Protein 8FRF (pdb70)

Radius of gyration: 37.67 Å; Cα contacts (8 Å, |Δi|>4): 2745; chains: 8; bounding box: 108×100×89 Å

Sequence (1648 aa):
TTPVLELLEQIQQGSEEQQKEALARLQELLEAGADPNMANSEGTTPVLLLLEIIQQGSEEQQKLALALLQELLEAGADPNMANSEGTTPVLLLLEIIQQGSEEQQKLAAALLKELLDAGADPNMANSEGTTPVLLLLEIIQQGSREQQALAMSLLLLLLLAGADPNMANSEGTTPKELLKEIQQQGSDEQRLLAEVLLQLLEAATTPVLELLEQIQQGSEEQQKEALARLQELLEAGADPNMANSEGTTPVLLLLEIIQQGSEEQQKLALALLQELLEAGADPNMANSEGTTPVLLLLEIIQQGSEEQQKLAAALLKELLDAGADPNMANSEGTTPVLLLLEIIQQGSREQQALAMSLLLLLLLAGADPNMANSEGTTPKELLKEIQQQGSDEQRLLAEVLLQLLEAATTPVLELLEQIQQGSEEQQKEALARLQELLEAGADPNMANSEGTTPVLLLLEIIQQGSEEQQKLALALLQELLEAGADPNMANSEGTTPVLLLLEIIQQGSEEQQKLAAALLKELLDAGADPNMANSEGTTPVLLLLEIIQQGSREQQALAMSLLLLLLLAGADPNMANSEGTTPKELLKEIQQQGSDEQRLLAEVLLQLLEAAGGTPVLELLEQIQQGSEEQQKEALARLQELLEAGADPNMANSEGTTPVLLLLEIIQQGSEEQQKLALALLQELLEAGADPNMANSEGTTPVLLLLEIIQQGSEEQQKLAAALLKELLDAGADPNMANSEGTTPVLLLLEIIQQGSREQQALAMSLLLLLLLAGADPNMANSEGTTPKELLKEIQQQGSDEQRLLAEVLLQLLEAAGTTPVLELLEQIQQGSEEQQKEALARLQELLEAGADPNMANSEGTTPVLLLLEIIQQGSEEQQKLALALLQELLEAGADPNMANSEGTTPVLLLLEIIQQGSEEQQKLAAALLKELLDAGADPNMANSEGTTPVLLLLEIIQQGSREQQALAMSLLLLLLLAGADPNMANSEGTTPKELLKEIQQQGSDEQRLLAEVLLQLLEAAGGSTTPVLELLEQIQQGSEEQQKEALARLQELLEAGADPNMANSEGTTPVLLLLEIIQQGSEEQQKLALALLQELLEAGADPNMANSEGTTPVLLLLEIIQQGSEEQQKLAAALLKELLDAGADPNMANSEGTTPVLLLLEIIQQGSREQQALAMSLLLLLLLAGADPNMANSEGTTPKELLKEIQQQGSDEQRLLAEVLLQLLEAAGTPVLELLEQIQQGSEEQQKEALARLQELLEAGADPNMANSEGTTPVLLLLEIIQQGSEEQQKLALALLQELLEAGADPNMANSEGTTPVLLLLEIIQQGSEEQQKLAAALLKELLDAGADPNMANSEGTTPVLLLLEIIQQGSREQQALAMSLLLLLLLAGADPNMANSEGTTPKELLKEIQQQGSDEQRLLAEVLLQLLEAAGGSTPVLELLEQIQQGSEEQQKEALARLQELLEAGADPNMANSEGTTPVLLLLEIIQQGSEEQQKLALALLQELLEAGADPNMANSEGTTPVLLLLEIIQQGSEEQQKLAAALLKELLDAGADPNMANSEGTTPVLLLLEIIQQGSREQQALAMSLLLLLLLAGADPNMANSEGTTPKELLKEIQQQGSDEQRLLAEVLLQLLEAAGGSWGSHHH

Structure (mmCIF, N/CA/C/O backbone):
data_8FRF
#
_entry.id   8FRF
#
_cell.length_a   111.961
_cell.length_b   117.644
_cell.length_c   142.056
_cell.angle_alpha   90.000
_cell.angle_beta   90.000
_cell.angle_gamma   90.000
#
_symmetry.space_group_name_H-M   'P 21 21 21'
#
loop_
_entity.id
_entity.type
_entity.pdbx_description
1 polymer RBL7_C2_3
2 non-polymer 'MALONATE ION'
3 water water
#
loop_
_atom_site.group_PDB
_atom_site.id
_atom_site.type_symbol
_atom_site.label_atom_id
_atom_site.label_alt_id
_atom_site.label_comp_id
_atom_site.label_asym_id
_atom_site.label_entity_id
_atom_site.label_seq_id
_atom_site.pdbx_PDB_ins_code
_atom_site.Cartn_x
_atom_site.Cartn_y
_atom_site.Cartn_z
_atom_site.occupancy
_atom_site.B_iso_or_equiv
_atom_site.auth_seq_id
_atom_site.auth_comp_id
_atom_site.auth_asym_id
_atom_site.auth_atom_id
_atom_site.pdbx_PDB_model_num
ATOM 1 N N . THR A 1 2 ? -20.55772 4.87338 -55.11303 1.000 93.42221 2 THR A N 1
ATOM 2 C CA . THR A 1 2 ? -20.62552 3.44284 -55.39441 1.000 113.94371 2 THR A CA 1
ATOM 3 C C . THR A 1 2 ? -21.19028 2.64823 -54.21233 1.000 103.43821 2 THR A C 1
ATOM 4 O O . THR A 1 2 ? -22.19465 3.03294 -53.60993 1.000 106.67112 2 THR A O 1
ATOM 8 N N . THR A 1 3 ? -20.54017 1.52862 -53.91199 1.000 88.11689 3 THR A N 1
ATOM 9 C CA . THR A 1 3 ? -20.89855 0.72573 -52.75281 1.000 89.56651 3 THR A CA 1
ATOM 10 C C . THR A 1 3 ? -20.81527 1.57624 -51.48656 1.000 95.08957 3 THR A C 1
ATOM 11 O O . THR A 1 3 ? -19.89837 2.39669 -51.35313 1.000 92.08680 3 THR A O 1
ATOM 15 N N . PRO A 1 4 ? -21.77272 1.43883 -50.55900 1.000 97.81280 4 PRO A N 1
ATOM 16 C CA . PRO A 1 4 ? -21.72226 2.24108 -49.32145 1.000 96.82861 4 PRO A CA 1
ATOM 17 C C . PRO A 1 4 ? -20.38039 2.19828 -48.60041 1.000 87.39335 4 PRO A C 1
ATOM 18 O O . PRO A 1 4 ? -19.93642 3.23305 -48.08830 1.000 90.05092 4 PRO A O 1
ATOM 22 N N . VAL A 1 5 ? -19.72492 1.03675 -48.52803 1.000 87.45016 5 VAL A N 1
ATOM 23 C CA . VAL A 1 5 ? -18.40791 0.97972 -47.89528 1.000 74.56828 5 VAL A CA 1
ATOM 24 C C . VAL A 1 5 ? -17.41144 1.81844 -48.68547 1.000 78.37185 5 VAL A C 1
ATOM 25 O O . VAL A 1 5 ? -16.63913 2.60010 -48.11594 1.000 66.58910 5 VAL A O 1
ATOM 29 N N . LEU A 1 6 ? -17.42210 1.67216 -50.01513 1.000 82.24852 6 LEU A N 1
ATOM 30 C CA . LEU A 1 6 ? -16.52102 2.45257 -50.85838 1.000 76.16613 6 LEU A CA 1
ATOM 31 C C . LEU A 1 6 ? -16.84372 3.93443 -50.77911 1.000 76.57711 6 LEU A C 1
ATOM 32 O O . LEU A 1 6 ? -15.93809 4.77453 -50.74685 1.000 77.25634 6 LEU A O 1
ATOM 37 N N . GLU A 1 7 ? -18.13145 4.27389 -50.73534 1.000 78.31975 7 GLU A N 1
ATOM 38 C CA . GLU A 1 7 ? -18.51243 5.67672 -50.65956 1.000 80.04162 7 GLU A CA 1
ATOM 39 C C . GLU A 1 7 ? -18.03067 6.30675 -49.35850 1.000 79.46877 7 GLU A C 1
ATOM 40 O O . GLU A 1 7 ? -17.50753 7.42583 -49.36601 1.000 79.90707 7 GLU A O 1
ATOM 46 N N . LEU A 1 8 ? -18.16422 5.58965 -48.23864 1.000 75.92760 8 LEU A N 1
ATOM 47 C CA . LEU A 1 8 ? -17.66699 6.09769 -46.96206 1.000 75.42303 8 LEU A CA 1
ATOM 48 C C . LEU A 1 8 ? -16.16319 6.34502 -47.01137 1.000 81.27295 8 LEU A C 1
ATOM 49 O O . LEU A 1 8 ? -15.68269 7.40567 -46.59255 1.000 72.46797 8 LEU A O 1
ATOM 54 N N . LEU A 1 9 ? -15.40461 5.36983 -47.52528 1.000 75.88769 9 LEU A N 1
ATOM 55 C CA . LEU A 1 9 ? -13.95368 5.51324 -47.61885 1.000 69.01054 9 LEU A CA 1
ATOM 56 C C . LEU A 1 9 ? -13.56550 6.67266 -48.52596 1.000 75.09273 9 LEU A C 1
ATOM 57 O O . LEU A 1 9 ? -12.58271 7.37650 -48.26394 1.000 79.66228 9 LEU A O 1
ATOM 62 N N . GLU A 1 10 ? -14.31934 6.87804 -49.60630 1.000 79.08981 10 GLU A N 1
ATOM 63 C CA . GLU A 1 10 ? -14.05549 8.00274 -50.49622 1.000 78.63844 10 GLU A CA 1
ATOM 64 C C . GLU A 1 10 ? -14.28653 9.33508 -49.79583 1.000 83.34890 10 GLU A C 1
ATOM 65 O O . GLU A 1 10 ? -13.60869 10.32561 -50.09569 1.000 91.36220 10 GLU A O 1
ATOM 71 N N . GLN A 1 11 ? -15.23786 9.38029 -48.86108 1.000 81.30193 11 GLN A N 1
ATOM 72 C CA . GLN A 1 11 ? -15.51841 10.61637 -48.14166 1.000 74.09131 11 GLN A CA 1
ATOM 73 C C . GLN A 1 11 ? -14.44971 10.94947 -47.10556 1.000 80.64597 11 GLN A C 1
ATOM 74 O O . GLN A 1 11 ? -14.35471 12.10584 -46.68129 1.000 92.22934 11 GLN A O 1
ATOM 80 N N . ILE A 1 12 ? -13.64092 9.97119 -46.69932 1.000 77.18492 12 ILE A N 1
ATOM 81 C CA . ILE A 1 12 ? -12.59420 10.21486 -45.71329 1.000 77.72017 12 ILE A CA 1
ATOM 82 C C . ILE A 1 12 ? -11.39226 10.89901 -46.35241 1.000 86.68814 12 ILE A C 1
ATOM 83 O O . ILE A 1 12 ? -10.86942 11.89100 -45.82817 1.000 84.13544 12 ILE A O 1
ATOM 88 N N . GLN A 1 13 ? -10.93299 10.37625 -47.49221 1.000 74.46501 13 GLN A N 1
ATOM 89 C CA . GLN A 1 13 ? -9.75434 10.94259 -48.13837 1.000 82.98960 13 GLN A CA 1
ATOM 90 C C . GLN A 1 13 ? -10.02221 12.33480 -48.69806 1.000 86.54247 13 GLN A C 1
ATOM 91 O O . GLN A 1 13 ? -9.19710 13.24106 -48.53360 1.000 91.65321 13 GLN A O 1
ATOM 97 N N . GLN A 1 14 ? -11.16723 12.53434 -49.34915 1.000 78.37546 14 GLN A N 1
ATOM 98 C CA . GLN A 1 14 ? -11.50050 13.82185 -49.94144 1.000 86.05172 14 GLN A CA 1
ATOM 99 C C . GLN A 1 14 ? -12.40022 14.66291 -49.04497 1.000 100.86197 14 GLN A C 1
ATOM 100 O O . GLN A 1 14 ? -13.16569 15.49612 -49.53975 1.000 118.77035 14 GLN A O 1
ATOM 106 N N . GLY A 1 15 ? -12.30496 14.48327 -47.72867 1.000 99.26981 15 GLY A N 1
ATOM 107 C CA . GLY A 1 15 ? -13.12700 15.21869 -46.79238 1.000 97.75111 15 GLY A CA 1
ATOM 108 C C . GLY A 1 15 ? -12.27754 15.90757 -45.74136 1.000 100.46935 15 GLY A C 1
ATOM 109 O O . GLY A 1 15 ? -11.04697 15.84302 -45.76375 1.000 106.94984 15 GLY A O 1
ATOM 110 N N . SER A 1 16 ? -12.96945 16.56193 -44.81620 1.000 97.94290 16 SER A N 1
ATOM 111 C CA . SER A 1 16 ? -12.31981 17.26458 -43.72394 1.000 96.97059 16 SER A CA 1
ATOM 112 C C . SER A 1 16 ? -11.97423 16.28336 -42.60531 1.000 98.42473 16 SER A C 1
ATOM 113 O O . SER A 1 16 ? -12.28393 15.09041 -42.66850 1.000 111.05459 16 SER A O 1
ATOM 116 N N . GLU A 1 17 ? -11.30747 16.78930 -41.56626 1.000 89.87610 17 GLU A N 1
ATOM 117 C CA . GLU A 1 17 ? -10.95419 15.94290 -40.43142 1.000 95.62052 17 GLU A CA 1
ATOM 118 C C . GLU A 1 17 ? -12.15138 15.57642 -39.56325 1.000 97.73376 17 GLU A C 1
ATOM 119 O O . GLU A 1 17 ? -12.08653 14.56888 -38.85169 1.000 106.00496 17 GLU A O 1
ATOM 125 N N . GLU A 1 18 ? -13.23345 16.36016 -39.58614 1.000 103.15620 18 GLU A N 1
ATOM 126 C CA . GLU A 1 18 ? -14.36946 16.02999 -38.72877 1.000 109.31506 18 GLU A CA 1
ATOM 127 C C . GLU A 1 18 ? -15.02435 14.72026 -39.16165 1.000 112.76651 18 GLU A C 1
ATOM 128 O O . GLU A 1 18 ? -15.46896 13.93236 -38.31757 1.000 115.07014 18 GLU A O 1
ATOM 134 N N . GLN A 1 19 ? -15.08869 14.46972 -40.47186 1.000 105.34326 19 GLN A N 1
ATOM 135 C CA . GLN A 1 19 ? -15.59944 13.19659 -40.97570 1.000 104.64686 19 GLN A CA 1
ATOM 136 C C . GLN A 1 19 ? -14.76656 12.00741 -40.50999 1.000 106.88074 19 GLN A C 1
ATOM 137 O O . GLN A 1 19 ? -15.29967 10.90552 -40.33547 1.000 109.06930 19 GLN A O 1
ATOM 143 N N . GLN A 1 20 ? -13.46222 12.20726 -40.31673 1.000 102.65972 20 GLN A N 1
ATOM 144 C CA . GLN A 1 20 ? -12.56254 11.10267 -39.99617 1.000 104.78393 20 GLN A CA 1
ATOM 145 C C . GLN A 1 20 ? -12.76604 10.52989 -38.59730 1.000 107.36720 20 GLN A C 1
ATOM 146 O O . GLN A 1 20 ? -12.58362 9.32263 -38.40226 1.000 114.97376 20 GLN A O 1
ATOM 152 N N . LYS A 1 21 ? -13.13507 11.35656 -37.61588 1.000 124.03932 21 LYS A N 1
ATOM 153 C CA . LYS A 1 21 ? -13.20552 10.86496 -36.24110 1.000 131.40489 21 LYS A CA 1
ATOM 154 C C . LYS A 1 21 ? -14.28672 9.80676 -36.05819 1.000 125.37942 21 LYS A C 1
ATOM 155 O O . LYS A 1 21 ? -14.04372 8.76062 -35.44537 1.000 129.31119 21 LYS A O 1
ATOM 161 N N . GLU A 1 22 ? -15.48063 10.05005 -36.58611 1.000 110.04845 22 GLU A N 1
ATOM 162 C CA . GLU A 1 22 ? -16.59094 9.12164 -36.42621 1.000 107.49301 22 GLU A CA 1
ATOM 163 C C . GLU A 1 22 ? -16.64679 8.06050 -37.51818 1.000 100.52148 22 GLU A C 1
ATOM 164 O O . GLU A 1 22 ? -17.61627 7.29812 -37.57573 1.000 88.17604 22 GLU A O 1
ATOM 170 N N . ALA A 1 23 ? -15.62764 7.98540 -38.37400 1.000 104.73624 23 ALA A N 1
ATOM 171 C CA . ALA A 1 23 ? -15.68795 7.08378 -39.51894 1.000 98.92532 23 ALA A CA 1
ATOM 172 C C . ALA A 1 23 ? -15.59657 5.62278 -39.09777 1.000 86.77049 23 ALA A C 1
ATOM 173 O O . ALA A 1 23 ? -16.28317 4.76987 -39.67171 1.000 88.40285 23 ALA A O 1
ATOM 175 N N . LEU A 1 24 ? -14.74789 5.30470 -38.11608 1.000 79.66984 24 LEU A N 1
ATOM 176 C CA . LEU A 1 24 ? -14.64688 3.91630 -37.67421 1.000 81.92542 24 LEU A CA 1
ATOM 177 C C . LEU A 1 24 ? -15.98344 3.40988 -37.14768 1.000 83.96128 24 LEU A C 1
ATOM 178 O O . LEU A 1 24 ? -16.38075 2.27278 -37.42969 1.000 77.98062 24 LEU A O 1
ATOM 183 N N . ALA A 1 25 ? -16.69255 4.24434 -36.38519 1.000 81.20641 25 ALA A N 1
ATOM 184 C CA . ALA A 1 25 ? -18.01604 3.86906 -35.90108 1.000 81.56589 25 ALA A CA 1
ATOM 185 C C . ALA A 1 25 ? -18.98968 3.68908 -37.05731 1.000 80.50013 25 ALA A C 1
ATOM 186 O O . ALA A 1 25 ? -19.77961 2.73764 -37.07131 1.000 79.70611 25 ALA A O 1
ATOM 188 N N . ARG A 1 26 ? -18.95592 4.61235 -38.02232 1.000 85.66151 26 ARG A N 1
ATOM 189 C CA . ARG A 1 26 ? -19.83068 4.53431 -39.18765 1.000 83.39156 26 ARG A CA 1
ATOM 190 C C . ARG A 1 26 ? -19.60194 3.24171 -39.96328 1.000 80.61754 26 ARG A C 1
ATOM 191 O O . ARG A 1 26 ? -20.55900 2.60527 -40.41739 1.000 86.95684 26 ARG A O 1
ATOM 199 N N . LEU A 1 27 ? -18.33747 2.84422 -40.13827 1.000 82.54094 27 LEU A N 1
ATOM 200 C CA . LEU A 1 27 ? -18.04605 1.59145 -40.83038 1.000 81.32418 27 LEU A CA 1
ATOM 201 C C . LEU A 1 27 ? -18.52334 0.38864 -40.02818 1.000 82.77050 27 LEU A C 1
ATOM 202 O O . LEU A 1 27 ? -19.04945 -0.57322 -40.59968 1.000 83.40394 27 LEU A O 1
ATOM 207 N N . GLN A 1 28 ? -18.35093 0.42604 -38.70340 1.000 80.68812 28 GLN A N 1
ATOM 208 C CA . GLN A 1 28 ? -18.80700 -0.67741 -37.86244 1.000 80.18075 28 GLN A CA 1
ATOM 209 C C . GLN A 1 28 ? -20.30551 -0.89929 -38.00200 1.000 95.66078 28 GLN A C 1
ATOM 210 O O . GLN A 1 28 ? -20.77132 -2.04465 -38.05356 1.000 92.60455 28 GLN A O 1
ATOM 216 N N . GLU A 1 29 ? -21.07788 0.18664 -38.05620 1.000 105.00166 29 GLU A N 1
ATOM 217 C CA . GLU A 1 29 ? -22.52047 0.05788 -38.22001 1.000 108.62537 29 GLU A CA 1
ATOM 218 C C . GLU A 1 29 ? -22.89179 -0.31853 -39.64986 1.000 107.97575 29 GLU A C 1
ATOM 219 O O . GLU A 1 29 ? -23.92181 -0.96586 -39.87180 1.000 114.15694 29 GLU A O 1
ATOM 225 N N . LEU A 1 30 ? -22.07460 0.07809 -40.62832 1.000 91.79701 30 LEU A N 1
ATOM 226 C CA . LEU A 1 30 ? -22.36080 -0.27404 -42.01487 1.000 92.79757 30 LEU A CA 1
ATOM 227 C C . LEU A 1 30 ? -22.05643 -1.74229 -42.28776 1.000 86.19570 30 LEU A C 1
ATOM 228 O O . LEU A 1 30 ? -22.82393 -2.42408 -42.97742 1.000 84.23709 30 LEU A O 1
ATOM 233 N N . LEU A 1 31 ? -20.94136 -2.24588 -41.75678 1.000 85.19935 31 LEU A N 1
ATOM 234 C CA . LEU A 1 31 ? -20.60891 -3.65500 -41.93396 1.000 83.13953 31 LEU A CA 1
ATOM 235 C C . LEU A 1 31 ? -21.61174 -4.54503 -41.21699 1.000 99.68201 31 LEU A C 1
ATOM 236 O O . LEU A 1 31 ? -22.04194 -5.57036 -41.76070 1.000 102.51878 31 LEU A O 1
ATOM 241 N N . GLU A 1 32 ? -21.99481 -4.15836 -39.99407 1.000 113.91662 32 GLU A N 1
ATOM 242 C CA . GLU A 1 32 ? -22.96178 -4.92467 -39.21392 1.000 111.87341 32 GLU A CA 1
ATOM 243 C C . GLU A 1 32 ? -24.30881 -5.00561 -39.91546 1.000 100.90543 32 GLU A C 1
ATOM 244 O O . GLU A 1 32 ? -25.05489 -5.96927 -39.71213 1.000 127.10847 32 GLU A O 1
ATOM 250 N N . ALA A 1 33 ? -24.63449 -4.01083 -40.74230 1.000 101.24224 33 ALA A N 1
ATOM 251 C CA . ALA A 1 33 ? -25.87517 -3.98457 -41.50528 1.000 92.91460 33 ALA A CA 1
ATOM 252 C C . ALA A 1 33 ? -25.83121 -4.89786 -42.71820 1.000 101.75665 33 ALA A C 1
ATOM 253 O O . ALA A 1 3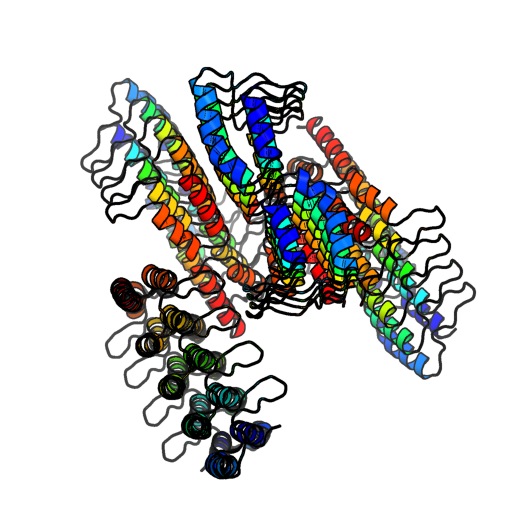3 ? -26.75944 -4.86940 -43.53479 1.000 114.24531 33 ALA A O 1
ATOM 255 N N . GLY A 1 34 ? -24.76919 -5.68639 -42.85835 1.000 90.82782 34 GLY A N 1
ATOM 256 C CA . GLY A 1 34 ? -24.66813 -6.63793 -43.94129 1.000 87.57890 34 GLY A CA 1
ATOM 257 C C . GLY A 1 34 ? -24.00630 -6.10514 -45.18620 1.000 88.85294 34 GLY A C 1
ATOM 258 O O . GLY A 1 34 ? -24.30516 -6.58606 -46.28634 1.000 87.82875 34 GLY A O 1
ATOM 259 N N . ALA A 1 35 ? -23.11050 -5.12996 -45.05338 1.000 86.16672 35 ALA A N 1
ATOM 260 C CA . ALA A 1 35 ? -22.41918 -4.58344 -46.21058 1.000 81.60591 35 ALA A CA 1
ATOM 261 C C . ALA A 1 35 ? -21.26338 -5.49034 -46.60919 1.000 79.69436 35 ALA A C 1
ATOM 262 O O . ALA A 1 35 ? -20.50316 -5.96459 -45.75901 1.000 65.76692 35 ALA A O 1
ATOM 264 N N . ASP A 1 36 ? -21.13671 -5.72810 -47.90684 1.000 75.64457 36 ASP A N 1
ATOM 265 C CA . ASP A 1 36 ? -20.07663 -6.59087 -48.41630 1.000 79.32178 36 ASP A CA 1
ATOM 266 C C . ASP A 1 36 ? -18.75135 -5.84060 -48.36872 1.000 84.89690 36 ASP A C 1
ATOM 267 O O . ASP A 1 36 ? -18.60785 -4.80680 -49.03554 1.000 88.20727 36 ASP A O 1
ATOM 272 N N . PRO A 1 37 ? -17.76301 -6.30949 -47.60340 1.000 69.89405 37 PRO A N 1
ATOM 273 C CA . PRO A 1 37 ? -16.46706 -5.62832 -47.55149 1.000 67.47188 37 PRO A CA 1
ATOM 274 C C . PRO A 1 37 ? -15.54404 -5.92791 -48.72309 1.000 70.09682 37 PRO A C 1
ATOM 275 O O . PRO A 1 37 ? -14.36871 -5.55550 -48.66793 1.000 68.36145 37 PRO A O 1
ATOM 279 N N . ASN A 1 38 ? -16.04097 -6.56410 -49.78604 1.000 65.06645 38 ASN A N 1
ATOM 280 C CA . ASN A 1 38 ? -15.22260 -6.92189 -50.93390 1.000 61.99129 38 ASN A CA 1
ATOM 281 C C . ASN A 1 38 ? -15.70475 -6.29214 -52.22719 1.000 72.82034 38 ASN A C 1
ATOM 282 O O . ASN A 1 38 ? -15.01685 -6.41638 -53.24740 1.000 69.19742 38 ASN A O 1
ATOM 287 N N . MET A 1 39 ? -16.84729 -5.60755 -52.20698 1.000 72.23155 39 MET A N 1
ATOM 288 C CA . MET A 1 39 ? -17.44058 -5.00203 -53.38981 1.000 71.82225 39 MET A CA 1
ATOM 289 C C . MET A 1 39 ? -16.49072 -3.98786 -54.01355 1.000 80.50682 39 MET A C 1
ATOM 290 O O . MET A 1 39 ? -16.18959 -2.95662 -53.40308 1.000 81.21582 39 MET A O 1
ATOM 295 N N . ALA A 1 40 ? -15.99941 -4.28042 -55.21335 1.000 74.62028 40 ALA A N 1
ATOM 296 C CA . ALA A 1 40 ? -15.13875 -3.36607 -55.94859 1.000 75.32603 40 ALA A CA 1
ATOM 297 C C . ALA A 1 40 ? -15.96162 -2.43397 -56.83526 1.000 76.88980 40 ALA A C 1
ATOM 298 O O . ALA A 1 40 ? -17.13772 -2.67726 -57.11543 1.000 80.01006 40 ALA A O 1
ATOM 300 N N . ASN A 1 41 ? -15.32985 -1.34151 -57.25935 1.000 82.36701 41 ASN A N 1
ATOM 301 C CA . ASN A 1 41 ? -15.97162 -0.39048 -58.15291 1.000 84.10447 41 ASN A CA 1
ATOM 302 C C . ASN A 1 41 ? -15.61942 -0.73026 -59.60252 1.000 85.88914 41 ASN A C 1
ATOM 303 O O . ASN A 1 41 ? -15.10709 -1.81090 -59.90661 1.000 73.07388 41 ASN A O 1
ATOM 308 N N . SER A 1 42 ? -15.89376 0.20778 -60.51372 1.000 102.99857 42 SER A N 1
ATOM 309 C CA . SER A 1 42 ? -15.68528 -0.03453 -61.93859 1.000 103.54413 42 SER A CA 1
ATOM 310 C C . SER A 1 42 ? -14.22275 -0.31720 -62.27490 1.000 111.43348 42 SER A C 1
ATOM 311 O O . SER A 1 42 ? -13.94186 -1.11880 -63.17278 1.000 122.27483 42 SER A O 1
ATOM 314 N N . GLU A 1 43 ? -13.28028 0.31551 -61.57622 1.000 94.62461 43 GLU A N 1
ATOM 315 C CA . GLU A 1 43 ? -11.86331 0.13875 -61.87266 1.000 98.14886 43 GLU A CA 1
ATOM 316 C C . GLU A 1 43 ? -11.25122 -1.03446 -61.11173 1.000 100.12461 43 GLU A C 1
ATOM 317 O O . GLU A 1 43 ? -10.04160 -1.26697 -61.21242 1.000 108.16482 43 GLU A O 1
ATOM 323 N N . GLY A 1 44 ? -12.05885 -1.79315 -60.37590 1.000 89.53753 44 GLY A N 1
ATOM 324 C CA . GLY A 1 44 ? -11.54742 -2.93961 -59.65514 1.000 88.54320 44 GLY A CA 1
ATOM 325 C C . GLY A 1 44 ? -10.93332 -2.63864 -58.30828 1.000 85.75896 44 GLY A C 1
ATOM 326 O O . GLY A 1 44 ? -10.28014 -3.51733 -57.73360 1.000 69.39410 44 GLY A O 1
ATOM 327 N N . THR A 1 45 ? -11.10896 -1.42713 -57.78801 1.000 91.96596 45 THR A N 1
ATOM 328 C CA . THR A 1 45 ? -10.54039 -1.06536 -56.49628 1.000 96.70491 45 THR A CA 1
ATOM 329 C C . THR A 1 45 ? -11.43806 -1.58861 -55.37952 1.000 81.55845 45 THR A C 1
ATOM 330 O O . THR A 1 45 ? -12.59392 -1.17003 -55.25291 1.000 77.71862 45 THR A O 1
ATOM 334 N N . THR A 1 46 ? -10.90827 -2.49770 -54.57208 1.000 79.36726 46 THR A N 1
ATOM 335 C CA . THR A 1 46 ? -11.65217 -3.03273 -53.44803 1.000 64.91868 46 THR A CA 1
ATOM 336 C C . THR A 1 46 ? -11.57940 -2.06374 -52.27398 1.000 66.67503 46 THR A C 1
ATOM 337 O O . THR A 1 46 ? -10.74923 -1.15105 -52.26403 1.000 58.93696 46 THR A O 1
ATOM 341 N N . PRO A 1 47 ? -12.46608 -2.21315 -51.28602 1.000 76.43040 47 PRO A N 1
ATOM 342 C CA . PRO A 1 47 ? -12.36518 -1.36513 -50.08547 1.000 82.64955 47 PRO A CA 1
ATOM 343 C C . PRO A 1 47 ? -11.00151 -1.42023 -49.41358 1.000 84.58248 47 PRO A C 1
ATOM 344 O O . PRO A 1 47 ? -10.53830 -0.40115 -48.88500 1.000 86.81003 47 PRO A O 1
ATOM 348 N N . VAL A 1 48 ? -10.34221 -2.58081 -49.41774 1.000 72.64989 48 VAL A N 1
ATOM 349 C CA . VAL A 1 48 ? -8.99903 -2.67697 -48.85452 1.000 58.65037 48 VAL A CA 1
ATOM 350 C C . VAL A 1 48 ? -8.00380 -1.90667 -49.71473 1.000 57.20427 48 VAL A C 1
ATOM 351 O O . VAL A 1 48 ? -7.17466 -1.14711 -49.20168 1.000 56.75180 48 VAL A O 1
ATOM 355 N N . LEU A 1 49 ? -8.07426 -2.08503 -51.03696 1.000 61.33831 49 LEU A N 1
ATOM 356 C CA . LEU A 1 49 ? -7.13794 -1.40141 -51.92649 1.000 60.17227 49 LEU A CA 1
ATOM 357 C C . LEU A 1 49 ? -7.33327 0.10906 -51.89126 1.000 64.86424 49 LEU A C 1
ATOM 358 O O . LEU A 1 49 ? -6.36141 0.86517 -51.99971 1.000 65.96546 49 LEU A O 1
ATOM 363 N N . LEU A 1 50 ? -8.58255 0.56909 -51.77245 1.000 74.64797 50 LEU A N 1
ATOM 364 C CA . LEU A 1 50 ? -8.82981 2.00118 -51.62182 1.000 68.42265 50 LEU A CA 1
ATOM 365 C C . LEU A 1 50 ? -8.28987 2.51429 -50.29440 1.000 61.63459 50 LEU A C 1
ATOM 366 O O . LEU A 1 50 ? -7.77647 3.63682 -50.21717 1.000 57.79811 50 LEU A O 1
ATOM 371 N N . LEU A 1 51 ? -8.41203 1.70704 -49.23832 1.000 65.66686 51 LEU A N 1
ATOM 372 C CA . LEU A 1 51 ? -7.90453 2.09416 -47.92682 1.000 58.92501 51 LEU A CA 1
ATOM 373 C C . LEU A 1 51 ? -6.38391 2.22162 -47.93532 1.000 53.13194 51 LEU A C 1
ATOM 374 O O . LEU A 1 51 ? -5.82798 3.12355 -47.29940 1.000 54.71635 51 LEU A O 1
ATOM 379 N N . LEU A 1 52 ? -5.69340 1.30661 -48.62210 1.000 58.20687 52 LEU A N 1
ATOM 380 C CA . LEU A 1 52 ? -4.24659 1.42633 -48.77958 1.000 49.10996 52 LEU A CA 1
ATOM 381 C C . LEU A 1 52 ? -3.87999 2.65706 -49.60042 1.000 47.87505 52 LEU A C 1
ATOM 382 O O . LEU A 1 52 ? -2.85807 3.30233 -49.34267 1.000 49.26308 52 LEU A O 1
ATOM 387 N N . GLU A 1 53 ? -4.70139 2.99358 -50.59564 1.000 51.24097 53 GLU A N 1
ATOM 388 C CA . GLU A 1 53 ? -4.47746 4.21007 -51.36886 1.000 58.97160 53 GLU A CA 1
ATOM 389 C C . GLU A 1 53 ? -4.59423 5.44874 -50.48814 1.000 66.19442 53 GLU A C 1
ATOM 390 O O . GLU A 1 53 ? -3.87140 6.43386 -50.68432 1.000 64.14031 53 GLU A O 1
ATOM 396 N N . ILE A 1 54 ? -5.50411 5.41605 -49.51227 1.000 65.53274 54 ILE A N 1
ATOM 397 C CA . ILE A 1 54 ? -5.63670 6.52360 -48.57245 1.000 57.02560 54 ILE A CA 1
ATOM 398 C C . ILE A 1 54 ? -4.38829 6.64452 -47.70305 1.000 58.69917 54 ILE A C 1
ATOM 399 O O . ILE A 1 54 ? -3.91880 7.75407 -47.42482 1.000 64.15366 54 ILE A O 1
ATOM 404 N N . ILE A 1 55 ? -3.83036 5.51389 -47.25822 1.000 45.25893 55 ILE A N 1
ATOM 405 C CA . ILE A 1 55 ? -2.60903 5.55883 -46.45546 1.000 57.22807 55 ILE A CA 1
ATOM 406 C C . ILE A 1 55 ? -1.46077 6.17913 -47.24004 1.000 58.02087 55 ILE A C 1
ATOM 407 O O . ILE A 1 55 ? -0.70560 7.00680 -46.71713 1.000 57.65433 55 ILE A O 1
ATOM 412 N N . GLN A 1 56 ? -1.31177 5.79374 -48.50438 1.000 58.24116 56 GLN A N 1
ATOM 413 C CA . GLN A 1 56 ? -0.17935 6.26567 -49.29314 1.000 62.14695 56 GLN A CA 1
ATOM 414 C C . GLN A 1 56 ? -0.26140 7.76313 -49.57176 1.000 61.42109 56 GLN A C 1
ATOM 415 O O . GLN A 1 56 ? 0.76104 8.45890 -49.54819 1.000 65.37894 56 GLN A O 1
ATOM 421 N N . GLN A 1 57 ? -1.46412 8.28303 -49.81759 1.000 62.16765 57 GLN A N 1
ATOM 422 C CA . GLN A 1 57 ? -1.63519 9.66523 -50.24254 1.000 62.98570 57 GLN A CA 1
ATOM 423 C C . GLN A 1 57 ? -2.28190 10.55295 -49.18809 1.000 58.82906 57 GLN A C 1
ATOM 424 O O . GLN A 1 57 ? -2.43817 11.75637 -49.42348 1.000 65.83041 57 GLN A O 1
ATOM 430 N N . GLY A 1 58 ? -2.62459 10.01199 -48.02374 1.000 54.57569 58 GLY A N 1
ATOM 431 C CA . GLY A 1 58 ? -3.35413 10.75453 -47.02229 1.000 66.29194 58 GLY A CA 1
ATOM 432 C C . GLY A 1 58 ? -2.45115 11.35414 -45.95876 1.000 66.13064 58 GLY A C 1
ATOM 433 O O . GLY A 1 58 ? -1.27409 11.02600 -45.83628 1.000 62.96795 58 GLY A O 1
ATOM 434 N N . SER A 1 59 ? -3.04170 12.24815 -45.17252 1.000 64.84446 59 SER A N 1
ATOM 435 C CA . SER A 1 59 ? -2.32119 12.85343 -44.06919 1.000 58.32492 59 SER A CA 1
ATOM 436 C C . SER A 1 59 ? -2.04986 11.80561 -42.99419 1.000 62.74871 59 SER A C 1
ATOM 437 O O . SER A 1 59 ? -2.55036 10.67856 -43.04746 1.000 69.23688 59 SER A O 1
ATOM 440 N N . GLU A 1 60 ? -1.22045 12.17847 -42.01645 1.000 58.69759 60 GLU A N 1
ATOM 441 C CA . GLU A 1 60 ? -0.94007 11.25923 -40.91935 1.000 50.89348 60 GLU A CA 1
ATOM 442 C C . GLU A 1 60 ? -2.19977 10.93591 -40.12746 1.000 65.83833 60 GLU A C 1
ATOM 443 O O . GLU A 1 60 ? -2.33772 9.81927 -39.61589 1.000 76.69699 60 GLU A O 1
ATOM 449 N N . GLU A 1 61 ? -3.13479 11.88632 -40.03224 1.000 65.34813 61 GLU A N 1
ATOM 450 C CA . GLU A 1 61 ? -4.40283 11.61475 -39.36232 1.000 66.79961 61 GLU A CA 1
ATOM 451 C C . GLU A 1 61 ? -5.17203 10.52549 -40.09545 1.000 69.42223 61 GLU A C 1
ATOM 452 O O . GLU A 1 61 ? -5.64128 9.55721 -39.48581 1.000 66.35950 61 GLU A O 1
ATOM 458 N N . GLN A 1 62 ? -5.29877 10.66536 -41.41615 1.000 67.92444 62 GLN A N 1
ATOM 459 C CA . GLN A 1 62 ? -5.97551 9.64956 -42.21159 1.000 64.52401 62 GLN A CA 1
ATOM 460 C C . GLN A 1 62 ? -5.25986 8.31082 -42.13405 1.000 70.87440 62 GLN A C 1
ATOM 461 O O . GLN A 1 62 ? -5.89677 7.25939 -42.25939 1.000 86.20762 62 GLN A O 1
ATOM 467 N N . GLN A 1 63 ? -3.94189 8.32501 -41.93570 1.000 68.86172 63 GLN A N 1
ATOM 468 C CA . GLN A 1 63 ? -3.18473 7.07940 -41.94148 1.000 69.66383 63 GLN A CA 1
ATOM 469 C C . GLN A 1 63 ? -3.53247 6.20823 -40.74002 1.000 74.82784 63 GLN A C 1
ATOM 470 O O . GLN A 1 63 ? -3.96466 5.06070 -40.89932 1.000 84.88452 63 GLN A O 1
ATOM 476 N N . LYS A 1 64 ? -3.34806 6.73281 -39.52337 1.000 66.02342 64 LYS A N 1
ATOM 477 C CA . LYS A 1 64 ? -3.61543 5.92634 -38.33513 1.000 71.47430 64 LYS A CA 1
ATOM 478 C C . LYS A 1 64 ? -5.08729 5.55438 -38.20203 1.000 79.95549 64 LYS A C 1
ATOM 479 O O . LYS A 1 64 ? -5.40431 4.54595 -37.55995 1.000 85.44277 64 LYS A O 1
ATOM 485 N N . LEU A 1 65 ? -5.99202 6.34146 -38.78655 1.000 81.40636 65 LEU A N 1
ATOM 486 C CA . LEU A 1 65 ? -7.39904 5.95555 -38.79755 1.000 80.10694 65 LEU A CA 1
ATOM 487 C C . LEU A 1 65 ? -7.62147 4.72018 -39.66387 1.000 82.58296 65 LEU A C 1
ATOM 488 O O . LEU A 1 65 ? -8.39609 3.82747 -39.29721 1.000 79.82476 65 LEU A O 1
ATOM 493 N N . ALA A 1 66 ? -6.94275 4.65056 -40.81481 1.000 103.45310 66 ALA A N 1
ATOM 494 C CA . ALA A 1 66 ? -7.16238 3.57120 -41.77352 1.000 94.96020 66 ALA A CA 1
ATOM 495 C C . ALA A 1 66 ? -6.62343 2.22616 -41.29610 1.000 95.66871 66 ALA A C 1
ATOM 496 O O . ALA A 1 66 ? -7.08477 1.18875 -41.78355 1.000 86.63858 66 ALA A O 1
ATOM 498 N N . LEU A 1 67 ? -5.65112 2.21248 -40.37656 1.000 74.85966 67 LEU A N 1
ATOM 499 C CA . LEU A 1 67 ? -5.17353 0.94133 -39.83772 1.000 74.43427 67 LEU A CA 1
ATOM 500 C C . LEU A 1 67 ? -6.27707 0.25090 -39.04002 1.000 84.02216 67 LEU A C 1
ATOM 501 O O . LEU A 1 67 ? -6.45207 -0.97124 -39.12995 1.000 76.77757 67 LEU A O 1
ATOM 506 N N . ALA A 1 68 ? -7.03475 1.01960 -38.25586 1.000 80.46731 68 ALA A N 1
ATOM 507 C CA . ALA A 1 68 ? -8.17990 0.45108 -37.55490 1.000 74.66322 68 ALA A CA 1
ATOM 508 C C . ALA A 1 68 ? -9.27398 0.06140 -38.53870 1.000 75.71433 68 ALA A C 1
ATOM 509 O O . ALA A 1 68 ? -9.98132 -0.93210 -38.33288 1.000 69.15362 68 ALA A O 1
ATOM 511 N N . LEU A 1 69 ? -9.44281 0.85601 -39.59935 1.000 79.33967 69 LEU A N 1
ATOM 512 C CA . LEU A 1 69 ? -10.43714 0.55344 -40.62138 1.000 70.43160 69 LEU A CA 1
ATOM 513 C C . LEU A 1 69 ? -10.10463 -0.73787 -41.36265 1.000 71.44660 69 LEU A C 1
ATOM 514 O O . LEU A 1 69 ? -11.01178 -1.45384 -41.80222 1.000 59.01216 69 LEU A O 1
ATOM 519 N N . LEU A 1 70 ? -8.81556 -1.05319 -41.51288 1.000 70.20697 70 LEU A N 1
ATOM 520 C CA . LEU A 1 70 ? -8.43652 -2.30185 -42.16571 1.000 67.67041 70 LEU A CA 1
ATOM 521 C C . LEU A 1 70 ? -8.79847 -3.50030 -41.30273 1.000 72.39940 70 LEU A C 1
ATOM 522 O O . LEU A 1 70 ? -9.25114 -4.53016 -41.81790 1.000 72.76913 70 LEU A O 1
ATOM 527 N N . GLN A 1 71 ? -8.56924 -3.39291 -39.99057 1.000 77.03350 71 GLN A N 1
ATOM 528 C CA . GLN A 1 71 ? -8.95425 -4.45782 -39.06979 1.000 75.09219 71 GLN A CA 1
ATOM 529 C C . GLN A 1 71 ? -10.45325 -4.71700 -39.11922 1.000 76.60985 71 GLN A C 1
ATOM 530 O O . GLN A 1 71 ? -10.89629 -5.86945 -39.05042 1.000 75.68321 71 GLN A O 1
ATOM 536 N N . GLU A 1 72 ? -11.25133 -3.65526 -39.23008 1.000 63.80151 72 GLU A N 1
ATOM 537 C CA . GLU A 1 72 ? -12.69403 -3.82834 -39.33842 1.000 65.70479 72 GLU A CA 1
ATOM 538 C C . GLU A 1 72 ? -13.06511 -4.55083 -40.62727 1.000 66.30287 72 GLU A C 1
ATOM 539 O O . GLU A 1 72 ? -13.85498 -5.50057 -40.61116 1.000 72.03621 72 GLU A O 1
ATOM 545 N N . LEU A 1 73 ? -12.47709 -4.13310 -41.75331 1.000 67.51928 73 LEU A N 1
ATOM 546 C CA . LEU A 1 73 ? -12.80021 -4.75502 -43.03472 1.000 48.80477 73 LEU A CA 1
ATOM 547 C C . LEU A 1 73 ? -12.37105 -6.21463 -43.07223 1.000 56.27022 73 LEU A C 1
ATOM 548 O O . LEU A 1 73 ? -13.10830 -7.07046 -43.57385 1.000 63.93193 73 LEU A O 1
ATOM 553 N N . LEU A 1 74 ? -11.18517 -6.52355 -42.54453 1.000 58.10035 74 LEU A N 1
ATOM 554 C CA . LEU A 1 74 ? -10.73243 -7.91016 -42.55218 1.000 57.05169 74 LEU A CA 1
ATOM 555 C C . LEU A 1 74 ? -11.59182 -8.77480 -41.64287 1.000 61.74422 74 LEU A C 1
ATOM 556 O O . LEU A 1 74 ? -11.90324 -9.92012 -41.98682 1.000 70.80744 74 LEU A O 1
ATOM 561 N N . GLU A 1 75 ? -11.99411 -8.24424 -40.48492 1.000 62.81970 75 GLU A N 1
ATOM 562 C CA . GLU A 1 75 ? -12.88492 -8.99578 -39.60489 1.000 72.21473 75 GLU A CA 1
ATOM 563 C C . GLU A 1 75 ? -14.23021 -9.25338 -40.27367 1.000 65.43841 75 GLU A C 1
ATOM 564 O O . GLU A 1 75 ? -14.83352 -10.31552 -40.08305 1.000 67.65169 75 GLU A O 1
ATOM 570 N N . ALA A 1 76 ? -14.71588 -8.29213 -41.06377 1.000 73.12909 76 ALA A N 1
ATOM 571 C CA . ALA A 1 76 ? -15.95717 -8.46951 -41.80941 1.000 67.89345 76 ALA A CA 1
ATOM 572 C C . ALA A 1 76 ? -15.82047 -9.48637 -42.93085 1.000 73.34751 76 ALA A C 1
ATOM 573 O O . ALA A 1 76 ? -16.82466 -9.81500 -43.57396 1.000 78.24908 76 ALA A O 1
ATOM 575 N N . GLY A 1 77 ? -14.61244 -9.96810 -43.19078 1.000 67.93551 77 GLY A N 1
ATOM 576 C CA . GLY A 1 77 ? -14.37974 -10.96134 -44.20632 1.000 64.16103 77 GLY A CA 1
ATOM 577 C C . GLY A 1 77 ? -13.83373 -10.43767 -45.50981 1.000 62.58558 77 GLY A C 1
ATOM 578 O O . GLY A 1 77 ? -14.13352 -11.01567 -46.56032 1.000 76.35805 77 GLY A O 1
ATOM 579 N N . ALA A 1 78 ? -13.04421 -9.37005 -45.48209 1.000 65.50735 78 ALA A N 1
ATOM 580 C CA . ALA A 1 78 ? -12.44004 -8.86736 -46.70528 1.000 57.60786 78 ALA A CA 1
ATOM 581 C C . ALA A 1 78 ? -11.31003 -9.79075 -47.14133 1.000 59.93462 78 ALA A C 1
ATOM 582 O O . ALA A 1 78 ? -10.51189 -10.25765 -46.32204 1.000 54.43143 78 ALA A O 1
ATOM 584 N N . ASP A 1 79 ? -11.24557 -10.04780 -48.43658 1.000 55.37840 79 ASP A N 1
ATOM 585 C CA . ASP A 1 79 ? -10.23682 -10.93360 -48.99729 1.000 52.58728 79 ASP A CA 1
ATOM 586 C C . ASP A 1 79 ? -8.87441 -10.25421 -48.99196 1.000 49.95550 79 ASP A C 1
ATOM 587 O O . ASP A 1 79 ? -8.69760 -9.24571 -49.68789 1.000 51.20507 79 ASP A O 1
ATOM 592 N N . PRO A 1 80 ? -7.89703 -10.74329 -48.22784 1.000 51.90668 80 PRO A N 1
ATOM 593 C CA . PRO A 1 80 ? -6.57260 -10.10941 -48.22688 1.000 50.05911 80 PRO A CA 1
ATOM 594 C C . PRO A 1 80 ? -5.73570 -10.40160 -49.46404 1.000 47.39853 80 PRO A C 1
ATOM 595 O O . PRO A 1 80 ? -4.61886 -9.87873 -49.56726 1.000 49.21448 80 PRO A O 1
ATOM 599 N N . ASN A 1 81 ? -6.24231 -11.19283 -50.41142 1.000 43.54051 81 ASN A N 1
ATOM 600 C CA . ASN A 1 81 ? -5.50226 -11.53620 -51.61735 1.000 46.88289 81 ASN A CA 1
ATOM 601 C C . ASN A 1 81 ? -6.10131 -10.92860 -52.87569 1.000 55.24203 81 ASN A C 1
ATOM 602 O O . ASN A 1 81 ? -5.57569 -11.15869 -53.96959 1.000 63.69993 81 ASN A O 1
ATOM 607 N N . MET A 1 82 ? -7.17228 -10.15366 -52.75621 1.000 60.01506 82 MET A N 1
ATOM 608 C CA . MET A 1 82 ? -7.83819 -9.58564 -53.92245 1.000 64.61190 82 MET A CA 1
ATOM 609 C C . MET A 1 82 ? -7.01226 -8.41478 -54.44753 1.000 67.42707 82 MET A C 1
ATOM 610 O O . MET A 1 82 ? -6.86085 -7.39330 -53.76534 1.000 52.99026 82 MET A O 1
ATOM 615 N N . ALA A 1 83 ? -6.45979 -8.57546 -55.64914 1.000 71.55821 83 ALA A N 1
ATOM 616 C CA . ALA A 1 83 ? -5.63413 -7.56634 -56.29573 1.000 58.95461 83 ALA A CA 1
ATOM 617 C C . ALA A 1 83 ? -6.48196 -6.64711 -57.17012 1.000 65.00943 83 ALA A C 1
ATOM 618 O O . ALA A 1 83 ? -7.62773 -6.95087 -57.51280 1.000 68.43013 83 ALA A O 1
ATOM 620 N N . ASN A 1 84 ? -5.89773 -5.50550 -57.52840 1.000 68.80406 84 ASN A N 1
ATOM 621 C CA . ASN A 1 84 ? -6.54441 -4.56293 -58.42907 1.000 65.38424 84 ASN A CA 1
ATOM 622 C C . ASN A 1 84 ? -6.48700 -5.08124 -59.86573 1.000 70.99408 84 ASN A C 1
ATOM 623 O O . ASN A 1 84 ? -6.04309 -6.20145 -60.13899 1.000 69.23545 84 ASN A O 1
ATOM 628 N N . SER A 1 85 ? -6.96510 -4.25977 -60.80175 1.000 70.96627 85 SER A N 1
ATOM 629 C CA . SER A 1 85 ? -6.95164 -4.67041 -62.19988 1.000 68.39514 85 SER A CA 1
ATOM 630 C C . SER A 1 85 ? -5.53228 -4.92794 -62.68883 1.000 75.35481 85 SER A C 1
ATOM 631 O O . SER A 1 85 ? -5.31288 -5.83116 -63.50493 1.000 79.69884 85 SER A O 1
ATOM 634 N N . GLU A 1 86 ? -4.55467 -4.16276 -62.18952 1.000 64.83434 86 GLU A N 1
ATOM 635 C CA . GLU A 1 86 ? -3.17092 -4.36020 -62.60681 1.000 71.05692 86 GLU A CA 1
ATOM 636 C C . GLU A 1 86 ? -2.56838 -5.63370 -62.03892 1.000 64.98333 86 GLU A C 1
ATOM 637 O O . GLU A 1 86 ? -1.50790 -6.06072 -62.50632 1.000 88.69012 86 GLU A O 1
ATOM 643 N N . GLY A 1 87 ? -3.18441 -6.22230 -61.02411 1.000 54.59414 87 GLY A N 1
ATOM 644 C CA . GLY A 1 87 ? -2.65731 -7.42086 -60.41481 1.000 64.81929 87 GLY A CA 1
ATOM 645 C C . GLY A 1 87 ? -1.80687 -7.19133 -59.19269 1.000 59.12366 87 GLY A C 1
ATOM 646 O O . GLY A 1 87 ? -1.03127 -8.08123 -58.82383 1.000 62.54805 87 GLY A O 1
ATOM 647 N N . THR A 1 88 ? -1.91969 -6.03105 -58.56189 1.000 62.66227 88 THR A N 1
ATOM 648 C CA . THR A 1 88 ? -1.13994 -5.70944 -57.37948 1.000 54.90559 88 THR A CA 1
ATOM 649 C C . THR A 1 88 ? -1.94217 -6.11930 -56.15261 1.000 55.58111 88 THR A C 1
ATOM 650 O O . THR A 1 88 ? -3.04358 -5.60663 -55.92533 1.000 57.78703 88 THR A O 1
ATOM 654 N N . THR A 1 89 ? -1.40234 -7.05367 -55.38162 1.000 51.13321 89 THR A N 1
ATOM 655 C CA . THR A 1 89 ? -2.07293 -7.53346 -54.18934 1.000 41.51599 89 THR A CA 1
ATOM 656 C C . THR A 1 89 ? -1.86723 -6.55705 -53.03411 1.000 44.83589 89 THR A C 1
ATOM 657 O O . THR A 1 89 ? -0.92052 -5.76582 -53.03832 1.000 47.42924 89 THR A O 1
ATOM 661 N N . PRO A 1 90 ? -2.74740 -6.59077 -52.02856 1.000 49.27645 90 PRO A N 1
ATOM 662 C CA . PRO A 1 90 ? -2.57855 -5.68532 -50.87763 1.000 51.77254 90 PRO A CA 1
ATOM 663 C C . PRO A 1 90 ? -1.21263 -5.76413 -50.20729 1.000 49.13365 90 PRO A C 1
ATOM 664 O O . PRO A 1 90 ? -0.70704 -4.73248 -49.74854 1.000 47.45694 90 PRO A O 1
ATOM 668 N N . VAL A 1 91 ? -0.60560 -6.94874 -50.10858 1.000 40.77212 91 VAL A N 1
ATOM 669 C CA . VAL A 1 91 ? 0.72666 -7.01738 -49.51426 1.000 43.32366 91 VAL A CA 1
ATOM 670 C C . VAL A 1 91 ? 1.75535 -6.35720 -50.42585 1.000 43.34841 91 VAL A C 1
ATOM 671 O O . VAL A 1 91 ? 2.66032 -5.66017 -49.95473 1.000 44.03778 91 VAL A O 1
ATOM 675 N N . LEU A 1 92 ? 1.63968 -6.56121 -51.74151 1.000 44.99397 92 LEU A N 1
ATOM 676 C CA . LEU A 1 92 ? 2.59221 -5.94441 -52.66003 1.000 45.59227 92 LEU A CA 1
ATOM 677 C C . LEU A 1 92 ? 2.39716 -4.43696 -52.75172 1.000 47.07409 92 LEU A C 1
ATOM 678 O O . LEU A 1 92 ? 3.36641 -3.70017 -52.96150 1.000 44.38934 92 LEU A O 1
ATOM 683 N N . LEU A 1 93 ? 1.16014 -3.96083 -52.61831 1.000 51.22524 93 LEU A N 1
ATOM 684 C CA . LEU A 1 93 ? 0.93540 -2.52074 -52.56955 1.000 55.92017 93 LEU A CA 1
ATOM 685 C C . LEU A 1 93 ? 1.47127 -1.92381 -51.27118 1.000 58.28848 93 LEU A C 1
ATOM 686 O O . LEU A 1 93 ? 2.02799 -0.81943 -51.27300 1.000 58.76196 93 LEU A O 1
ATOM 691 N N . LEU A 1 94 ? 1.31914 -2.64522 -50.15616 1.000 67.89415 94 LEU A N 1
ATOM 692 C CA . LEU A 1 94 ? 1.86393 -2.19038 -48.87935 1.000 66.36805 94 LEU A CA 1
ATOM 693 C C . LEU A 1 94 ? 3.37414 -2.01061 -48.94884 1.000 62.15543 94 LEU A C 1
ATOM 694 O O . LEU A 1 94 ? 3.91415 -0.99990 -48.48502 1.000 68.91162 94 LEU A O 1
ATOM 699 N N . LEU A 1 95 ? 4.07639 -2.99654 -49.50875 1.000 41.49560 95 LEU A N 1
ATOM 700 C CA . LEU A 1 95 ? 5.52607 -2.89773 -49.60423 1.000 45.73335 95 LEU A CA 1
ATOM 701 C C . LEU A 1 95 ? 5.94419 -1.73440 -50.49273 1.000 56.22395 95 LEU A C 1
ATOM 702 O O . LEU A 1 95 ? 6.95742 -1.07701 -50.22312 1.000 54.46016 95 LEU A O 1
ATOM 707 N N . GLU A 1 96 ? 5.17067 -1.45652 -51.54506 1.000 50.92128 96 GLU A N 1
ATOM 708 C CA . GLU A 1 96 ? 5.45605 -0.29986 -52.38365 1.000 53.94274 96 GLU A CA 1
ATOM 709 C C . GLU A 1 96 ? 5.26489 0.99003 -51.59954 1.000 58.85905 96 GLU A C 1
ATOM 710 O O . GLU A 1 96 ? 5.99021 1.96891 -51.81493 1.000 56.69431 96 GLU A O 1
ATOM 716 N N . ILE A 1 97 ? 4.28583 1.00991 -50.69097 1.000 54.40536 97 ILE A N 1
ATOM 717 C CA . ILE A 1 97 ? 4.11490 2.15668 -49.80330 1.000 55.95258 97 ILE A CA 1
ATOM 718 C C . ILE A 1 97 ? 5.33423 2.30929 -48.90290 1.000 49.06634 97 ILE A C 1
ATOM 719 O O . ILE A 1 97 ? 5.82591 3.42107 -48.68227 1.000 57.99757 97 ILE A O 1
ATOM 724 N N . ILE A 1 98 ? 5.84271 1.19495 -48.37208 1.000 51.18626 98 ILE A N 1
ATOM 725 C CA . ILE A 1 98 ? 7.05886 1.23233 -47.56037 1.000 49.34750 98 ILE A CA 1
ATOM 726 C C . ILE A 1 98 ? 8.24284 1.71371 -48.38862 1.000 49.69524 98 ILE A C 1
ATOM 727 O O . ILE A 1 98 ? 9.04453 2.54263 -47.93711 1.000 40.16098 98 ILE A O 1
ATOM 732 N N . GLN A 1 99 ? 8.36647 1.20397 -49.61519 1.000 54.47073 99 GLN A N 1
ATOM 733 C CA . GLN A 1 99 ? 9.51756 1.52207 -50.45076 1.000 51.30435 99 GLN A CA 1
ATOM 734 C C . GLN A 1 99 ? 9.65101 3.01843 -50.70250 1.000 43.95576 99 GLN A C 1
ATOM 735 O O . GLN A 1 99 ? 10.76995 3.53548 -50.78683 1.000 43.87977 99 GLN A O 1
ATOM 741 N N . GLN A 1 100 ? 8.53303 3.72850 -50.82422 1.000 46.20993 100 GLN A N 1
ATOM 742 C CA . GLN A 1 100 ? 8.55302 5.13713 -51.18258 1.000 48.59383 100 GLN A CA 1
ATOM 743 C C . GLN A 1 100 ? 7.98157 6.04261 -50.10519 1.000 55.52901 100 GLN A C 1
ATOM 744 O O . GLN A 1 100 ? 7.90466 7.25870 -50.31616 1.000 63.09660 100 GLN A O 1
ATOM 750 N N . GLY A 1 101 ? 7.61588 5.50320 -48.94897 1.000 55.16044 101 GLY A N 1
ATOM 751 C CA . GLY A 1 101 ? 6.87968 6.25504 -47.96106 1.000 49.45713 101 GLY A CA 1
ATOM 752 C C . GLY A 1 101 ? 7.76830 6.84818 -46.89002 1.000 41.71174 101 GLY A C 1
ATOM 753 O O . GLY A 1 101 ? 8.95778 6.56790 -46.79849 1.000 52.25166 101 GLY A O 1
ATOM 754 N N . SER A 1 102 ? 7.15235 7.68657 -46.06589 1.000 45.45051 102 SER A N 1
ATOM 755 C CA . SER A 1 102 ? 7.85887 8.28710 -44.95203 1.000 47.15653 102 SER A CA 1
ATOM 756 C C . SER A 1 102 ? 8.13400 7.23689 -43.88761 1.000 41.11769 102 SER A C 1
ATOM 757 O O . SER A 1 102 ? 7.66513 6.09955 -43.95990 1.000 43.70514 102 SER A O 1
ATOM 760 N N . GLU A 1 103 ? 8.92399 7.62787 -42.88955 1.000 42.30583 103 GLU A N 1
ATOM 761 C CA . GLU A 1 103 ? 9.15239 6.72566 -41.77197 1.000 44.85411 103 GLU A CA 1
ATOM 762 C C . GLU A 1 103 ? 7.85463 6.45610 -41.02568 1.000 50.26481 103 GLU A C 1
ATOM 763 O O . GLU A 1 103 ? 7.65042 5.34885 -40.51931 1.000 45.65704 103 GLU A O 1
ATOM 769 N N . GLU A 1 104 ? 6.95494 7.44300 -40.97812 1.000 55.11453 104 GLU A N 1
ATOM 770 C CA . GLU A 1 104 ? 5.64754 7.23153 -40.36550 1.000 50.33734 104 GLU A CA 1
ATOM 771 C C . GLU A 1 104 ? 4.80991 6.23914 -41.16387 1.000 50.94692 104 GLU A C 1
ATOM 772 O O . GLU A 1 104 ? 4.18006 5.34362 -40.58656 1.000 56.59345 104 GLU A O 1
ATOM 778 N N . GLN A 1 105 ? 4.78796 6.38058 -42.49054 1.000 38.56295 105 GLN A N 1
ATOM 779 C CA . GLN A 1 105 ? 4.05506 5.42942 -43.31876 1.000 42.21193 105 GLN A CA 1
ATOM 780 C C . GLN A 1 105 ? 4.65888 4.03386 -43.23046 1.000 47.50531 105 GLN A C 1
ATOM 781 O O . GLN A 1 105 ? 3.93499 3.03139 -43.27313 1.000 45.94464 105 GLN A O 1
ATOM 787 N N . GLN A 1 106 ? 5.98654 3.95078 -43.11542 1.000 50.18407 106 GLN A N 1
ATOM 788 C CA . GLN A 1 106 ? 6.64898 2.65624 -42.99794 1.000 40.62011 106 GLN A CA 1
ATOM 789 C C . GLN A 1 106 ? 6.20234 1.93949 -41.73388 1.000 51.32174 106 GLN A C 1
ATOM 790 O O . GLN A 1 106 ? 5.85488 0.75197 -41.76853 1.000 40.19460 106 GLN A O 1
ATOM 796 N N . LYS A 1 107 ? 6.20074 2.65995 -40.60266 1.000 43.90431 107 LYS A N 1
ATOM 797 C CA . LYS A 1 107 ? 5.81174 2.05631 -39.33570 1.000 37.43869 107 LYS A CA 1
ATOM 798 C C . LYS A 1 107 ? 4.37589 1.57265 -39.40402 1.000 61.05060 107 LYS A C 1
ATOM 799 O O . LYS A 1 107 ? 4.04703 0.48664 -38.90854 1.000 58.46493 107 LYS A O 1
ATOM 805 N N . LEU A 1 108 ? 3.51537 2.35663 -40.05306 1.000 60.01907 108 LEU A N 1
ATOM 806 C CA . LEU A 1 108 ? 2.11126 1.99371 -40.17473 1.000 57.46052 108 LEU A CA 1
ATOM 807 C C . LEU A 1 108 ? 1.94471 0.75524 -41.04576 1.000 63.08656 108 LEU A C 1
ATOM 808 O O . LEU A 1 108 ? 1.28995 -0.21383 -40.64394 1.000 74.55477 108 LEU A O 1
ATOM 813 N N . ALA A 1 109 ? 2.56843 0.75624 -42.22937 1.000 65.10748 109 ALA A N 1
ATOM 814 C CA . ALA A 1 109 ? 2.38025 -0.33524 -43.17961 1.000 63.08122 109 ALA A CA 1
ATOM 815 C C . ALA A 1 109 ? 2.89500 -1.66865 -42.64903 1.000 70.63544 109 ALA A C 1
ATOM 816 O O . ALA A 1 109 ? 2.39754 -2.72724 -43.05183 1.000 80.57290 109 ALA A O 1
ATOM 818 N N . ALA A 1 110 ? 3.87422 -1.64660 -41.74432 1.000 59.74497 110 ALA A N 1
ATOM 819 C CA . ALA A 1 110 ? 4.33003 -2.89028 -41.13143 1.000 53.57848 110 ALA A CA 1
ATOM 820 C C . ALA A 1 110 ? 3.22110 -3.54466 -40.31506 1.000 63.71133 110 ALA A C 1
ATOM 821 O O . ALA A 1 110 ? 3.09368 -4.77484 -40.30212 1.000 70.94454 110 ALA A O 1
ATOM 823 N N . ALA A 1 111 ? 2.41050 -2.73933 -39.62027 1.000 65.65171 111 ALA A N 1
ATOM 824 C CA . ALA A 1 111 ? 1.31584 -3.30101 -38.83529 1.000 55.49284 111 ALA A CA 1
ATOM 825 C C . ALA A 1 111 ? 0.21074 -3.84657 -39.73087 1.000 62.24200 111 ALA A C 1
ATOM 826 O O . ALA A 1 111 ? -0.40990 -4.86500 -39.40250 1.000 59.49609 111 ALA A O 1
ATOM 828 N N . LEU A 1 112 ? -0.05967 -3.18251 -40.86089 1.000 58.73991 112 LEU A N 1
ATOM 829 C CA . LEU A 1 112 ? -1.07028 -3.69853 -41.78024 1.000 56.21401 112 LEU A CA 1
ATOM 830 C C . LEU A 1 112 ? -0.63313 -5.01024 -42.41796 1.000 57.20079 112 LEU A C 1
ATOM 831 O O . LEU A 1 112 ? -1.47718 -5.87143 -42.68945 1.000 55.96892 112 LEU A O 1
ATOM 836 N N . LEU A 1 113 ? 0.66830 -5.18265 -42.67119 1.000 54.43045 113 LEU A N 1
ATOM 837 C CA . LEU A 1 113 ? 1.13386 -6.43886 -43.24945 1.000 52.29320 113 LEU A CA 1
ATOM 838 C C . LEU A 1 113 ? 0.88387 -7.60061 -42.29575 1.000 50.68899 113 LEU A C 1
ATOM 839 O O . LEU A 1 113 ? 0.45629 -8.68164 -42.71909 1.000 43.02519 113 LEU A O 1
ATOM 844 N N . LYS A 1 114 ? 1.14123 -7.39489 -41.00129 1.000 55.03406 114 LYS A N 1
ATOM 845 C CA . LYS A 1 114 ? 0.83619 -8.42797 -40.01840 1.000 54.22928 114 LYS A CA 1
ATOM 846 C C . LYS A 1 114 ? -0.65928 -8.71176 -39.96451 1.000 45.34350 114 LYS A C 1
ATOM 847 O O . LYS A 1 114 ? -1.07443 -9.87239 -39.87621 1.000 48.37858 114 LYS A O 1
ATOM 853 N N . GLU A 1 115 ? -1.48505 -7.66378 -40.02167 1.000 45.59556 115 GLU A N 1
ATOM 854 C CA . GLU A 1 115 ? -2.93168 -7.86394 -40.04469 1.000 48.49103 115 GLU A CA 1
ATOM 855 C C . GLU A 1 115 ? -3.35636 -8.65939 -41.26971 1.000 54.82619 115 GLU A C 1
ATOM 856 O O . GLU A 1 115 ? -4.21247 -9.54585 -41.17627 1.000 63.20373 115 GLU A O 1
ATOM 862 N N . LEU A 1 116 ? -2.77709 -8.34658 -42.43060 1.000 50.78294 116 LEU A N 1
ATOM 863 C CA . LEU A 1 116 ? -3.10478 -9.07927 -43.64712 1.000 44.45754 116 LEU A CA 1
ATOM 864 C C . LEU A 1 116 ? -2.63994 -10.52932 -43.56694 1.000 54.95087 116 LEU A C 1
ATOM 865 O O . LEU A 1 116 ? -3.36445 -11.43931 -43.98632 1.000 61.72477 116 LEU A O 1
ATOM 870 N N . LEU A 1 117 ? -1.43593 -10.76821 -43.03612 1.000 44.78236 117 LEU A N 1
ATOM 871 C CA . LEU A 1 117 ? -0.94629 -12.14007 -42.92421 1.000 48.77637 117 LEU A CA 1
ATOM 872 C C . LEU A 1 117 ? -1.80235 -12.96384 -41.97086 1.000 63.21526 117 LEU A C 1
ATOM 873 O O . LEU A 1 117 ? -2.11337 -14.12709 -42.25604 1.000 70.40082 117 LEU A O 1
ATOM 878 N N . ASP A 1 118 ? -2.20748 -12.37583 -40.84004 1.000 66.70914 118 ASP A N 1
ATOM 879 C CA . ASP A 1 118 ? -3.09793 -13.08466 -39.92486 1.000 63.04596 118 ASP A CA 1
ATOM 880 C C . ASP A 1 118 ? -4.42711 -13.38198 -40.59611 1.000 60.84339 118 ASP A C 1
ATOM 881 O O . ASP A 1 118 ? -5.02066 -14.44308 -40.37814 1.000 74.51901 118 ASP A O 1
ATOM 886 N N . ALA A 1 119 ? -4.90577 -12.45168 -41.42295 1.000 64.02803 119 ALA A N 1
ATOM 887 C CA . ALA A 1 119 ? -6.14039 -12.66394 -42.16010 1.000 53.18410 119 ALA A CA 1
ATOM 888 C C . ALA A 1 119 ? -6.01937 -13.80808 -43.15121 1.000 60.36384 119 ALA A C 1
ATOM 889 O O . ALA A 1 119 ? -7.04144 -14.37211 -43.55495 1.000 80.83931 119 ALA A O 1
ATOM 891 N N . GLY A 1 120 ? -4.80174 -14.15686 -43.55901 1.000 57.64890 120 GLY A N 1
ATOM 892 C CA . GLY A 1 120 ? -4.60857 -15.27538 -44.45938 1.000 70.20051 120 GLY A CA 1
ATOM 893 C C . GLY A 1 120 ? -4.04543 -14.86315 -45.80306 1.000 60.37607 120 GLY A C 1
ATOM 894 O O . GLY A 1 120 ? -4.29959 -15.51702 -46.81904 1.000 61.01777 120 GLY A O 1
ATOM 895 N N . ALA A 1 121 ? -3.26525 -13.78726 -45.81818 1.000 58.27385 121 ALA A N 1
ATOM 896 C CA . ALA A 1 121 ? -2.67725 -13.31272 -47.05999 1.000 47.13051 121 ALA A CA 1
ATOM 897 C C . ALA A 1 121 ? -1.61458 -14.28742 -47.54518 1.000 52.41982 121 ALA A C 1
ATOM 898 O O . ALA A 1 121 ? -0.85628 -14.84808 -46.75183 1.000 55.26890 121 ALA A O 1
ATOM 900 N N . ASP A 1 122 ? -1.57703 -14.50376 -48.85665 1.000 61.32825 122 ASP A N 1
ATOM 901 C CA . ASP A 1 122 ? -0.61037 -15.41086 -49.46298 1.000 57.76891 122 ASP A CA 1
ATOM 902 C C . ASP A 1 122 ? 0.76772 -14.76057 -49.53235 1.000 57.75708 122 ASP A C 1
ATOM 903 O O . ASP A 1 122 ? 0.96045 -13.80192 -50.29123 1.000 70.41241 122 ASP A O 1
ATOM 908 N N . PRO A 1 123 ? 1.75718 -15.26607 -48.78546 1.000 51.69475 123 PRO A N 1
ATOM 909 C CA . PRO A 1 123 ? 3.07973 -14.61958 -48.77998 1.000 51.30637 123 PRO A CA 1
ATOM 910 C C . PRO A 1 123 ? 3.87536 -14.82229 -50.05707 1.000 50.24000 123 PRO A C 1
ATOM 911 O O . PRO A 1 123 ? 4.94824 -14.21874 -50.19572 1.000 47.38034 123 PRO A O 1
ATOM 915 N N . ASN A 1 124 ? 3.40073 -15.64542 -50.98719 1.000 48.44806 124 ASN A N 1
ATOM 916 C CA . ASN A 1 124 ? 4.11997 -15.89285 -52.22597 1.000 55.80451 124 ASN A CA 1
ATOM 917 C C . ASN A 1 124 ? 3.38989 -15.36142 -53.44588 1.000 61.46786 124 ASN A C 1
ATOM 918 O O . ASN A 1 124 ? 3.87554 -15.54120 -54.56884 1.000 67.85604 124 ASN A O 1
ATOM 923 N N . MET A 1 125 ? 2.24586 -14.71033 -53.25795 1.000 50.25835 125 MET A N 1
ATOM 924 C CA . MET A 1 125 ? 1.47370 -14.19962 -54.38233 1.000 62.82690 125 MET A CA 1
ATOM 925 C C . MET A 1 125 ? 2.20144 -13.01258 -55.00612 1.000 57.38269 125 MET A C 1
ATOM 926 O O . MET A 1 125 ? 2.44051 -12.00018 -54.33913 1.000 57.19115 125 MET A O 1
ATOM 931 N N . ALA A 1 126 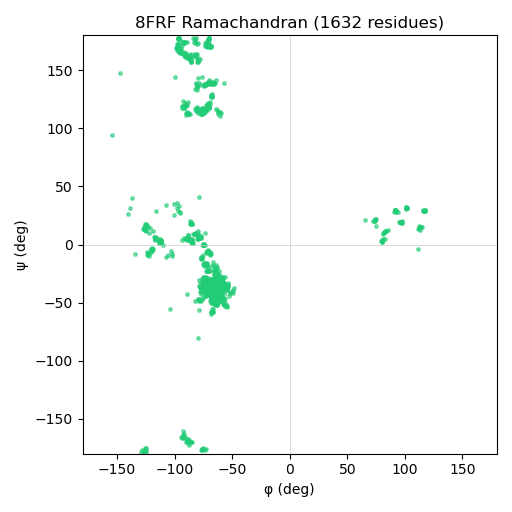? 2.54815 -13.13497 -56.28244 1.000 60.92544 126 ALA A N 1
ATOM 932 C CA . ALA A 1 126 ? 3.30076 -12.11520 -56.99631 1.000 56.89432 126 ALA A CA 1
ATOM 933 C C . ALA A 1 126 ? 2.37304 -11.22755 -57.81577 1.000 64.76499 126 ALA A C 1
ATOM 934 O O . ALA A 1 126 ? 1.18298 -11.50463 -57.98701 1.000 65.76278 126 ALA A O 1
ATOM 936 N N . ASN A 1 127 ? 2.94208 -10.14153 -58.32595 1.000 69.79775 127 ASN A N 1
ATOM 937 C CA . ASN A 1 127 ? 2.20883 -9.21891 -59.17446 1.000 66.00466 127 ASN A CA 1
ATOM 938 C C . ASN A 1 127 ? 2.30778 -9.69359 -60.62298 1.000 66.32599 127 ASN A C 1
ATOM 939 O O . ASN A 1 127 ? 2.83975 -10.76976 -60.90587 1.000 59.44494 127 ASN A O 1
ATOM 944 N N . SER A 1 128 ? 1.81955 -8.87580 -61.56126 1.000 77.31701 128 SER A N 1
ATOM 945 C CA . SER A 1 128 ? 1.82804 -9.26482 -62.96996 1.000 73.94307 128 SER A CA 1
ATOM 946 C C . SER A 1 128 ? 3.24461 -9.46898 -63.49047 1.000 74.03376 128 SER A C 1
ATOM 947 O O . SER A 1 128 ? 3.46343 -10.27625 -64.40232 1.000 67.67380 128 SER A O 1
ATOM 950 N N . GLU A 1 129 ? 4.21376 -8.76086 -62.91796 1.000 68.22780 129 GLU A N 1
ATOM 951 C CA . GLU A 1 129 ? 5.60689 -8.84941 -63.32771 1.000 72.62082 129 GLU A CA 1
ATOM 952 C C . GLU A 1 129 ? 6.33966 -10.01443 -62.67630 1.000 71.64997 129 GLU A C 1
ATOM 953 O O . GLU A 1 129 ? 7.53647 -10.19464 -62.93015 1.000 68.97920 129 GLU A O 1
ATOM 959 N N . GLY A 1 130 ? 5.65268 -10.80876 -61.85714 1.000 65.01716 130 GLY A N 1
ATOM 960 C CA . GLY A 1 130 ? 6.25762 -11.92206 -61.15843 1.000 68.16556 130 GLY A CA 1
ATOM 961 C C . GLY A 1 130 ? 7.03631 -11.54687 -59.91903 1.000 67.96453 130 GLY A C 1
ATOM 962 O O . GLY A 1 130 ? 7.60509 -12.43411 -59.26729 1.000 62.81697 130 GLY A O 1
ATOM 963 N N . THR A 1 131 ? 7.06857 -10.26941 -59.56295 1.000 63.60820 131 THR A N 1
ATOM 964 C CA . THR A 1 131 ? 7.78359 -9.83616 -58.37385 1.000 58.95918 131 THR A CA 1
ATOM 965 C C . THR A 1 131 ? 7.03277 -10.30553 -57.13296 1.000 61.61360 131 THR A C 1
ATOM 966 O O . THR A 1 131 ? 5.86342 -9.95765 -56.93487 1.000 61.47569 131 THR A O 1
ATOM 970 N N . THR A 1 132 ? 7.69674 -11.11590 -56.31567 1.000 63.58728 132 THR A N 1
ATOM 971 C CA . THR A 1 132 ? 7.15430 -11.67807 -55.09000 1.000 50.28741 132 THR A CA 1
ATOM 972 C C . THR A 1 132 ? 7.36155 -10.73092 -53.91431 1.000 42.50465 132 THR A C 1
ATOM 973 O O . THR A 1 132 ? 8.21285 -9.83840 -53.96347 1.000 39.17174 132 THR A O 1
ATOM 977 N N . PRO A 1 133 ? 6.59271 -10.90104 -52.83046 1.000 46.87978 133 PRO A N 1
ATOM 978 C CA . PRO A 1 133 ? 6.82262 -10.05650 -51.64530 1.000 49.97175 133 PRO A CA 1
ATOM 979 C C . PRO A 1 133 ? 8.24451 -10.13056 -51.11777 1.000 47.72091 133 PRO A C 1
ATOM 980 O O . PRO A 1 133 ? 8.78607 -9.11371 -50.66562 1.000 44.25341 133 PRO A O 1
ATOM 984 N N . VAL A 1 134 ? 8.87572 -11.30330 -51.17813 1.000 41.90188 134 VAL A N 1
ATOM 985 C CA . VAL A 1 134 ? 10.25911 -11.41354 -50.72947 1.000 43.23140 134 VAL A CA 1
ATOM 986 C C . VAL A 1 134 ? 11.18644 -10.62975 -51.65069 1.000 45.52270 134 VAL A C 1
ATOM 987 O O . VAL A 1 134 ? 12.06173 -9.88781 -51.18869 1.000 44.82551 134 VAL A O 1
ATOM 991 N N . LEU A 1 135 ? 11.00276 -10.76899 -52.96709 1.000 51.45396 135 LEU A N 1
ATOM 992 C CA . LEU A 1 135 ? 11.88692 -10.07791 -53.90204 1.000 49.23792 135 LEU A CA 1
ATOM 993 C C . LEU A 1 135 ? 11.78000 -8.56697 -53.76675 1.000 48.33962 135 LEU A C 1
ATOM 994 O O . LEU A 1 135 ? 12.78134 -7.85567 -53.90436 1.000 54.56181 135 LEU A O 1
ATOM 999 N N . LEU A 1 136 ? 10.58008 -8.05581 -53.48742 1.000 52.21982 136 LEU A N 1
ATOM 1000 C CA . LEU A 1 136 ? 10.42578 -6.61358 -53.33548 1.000 46.04143 136 LEU A CA 1
ATOM 1001 C C . LEU A 1 136 ? 11.05560 -6.12842 -52.03741 1.000 44.82508 136 LEU A C 1
ATOM 1002 O O . LEU A 1 136 ? 11.64899 -5.04441 -51.99736 1.000 46.90650 136 LEU A O 1
ATOM 1007 N N . LEU A 1 137 ? 10.95228 -6.92215 -50.96942 1.000 42.75216 137 LEU A N 1
ATOM 1008 C CA . LEU A 1 137 ? 11.59948 -6.54749 -49.71690 1.000 48.63161 137 LEU A CA 1
ATOM 1009 C C . LEU A 1 137 ? 13.11472 -6.50761 -49.85753 1.000 51.64896 137 LEU A C 1
ATOM 1010 O O . LEU A 1 137 ? 13.77579 -5.69011 -49.20343 1.000 49.92200 137 LEU A O 1
ATOM 1015 N N . LEU A 1 138 ? 13.68561 -7.38688 -50.68764 1.000 43.83262 138 LEU A N 1
ATOM 1016 C CA . LEU A 1 138 ? 15.12209 -7.32416 -50.93401 1.000 46.81022 138 LEU A CA 1
ATOM 1017 C C . LEU A 1 138 ? 15.50211 -6.08260 -51.73344 1.000 57.14145 138 LEU A C 1
ATOM 1018 O O . LEU A 1 138 ? 16.60425 -5.54575 -51.55535 1.000 51.39116 138 LEU A O 1
ATOM 1023 N N . GLU A 1 139 ? 14.60642 -5.60772 -52.60591 1.000 51.09224 139 GLU A N 1
ATOM 1024 C CA . GLU A 1 139 ? 14.83997 -4.33555 -53.27993 1.000 48.92250 139 GLU A CA 1
ATOM 1025 C C . GLU A 1 139 ? 14.83195 -3.18363 -52.28723 1.000 50.71937 139 GLU A C 1
ATOM 1026 O O . GLU A 1 139 ? 15.63330 -2.24968 -52.40526 1.000 61.48988 139 GLU A O 1
ATOM 1032 N N . ILE A 1 140 ? 13.91982 -3.22380 -51.31366 1.000 45.82590 140 ILE A N 1
ATOM 1033 C CA . ILE A 1 140 ? 13.87749 -2.18310 -50.29145 1.000 49.83069 140 ILE A CA 1
ATOM 1034 C C . ILE A 1 140 ? 15.15971 -2.20087 -49.46698 1.000 52.90668 140 ILE A C 1
ATOM 1035 O O . ILE A 1 140 ? 15.69026 -1.14922 -49.09086 1.000 50.87666 140 ILE A O 1
ATOM 1040 N N . ILE A 1 141 ? 15.68472 -3.39534 -49.18524 1.000 50.89881 141 ILE A N 1
ATOM 1041 C CA . ILE A 1 141 ? 16.94456 -3.50304 -48.45708 1.000 47.15761 141 ILE A CA 1
ATOM 1042 C C . ILE A 1 141 ? 18.09668 -2.96653 -49.29793 1.000 48.87801 141 ILE A C 1
ATOM 1043 O O . ILE A 1 141 ? 19.00643 -2.30197 -48.78518 1.000 40.92824 141 ILE A O 1
ATOM 1048 N N . GLN A 1 142 ? 18.06551 -3.22946 -50.60428 1.000 50.34795 142 GLN A N 1
ATOM 1049 C CA . GLN A 1 142 ? 19.19756 -2.89641 -51.46186 1.000 54.10272 142 GLN A CA 1
ATOM 1050 C C . GLN A 1 142 ? 19.34048 -1.39484 -51.66510 1.000 48.50632 142 GLN A C 1
ATOM 1051 O O . GLN A 1 142 ? 20.46124 -0.87429 -51.69662 1.000 42.39037 142 GLN A O 1
ATOM 1057 N N . GLN A 1 143 ? 18.22321 -0.67918 -51.79750 1.000 53.06271 143 GLN A N 1
ATOM 1058 C CA . GLN A 1 143 ? 18.26404 0.71806 -52.20401 1.000 50.47430 143 GLN A CA 1
ATOM 1059 C C . GLN A 1 143 ? 17.55932 1.64596 -51.22434 1.000 49.44730 143 GLN A C 1
ATOM 1060 O O . GLN A 1 143 ? 17.36058 2.82239 -51.54224 1.000 59.80410 143 GLN A O 1
ATOM 1066 N N . GLY A 1 144 ? 17.20394 1.16572 -50.03452 1.000 46.78837 144 GLY A N 1
ATOM 1067 C CA . GLY A 1 144 ? 16.48320 1.96179 -49.06898 1.000 42.62775 144 GLY A CA 1
ATOM 1068 C C . GLY A 1 144 ? 17.37412 2.59515 -48.01071 1.000 46.36745 144 GLY A C 1
ATOM 1069 O O . GLY A 1 144 ? 18.58906 2.40853 -47.96584 1.000 44.16167 144 GLY A O 1
ATOM 1070 N N . SER A 1 145 ? 16.72122 3.36658 -47.14303 1.000 44.39832 145 SER A N 1
ATOM 1071 C CA . SER A 1 145 ? 17.38404 4.00360 -46.01860 1.000 42.40704 145 SER A CA 1
ATOM 1072 C C . SER A 1 145 ? 17.74316 2.96626 -44.96384 1.000 43.22754 145 SER A C 1
ATOM 1073 O O . SER A 1 145 ? 17.34601 1.79848 -45.03720 1.000 40.96780 145 SER A O 1
ATOM 1076 N N . ARG A 1 146 ? 18.50735 3.41154 -43.96084 1.000 50.07323 146 ARG A N 1
ATOM 1077 C CA . ARG A 1 146 ? 18.86532 2.51652 -42.86708 1.000 41.50642 146 ARG A CA 1
ATOM 1078 C C . ARG A 1 146 ? 17.63142 2.07206 -42.09943 1.000 46.93374 146 ARG A C 1
ATOM 1079 O O . ARG A 1 146 ? 17.56072 0.92205 -41.64968 1.000 46.93994 146 ARG A O 1
ATOM 1087 N N . GLU A 1 147 ? 16.63426 2.95155 -41.97202 1.000 44.51195 147 GLU A N 1
ATOM 1088 C CA . GLU A 1 147 ? 15.38810 2.54305 -41.33892 1.000 40.13473 147 GLU A CA 1
ATOM 1089 C C . GLU A 1 147 ? 14.63710 1.55281 -42.21499 1.000 41.36954 147 GLU A C 1
ATOM 1090 O O . GLU A 1 147 ? 14.11484 0.54953 -41.71549 1.000 41.56786 147 GLU A O 1
ATOM 1096 N N . GLN A 1 148 ? 14.59623 1.80368 -43.52795 1.000 41.82125 148 GLN A N 1
ATOM 1097 C CA . GLN A 1 148 ? 13.92944 0.87456 -44.43219 1.000 35.28965 148 GLN A CA 1
ATOM 1098 C C . GLN A 1 148 ? 14.66024 -0.45873 -44.49072 1.000 43.32189 148 GLN A C 1
ATOM 1099 O O . GLN A 1 148 ? 14.02098 -1.51487 -44.57086 1.000 40.34996 148 GLN A O 1
ATOM 1105 N N . GLN A 1 149 ? 15.99754 -0.42937 -44.43231 1.000 41.49988 149 GLN A N 1
ATOM 1106 C CA . GLN A 1 149 ? 16.77633 -1.66481 -44.38969 1.000 39.72249 149 GLN A CA 1
ATOM 1107 C C . GLN A 1 149 ? 16.33190 -2.55862 -43.24165 1.000 44.47085 149 GLN A C 1
ATOM 1108 O O . GLN A 1 149 ? 15.95714 -3.71928 -43.44728 1.000 35.13680 149 GLN A O 1
ATOM 1114 N N . ALA A 1 150 ? 16.31712 -2.01282 -42.02704 1.000 43.98897 150 ALA A N 1
ATOM 1115 C CA . ALA A 1 150 ? 15.99227 -2.82665 -40.86642 1.000 40.38107 150 ALA A CA 1
ATOM 1116 C C . ALA A 1 150 ? 14.54995 -3.31700 -40.91757 1.000 42.59835 150 ALA A C 1
ATOM 1117 O O . ALA A 1 150 ? 14.27892 -4.49599 -40.65790 1.000 44.34067 150 ALA A O 1
ATOM 1119 N N . LEU A 1 151 ? 13.61733 -2.43599 -41.28077 1.000 39.02938 151 LEU A N 1
ATOM 1120 C CA . LEU A 1 151 ? 12.20771 -2.81301 -41.32443 1.000 37.94770 151 LEU A CA 1
ATOM 1121 C C . LEU A 1 151 ? 11.94381 -3.85893 -42.40377 1.000 43.67507 151 LEU A C 1
ATOM 1122 O O . LEU A 1 151 ? 11.28287 -4.87278 -42.14660 1.000 37.22068 151 LEU A O 1
ATOM 1127 N N . ALA A 1 152 ? 12.43146 -3.62147 -43.62765 1.000 38.39229 152 ALA A N 1
ATOM 1128 C CA . ALA A 1 152 ? 12.25032 -4.61143 -44.68475 1.000 33.90036 152 ALA A CA 1
ATOM 1129 C C . ALA A 1 152 ? 12.86874 -5.94746 -44.30593 1.000 42.90413 152 ALA A C 1
ATOM 1130 O O . ALA A 1 152 ? 12.36748 -7.00140 -44.71473 1.000 44.84381 152 ALA A O 1
ATOM 1132 N N . MET A 1 153 ? 13.94646 -5.92393 -43.51824 1.000 45.63559 153 MET A N 1
ATOM 1133 C CA . MET A 1 153 ? 14.56398 -7.16354 -43.06141 1.000 44.31249 153 MET A CA 1
ATOM 1134 C C . MET A 1 153 ? 13.63291 -7.94394 -42.14269 1.000 49.73435 153 MET A C 1
ATOM 1135 O O . MET A 1 153 ? 13.42205 -9.14746 -42.33665 1.000 48.67800 153 MET A O 1
ATOM 1140 N N . SER A 1 154 ? 13.05824 -7.27681 -41.13695 1.000 41.40904 154 SER A N 1
ATOM 1141 C CA . SER A 1 154 ? 12.17888 -7.99021 -40.21575 1.000 46.13425 154 SER A CA 1
ATOM 1142 C C . SER A 1 154 ? 10.89897 -8.43138 -40.91586 1.000 45.07750 154 SER A C 1
ATOM 1143 O O . SER A 1 154 ? 10.36486 -9.50565 -40.61816 1.000 45.36422 154 SER A O 1
ATOM 1146 N N . LEU A 1 155 ? 10.38692 -7.61681 -41.84423 1.000 38.19712 155 LEU A N 1
ATOM 1147 C CA . LEU A 1 155 ? 9.21812 -8.03616 -42.61095 1.000 37.79539 155 LEU A CA 1
ATOM 1148 C C . LEU A 1 155 ? 9.53834 -9.24048 -43.48166 1.000 44.74539 155 LEU A C 1
ATOM 1149 O O . LEU A 1 155 ? 8.66646 -10.08176 -43.72873 1.000 45.83575 155 LEU A O 1
ATOM 1154 N N . LEU A 1 156 ? 10.77982 -9.34109 -43.95506 1.000 42.84451 156 LEU A N 1
ATOM 1155 C CA . LEU A 1 156 ? 11.17060 -10.51268 -44.72377 1.000 38.80793 156 LEU A CA 1
ATOM 1156 C C . LEU A 1 156 ? 11.14910 -11.75750 -43.84784 1.000 40.76674 156 LEU A C 1
ATOM 1157 O O . LEU A 1 156 ? 10.63086 -12.80463 -44.25432 1.000 43.90556 156 LEU A O 1
ATOM 1162 N N . LEU A 1 157 ? 11.68018 -11.65090 -42.62876 1.000 41.67440 157 LEU A N 1
ATOM 1163 C CA . LEU A 1 157 ? 11.62153 -12.77230 -41.69950 1.000 49.13667 157 LEU A CA 1
ATOM 1164 C C . LEU A 1 157 ? 10.18491 -13.07041 -41.28774 1.000 50.74007 157 LEU A C 1
ATOM 1165 O O . LEU A 1 157 ? 9.80301 -14.23785 -41.14295 1.000 49.10134 157 LEU A O 1
ATOM 1170 N N . LEU A 1 158 ? 9.37212 -12.02609 -41.10763 1.000 55.20098 158 LEU A N 1
ATOM 1171 C CA . LEU A 1 158 ? 7.96596 -12.23023 -40.78405 1.000 45.67165 158 LEU A CA 1
ATOM 1172 C C . LEU A 1 158 ? 7.26081 -12.97387 -41.90804 1.000 52.00516 158 LEU A C 1
ATOM 1173 O O . LEU A 1 158 ? 6.37589 -13.80074 -41.65675 1.000 60.09525 158 LEU A O 1
ATOM 1178 N N . LEU A 1 159 ? 7.64762 -12.69531 -43.15884 1.000 50.37098 159 LEU A N 1
ATOM 1179 C CA . LEU A 1 159 ? 7.06110 -13.39942 -44.29501 1.000 42.80875 159 LEU A CA 1
ATOM 1180 C C . LEU A 1 159 ? 7.57130 -14.82898 -44.38397 1.000 42.96965 159 LEU A C 1
ATOM 1181 O O . LEU A 1 159 ? 6.80180 -15.74699 -44.68847 1.000 54.63516 159 LEU A O 1
ATOM 1186 N N . LEU A 1 160 ? 8.86354 -15.03942 -44.12306 1.000 43.18648 160 LEU A N 1
ATOM 1187 C CA . LEU A 1 160 ? 9.39630 -16.39815 -44.11571 1.000 42.19713 160 LEU A CA 1
ATOM 1188 C C . LEU A 1 160 ? 8.72206 -17.24320 -43.04676 1.000 42.72083 160 LEU A C 1
ATOM 1189 O O . LEU A 1 160 ? 8.41392 -18.41770 -43.27735 1.000 49.92950 160 LEU A O 1
ATOM 1194 N N . LEU A 1 161 ? 8.48226 -16.66139 -41.86976 1.000 42.53001 161 LEU A N 1
ATOM 1195 C CA . LEU A 1 161 ? 7.74409 -17.37195 -40.83392 1.000 43.08609 161 LEU A CA 1
ATOM 1196 C C . LEU A 1 161 ? 6.33461 -17.71407 -41.29599 1.000 53.98780 161 LEU A C 1
ATOM 1197 O O . LEU A 1 161 ? 5.78722 -18.75286 -40.90773 1.000 59.70464 161 LEU A O 1
ATOM 1202 N N . ALA A 1 162 ? 5.74061 -16.86666 -42.13591 1.000 50.37788 162 ALA A N 1
ATOM 1203 C CA . ALA A 1 162 ? 4.40867 -17.11533 -42.66819 1.000 48.84321 162 ALA A CA 1
ATOM 1204 C C . ALA A 1 162 ? 4.39704 -18.16145 -43.77286 1.000 45.91906 162 ALA A C 1
ATOM 1205 O O . ALA A 1 162 ? 3.31571 -18.61821 -44.15969 1.000 61.48243 162 ALA A O 1
ATOM 1207 N N . GLY A 1 163 ? 5.56164 -18.55677 -44.27681 1.000 48.91712 163 GLY A N 1
ATOM 1208 C CA . GLY A 1 163 ? 5.66199 -19.57228 -45.30355 1.000 47.85313 163 GLY A CA 1
ATOM 1209 C C . GLY A 1 163 ? 6.18911 -19.10809 -46.64477 1.000 48.16241 163 GLY A C 1
ATOM 1210 O O . GLY A 1 163 ? 6.07498 -19.85423 -47.62420 1.000 47.52363 163 GLY A O 1
ATOM 1211 N N . ALA A 1 164 ? 6.79373 -17.92699 -46.71862 1.000 55.42237 164 ALA A N 1
ATOM 1212 C CA . ALA A 1 164 ? 7.30650 -17.43596 -47.98849 1.000 54.93983 164 ALA A CA 1
ATOM 1213 C C . ALA A 1 164 ? 8.44079 -18.32468 -48.48453 1.000 58.24963 164 ALA A C 1
ATOM 1214 O O . ALA A 1 164 ? 9.28658 -18.77915 -47.70683 1.000 55.25562 164 ALA A O 1
ATOM 1216 N N . ASP A 1 165 ? 8.44057 -18.58173 -49.79075 1.000 50.88031 165 ASP A N 1
ATOM 1217 C CA . ASP A 1 165 ? 9.46970 -19.39797 -50.41881 1.000 54.15149 165 ASP A CA 1
ATOM 1218 C C . ASP A 1 165 ? 10.62062 -18.51755 -50.88568 1.000 64.02760 165 ASP A C 1
ATOM 1219 O O . ASP A 1 165 ? 10.39889 -17.60772 -51.69886 1.000 60.08756 165 ASP A O 1
ATOM 1224 N N . PRO A 1 166 ? 11.84970 -18.73941 -50.40329 1.000 61.72445 166 PRO A N 1
ATOM 1225 C CA . PRO A 1 166 ? 12.96130 -17.85231 -50.77062 1.000 64.24719 166 PRO A CA 1
ATOM 1226 C C . PRO A 1 166 ? 13.64839 -18.24781 -52.07048 1.000 61.98378 166 PRO A C 1
ATOM 1227 O O . PRO A 1 166 ? 14.77151 -17.81125 -52.34163 1.000 65.67238 166 PRO A O 1
ATOM 1231 N N . ASN A 1 167 ? 12.99068 -19.06665 -52.88726 1.000 58.04121 167 ASN A N 1
ATOM 1232 C CA . ASN A 1 167 ? 13.55673 -19.48270 -54.16037 1.000 61.08762 167 ASN A CA 1
ATOM 1233 C C . ASN A 1 167 ? 12.70444 -19.07739 -55.35024 1.000 73.02609 167 ASN A C 1
ATOM 1234 O O . ASN A 1 167 ? 13.11223 -19.31845 -56.49364 1.000 72.41982 167 ASN A O 1
ATOM 1239 N N . MET A 1 168 ? 11.53081 -18.49242 -55.12051 1.000 68.04421 168 MET A N 1
ATOM 1240 C CA . MET A 1 168 ? 10.69020 -18.05033 -56.22309 1.000 69.58397 168 MET A CA 1
ATOM 1241 C C . MET A 1 168 ? 11.34608 -16.87667 -56.93714 1.000 78.26687 168 MET A C 1
ATOM 1242 O O . MET A 1 168 ? 11.69960 -15.87248 -56.30848 1.000 66.01030 168 MET A O 1
ATOM 1247 N N . ALA A 1 169 ? 11.50233 -17.00227 -58.25043 1.000 71.60538 169 ALA A N 1
ATOM 1248 C CA . ALA A 1 169 ? 12.05575 -15.94235 -59.07682 1.000 57.26943 169 ALA A CA 1
ATOM 1249 C C . ALA A 1 169 ? 10.93537 -15.13202 -59.71314 1.000 57.46290 169 ALA A C 1
ATOM 1250 O O . ALA A 1 169 ? 9.76420 -15.51381 -59.68699 1.000 67.33793 169 ALA A O 1
ATOM 1252 N N . ASN A 1 170 ? 11.30594 -13.98167 -60.26314 1.000 61.36966 170 ASN A N 1
ATOM 1253 C CA . ASN A 1 170 ? 10.35963 -13.14462 -60.98154 1.000 69.39657 170 ASN A CA 1
ATOM 1254 C C . ASN A 1 170 ? 10.29304 -13.59685 -62.43998 1.000 75.47639 170 ASN A C 1
ATOM 1255 O O . ASN A 1 170 ? 10.82288 -14.64735 -62.81202 1.000 76.40174 170 ASN A O 1
ATOM 1260 N N . SER A 1 171 ? 9.63472 -12.79719 -63.28385 1.000 80.04872 171 SER A N 1
ATOM 1261 C CA . SER A 1 171 ? 9.49236 -13.14720 -64.69534 1.000 74.66307 171 SER A CA 1
ATOM 1262 C C . SER A 1 171 ? 10.83080 -13.16309 -65.42924 1.000 77.24936 171 SER A C 1
ATOM 1263 O O . SER A 1 171 ? 11.01687 -13.95685 -66.36006 1.000 86.28916 171 SER A O 1
ATOM 1266 N N . GLU A 1 172 ? 11.76790 -12.30070 -65.03519 1.000 74.55489 172 GLU A N 1
ATOM 1267 C CA . GLU A 1 172 ? 13.09819 -12.26234 -65.63099 1.000 70.28544 172 GLU A CA 1
ATOM 1268 C C . GLU A 1 172 ? 14.00969 -13.35968 -65.10084 1.000 84.61838 172 GLU A C 1
ATOM 1269 O O . GLU A 1 172 ? 15.19550 -13.38564 -65.45506 1.000 79.74856 172 GLU A O 1
ATOM 1275 N N . GLY A 1 173 ? 13.48265 -14.26518 -64.27722 1.000 82.06632 173 GLY A N 1
ATOM 1276 C CA . GLY A 1 173 ? 14.28814 -15.32820 -63.71158 1.000 81.62069 173 GLY A CA 1
ATOM 1277 C C . GLY A 1 173 ? 15.23150 -14.89463 -62.61214 1.000 67.66356 173 GLY A C 1
ATOM 1278 O O . GLY A 1 173 ? 16.20664 -15.59649 -62.33657 1.000 67.75398 173 GLY A O 1
ATOM 1279 N N . THR A 1 174 ? 14.96971 -13.75939 -61.96761 1.000 71.02335 174 THR A N 1
ATOM 1280 C CA . THR A 1 174 ? 15.84255 -13.24329 -60.91690 1.000 78.01007 174 THR A CA 1
ATOM 1281 C C . THR A 1 174 ? 15.42639 -13.82915 -59.57063 1.000 70.13286 174 THR A C 1
ATOM 1282 O O . THR A 1 174 ? 14.34398 -13.52746 -59.05538 1.000 62.31238 174 THR A O 1
ATOM 1286 N N . THR A 1 175 ? 16.29479 -14.65452 -58.99791 1.000 65.61532 175 THR A N 1
ATOM 1287 C CA . THR A 1 175 ? 16.02238 -15.29868 -57.72665 1.000 59.91319 175 THR A CA 1
ATOM 1288 C C . THR A 1 175 ? 16.40998 -14.39285 -56.56583 1.000 55.13722 175 THR A C 1
ATOM 1289 O O . THR A 1 175 ? 17.23057 -13.48267 -56.71794 1.000 55.95091 175 THR A O 1
ATOM 1293 N N . PRO A 1 176 ? 15.81190 -14.60455 -55.38899 1.000 57.64622 176 PRO A N 1
ATOM 1294 C CA . PRO A 1 176 ? 16.20982 -13.81172 -54.21161 1.000 54.40146 176 PRO A CA 1
ATOM 1295 C C . PRO A 1 176 ? 17.66740 -13.98444 -53.83307 1.000 53.71797 176 PRO A C 1
ATOM 1296 O O . PRO A 1 176 ? 18.29524 -13.02226 -53.37210 1.000 49.29412 176 PRO A O 1
ATOM 1300 N N . LYS A 1 177 ? 18.22323 -15.18809 -54.00388 1.000 56.02085 177 LYS A N 1
ATOM 1301 C CA . LYS A 1 177 ? 19.64193 -15.38607 -53.73212 1.000 46.80899 177 LYS A CA 1
ATOM 1302 C C . LYS A 1 177 ? 20.49581 -14.58910 -54.70967 1.000 53.08790 177 LYS A C 1
ATOM 1303 O O . LYS A 1 177 ? 21.52345 -14.01986 -54.32286 1.000 51.14935 177 LYS A O 1
ATOM 1309 N N . GLU A 1 178 ? 20.04505 -14.48069 -55.96310 1.000 61.19973 178 GLU A N 1
ATOM 1310 C CA . GLU A 1 178 ? 20.76021 -13.68269 -56.95487 1.000 64.92908 178 GLU A CA 1
ATOM 1311 C C . GLU A 1 178 ? 20.79993 -12.21342 -56.55460 1.000 66.78019 178 GLU A C 1
ATOM 1312 O O . GLU A 1 178 ? 21.82684 -11.54151 -56.71647 1.000 63.45610 178 GLU A O 1
ATOM 1318 N N . LEU A 1 179 ? 19.70107 -11.70569 -55.99613 1.000 60.33832 179 LEU A N 1
ATOM 1319 C CA . LEU A 1 179 ? 19.67894 -10.31297 -55.57757 1.000 57.27271 179 LEU A CA 1
ATOM 1320 C C . LEU A 1 179 ? 20.49451 -10.10593 -54.30476 1.000 59.17727 179 LEU A C 1
ATOM 1321 O O . LEU A 1 179 ? 21.12940 -9.05638 -54.14241 1.000 54.62462 179 LEU A O 1
ATOM 1326 N N . LEU A 1 180 ? 20.52490 -11.10515 -53.41587 1.000 60.40244 180 LEU A N 1
ATOM 1327 C CA . LEU A 1 180 ? 21.29236 -10.98334 -52.17837 1.000 54.18458 180 LEU A CA 1
ATOM 1328 C C . LEU A 1 180 ? 22.78644 -10.88742 -52.45163 1.000 51.38140 180 LEU A C 1
ATOM 1329 O O . LEU A 1 180 ? 23.50207 -10.15308 -51.76220 1.000 46.70097 180 LEU A O 1
ATOM 1334 N N . LYS A 1 181 ? 23.27634 -11.62337 -53.45078 1.000 54.61608 181 LYS A N 1
ATOM 1335 C CA . LYS A 1 181 ? 24.68218 -11.51099 -53.81940 1.000 59.28420 181 LYS A CA 1
ATOM 1336 C C . LYS A 1 181 ? 24.99908 -10.10935 -54.31827 1.000 54.32977 181 LYS A C 1
ATOM 1337 O O . LYS A 1 181 ? 26.07012 -9.56221 -54.03449 1.000 47.72062 181 LYS A O 1
ATOM 1343 N N . GLU A 1 182 ? 24.06666 -9.50753 -55.05217 1.000 63.51446 182 GLU A N 1
ATOM 1344 C CA . GLU A 1 182 ? 24.26779 -8.14995 -55.53525 1.000 54.90917 182 GLU A CA 1
ATOM 1345 C C . GLU A 1 182 ? 24.31363 -7.16528 -54.37528 1.000 48.13492 182 GLU A C 1
ATOM 1346 O O . GLU A 1 182 ? 25.11437 -6.22403 -54.38437 1.000 59.32155 182 GLU A O 1
ATOM 1352 N N . ILE A 1 183 ? 23.45880 -7.36472 -53.36878 1.000 58.39024 183 ILE A N 1
ATOM 1353 C CA . ILE A 1 183 ? 23.49076 -6.51473 -52.18017 1.000 47.37036 183 ILE A CA 1
ATOM 1354 C C . ILE A 1 183 ? 24.82557 -6.65801 -51.46300 1.000 47.62709 183 ILE A C 1
ATOM 1355 O O . ILE A 1 183 ? 25.37687 -5.68251 -50.93987 1.000 56.80258 183 ILE A O 1
ATOM 1360 N N . GLN A 1 184 ? 25.37607 -7.87274 -51.44276 1.000 55.02184 184 GLN A N 1
ATOM 1361 C CA . GLN A 1 184 ? 26.64039 -8.10097 -50.75244 1.000 50.54334 184 GLN A CA 1
ATOM 1362 C C . GLN A 1 184 ? 27.82132 -7.47290 -51.47422 1.000 49.39537 184 GLN A C 1
ATOM 1363 O O . GLN A 1 184 ? 28.76601 -7.01851 -50.82172 1.000 50.03877 184 GLN A O 1
ATOM 1369 N N . GLN A 1 185 ? 27.79214 -7.43091 -52.80629 1.000 54.01051 185 GLN A N 1
ATOM 1370 C CA . GLN A 1 185 ? 28.96889 -6.98654 -53.54665 1.000 51.50514 185 GLN A CA 1
ATOM 1371 C C . GLN A 1 185 ? 29.12322 -5.47331 -53.53867 1.000 47.37668 185 GLN A C 1
ATOM 1372 O O . GLN A 1 185 ? 30.25076 -4.96822 -53.50803 1.000 58.15107 185 GLN A O 1
ATOM 1378 N N . GLN A 1 186 ? 28.01782 -4.73175 -53.59542 1.000 48.97180 186 GLN A N 1
ATOM 1379 C CA . GLN A 1 186 ? 28.08607 -3.27894 -53.69665 1.000 58.49680 186 GLN A CA 1
ATOM 1380 C C . GLN A 1 186 ? 27.30662 -2.56137 -52.59612 1.000 45.37812 186 GLN A C 1
ATOM 1381 O O . GLN A 1 186 ? 27.06971 -1.35450 -52.70279 1.000 61.27186 186 GLN A O 1
ATOM 1387 N N . GLY A 1 187 ? 26.94771 -3.25857 -51.51135 1.000 42.80032 187 GLY A N 1
ATOM 1388 C CA . GLY A 1 187 ? 26.18044 -2.64232 -50.44521 1.000 50.48110 187 GLY A CA 1
ATOM 1389 C C . GLY A 1 187 ? 27.04045 -2.04050 -49.33985 1.000 50.55186 187 GLY A C 1
ATOM 1390 O O . GLY A 1 187 ? 28.26210 -2.18491 -49.32147 1.000 63.77175 187 GLY A O 1
ATOM 1391 N N . SER A 1 188 ? 26.37156 -1.35435 -48.41141 1.000 35.73196 188 SER A N 1
ATOM 1392 C CA . SER A 1 188 ? 27.04409 -0.78003 -47.25295 1.000 42.29539 188 SER A CA 1
ATOM 1393 C C . SER A 1 188 ? 27.48756 -1.88614 -46.29349 1.000 50.18007 188 SER A C 1
ATOM 1394 O O . SER A 1 188 ? 27.20554 -3.07214 -46.48993 1.000 46.09655 188 SER A O 1
ATOM 1397 N N . ASP A 1 189 ? 28.18778 -1.49034 -45.22487 1.000 55.12341 189 ASP A N 1
ATOM 1398 C CA . ASP A 1 189 ? 28.60636 -2.47575 -44.23087 1.000 53.55707 189 ASP A CA 1
ATOM 1399 C C . ASP A 1 189 ? 27.40246 -3.14494 -43.58368 1.000 44.95896 189 ASP A C 1
ATOM 1400 O O . ASP A 1 189 ? 27.40967 -4.36115 -43.35362 1.000 43.62994 189 ASP A O 1
ATOM 1405 N N . GLU A 1 190 ? 26.33822 -2.37748 -43.33184 1.000 35.23239 190 GLU A N 1
ATOM 1406 C CA . GLU A 1 190 ? 25.13815 -2.95216 -42.73302 1.000 36.12405 190 GLU A CA 1
ATOM 1407 C C . GLU A 1 190 ? 24.32797 -3.75366 -43.74199 1.000 47.23239 190 GLU A C 1
ATOM 1408 O O . GLU A 1 190 ? 23.79436 -4.81567 -43.40069 1.000 46.43358 190 GLU A O 1
ATOM 1414 N N . GLN A 1 191 ? 24.22465 -3.26441 -44.98217 1.000 48.77066 191 GLN A N 1
ATOM 1415 C CA . GLN A 1 191 ? 23.54109 -4.02606 -46.02166 1.000 37.84773 191 GLN A CA 1
ATOM 1416 C C . GLN A 1 191 ? 24.24439 -5.34826 -46.29013 1.000 48.86558 191 GLN A C 1
ATOM 1417 O O . GLN A 1 191 ? 23.58643 -6.38169 -46.46705 1.000 48.01017 191 GLN A O 1
ATOM 1423 N N . ARG A 1 192 ? 25.58214 -5.34058 -46.31737 1.000 45.01573 192 ARG A N 1
ATOM 1424 C CA . ARG A 1 192 ? 26.31176 -6.58236 -46.55651 1.000 45.70015 192 ARG A CA 1
ATOM 1425 C C . ARG A 1 192 ? 26.06773 -7.58385 -45.43994 1.000 46.92723 192 ARG A C 1
ATOM 1426 O O . ARG A 1 192 ? 25.96312 -8.78855 -45.69206 1.000 51.19434 192 ARG A O 1
ATOM 1434 N N . LEU A 1 193 ? 25.96762 -7.10514 -44.19903 1.000 48.18409 193 LEU A N 1
ATOM 1435 C CA . LEU A 1 193 ? 25.67216 -7.99921 -43.08475 1.000 45.09789 193 LEU A CA 1
ATOM 1436 C C . LEU A 1 193 ? 24.30592 -8.65447 -43.24684 1.000 47.73313 193 LEU A C 1
ATOM 1437 O O . LEU A 1 193 ? 24.16807 -9.87231 -43.08197 1.000 50.21829 193 LEU A O 1
ATOM 1442 N N . LEU A 1 194 ? 23.27928 -7.85881 -43.56507 1.000 44.58134 194 LEU A N 1
ATOM 1443 C CA . LEU A 1 194 ? 21.94643 -8.41794 -43.77624 1.000 41.56639 194 LEU A CA 1
ATOM 1444 C C . LEU A 1 194 ? 21.95282 -9.43412 -44.91176 1.000 46.04848 194 LEU A C 1
ATOM 1445 O O . LEU A 1 194 ? 21.30227 -10.48196 -44.82636 1.000 45.03571 194 LEU A O 1
ATOM 1450 N N . ALA A 1 195 ? 22.69794 -9.14529 -45.97910 1.000 46.04733 195 ALA A N 1
ATOM 1451 C CA . ALA A 1 195 ? 22.77159 -10.06660 -47.10478 1.000 39.83772 195 ALA A CA 1
ATOM 1452 C C . ALA A 1 195 ? 23.47189 -11.36014 -46.71315 1.000 48.41645 195 ALA A C 1
ATOM 1453 O O . ALA A 1 195 ? 23.00255 -12.45345 -47.04995 1.000 49.25164 195 ALA A O 1
ATOM 1455 N N . GLU A 1 196 ? 24.59045 -11.25266 -45.99025 1.000 56.91384 196 GLU A N 1
ATOM 1456 C CA . GLU A 1 196 ? 25.32369 -12.43776 -45.55316 1.000 55.58287 196 GLU A CA 1
ATOM 1457 C C . GLU A 1 196 ? 24.49025 -13.29158 -44.60469 1.000 48.95032 196 GLU A C 1
ATOM 1458 O O . GLU A 1 196 ? 24.55694 -14.52590 -44.64505 1.000 43.79550 196 GLU A O 1
ATOM 1464 N N . VAL A 1 197 ? 23.68081 -12.65313 -43.75901 1.000 52.90523 197 VAL A N 1
ATOM 1465 C CA . VAL A 1 197 ? 22.79701 -13.40431 -42.87382 1.000 49.73965 197 VAL A CA 1
ATOM 1466 C C . VAL A 1 197 ? 21.78893 -14.19803 -43.69310 1.000 44.75366 197 VAL A C 1
ATOM 1467 O O . VAL A 1 197 ? 21.65090 -15.41707 -43.53449 1.000 39.93948 197 VAL A O 1
ATOM 1471 N N . LEU A 1 198 ? 21.09709 -13.52159 -44.61118 1.000 39.84611 198 LEU A N 1
ATOM 1472 C CA . LEU A 1 198 ? 20.08880 -14.19869 -45.41432 1.000 45.40207 198 LEU A CA 1
ATOM 1473 C C . LEU A 1 198 ? 20.71821 -15.25476 -46.30948 1.000 44.70940 198 LEU A C 1
ATOM 1474 O O . LEU A 1 198 ? 20.11059 -16.30405 -46.55668 1.000 37.70985 198 LEU A O 1
ATOM 1479 N N . LEU A 1 199 ? 21.93590 -15.00378 -46.79266 1.000 42.75958 199 LEU A N 1
ATOM 1480 C CA . LEU A 1 199 ? 22.62190 -16.00651 -47.59767 1.000 46.07170 199 LEU A CA 1
ATOM 1481 C C . LEU A 1 199 ? 22.95481 -17.25032 -46.77633 1.000 43.67470 199 LEU A C 1
ATOM 1482 O O . LEU A 1 199 ? 22.78622 -18.37500 -47.25761 1.000 46.98845 199 LEU A O 1
ATOM 1487 N N . GLN A 1 200 ? 23.40308 -17.07764 -45.52867 1.000 46.29317 200 GLN A N 1
ATOM 1488 C CA . GLN A 1 200 ? 23.68007 -18.24078 -44.68712 1.000 44.10196 200 GLN A CA 1
ATOM 1489 C C . GLN A 1 200 ? 22.40371 -18.98794 -44.33280 1.000 44.73727 200 GLN A C 1
ATOM 1490 O O . GLN A 1 200 ? 22.39418 -20.22295 -44.29709 1.000 51.86714 200 GLN A O 1
ATOM 1496 N N . LEU A 1 201 ? 21.32210 -18.25882 -44.05057 1.000 44.47419 201 LEU A N 1
ATOM 1497 C CA . LEU A 1 201 ? 20.06584 -18.91713 -43.71479 1.000 50.54311 201 LEU A CA 1
ATOM 1498 C C . LEU A 1 201 ? 19.56443 -19.77140 -44.87055 1.000 61.69184 201 LEU A C 1
ATOM 1499 O O . LEU A 1 201 ? 19.14041 -20.91603 -44.66593 1.000 64.20769 201 LEU A O 1
ATOM 1504 N N . LEU A 1 202 ? 19.62090 -19.23966 -46.09591 1.000 61.04448 202 LEU A N 1
ATOM 1505 C CA . LEU A 1 202 ? 19.14995 -19.99924 -47.25069 1.000 59.55074 202 LEU A CA 1
ATOM 1506 C C . LEU A 1 202 ? 19.98483 -21.25217 -47.48037 1.000 62.90019 202 LEU A C 1
ATOM 1507 O O . LEU A 1 202 ? 19.43820 -22.32955 -47.74802 1.000 74.29405 202 LEU A O 1
ATOM 1512 N N . GLU A 1 203 ? 21.31097 -21.13290 -47.38982 1.000 64.51796 203 GLU A N 1
ATOM 1513 C CA . GLU A 1 203 ? 22.17179 -22.27238 -47.68459 1.000 76.67603 203 GLU A CA 1
ATOM 1514 C C . GLU A 1 203 ? 22.01904 -23.39180 -46.66287 1.000 84.39664 203 GLU A C 1
ATOM 1515 O O . GLU A 1 203 ? 22.38665 -24.53630 -46.95285 1.000 111.78418 203 GLU A O 1
ATOM 1521 N N . ALA A 1 204 ? 21.46351 -23.10173 -45.48895 1.000 69.91887 204 ALA A N 1
ATOM 1522 C CA . ALA A 1 204 ? 21.34982 -24.10254 -44.44030 1.000 81.07654 204 ALA A CA 1
ATOM 1523 C C . ALA A 1 204 ? 19.94389 -24.67259 -44.31858 1.000 93.94767 204 ALA A C 1
ATOM 1524 O O . ALA A 1 204 ? 19.75039 -25.64023 -43.57483 1.000 104.98167 204 ALA A O 1
ATOM 1526 N N . ALA A 1 205 ? 18.97204 -24.10601 -45.03017 1.000 90.02989 205 ALA A N 1
ATOM 1527 C CA . ALA A 1 205 ? 17.61911 -24.65121 -45.09545 1.000 88.20606 205 ALA A CA 1
ATOM 1528 C C . ALA A 1 205 ? 16.83341 -23.96796 -46.20721 1.000 97.46459 205 ALA A C 1
ATOM 1529 O O . ALA A 1 205 ? 16.34888 -22.84859 -46.03409 1.000 107.10398 205 ALA A O 1
ATOM 1531 N N . THR B 1 2 ? -5.65682 33.52513 -32.83989 1.000 79.75960 2 THR B N 1
ATOM 1532 C CA . THR B 1 2 ? -4.71658 33.53593 -33.95372 1.000 69.52467 2 THR B CA 1
ATOM 1533 C C . THR B 1 2 ? -4.94780 34.73007 -34.86508 1.000 68.00434 2 THR B C 1
ATOM 1534 O O . THR B 1 2 ? -5.83647 35.54776 -34.63199 1.000 77.55259 2 THR B O 1
ATOM 1538 N N . THR B 1 3 ? -4.13178 34.81709 -35.90453 1.000 63.25060 3 THR B N 1
ATOM 1539 C CA . THR B 1 3 ? -4.06400 35.72356 -37.03848 1.000 62.94155 3 THR B CA 1
ATOM 1540 C C . THR B 1 3 ? -4.69289 35.07461 -38.26533 1.000 64.13582 3 THR B C 1
ATOM 1541 O O . THR B 1 3 ? -4.62482 33.84493 -38.42314 1.000 47.56461 3 THR B O 1
ATOM 1545 N N . PRO B 1 4 ? -5.36921 35.88111 -39.08952 1.000 59.65601 4 PRO B N 1
ATOM 1546 C CA . PRO B 1 4 ? -6.01297 35.33269 -40.29410 1.000 56.12451 4 PRO B CA 1
ATOM 1547 C C . PRO B 1 4 ? -5.09037 34.44232 -41.10673 1.000 49.44660 4 PRO B C 1
ATOM 1548 O O . PRO B 1 4 ? -5.54370 33.43917 -41.67165 1.000 42.80589 4 PRO B O 1
ATOM 1552 N N . VAL B 1 5 ? -3.80656 34.79310 -41.20098 1.000 51.03844 5 VAL B N 1
ATOM 1553 C CA . VAL B 1 5 ? -2.86487 33.93014 -41.90731 1.000 52.09188 5 VAL B CA 1
ATOM 1554 C C . VAL B 1 5 ? -2.76552 32.58396 -41.20069 1.000 51.00158 5 VAL B C 1
ATOM 1555 O O . VAL B 1 5 ? -2.83147 31.52313 -41.83301 1.000 50.35193 5 VAL B O 1
ATOM 1559 N N . LEU B 1 6 ? -2.62250 32.60723 -39.87325 1.000 49.94362 6 LEU B N 1
ATOM 1560 C CA . LEU B 1 6 ? -2.53944 31.35913 -39.12071 1.000 53.30160 6 LEU B CA 1
ATOM 1561 C C . LEU B 1 6 ? -3.85862 30.59444 -39.17351 1.000 55.04441 6 LEU B C 1
ATOM 1562 O O . LEU B 1 6 ? -3.86535 29.36288 -39.28853 1.000 51.86143 6 LEU B O 1
ATOM 1567 N N . GLU B 1 7 ? -4.98492 31.30877 -39.10367 1.000 47.49802 7 GLU B N 1
ATOM 1568 C CA . GLU B 1 7 ? -6.28374 30.65093 -39.19378 1.000 48.03632 7 GLU B CA 1
ATOM 1569 C C . GLU B 1 7 ? -6.46362 29.96395 -40.53993 1.000 53.38075 7 GLU B C 1
ATOM 1570 O O . GLU B 1 7 ? -6.95672 28.83089 -40.60612 1.000 51.71250 7 GLU B O 1
ATOM 1576 N N . LEU B 1 8 ? -6.05680 30.63115 -41.62274 1.000 56.04435 8 LEU B N 1
ATOM 1577 C CA . LEU B 1 8 ? -6.14776 30.03460 -42.95146 1.000 52.22276 8 LEU B CA 1
ATOM 1578 C C . LEU B 1 8 ? -5.31415 28.76494 -43.05453 1.000 49.55052 8 LEU B C 1
ATOM 1579 O O . LEU B 1 8 ? -5.78903 27.73917 -43.55483 1.000 59.24176 8 LEU B O 1
ATOM 1584 N N . LEU B 1 9 ? -4.06432 28.81378 -42.58734 1.000 51.22462 9 LEU B N 1
ATOM 1585 C CA . LEU B 1 9 ? -3.21481 27.63045 -42.66396 1.000 49.53460 9 LEU B CA 1
ATOM 1586 C C . LEU B 1 9 ? -3.80219 26.48116 -41.85943 1.000 49.34799 9 LEU B C 1
ATOM 1587 O O . LEU B 1 9 ? -3.74103 25.32378 -42.28804 1.000 65.96185 9 LEU B O 1
ATOM 1592 N N . GLU B 1 10 ? -4.39049 26.77788 -40.69775 1.000 49.84421 10 GLU B N 1
ATOM 1593 C CA . GLU B 1 10 ? -5.05087 25.72424 -39.93262 1.000 59.59354 10 GLU B CA 1
ATOM 1594 C C . GLU B 1 10 ? -6.27739 25.17974 -40.65695 1.000 57.93358 10 GLU B C 1
ATOM 1595 O O . GLU B 1 10 ? -6.58912 23.99047 -40.52866 1.000 70.38241 10 GLU B O 1
ATOM 1601 N N . GLN B 1 11 ? -6.97335 26.01538 -41.43255 1.000 57.47182 11 GLN B N 1
ATOM 1602 C CA . GLN B 1 11 ? -8.11063 25.51704 -42.19817 1.000 61.06763 11 GLN B CA 1
ATOM 1603 C C . GLN B 1 11 ? -7.68351 24.62186 -43.35219 1.000 70.34018 11 GLN B C 1
ATOM 1604 O O . GLN B 1 11 ? -8.48003 23.79213 -43.80448 1.000 78.89509 11 GLN B O 1
ATOM 1610 N N . ILE B 1 12 ? -6.43450 24.73478 -43.79883 1.000 60.93437 12 ILE B N 1
ATOM 1611 C CA . ILE B 1 12 ? -5.92489 23.85505 -44.84221 1.000 57.92573 12 ILE B CA 1
ATOM 1612 C C . ILE B 1 12 ? -5.59719 22.50138 -44.24803 1.000 79.23505 12 ILE B C 1
ATOM 1613 O O . ILE B 1 12 ? -5.90160 21.45245 -44.82732 1.000 90.28621 12 ILE B O 1
ATOM 1618 N N . GLN B 1 13 ? -4.97231 22.52282 -43.07681 1.000 73.11231 13 GLN B N 1
ATOM 1619 C CA . GLN B 1 13 ? -4.59357 21.30489 -42.38353 1.000 73.37683 13 GLN B CA 1
ATOM 1620 C C . GLN B 1 13 ? -5.81658 20.49581 -41.97458 1.000 83.14953 13 GLN B C 1
ATOM 1621 O O . GLN B 1 13 ? -5.83909 19.26873 -42.12676 1.000 102.79260 13 GLN B O 1
ATOM 1627 N N . GLN B 1 14 ? -6.84752 21.17052 -41.46589 1.000 84.19626 14 GLN B N 1
ATOM 1628 C CA . GLN B 1 14 ? -8.05075 20.54067 -40.93947 1.000 92.34564 14 GLN B CA 1
ATOM 1629 C C . GLN B 1 14 ? -9.23306 20.55264 -41.90874 1.000 100.52548 14 GLN B C 1
ATOM 1630 O O . GLN B 1 14 ? -10.38019 20.44487 -41.45991 1.000 96.47578 14 GLN B O 1
ATOM 1636 N N . GLY B 1 15 ? -9.00104 20.62458 -43.22030 1.000 113.35625 15 GLY B N 1
ATOM 1637 C CA . GLY B 1 15 ? -10.08705 20.76544 -44.16824 1.000 112.92662 15 GLY B CA 1
ATOM 1638 C C . GLY B 1 15 ? -10.08379 19.71500 -45.26294 1.000 118.91210 15 GLY B C 1
ATOM 1639 O O . GLY B 1 15 ? -9.21797 18.83950 -45.32188 1.000 133.20000 15 GLY B O 1
ATOM 1640 N N . SER B 1 16 ? -11.06863 19.85252 -46.14608 1.000 97.67622 16 SER B N 1
ATOM 1641 C CA . SER B 1 16 ? -11.26953 18.96258 -47.27438 1.000 98.55340 16 SER B CA 1
ATOM 1642 C C . SER B 1 16 ? -10.36506 19.35990 -48.43638 1.000 95.14391 16 SER B C 1
ATOM 1643 O O . SER B 1 16 ? -9.64409 20.35814 -48.38713 1.000 100.80818 16 SER B O 1
ATOM 1646 N N . GLU B 1 17 ? -10.40806 18.55131 -49.49805 1.000 94.91321 17 GLU B N 1
ATOM 1647 C CA . GLU B 1 17 ? -9.61207 18.84658 -50.68425 1.000 89.21315 17 GLU B CA 1
ATOM 1648 C C . GLU B 1 17 ? -10.18622 20.01649 -51.47241 1.000 96.11778 17 GLU B C 1
ATOM 1649 O O . GLU B 1 17 ? -9.43620 20.73842 -52.14053 1.000 99.94251 17 GLU B O 1
ATOM 1655 N N . GLU B 1 18 ? -11.50856 20.20084 -51.43185 1.000 98.16065 18 GLU B N 1
ATOM 1656 C CA . GLU B 1 18 ? -12.12982 21.30118 -52.16176 1.000 85.41755 18 GLU B CA 1
ATOM 1657 C C . GLU B 1 18 ? -11.85379 22.64398 -51.49248 1.000 95.88718 18 GLU B C 1
ATOM 1658 O O . GLU B 1 18 ? -11.69321 23.66039 -52.17683 1.000 116.16113 18 GLU B O 1
ATOM 1664 N N . GLN B 1 19 ? -11.81762 22.67414 -50.15621 1.000 87.56629 19 GLN B N 1
ATOM 1665 C CA . GLN B 1 19 ? -11.44375 23.89460 -49.44237 1.000 85.56561 19 GLN B CA 1
ATOM 1666 C C . GLN B 1 19 ? -10.02272 24.34290 -49.76219 1.000 87.07234 19 GLN B C 1
ATOM 1667 O O . GLN B 1 19 ? -9.74092 25.54565 -49.78281 1.000 94.29769 19 GLN B O 1
ATOM 1673 N N . GLN B 1 20 ? -9.11809 23.39318 -50.00560 1.000 89.82277 20 GLN B N 1
ATOM 1674 C CA . GLN B 1 20 ? -7.71022 23.71564 -50.22152 1.000 90.60561 20 GLN B CA 1
ATOM 1675 C C . GLN B 1 20 ? -7.44810 24.41323 -51.55392 1.000 98.81393 20 GLN B C 1
ATOM 1676 O O . GLN B 1 20 ? -6.50413 25.20669 -51.65037 1.000 105.80696 20 GLN B O 1
ATOM 1682 N N . LYS B 1 21 ? -8.24475 24.13550 -52.58982 1.000 111.10562 21 LYS B N 1
ATOM 1683 C CA . LYS B 1 21 ? -7.96317 24.73094 -53.89403 1.000 122.55802 21 LYS B CA 1
ATOM 1684 C C . LYS B 1 21 ? -8.07411 26.25235 -53.85152 1.000 122.57134 21 LYS B C 1
ATOM 1685 O O . LYS B 1 21 ? -7.23911 26.95638 -54.43201 1.000 133.51960 21 LYS B O 1
ATOM 1691 N N . GLU B 1 22 ? -9.07605 26.78104 -53.15441 1.000 92.49529 22 GLU B N 1
ATOM 1692 C CA . GLU B 1 22 ? -9.26799 28.22229 -53.07615 1.000 94.93322 22 GLU B CA 1
ATOM 1693 C C . GLU B 1 22 ? -8.46248 28.87102 -51.95441 1.000 77.05758 22 GLU B C 1
ATOM 1694 O O . GLU B 1 22 ? -8.61834 30.07219 -51.71245 1.000 65.39050 22 GLU B O 1
ATOM 1700 N N . ALA B 1 23 ? -7.61876 28.10725 -51.25845 1.000 82.21720 23 ALA B N 1
ATOM 1701 C CA . ALA B 1 23 ? -6.87751 28.64286 -50.12044 1.000 71.25756 23 ALA B CA 1
ATOM 1702 C C . ALA B 1 23 ? -5.72961 29.55040 -50.55294 1.000 69.38865 23 ALA B C 1
ATOM 1703 O O . ALA B 1 23 ? -5.46980 30.56845 -49.90175 1.000 64.99885 23 ALA B O 1
ATOM 1705 N N . LEU B 1 24 ? -5.01703 29.18825 -51.62845 1.000 79.04755 24 LEU B N 1
ATOM 1706 C CA . LEU B 1 24 ? -3.88619 29.99913 -52.08279 1.000 69.80174 24 LEU B CA 1
ATOM 1707 C C . LEU B 1 24 ? -4.32388 31.40695 -52.47113 1.000 55.69789 24 LEU B C 1
ATOM 1708 O O . LEU B 1 24 ? -3.64970 32.39094 -52.14324 1.000 51.42861 24 LEU B O 1
ATOM 1713 N N . ALA B 1 25 ? -5.45091 31.52268 -53.16975 1.000 61.49471 25 ALA B N 1
ATOM 1714 C CA . ALA B 1 25 ? -5.97843 32.83933 -53.50396 1.000 59.41972 25 ALA B CA 1
ATOM 1715 C C . ALA B 1 25 ? -6.34555 33.60961 -52.24101 1.000 66.71899 25 ALA B C 1
ATOM 1716 O O . ALA B 1 25 ? -6.09647 34.81762 -52.14190 1.000 55.56628 25 ALA B O 1
ATOM 1718 N N . ARG B 1 26 ? -6.96010 32.92052 -51.27374 1.000 77.59052 26 ARG B N 1
ATOM 1719 C CA . ARG B 1 26 ? -7.36825 33.54607 -50.01876 1.000 56.77386 26 ARG B CA 1
ATOM 1720 C C . ARG B 1 26 ? -6.17406 34.14550 -49.28474 1.000 49.55599 26 ARG B C 1
ATOM 1721 O O . ARG B 1 26 ? -6.27394 35.23754 -48.71598 1.000 56.83117 26 ARG B O 1
ATOM 1729 N N . LEU B 1 27 ? -5.03807 33.44079 -49.27493 1.000 55.56861 27 LEU B N 1
ATOM 1730 C CA . LEU B 1 27 ? -3.83502 33.99091 -48.65591 1.000 48.92929 27 LEU B CA 1
ATOM 1731 C C . LEU B 1 27 ? -3.34493 35.22722 -49.39539 1.000 59.60165 27 LEU B C 1
ATOM 1732 O O . LEU B 1 27 ? -2.91599 36.20189 -48.76776 1.000 53.86082 27 LEU B O 1
ATOM 1737 N N . GLN B 1 28 ? -3.39967 35.20357 -50.72860 1.000 65.91677 28 GLN B N 1
ATOM 1738 C CA . GLN B 1 28 ? -2.97901 36.35629 -51.51740 1.000 66.62588 28 GLN B CA 1
ATOM 1739 C C . GLN B 1 28 ? -3.78946 37.59344 -51.16843 1.000 67.18980 28 GLN B C 1
ATOM 1740 O O . GLN B 1 28 ? -3.25031 38.70621 -51.11825 1.000 72.05171 28 GLN B O 1
ATOM 1746 N N . GLU B 1 29 ? -5.08465 37.41476 -50.91354 1.000 64.28385 29 GLU B N 1
ATOM 1747 C CA . GLU B 1 29 ? -5.92455 38.54177 -50.53929 1.000 64.99411 29 GLU B CA 1
ATOM 1748 C C . GLU B 1 29 ? -5.56578 39.04276 -49.14720 1.000 74.04211 29 GLU B C 1
ATOM 1749 O O . GLU B 1 29 ? -5.67715 40.24217 -48.86815 1.000 80.71071 29 GLU B O 1
ATOM 1755 N N . LEU B 1 30 ? -5.11124 38.14195 -48.27217 1.000 66.16870 30 LEU B N 1
ATOM 1756 C CA . LEU B 1 30 ? -4.74165 38.54463 -46.92526 1.000 53.44267 30 LEU B CA 1
ATOM 1757 C C . LEU B 1 30 ? -3.40308 39.26072 -46.92969 1.000 62.35486 30 LEU B C 1
ATOM 1758 O O . LEU B 1 30 ? -3.26313 40.34420 -46.35226 1.000 70.57661 30 LEU B O 1
ATOM 1763 N N . LEU B 1 31 ? -2.42238 38.69461 -47.63592 1.000 60.30514 31 LEU B N 1
ATOM 1764 C CA . LEU B 1 31 ? -1.08619 39.27751 -47.65469 1.000 60.72674 31 LEU B CA 1
ATOM 1765 C C . LEU B 1 31 ? -1.06452 40.62016 -48.37660 1.000 75.92738 31 LEU B C 1
ATOM 1766 O O . LEU B 1 31 ? -0.43167 41.56811 -47.89543 1.000 76.97354 31 LEU B O 1
ATOM 1771 N N . GLU B 1 32 ? -1.75561 40.73039 -49.52249 1.000 78.71096 32 GLU B N 1
ATOM 1772 C CA . GLU B 1 32 ? -1.80469 42.01405 -50.22136 1.000 84.91139 32 GLU B CA 1
ATOM 1773 C C . GLU B 1 32 ? -2.44109 43.08532 -49.35222 1.000 80.46613 32 GLU B C 1
ATOM 1774 O O . GLU B 1 32 ? -2.07503 44.26327 -49.43853 1.000 82.97101 32 GLU B O 1
ATOM 1780 N N . ALA B 1 33 ? -3.38635 42.69617 -48.50862 1.000 75.01643 33 ALA B N 1
ATOM 1781 C CA . ALA B 1 33 ? -4.06820 43.63457 -47.63704 1.000 69.07376 33 ALA B CA 1
ATOM 1782 C C . ALA B 1 33 ? -3.26063 43.99002 -46.40247 1.000 78.53530 33 ALA B C 1
ATOM 1783 O O . ALA B 1 33 ? -3.76574 44.71951 -45.54255 1.000 88.51022 33 ALA B O 1
ATOM 1785 N N . GLY B 1 34 ? -2.02418 43.50956 -46.30036 1.000 80.30653 34 GLY B N 1
ATOM 1786 C CA . GLY B 1 34 ? -1.18223 43.84926 -45.17531 1.000 71.71333 34 GLY B CA 1
ATOM 1787 C C . GLY B 1 34 ? -1.24624 42.90351 -43.99985 1.000 72.50960 34 GLY B C 1
ATOM 1788 O O . GLY B 1 34 ? -1.05221 43.33934 -42.86273 1.000 92.49924 34 GLY B O 1
ATOM 1789 N N . ALA B 1 35 ? -1.51022 41.62209 -44.22483 1.000 68.58884 35 ALA B N 1
ATOM 1790 C CA . ALA B 1 35 ? -1.54283 40.67348 -43.12280 1.000 59.60415 35 ALA B CA 1
ATOM 1791 C C . ALA B 1 35 ? -0.11726 40.30766 -42.73337 1.000 72.50311 35 ALA B C 1
ATOM 1792 O O . ALA B 1 35 ? 0.73715 40.08483 -43.59580 1.000 73.58660 35 ALA B O 1
ATOM 1794 N N . ASP B 1 36 ? 0.13598 40.24454 -41.43104 1.000 82.76894 36 ASP B N 1
ATOM 1795 C CA . ASP B 1 36 ? 1.48527 39.96703 -40.94229 1.000 79.36202 36 ASP B CA 1
ATOM 1796 C C . ASP B 1 36 ? 1.85034 38.50660 -41.17015 1.000 68.25585 36 ASP B C 1
ATOM 1797 O O . ASP B 1 36 ? 1.19498 37.61673 -40.61076 1.000 58.14337 36 ASP B O 1
ATOM 1802 N N . PRO B 1 37 ? 2.86462 38.21301 -41.98821 1.000 66.72915 37 PRO B N 1
ATOM 1803 C CA . PRO B 1 37 ? 3.28309 36.82585 -42.20809 1.000 61.94217 37 PRO B CA 1
ATOM 1804 C C . PRO B 1 37 ? 4.23764 36.27549 -41.16137 1.000 59.72764 37 PRO B C 1
ATOM 1805 O O . PRO B 1 37 ? 4.76669 35.17808 -41.35672 1.000 66.64736 37 PRO B O 1
ATOM 1809 N N . ASN B 1 38 ? 4.48127 36.97808 -40.05828 1.000 56.09098 38 ASN B N 1
ATOM 1810 C CA . ASN B 1 38 ? 5.44673 36.49534 -39.08696 1.000 62.75137 38 ASN B CA 1
ATOM 1811 C C . ASN B 1 38 ? 4.88696 36.30605 -37.68652 1.000 70.03099 38 ASN B C 1
ATOM 1812 O O . ASN B 1 38 ? 5.58168 35.72972 -36.84194 1.000 80.69735 38 ASN B O 1
ATOM 1817 N N . MET B 1 39 ? 3.66797 36.76271 -37.41195 1.000 62.16411 39 MET B N 1
ATOM 1818 C CA . MET B 1 39 ? 3.08046 36.58526 -36.08874 1.000 72.56785 39 MET B CA 1
ATOM 1819 C C . MET B 1 39 ? 2.88165 35.10082 -35.78718 1.000 73.51871 39 MET B C 1
ATOM 1820 O O . MET B 1 39 ? 2.11085 34.41934 -36.47047 1.000 84.02107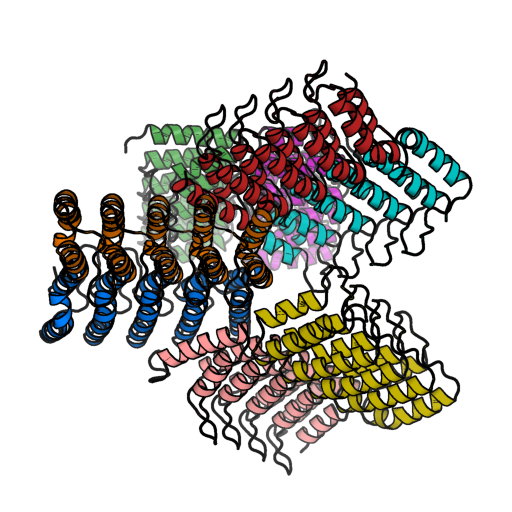 39 MET B O 1
ATOM 1825 N N . ALA B 1 40 ? 3.57755 34.60031 -34.76907 1.000 65.80485 40 ALA B N 1
ATOM 1826 C CA . ALA B 1 40 ? 3.45966 33.20889 -34.35282 1.000 72.04084 40 ALA B CA 1
ATOM 1827 C C . ALA B 1 40 ? 2.29943 33.02526 -33.37809 1.000 64.30097 40 ALA B C 1
ATOM 1828 O O . ALA B 1 40 ? 1.77007 33.98600 -32.81463 1.000 55.36206 40 ALA B O 1
ATOM 1830 N N . ASN B 1 41 ? 1.89313 31.76733 -33.20274 1.000 71.34962 41 ASN B N 1
ATOM 1831 C CA . ASN B 1 41 ? 0.78755 31.42879 -32.31585 1.000 77.04494 41 ASN B CA 1
ATOM 1832 C C . ASN B 1 41 ? 1.32329 31.11778 -30.91561 1.000 81.82266 41 ASN B C 1
ATOM 1833 O O . ASN B 1 41 ? 2.46430 31.44923 -30.58207 1.000 74.83523 41 ASN B O 1
ATOM 1838 N N . SER B 1 42 ? 0.49647 30.46220 -30.09248 1.000 107.56641 42 SER B N 1
ATOM 1839 C CA . SER B 1 42 ? 0.81884 30.22652 -28.68525 1.000 126.43032 42 SER B CA 1
ATOM 1840 C C . SER B 1 42 ? 2.10674 29.43336 -28.49391 1.000 122.56829 42 SER B C 1
ATOM 1841 O O . SER B 1 42 ? 2.83294 29.66544 -27.52177 1.000 148.49835 42 SER B O 1
ATOM 1844 N N . GLU B 1 43 ? 2.39946 28.48733 -29.38099 1.000 86.81031 43 GLU B N 1
ATOM 1845 C CA . GLU B 1 43 ? 3.59450 27.66041 -29.26196 1.000 94.00361 43 GLU B CA 1
ATOM 1846 C C . GLU B 1 43 ? 4.80306 28.27496 -29.95074 1.000 83.21657 43 GLU B C 1
ATOM 1847 O O . GLU B 1 43 ? 5.86437 27.64297 -29.99933 1.000 90.46329 43 GLU B O 1
ATOM 1853 N N . GLY B 1 44 ? 4.67582 29.48904 -30.47144 1.000 74.44330 44 GLY B N 1
ATOM 1854 C CA . GLY B 1 44 ? 5.78292 30.10901 -31.16028 1.000 81.01932 44 GLY B CA 1
ATOM 1855 C C . GLY B 1 44 ? 5.91789 29.67603 -32.59810 1.000 69.55889 44 GLY B C 1
ATOM 1856 O O . GLY B 1 44 ? 6.93434 29.98107 -33.23238 1.000 67.81743 44 GLY B O 1
ATOM 1857 N N . THR B 1 45 ? 4.91934 28.97657 -33.12926 1.000 63.73262 45 THR B N 1
ATOM 1858 C CA . THR B 1 45 ? 4.94927 28.49233 -34.50029 1.000 58.51525 45 THR B CA 1
ATOM 1859 C C . THR B 1 45 ? 4.55052 29.61397 -35.44810 1.000 61.61936 45 THR B C 1
ATOM 1860 O O . THR B 1 45 ? 3.42665 30.12314 -35.38070 1.000 54.30154 45 THR B O 1
ATOM 1864 N N . THR B 1 46 ? 5.47303 29.99123 -36.32571 1.000 59.02357 46 THR B N 1
ATOM 1865 C CA . THR B 1 46 ? 5.25316 31.02893 -37.31403 1.000 57.30708 46 THR B CA 1
ATOM 1866 C C . THR B 1 46 ? 4.48568 30.46786 -38.51065 1.000 54.11510 46 THR B C 1
ATOM 1867 O O . THR B 1 46 ? 4.38642 29.25007 -38.67644 1.000 56.39226 46 THR B O 1
ATOM 1871 N N . PRO B 1 47 ? 3.90680 31.33411 -39.35072 1.000 62.11374 47 PRO B N 1
ATOM 1872 C CA . PRO B 1 47 ? 3.23271 30.82600 -40.55766 1.000 67.40311 47 PRO B CA 1
ATOM 1873 C C . PRO B 1 47 ? 4.11169 29.92648 -41.41003 1.000 60.70771 47 PRO B C 1
ATOM 1874 O O . PRO B 1 47 ? 3.61492 28.95069 -41.98807 1.000 61.48375 47 PRO B O 1
ATOM 1878 N N . VAL B 1 48 ? 5.41170 30.20767 -41.48226 1.000 46.36577 48 VAL B N 1
ATOM 1879 C CA . VAL B 1 48 ? 6.31520 29.34343 -42.23176 1.000 49.98579 48 VAL B CA 1
ATOM 1880 C C . VAL B 1 48 ? 6.43542 27.98188 -41.55474 1.000 51.57091 48 VAL B C 1
ATOM 1881 O O . VAL B 1 48 ? 6.35045 26.93477 -42.20881 1.000 44.41348 48 VAL B O 1
ATOM 1885 N N . LEU B 1 49 ? 6.62794 27.97656 -40.23204 1.000 49.36485 49 LEU B N 1
ATOM 1886 C CA . LEU B 1 49 ? 6.80262 26.71836 -39.51069 1.000 55.58751 49 LEU B CA 1
ATOM 1887 C C . LEU B 1 49 ? 5.53484 25.87334 -39.52875 1.000 51.53664 49 LEU B C 1
ATOM 1888 O O . LEU B 1 49 ? 5.60603 24.64218 -39.63923 1.000 40.95269 49 LEU B O 1
ATOM 1893 N N . LEU B 1 50 ? 4.36693 26.51168 -39.42054 1.000 49.32184 50 LEU B N 1
ATOM 1894 C CA . LEU B 1 50 ? 3.11919 25.76333 -39.51640 1.000 48.76086 50 LEU B CA 1
ATOM 1895 C C . LEU B 1 50 ? 2.95919 25.17241 -40.90625 1.000 59.04844 50 LEU B C 1
ATOM 1896 O O . LEU B 1 50 ? 2.44951 24.05436 -41.06383 1.000 55.05356 50 LEU B O 1
ATOM 1901 N N . LEU B 1 51 ? 3.39441 25.91542 -41.92395 1.000 56.14486 51 LEU B N 1
ATOM 1902 C CA . LEU B 1 51 ? 3.32861 25.41917 -43.28939 1.000 44.83264 51 LEU B CA 1
ATOM 1903 C C . LEU B 1 51 ? 4.22585 24.20314 -43.47767 1.000 43.61105 51 LEU B C 1
ATOM 1904 O O . LEU B 1 51 ? 3.81968 23.21561 -44.10132 1.000 48.12224 51 LEU B O 1
ATOM 1909 N N . LEU B 1 52 ? 5.43867 24.24067 -42.91676 1.000 45.06407 52 LEU B N 1
ATOM 1910 C CA . LEU B 1 52 ? 6.30827 23.06859 -42.97421 1.000 45.64631 52 LEU B CA 1
ATOM 1911 C C . LEU B 1 52 ? 5.69206 21.90021 -42.22028 1.000 52.12091 52 LEU B C 1
ATOM 1912 O O . LEU B 1 52 ? 5.84801 20.73949 -42.61759 1.000 48.41825 52 LEU B O 1
ATOM 1917 N N . GLU B 1 53 ? 4.98622 22.18869 -41.12662 1.000 52.58793 53 GLU B N 1
ATOM 1918 C CA . GLU B 1 53 ? 4.27727 21.13478 -40.41455 1.000 49.44342 53 GLU B CA 1
ATOM 1919 C C . GLU B 1 53 ? 3.19292 20.51640 -41.29177 1.000 54.09571 53 GLU B C 1
ATOM 1920 O O . GLU B 1 53 ? 2.97917 19.29778 -41.25904 1.000 50.17663 53 GLU B O 1
ATOM 1926 N N . ILE B 1 54 ? 2.52386 21.33395 -42.11296 1.000 53.23295 54 ILE B N 1
ATOM 1927 C CA . ILE B 1 54 ? 1.52163 20.79703 -43.03004 1.000 57.57402 54 ILE B CA 1
ATOM 1928 C C . ILE B 1 54 ? 2.17961 19.89401 -44.06860 1.000 51.86047 54 ILE B C 1
ATOM 1929 O O . ILE B 1 54 ? 1.64088 18.84170 -44.42977 1.000 45.81446 54 ILE B O 1
ATOM 1934 N N . ILE B 1 55 ? 3.34654 20.28889 -44.57216 1.000 46.52110 55 ILE B N 1
ATOM 1935 C CA . ILE B 1 55 ? 4.07233 19.42581 -45.49696 1.000 44.07104 55 ILE B CA 1
ATOM 1936 C C . ILE B 1 55 ? 4.45550 18.12009 -44.81100 1.000 50.19086 55 ILE B C 1
ATOM 1937 O O . ILE B 1 55 ? 4.30334 17.03124 -45.37855 1.000 56.65116 55 ILE B O 1
ATOM 1942 N N . GLN B 1 56 ? 4.93249 18.20693 -43.56823 1.000 48.43732 56 GLN B N 1
ATOM 1943 C CA . GLN B 1 56 ? 5.40048 17.01781 -42.86463 1.000 49.42321 56 GLN B CA 1
ATOM 1944 C C . GLN B 1 56 ? 4.26792 16.04445 -42.56219 1.000 49.00478 56 GLN B C 1
ATOM 1945 O O . GLN B 1 56 ? 4.45026 14.82530 -42.66839 1.000 47.84845 56 GLN B O 1
ATOM 1951 N N . GLN B 1 57 ? 3.10061 16.55419 -42.16888 1.000 45.63437 57 GLN B N 1
ATOM 1952 C CA . GLN B 1 57 ? 1.99995 15.70365 -41.73706 1.000 48.44193 57 GLN B CA 1
ATOM 1953 C C . GLN B 1 57 ? 0.77759 15.72605 -42.64735 1.000 56.82650 57 GLN B C 1
ATOM 1954 O O . GLN B 1 57 ? -0.21489 15.05873 -42.33371 1.000 58.00587 57 GLN B O 1
ATOM 1960 N N . GLY B 1 58 ? 0.81138 16.44620 -43.76331 1.000 52.10063 58 GLY B N 1
ATOM 1961 C CA . GLY B 1 58 ? -0.35775 16.59878 -44.59851 1.000 52.55410 58 GLY B CA 1
ATOM 1962 C C . GLY B 1 58 ? -0.39847 15.59043 -45.73450 1.000 59.20120 58 GLY B C 1
ATOM 1963 O O . GLY B 1 58 ? 0.56573 14.88110 -46.01587 1.000 51.01121 58 GLY B O 1
ATOM 1964 N N . SER B 1 59 ? -1.55777 15.53715 -46.38507 1.000 56.04470 59 SER B N 1
ATOM 1965 C CA . SER B 1 59 ? -1.72415 14.67484 -47.54045 1.000 56.39374 59 SER B CA 1
ATOM 1966 C C . SER B 1 59 ? -0.87784 15.19069 -48.69848 1.000 57.46685 59 SER B C 1
ATOM 1967 O O . SER B 1 59 ? -0.30967 16.28419 -48.64899 1.000 55.72976 59 SER B O 1
ATOM 1970 N N . GLU B 1 60 ? -0.79462 14.38287 -49.75807 1.000 58.01617 60 GLU B N 1
ATOM 1971 C CA . GLU B 1 60 ? -0.03339 14.80329 -50.92796 1.000 54.76330 60 GLU B CA 1
ATOM 1972 C C . GLU B 1 60 ? -0.60998 16.07054 -51.54573 1.000 65.47779 60 GLU B C 1
ATOM 1973 O O . GLU B 1 60 ? 0.14296 16.90975 -52.05379 1.000 64.23126 60 GLU B O 1
ATOM 1979 N N . GLU B 1 61 ? -1.93238 16.24404 -51.48589 1.000 70.53242 61 GLU B N 1
ATOM 1980 C CA . GLU B 1 61 ? -2.53703 17.47625 -51.98018 1.000 67.45486 61 GLU B CA 1
ATOM 1981 C C . GLU B 1 61 ? -2.09915 18.66729 -51.13906 1.000 65.86321 61 GLU B C 1
ATOM 1982 O O . GLU B 1 61 ? -1.64669 19.68715 -51.67159 1.000 65.65425 61 GLU B O 1
ATOM 1988 N N . GLN B 1 62 ? -2.19841 18.53884 -49.81260 1.000 58.05754 62 GLN B N 1
ATOM 1989 C CA . GLN B 1 62 ? -1.78258 19.61742 -48.92410 1.000 57.36504 62 GLN B CA 1
ATOM 1990 C C . GLN B 1 62 ? -0.30979 19.94544 -49.09826 1.000 60.57036 62 GLN B C 1
ATOM 1991 O O . GLN B 1 62 ? 0.10565 21.08466 -48.86123 1.000 65.83920 62 GLN B O 1
ATOM 1997 N N . GLN B 1 63 ? 0.49652 18.95911 -49.48568 1.000 62.00392 63 GLN B N 1
ATOM 1998 C CA . GLN B 1 63 ? 1.92984 19.18400 -49.61833 1.000 69.48399 63 GLN B CA 1
ATOM 1999 C C . GLN B 1 63 ? 2.23534 20.12368 -50.78172 1.000 76.14048 63 GLN B C 1
ATOM 2000 O O . GLN B 1 63 ? 2.79751 21.20801 -50.58388 1.000 80.13459 63 GLN B O 1
ATOM 2006 N N . LYS B 1 64 ? 1.84047 19.74143 -52.00514 1.000 68.75647 64 LYS B N 1
ATOM 2007 C CA . LYS B 1 64 ? 2.14548 20.56392 -53.17633 1.000 66.73168 64 LYS B CA 1
ATOM 2008 C C . LYS B 1 64 ? 1.45569 21.92201 -53.12862 1.000 72.91739 64 LYS B C 1
ATOM 2009 O O . LYS B 1 64 ? 1.93590 22.87383 -53.75512 1.000 67.06179 64 LYS B O 1
ATOM 2015 N N . LEU B 1 65 ? 0.34536 22.03460 -52.40015 1.000 72.38054 65 LEU B N 1
ATOM 2016 C CA . LEU B 1 65 ? -0.26696 23.34052 -52.19656 1.000 65.44675 65 LEU B CA 1
ATOM 2017 C C . LEU B 1 65 ? 0.64065 24.23915 -51.36693 1.000 63.57037 65 LEU B C 1
ATOM 2018 O O . LEU B 1 65 ? 0.78575 25.43092 -51.66420 1.000 65.46541 65 LEU B O 1
ATOM 2023 N N . ALA B 1 66 ? 1.28650 23.67211 -50.34305 1.000 68.80668 66 ALA B N 1
ATOM 2024 C CA . ALA B 1 66 ? 2.08307 24.45473 -49.40360 1.000 65.27674 66 ALA B CA 1
ATOM 2025 C C . ALA B 1 66 ? 3.36087 25.01166 -50.02176 1.000 56.20729 66 ALA B C 1
ATOM 2026 O O . ALA B 1 66 ? 3.91410 25.98047 -49.49253 1.000 59.19062 66 ALA B O 1
ATOM 2028 N N . LEU B 1 67 ? 3.86370 24.41388 -51.10183 1.000 52.77249 67 LEU B N 1
ATOM 2029 C CA . LEU B 1 67 ? 5.02191 24.99517 -51.77258 1.000 55.56551 67 LEU B CA 1
ATOM 2030 C C . LEU B 1 67 ? 4.65711 26.34778 -52.38085 1.000 53.25090 67 LEU B C 1
ATOM 2031 O O . LEU B 1 67 ? 5.45578 27.29418 -52.34660 1.000 47.75743 67 LEU B O 1
ATOM 2036 N N . ALA B 1 68 ? 3.45416 26.45113 -52.95255 1.000 52.12763 68 ALA B N 1
ATOM 2037 C CA . ALA B 1 68 ? 2.97670 27.73393 -53.45960 1.000 56.87550 68 ALA B CA 1
ATOM 2038 C C . ALA B 1 68 ? 2.68326 28.70049 -52.31951 1.000 50.79158 68 ALA B C 1
ATOM 2039 O O . ALA B 1 68 ? 2.89187 29.91262 -52.45244 1.000 54.13835 68 ALA B O 1
ATOM 2041 N N . LEU B 1 69 ? 2.16376 28.18273 -51.20456 1.000 52.68711 69 LEU B N 1
ATOM 2042 C CA . LEU B 1 69 ? 1.87502 29.02108 -50.04706 1.000 43.03719 69 LEU B CA 1
ATOM 2043 C C . LEU B 1 69 ? 3.14455 29.60922 -49.43915 1.000 46.03589 69 LEU B C 1
ATOM 2044 O O . LEU B 1 69 ? 3.12546 30.74341 -48.94868 1.000 47.18958 69 LEU B O 1
ATOM 2049 N N . LEU B 1 70 ? 4.26268 28.87636 -49.49174 1.000 46.73651 70 LEU B N 1
ATOM 2050 C CA . LEU B 1 70 ? 5.51026 29.39988 -48.94169 1.000 44.42850 70 LEU B CA 1
ATOM 2051 C C . LEU B 1 70 ? 6.03272 30.56158 -49.76432 1.000 45.75273 70 LEU B C 1
ATOM 2052 O O . LEU B 1 70 ? 6.47275 31.57316 -49.20486 1.000 46.30258 70 LEU B O 1
ATOM 2057 N N . GLN B 1 71 ? 5.97662 30.44133 -51.09271 1.000 58.64039 71 GLN B N 1
ATOM 2058 C CA . GLN B 1 71 ? 6.40590 31.53926 -51.95143 1.000 66.51388 71 GLN B CA 1
ATOM 2059 C C . GLN B 1 71 ? 5.60233 32.79977 -51.66743 1.000 59.81826 71 GLN B C 1
ATOM 2060 O O . GLN B 1 71 ? 6.15716 33.90442 -51.62707 1.000 61.43697 71 GLN B O 1
ATOM 2066 N N . GLU B 1 72 ? 4.29648 32.64603 -51.43597 1.000 59.95449 72 GLU B N 1
ATOM 2067 C CA . GLU B 1 72 ? 3.45643 33.78796 -51.09783 1.000 54.07202 72 GLU B CA 1
ATOM 2068 C C . GLU B 1 72 ? 3.87519 34.39645 -49.76575 1.000 56.64938 72 GLU B C 1
ATOM 2069 O O . GLU B 1 72 ? 3.98373 35.62182 -49.63713 1.000 57.81472 72 GLU B O 1
ATOM 2075 N N . LEU B 1 73 ? 4.10921 33.54815 -48.75740 1.000 48.37997 73 LEU B N 1
ATOM 2076 C CA . LEU B 1 73 ? 4.51753 34.04061 -47.44484 1.000 48.30524 73 LEU B CA 1
ATOM 2077 C C . LEU B 1 73 ? 5.89307 34.69442 -47.49106 1.000 58.15986 73 LEU B C 1
ATOM 2078 O O . LEU B 1 73 ? 6.11037 35.73782 -46.86208 1.000 52.23663 73 LEU B O 1
ATOM 2083 N N . LEU B 1 74 ? 6.83769 34.09752 -48.22195 1.000 57.29272 74 LEU B N 1
ATOM 2084 C CA . LEU B 1 74 ? 8.17000 34.68757 -48.30225 1.000 56.20118 74 LEU B CA 1
ATOM 2085 C C . LEU B 1 74 ? 8.13576 36.00790 -49.05925 1.000 60.41794 74 LEU B C 1
ATOM 2086 O O . LEU B 1 74 ? 8.80749 36.97005 -48.66869 1.000 61.11609 74 LEU B O 1
ATOM 2091 N N . GLU B 1 75 ? 7.33894 36.07933 -50.12927 1.000 60.23652 75 GLU B N 1
ATOM 2092 C CA . GLU B 1 75 ? 7.18052 37.33538 -50.85670 1.000 68.76503 75 GLU B CA 1
ATOM 2093 C C . GLU B 1 75 ? 6.55775 38.40849 -49.97327 1.000 56.23971 75 GLU B C 1
ATOM 2094 O O . GLU B 1 75 ? 6.88453 39.59442 -50.09778 1.000 58.86446 75 GLU B O 1
ATOM 2100 N N . ALA B 1 76 ? 5.64445 38.01365 -49.08541 1.000 56.42194 76 ALA B N 1
ATOM 2101 C CA . ALA B 1 76 ? 5.03037 38.96052 -48.16638 1.000 56.27706 76 ALA B CA 1
ATOM 2102 C C . ALA B 1 76 ? 5.99919 39.47593 -47.11119 1.000 50.11018 76 ALA B C 1
ATOM 2103 O O . ALA B 1 76 ? 5.65847 40.42177 -46.39108 1.000 50.23664 76 ALA B O 1
ATOM 2105 N N . GLY B 1 77 ? 7.19166 38.90343 -47.01998 1.000 51.63463 77 GLY B N 1
ATOM 2106 C CA . GLY B 1 77 ? 8.17915 39.32022 -46.05421 1.000 57.50541 77 GLY B CA 1
ATOM 2107 C C . GLY B 1 77 ? 8.29087 38.44420 -44.82736 1.000 48.48195 77 GLY B C 1
ATOM 2108 O O . GLY B 1 77 ? 8.63048 38.95353 -43.75356 1.000 53.00296 77 GLY B O 1
ATOM 2109 N N . ALA B 1 78 ? 8.01958 37.14981 -44.94904 1.000 56.43139 78 ALA B N 1
ATOM 2110 C CA . ALA B 1 78 ? 8.17286 36.23565 -43.83155 1.000 53.28185 78 ALA B CA 1
ATOM 2111 C C . ALA B 1 78 ? 9.65072 35.96251 -43.59610 1.000 56.93392 78 ALA B C 1
ATOM 2112 O O . ALA B 1 78 ? 10.42957 35.81911 -44.54319 1.000 54.89881 78 ALA B O 1
ATOM 2114 N N . ASP B 1 79 ? 10.04044 35.93354 -42.32768 1.000 68.75548 79 ASP B N 1
ATOM 2115 C CA . ASP B 1 79 ? 11.42772 35.69055 -41.95395 1.000 69.01470 79 ASP B CA 1
ATOM 2116 C C . ASP B 1 79 ? 11.78839 34.21791 -42.10578 1.000 64.31595 79 ASP B C 1
ATOM 2117 O O . ASP B 1 79 ? 11.25439 33.37400 -41.37614 1.000 63.60652 79 ASP B O 1
ATOM 2122 N N . PRO B 1 80 ? 12.68348 33.86591 -43.03309 1.000 58.18799 80 PRO B N 1
ATOM 2123 C CA . PRO B 1 80 ? 13.08964 32.46451 -43.17592 1.000 57.65945 80 PRO B CA 1
ATOM 2124 C C . PRO B 1 80 ? 14.04015 31.98586 -42.08909 1.000 68.51189 80 PRO B C 1
ATOM 2125 O O . PRO B 1 80 ? 14.43579 30.81369 -42.10776 1.000 69.16252 80 PRO B O 1
ATOM 2129 N N . ASN B 1 81 ? 14.41179 32.84547 -41.14200 1.000 55.58424 81 ASN B N 1
ATOM 2130 C CA . ASN B 1 81 ? 15.34026 32.47402 -40.08644 1.000 56.28893 81 ASN B CA 1
ATOM 2131 C C . ASN B 1 81 ? 14.70135 32.43417 -38.70736 1.000 61.03018 81 ASN B C 1
ATOM 2132 O O . ASN B 1 81 ? 15.40487 32.18305 -37.72221 1.000 75.93636 81 ASN B O 1
ATOM 2137 N N . MET B 1 82 ? 13.40128 32.68778 -38.60036 1.000 58.52298 82 MET B N 1
ATOM 2138 C CA . MET B 1 82 ? 12.73018 32.66998 -37.30459 1.000 61.96480 82 MET B CA 1
ATOM 2139 C C . MET B 1 82 ? 12.50698 31.21661 -36.90536 1.000 58.77187 82 MET B C 1
ATOM 2140 O O . MET B 1 82 ? 11.72249 30.50275 -37.53908 1.000 68.44002 82 MET B O 1
ATOM 2145 N N . ALA B 1 83 ? 13.19132 30.77446 -35.86034 1.000 56.37394 83 ALA B N 1
ATOM 2146 C CA . ALA B 1 83 ? 13.07781 29.39508 -35.42041 1.000 59.98154 83 ALA B CA 1
ATOM 2147 C C . ALA B 1 83 ? 11.95343 29.25816 -34.40591 1.000 62.91669 83 ALA B C 1
ATOM 2148 O O . ALA B 1 83 ? 11.47172 30.24049 -33.83610 1.000 65.70768 83 ALA B O 1
ATOM 2150 N N . ASN B 1 84 ? 11.54372 28.01462 -34.17616 1.000 61.82054 84 ASN B N 1
ATOM 2151 C CA . ASN B 1 84 ? 10.51368 27.75339 -33.18734 1.000 69.18613 84 ASN B CA 1
ATOM 2152 C C . ASN B 1 84 ? 11.08661 27.93999 -31.78671 1.000 64.31521 84 ASN B C 1
ATOM 2153 O O . ASN B 1 84 ? 12.24028 28.33376 -31.60039 1.000 63.19678 84 ASN B O 1
ATOM 2158 N N . SER B 1 85 ? 10.26102 27.65248 -30.78369 1.000 74.61642 85 SER B N 1
ATOM 2159 C CA . SER B 1 85 ? 10.69815 27.84132 -29.40707 1.000 76.86610 85 SER B CA 1
ATOM 2160 C C . SER B 1 85 ? 11.92417 26.99675 -29.07741 1.000 78.40689 85 SER B C 1
ATOM 2161 O O . SER B 1 85 ? 12.77790 27.43078 -28.29504 1.000 88.85067 85 SER B O 1
ATOM 2164 N N . GLU B 1 86 ? 12.03171 25.79412 -29.65447 1.000 67.73728 86 GLU B N 1
ATOM 2165 C CA . GLU B 1 86 ? 13.19160 24.94292 -29.39812 1.000 65.58426 86 GLU B CA 1
ATOM 2166 C C . GLU B 1 86 ? 14.45074 25.41307 -30.11606 1.000 61.81656 86 GLU B C 1
ATOM 2167 O O . GLU B 1 86 ? 15.54753 24.96716 -29.76623 1.000 67.04711 86 GLU B O 1
ATOM 2173 N N . GLY B 1 87 ? 14.32902 26.27646 -31.11322 1.000 63.61336 87 GLY B N 1
ATOM 2174 C CA . GLY B 1 87 ? 15.47953 26.73122 -31.86349 1.000 65.61692 87 GLY B CA 1
ATOM 2175 C C . GLY B 1 87 ? 15.73907 26.01890 -33.17077 1.000 69.02821 87 GLY B C 1
ATOM 2176 O O . GLY B 1 87 ? 16.85684 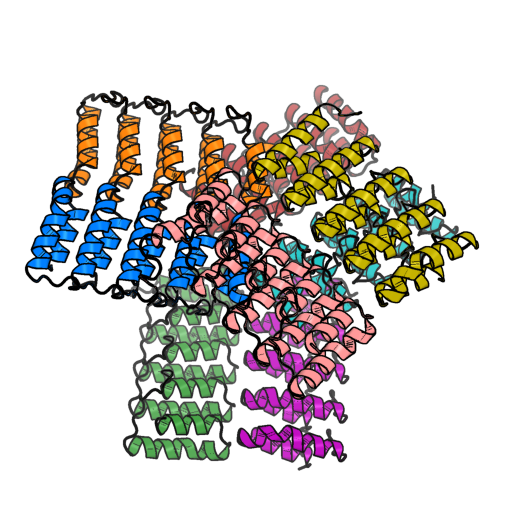26.10979 -33.69273 1.000 72.71908 87 GLY B O 1
ATOM 2177 N N . THR B 1 88 ? 14.74805 25.33008 -33.72200 1.000 69.97186 88 THR B N 1
ATOM 2178 C CA . THR B 1 88 ? 14.89760 24.64287 -34.99502 1.000 65.57368 88 THR B CA 1
ATOM 2179 C C . THR B 1 88 ? 14.46839 25.60475 -36.09359 1.000 65.28085 88 THR B C 1
ATOM 2180 O O . THR B 1 88 ? 13.31642 26.05043 -36.11783 1.000 66.31123 88 THR B O 1
ATOM 2184 N N . THR B 1 89 ? 15.39495 25.92835 -36.98939 1.000 54.89131 89 THR B N 1
ATOM 2185 C CA . THR B 1 89 ? 15.14221 26.88514 -38.05301 1.000 51.06237 89 THR B CA 1
ATOM 2186 C C . THR B 1 89 ? 14.33328 26.24874 -39.17831 1.000 55.66706 89 THR B C 1
ATOM 2187 O O . THR B 1 89 ? 14.27267 25.02155 -39.29788 1.000 58.45846 89 THR B O 1
ATOM 2191 N N . PRO B 1 90 ? 13.67013 27.06526 -40.00247 1.000 51.71510 90 PRO B N 1
ATOM 2192 C CA . PRO B 1 90 ? 12.92450 26.49584 -41.13624 1.000 56.55396 90 PRO B CA 1
ATOM 2193 C C . PRO B 1 90 ? 13.76494 25.60202 -42.03687 1.000 60.46710 90 PRO B C 1
ATOM 2194 O O . PRO B 1 90 ? 13.27939 24.55420 -42.48321 1.000 58.24029 90 PRO B O 1
ATOM 2198 N N . VAL B 1 91 ? 15.02495 25.96272 -42.29044 1.000 55.94904 91 VAL B N 1
ATOM 2199 C CA . VAL B 1 91 ? 15.86032 25.11928 -43.13879 1.000 52.21281 91 VAL B CA 1
ATOM 2200 C C . VAL B 1 91 ? 16.16538 23.79789 -42.44613 1.000 50.85139 91 VAL B C 1
ATOM 2201 O O . VAL B 1 91 ? 16.08629 22.72698 -43.06121 1.000 53.22638 91 VAL B O 1
ATOM 2205 N N . LEU B 1 92 ? 16.47309 23.83993 -41.14985 1.000 48.90496 92 LEU B N 1
ATOM 2206 C CA . LEU B 1 92 ? 16.77348 22.59747 -40.44936 1.000 55.87230 92 LEU B CA 1
ATOM 2207 C C . LEU B 1 92 ? 15.52963 21.73600 -40.29097 1.000 53.55165 92 LEU B C 1
ATOM 2208 O O . LEU B 1 92 ? 15.62320 20.50471 -40.31414 1.000 46.55909 92 LEU B O 1
ATOM 2213 N N . LEU B 1 93 ? 14.35968 22.35959 -40.15201 1.000 54.56931 93 LEU B N 1
ATOM 2214 C CA . LEU B 1 93 ? 13.12448 21.58997 -40.08798 1.000 49.95367 93 LEU B CA 1
ATOM 2215 C C . LEU B 1 93 ? 12.80868 20.94218 -41.43334 1.000 52.80538 93 LEU B C 1
ATOM 2216 O O . LEU B 1 93 ? 12.31094 19.81106 -41.47918 1.000 52.24458 93 LEU B O 1
ATOM 2221 N N . LEU B 1 94 ? 13.08978 21.64141 -42.53805 1.000 57.32201 94 LEU B N 1
ATOM 2222 C CA . LEU B 1 94 ? 12.93781 21.03802 -43.86075 1.000 57.34238 94 LEU B CA 1
ATOM 2223 C C . LEU B 1 94 ? 13.79737 19.79565 -44.00570 1.000 58.95307 94 LEU B C 1
ATOM 2224 O O . LEU B 1 94 ? 13.33044 18.74895 -44.47075 1.000 57.08430 94 LEU B O 1
ATOM 2229 N N . LEU B 1 95 ? 15.06897 19.90290 -43.62217 1.000 54.43458 95 LEU B N 1
ATOM 2230 C CA . LEU B 1 95 ? 15.97934 18.77786 -43.76209 1.000 47.85830 95 LEU B CA 1
ATOM 2231 C C . LEU B 1 95 ? 15.56183 17.60728 -42.88857 1.000 46.32639 95 LEU B C 1
ATOM 2232 O O . LEU B 1 95 ? 15.76702 16.45080 -43.27183 1.000 56.08909 95 LEU B O 1
ATOM 2237 N N . GLU B 1 96 ? 14.97756 17.87577 -41.71939 1.000 42.03577 96 GLU B N 1
ATOM 2238 C CA . GLU B 1 96 ? 14.45300 16.78085 -40.90922 1.000 50.19524 96 GLU B CA 1
ATOM 2239 C C . GLU B 1 96 ? 13.27203 16.10857 -41.59432 1.000 49.60060 96 GLU B C 1
ATOM 2240 O O . GLU B 1 96 ? 13.11643 14.88411 -41.51440 1.000 53.92121 96 GLU B O 1
ATOM 2246 N N . ILE B 1 97 ? 12.43239 16.89352 -42.27531 1.000 48.35720 97 ILE B N 1
ATOM 2247 C CA . ILE B 1 97 ? 11.31750 16.32248 -43.02680 1.000 47.80213 97 ILE B CA 1
ATOM 2248 C C . ILE B 1 97 ? 11.82667 15.44769 -44.16581 1.000 45.79487 97 ILE B C 1
ATOM 2249 O O . ILE B 1 97 ? 11.32137 14.34220 -44.39255 1.000 54.55095 97 ILE B O 1
ATOM 2254 N N . ILE B 1 98 ? 12.85289 15.91039 -44.87779 1.000 45.84275 98 ILE B N 1
ATOM 2255 C CA . ILE B 1 98 ? 13.42690 15.12058 -45.96455 1.000 42.30168 98 ILE B CA 1
ATOM 2256 C C . ILE B 1 98 ? 13.98130 13.80887 -45.42723 1.000 46.89156 98 ILE B C 1
ATOM 2257 O O . ILE B 1 98 ? 13.75504 12.73253 -45.99439 1.000 47.44049 98 ILE B O 1
ATOM 2262 N N . GLN B 1 99 ? 14.70414 13.88766 -44.30802 1.000 49.85981 99 GLN B N 1
ATOM 2263 C CA . GLN B 1 99 ? 15.39485 12.73310 -43.74511 1.000 48.70534 99 GLN B CA 1
ATOM 2264 C C . GLN B 1 99 ? 14.43384 11.59794 -43.42094 1.000 50.56953 99 GLN B C 1
ATOM 2265 O O . GLN B 1 99 ? 14.79314 10.42134 -43.55501 1.000 47.94105 99 GLN B O 1
ATOM 2271 N N . GLN B 1 100 ? 13.20651 11.92587 -43.02085 1.000 52.61792 100 GLN B N 1
ATOM 2272 C CA . GLN B 1 100 ? 12.22843 10.92875 -42.60641 1.000 55.86191 100 GLN B CA 1
ATOM 2273 C C . GLN B 1 100 ? 11.01996 10.88207 -43.52931 1.000 51.14968 100 GLN B C 1
ATOM 2274 O O . GLN B 1 100 ? 10.06480 10.15066 -43.24205 1.000 59.84481 100 GLN B O 1
ATOM 2280 N N . GLY B 1 101 ? 11.03496 11.62796 -44.63480 1.000 54.35561 101 GLY B N 1
ATOM 2281 C CA . GLY B 1 101 ? 9.85602 11.79440 -45.45256 1.000 65.28758 101 GLY B CA 1
ATOM 2282 C C . GLY B 1 101 ? 9.79160 10.85002 -46.64348 1.000 61.49191 101 GLY B C 1
ATOM 2283 O O . GLY B 1 101 ? 10.75741 10.18541 -47.01569 1.000 58.02180 101 GLY B O 1
ATOM 2284 N N . SER B 1 102 ? 8.61651 10.84277 -47.26629 1.000 53.54858 102 SER B N 1
ATOM 2285 C CA . SER B 1 102 ? 8.36027 10.02005 -48.43251 1.000 52.23436 102 SER B CA 1
ATOM 2286 C C . SER B 1 102 ? 9.09911 10.56649 -49.64769 1.000 54.06457 102 SER B C 1
ATOM 2287 O O . SER B 1 102 ? 9.66041 11.66372 -49.62763 1.000 53.45703 102 SER B O 1
ATOM 2290 N N . GLU B 1 103 ? 9.09565 9.77369 -50.72297 1.000 52.85363 103 GLU B N 1
ATOM 2291 C CA . GLU B 1 103 ? 9.70271 10.22643 -51.96950 1.000 50.25572 103 GLU B CA 1
ATOM 2292 C C . GLU B 1 103 ? 8.96315 11.42732 -52.54448 1.000 58.84231 103 GLU B C 1
ATOM 2293 O O . GLU B 1 103 ? 9.58487 12.28804 -53.17921 1.000 53.82490 103 GLU B O 1
ATOM 2299 N N . GLU B 1 104 ? 7.64310 11.50604 -52.33122 1.000 57.98334 104 GLU B N 1
ATOM 2300 C CA . GLU B 1 104 ? 6.88994 12.68037 -52.76338 1.000 57.88127 104 GLU B CA 1
ATOM 2301 C C . GLU B 1 104 ? 7.31869 13.91919 -51.98891 1.000 59.10082 104 GLU B C 1
ATOM 2302 O O . GLU B 1 104 ? 7.53886 14.98599 -52.57608 1.000 50.92766 104 GLU B O 1
ATOM 2308 N N . GLN B 1 105 ? 7.45703 13.78570 -50.66825 1.000 54.24391 105 GLN B N 1
ATOM 2309 C CA . GLN B 1 105 ? 7.91732 14.89203 -49.83855 1.000 53.03440 105 GLN B CA 1
ATOM 2310 C C . GLN B 1 105 ? 9.33685 15.30814 -50.19566 1.000 62.67265 105 GLN B C 1
ATOM 2311 O O . GLN B 1 105 ? 9.68253 16.49123 -50.09728 1.000 62.61825 105 GLN B O 1
ATOM 2317 N N . GLN B 1 106 ? 10.17085 14.34543 -50.59234 1.000 68.01472 106 GLN B N 1
ATOM 2318 C CA . GLN B 1 106 ? 11.54841 14.63598 -50.97177 1.000 57.72140 106 GLN B CA 1
ATOM 2319 C C . GLN B 1 106 ? 11.60795 15.54016 -52.19810 1.000 57.24585 106 GLN B C 1
ATOM 2320 O O . GLN B 1 106 ? 12.35502 16.52492 -52.21574 1.000 74.61098 106 GLN B O 1
ATOM 2326 N N . LYS B 1 107 ? 10.81767 15.23515 -53.23333 1.000 52.70885 107 LYS B N 1
ATOM 2327 C CA . LYS B 1 107 ? 10.86685 16.06500 -54.43594 1.000 65.68880 107 LYS B CA 1
ATOM 2328 C C . LYS B 1 107 ? 10.44386 17.49240 -54.13979 1.000 72.38156 107 LYS B C 1
ATOM 2329 O O . LYS B 1 107 ? 11.03924 18.44500 -54.65166 1.000 84.67322 107 LYS B O 1
ATOM 2335 N N . LEU B 1 108 ? 9.41059 17.65865 -53.32088 1.000 73.07859 108 LEU B N 1
ATOM 2336 C CA . LEU B 1 108 ? 8.89081 18.99001 -53.04355 1.000 79.17252 108 LEU B CA 1
ATOM 2337 C C . LEU B 1 108 ? 9.87394 19.80314 -52.20136 1.000 78.01827 108 LEU B C 1
ATOM 2338 O O . LEU B 1 108 ? 10.17093 20.96044 -52.52205 1.000 65.76310 108 LEU B O 1
ATOM 2343 N N . ALA B 1 109 ? 10.38844 19.21030 -51.11425 1.000 116.17904 109 ALA B N 1
ATOM 2344 C CA . ALA B 1 109 ? 11.26519 19.92281 -50.18149 1.000 117.73741 109 ALA B CA 1
ATOM 2345 C C . ALA B 1 109 ? 12.55889 20.41186 -50.83004 1.000 102.87088 109 ALA B C 1
ATOM 2346 O O . ALA B 1 109 ? 13.19927 21.32752 -50.29929 1.000 105.50124 109 ALA B O 1
ATOM 2348 N N . ALA B 1 110 ? 12.98102 19.80454 -51.93956 1.000 65.66302 110 ALA B N 1
ATOM 2349 C CA . ALA B 1 110 ? 14.12222 20.34374 -52.67015 1.000 69.31945 110 ALA B CA 1
ATOM 2350 C C . ALA B 1 110 ? 13.82337 21.75104 -53.16761 1.000 69.18478 110 ALA B C 1
ATOM 2351 O O . ALA B 1 110 ? 14.68978 22.63342 -53.13089 1.000 60.81016 110 ALA B O 1
ATOM 2353 N N . ALA B 1 111 ? 12.59223 21.98031 -53.62949 1.000 78.27971 111 ALA B N 1
ATOM 2354 C CA . ALA B 1 111 ? 12.19780 23.31145 -54.07521 1.000 61.51472 111 ALA B CA 1
ATOM 2355 C C . ALA B 1 111 ? 12.02142 24.28079 -52.91067 1.000 54.81841 111 ALA B C 1
ATOM 2356 O O . ALA B 1 111 ? 12.33480 25.46836 -53.04889 1.000 53.99082 111 ALA B O 1
ATOM 2358 N N . LEU B 1 112 ? 11.52397 23.80450 -51.76291 1.000 66.61187 112 LEU B N 1
ATOM 2359 C CA . LEU B 1 112 ? 11.32975 24.69529 -50.62074 1.000 51.64650 112 LEU B CA 1
ATOM 2360 C C . LEU B 1 112 ? 12.65322 25.20490 -50.07735 1.000 48.41188 112 LEU B C 1
ATOM 2361 O O . LEU B 1 112 ? 12.73593 26.34146 -49.59971 1.000 50.95181 112 LEU B O 1
ATOM 2366 N N . LEU B 1 113 ? 13.68980 24.36820 -50.09988 1.000 48.24327 113 LEU B N 1
ATOM 2367 C CA . LEU B 1 113 ? 14.98689 24.83130 -49.63045 1.000 47.04352 113 LEU B CA 1
ATOM 2368 C C . LEU B 1 113 ? 15.50876 25.95534 -50.50952 1.000 57.89954 113 LEU B C 1
ATOM 2369 O O . LEU B 1 113 ? 16.04701 26.94729 -50.00142 1.000 56.93494 113 LEU B O 1
ATOM 2374 N N . LYS B 1 114 ? 15.33901 25.82694 -51.82999 1.000 55.91482 114 LYS B N 1
ATOM 2375 C CA . LYS B 1 114 ? 15.75832 26.89150 -52.73618 1.000 58.21923 114 LYS B CA 1
ATOM 2376 C C . LYS B 1 114 ? 14.98252 28.17542 -52.47393 1.000 55.87466 114 LYS B C 1
ATOM 2377 O O . LYS B 1 114 ? 15.55741 29.26987 -52.48048 1.000 52.44369 114 LYS B O 1
ATOM 2383 N N . GLU B 1 115 ? 13.67384 28.05904 -52.23604 1.000 61.37066 115 GLU B N 1
ATOM 2384 C CA . GLU B 1 115 ? 12.86628 29.23246 -51.91821 1.000 57.42377 115 GLU B CA 1
ATOM 2385 C C . GLU B 1 115 ? 13.32132 29.88915 -50.61753 1.000 52.77545 115 GLU B C 1
ATOM 2386 O O . GLU B 1 115 ? 13.40364 31.11964 -50.53625 1.000 47.26807 115 GLU B O 1
ATOM 2392 N N . LEU B 1 116 ? 13.61438 29.08481 -49.58730 1.000 43.50056 116 LEU B N 1
ATOM 2393 C CA . LEU B 1 116 ? 14.04518 29.63605 -48.30347 1.000 44.94565 116 LEU B CA 1
ATOM 2394 C C . LEU B 1 116 ? 15.40741 30.31211 -48.39950 1.000 55.73056 116 LEU B C 1
ATOM 2395 O O . LEU B 1 116 ? 15.60133 31.40689 -47.85669 1.000 48.99623 116 LEU B O 1
ATOM 2400 N N . LEU B 1 117 ? 16.36305 29.68514 -49.08787 1.000 58.06969 117 LEU B N 1
ATOM 2401 C CA . LEU B 1 117 ? 17.67416 30.30710 -49.23514 1.000 54.08237 117 LEU B CA 1
ATOM 2402 C C . LEU B 1 117 ? 17.57492 31.60624 -50.02154 1.000 58.79378 117 LEU B C 1
ATOM 2403 O O . LEU B 1 117 ? 18.21355 32.60471 -49.66719 1.000 63.32312 117 LEU B O 1
ATOM 2408 N N . ASP B 1 118 ? 16.75301 31.62010 -51.07494 1.000 52.98077 118 ASP B N 1
ATOM 2409 C CA . ASP B 1 118 ? 16.54423 32.84693 -51.83682 1.000 55.40569 118 ASP B CA 1
ATOM 2410 C C . ASP B 1 118 ? 15.90619 33.92989 -50.97412 1.000 56.10792 118 ASP B C 1
ATOM 2411 O O . ASP B 1 118 ? 16.23640 35.11449 -51.10671 1.000 67.51968 118 ASP B O 1
ATOM 2416 N N . ALA B 1 119 ? 14.98357 33.54509 -50.08710 1.000 62.97893 119 ALA B N 1
ATOM 2417 C CA . ALA B 1 119 ? 14.37747 34.51211 -49.17961 1.000 50.03633 119 ALA B CA 1
ATOM 2418 C C . ALA B 1 119 ? 15.39614 35.08695 -48.21292 1.000 52.11044 119 ALA B C 1
ATOM 2419 O O . ALA B 1 119 ? 15.16376 36.16371 -47.65253 1.000 52.67276 119 ALA B O 1
ATOM 2421 N N . GLY B 1 120 ? 16.51138 34.39126 -48.00619 1.000 53.86295 120 GLY B N 1
ATOM 2422 C CA . GLY B 1 120 ? 17.57465 34.89059 -47.16111 1.000 66.60196 120 GLY B CA 1
ATOM 2423 C C . GLY B 1 120 ? 17.83404 34.02995 -45.94477 1.000 60.26734 120 GLY B C 1
ATOM 2424 O O . GLY B 1 120 ? 18.27858 34.52833 -44.90629 1.000 64.95864 120 GLY B O 1
ATOM 2425 N N . ALA B 1 121 ? 17.56279 32.73446 -46.05956 1.000 62.04004 121 ALA B N 1
ATOM 2426 C CA . ALA B 1 121 ? 17.82597 31.82848 -44.95350 1.000 53.48121 121 ALA B CA 1
ATOM 2427 C C . ALA B 1 121 ? 19.32817 31.64624 -44.78859 1.000 55.52489 121 ALA B C 1
ATOM 2428 O O . ALA B 1 121 ? 20.06687 31.51212 -45.76948 1.000 49.22715 121 ALA B O 1
ATOM 2430 N N . ASP B 1 122 ? 19.77627 31.62700 -43.53859 1.000 54.46684 122 ASP B N 1
ATOM 2431 C CA . ASP B 1 122 ? 21.19543 31.50295 -43.23678 1.000 50.43395 122 ASP B CA 1
ATOM 2432 C C . ASP B 1 122 ? 21.63396 30.06119 -43.44898 1.000 54.93766 122 ASP B C 1
ATOM 2433 O O . ASP B 1 122 ? 21.21298 29.16778 -42.70248 1.000 60.74468 122 ASP B O 1
ATOM 2438 N N . PRO B 1 123 ? 22.48842 29.79577 -44.44357 1.000 54.80310 123 PRO B N 1
ATOM 2439 C CA . PRO B 1 123 ? 22.88511 28.40601 -44.72356 1.000 55.86744 123 PRO B CA 1
ATOM 2440 C C . PRO B 1 123 ? 23.80939 27.80510 -43.67468 1.000 49.94433 123 PRO B C 1
ATOM 2441 O O . PRO B 1 123 ? 24.10911 26.60565 -43.75245 1.000 51.56355 123 PRO B O 1
ATOM 2445 N N . ASN B 1 124 ? 24.26636 28.59024 -42.70378 1.000 41.60684 124 ASN B N 1
ATOM 2446 C CA . ASN B 1 124 ? 25.14772 28.10553 -41.65370 1.000 52.68877 124 ASN B CA 1
ATOM 2447 C C . ASN B 1 124 ? 24.48641 28.11699 -40.28635 1.000 54.48585 124 ASN B C 1
ATOM 2448 O O . ASN B 1 124 ? 25.15098 27.81606 -39.28771 1.000 48.88472 124 ASN B O 1
ATOM 2453 N N . MET B 1 125 ? 23.20297 28.46150 -40.21751 1.000 41.77500 125 MET B N 1
ATOM 2454 C CA . MET B 1 125 ? 22.49837 28.52181 -38.94644 1.000 54.37398 125 MET B CA 1
ATOM 2455 C C . MET B 1 125 ? 22.31979 27.11611 -38.38876 1.000 55.43828 125 MET B C 1
ATOM 2456 O O . MET B 1 125 ? 21.73114 26.24703 -39.04255 1.000 48.45299 125 MET B O 1
ATOM 2461 N N . ALA B 1 126 ? 22.85535 26.89489 -37.19234 1.000 52.71734 126 ALA B N 1
ATOM 2462 C CA . ALA B 1 126 ? 22.82587 25.60584 -36.52355 1.000 50.92441 126 ALA B CA 1
ATOM 2463 C C . ALA B 1 126 ? 21.71016 25.55235 -35.48866 1.000 59.49910 126 ALA B C 1
ATOM 2464 O O . ALA B 1 126 ? 21.07079 26.55627 -35.16597 1.000 63.41964 126 ALA B O 1
ATOM 2466 N N . ASN B 1 127 ? 21.46725 24.34212 -34.99018 1.000 66.11119 127 ASN B N 1
ATOM 2467 C CA . ASN B 1 127 ? 20.49515 24.09052 -33.93826 1.000 60.72015 127 ASN B CA 1
ATOM 2468 C C . ASN B 1 127 ? 21.18985 24.21339 -32.58139 1.000 65.45644 127 ASN B C 1
ATOM 2469 O O . ASN B 1 127 ? 22.32195 24.69257 -32.48310 1.000 73.46996 127 ASN B O 1
ATOM 2474 N N . SER B 1 128 ? 20.51585 23.76954 -31.51567 1.000 74.13234 128 SER B N 1
ATOM 2475 C CA . SER B 1 128 ? 21.09803 23.84643 -30.17769 1.000 71.83491 128 SER B CA 1
ATOM 2476 C C . SER B 1 128 ? 22.38189 23.03257 -30.07278 1.000 69.24660 128 SER B C 1
ATOM 2477 O O . SER B 1 128 ? 23.29480 23.39893 -29.32160 1.000 68.22322 128 SER B O 1
ATOM 2480 N N . GLU B 1 129 ? 22.47324 21.93890 -30.82174 1.000 62.22745 129 GLU B N 1
ATOM 2481 C CA . GLU B 1 129 ? 23.63369 21.06252 -30.80383 1.000 65.05801 129 GLU B CA 1
ATOM 2482 C C . GLU B 1 129 ? 24.73569 21.48314 -31.75848 1.000 69.67773 129 GLU B C 1
ATOM 2483 O O . GLU B 1 129 ? 25.73692 20.76628 -31.87028 1.000 65.94014 129 GLU B O 1
ATOM 2489 N N . GLY B 1 130 ? 24.57691 22.60124 -32.45885 1.000 71.86959 130 GLY B N 1
ATOM 2490 C CA . GLY B 1 130 ? 25.57930 23.00458 -33.42022 1.000 78.92917 130 GLY B CA 1
ATOM 2491 C C . GLY B 1 130 ? 25.49315 22.30368 -34.75512 1.000 71.46812 130 GLY B C 1
ATOM 2492 O O . GLY B 1 130 ? 26.36471 22.51877 -35.60630 1.000 70.66713 130 GLY B O 1
ATOM 2493 N N . THR B 1 131 ? 24.47638 21.46843 -34.96300 1.000 60.42937 131 THR B N 1
ATOM 2494 C CA . THR B 1 131 ? 24.31871 20.76043 -36.22696 1.000 61.31749 131 THR B CA 1
ATOM 2495 C C . THR B 1 131 ? 23.92955 21.73561 -37.33181 1.000 56.90004 131 THR B C 1
ATOM 2496 O O . THR B 1 131 ? 22.85718 22.34711 -37.28823 1.000 52.60003 131 THR B O 1
ATOM 2500 N N . THR B 1 132 ? 24.78260 21.85573 -38.32429 1.000 60.10597 132 THR B N 1
ATOM 2501 C CA . THR B 1 132 ? 24.57817 22.75836 -39.44077 1.000 54.33644 132 THR B CA 1
ATOM 2502 C C . THR B 1 132 ? 23.76786 22.08234 -40.53661 1.000 51.10354 132 THR B C 1
ATOM 2503 O O . THR B 1 132 ? 23.62515 20.85494 -40.55338 1.000 49.76757 132 THR B O 1
ATOM 2507 N N . PRO B 1 133 ? 23.18203 22.86655 -41.44890 1.000 54.78256 133 PRO B N 1
ATOM 2508 C CA . PRO B 1 133 ? 22.48384 22.24824 -42.58876 1.000 53.19678 133 PRO B CA 1
ATOM 2509 C C . PRO B 1 133 ? 23.36820 21.32443 -43.40947 1.000 52.64991 133 PRO B C 1
ATOM 2510 O O . PRO B 1 133 ? 22.89367 20.28285 -43.88105 1.000 55.41291 133 PRO B O 1
ATOM 2514 N N . VAL B 1 134 ? 24.64941 21.66253 -43.57765 1.000 54.63597 134 VAL B N 1
ATOM 2515 C CA . VAL B 1 134 ? 25.55467 20.78331 -44.31481 1.000 56.19810 134 VAL B CA 1
ATOM 2516 C C . VAL B 1 134 ? 25.77518 19.48376 -43.55045 1.000 47.81852 134 VAL B C 1
ATOM 2517 O O . VAL B 1 134 ? 25.72611 18.38909 -44.12522 1.000 40.96927 134 VAL B O 1
ATOM 2521 N N . LEU B 1 135 ? 26.02506 19.58472 -42.24303 1.000 53.20335 135 LEU B N 1
ATOM 2522 C CA . LEU B 1 135 ? 26.25030 18.38546 -41.44436 1.000 51.30978 135 LEU B CA 1
ATOM 2523 C C . LEU B 1 135 ? 25.01316 17.50140 -41.40938 1.000 48.96493 135 LEU B C 1
ATOM 2524 O O . LEU B 1 135 ? 25.13042 16.27137 -41.34075 1.000 38.28398 135 LEU B O 1
ATOM 2529 N N . LEU B 1 136 ? 23.82291 18.10575 -41.43710 1.000 49.82537 136 LEU B N 1
ATOM 2530 C CA . LEU B 1 136 ? 22.60212 17.30959 -41.43557 1.000 51.07723 136 LEU B CA 1
ATOM 2531 C C . LEU B 1 136 ? 22.38602 16.62654 -42.78182 1.000 43.51450 136 LEU B C 1
ATOM 2532 O O . LEU B 1 136 ? 21.96281 15.46500 -42.83166 1.000 41.26493 136 LEU B O 1
ATOM 2537 N N . LEU B 1 137 ? 22.70370 17.31270 -43.88446 1.000 45.70295 137 LEU B N 1
ATOM 2538 C CA . LEU B 1 137 ? 22.60744 16.66354 -45.18903 1.000 45.33330 137 LEU B CA 1
ATOM 2539 C C . LEU B 1 137 ? 23.57062 15.49662 -45.29537 1.000 42.17993 137 LEU B C 1
ATOM 2540 O O . LEU B 1 137 ? 23.26422 14.50043 -45.95787 1.000 48.74318 137 LEU B O 1
ATOM 2545 N N . LEU B 1 138 ? 24.73499 15.59753 -44.65115 1.000 47.47701 138 LEU B N 1
ATOM 2546 C CA . LEU B 1 138 ? 25.67653 14.48599 -44.67082 1.000 47.93691 138 LEU B CA 1
ATOM 2547 C C . LEU B 1 138 ? 25.13982 13.28816 -43.89933 1.000 43.91442 138 LEU B C 1
ATOM 2548 O O . LEU B 1 138 ? 25.45534 12.14223 -44.24245 1.000 42.20212 138 LEU B O 1
ATOM 2553 N N . GLU B 1 139 ? 24.33033 13.52856 -42.86398 1.000 39.75992 139 GLU B N 1
ATOM 2554 C CA . GLU B 1 139 ? 23.63774 12.42590 -42.21076 1.000 40.02097 139 GLU B CA 1
ATOM 2555 C C . GLU B 1 139 ? 22.63220 11.78515 -43.15657 1.000 50.02058 139 GLU B C 1
ATOM 2556 O O . GLU B 1 139 ? 22.48718 10.55631 -43.18237 1.000 58.74582 139 GLU B O 1
ATOM 2562 N N . ILE B 1 140 ? 21.92806 12.60587 -43.94036 1.000 37.39721 140 ILE B N 1
ATOM 2563 C CA . ILE B 1 140 ? 20.96767 12.07635 -44.90125 1.000 39.92251 140 ILE B CA 1
ATOM 2564 C C . ILE B 1 140 ? 21.67419 11.21699 -45.94561 1.000 46.43268 140 ILE B C 1
ATOM 2565 O O . ILE B 1 140 ? 21.17112 10.16243 -46.34977 1.000 59.41994 140 ILE B O 1
ATOM 2570 N N . ILE B 1 141 ? 22.86365 11.63232 -46.37520 1.000 48.70197 141 ILE B N 1
ATOM 2571 C CA . ILE B 1 141 ? 23.62770 10.81947 -47.31442 1.000 46.53822 141 ILE B CA 1
ATOM 2572 C C . ILE B 1 141 ? 24.07337 9.52677 -46.64355 1.000 45.63675 141 ILE B C 1
ATOM 2573 O O . ILE B 1 141 ? 24.04209 8.44706 -47.24816 1.000 44.22465 141 ILE B O 1
ATOM 2578 N N . GLN B 1 142 ? 24.44929 9.61085 -45.36766 1.000 42.35365 142 GLN B N 1
ATOM 2579 C CA . GLN B 1 142 ? 25.05501 8.47091 -44.69141 1.000 48.81154 142 GLN B CA 1
ATOM 2580 C C . GLN B 1 142 ? 24.04746 7.35798 -44.44417 1.000 47.06114 142 GLN B C 1
ATOM 2581 O O . GLN B 1 142 ? 24.38502 6.17321 -44.55715 1.000 39.27269 142 GLN B O 1
ATOM 2587 N N . GLN B 1 143 ? 22.80935 7.71424 -44.10256 1.000 44.80429 143 GLN B N 1
ATOM 2588 C CA . GLN B 1 143 ? 21.83484 6.73024 -43.65468 1.000 49.44323 143 GLN B CA 1
ATOM 2589 C C . GLN B 1 143 ? 20.51783 6.77291 -44.42046 1.000 50.36260 143 GLN B C 1
ATOM 2590 O O . GLN B 1 143 ? 19.54376 6.14298 -43.98748 1.000 51.18823 143 GLN B O 1
ATOM 2596 N N . GLY B 1 144 ? 20.45858 7.47427 -45.55106 1.000 54.60584 144 GLY B N 1
ATOM 2597 C CA . GLY B 1 144 ? 19.23841 7.59211 -46.31451 1.000 50.17047 144 GLY B CA 1
ATOM 2598 C C . GLY B 1 144 ? 19.14853 6.58461 -47.45253 1.000 51.79385 144 GLY B C 1
ATOM 2599 O O . GLY B 1 144 ? 20.05959 5.80426 -47.72262 1.000 55.41087 144 GLY B O 1
ATOM 2600 N N . SER B 1 145 ? 18.00573 6.63065 -48.13265 1.000 50.14042 145 SER B N 1
ATOM 2601 C CA . SER B 1 145 ? 17.75560 5.77907 -49.28107 1.000 38.69200 145 SER B CA 1
ATOM 2602 C C . SER B 1 145 ? 18.60803 6.23147 -50.45622 1.000 43.88918 145 SER B C 1
ATOM 2603 O O . SER B 1 145 ? 19.25544 7.28143 -50.41645 1.000 46.59253 145 SER B O 1
ATOM 2606 N N . ARG B 1 146 ? 18.59703 5.42818 -51.52684 1.000 57.52902 146 ARG B N 1
ATOM 2607 C CA . ARG B 1 146 ? 19.37133 5.79572 -52.70762 1.000 49.36290 146 ARG B CA 1
ATOM 2608 C C . ARG B 1 146 ? 18.84454 7.09109 -53.31290 1.000 46.98729 146 ARG B C 1
ATOM 2609 O O . ARG B 1 146 ? 19.63016 7.92236 -53.77992 1.000 43.50401 146 ARG B O 1
ATOM 2617 N N . GLU B 1 147 ? 17.52825 7.31454 -53.24017 1.000 44.06713 147 GLU B N 1
ATOM 2618 C CA . GLU B 1 147 ? 16.96305 8.57169 -53.71620 1.000 42.44766 147 GLU B CA 1
ATOM 2619 C C . GLU B 1 147 ? 17.39620 9.73849 -52.83948 1.000 44.22377 147 GLU B C 1
ATOM 2620 O O . GLU B 1 147 ? 17.76546 10.80342 -53.35220 1.000 36.41330 147 GLU B O 1
ATOM 2626 N N . GLN B 1 148 ? 17.39491 9.54152 -51.51731 1.000 44.28017 148 GLN B N 1
ATOM 2627 C CA . GLN B 1 148 ? 17.80794 10.59919 -50.60186 1.000 42.50959 148 GLN B CA 1
ATOM 2628 C C . GLN B 1 148 ? 19.27942 10.94607 -50.77459 1.000 46.01945 148 GLN B C 1
ATOM 2629 O O . GLN B 1 148 ? 19.66440 12.10846 -50.60425 1.000 41.01418 148 GLN B O 1
ATOM 2635 N N . GLN B 1 149 ? 20.11176 9.94984 -51.08251 1.000 42.92577 149 GLN B N 1
ATOM 2636 C CA . GLN B 1 149 ? 21.51134 10.20330 -51.41124 1.000 42.71543 149 GLN B CA 1
ATOM 2637 C C . GLN B 1 149 ? 21.64067 11.17447 -52.57897 1.000 43.13478 149 GLN B C 1
ATOM 2638 O O . GLN B 1 149 ? 22.35445 12.17994 -52.49164 1.000 40.74626 149 GLN B O 1
ATOM 2644 N N . ALA B 1 150 ? 20.95917 10.88760 -53.68818 1.000 39.70377 150 ALA B N 1
ATOM 2645 C CA . ALA B 1 150 ? 21.06502 11.76914 -54.84329 1.000 46.91343 150 ALA B CA 1
ATOM 2646 C C . ALA B 1 150 ? 20.47380 13.13880 -54.53622 1.000 44.04182 150 ALA B C 1
ATOM 2647 O O . ALA B 1 150 ? 21.06582 14.16741 -54.87945 1.000 50.85488 150 ALA B O 1
ATOM 2649 N N . LEU B 1 151 ? 19.32558 13.17350 -53.85981 1.000 45.04568 151 LEU B N 1
ATOM 2650 C CA . LEU B 1 151 ? 18.68936 14.44940 -53.54578 1.000 49.84719 151 LEU B CA 1
ATOM 2651 C C . LEU B 1 151 ? 19.55534 15.28345 -52.60730 1.000 51.89353 151 LEU B C 1
ATOM 2652 O O . LEU B 1 151 ? 19.84589 16.45288 -52.88775 1.000 46.20114 151 LEU B O 1
ATOM 2657 N N . ALA B 1 152 ? 19.99033 14.68957 -51.49000 1.000 44.99396 152 ALA B N 1
ATOM 2658 C CA . ALA B 1 152 ? 20.84605 15.40718 -50.55249 1.000 38.10103 152 ALA B CA 1
ATOM 2659 C C . ALA B 1 152 ? 22.11288 15.89376 -51.23084 1.000 44.37669 152 ALA B C 1
ATOM 2660 O O . ALA B 1 152 ? 22.70115 16.89844 -50.81541 1.000 54.73642 152 ALA B O 1
ATOM 2662 N N . MET B 1 153 ? 22.54638 15.19339 -52.27462 1.000 57.42611 153 MET B N 1
ATOM 2663 C CA . MET B 1 153 ? 23.73142 15.61352 -53.00716 1.000 52.45658 153 MET B CA 1
ATOM 2664 C C . MET B 1 153 ? 23.50151 16.96985 -53.66667 1.000 44.15996 153 MET B C 1
ATOM 2665 O O . MET B 1 153 ? 24.32133 17.88201 -53.53682 1.000 62.95149 153 MET B O 1
ATOM 2670 N N . SER B 1 154 ? 22.37569 17.12552 -54.36636 1.000 55.11787 154 SER B N 1
ATOM 2671 C CA . SER B 1 154 ? 22.06440 18.39783 -55.01674 1.000 58.49350 154 SER B CA 1
ATOM 2672 C C . SER B 1 154 ? 21.73175 19.48807 -54.00005 1.000 56.89730 154 SER B C 1
ATOM 2673 O O . SER B 1 154 ? 22.06607 20.65958 -54.20986 1.000 62.92136 154 SER B O 1
ATOM 2676 N N . LEU B 1 155 ? 21.05727 19.12770 -52.90224 1.000 56.37803 155 LEU B N 1
ATOM 2677 C CA . LEU B 1 155 ? 20.72686 20.10761 -51.86613 1.000 58.69074 155 LEU B CA 1
ATOM 2678 C C . LEU B 1 155 ? 21.97262 20.67471 -51.19068 1.000 59.09831 155 LEU B C 1
ATOM 2679 O O . LEU B 1 155 ? 21.96440 21.82567 -50.73427 1.000 49.04957 155 LEU B O 1
ATOM 2684 N N . LEU B 1 156 ? 23.03837 19.87978 -51.08909 1.000 56.71259 156 LEU B N 1
ATOM 2685 C CA . LEU B 1 156 ? 24.28402 20.38869 -50.52786 1.000 53.04819 156 LEU B CA 1
ATOM 2686 C C . LEU B 1 156 ? 24.90270 21.44762 -51.43108 1.000 60.35028 156 LEU B C 1
ATOM 2687 O O . LEU B 1 156 ? 25.38551 22.48082 -50.95304 1.000 55.58793 156 LEU B O 1
ATOM 2692 N N . LEU B 1 157 ? 24.88783 21.20632 -52.74227 1.000 79.96780 157 LEU B N 1
ATOM 2693 C CA . LEU B 1 157 ? 25.41764 22.17430 -53.69755 1.000 84.72979 157 LEU B CA 1
ATOM 2694 C C . LEU B 1 157 ? 24.59523 23.45297 -53.70207 1.000 70.50708 157 LEU B C 1
ATOM 2695 O O . LEU B 1 157 ? 25.13808 24.55295 -53.85698 1.000 71.24258 157 LEU B O 1
ATOM 2700 N N . LEU B 1 158 ? 23.27987 23.32415 -53.54290 1.000 66.92512 158 LEU B N 1
ATOM 2701 C CA . LEU B 1 158 ? 22.42428 24.49771 -53.42780 1.000 64.23402 158 LEU B CA 1
ATOM 2702 C C . LEU B 1 158 ? 22.77639 25.30888 -52.18380 1.000 62.90835 158 LEU B C 1
ATOM 2703 O O . LEU B 1 158 ? 22.71874 26.54394 -52.20286 1.000 61.22614 158 LEU B O 1
ATOM 2708 N N . LEU B 1 159 ? 23.15595 24.62828 -51.09353 1.000 69.46763 159 LEU B N 1
ATOM 2709 C CA . LEU B 1 159 ? 23.57971 25.32795 -49.88166 1.000 61.31993 159 LEU B CA 1
ATOM 2710 C C . LEU B 1 159 ? 24.94016 25.98320 -50.07175 1.000 54.01393 159 LEU B C 1
ATOM 2711 O O . LEU B 1 159 ? 25.17509 27.09375 -49.58028 1.000 47.11578 159 LEU B O 1
ATOM 2716 N N . LEU B 1 160 ? 25.85480 25.30103 -50.76559 1.000 55.39499 160 LEU B N 1
ATOM 2717 C CA . LEU B 1 160 ? 27.15115 25.89961 -51.06275 1.000 59.15527 160 LEU B CA 1
ATOM 2718 C C . LEU B 1 160 ? 26.98731 27.15100 -51.91819 1.000 66.01776 160 LEU B C 1
ATOM 2719 O O . LEU B 1 160 ? 27.67346 28.15733 -51.69974 1.000 60.64989 160 LEU B O 1
ATOM 2724 N N . LEU B 1 161 ? 26.07698 27.11011 -52.89574 1.000 58.88839 161 LEU B N 1
ATOM 2725 C CA . LEU B 1 161 ? 25.75717 28.31864 -53.64659 1.000 59.53419 161 LEU B CA 1
ATOM 2726 C C . LEU B 1 161 ? 25.18785 29.39976 -52.73922 1.000 46.77518 161 LEU B C 1
ATOM 2727 O O . LEU B 1 161 ? 25.38896 30.59143 -52.99502 1.000 59.48879 161 LEU B O 1
ATOM 2732 N N . ALA B 1 162 ? 24.47623 29.00921 -51.68074 1.000 52.58017 162 ALA B N 1
ATOM 2733 C CA . ALA B 1 162 ? 23.90970 29.97307 -50.74469 1.000 64.24552 162 ALA B CA 1
ATOM 2734 C C . ALA B 1 162 ? 24.93867 30.56079 -49.78783 1.000 57.13974 162 ALA B C 1
ATOM 2735 O O . ALA B 1 162 ? 24.63742 31.55221 -49.11153 1.000 52.63826 162 ALA B O 1
ATOM 2737 N N . GLY B 1 163 ? 26.13171 29.98258 -49.71211 1.000 49.97035 163 GLY B N 1
ATOM 2738 C CA . GLY B 1 163 ? 27.18609 30.50077 -48.87114 1.000 53.08298 163 GLY B CA 1
ATOM 2739 C C . GLY B 1 163 ? 27.53391 29.63748 -47.68238 1.000 56.18687 163 GLY B C 1
ATOM 2740 O O . GLY B 1 163 ? 28.24877 30.10732 -46.78665 1.000 51.50338 163 GLY B O 1
ATOM 2741 N N . ALA B 1 164 ? 27.07407 28.39051 -47.65180 1.000 55.96393 164 ALA B N 1
ATOM 2742 C CA . ALA B 1 164 ? 27.34593 27.52608 -46.51620 1.000 49.18762 164 ALA B CA 1
ATOM 2743 C C . ALA B 1 164 ? 28.83482 27.22762 -46.42485 1.000 49.29686 164 ALA B C 1
ATOM 2744 O O . ALA B 1 164 ? 29.50398 26.99396 -47.43432 1.000 49.99239 164 ALA B O 1
ATOM 2746 N N . ASP B 1 165 ? 29.35375 27.24973 -45.20277 1.000 63.24994 165 ASP B N 1
ATOM 2747 C CA . ASP B 1 165 ? 30.75711 26.95373 -44.96796 1.000 63.60270 165 ASP B CA 1
ATOM 2748 C C . ASP B 1 165 ? 30.92459 25.46465 -44.71265 1.000 63.90582 165 ASP B C 1
ATOM 2749 O O . ASP B 1 165 ? 30.34710 24.94610 -43.74753 1.000 67.46575 165 ASP B O 1
ATOM 2754 N N . PRO B 1 166 ? 31.70044 24.74973 -45.52566 1.000 65.52259 166 PRO B N 1
ATOM 2755 C CA . PRO B 1 166 ? 31.79433 23.29221 -45.37152 1.000 69.40586 166 PRO B CA 1
ATOM 2756 C C . PRO B 1 166 ? 32.83590 22.86686 -44.34749 1.000 66.40728 166 PRO B C 1
ATOM 2757 O O . PRO B 1 166 ? 33.28083 21.71428 -44.34202 1.000 68.22119 166 PRO B O 1
ATOM 2761 N N . ASN B 1 167 ? 33.22792 23.78954 -43.47157 1.000 62.68506 167 ASN B N 1
ATOM 2762 C CA . ASN B 1 167 ? 34.20833 23.50543 -42.43634 1.000 67.43730 167 ASN B CA 1
ATOM 2763 C C . ASN B 1 167 ? 33.66447 23.68894 -41.02554 1.000 66.32186 167 ASN B C 1
ATOM 2764 O O . ASN B 1 167 ? 34.39163 23.42165 -40.06052 1.000 70.17897 167 ASN B O 1
ATOM 2769 N N . MET B 1 168 ? 32.42205 24.14460 -40.87411 1.000 53.98194 168 MET B N 1
ATOM 2770 C CA . MET B 1 168 ? 31.83991 24.32767 -39.54962 1.000 70.01232 168 MET B CA 1
ATOM 2771 C C . MET B 1 168 ? 31.60949 22.98693 -38.86178 1.000 67.13284 168 MET B C 1
ATOM 2772 O O . MET B 1 168 ? 30.96253 22.09424 -39.41960 1.000 57.61732 168 MET B O 1
ATOM 2777 N N . ALA B 1 169 ? 32.11402 22.85757 -37.63780 1.000 57.48462 169 ALA B N 1
ATOM 2778 C CA . ALA B 1 169 ? 31.89080 21.65878 -36.84781 1.000 60.58589 169 ALA B CA 1
ATOM 2779 C C . ALA B 1 169 ? 30.69935 21.85673 -35.91872 1.000 68.60661 169 ALA B C 1
ATOM 2780 O O . ALA B 1 169 ? 30.23823 22.97710 -35.69140 1.000 77.43579 169 ALA B O 1
ATOM 2782 N N . ASN B 1 170 ? 30.19618 20.74809 -35.38393 1.000 66.79047 170 ASN B N 1
ATOM 2783 C CA . ASN B 1 170 ? 29.10012 20.80761 -34.43006 1.000 71.34143 170 ASN B CA 1
ATOM 2784 C C . ASN B 1 170 ? 29.66145 20.98857 -33.01971 1.000 71.93783 170 ASN B C 1
ATOM 2785 O O . ASN B 1 170 ? 30.85020 21.25865 -32.82929 1.000 70.51223 170 ASN B O 1
ATOM 2790 N N . SER B 1 171 ? 28.79629 20.84879 -32.01209 1.000 66.08899 171 SER B N 1
ATOM 2791 C CA . SER B 1 171 ? 29.23411 20.99945 -30.62979 1.000 66.91881 171 SER B CA 1
ATOM 2792 C C . SER B 1 171 ? 30.23273 19.91751 -30.23585 1.000 80.79664 171 SER B C 1
ATOM 2793 O O . SER B 1 171 ? 31.11727 20.16140 -29.40588 1.000 85.67230 171 SER B O 1
ATOM 2796 N N . GLU B 1 172 ? 30.10488 18.71957 -30.80880 1.000 87.67302 172 GLU B N 1
ATOM 2797 C CA . GLU B 1 172 ? 31.04079 17.62769 -30.56665 1.000 66.95083 172 GLU B CA 1
ATOM 2798 C C . GLU B 1 172 ? 32.32555 17.76910 -31.37148 1.000 60.11404 172 GLU B C 1
ATOM 2799 O O . GLU B 1 172 ? 33.16074 16.86065 -31.34539 1.000 56.15415 172 GLU B O 1
ATOM 2805 N N . GLY B 1 173 ? 32.50192 18.87803 -32.08426 1.000 69.03130 173 GLY B N 1
ATOM 2806 C CA . GLY B 1 173 ? 33.69869 19.06674 -32.87680 1.000 73.87167 173 GLY B CA 1
ATOM 2807 C C . GLY B 1 173 ? 33.76348 18.22933 -34.13339 1.000 70.26983 173 GLY B C 1
ATOM 2808 O O . GLY B 1 173 ? 34.85556 18.01484 -34.66485 1.000 69.60140 173 GLY B O 1
ATOM 2809 N N . THR B 1 174 ? 32.62554 17.73738 -34.62152 1.000 73.96428 174 THR B N 1
ATOM 2810 C CA . THR B 1 174 ? 32.58314 16.90818 -35.82318 1.000 65.86212 174 THR B CA 1
ATOM 2811 C C . THR B 1 174 ? 32.41928 17.80382 -37.04776 1.000 64.10269 174 THR B C 1
ATOM 2812 O O . THR B 1 174 ? 31.38789 18.46300 -37.20528 1.000 76.19269 174 THR B O 1
ATOM 2816 N N . THR B 1 175 ? 33.45490 17.84385 -37.91573 1.000 65.00149 175 THR B N 1
ATOM 2817 C CA . THR B 1 175 ? 33.43565 18.64717 -39.13201 1.000 62.54581 175 THR B CA 1
ATOM 2818 C C . THR B 1 175 ? 32.79427 17.87075 -40.27520 1.000 55.71657 175 THR B C 1
ATOM 2819 O O . THR B 1 175 ? 32.68362 16.64186 -40.21745 1.000 57.14505 175 THR B O 1
ATOM 2823 N N . PRO B 1 176 ? 32.33806 18.56466 -41.32785 1.000 51.07935 176 PRO B N 1
ATOM 2824 C CA . PRO B 1 176 ? 31.78240 17.84116 -42.48503 1.000 54.24992 176 PRO B CA 1
ATOM 2825 C C . PRO B 1 176 ? 32.76715 16.87984 -43.12473 1.000 56.58664 176 PRO B C 1
ATOM 2826 O O . PRO B 1 176 ? 32.36860 15.79681 -43.57211 1.000 57.50656 176 PRO B O 1
ATOM 2830 N N . LYS B 1 177 ? 34.05063 17.23985 -43.17353 1.000 51.36484 177 LYS B N 1
ATOM 2831 C CA . LYS B 1 177 ? 35.04258 16.31623 -43.70864 1.000 45.62912 177 LYS B CA 1
ATOM 2832 C C . LYS B 1 177 ? 35.19300 15.09117 -42.81304 1.000 58.46474 177 LYS B C 1
ATOM 2833 O O . LYS B 1 177 ? 35.35445 13.97067 -43.31064 1.000 58.08543 177 LYS B O 1
ATOM 2839 N N . GLU B 1 178 ? 35.09298 15.28042 -41.49208 1.000 63.59307 178 GLU B N 1
ATOM 2840 C CA . GLU B 1 178 ? 35.17761 14.15811 -40.56100 1.000 52.59815 178 GLU B CA 1
ATOM 2841 C C . GLU B 1 178 ? 34.01872 13.19107 -40.76845 1.000 52.88523 178 GLU B C 1
ATOM 2842 O O . GLU B 1 178 ? 34.19719 11.96914 -40.70114 1.000 52.09516 178 GLU B O 1
ATOM 2848 N N . LEU B 1 179 ? 32.82555 13.72024 -41.04987 1.000 57.23171 179 LEU B N 1
ATOM 2849 C CA . LEU B 1 179 ? 31.67738 12.85584 -41.29134 1.000 46.22147 179 LEU B CA 1
ATOM 2850 C C . LEU B 1 179 ? 31.76324 12.18559 -42.65652 1.000 50.06183 179 LEU B C 1
ATOM 2851 O O . LEU B 1 179 ? 31.29595 11.05219 -42.81779 1.000 55.54582 179 LEU B O 1
ATOM 2856 N N . LEU B 1 180 ? 32.36200 12.85937 -43.64281 1.000 54.30996 180 LEU B N 1
ATOM 2857 C CA . LEU B 1 180 ? 32.50430 12.26805 -44.97075 1.000 49.34041 180 LEU B CA 1
ATOM 2858 C C . LEU B 1 180 ? 33.42268 11.05280 -44.94721 1.000 49.21187 180 LEU B C 1
ATOM 2859 O O . LEU B 1 180 ? 33.19561 10.08227 -45.67802 1.000 44.02873 180 LEU B O 1
ATOM 2864 N N . LYS B 1 181 ? 34.46487 11.08632 -44.11554 1.000 47.45651 181 LYS B N 1
ATOM 2865 C CA . LYS B 1 181 ? 35.34530 9.93014 -43.99821 1.000 49.12342 181 LYS B CA 1
ATOM 2866 C C . LYS B 1 181 ? 34.60074 8.71752 -43.45932 1.000 49.15372 181 LYS B C 1
ATOM 2867 O O . LYS B 1 181 ? 34.86930 7.58533 -43.87241 1.000 61.50093 181 LYS B O 1
ATOM 2873 N N . GLU B 1 182 ? 33.66839 8.92788 -42.53069 1.000 51.64380 182 GLU B N 1
ATOM 2874 C CA . GLU B 1 182 ? 32.89143 7.80382 -42.01869 1.000 60.48226 182 GLU B CA 1
ATOM 2875 C C . GLU B 1 182 ? 31.98685 7.22293 -43.10183 1.000 53.04608 182 GLU B C 1
ATOM 2876 O O . GLU B 1 182 ? 31.82163 6.00054 -43.18574 1.000 52.96527 182 GLU B O 1
ATOM 2882 N N . ILE B 1 183 ? 31.39085 8.08309 -43.93693 1.000 50.87130 183 ILE B N 1
ATOM 2883 C CA . ILE B 1 183 ? 30.56333 7.60461 -45.04496 1.000 54.15225 183 ILE B CA 1
ATOM 2884 C C . ILE B 1 183 ? 31.40189 6.76220 -45.99692 1.000 55.16950 183 ILE B C 1
ATOM 2885 O O . ILE B 1 183 ? 30.94420 5.74492 -46.53264 1.000 54.66150 183 ILE B O 1
ATOM 2890 N N . GLN B 1 184 ? 32.64960 7.17015 -46.20866 1.000 53.81642 184 GLN B N 1
ATOM 2891 C CA . GLN B 1 184 ? 33.55124 6.43651 -47.08350 1.000 47.17721 184 GLN B CA 1
ATOM 2892 C C . GLN B 1 184 ? 33.98384 5.11677 -46.45833 1.000 53.08909 184 GLN B C 1
ATOM 2893 O O . GLN B 1 184 ? 34.23392 4.14471 -47.17961 1.000 56.01312 184 GLN B O 1
ATOM 2899 N N . GLN B 1 185 ? 34.08319 5.05839 -45.12753 1.000 53.28455 185 GLN B N 1
ATOM 2900 C CA . GLN B 1 185 ? 34.60070 3.85263 -44.48986 1.000 53.36998 185 GLN B CA 1
ATOM 2901 C C . GLN B 1 185 ? 33.56581 2.73671 -44.44611 1.000 69.66958 185 GLN B C 1
ATOM 2902 O O . GLN B 1 185 ? 33.91741 1.56340 -44.61877 1.000 87.73085 185 GLN B O 1
ATOM 2908 N N . GLN B 1 186 ? 32.29425 3.06820 -44.19680 1.000 58.66049 186 GLN B N 1
ATOM 2909 C CA . GLN B 1 186 ? 31.25943 2.05028 -44.03860 1.000 59.75753 186 GLN B CA 1
ATOM 2910 C C . GLN B 1 186 ? 30.07418 2.25570 -44.97385 1.000 44.79367 186 GLN B C 1
ATOM 2911 O O . GLN B 1 186 ? 29.01544 1.66077 -44.75825 1.000 69.91713 186 GLN B O 1
ATOM 2917 N N . GLY B 1 187 ? 30.22418 3.04833 -46.01859 1.000 49.51340 187 GLY B N 1
ATOM 2918 C CA . GLY B 1 187 ? 29.11907 3.26628 -46.92657 1.000 52.71679 187 GLY B CA 1
ATOM 2919 C C . GLY B 1 187 ? 29.09921 2.24596 -48.04164 1.000 42.25165 187 GLY B C 1
ATOM 2920 O O . GLY B 1 187 ? 29.99171 1.40938 -48.15113 1.000 50.67265 187 GLY B O 1
ATOM 2921 N N . SER B 1 188 ? 28.04041 2.30631 -48.84654 1.000 41.88298 188 SER B N 1
ATOM 2922 C CA . SER B 1 188 ? 27.91397 1.44586 -50.01645 1.000 47.04189 188 SER B CA 1
ATOM 2923 C C . SER B 1 188 ? 28.90093 1.87009 -51.10370 1.000 51.31007 188 SER B C 1
ATOM 2924 O O . SER B 1 188 ? 29.63210 2.85626 -50.97455 1.000 56.54069 188 SER B O 1
ATOM 2927 N N . ASP B 1 189 ? 28.91624 1.11065 -52.20322 1.000 57.49338 189 ASP B N 1
ATOM 2928 C CA . ASP B 1 189 ? 29.75786 1.49049 -53.33390 1.000 56.69968 189 ASP B CA 1
ATOM 2929 C C . ASP B 1 189 ? 29.34404 2.85054 -53.87626 1.000 55.00770 189 ASP B C 1
ATOM 2930 O O . ASP B 1 189 ? 30.19291 3.64789 -54.29059 1.000 56.37175 189 ASP B O 1
ATOM 2935 N N . GLU B 1 190 ? 28.04123 3.14142 -53.86163 1.000 72.35124 190 GLU B N 1
ATOM 2936 C CA . GLU B 1 190 ? 27.56445 4.43465 -54.33649 1.000 64.76582 190 GLU B CA 1
ATOM 2937 C C . GLU B 1 190 ? 27.82290 5.54258 -53.31883 1.000 56.66311 190 GLU B C 1
ATOM 2938 O O . GLU B 1 190 ? 28.20746 6.65467 -53.69782 1.000 58.12962 190 GLU B O 1
ATOM 2944 N N . GLN B 1 191 ? 27.63193 5.25562 -52.02726 1.000 49.42449 191 GLN B N 1
ATOM 2945 C CA . GLN B 1 191 ? 27.91717 6.24410 -50.99078 1.000 38.40371 191 GLN B CA 1
ATOM 2946 C C . GLN B 1 191 ? 29.38986 6.62240 -50.95936 1.000 47.52883 191 GLN B C 1
ATOM 2947 O O . GLN B 1 191 ? 29.73092 7.79443 -50.75986 1.000 49.78877 191 GLN B O 1
ATOM 2953 N N . ARG B 1 192 ? 30.28109 5.64350 -51.12751 1.000 41.09199 192 ARG B N 1
ATOM 2954 C CA . ARG B 1 192 ? 31.70318 5.95633 -51.09668 1.000 40.07901 192 ARG B CA 1
ATOM 2955 C C . ARG B 1 192 ? 32.07071 6.89673 -52.22955 1.000 48.33828 192 ARG B C 1
ATOM 2956 O O . ARG B 1 192 ? 32.84311 7.84153 -52.03824 1.000 53.29678 192 ARG B O 1
ATOM 2964 N N . LEU B 1 193 ? 31.48140 6.68650 -53.40322 1.000 56.82884 193 LEU B N 1
ATOM 2965 C CA . LEU B 1 193 ? 31.73775 7.57321 -54.52759 1.000 49.37828 193 LEU B CA 1
ATOM 2966 C C . LEU B 1 193 ? 31.25806 8.98763 -54.22166 1.000 49.26526 193 LEU B C 1
ATOM 2967 O O . LEU B 1 193 ? 31.98344 9.96229 -54.44626 1.000 57.20450 193 LEU B O 1
ATOM 2972 N N . LEU B 1 194 ? 30.03408 9.11708 -53.69849 1.000 52.83652 194 LEU B N 1
ATOM 2973 C CA . LEU B 1 194 ? 29.51675 10.43149 -53.32122 1.000 50.71722 194 LEU B CA 1
ATOM 2974 C C . LEU B 1 194 ? 30.39295 11.08909 -52.25873 1.000 50.26815 194 LEU B C 1
ATOM 2975 O O . LEU B 1 194 ? 30.59252 12.30931 -52.27658 1.000 52.31317 194 LEU B O 1
ATOM 2980 N N . ALA B 1 195 ? 30.91336 10.29941 -51.31595 1.000 48.71190 195 ALA B N 1
ATOM 2981 C CA . ALA B 1 195 ? 31.79287 10.85345 -50.29117 1.000 48.66342 195 ALA B CA 1
ATOM 2982 C C . ALA B 1 195 ? 33.10151 11.34251 -50.89890 1.000 55.36237 195 ALA B C 1
ATOM 2983 O O . ALA B 1 195 ? 33.57297 12.44073 -50.58190 1.000 66.35700 195 ALA B O 1
ATOM 2985 N N . GLU B 1 196 ? 33.70241 10.53787 -51.77917 1.000 65.46509 196 GLU B N 1
ATOM 2986 C CA . GLU B 1 196 ? 34.94038 10.94501 -52.43677 1.000 73.08760 196 GLU B CA 1
ATOM 2987 C C . GLU B 1 196 ? 34.72385 12.16721 -53.31677 1.000 74.26973 196 GLU B C 1
ATOM 2988 O O . GLU B 1 196 ? 35.62244 13.00727 -53.44706 1.000 71.09612 196 GLU B O 1
ATOM 2994 N N . VAL B 1 197 ? 33.54329 12.28398 -53.92744 1.000 61.40172 197 VAL B N 1
ATOM 2995 C CA . VAL B 1 197 ? 33.22794 13.47994 -54.70155 1.000 62.63466 197 VAL B CA 1
ATOM 2996 C C . VAL B 1 197 ? 33.21759 14.69612 -53.78867 1.000 66.78687 197 VAL B C 1
ATOM 2997 O O . VAL B 1 197 ? 33.86566 15.71256 -54.06564 1.000 77.35677 197 VAL B O 1
ATOM 3001 N N . LEU B 1 198 ? 32.48073 14.60098 -52.67828 1.000 68.11716 198 LEU B N 1
ATOM 3002 C CA . LEU B 1 198 ? 32.37069 15.71333 -51.74108 1.000 65.48865 198 LEU B CA 1
ATOM 3003 C C . LEU B 1 198 ? 33.69684 16.01603 -51.05269 1.000 60.76976 198 LEU B C 1
ATOM 3004 O O . LEU B 1 198 ? 33.98530 17.18108 -50.75632 1.000 69.72088 198 LEU B O 1
ATOM 3009 N N . LEU B 1 199 ? 34.51016 14.99447 -50.78110 1.000 53.42760 199 LEU B N 1
ATOM 3010 C CA . LEU B 1 199 ? 35.81854 15.25167 -50.19088 1.000 64.08949 199 LEU B CA 1
ATOM 3011 C C . LEU B 1 199 ? 36.70561 16.03972 -51.14407 1.000 70.90134 199 LEU B C 1
ATOM 3012 O O . LEU B 1 199 ? 37.42448 16.95338 -50.72236 1.000 69.36019 199 LEU B O 1
ATOM 3017 N N . GLN B 1 200 ? 36.66229 15.70425 -52.43575 1.000 73.31697 200 GLN B N 1
ATOM 3018 C CA . GLN B 1 200 ? 37.45231 16.43275 -53.42527 1.000 86.29560 200 GLN B CA 1
ATOM 3019 C C . GLN B 1 200 ? 36.94071 17.85478 -53.61798 1.000 87.71572 200 GLN B C 1
ATOM 3020 O O . GLN B 1 200 ? 37.73559 18.78492 -53.79822 1.000 93.64775 200 GLN B O 1
ATOM 3026 N N . LEU B 1 201 ? 35.61933 18.04129 -53.60109 1.000 80.36545 201 LEU B N 1
ATOM 3027 C CA . LEU B 1 201 ? 35.06200 19.38432 -53.71680 1.000 70.06938 201 LEU B CA 1
ATOM 3028 C C . LEU B 1 201 ? 35.52878 20.25964 -52.56212 1.000 76.47659 201 LEU B C 1
ATOM 3029 O O . LEU B 1 201 ? 35.93063 21.41211 -52.76243 1.000 86.51674 201 LEU B O 1
ATOM 3034 N N . LEU B 1 202 ? 35.49102 19.71861 -51.34447 1.000 78.64516 202 LEU B N 1
ATOM 3035 C CA . LEU B 1 202 ? 35.97050 20.45170 -50.17939 1.000 79.51996 202 LEU B CA 1
ATOM 3036 C C . LEU B 1 202 ? 37.46887 20.71574 -50.27858 1.000 89.35304 202 LEU B C 1
ATOM 3037 O O . LEU B 1 202 ? 37.94223 21.79940 -49.91857 1.000 102.93401 202 LEU B O 1
ATOM 3042 N N . GLU B 1 203 ? 38.23184 19.72667 -50.75508 1.000 90.96261 203 GLU B N 1
ATOM 3043 C CA . GLU B 1 203 ? 39.68618 19.83544 -50.80931 1.000 94.37144 203 GLU B CA 1
ATOM 3044 C C . GLU B 1 203 ? 40.17410 20.92588 -51.75586 1.000 106.35420 203 GLU B C 1
ATOM 3045 O O . GLU B 1 203 ? 41.30029 21.41040 -51.59240 1.000 121.06256 203 GLU B O 1
ATOM 3051 N N . ALA B 1 204 ? 39.36398 21.34102 -52.72900 1.000 122.44471 204 ALA B N 1
ATOM 3052 C CA . ALA B 1 204 ? 39.81995 22.32328 -53.70187 1.000 141.02813 204 ALA B CA 1
ATOM 3053 C C . ALA B 1 204 ? 39.20415 23.70278 -53.52229 1.000 128.38952 204 ALA B C 1
ATOM 3054 O O . ALA B 1 204 ? 39.69107 24.65902 -54.13539 1.000 136.80953 204 ALA B O 1
ATOM 3056 N N . ALA B 1 205 ? 38.18034 23.84027 -52.68693 1.000 124.01627 205 ALA B N 1
ATOM 3057 C CA . ALA B 1 205 ? 37.59617 25.14398 -52.39006 1.000 136.96096 205 ALA B CA 1
ATOM 3058 C C . ALA B 1 205 ? 36.71123 25.06115 -51.15293 1.000 167.12982 205 ALA B C 1
ATOM 3059 O O . ALA B 1 205 ? 35.57609 24.58837 -51.22669 1.000 171.23805 205 ALA B O 1
ATOM 3061 N N . THR C 1 2 ? -1.41155 -34.27567 -71.84533 1.000 96.47320 2 THR C N 1
ATOM 3062 C CA . THR C 1 2 ? -1.86251 -35.65050 -72.02445 1.000 122.65772 2 THR C CA 1
ATOM 3063 C C . THR C 1 2 ? -2.82521 -35.75336 -73.20258 1.000 112.67687 2 THR C C 1
ATOM 3064 O O . THR C 1 2 ? -3.25538 -36.84481 -73.57689 1.000 118.87895 2 THR C O 1
ATOM 3068 N N . THR C 1 3 ? -3.15782 -34.60441 -73.77608 1.000 104.26823 3 THR C N 1
ATOM 3069 C CA . THR C 1 3 ? -4.09008 -34.56626 -74.89147 1.000 105.79470 3 THR C CA 1
ATOM 3070 C C . THR C 1 3 ? -3.50208 -35.30628 -76.09014 1.000 114.80018 3 THR C C 1
ATOM 3071 O O . THR C 1 3 ? -2.28813 -35.23834 -76.32367 1.000 116.39494 3 THR C O 1
ATOM 3075 N N . PRO C 1 4 ? -4.32203 -36.05480 -76.84001 1.000 114.13948 4 PRO C N 1
ATOM 3076 C CA . PRO C 1 4 ? -3.79763 -36.79456 -78.00277 1.000 119.77836 4 PRO C CA 1
ATOM 3077 C C . PRO C 1 4 ? -2.94621 -35.93971 -78.92495 1.000 120.76355 4 PRO C C 1
ATOM 3078 O O . PRO C 1 4 ? -1.93189 -36.41688 -79.44938 1.000 122.04513 4 PRO C O 1
ATOM 3082 N N . VAL C 1 5 ? -3.34340 -34.68669 -79.14994 1.000 127.33139 5 VAL C N 1
ATOM 3083 C CA . VAL C 1 5 ? -2.52987 -33.78973 -79.96276 1.000 124.98020 5 VAL C CA 1
ATOM 3084 C C . VAL C 1 5 ? -1.19003 -33.53349 -79.28376 1.000 122.56858 5 VAL C C 1
ATOM 3085 O O . VAL C 1 5 ? -0.13379 -33.58052 -79.92624 1.000 131.26388 5 VAL C O 1
ATOM 3089 N N . LEU C 1 6 ? -1.20943 -33.26945 -77.97210 1.000 109.03433 6 LEU C N 1
ATOM 3090 C CA . LEU C 1 6 ? 0.03471 -33.00243 -77.25498 1.000 110.68083 6 LEU C CA 1
ATOM 3091 C C . LEU C 1 6 ? 0.94490 -34.21705 -77.24665 1.000 110.29119 6 LEU C C 1
ATOM 3092 O O . LEU C 1 6 ? 2.16872 -34.08369 -77.35916 1.000 109.31661 6 LEU C O 1
ATOM 3097 N N . GLU C 1 7 ? 0.37967 -35.40900 -77.08253 1.000 124.47288 7 GLU C N 1
ATOM 3098 C CA . GLU C 1 7 ? 1.23779 -36.58249 -77.09761 1.000 116.65720 7 GLU C CA 1
ATOM 3099 C C . GLU C 1 7 ? 1.85436 -36.78948 -78.47390 1.000 113.68648 7 GLU C C 1
ATOM 3100 O O . GLU C 1 7 ? 3.04120 -37.11363 -78.58236 1.000 127.04403 7 GLU C O 1
ATOM 3106 N N . LEU C 1 8 ? 1.07001 -36.57603 -79.53255 1.000 99.94998 8 LEU C N 1
ATOM 3107 C CA . LEU C 1 8 ? 1.58749 -36.67708 -80.89389 1.000 101.97680 8 LEU C CA 1
ATOM 3108 C C . LEU C 1 8 ? 2.74511 -35.70837 -81.12164 1.000 103.68451 8 LEU C C 1
ATOM 3109 O O . LEU C 1 8 ? 3.78043 -36.07954 -81.68864 1.000 103.26922 8 LEU C O 1
ATOM 3114 N N . LEU C 1 9 ? 2.57913 -34.45185 -80.69888 1.000 102.47025 9 LEU C N 1
ATOM 3115 C CA . LEU C 1 9 ? 3.65092 -33.47239 -80.84997 1.000 94.62415 9 LEU C CA 1
ATOM 3116 C C . LEU C 1 9 ? 4.88499 -33.88210 -80.05717 1.000 90.62897 9 LEU C C 1
ATOM 3117 O O . LEU C 1 9 ? 6.01869 -33.69116 -80.51282 1.000 84.94666 9 LEU C O 1
ATOM 3122 N N . GLU C 1 10 ? 4.68269 -34.44678 -78.86598 1.000 87.35618 10 GLU C N 1
ATOM 3123 C CA . GLU C 1 10 ? 5.80246 -34.95309 -78.08206 1.000 88.44580 10 GLU C CA 1
ATOM 3124 C C . GLU C 1 10 ? 6.47684 -36.12509 -78.78444 1.000 98.87739 10 GLU C C 1
ATOM 3125 O O . GLU C 1 10 ? 7.68819 -36.32777 -78.63223 1.000 108.22384 10 GLU C O 1
ATOM 3131 N N . GLN C 1 11 ? 5.70597 -36.90805 -79.54603 1.000 111.29239 11 GLN C N 1
ATOM 3132 C CA . GLN C 1 11 ? 6.26404 -37.98275 -80.35992 1.000 104.12860 11 GLN C CA 1
ATOM 3133 C C . GLN C 1 11 ? 7.02183 -37.45303 -81.56846 1.000 98.43171 11 GLN C C 1
ATOM 3134 O O . GLN C 1 11 ? 7.81978 -38.18589 -82.16256 1.000 112.22586 11 GLN C O 1
ATOM 3140 N N . ILE C 1 12 ? 6.77951 -36.20348 -81.95368 1.000 93.79521 12 ILE C N 1
ATOM 3141 C CA . ILE C 1 12 ? 7.47530 -35.62904 -83.09751 1.000 95.08114 12 ILE C CA 1
ATOM 3142 C C . ILE C 1 12 ? 8.88464 -35.20305 -82.71515 1.000 96.75562 12 ILE C C 1
ATOM 3143 O O . ILE C 1 12 ? 9.85973 -35.53861 -83.39685 1.000 96.65043 12 ILE C O 1
ATOM 3148 N N . GLN C 1 13 ? 9.01799 -34.47315 -81.60940 1.000 87.64304 13 GLN C N 1
ATOM 3149 C CA . GLN C 1 13 ? 10.33978 -34.02910 -81.18335 1.000 98.52834 13 GLN C CA 1
ATOM 3150 C C . GLN C 1 13 ? 11.20934 -35.20642 -80.74982 1.000 102.73414 13 GLN C C 1
ATOM 3151 O O . GLN C 1 13 ? 12.40249 -35.25338 -81.07122 1.000 109.87704 13 GLN C O 1
ATOM 3157 N N . GLN C 1 14 ? 10.63157 -36.16575 -80.02614 1.000 91.86484 14 GLN C N 1
ATOM 3158 C CA . GLN C 1 14 ? 11.34008 -37.34413 -79.54235 1.000 110.11839 14 GLN C CA 1
ATOM 3159 C C . GLN C 1 14 ? 11.13533 -38.56928 -80.43470 1.000 116.44365 14 GLN C C 1
ATOM 3160 O O . GLN C 1 14 ? 11.16957 -39.70199 -79.94016 1.000 117.05788 14 GLN C O 1
ATOM 3166 N N . GLY C 1 15 ? 10.94883 -38.37627 -81.74239 1.000 114.93637 15 GLY C N 1
ATOM 3167 C CA . GLY C 1 15 ? 10.69102 -39.46688 -82.65616 1.000 110.52298 15 GLY C CA 1
ATOM 3168 C C . GLY C 1 15 ? 11.67420 -39.52068 -83.81447 1.000 121.22648 15 GLY C C 1
ATOM 3169 O O . GLY C 1 15 ? 12.60615 -38.71785 -83.91355 1.000 123.76048 15 GLY C O 1
ATOM 3170 N N . SER C 1 16 ? 11.44010 -40.49383 -84.69871 1.000 139.53316 16 SER C N 1
ATOM 3171 C CA . SER C 1 16 ? 12.32194 -40.70959 -85.83780 1.000 139.63494 16 SER C CA 1
ATOM 3172 C C . SER C 1 16 ? 11.97919 -39.77934 -86.99331 1.000 133.47188 16 SER C C 1
ATOM 3173 O O . SER C 1 16 ? 10.98809 -39.04877 -86.97591 1.000 152.10504 16 SER C O 1
ATOM 3176 N N . GLU C 1 17 ? 12.81850 -39.82626 -88.02486 1.000 109.29607 17 GLU C N 1
ATOM 3177 C CA . GLU C 1 17 ? 12.57077 -38.97342 -89.17498 1.000 107.88686 17 GLU C CA 1
ATOM 3178 C C . GLU C 1 17 ? 11.40297 -39.48979 -90.00214 1.000 108.06984 17 GLU C C 1
ATOM 3179 O O . GLU C 1 17 ? 10.63217 -38.69461 -90.54861 1.000 112.56711 17 GLU C O 1
ATOM 3185 N N . GLU C 1 18 ? 11.24474 -40.81047 -90.08852 1.000 131.16166 18 GLU C N 1
ATOM 3186 C CA . GLU C 1 18 ? 10.12868 -41.38817 -90.82996 1.000 138.46464 18 GLU C CA 1
ATOM 3187 C C . GLU C 1 18 ? 8.81581 -41.27268 -90.06065 1.000 135.82050 18 GLU C C 1
ATOM 3188 O O . GLU C 1 18 ? 7.75815 -41.06843 -90.66688 1.000 131.76163 18 GLU C O 1
ATOM 3194 N N . GLN C 1 19 ? 8.85711 -41.41877 -88.73221 1.000 114.11676 19 GLN C N 1
ATOM 3195 C CA . GLN C 1 19 ? 7.67029 -41.14356 -87.92693 1.000 104.05440 19 GLN C CA 1
ATOM 3196 C C . GLN C 1 19 ? 7.22173 -39.69377 -88.07675 1.000 102.12109 19 GLN C C 1
ATOM 3197 O O . GLN C 1 19 ? 6.02342 -39.40429 -87.98757 1.000 96.40803 19 GLN C O 1
ATOM 3203 N N . GLN C 1 20 ? 8.16094 -38.77214 -88.31583 1.000 106.93198 20 GLN C N 1
ATOM 3204 C CA . GLN C 1 20 ? 7.78699 -37.37563 -88.51745 1.000 97.97774 20 GLN C CA 1
ATOM 3205 C C . GLN C 1 20 ? 6.97920 -37.21578 -89.79566 1.000 106.09326 20 GLN C C 1
ATOM 3206 O O . GLN C 1 20 ? 6.10099 -36.34881 -89.87374 1.000 115.32240 20 GLN C O 1
ATOM 3212 N N . LYS C 1 21 ? 7.27052 -38.04018 -90.80405 1.000 109.41622 21 LYS C N 1
ATOM 3213 C CA . LYS C 1 21 ? 6.49948 -38.01487 -92.04003 1.000 113.08118 21 LYS C CA 1
ATOM 3214 C C . LYS C 1 21 ? 5.06184 -38.41975 -91.76218 1.000 115.05326 21 LYS C C 1
ATOM 3215 O O . LYS C 1 21 ? 4.11999 -37.85765 -92.32903 1.000 128.41819 21 LYS C O 1
ATOM 3221 N N . GLU C 1 22 ? 4.87755 -39.37847 -90.86938 1.000 107.68132 22 GLU C N 1
ATOM 3222 C CA . GLU C 1 22 ? 3.56749 -39.90401 -90.52955 1.000 109.25784 22 GLU C CA 1
ATOM 3223 C C . GLU C 1 22 ? 2.83757 -39.08390 -89.46693 1.000 116.33845 22 GLU C C 1
ATOM 3224 O O . GLU C 1 22 ? 1.75966 -39.50310 -89.02840 1.000 119.55111 22 GLU C O 1
ATOM 3230 N N . ALA C 1 23 ? 3.40094 -37.95521 -89.02109 1.000 108.36606 23 ALA C N 1
ATOM 3231 C CA . ALA C 1 23 ? 2.84629 -37.23172 -87.87835 1.000 95.63696 23 ALA C CA 1
ATOM 3232 C C . ALA C 1 23 ? 1.62871 -36.39917 -88.25103 1.000 101.87945 23 ALA C C 1
ATOM 3233 O O . ALA C 1 23 ? 0.56540 -36.53582 -87.64943 1.000 110.31689 23 ALA C O 1
ATOM 3235 N N . LEU C 1 24 ? 1.78474 -35.49499 -89.22935 1.000 95.76710 24 LEU C N 1
ATOM 3236 C CA . LEU C 1 24 ? 0.66062 -34.65496 -89.67278 1.000 112.17067 24 LEU C CA 1
ATOM 3237 C C . LEU C 1 24 ? -0.43827 -35.48449 -90.29270 1.000 117.99282 24 LEU C C 1
ATOM 3238 O O . LEU C 1 24 ? -1.61484 -35.11222 -90.20340 1.000 122.29699 24 LEU C O 1
ATOM 3243 N N . ALA C 1 25 ? -0.07095 -36.57614 -90.96734 1.000 116.86525 25 ALA C N 1
ATOM 3244 C CA . ALA C 1 25 ? -1.07064 -37.52587 -91.42948 1.000 109.25303 25 ALA C CA 1
ATOM 3245 C C . ALA C 1 25 ? -1.90142 -38.00897 -90.24931 1.000 102.24462 25 ALA C C 1
ATOM 3246 O O . ALA C 1 25 ? -3.13446 -38.04026 -90.31345 1.000 117.93820 25 ALA C O 1
ATOM 3248 N N . ARG C 1 26 ? -1.23557 -38.37577 -89.15061 1.000 96.62850 26 ARG C N 1
ATOM 3249 C CA . ARG C 1 26 ? -1.95225 -38.69875 -87.92058 1.000 102.68975 26 ARG C CA 1
ATOM 3250 C C . ARG C 1 26 ? -2.72619 -37.48438 -87.40135 1.000 99.29939 26 ARG C C 1
ATOM 3251 O O . ARG C 1 26 ? -3.88467 -37.60658 -86.98597 1.000 117.96371 26 ARG C O 1
ATOM 3259 N N . LEU C 1 27 ? -2.11256 -36.29466 -87.44599 1.000 100.80038 27 LEU C N 1
ATOM 3260 C CA . LEU C 1 27 ? -2.78077 -35.09718 -86.93203 1.000 111.17232 27 LEU C CA 1
ATOM 3261 C C . LEU C 1 27 ? -3.99957 -34.70759 -87.76295 1.000 107.48001 27 LEU C C 1
ATOM 3262 O O . LEU C 1 27 ? -5.03084 -34.32264 -87.20047 1.000 102.54169 27 LEU C O 1
ATOM 3267 N N . GLN C 1 28 ? -3.90941 -34.78937 -89.09442 1.000 116.69089 28 GLN C N 1
ATOM 3268 C CA . GLN C 1 28 ? -5.08136 -34.49645 -89.91388 1.000 114.34703 28 GLN C CA 1
ATOM 3269 C C . GLN C 1 28 ? -6.21764 -35.44770 -89.56498 1.000 126.06475 28 GLN C C 1
ATOM 3270 O O . GLN C 1 28 ? -7.38610 -35.04860 -89.53778 1.000 147.13047 28 GLN C O 1
ATOM 3276 N N . GLU C 1 29 ? -5.89672 -36.71728 -89.29443 1.000 117.55843 29 GLU C N 1
ATOM 3277 C CA . GLU C 1 29 ? -6.94276 -37.64906 -88.88835 1.000 121.09660 29 GLU C CA 1
ATOM 3278 C C . GLU C 1 29 ? -7.40664 -37.38258 -87.46040 1.000 120.45088 29 GLU C C 1
ATOM 3279 O O . GLU C 1 29 ? -8.57864 -37.61190 -87.14639 1.000 123.61191 29 GLU C O 1
ATOM 3285 N N . LEU C 1 30 ? -6.52123 -36.87992 -86.58947 1.000 122.31157 30 LEU C N 1
ATOM 3286 C CA . LEU C 1 30 ? -6.92011 -36.58693 -85.21301 1.000 107.77125 30 LEU C CA 1
ATOM 3287 C C . LEU C 1 30 ? -7.79387 -35.34605 -85.13563 1.000 113.90009 30 LEU C C 1
ATOM 3288 O O . LEU C 1 30 ? -8.80143 -35.33492 -84.42121 1.000 122.06457 30 LEU C O 1
ATOM 3293 N N . LEU C 1 31 ? -7.42756 -34.29769 -85.87086 1.000 105.31332 31 LEU C N 1
ATOM 3294 C CA . LEU C 1 31 ? -8.23916 -33.09088 -85.86957 1.000 103.83529 31 LEU C CA 1
ATOM 3295 C C . LEU C 1 31 ? -9.59156 -33.35618 -86.51456 1.000 116.70970 31 LEU C C 1
ATOM 3296 O O . LEU C 1 31 ? -10.63245 -32.94681 -85.98516 1.000 120.80248 31 LEU C O 1
ATOM 3301 N N . GLU C 1 32 ? -9.59597 -34.07089 -87.64376 1.000 116.06819 32 GLU C N 1
ATOM 3302 C CA . GLU C 1 32 ? -10.85198 -34.38494 -88.31494 1.000 124.62523 32 GLU C CA 1
ATOM 3303 C C . GLU C 1 32 ? -11.73803 -35.25504 -87.42883 1.000 121.87387 32 GLU C C 1
ATOM 3304 O O . GLU C 1 32 ? -12.96941 -35.15492 -87.48949 1.000 128.51068 32 GLU C O 1
ATOM 3310 N N . ALA C 1 33 ? -11.12640 -36.07479 -86.56663 1.000 133.70401 33 ALA C N 1
ATOM 3311 C CA . ALA C 1 33 ? -11.82563 -36.93911 -85.62053 1.000 138.23574 33 ALA C CA 1
ATOM 3312 C C . ALA C 1 33 ? -12.31556 -36.19674 -84.38386 1.000 146.37564 33 ALA C C 1
ATOM 3313 O O . ALA C 1 33 ? -12.78812 -36.84085 -83.44009 1.000 143.35428 33 ALA C O 1
ATOM 3315 N N . GLY C 1 34 ? -12.19367 -34.87325 -84.35422 1.000 122.03319 34 GLY C N 1
ATOM 3316 C CA . GLY C 1 34 ? -12.69849 -34.10284 -83.24009 1.000 117.57681 34 GLY C CA 1
ATOM 3317 C C . GLY C 1 34 ? -11.71676 -33.84366 -82.12326 1.000 116.13365 34 GLY C C 1
ATOM 3318 O O . GLY C 1 34 ? -12.13601 -33.73069 -80.96483 1.000 113.15934 34 GLY C O 1
ATOM 3319 N N . ALA C 1 35 ? -10.42125 -33.75867 -82.42298 1.000 108.01665 35 ALA C N 1
ATOM 3320 C CA . ALA C 1 35 ? -9.43195 -33.47404 -81.39285 1.000 97.79996 35 ALA C CA 1
ATOM 3321 C C . ALA C 1 35 ? -9.38957 -31.98159 -81.10046 1.000 118.19248 35 ALA C C 1
ATOM 3322 O O . ALA C 1 35 ? -9.41970 -31.15393 -82.01610 1.000 120.25883 35 ALA C O 1
ATOM 3324 N N . ASP C 1 36 ? -9.32759 -31.64471 -79.81516 1.000 133.51771 36 ASP C N 1
ATOM 3325 C CA . ASP C 1 36 ? -9.27619 -30.24854 -79.39321 1.000 143.17378 36 ASP C CA 1
ATOM 3326 C C . ASP C 1 36 ? -7.88397 -29.67976 -79.64381 1.000 141.22350 36 ASP C C 1
ATOM 3327 O O . ASP C 1 36 ? -6.91354 -30.15332 -79.04329 1.000 137.16632 36 ASP C O 1
ATOM 3332 N N . PRO C 1 37 ? -7.73859 -28.67270 -80.51146 1.000 113.51083 37 PRO C N 1
ATOM 3333 C CA . PRO C 1 37 ? -6.42318 -28.07060 -80.75035 1.000 111.68998 37 PRO C CA 1
ATOM 3334 C C . PRO C 1 37 ? -6.00064 -27.02278 -79.73062 1.000 107.47399 37 PRO C C 1
ATOM 3335 O O . PRO C 1 37 ? -5.00380 -26.33346 -79.96733 1.000 98.58066 37 PRO C O 1
ATOM 3339 N N . ASN C 1 38 ? -6.71836 -26.86878 -78.61186 1.000 101.88244 38 ASN C N 1
ATOM 3340 C CA . ASN C 1 38 ? -6.38177 -25.85584 -77.62057 1.000 95.79570 38 ASN C CA 1
ATOM 3341 C C . ASN C 1 38 ? -6.13222 -26.40048 -76.22261 1.000 103.50302 38 ASN C C 1
ATOM 3342 O O . ASN C 1 38 ? -5.70089 -25.63129 -75.35519 1.000 100.78727 38 ASN C O 1
ATOM 3347 N N . MET C 1 39 ? -6.38921 -27.68585 -75.97257 1.000 106.20769 39 MET C N 1
ATOM 3348 C CA . MET C 1 39 ? -6.16312 -28.26325 -74.65180 1.000 104.72093 39 MET C CA 1
ATOM 3349 C C . MET C 1 39 ? -4.69856 -28.18078 -74.24358 1.000 104.12583 39 MET C C 1
ATOM 3350 O O . MET C 1 39 ? -3.83741 -28.81711 -74.85956 1.000 95.86638 39 MET C O 1
ATOM 3355 N N . ALA C 1 40 ? -4.41101 -27.39641 -73.21183 1.000 103.46031 40 ALA C N 1
ATOM 3356 C CA . ALA C 1 40 ? -3.06947 -27.29491 -72.66360 1.000 98.83053 40 ALA C CA 1
ATOM 3357 C C . ALA C 1 40 ? -2.86296 -28.37185 -71.60389 1.000 114.00688 40 ALA C C 1
ATOM 3358 O O . ALA C 1 40 ? -3.81548 -28.96980 -71.09888 1.000 118.23925 40 ALA C O 1
ATOM 3360 N N . ASN C 1 41 ? -1.59845 -28.63262 -71.28692 1.000 122.98334 41 ASN C N 1
ATOM 3361 C CA . ASN C 1 41 ? -1.25878 -29.62953 -70.28365 1.000 132.08896 41 ASN C CA 1
ATOM 3362 C C . ASN C 1 41 ? -1.10620 -28.96670 -68.91334 1.000 131.81679 41 ASN C C 1
ATOM 3363 O O . ASN C 1 41 ? -1.52918 -27.82813 -68.69270 1.000 126.19242 41 ASN C O 1
ATOM 3368 N N . SER C 1 42 ? -0.48907 -29.69333 -67.97585 1.000 135.45932 42 SER C N 1
ATOM 3369 C CA . SER C 1 42 ? -0.34994 -29.21381 -66.60343 1.000 127.65934 42 SER C CA 1
ATOM 3370 C C . SER C 1 42 ? 0.42498 -27.90368 -66.52750 1.000 125.77854 42 SER C C 1
ATOM 3371 O O . SER C 1 42 ? 0.15108 -27.07385 -65.65256 1.000 117.03359 42 SER C O 1
ATOM 3374 N N . GLU C 1 43 ? 1.40201 -27.70870 -67.41302 1.000 129.24019 43 GLU C N 1
ATOM 3375 C CA . GLU C 1 43 ? 2.23888 -26.51489 -67.41680 1.000 129.62142 43 GLU C CA 1
ATOM 3376 C C . GLU C 1 43 ? 1.66784 -25.38553 -68.26118 1.000 121.16590 43 GLU C C 1
ATOM 3377 O O . GLU C 1 43 ? 2.32237 -24.34624 -68.39950 1.000 121.28647 43 GLU C O 1
ATOM 3383 N N . GLY C 1 44 ? 0.47638 -25.55875 -68.82766 1.000 118.65854 44 GLY C N 1
ATOM 3384 C CA . GLY C 1 44 ? -0.13078 -24.52052 -69.63566 1.000 117.69935 44 GLY C CA 1
ATOM 3385 C C . GLY C 1 44 ? 0.34660 -24.45354 -71.07062 1.000 103.41514 44 GLY C C 1
ATOM 3386 O O . GLY C 1 44 ? 0.02360 -23.48496 -71.76916 1.000 92.65532 44 GLY C O 1
ATOM 3387 N N . THR C 1 45 ? 1.09564 -25.45083 -71.53849 1.000 112.30433 45 THR C N 1
ATOM 3388 C CA . THR C 1 45 ? 1.62713 -25.44322 -72.89669 1.000 92.79163 45 THR C CA 1
ATOM 3389 C C . THR C 1 45 ? 0.56119 -25.90271 -73.88308 1.000 90.23577 45 THR C C 1
ATOM 3390 O O . THR C 1 45 ? 0.14118 -27.06554 -73.85901 1.000 80.67583 45 THR C O 1
ATOM 3394 N N . THR C 1 46 ? 0.15109 -25.00282 -74.76777 1.000 80.82360 46 THR C N 1
ATOM 3395 C CA . THR C 1 46 ? -0.82973 -25.33846 -75.78238 1.000 81.17895 46 THR C CA 1
ATOM 3396 C C . THR C 1 46 ? -0.14584 -26.03725 -76.95430 1.000 82.08830 46 THR C C 1
ATOM 3397 O O . THR C 1 46 ? 1.07753 -25.96337 -77.09986 1.000 82.94750 46 THR C O 1
ATOM 3401 N N . PRO C 1 47 ? -0.91169 -26.73477 -77.80258 1.000 83.97279 47 PRO C N 1
ATOM 3402 C CA . PRO C 1 47 ? -0.30155 -27.36533 -78.98741 1.000 79.64776 47 PRO C CA 1
ATOM 3403 C C . PRO C 1 47 ? 0.49560 -26.40640 -79.85216 1.000 71.17689 47 PRO C C 1
ATOM 3404 O O . PRO C 1 47 ? 1.51324 -26.81059 -80.42712 1.000 72.10578 47 PRO C O 1
ATOM 3408 N N . VAL C 1 48 ? 0.06941 -25.14778 -79.96546 1.000 81.95001 48 VAL C N 1
ATOM 3409 C CA . VAL C 1 48 ? 0.85648 -24.16606 -80.70578 1.000 66.47435 48 VAL C CA 1
ATOM 3410 C C . VAL C 1 48 ? 2.15608 -23.86955 -79.96496 1.000 63.82467 48 VAL C C 1
ATOM 3411 O O . VAL C 1 48 ? 3.23610 -23.82685 -80.56564 1.000 68.10353 48 VAL C O 1
ATOM 3415 N N . LEU C 1 49 ? 2.07254 -23.67128 -78.64515 1.000 63.61354 49 LEU C N 1
ATOM 3416 C CA . LEU C 1 49 ? 3.26484 -23.34444 -77.86712 1.000 68.03443 49 LEU C CA 1
ATOM 3417 C C . LEU C 1 49 ? 4.25953 -24.49658 -77.86054 1.000 68.53675 49 LEU C C 1
ATOM 3418 O O . LEU C 1 49 ? 5.47495 -24.27344 -77.90202 1.000 66.19731 49 LEU C O 1
ATOM 3423 N N . LEU C 1 50 ? 3.76541 -25.73424 -77.78610 1.000 74.87847 50 LEU C N 1
ATOM 3424 C CA . LEU C 1 50 ? 4.65601 -26.88544 -77.88031 1.000 77.28814 50 LEU C CA 1
ATOM 3425 C C . LEU C 1 50 ? 5.24828 -27.00285 -79.27999 1.000 73.35935 50 LEU C C 1
ATOM 3426 O O . LEU C 1 50 ? 6.43019 -27.32828 -79.43841 1.000 62.82460 50 LEU C O 1
ATOM 3431 N N . LEU C 1 51 ? 4.44668 -26.71450 -80.30579 1.000 74.57066 51 LEU C N 1
ATOM 3432 C CA . LEU C 1 51 ? 4.94087 -26.78194 -81.67491 1.000 67.52500 51 LEU C CA 1
ATOM 3433 C C . LEU C 1 51 ? 6.03855 -25.75411 -81.91079 1.000 68.75551 51 LEU C C 1
ATOM 3434 O O . LEU C 1 51 ? 7.04924 -26.04841 -82.56161 1.000 62.85520 51 LEU C O 1
ATOM 3439 N N . LEU C 1 52 ? 5.85527 -24.54024 -81.38462 1.000 65.61213 52 LEU C N 1
ATOM 3440 C CA . LEU C 1 52 ? 6.90403 -23.52953 -81.45386 1.000 61.83908 52 LEU C CA 1
ATOM 3441 C C . LEU C 1 52 ? 8.13240 -23.96406 -80.67072 1.000 66.07814 52 LEU C C 1
ATOM 3442 O O . LEU C 1 52 ? 9.26418 -23.63091 -81.04440 1.000 57.43369 52 LEU C O 1
ATOM 3447 N N . GLU C 1 53 ? 7.92309 -24.67554 -79.56288 1.000 61.62135 53 GLU C N 1
ATOM 3448 C CA . GLU C 1 53 ? 9.03741 -25.24594 -78.81821 1.000 60.56551 53 GLU C CA 1
ATOM 3449 C C . GLU C 1 53 ? 9.76280 -26.30872 -79.63612 1.000 59.77387 53 GLU C C 1
ATOM 3450 O O . GLU C 1 53 ? 10.98837 -26.43843 -79.54383 1.000 68.03920 53 GLU C O 1
ATOM 3456 N N . ILE C 1 54 ? 9.02632 -27.08024 -80.44145 1.000 70.50279 54 ILE C N 1
ATOM 3457 C CA . ILE C 1 54 ? 9.66932 -28.07074 -81.30210 1.000 73.50051 54 ILE C CA 1
ATOM 3458 C C . ILE C 1 54 ? 10.52937 -27.38084 -82.35062 1.000 52.92076 54 ILE C C 1
ATOM 3459 O O . ILE C 1 54 ? 11.65957 -27.80169 -82.62048 1.000 49.15125 54 ILE C O 1
ATOM 3464 N N . ILE C 1 55 ? 10.02620 -26.29051 -82.92794 1.000 51.47264 55 ILE C N 1
ATOM 3465 C CA . ILE C 1 55 ? 10.81334 -25.52174 -83.88690 1.000 59.18102 55 ILE C CA 1
ATOM 3466 C C . ILE C 1 55 ? 12.08414 -25.00437 -83.23017 1.000 63.30692 55 ILE C C 1
ATOM 3467 O O . ILE C 1 55 ? 13.17013 -25.03151 -83.82196 1.000 64.04263 55 ILE C O 1
ATOM 3472 N N . GLN C 1 56 ? 11.96541 -24.53930 -81.98766 1.000 65.57362 56 GLN C N 1
ATOM 3473 C CA . GLN C 1 56 ? 13.09265 -23.93153 -81.29386 1.000 57.19815 56 GLN C CA 1
ATOM 3474 C C . GLN C 1 56 ? 14.21025 -24.9374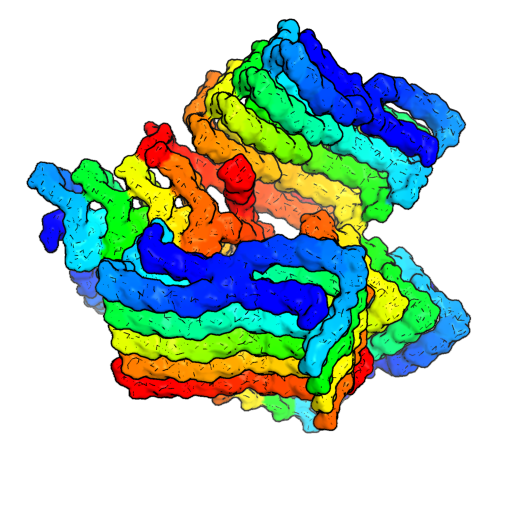8 -81.04081 1.000 56.38292 56 GLN C C 1
ATOM 3475 O O . GLN C 1 56 ? 15.39224 -24.61245 -81.19562 1.000 64.27214 56 GLN C O 1
ATOM 3481 N N . GLN C 1 57 ? 13.86095 -26.17048 -80.68204 1.000 58.70612 57 GLN C N 1
ATOM 3482 C CA . GLN C 1 57 ? 14.84734 -27.17258 -80.30514 1.000 55.87391 57 GLN C CA 1
ATOM 3483 C C . GLN C 1 57 ? 14.97123 -28.31749 -81.29734 1.000 66.61941 57 GLN C C 1
ATOM 3484 O O . GLN C 1 57 ? 15.75715 -29.23985 -81.05479 1.000 64.24969 57 GLN C O 1
ATOM 3490 N N . GLY C 1 58 ? 14.23697 -28.29268 -82.40473 1.000 66.32178 58 GLY C N 1
ATOM 3491 C CA . GLY C 1 58 ? 14.22868 -29.40526 -83.32580 1.000 68.34025 58 GLY C CA 1
ATOM 3492 C C . GLY C 1 58 ? 15.20206 -29.21440 -84.47685 1.000 70.02524 58 GLY C C 1
ATOM 3493 O O . GLY C 1 58 ? 15.71985 -28.12775 -84.72212 1.000 65.28541 58 GLY C O 1
ATOM 3494 N N . SER C 1 59 ? 15.43865 -30.31391 -85.18643 1.000 63.05999 59 SER C N 1
ATOM 3495 C CA . SER C 1 59 ? 16.28104 -30.29984 -86.36905 1.000 59.33042 59 SER C CA 1
ATOM 3496 C C . SER C 1 59 ? 15.58768 -29.54691 -87.50211 1.000 65.48071 59 SER C C 1
ATOM 3497 O O . SER C 1 59 ? 14.42331 -29.15212 -87.40231 1.000 65.08417 59 SER C O 1
ATOM 3500 N N . GLU C 1 60 ? 16.33062 -29.33488 -88.59276 1.000 75.93141 60 GLU C N 1
ATOM 3501 C CA . GLU C 1 60 ? 15.75391 -28.66996 -89.75774 1.000 66.08627 60 GLU C CA 1
ATOM 3502 C C . GLU C 1 60 ? 14.59236 -29.46160 -90.33965 1.000 62.83152 60 GLU C C 1
ATOM 3503 O O . GLU C 1 60 ? 13.66051 -28.87095 -90.89471 1.000 65.91158 60 GLU C O 1
ATOM 3509 N N . GLU C 1 61 ? 14.63014 -30.79145 -90.23315 1.000 65.85362 61 GLU C N 1
ATOM 3510 C CA . GLU C 1 61 ? 13.49758 -31.59747 -90.67747 1.000 72.92587 61 GLU C CA 1
ATOM 3511 C C . GLU C 1 61 ? 12.26363 -31.31900 -89.82558 1.000 75.57884 61 GLU C C 1
ATOM 3512 O O . GLU C 1 61 ? 11.17518 -31.06097 -90.35450 1.000 75.94413 61 GLU C O 1
ATOM 3518 N N . GLN C 1 62 ? 12.42074 -31.35471 -88.49760 1.000 70.06958 62 GLN C N 1
ATOM 3519 C CA . GLN C 1 62 ? 11.30559 -31.06044 -87.60136 1.000 67.54215 62 GLN C CA 1
ATOM 3520 C C . GLN C 1 62 ? 10.79014 -29.64035 -87.77970 1.000 65.77538 62 GLN C C 1
ATOM 3521 O O . GLN C 1 62 ? 9.60374 -29.38196 -87.55244 1.000 74.94245 62 GLN C O 1
ATOM 3527 N N . GLN C 1 63 ? 11.65989 -28.71002 -88.17698 1.000 69.18273 63 GLN C N 1
ATOM 3528 C CA . GLN C 1 63 ? 11.25946 -27.31085 -88.29467 1.000 76.04859 63 GLN C CA 1
ATOM 3529 C C . GLN C 1 63 ? 10.24616 -27.11529 -89.41795 1.000 86.71007 63 GLN C C 1
ATOM 3530 O O . GLN C 1 63 ? 9.13267 -26.62608 -89.18813 1.000 82.99334 63 GLN C O 1
ATOM 3536 N N . LYS C 1 64 ? 10.61502 -27.48319 -90.64794 1.000 71.04140 64 LYS C N 1
ATOM 3537 C CA . LYS C 1 64 ? 9.68547 -27.31482 -91.75738 1.000 71.38248 64 LYS C CA 1
ATOM 3538 C C . LYS C 1 64 ? 8.45339 -28.19504 -91.59684 1.000 80.65783 64 LYS C C 1
ATOM 3539 O O . LYS C 1 64 ? 7.40394 -27.88719 -92.17337 1.000 91.80472 64 LYS C O 1
ATOM 3545 N N . LEU C 1 65 ? 8.55740 -29.28079 -90.82591 1.000 77.32365 65 LEU C N 1
ATOM 3546 C CA . LEU C 1 65 ? 7.38153 -30.09113 -90.52524 1.000 79.42181 65 LEU C CA 1
ATOM 3547 C C . LEU C 1 65 ? 6.37552 -29.31761 -89.68139 1.000 87.36673 65 LEU C C 1
ATOM 3548 O O . LEU C 1 65 ? 5.16616 -29.38897 -89.92854 1.000 89.40444 65 LEU C O 1
ATOM 3553 N N . ALA C 1 66 ? 6.85630 -28.56953 -88.68384 1.000 95.07689 66 ALA C N 1
ATOM 3554 C CA . ALA C 1 66 ? 5.96708 -27.85311 -87.77470 1.000 97.42578 66 ALA C CA 1
ATOM 3555 C C . ALA C 1 66 ? 5.29827 -26.65364 -88.43605 1.000 89.46933 66 ALA C C 1
ATOM 3556 O O . ALA C 1 66 ? 4.25283 -26.20394 -87.95696 1.000 92.60935 66 ALA C O 1
ATOM 3558 N N . LEU C 1 67 ? 5.88298 -26.11555 -89.50907 1.000 83.35764 67 LEU C N 1
ATOM 3559 C CA . LEU C 1 67 ? 5.21666 -25.05459 -90.25767 1.000 82.87869 67 LEU C CA 1
ATOM 3560 C C . LEU C 1 67 ? 3.91124 -25.55487 -90.86162 1.000 93.08398 67 LEU C C 1
ATOM 3561 O O . LEU C 1 67 ? 2.90527 -24.83458 -90.87678 1.000 100.04073 67 LEU C O 1
ATOM 3566 N N . ALA C 1 68 ? 3.91525 -26.78371 -91.38181 1.000 84.93573 68 ALA C N 1
ATOM 3567 C CA . ALA C 1 68 ? 2.68099 -27.39332 -91.86166 1.000 81.43958 68 ALA C CA 1
ATOM 3568 C C . ALA C 1 68 ? 1.75990 -27.75119 -90.70197 1.000 84.74586 68 ALA C C 1
ATOM 3569 O O . ALA C 1 68 ? 0.53521 -27.61377 -90.80599 1.000 92.40221 68 ALA C O 1
ATOM 3571 N N . LEU C 1 69 ? 2.33671 -28.21916 -89.59122 1.000 87.79784 69 LEU C N 1
ATOM 3572 C CA . LEU C 1 69 ? 1.54776 -28.58575 -88.41892 1.000 73.73826 69 LEU C CA 1
ATOM 3573 C C . LEU C 1 69 ? 0.84496 -27.38500 -87.80364 1.000 76.77788 69 LEU C C 1
ATOM 3574 O O . LEU C 1 69 ? -0.24354 -27.52912 -87.23624 1.000 81.75946 69 LEU C O 1
ATOM 3579 N N . LEU C 1 70 ? 1.44799 -26.19835 -87.89332 1.000 74.75927 70 LEU C N 1
ATOM 3580 C CA . LEU C 1 70 ? 0.80792 -25.01337 -87.33479 1.000 81.53543 70 LEU C CA 1
ATOM 3581 C C . LEU C 1 70 ? -0.41479 -24.61389 -88.14631 1.000 85.31389 70 LEU C C 1
ATOM 3582 O O . LEU C 1 70 ? -1.45954 -24.27083 -87.57992 1.000 81.68693 70 LEU C O 1
ATOM 3587 N N . GLN C 1 71 ? -0.29831 -24.64422 -89.47434 1.000 85.24329 71 GLN C N 1
ATOM 3588 C CA . GLN C 1 71 ? -1.44320 -24.34757 -90.32589 1.000 91.32163 71 GLN C CA 1
ATOM 3589 C C . GLN C 1 71 ? -2.57944 -25.32939 -90.07775 1.000 92.94677 71 GLN C C 1
ATOM 3590 O O . GLN C 1 71 ? -3.75478 -24.94543 -90.08862 1.000 101.02137 71 GLN C O 1
ATOM 3596 N N . GLU C 1 72 ? -2.25092 -26.60191 -89.84889 1.000 83.46597 72 GLU C N 1
ATOM 3597 C CA . GLU C 1 72 ? -3.28653 -27.57036 -89.50967 1.000 80.37692 72 GLU C CA 1
ATOM 3598 C C . GLU C 1 72 ? -3.95169 -27.21847 -88.18858 1.000 89.04851 72 GLU C C 1
ATOM 3599 O O . GLU C 1 72 ? -5.17997 -27.27544 -88.06634 1.000 103.90841 72 GLU C O 1
ATOM 3605 N N . LEU C 1 73 ? -3.15197 -26.87399 -87.17645 1.000 83.65204 73 LEU C N 1
ATOM 3606 C CA . LEU C 1 73 ? -3.72474 -26.50662 -85.88615 1.000 84.06584 73 LEU C CA 1
ATOM 3607 C C . LEU C 1 73 ? -4.55203 -25.23332 -85.99484 1.000 84.63156 73 LEU C C 1
ATOM 3608 O O . LEU C 1 73 ? -5.63242 -25.13359 -85.40161 1.000 81.13360 73 LEU C O 1
ATOM 3613 N N . LEU C 1 74 ? -4.06251 -24.24894 -86.75204 1.000 87.22131 74 LEU C N 1
ATOM 3614 C CA . LEU C 1 74 ? -4.79241 -22.99296 -86.89073 1.000 88.12286 74 LEU C CA 1
ATOM 3615 C C . LEU C 1 74 ? -6.08677 -23.18815 -87.67167 1.000 99.95363 74 LEU C C 1
ATOM 3616 O O . LEU C 1 74 ? -7.11843 -22.59718 -87.32984 1.000 91.91849 74 LEU C O 1
ATOM 3621 N N . GLU C 1 75 ? -6.05181 -24.01095 -88.72487 1.000 124.48254 75 GLU C N 1
ATOM 3622 C CA . GLU C 1 75 ? -7.27443 -24.32220 -89.45985 1.000 121.99545 75 GLU C CA 1
ATOM 3623 C C . GLU C 1 75 ? -8.26630 -25.06443 -88.57681 1.000 109.08470 75 GLU C C 1
ATOM 3624 O O . GLU C 1 75 ? -9.48205 -24.87389 -88.69712 1.000 116.71730 75 GLU C O 1
ATOM 3630 N N . ALA C 1 76 ? -7.76553 -25.92345 -87.68782 1.000 104.88950 76 ALA C N 1
ATOM 3631 C CA . ALA C 1 76 ? -8.62600 -26.62020 -86.74215 1.000 106.93010 76 ALA C CA 1
ATOM 3632 C C . ALA C 1 76 ? -9.21108 -25.69153 -85.68714 1.000 108.74684 76 ALA C C 1
ATOM 3633 O O . ALA C 1 76 ? -10.07640 -26.12412 -84.91776 1.000 117.63152 76 ALA C O 1
ATOM 3635 N N . GLY C 1 77 ? -8.77121 -24.44049 -85.63565 1.000 99.16309 77 GLY C N 1
ATOM 3636 C CA . GLY C 1 77 ? -9.28411 -23.48152 -84.68838 1.000 96.61137 77 GLY C CA 1
ATOM 3637 C C . GLY C 1 77 ? -8.41756 -23.22646 -83.47806 1.000 76.90222 77 GLY C C 1
ATOM 3638 O O . GLY C 1 77 ? -8.95660 -22.93180 -82.40649 1.000 81.26617 77 GLY C O 1
ATOM 3639 N N . ALA C 1 78 ? -7.09958 -23.30677 -83.61148 1.000 73.24283 78 ALA C N 1
ATOM 3640 C CA . ALA C 1 78 ? -6.23552 -23.03689 -82.47531 1.000 67.15712 78 ALA C CA 1
ATOM 3641 C C . ALA C 1 78 ? -6.22357 -21.54611 -82.17260 1.000 75.69347 78 ALA C C 1
ATOM 3642 O O . ALA C 1 78 ? -6.18603 -20.71131 -83.08157 1.000 77.18089 78 ALA C O 1
ATOM 3644 N N . ASP C 1 79 ? -6.29431 -21.21528 -80.88188 1.000 71.50734 79 ASP C N 1
ATOM 3645 C CA . ASP C 1 79 ? -6.28621 -19.82872 -80.43468 1.000 69.29371 79 ASP C CA 1
ATOM 3646 C C . ASP C 1 79 ? -4.86921 -19.29217 -80.53876 1.000 70.65747 79 ASP C C 1
ATOM 3647 O O . ASP C 1 79 ? -3.98660 -19.73761 -79.79587 1.000 77.12187 79 ASP C O 1
ATOM 3652 N N . PRO C 1 80 ? -4.61067 -18.33419 -81.43193 1.000 82.41894 80 PRO C N 1
ATOM 3653 C CA . PRO C 1 80 ? -3.25015 -17.80449 -81.57850 1.000 77.50928 80 PRO C CA 1
ATOM 3654 C C . PRO C 1 80 ? -2.81748 -16.86094 -80.46733 1.000 72.59359 80 PRO C C 1
ATOM 3655 O O . PRO C 1 80 ? -1.67365 -16.39179 -80.49543 1.000 71.61701 80 PRO C O 1
ATOM 3659 N N . ASN C 1 81 ? -3.67717 -16.58191 -79.48702 1.000 71.42319 81 ASN C N 1
ATOM 3660 C CA . ASN C 1 81 ? -3.34531 -15.66867 -78.40224 1.000 74.84090 81 ASN C CA 1
ATOM 3661 C C . ASN C 1 81 ? -3.24649 -16.34957 -77.04552 1.000 80.61254 81 ASN C C 1
ATOM 3662 O O . ASN C 1 81 ? -2.99553 -15.66613 -76.04695 1.000 89.30597 81 ASN C O 1
ATOM 3667 N N . MET C 1 82 ? -3.43061 -17.66751 -76.97753 1.000 81.56992 82 MET C N 1
ATOM 3668 C CA . MET C 1 82 ? -3.39481 -18.39058 -75.70824 1.000 83.24748 82 MET C CA 1
ATOM 3669 C C . MET C 1 82 ? -1.94347 -18.54903 -75.26711 1.000 82.36143 82 MET C C 1
ATOM 3670 O O . MET C 1 82 ? -1.16704 -19.26999 -75.90444 1.000 77.34927 82 MET C O 1
ATOM 3675 N N . ALA C 1 83 ? -1.57562 -17.87352 -74.18175 1.000 75.45575 83 ALA C N 1
ATOM 3676 C CA . ALA C 1 83 ? -0.21393 -17.90036 -73.67123 1.000 71.16072 83 ALA C CA 1
ATOM 3677 C C . ALA C 1 83 ? -0.03869 -19.00278 -72.63214 1.000 87.05659 83 ALA C C 1
ATOM 3678 O O . ALA C 1 83 ? -1.00629 -19.55822 -72.10696 1.000 87.05855 83 ALA C O 1
ATOM 3680 N N . ASN C 1 84 ? 1.22317 -19.32579 -72.35231 1.000 86.06217 84 ASN C N 1
ATOM 3681 C CA . ASN C 1 84 ? 1.55425 -20.29814 -71.32262 1.000 85.60770 84 ASN C CA 1
ATOM 3682 C C . ASN C 1 84 ? 1.38531 -19.67695 -69.93573 1.000 103.03863 84 ASN C C 1
ATOM 3683 O O . ASN C 1 84 ? 0.95998 -18.52811 -69.78431 1.000 100.48837 84 ASN C O 1
ATOM 3688 N N . SER C 1 85 ? 1.73352 -20.45176 -68.90465 1.000 120.56452 85 SER C N 1
ATOM 3689 C CA . SER C 1 85 ? 1.58317 -19.97769 -67.53133 1.000 116.60798 85 SER C CA 1
ATOM 3690 C C . SER C 1 85 ? 2.42838 -18.73649 -67.26741 1.000 118.95448 85 SER C C 1
ATOM 3691 O O . SER C 1 85 ? 2.01319 -17.84366 -66.51944 1.000 117.05468 85 SER C O 1
ATOM 3694 N N . GLU C 1 86 ? 3.61103 -18.65174 -67.88222 1.000 95.86429 86 GLU C N 1
ATOM 3695 C CA . GLU C 1 86 ? 4.46515 -17.48874 -67.67112 1.000 102.31905 86 GLU C CA 1
ATOM 3696 C C . GLU C 1 86 ? 3.92827 -16.23966 -68.35335 1.000 108.97045 86 GLU C C 1
ATOM 3697 O O . GLU C 1 86 ? 4.36698 -15.13282 -68.02229 1.000 111.80458 86 GLU C O 1
ATOM 3703 N N . GLY C 1 87 ? 3.00329 -16.38865 -69.29308 1.000 101.25045 87 GLY C N 1
ATOM 3704 C CA . GLY C 1 87 ? 2.46597 -15.26387 -70.02398 1.000 89.07062 87 GLY C CA 1
ATOM 3705 C C . GLY C 1 87 ? 3.09132 -15.00001 -71.37356 1.000 79.91025 87 GLY C C 1
ATOM 3706 O O . GLY C 1 87 ? 2.95351 -13.88339 -71.88712 1.000 74.94559 87 GLY C O 1
ATOM 3707 N N . THR C 1 88 ? 3.76994 -15.98158 -71.96273 1.000 87.38165 88 THR C N 1
ATOM 3708 C CA . THR C 1 88 ? 4.40066 -15.81239 -73.26422 1.000 71.12596 88 THR C CA 1
ATOM 3709 C C . THR C 1 88 ? 3.42599 -16.25368 -74.34668 1.000 68.45356 88 THR C C 1
ATOM 3710 O O . THR C 1 88 ? 3.03818 -17.42634 -74.40250 1.000 59.19508 88 THR C O 1
ATOM 3714 N N . THR C 1 89 ? 3.03850 -15.31285 -75.20088 1.000 67.11367 89 THR C N 1
ATOM 3715 C CA . THR C 1 89 ? 2.12079 -15.57602 -76.29203 1.000 54.97971 89 THR C CA 1
ATOM 3716 C C . THR C 1 89 ? 2.86533 -16.22674 -77.45362 1.000 58.92826 89 THR C C 1
ATOM 3717 O O . THR C 1 89 ? 4.09360 -16.13765 -77.54060 1.000 57.13933 89 THR C O 1
ATOM 3721 N N . PRO C 1 90 ? 2.14543 -16.91750 -78.34746 1.000 64.07142 90 PRO C N 1
ATOM 3722 C CA . PRO C 1 90 ? 2.81261 -17.50937 -79.52244 1.000 57.92821 90 PRO C CA 1
ATOM 3723 C C . PRO C 1 90 ? 3.61528 -16.51108 -80.34843 1.000 57.00562 90 PRO C C 1
ATOM 3724 O O . PRO C 1 90 ? 4.70548 -16.85147 -80.82576 1.000 48.48728 90 PRO C O 1
ATOM 3728 N N . VAL C 1 91 ? 3.12670 -15.28009 -80.51294 1.000 56.60225 91 VAL C N 1
ATOM 3729 C CA . VAL C 1 91 ? 3.90074 -14.29265 -81.25740 1.000 47.06495 91 VAL C CA 1
ATOM 3730 C C . VAL C 1 91 ? 5.17388 -13.94479 -80.49887 1.000 50.03800 91 VAL C C 1
ATOM 3731 O O . VAL C 1 91 ? 6.25314 -13.83372 -81.09281 1.000 51.41681 91 VAL C O 1
ATOM 3735 N N . LEU C 1 92 ? 5.08140 -13.81363 -79.17125 1.000 54.11672 92 LEU C N 1
ATOM 3736 C CA . LEU C 1 92 ? 6.26104 -13.47469 -78.37778 1.000 59.04792 92 LEU C CA 1
ATOM 3737 C C . LEU C 1 92 ? 7.26783 -14.61837 -78.31975 1.000 59.24558 92 LEU C C 1
ATOM 3738 O O . LEU C 1 92 ? 8.47941 -14.36986 -78.30469 1.000 50.99125 92 LEU C O 1
ATOM 3743 N N . LEU C 1 93 ? 6.79704 -15.86887 -78.30526 1.000 60.60174 93 LEU C N 1
ATOM 3744 C CA . LEU C 1 93 ? 7.72014 -16.99915 -78.34216 1.000 56.73167 93 LEU C CA 1
ATOM 3745 C C . LEU C 1 93 ? 8.40570 -17.10765 -79.70019 1.000 54.00479 93 LEU C C 1
ATOM 3746 O O . LEU C 1 93 ? 9.59470 -17.44013 -79.77657 1.000 53.48044 93 LEU C O 1
ATOM 3751 N N . LEU C 1 94 ? 7.67638 -16.82229 -80.78127 1.000 64.04814 94 LEU C N 1
ATOM 3752 C CA . LEU C 1 94 ? 8.28771 -16.80434 -82.10680 1.000 49.37046 94 LEU C CA 1
ATOM 3753 C C . LEU C 1 94 ? 9.42905 -15.80442 -82.16697 1.000 53.34380 94 LEU C C 1
ATOM 3754 O O . LEU C 1 94 ? 10.52205 -16.11641 -82.65383 1.000 54.98574 94 LEU C O 1
ATOM 3759 N N . LEU C 1 95 ? 9.18858 -14.58946 -81.66812 1.000 58.20414 95 LEU C N 1
ATOM 3760 C CA . LEU C 1 95 ? 10.21464 -13.55669 -81.70428 1.000 51.07480 95 LEU C CA 1
ATOM 3761 C C . LEU C 1 95 ? 11.41698 -13.95817 -80.87008 1.000 48.84427 95 LEU C C 1
ATOM 3762 O O . LEU C 1 95 ? 12.55553 -13.63652 -81.22634 1.000 60.60032 95 LEU C O 1
ATOM 3767 N N . GLU C 1 96 ? 11.18478 -14.67024 -79.76698 1.000 44.83002 96 GLU C N 1
ATOM 3768 C CA . GLU C 1 96 ? 12.29239 -15.20397 -78.98581 1.000 42.95492 96 GLU C CA 1
ATOM 3769 C C . GLU C 1 96 ? 13.04255 -16.27433 -79.76513 1.000 48.14605 96 GLU C C 1
ATOM 3770 O O . GLU C 1 96 ? 14.27070 -16.37155 -79.67213 1.000 52.74536 96 GLU C O 1
ATOM 3776 N N . ILE C 1 97 ? 12.32590 -17.07758 -80.55267 1.000 51.58507 97 ILE C N 1
ATOM 3777 C CA . ILE C 1 97 ? 13.00007 -18.05068 -81.40529 1.000 51.89035 97 ILE C CA 1
ATOM 3778 C C . ILE C 1 97 ? 13.89212 -17.33741 -82.41086 1.000 45.85181 97 ILE C C 1
ATOM 3779 O O . ILE C 1 97 ? 15.04870 -17.72004 -82.61896 1.000 53.35144 97 ILE C O 1
ATOM 3784 N N . ILE C 1 98 ? 13.38488 -16.26681 -83.01982 1.000 40.01465 98 ILE C N 1
ATOM 3785 C CA . ILE C 1 98 ? 14.18880 -15.50398 -83.96900 1.000 48.93156 98 ILE C CA 1
ATOM 3786 C C . ILE C 1 98 ? 15.40190 -14.89142 -83.28197 1.000 53.00604 98 ILE C C 1
ATOM 3787 O O . ILE C 1 98 ? 16.52214 -14.94288 -83.80400 1.000 46.99553 98 ILE C O 1
ATOM 3792 N N . GLN C 1 99 ? 15.19813 -14.31231 -82.09714 1.000 51.95331 99 GLN C N 1
ATOM 3793 C CA . GLN C 1 99 ? 16.27293 -13.62057 -81.39377 1.000 46.67157 99 GLN C CA 1
ATOM 3794 C C . GLN C 1 99 ? 17.45667 -14.53185 -81.10945 1.000 44.96015 99 GLN C C 1
ATOM 3795 O O . GLN C 1 99 ? 18.60684 -14.07672 -81.11913 1.000 43.93238 99 GLN C O 1
ATOM 3801 N N . GLN C 1 100 ? 17.20229 -15.81296 -80.85302 1.000 46.87414 100 GLN C N 1
ATOM 3802 C CA . GLN C 1 100 ? 18.25426 -16.74027 -80.46069 1.000 48.96897 100 GLN C CA 1
ATOM 3803 C C . GLN C 1 100 ? 18.45655 -17.85317 -81.47581 1.000 41.93182 100 GLN C C 1
ATOM 3804 O O . GLN C 1 100 ? 19.27779 -18.74601 -81.24271 1.000 47.69380 100 GLN C O 1
ATOM 3810 N N . GLY C 1 101 ? 17.75774 -17.81237 -82.60555 1.000 43.34907 101 GLY C N 1
ATOM 3811 C CA . GLY C 1 101 ? 17.75144 -18.91894 -83.53178 1.000 44.88379 101 GLY C CA 1
ATOM 3812 C C . GLY C 1 101 ? 18.73247 -18.75078 -84.67755 1.000 52.41316 101 GLY C C 1
ATOM 3813 O O . GLY C 1 101 ? 19.34279 -17.70201 -84.87506 1.000 49.65051 101 GLY C O 1
ATOM 3814 N N . SER C 1 102 ? 18.88048 -19.83688 -85.42993 1.000 50.52229 102 SER C N 1
ATOM 3815 C CA . SER C 1 102 ? 19.71003 -19.85493 -86.62164 1.000 49.42154 102 SER C CA 1
ATOM 3816 C C . SER C 1 102 ? 19.02952 -19.09560 -87.76251 1.000 52.44283 102 SER C C 1
ATOM 3817 O O . SER C 1 102 ? 17.86297 -18.69799 -87.67924 1.000 50.08678 102 SER C O 1
ATOM 3820 N N . GLU C 1 103 ? 19.78445 -18.88923 -88.84519 1.000 41.79184 103 GLU C N 1
ATOM 3821 C CA . GLU C 1 103 ? 19.22190 -18.22788 -90.01838 1.000 44.56645 103 GLU C CA 1
ATOM 3822 C C . GLU C 1 103 ? 18.12368 -19.06389 -90.66053 1.000 52.35960 103 GLU C C 1
ATOM 3823 O O . GLU C 1 103 ? 17.16813 -18.50633 -91.21415 1.000 49.80049 103 GLU C O 1
ATOM 3829 N N . GLU C 1 104 ? 18.23792 -20.39423 -90.59119 1.000 46.13327 104 GLU C N 1
ATOM 3830 C CA . GLU C 1 104 ? 17.17070 -21.25736 -91.08689 1.000 46.20360 104 GLU C CA 1
ATOM 3831 C C . GLU C 1 104 ? 15.90683 -21.09283 -90.24723 1.000 49.29908 104 GLU C C 1
ATOM 3832 O O . GLU C 1 104 ? 14.80185 -20.98167 -90.79133 1.000 53.61487 104 GLU C O 1
ATOM 3838 N N . GLN C 1 105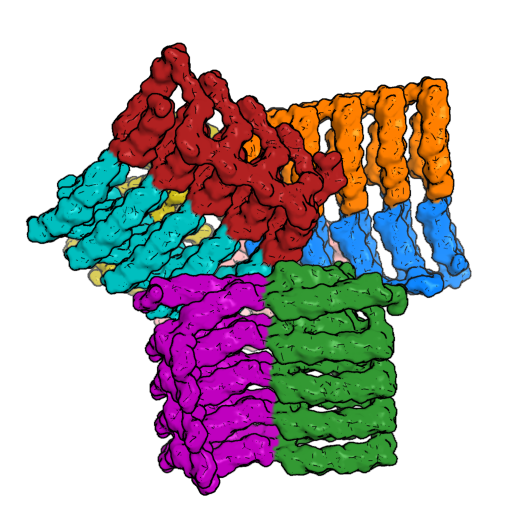 ? 16.05126 -21.06843 -88.91681 1.000 44.33179 105 GLN C N 1
ATOM 3839 C CA . GLN C 1 105 ? 14.90101 -20.82691 -88.05044 1.000 45.69736 105 GLN C CA 1
ATOM 3840 C C . GLN C 1 105 ? 14.32124 -19.43569 -88.26518 1.000 53.87979 105 GLN C C 1
ATOM 3841 O O . GLN C 1 105 ? 13.10335 -19.24620 -88.17154 1.000 51.71044 105 GLN C O 1
ATOM 3847 N N . GLN C 1 106 ? 15.17492 -18.45242 -88.54744 1.000 58.08636 106 GLN C N 1
ATOM 3848 C CA . GLN C 1 106 ? 14.69339 -17.09490 -88.76205 1.000 56.71008 106 GLN C CA 1
ATOM 3849 C C . GLN C 1 106 ? 13.76677 -17.02832 -89.96582 1.000 61.51719 106 GLN C C 1
ATOM 3850 O O . GLN C 1 106 ? 12.68293 -16.43887 -89.89460 1.000 65.86805 106 GLN C O 1
ATOM 3856 N N . LYS C 1 107 ? 14.17294 -17.63390 -91.08349 1.000 50.10300 107 LYS C N 1
ATOM 3857 C CA . LYS C 1 107 ? 13.32882 -17.59411 -92.27065 1.000 51.24923 107 LYS C CA 1
ATOM 3858 C C . LYS C 1 107 ? 12.00553 -18.30212 -92.02383 1.000 56.99010 107 LYS C C 1
ATOM 3859 O O . LYS C 1 107 ? 10.95123 -17.83756 -92.47195 1.000 60.24137 107 LYS C O 1
ATOM 3865 N N . LEU C 1 108 ? 12.03593 -19.41757 -91.29579 1.000 63.59839 108 LEU C N 1
ATOM 3866 C CA . LEU C 1 108 ? 10.81037 -20.16797 -91.05463 1.000 56.28877 108 LEU C CA 1
ATOM 3867 C C . LEU C 1 108 ? 9.86159 -19.39396 -90.14687 1.000 61.68193 108 LEU C C 1
ATOM 3868 O O . LEU C 1 108 ? 8.66488 -19.28296 -90.43870 1.000 66.74418 108 LEU C O 1
ATOM 3873 N N . ALA C 1 109 ? 10.37642 -18.86183 -89.03202 1.000 78.42500 109 ALA C N 1
ATOM 3874 C CA . ALA C 1 109 ? 9.52607 -18.15703 -88.07321 1.000 85.95472 109 ALA C CA 1
ATOM 3875 C C . ALA C 1 109 ? 8.91383 -16.88275 -88.65380 1.000 87.87617 109 ALA C C 1
ATOM 3876 O O . ALA C 1 109 ? 7.85769 -16.44015 -88.18647 1.000 90.08909 109 ALA C O 1
ATOM 3878 N N . ALA C 1 110 ? 9.55425 -16.27265 -89.65371 1.000 58.00763 110 ALA C N 1
ATOM 3879 C CA . ALA C 1 110 ? 8.95333 -15.11570 -90.30763 1.000 49.55021 110 ALA C CA 1
ATOM 3880 C C . ALA C 1 110 ? 7.65006 -15.49215 -90.99711 1.000 58.36008 110 ALA C C 1
ATOM 3881 O O . ALA C 1 110 ? 6.68417 -14.72098 -90.97960 1.000 56.50774 110 ALA C O 1
ATOM 3883 N N . ALA C 1 111 ? 7.60597 -16.67511 -91.61541 1.000 59.27894 111 ALA C N 1
ATOM 3884 C CA . ALA C 1 111 ? 6.37518 -17.13028 -92.25115 1.000 57.42823 111 ALA C CA 1
ATOM 3885 C C . ALA C 1 111 ? 5.32717 -17.49104 -91.20988 1.000 60.87683 111 ALA C C 1
ATOM 3886 O O . ALA C 1 111 ? 4.13163 -17.25216 -91.41227 1.000 58.75561 111 ALA C O 1
ATOM 3888 N N . LEU C 1 112 ? 5.76500 -18.04425 -90.07882 1.000 61.24998 112 LEU C N 1
ATOM 3889 C CA . LEU C 1 112 ? 4.84334 -18.40449 -89.00926 1.000 61.27501 112 LEU C CA 1
ATOM 3890 C C . LEU C 1 112 ? 4.15687 -17.18008 -88.42169 1.000 71.44844 112 LEU C C 1
ATOM 3891 O O . LEU C 1 112 ? 3.00022 -17.26673 -87.99111 1.000 77.33973 112 LEU C O 1
ATOM 3896 N N . LEU C 1 113 ? 4.85414 -16.04038 -88.37544 1.000 61.29902 113 LEU C N 1
ATOM 3897 C CA . LEU C 1 113 ? 4.24416 -14.82323 -87.84881 1.000 58.79219 113 LEU C CA 1
ATOM 3898 C C . LEU C 1 113 ? 3.07810 -14.37084 -88.71511 1.000 61.12575 113 LEU C C 1
ATOM 3899 O O . LEU C 1 113 ? 2.04572 -13.93033 -88.19670 1.000 65.31850 113 LEU C O 1
ATOM 3904 N N . LYS C 1 114 ? 3.22711 -14.46389 -90.03832 1.000 61.30913 114 LYS C N 1
ATOM 3905 C CA . LYS C 1 114 ? 2.12815 -14.11134 -90.92930 1.000 63.39449 114 LYS C CA 1
ATOM 3906 C C . LYS C 1 114 ? 0.92582 -15.02018 -90.70097 1.000 67.38420 114 LYS C C 1
ATOM 3907 O O . LYS C 1 114 ? -0.21968 -14.55557 -90.69346 1.000 76.09408 114 LYS C O 1
ATOM 3913 N N . GLU C 1 115 ? 1.16990 -16.31998 -90.50497 1.000 73.53181 115 GLU C N 1
ATOM 3914 C CA . GLU C 1 115 ? 0.08580 -17.25153 -90.19933 1.000 79.87299 115 GLU C CA 1
ATOM 3915 C C . GLU C 1 115 ? -0.61220 -16.89192 -88.89507 1.000 78.99925 115 GLU C C 1
ATOM 3916 O O . GLU C 1 115 ? -1.84608 -16.91411 -88.81757 1.000 85.82801 115 GLU C O 1
ATOM 3922 N N . LEU C 1 116 ? 0.15749 -16.55984 -87.85759 1.000 58.98882 116 LEU C N 1
ATOM 3923 C CA . LEU C 1 116 ? -0.45236 -16.21194 -86.57993 1.000 65.84637 116 LEU C CA 1
ATOM 3924 C C . LEU C 1 116 ? -1.25353 -14.91921 -86.68538 1.000 75.93660 116 LEU C C 1
ATOM 3925 O O . LEU C 1 116 ? -2.36440 -14.82480 -86.14993 1.000 68.42325 116 LEU C O 1
ATOM 3930 N N . LEU C 1 117 ? -0.71117 -13.91703 -87.38156 1.000 76.04320 117 LEU C N 1
ATOM 3931 C CA . LEU C 1 117 ? -1.42778 -12.65704 -87.54880 1.000 66.30325 117 LEU C CA 1
ATOM 3932 C C . LEU C 1 117 ? -2.70023 -12.84592 -88.36575 1.000 69.83012 117 LEU C C 1
ATOM 3933 O O . LEU C 1 117 ? -3.74174 -12.26009 -88.04621 1.000 73.85689 117 LEU C O 1
ATOM 3938 N N . ASP C 1 118 ? -2.63844 -13.66039 -89.42414 1.000 70.27806 118 ASP C N 1
ATOM 3939 C CA . ASP C 1 118 ? -3.84294 -13.95993 -90.19583 1.000 74.98966 118 ASP C CA 1
ATOM 3940 C C . ASP C 1 118 ? -4.86429 -14.71052 -89.35225 1.000 71.13774 118 ASP C C 1
ATOM 3941 O O . ASP C 1 118 ? -6.07416 -14.49984 -89.49418 1.000 69.77073 118 ASP C O 1
ATOM 3946 N N . ALA C 1 119 ? -4.39715 -15.60651 -88.48075 1.000 70.59065 119 ALA C N 1
ATOM 3947 C CA . ALA C 1 119 ? -5.30321 -16.31130 -87.58457 1.000 61.31274 119 ALA C CA 1
ATOM 3948 C C . ALA C 1 119 ? -5.97248 -15.37252 -86.59241 1.000 63.66537 119 ALA C C 1
ATOM 3949 O O . ALA C 1 119 ? -7.03056 -15.71178 -86.05528 1.000 71.12098 119 ALA C O 1
ATOM 3951 N N . GLY C 1 120 ? -5.38196 -14.20873 -86.33560 1.000 66.30962 120 GLY C N 1
ATOM 3952 C CA . GLY C 1 120 ? -5.98678 -13.22998 -85.45553 1.000 74.48011 120 GLY C CA 1
ATOM 3953 C C . GLY C 1 120 ? -5.17565 -12.94546 -84.20996 1.000 69.38840 120 GLY C C 1
ATOM 3954 O O . GLY C 1 120 ? -5.73195 -12.57862 -83.17077 1.000 73.99250 120 GLY C O 1
ATOM 3955 N N . ALA C 1 121 ? -3.85812 -13.08885 -84.30302 1.000 66.78712 121 ALA C N 1
ATOM 3956 C CA . ALA C 1 121 ? -3.00856 -12.82779 -83.15173 1.000 64.57891 121 ALA C CA 1
ATOM 3957 C C . ALA C 1 121 ? -2.96969 -11.33626 -82.85442 1.000 64.88513 121 ALA C C 1
ATOM 3958 O O . ALA C 1 121 ? -2.89555 -10.50674 -83.76496 1.000 65.19443 121 ALA C O 1
ATOM 3960 N N . ASP C 1 122 ? -3.01757 -10.99899 -81.56742 1.000 70.36357 122 ASP C N 1
ATOM 3961 C CA . ASP C 1 122 ? -2.99543 -9.61097 -81.12310 1.000 62.49665 122 ASP C CA 1
ATOM 3962 C C . ASP C 1 122 ? -1.58286 -9.05312 -81.21497 1.000 64.01218 122 ASP C C 1
ATOM 3963 O O . ASP C 1 122 ? -0.69044 -9.50500 -80.48739 1.000 74.63235 122 ASP C O 1
ATOM 3968 N N . PRO C 1 123 ? -1.33804 -8.06919 -82.08439 1.000 61.52017 123 PRO C N 1
ATOM 3969 C CA . PRO C 1 123 ? 0.02580 -7.54113 -82.22647 1.000 54.91029 123 PRO C CA 1
ATOM 3970 C C . PRO C 1 123 ? 0.48936 -6.69922 -81.05096 1.000 55.22868 123 PRO C C 1
ATOM 3971 O O . PRO C 1 123 ? 1.66611 -6.31664 -81.02556 1.000 67.77982 123 PRO C O 1
ATOM 3975 N N . ASN C 1 124 ? -0.37729 -6.40680 -80.07992 1.000 59.12393 124 ASN C N 1
ATOM 3976 C CA . ASN C 1 124 ? -0.01691 -5.58574 -78.92901 1.000 67.88734 124 ASN C CA 1
ATOM 3977 C C . ASN C 1 124 ? -0.00385 -6.35039 -77.61354 1.000 62.95670 124 ASN C C 1
ATOM 3978 O O . ASN C 1 124 ? 0.20675 -5.73625 -76.56194 1.000 69.32048 124 ASN C O 1
ATOM 3983 N N . MET C 1 125 ? -0.24477 -7.65731 -77.63373 1.000 53.35014 125 MET C N 1
ATOM 3984 C CA . MET C 1 125 ? -0.25697 -8.43665 -76.40316 1.000 57.96602 125 MET C CA 1
ATOM 3985 C C . MET C 1 125 ? 1.16042 -8.57776 -75.86048 1.000 64.13863 125 MET C C 1
ATOM 3986 O O . MET C 1 125 ? 2.05356 -9.08026 -76.55155 1.000 66.50287 125 MET C O 1
ATOM 3991 N N . ALA C 1 126 ? 1.37228 -8.11311 -74.63608 1.000 53.05418 126 ALA C N 1
ATOM 3992 C CA . ALA C 1 126 ? 2.67721 -8.17140 -74.00023 1.000 66.56493 126 ALA C CA 1
ATOM 3993 C C . ALA C 1 126 ? 2.75184 -9.37434 -73.06665 1.000 71.30383 126 ALA C C 1
ATOM 3994 O O . ALA C 1 126 ? 1.75074 -10.02876 -72.76952 1.000 70.41414 126 ALA C O 1
ATOM 3996 N N . ASN C 1 127 ? 3.96660 -9.67416 -72.61863 1.000 79.74418 127 ASN C N 1
ATOM 3997 C CA . ASN C 1 127 ? 4.19071 -10.75881 -71.67663 1.000 76.26443 127 ASN C CA 1
ATOM 3998 C C . ASN C 1 127 ? 4.08028 -10.22566 -70.24904 1.000 98.93390 127 ASN C C 1
ATOM 3999 O O . ASN C 1 127 ? 3.64502 -9.09488 -70.01407 1.000 106.18175 127 ASN C O 1
ATOM 4004 N N . SER C 1 128 ? 4.47565 -11.04960 -69.27539 1.000 102.16609 128 SER C N 1
ATOM 4005 C CA . SER C 1 128 ? 4.39687 -10.64374 -67.87648 1.000 89.81970 128 SER C CA 1
ATOM 4006 C C . SER C 1 128 ? 5.28102 -9.43807 -67.58495 1.000 98.54525 128 SER C C 1
ATOM 4007 O O . SER C 1 128 ? 4.94886 -8.62234 -66.71704 1.000 108.53594 128 SER C O 1
ATOM 4010 N N . GLU C 1 129 ? 6.39640 -9.29744 -68.29979 1.000 79.72732 129 GLU C N 1
ATOM 4011 C CA . GLU C 1 129 ? 7.28503 -8.16300 -68.08825 1.000 91.42952 129 GLU C CA 1
ATOM 4012 C C . GLU C 1 129 ? 6.84690 -6.93040 -68.87531 1.000 98.76439 129 GLU C C 1
ATOM 4013 O O . GLU C 1 129 ? 7.50720 -5.88700 -68.79619 1.000 95.18903 129 GLU C O 1
ATOM 4019 N N . GLY C 1 130 ? 5.73399 -7.01558 -69.60455 1.000 102.34186 130 GLY C N 1
ATOM 4020 C CA . GLY C 1 130 ? 5.23734 -5.91066 -70.39735 1.000 100.13952 130 GLY C CA 1
ATOM 4021 C C . GLY C 1 130 ? 5.91104 -5.71467 -71.73571 1.000 95.49978 130 GLY C C 1
ATOM 4022 O O . GLY C 1 130 ? 5.57930 -4.75106 -72.43903 1.000 97.98827 130 GLY C O 1
ATOM 4023 N N . THR C 1 131 ? 6.83651 -6.59257 -72.11526 1.000 93.33475 131 THR C N 1
ATOM 4024 C CA . THR C 1 131 ? 7.52824 -6.46135 -73.39024 1.000 77.05907 131 THR C CA 1
ATOM 4025 C C . THR C 1 131 ? 6.56310 -6.75533 -74.53224 1.000 68.94025 131 THR C C 1
ATOM 4026 O O . THR C 1 131 ? 6.06702 -7.88012 -74.66288 1.000 57.67176 131 THR C O 1
ATOM 4030 N N . THR C 1 132 ? 6.32178 -5.75172 -75.37571 1.000 66.10473 132 THR C N 1
ATOM 4031 C CA . THR C 1 132 ? 5.40677 -5.88780 -76.49608 1.000 63.50725 132 THR C CA 1
ATOM 4032 C C . THR C 1 132 ? 6.13629 -6.46319 -77.70103 1.000 55.03007 132 THR C C 1
ATOM 4033 O O . THR C 1 132 ? 7.36894 -6.41583 -77.77247 1.000 50.67683 132 THR C O 1
ATOM 4037 N N . PRO C 1 133 ? 5.40187 -7.02316 -78.67086 1.000 58.86060 133 PRO C N 1
ATOM 4038 C CA . PRO C 1 133 ? 6.07497 -7.53772 -79.87685 1.000 56.47412 133 PRO C CA 1
ATOM 4039 C C . PRO C 1 133 ? 6.92125 -6.49637 -80.58811 1.000 50.40706 133 PRO C C 1
ATOM 4040 O O . PRO C 1 133 ? 7.99861 -6.82847 -81.09677 1.000 38.45042 133 PRO C O 1
ATOM 4044 N N . VAL C 1 134 ? 6.48312 -5.23696 -80.61657 1.000 44.12301 134 VAL C N 1
ATOM 4045 C CA . VAL C 1 134 ? 7.30486 -4.19650 -81.22403 1.000 41.36884 134 VAL C CA 1
ATOM 4046 C C . VAL C 1 134 ? 8.56979 -3.98687 -80.40138 1.000 51.42115 134 VAL C C 1
ATOM 4047 O O . VAL C 1 134 ? 9.68108 -3.92396 -80.94208 1.000 48.46696 134 VAL C O 1
ATOM 4051 N N . LEU C 1 135 ? 8.41980 -3.90534 -79.07573 1.000 54.94103 135 LEU C N 1
ATOM 4052 C CA . LEU C 1 135 ? 9.56861 -3.66847 -78.20565 1.000 51.76104 135 LEU C CA 1
ATOM 4053 C C . LEU C 1 135 ? 10.57523 -4.81243 -78.27421 1.000 48.84361 135 LEU C C 1
ATOM 4054 O O . LEU C 1 135 ? 11.78783 -4.58404 -78.18525 1.000 43.24380 135 LEU C O 1
ATOM 4059 N N . LEU C 1 136 ? 10.09406 -6.05192 -78.42231 1.000 50.98813 136 LEU C N 1
ATOM 4060 C CA . LEU C 1 136 ? 11.00342 -7.19412 -78.50494 1.000 52.33538 136 LEU C CA 1
ATOM 4061 C C . LEU C 1 136 ? 11.72918 -7.23558 -79.84778 1.000 48.97038 136 LEU C C 1
ATOM 4062 O O . LEU C 1 136 ? 12.91005 -7.60148 -79.91342 1.000 40.36987 136 LEU C O 1
ATOM 4067 N N . LEU C 1 137 ? 11.04082 -6.86672 -80.92967 1.000 41.93131 137 LEU C N 1
ATOM 4068 C CA . LEU C 1 137 ? 11.69965 -6.79724 -82.22747 1.000 38.10943 137 LEU C CA 1
ATOM 4069 C C . LEU C 1 137 ? 12.78637 -5.73099 -82.23226 1.000 43.28211 137 LEU C C 1
ATOM 4070 O O . LEU C 1 137 ? 13.84675 -5.91503 -82.83999 1.000 48.12101 137 LEU C O 1
ATOM 4075 N N . LEU C 1 138 ? 12.55758 -4.62400 -81.52324 1.000 39.26836 138 LEU C N 1
ATOM 4076 C CA . LEU C 1 138 ? 13.57045 -3.57976 -81.44272 1.000 40.49627 138 LEU C CA 1
ATOM 4077 C C . LEU C 1 138 ? 14.80110 -4.05322 -80.68424 1.000 45.49502 138 LEU C C 1
ATOM 4078 O O . LEU C 1 138 ? 15.91559 -3.60015 -80.96709 1.000 50.00155 138 LEU C O 1
ATOM 4083 N N . GLU C 1 139 ? 14.62287 -4.95808 -79.72161 1.000 53.70488 139 GLU C N 1
ATOM 4084 C CA . GLU C 1 139 ? 15.77568 -5.58081 -79.08693 1.000 49.33276 139 GLU C CA 1
ATOM 4085 C C . GLU C 1 139 ? 16.54442 -6.42381 -80.09550 1.000 50.45218 139 GLU C C 1
ATOM 4086 O O . GLU C 1 139 ? 17.78154 -6.42346 -80.10991 1.000 53.04399 139 GLU C O 1
ATOM 4092 N N . ILE C 1 140 ? 15.82412 -7.13985 -80.95922 1.000 45.77245 140 ILE C N 1
ATOM 4093 C CA . ILE C 1 140 ? 16.48263 -7.93654 -81.98652 1.000 47.79949 140 ILE C CA 1
ATOM 4094 C C . ILE C 1 140 ? 17.25607 -7.02791 -82.93334 1.000 48.33010 140 ILE C C 1
ATOM 4095 O O . ILE C 1 140 ? 18.36501 -7.35668 -83.37193 1.000 44.92041 140 ILE C O 1
ATOM 4100 N N . ILE C 1 141 ? 16.69632 -5.85624 -83.23805 1.000 52.32825 141 ILE C N 1
ATOM 4101 C CA . ILE C 1 141 ? 17.40604 -4.88383 -84.06255 1.000 49.18203 141 ILE C CA 1
ATOM 4102 C C . ILE C 1 141 ? 18.62293 -4.34988 -83.32162 1.000 38.34250 141 ILE C C 1
ATOM 4103 O O . ILE C 1 141 ? 19.70051 -4.18534 -83.90210 1.000 44.74016 141 ILE C O 1
ATOM 4108 N N . GLN C 1 142 ? 18.48315 -4.11289 -82.02177 1.000 43.07432 142 GLN C N 1
ATOM 4109 C CA . GLN C 1 142 ? 19.55437 -3.47727 -81.26705 1.000 47.62077 142 GLN C CA 1
ATOM 4110 C C . GLN C 1 142 ? 20.73986 -4.41665 -81.07603 1.000 48.39682 142 GLN C C 1
ATOM 4111 O O . GLN C 1 142 ? 21.89774 -3.98664 -81.14839 1.000 41.84518 142 GLN C O 1
ATOM 4117 N N . GLN C 1 143 ? 20.47361 -5.70576 -80.84927 1.000 50.03807 143 GLN C N 1
ATOM 4118 C CA . GLN C 1 143 ? 21.51273 -6.64529 -80.44729 1.000 50.78983 143 GLN C CA 1
ATOM 4119 C C . GLN C 1 143 ? 21.61098 -7.87489 -81.33648 1.000 49.48329 143 GLN C C 1
ATOM 4120 O O . GLN C 1 143 ? 22.27958 -8.84239 -80.95427 1.000 48.82240 143 GLN C O 1
ATOM 4126 N N . GLY C 1 144 ? 20.97975 -7.86888 -82.50872 1.000 50.78911 144 GLY C N 1
ATOM 4127 C CA . GLY C 1 144 ? 20.99592 -9.01218 -83.39004 1.000 44.41703 144 GLY C CA 1
ATOM 4128 C C . GLY C 1 144 ? 22.06442 -8.91445 -84.46720 1.000 43.38117 144 GLY C C 1
ATOM 4129 O O . GLY C 1 144 ? 22.82117 -7.95152 -84.56423 1.000 43.73663 144 GLY C O 1
ATOM 4130 N N . SER C 1 145 ? 22.13008 -9.97371 -85.26833 1.000 45.13804 145 SER C N 1
ATOM 4131 C CA . SER C 1 145 ? 23.02656 -10.01790 -86.40857 1.000 45.26042 145 SER C CA 1
ATOM 4132 C C . SER C 1 145 ? 22.50693 -9.10589 -87.51733 1.000 41.83558 145 SER C C 1
ATOM 4133 O O . SER C 1 145 ? 21.39510 -8.57377 -87.45107 1.000 45.69644 145 SER C O 1
ATOM 4136 N N . ARG C 1 146 ? 23.32940 -8.92733 -88.55629 1.000 44.74999 146 ARG C N 1
ATOM 4137 C CA . ARG C 1 146 ? 22.90150 -8.10247 -89.68049 1.000 39.92970 146 ARG C CA 1
ATOM 4138 C C . ARG C 1 146 ? 21.68768 -8.70424 -90.36662 1.000 44.01854 146 ARG C C 1
ATOM 4139 O O . ARG C 1 146 ? 20.82231 -7.96903 -90.85124 1.000 39.80737 146 ARG C O 1
ATOM 4147 N N . GLU C 1 147 ? 21.60103 -10.03612 -90.40509 1.000 47.43692 147 GLU C N 1
ATOM 4148 C CA . GLU C 1 147 ? 20.41408 -10.68562 -90.94687 1.000 37.69894 147 GLU C CA 1
ATOM 4149 C C . GLU C 1 147 ? 19.21617 -10.48838 -90.02391 1.000 42.95926 147 GLU C C 1
ATOM 4150 O O . GLU C 1 147 ? 18.10499 -10.20179 -90.48697 1.000 41.92304 147 GLU C O 1
ATOM 4156 N N . GLN C 1 148 ? 19.43118 -10.60738 -88.71110 1.000 44.59030 148 GLN C N 1
ATOM 4157 C CA . GLN C 1 148 ? 18.34633 -10.38782 -87.76186 1.000 39.22141 148 GLN C CA 1
ATOM 4158 C C . GLN C 1 148 ? 17.87465 -8.93781 -87.79722 1.000 51.15860 148 GLN C C 1
ATOM 4159 O O . GLN C 1 148 ? 16.67518 -8.66608 -87.66115 1.000 47.05358 148 GLN C O 1
ATOM 4165 N N . GLN C 1 149 ? 18.80150 -7.99560 -87.99685 1.000 51.87970 149 GLN C N 1
ATOM 4166 C CA . GLN C 1 149 ? 18.42329 -6.59290 -88.14302 1.000 47.87766 149 GLN C CA 1
ATOM 4167 C C . GLN C 1 149 ? 17.42404 -6.40288 -89.27970 1.000 46.62362 149 GLN C C 1
ATOM 4168 O O . GLN C 1 149 ? 16.35072 -5.82237 -89.08499 1.000 46.50672 149 GLN C O 1
ATOM 4174 N N . ALA C 1 150 ? 17.75628 -6.90309 -90.47442 1.000 45.52456 150 ALA C N 1
ATOM 4175 C CA . ALA C 1 150 ? 16.89183 -6.70131 -91.63245 1.000 36.46559 150 ALA C CA 1
ATOM 4176 C C . ALA C 1 150 ? 15.57168 -7.43792 -91.47535 1.000 47.59923 150 ALA C C 1
ATOM 4177 O O . ALA C 1 150 ? 14.50816 -6.88950 -91.79057 1.000 47.89665 150 ALA C O 1
ATOM 4179 N N . LEU C 1 151 ? 15.61921 -8.68107 -90.99198 1.000 47.69189 151 LEU C N 1
ATOM 4180 C CA . LEU C 1 151 ? 14.39499 -9.45713 -90.82313 1.000 44.90421 151 LEU C CA 1
ATOM 4181 C C . LEU C 1 151 ? 13.49515 -8.84464 -89.75445 1.000 48.32368 151 LEU C C 1
ATOM 4182 O O . LEU C 1 151 ? 12.30039 -8.62594 -89.99089 1.000 45.64160 151 LEU C O 1
ATOM 4187 N N . ALA C 1 152 ? 14.05259 -8.55862 -88.56868 1.000 44.72027 152 ALA C N 1
ATOM 4188 C CA . ALA C 1 152 ? 13.25973 -7.93974 -87.50906 1.000 43.69715 152 ALA C CA 1
ATOM 4189 C C . ALA C 1 152 ? 12.67927 -6.60935 -87.95770 1.000 47.59019 152 ALA C C 1
ATOM 4190 O O . ALA C 1 152 ? 11.59870 -6.21437 -87.50508 1.000 46.67167 152 ALA C O 1
ATOM 4192 N N . MET C 1 153 ? 13.37611 -5.91419 -88.85421 1.000 55.46664 153 MET C N 1
ATOM 4193 C CA . MET C 1 153 ? 12.85299 -4.66950 -89.40115 1.000 57.00697 153 MET C CA 1
ATOM 4194 C C . MET C 1 153 ? 11.58203 -4.90836 -90.20195 1.000 53.25429 153 MET C C 1
ATOM 4195 O O . MET C 1 153 ? 10.57799 -4.21314 -90.01650 1.000 53.55119 153 MET C O 1
ATOM 4200 N N . SER C 1 154 ? 11.60816 -5.88630 -91.10614 1.000 51.28010 154 SER C N 1
ATOM 4201 C CA . SER C 1 154 ? 10.42627 -6.15652 -91.91638 1.000 55.08674 154 SER C CA 1
ATOM 4202 C C . SER C 1 154 ? 9.29562 -6.74674 -91.07650 1.000 48.72035 154 SER C C 1
ATOM 4203 O O . SER C 1 154 ? 8.12274 -6.42208 -91.29677 1.000 46.44782 154 SER C O 1
ATOM 4206 N N . LEU C 1 155 ? 9.62446 -7.59257 -90.09341 1.000 43.23014 155 LEU C N 1
ATOM 4207 C CA . LEU C 1 155 ? 8.58963 -8.13578 -89.21674 1.000 44.19413 155 LEU C CA 1
ATOM 4208 C C . LEU C 1 155 ? 7.92087 -7.03961 -88.39797 1.000 58.37398 155 LEU C C 1
ATOM 4209 O O . LEU C 1 155 ? 6.72817 -7.13702 -88.08344 1.000 52.85371 155 LEU C O 1
ATOM 4214 N N . LEU C 1 156 ? 8.67211 -5.99213 -88.04573 1.000 61.17735 156 LEU C N 1
ATOM 4215 C CA . LEU C 1 156 ? 8.09440 -4.85723 -87.33129 1.000 53.76786 156 LEU C CA 1
ATOM 4216 C C . LEU C 1 156 ? 7.08775 -4.11049 -88.19771 1.000 45.43814 156 LEU C C 1
ATOM 4217 O O . LEU C 1 156 ? 6.01666 -3.72123 -87.72099 1.000 48.27879 156 LEU C O 1
ATOM 4222 N N . LEU C 1 157 ? 7.41772 -3.89410 -89.47123 1.000 59.73946 157 LEU C N 1
ATOM 4223 C CA . LEU C 1 157 ? 6.47033 -3.26122 -90.38011 1.000 59.39714 157 LEU C CA 1
ATOM 4224 C C . LEU C 1 157 ? 5.25578 -4.15072 -90.60250 1.000 60.11431 157 LEU C C 1
ATOM 4225 O O . LEU C 1 157 ? 4.12717 -3.65842 -90.72136 1.000 61.47869 157 LEU C O 1
ATOM 4230 N N . LEU C 1 158 ? 5.46910 -5.46612 -90.64618 1.000 51.86680 158 LEU C N 1
ATOM 4231 C CA . LEU C 1 158 ? 4.35364 -6.39418 -90.77714 1.000 49.91008 158 LEU C CA 1
ATOM 4232 C C . LEU C 1 158 ? 3.41037 -6.28652 -89.58461 1.000 54.82842 158 LEU C C 1
ATOM 4233 O O . LEU C 1 158 ? 2.19133 -6.43637 -89.73116 1.000 58.34732 158 LEU C O 1
ATOM 4238 N N . LEU C 1 159 ? 3.96080 -6.03496 -88.39165 1.000 57.17077 159 LEU C N 1
ATOM 4239 C CA . LEU C 1 159 ? 3.13102 -5.86273 -87.20163 1.000 46.49418 159 LEU C CA 1
ATOM 4240 C C . LEU C 1 159 ? 2.39719 -4.52759 -87.22191 1.000 52.58688 159 LEU C C 1
ATOM 4241 O O . LEU C 1 159 ? 1.24128 -4.44215 -86.78870 1.000 52.83654 159 LEU C O 1
ATOM 4246 N N . LEU C 1 160 ? 3.05916 -3.46580 -87.68953 1.000 49.22120 160 LEU C N 1
ATOM 4247 C CA . LEU C 1 160 ? 2.38199 -2.17792 -87.78534 1.000 51.53491 160 LEU C CA 1
ATOM 4248 C C . LEU C 1 160 ? 1.20802 -2.25158 -88.74953 1.000 53.52317 160 LEU C C 1
ATOM 4249 O O . LEU C 1 160 ? 0.12327 -1.73415 -88.45940 1.000 57.42055 160 LEU C O 1
ATOM 4254 N N . LEU C 1 161 ? 1.40042 -2.91484 -89.89271 1.000 51.34670 161 LEU C N 1
ATOM 4255 C CA . LEU C 1 161 ? 0.29026 -3.15679 -90.80626 1.000 51.94456 161 LEU C CA 1
ATOM 4256 C C . LEU C 1 161 ? -0.78514 -4.00385 -90.14753 1.000 52.80481 161 LEU C C 1
ATOM 4257 O O . LEU C 1 161 ? -1.97126 -3.85749 -90.46293 1.000 66.36725 161 LEU C O 1
ATOM 4262 N N . ALA C 1 162 ? -0.39128 -4.89580 -89.23789 1.000 50.97959 162 ALA C N 1
ATOM 4263 C CA . ALA C 1 162 ? -1.34376 -5.72006 -88.51043 1.000 44.01875 162 ALA C CA 1
ATOM 4264 C C . ALA C 1 162 ? -2.06043 -4.95112 -87.41047 1.000 48.90448 162 ALA C C 1
ATOM 4265 O O . ALA C 1 162 ? -3.03310 -5.46882 -86.85078 1.000 49.82534 162 ALA C O 1
ATOM 4267 N N . GLY C 1 163 ? -1.60219 -3.74348 -87.08651 1.000 55.51543 163 GLY C N 1
ATOM 4268 C CA . GLY C 1 163 ? -2.25149 -2.89928 -86.10556 1.000 54.00082 163 GLY C CA 1
ATOM 4269 C C . GLY C 1 163 ? -1.48380 -2.65700 -84.82305 1.000 54.99970 163 GLY C C 1
ATOM 4270 O O . GLY C 1 163 ? -2.07562 -2.15544 -83.85866 1.000 54.60554 163 GLY C O 1
ATOM 4271 N N . ALA C 1 164 ? -0.19190 -2.97625 -84.77918 1.000 55.16573 164 ALA C N 1
ATOM 4272 C CA . ALA C 1 164 ? 0.57971 -2.77545 -83.56173 1.000 58.88279 164 ALA C CA 1
ATOM 4273 C C . ALA C 1 164 ? 0.71386 -1.28952 -83.25251 1.000 67.85566 164 ALA C C 1
ATOM 4274 O O . ALA C 1 164 ? 0.96666 -0.47239 -84.14077 1.000 68.07593 164 ALA C O 1
ATOM 4276 N N . ASP C 1 165 ? 0.56683 -0.94590 -81.97591 1.000 73.12684 165 ASP C N 1
ATOM 4277 C CA . ASP C 1 165 ? 0.68184 0.43768 -81.54142 1.000 72.75126 165 ASP C CA 1
ATOM 4278 C C . ASP C 1 165 ? 2.13034 0.74039 -81.18944 1.000 79.89107 165 ASP C C 1
ATOM 4279 O O . ASP C 1 165 ? 2.68474 0.09429 -80.28898 1.000 80.86149 165 ASP C O 1
ATOM 4284 N N . PRO C 1 166 ? 2.77011 1.70666 -81.84955 1.000 76.56251 166 PRO C N 1
ATOM 4285 C CA . PRO C 1 166 ? 4.20332 1.93494 -81.62977 1.000 75.74814 166 PRO C CA 1
ATOM 4286 C C . PRO C 1 166 ? 4.49552 2.85207 -80.45386 1.000 82.70307 166 PRO C C 1
ATOM 4287 O O . PRO C 1 166 ? 5.59631 3.40333 -80.35421 1.000 82.93392 166 PRO C O 1
ATOM 4291 N N . ASN C 1 167 ? 3.52346 3.03045 -79.56100 1.000 80.59530 167 ASN C N 1
ATOM 4292 C CA . ASN C 1 167 ? 3.70227 3.88124 -78.39402 1.000 83.65547 167 ASN C CA 1
ATOM 4293 C C . ASN C 1 167 ? 3.52667 3.14643 -77.07293 1.000 84.35320 167 ASN C C 1
ATOM 4294 O O . ASN C 1 167 ? 3.69679 3.76248 -76.01341 1.000 84.04935 167 ASN C O 1
ATOM 4299 N N . MET C 1 168 ? 3.15963 1.86778 -77.09836 1.000 80.55099 168 MET C N 1
ATOM 4300 C CA . MET C 1 168 ? 3.02306 1.10667 -75.86556 1.000 74.96665 168 MET C CA 1
ATOM 4301 C C . MET C 1 168 ? 4.38689 0.88365 -75.22702 1.000 79.43762 168 MET C C 1
ATOM 4302 O O . MET C 1 168 ? 5.31425 0.38780 -75.87657 1.000 75.19992 168 MET C O 1
ATOM 4307 N N . ALA C 1 169 ? 4.50051 1.23752 -73.95007 1.000 66.08454 169 ALA C N 1
ATOM 4308 C CA . ALA C 1 169 ? 5.70888 1.01619 -73.17318 1.000 67.66626 169 ALA C CA 1
ATOM 4309 C C . ALA C 1 169 ? 5.59479 -0.28522 -72.38272 1.000 85.16759 169 ALA C C 1
ATOM 4310 O O . ALA C 1 169 ? 4.51190 -0.85576 -72.22777 1.000 82.60343 169 ALA C O 1
ATOM 4312 N N . ASN C 1 170 ? 6.73461 -0.75147 -71.87115 1.000 86.65904 170 ASN C N 1
ATOM 4313 C CA . ASN C 1 170 ? 6.76244 -1.94969 -71.04468 1.000 90.80919 170 ASN C CA 1
ATOM 4314 C C . ASN C 1 170 ? 6.45669 -1.57424 -69.59404 1.000 97.18041 170 ASN C C 1
ATOM 4315 O O . ASN C 1 170 ? 6.03818 -0.45271 -69.29387 1.000 100.04060 170 ASN C O 1
ATOM 4320 N N . SER C 1 171 ? 6.65441 -2.52083 -68.67358 1.000 96.93226 171 SER C N 1
ATOM 4321 C CA . SER C 1 171 ? 6.39489 -2.23703 -67.26603 1.000 111.36688 171 SER C CA 1
ATOM 4322 C C . SER C 1 171 ? 7.33095 -1.15941 -66.73257 1.000 106.55177 171 SER C C 1
ATOM 4323 O O . SER C 1 171 ? 6.94871 -0.39511 -65.83800 1.000 108.81501 171 SER C O 1
ATOM 4326 N N . GLU C 1 172 ? 8.55752 -1.08724 -67.25696 1.000 95.20081 172 GLU C N 1
ATOM 4327 C CA . GLU C 1 172 ? 9.51040 -0.05444 -66.86578 1.000 102.87340 172 GLU C CA 1
ATOM 4328 C C . GLU C 1 172 ? 9.25727 1.28772 -67.55277 1.000 107.12854 172 GLU C C 1
ATOM 4329 O O . GLU C 1 172 ? 10.04815 2.21951 -67.36172 1.000 111.55995 172 GLU C O 1
ATOM 4335 N N . GLY C 1 173 ? 8.17710 1.41723 -68.32248 1.000 98.65226 173 GLY C N 1
ATOM 4336 C CA . GLY C 1 173 ? 7.88036 2.67423 -68.98394 1.000 92.11137 173 GLY C CA 1
ATOM 4337 C C . GLY C 1 173 ? 8.75026 3.00464 -70.17670 1.000 83.47015 173 GLY C C 1
ATOM 4338 O O . GLY C 1 173 ? 8.85396 4.17770 -70.55022 1.000 71.78817 173 GLY C O 1
ATOM 4339 N N . THR C 1 174 ? 9.38523 2.00505 -70.78471 1.000 80.10508 174 THR C N 1
ATOM 4340 C CA . THR C 1 174 ? 10.25567 2.21074 -71.93881 1.000 80.41618 174 THR C CA 1
ATOM 4341 C C . THR C 1 174 ? 9.42068 2.13623 -73.21514 1.000 72.64696 174 THR C C 1
ATOM 4342 O O . THR C 1 174 ? 8.90067 1.06991 -73.56030 1.000 70.29695 174 THR C O 1
ATOM 4346 N N . THR C 1 175 ? 9.29017 3.27526 -73.92408 1.000 67.92151 175 THR C N 1
ATOM 4347 C CA . THR C 1 175 ? 8.51748 3.30888 -75.15795 1.000 69.55785 175 THR C CA 1
ATOM 4348 C C . THR C 1 175 ? 9.38054 2.89107 -76.34129 1.000 60.48046 175 THR C C 1
ATOM 4349 O O . THR C 1 175 ? 10.61048 2.99125 -76.29247 1.000 59.36944 175 THR C O 1
ATOM 4353 N N . PRO C 1 176 ? 8.76227 2.42318 -77.43260 1.000 52.68815 176 PRO C N 1
ATOM 4354 C CA . PRO C 1 176 ? 9.56332 2.06988 -78.61778 1.000 61.31864 176 PRO C CA 1
ATOM 4355 C C . PRO C 1 176 ? 10.38213 3.23003 -79.15176 1.000 62.53347 176 PRO C C 1
ATOM 4356 O O . PRO C 1 176 ? 11.50511 3.02384 -79.62802 1.000 64.41116 176 PRO C O 1
ATOM 4360 N N . LYS C 1 177 ? 9.85949 4.45366 -79.07606 1.000 55.06319 177 LYS C N 1
ATOM 4361 C CA . LYS C 1 177 ? 10.65529 5.59827 -79.49786 1.000 49.79750 177 LYS C CA 1
ATOM 4362 C C . LYS C 1 177 ? 11.84826 5.79508 -78.57064 1.000 66.21429 177 LYS C C 1
ATOM 4363 O O . LYS C 1 177 ? 12.93826 6.16656 -79.02274 1.000 64.31750 177 LYS C O 1
ATOM 4369 N N . GLU C 1 178 ? 11.66915 5.52020 -77.27289 1.000 67.48046 178 GLU C N 1
ATOM 4370 C CA . GLU C 1 178 ? 12.78594 5.62077 -76.33684 1.000 73.42748 178 GLU C CA 1
ATOM 4371 C C . GLU C 1 178 ? 13.85981 4.58994 -76.65493 1.000 63.79893 178 GLU C C 1
ATOM 4372 O O . GLU C 1 178 ? 15.05889 4.88144 -76.57459 1.000 66.54392 178 GLU C O 1
ATOM 4378 N N . LEU C 1 179 ? 13.44828 3.38684 -77.05073 1.000 59.37831 179 LEU C N 1
ATOM 4379 C CA . LEU C 1 179 ? 14.41864 2.35037 -77.37566 1.000 60.37196 179 LEU C CA 1
ATOM 4380 C C . LEU C 1 179 ? 15.10340 2.62019 -78.70813 1.000 66.54797 179 LEU C C 1
ATOM 4381 O O . LEU C 1 179 ? 16.27604 2.26770 -78.88302 1.000 62.62248 179 LEU C O 1
ATOM 4386 N N . LEU C 1 180 ? 14.39233 3.24140 -79.65367 1.000 67.78462 180 LEU C N 1
ATOM 4387 C CA . LEU C 1 180 ? 14.99114 3.55944 -80.94602 1.000 51.65114 180 LEU C CA 1
ATOM 4388 C C . LEU C 1 180 ? 16.11603 4.56829 -80.78931 1.000 53.25355 180 LEU C C 1
ATOM 4389 O O . LEU C 1 180 ? 17.13721 4.48949 -81.48261 1.000 50.93586 180 LEU C O 1
ATOM 4394 N N . LYS C 1 181 ? 15.95455 5.51233 -79.86163 1.000 62.12858 181 LYS C N 1
ATOM 4395 C CA . LYS C 1 181 ? 17.00966 6.48383 -79.61124 1.000 57.79419 181 LYS C CA 1
ATOM 4396 C C . LYS C 1 181 ? 18.27408 5.80524 -79.10632 1.000 61.07433 181 LYS C C 1
ATOM 4397 O O . LYS C 1 181 ? 19.38263 6.18210 -79.49905 1.000 64.12065 181 LYS C O 1
ATOM 4403 N N . GLU C 1 182 ? 18.13138 4.77997 -78.26154 1.000 62.51956 182 GLU C N 1
ATOM 4404 C CA . GLU C 1 182 ? 19.31151 4.05276 -77.80299 1.000 66.16782 182 GLU C CA 1
ATOM 4405 C C . GLU C 1 182 ? 19.98488 3.32342 -78.95934 1.000 71.00801 182 GLU C C 1
ATOM 4406 O O . GLU C 1 182 ? 21.21836 3.27870 -79.03994 1.000 71.32438 182 GLU C O 1
ATOM 4412 N N . ILE C 1 183 ? 19.18920 2.74317 -79.86086 1.000 62.79789 183 ILE C N 1
ATOM 4413 C CA . ILE C 1 183 ? 19.74853 2.06461 -81.02423 1.000 49.15536 183 ILE C CA 1
ATOM 4414 C C . ILE C 1 183 ? 20.51361 3.04817 -81.89872 1.000 57.30400 183 ILE C C 1
ATOM 4415 O O . ILE C 1 183 ? 21.56341 2.71560 -82.46247 1.000 62.45637 183 ILE C O 1
ATOM 4420 N N . GLN C 1 184 ? 20.00500 4.27402 -82.02824 1.000 56.21536 184 GLN C N 1
ATOM 4421 C CA . GLN C 1 184 ? 20.68891 5.25769 -82.86088 1.000 62.21253 184 GLN C CA 1
ATOM 4422 C C . GLN C 1 184 ? 21.96275 5.78441 -82.20741 1.000 68.67795 184 GLN C C 1
ATOM 4423 O O . GLN C 1 184 ? 22.94834 6.05077 -82.90536 1.000 65.93179 184 GLN C O 1
ATOM 4429 N N . GLN C 1 185 ? 21.98085 5.90647 -80.87759 1.000 66.38070 185 GLN C N 1
ATOM 4430 C CA . GLN C 1 185 ? 23.10256 6.56636 -80.21755 1.000 74.12864 185 GLN C CA 1
ATOM 4431 C C . GLN C 1 185 ? 24.33515 5.67779 -80.16756 1.000 79.99695 185 GLN C C 1
ATOM 4432 O O . GLN C 1 185 ? 25.45929 6.16212 -80.34691 1.000 98.70967 185 GLN C O 1
ATOM 4438 N N . GLN C 1 186 ? 24.14862 4.37913 -79.93567 1.000 71.08672 186 GLN C N 1
ATOM 4439 C CA . GLN C 1 186 ? 25.26997 3.46884 -79.74622 1.000 63.74455 186 GLN C CA 1
ATOM 4440 C C . GLN C 1 186 ? 25.24292 2.29263 -80.71498 1.000 50.30624 186 GLN C C 1
ATOM 4441 O O . GLN C 1 186 ? 25.94576 1.30211 -80.49821 1.000 64.28530 186 GLN C O 1
ATOM 4447 N N . GLY C 1 187 ? 24.46101 2.38933 -81.79327 1.000 61.80384 187 GLY C N 1
ATOM 4448 C CA . GLY C 1 187 ? 24.38743 1.32670 -82.77519 1.000 51.73349 187 GLY C CA 1
ATOM 4449 C C . GLY C 1 187 ? 25.37503 1.51559 -83.91561 1.000 50.93654 187 GLY C C 1
ATOM 4450 O O . GLY C 1 187 ? 26.06450 2.52819 -84.01285 1.000 64.36541 187 GLY C O 1
ATOM 4451 N N . SER C 1 188 ? 25.43507 0.51067 -84.78668 1.000 47.12478 188 SER C N 1
ATOM 4452 C CA . SER C 1 188 ? 26.28364 0.58964 -85.96543 1.000 43.29424 188 SER C CA 1
ATOM 4453 C C . SER C 1 188 ? 25.71611 1.59759 -86.96213 1.000 52.89002 188 SER C C 1
ATOM 4454 O O . SER C 1 188 ? 24.63137 2.15696 -86.77816 1.000 55.76890 188 SER C O 1
ATOM 4457 N N . ASP C 1 189 ? 26.46285 1.81695 -88.04692 1.000 56.37200 189 ASP C N 1
ATOM 4458 C CA . ASP C 1 189 ? 25.98993 2.72738 -89.08534 1.000 48.66456 189 ASP C CA 1
ATOM 4459 C C . ASP C 1 189 ? 24.70042 2.21948 -89.72221 1.000 48.93919 189 ASP C C 1
ATOM 4460 O O . ASP C 1 189 ? 23.81376 3.01599 -90.05465 1.000 50.70965 189 ASP C O 1
ATOM 4465 N N . GLU C 1 190 ? 24.56715 0.89999 -89.87786 1.000 44.97223 190 GLU C N 1
ATOM 4466 C CA . GLU C 1 190 ? 23.34942 0.33373 -90.44616 1.000 35.05705 190 GLU C CA 1
ATOM 4467 C C . GLU C 1 190 ? 22.20667 0.32927 -89.44386 1.000 44.90975 190 GLU C C 1
ATOM 4468 O O . GLU C 1 190 ? 21.05843 0.60830 -89.81201 1.000 46.89482 190 GLU C O 1
ATOM 4474 N N . GLN C 1 191 ? 22.50063 0.01998 -88.17662 1.000 43.22776 191 GLN C N 1
ATOM 4475 C CA . GLN C 1 191 ? 21.46355 0.04670 -87.14829 1.000 42.20705 191 GLN C CA 1
ATOM 4476 C C . GLN C 1 191 ? 20.88552 1.44404 -86.98486 1.000 47.21799 191 GLN C C 1
ATOM 4477 O O . GLN C 1 191 ? 19.66363 1.61403 -86.87710 1.000 40.21055 191 GLN C O 1
ATOM 4483 N N . ARG C 1 192 ? 21.74981 2.46007 -87.00830 1.000 47.04025 192 ARG C N 1
ATOM 4484 C CA . ARG C 1 192 ? 21.28823 3.83150 -86.85426 1.000 36.20357 192 ARG C CA 1
ATOM 4485 C C . ARG C 1 192 ? 20.35463 4.22145 -87.98685 1.000 44.31358 192 ARG C C 1
ATOM 4486 O O . ARG C 1 192 ? 19.34500 4.89655 -87.75975 1.000 51.69249 192 ARG C O 1
ATOM 4494 N N . LEU C 1 193 ? 20.65079 3.76689 -89.20798 1.000 46.54112 193 LEU C N 1
ATOM 4495 C CA . LEU C 1 193 ? 19.77518 4.05975 -90.33648 1.000 42.54417 193 LEU C CA 1
ATOM 4496 C C . LEU C 1 193 ? 18.39013 3.46492 -90.11737 1.000 43.01658 193 LEU C C 1
ATOM 4497 O O . LEU C 1 193 ? 17.37392 4.14746 -90.28815 1.000 44.61263 193 LEU C O 1
ATOM 4502 N N . LEU C 1 194 ? 18.33113 2.19107 -89.72348 1.000 41.70339 194 LEU C N 1
ATOM 4503 C CA . LEU C 1 194 ? 17.04152 1.57426 -89.43381 1.000 41.45644 194 LEU C CA 1
ATOM 4504 C C . LEU C 1 194 ? 16.31440 2.32059 -88.32460 1.000 42.83267 194 LEU C C 1
ATOM 4505 O O . LEU C 1 194 ? 15.09285 2.50498 -88.38872 1.000 50.19493 194 LEU C O 1
ATOM 4510 N N . ALA C 1 195 ? 17.04949 2.77636 -87.30846 1.000 33.48170 195 ALA C N 1
ATOM 4511 C CA . ALA C 1 195 ? 16.41436 3.52608 -86.23121 1.000 36.59156 195 ALA C CA 1
ATOM 4512 C C . ALA C 1 195 ? 15.88389 4.86416 -86.73043 1.000 48.01563 195 ALA C C 1
ATOM 4513 O O . ALA C 1 195 ? 14.76248 5.25716 -86.38898 1.000 47.37208 195 ALA C O 1
ATOM 4515 N N . GLU C 1 196 ? 16.67735 5.57603 -87.53964 1.000 51.94991 196 GLU C N 1
ATOM 4516 C CA . GLU C 1 196 ? 16.23490 6.85183 -88.09734 1.000 49.86004 196 GLU C CA 1
ATOM 4517 C C . GLU C 1 196 ? 15.03021 6.67552 -89.00922 1.000 52.69344 196 GLU C C 1
ATOM 4518 O O . GLU C 1 196 ? 14.16470 7.55594 -89.06964 1.000 55.62794 196 GLU C O 1
ATOM 4524 N N . VAL C 1 197 ? 14.96365 5.55666 -89.73429 1.000 45.19037 197 VAL C N 1
ATOM 4525 C CA . VAL C 1 197 ? 13.78769 5.26610 -90.54910 1.000 42.05774 197 VAL C CA 1
ATOM 4526 C C . VAL C 1 197 ? 12.56396 5.08898 -89.65907 1.000 49.79120 197 VAL C C 1
ATOM 4527 O O . VAL C 1 197 ? 11.51562 5.70864 -89.88006 1.000 56.88051 197 VAL C O 1
ATOM 4531 N N . LEU C 1 198 ? 12.68430 4.24579 -88.62992 1.000 43.33606 198 LEU C N 1
ATOM 4532 C CA . LEU C 1 198 ? 11.55672 4.00525 -87.73480 1.000 47.52784 198 LEU C CA 1
ATOM 4533 C C . LEU C 1 198 ? 11.17960 5.25689 -86.94955 1.000 52.22798 198 LEU C C 1
ATOM 4534 O O . LEU C 1 198 ? 9.99235 5.50651 -86.70782 1.000 55.07647 198 LEU C O 1
ATOM 4539 N N . LEU C 1 199 ? 12.16616 6.06904 -86.56326 1.000 49.48178 199 LEU C N 1
ATOM 4540 C CA . LEU C 1 199 ? 11.85296 7.30310 -85.85119 1.000 43.40575 199 LEU C CA 1
ATOM 4541 C C . LEU C 1 199 ? 11.06063 8.25799 -86.73432 1.000 51.47943 199 LEU C C 1
ATOM 4542 O O . LEU C 1 199 ? 10.11294 8.90000 -86.26805 1.000 44.90831 199 LEU C O 1
ATOM 4547 N N . GLN C 1 200 ? 11.42052 8.35219 -88.01762 1.000 54.30113 200 GLN C N 1
ATOM 4548 C CA . GLN C 1 200 ? 10.65784 9.19366 -88.93481 1.000 53.53500 200 GLN C CA 1
ATOM 4549 C C . GLN C 1 200 ? 9.25891 8.63223 -89.16055 1.000 63.87647 200 GLN C C 1
ATOM 4550 O O . GLN C 1 200 ? 8.28464 9.39095 -89.22465 1.000 68.91003 200 GLN C O 1
ATOM 4556 N N . LEU C 1 201 ? 9.13818 7.30536 -89.28171 1.000 61.69167 201 LEU C N 1
ATOM 4557 C CA . LEU C 1 201 ? 7.82336 6.69765 -89.47311 1.000 57.67150 201 LEU C CA 1
ATOM 4558 C C . LEU C 1 201 ? 6.91387 6.95787 -88.27702 1.000 60.31430 201 LEU C C 1
ATOM 4559 O O . LEU C 1 201 ? 5.73002 7.27207 -88.44774 1.000 69.87443 201 LEU C O 1
ATOM 4564 N N . LEU C 1 202 ? 7.44507 6.81618 -87.05790 1.000 59.71243 202 LEU C N 1
ATOM 4565 C CA . LEU C 1 202 ? 6.65461 7.09537 -85.85985 1.000 64.56881 202 LEU C CA 1
ATOM 4566 C C . LEU C 1 202 ? 6.25182 8.56531 -85.79058 1.000 71.34695 202 LEU C C 1
ATOM 4567 O O . LEU C 1 202 ? 5.11666 8.88904 -85.42026 1.000 60.44591 202 LEU C O 1
ATOM 4572 N N . GLU C 1 203 ? 7.17670 9.47110 -86.12794 1.000 80.80408 203 GLU C N 1
ATOM 4573 C CA . GLU C 1 203 ? 6.89597 10.90174 -86.06017 1.000 63.47816 203 GLU C CA 1
ATOM 4574 C C . GLU C 1 203 ? 5.80628 11.31572 -87.03837 1.000 76.76346 203 GLU C C 1
ATOM 4575 O O . GLU C 1 203 ? 5.16379 12.35283 -86.83651 1.000 83.58009 203 GLU C O 1
ATOM 4581 N N . ALA C 1 204 ? 5.56198 10.51605 -88.07525 1.000 79.16366 204 ALA C N 1
ATOM 4582 C CA . ALA C 1 204 ? 4.58292 10.85519 -89.09492 1.000 75.76901 204 ALA C CA 1
ATOM 4583 C C . ALA C 1 204 ? 3.30384 10.03837 -88.98127 1.000 86.57470 204 ALA C C 1
ATOM 4584 O O . ALA C 1 204 ? 2.32789 10.34685 -89.67113 1.000 96.24498 204 ALA C O 1
ATOM 4586 N N . ALA C 1 205 ? 3.27734 9.02174 -88.12543 1.000 81.25738 205 ALA C N 1
ATOM 4587 C CA . ALA C 1 205 ? 2.05361 8.27558 -87.87743 1.000 93.01780 205 ALA C CA 1
ATOM 4588 C C . ALA C 1 205 ? 1.20281 9.01949 -86.85315 1.000 113.72088 205 ALA C C 1
ATOM 4589 O O . ALA C 1 205 ? 1.71279 9.48449 -85.82783 1.000 100.59213 205 ALA C O 1
ATOM 4591 N N . GLY C 1 206 ? -0.09181 9.14277 -87.13867 1.000 143.35665 206 GLY C N 1
ATOM 4592 C CA . GLY C 1 206 ? -1.00237 9.82668 -86.24082 1.000 144.77207 206 GLY C CA 1
ATOM 4593 C C . GLY C 1 206 ? -1.62213 8.90739 -85.20872 1.000 156.29968 206 GLY C C 1
ATOM 4594 O O . GLY C 1 206 ? -1.72494 9.26217 -84.03060 1.000 166.02521 206 GLY C O 1
ATOM 4595 N N . GLY C 1 207 ? -2.03829 7.72150 -85.64081 1.000 125.70768 207 GLY C N 1
ATOM 4596 C CA . GLY C 1 207 ? -2.63600 6.74776 -84.74673 1.000 118.53227 207 GLY C CA 1
ATOM 4597 C C . GLY C 1 207 ? -2.49024 5.32054 -85.23806 1.000 112.56407 207 GLY C C 1
ATOM 4598 O O . GLY C 1 207 ? -1.61061 4.58430 -84.78934 1.000 110.49561 207 GLY C O 1
ATOM 4599 N N . THR D 1 3 ? 60.24949 36.21588 -77.42857 1.000 101.85573 3 THR D N 1
ATOM 4600 C CA . THR D 1 3 ? 59.95355 36.77242 -76.11626 1.000 112.78987 3 THR D CA 1
ATOM 4601 C C . THR D 1 3 ? 60.66777 35.97612 -75.02482 1.000 125.82255 3 THR D C 1
ATOM 4602 O O . THR D 1 3 ? 60.61297 34.74692 -75.01702 1.000 129.95467 3 THR D O 1
ATOM 4606 N N . PRO D 1 4 ? 61.34174 36.68504 -74.11241 1.000 155.24102 4 PRO D N 1
ATOM 4607 C CA . PRO D 1 4 ? 62.07946 36.00139 -73.03209 1.000 158.46350 4 PRO D CA 1
ATOM 4608 C C . PRO D 1 4 ? 61.24427 35.05586 -72.18381 1.000 152.77587 4 PRO D C 1
ATOM 4609 O O . PRO D 1 4 ? 61.72223 33.97475 -71.81768 1.000 151.49392 4 PRO D O 1
ATOM 4613 N N . VAL D 1 5 ? 60.00983 35.43872 -71.85246 1.000 121.58039 5 VAL D N 1
ATOM 4614 C CA . VAL D 1 5 ? 59.16990 34.59183 -71.01015 1.000 117.79621 5 VAL D CA 1
ATOM 4615 C C . VAL D 1 5 ? 58.90890 33.25613 -71.69297 1.000 119.38536 5 VAL D C 1
ATOM 4616 O O . VAL D 1 5 ? 58.99955 32.19194 -71.06931 1.000 123.51100 5 VAL D O 1
ATOM 4620 N N . LEU D 1 6 ? 58.57184 33.29121 -72.98319 1.000 121.48861 6 LEU D N 1
ATOM 4621 C CA . LEU D 1 6 ? 58.32648 32.04943 -73.71015 1.000 114.88988 6 LEU D CA 1
ATOM 4622 C C . LEU D 1 6 ? 59.60085 31.22555 -73.85323 1.000 105.60117 6 LEU D C 1
ATOM 4623 O O . LEU D 1 6 ? 59.55950 29.99438 -73.76149 1.000 113.19793 6 LEU D O 1
ATOM 4628 N N . GLU D 1 7 ? 60.73998 31.87807 -74.09470 1.000 105.75187 7 GLU D N 1
ATOM 4629 C CA . GLU D 1 7 ? 61.99081 31.13324 -74.21072 1.000 113.46500 7 GLU D CA 1
ATOM 4630 C C . GLU D 1 7 ? 62.38085 30.48339 -72.88715 1.000 121.27396 7 GLU D C 1
ATOM 4631 O O . GLU D 1 7 ? 62.84482 29.33736 -72.86736 1.000 122.78071 7 GLU D O 1
ATOM 4637 N N . LEU D 1 8 ? 62.20682 31.20165 -71.77410 1.000 121.76424 8 LEU D N 1
ATOM 4638 C CA . LEU D 1 8 ? 62.52207 30.64390 -70.46026 1.000 120.14205 8 LEU D CA 1
ATOM 4639 C C . LEU D 1 8 ? 61.69342 29.39480 -70.17578 1.000 125.63266 8 LEU D C 1
ATOM 4640 O O . LEU D 1 8 ? 62.21780 28.38417 -69.69253 1.000 131.13659 8 LEU D O 1
ATOM 4645 N N . LEU D 1 9 ? 60.38640 29.45630 -70.44638 1.000 125.08775 9 LEU D N 1
ATOM 4646 C CA . LEU D 1 9 ? 59.52618 28.29402 -70.23730 1.000 120.42992 9 LEU D CA 1
ATOM 4647 C C . LEU D 1 9 ? 59.92163 27.13097 -71.14368 1.000 127.55592 9 LEU D C 1
ATOM 4648 O O . LEU D 1 9 ? 59.85847 25.96657 -70.73102 1.000 140.09195 9 LEU D O 1
ATOM 4653 N N . GLU D 1 10 ? 60.32908 27.42443 -72.38449 1.000 123.65518 10 GLU D N 1
ATOM 4654 C CA . GLU D 1 10 ? 60.76891 26.36691 -73.29419 1.000 129.84270 10 GLU D CA 1
ATOM 4655 C C . GLU D 1 10 ? 62.03106 25.67545 -72.79935 1.000 143.65290 10 GLU D C 1
ATOM 4656 O O . GLU D 1 10 ? 62.22162 24.47792 -73.04494 1.000 147.64792 10 GLU D O 1
ATOM 4662 N N . GLN D 1 11 ? 62.91153 26.41306 -72.12386 1.000 149.41669 11 GLN D N 1
ATOM 4663 C CA . GLN D 1 11 ? 64.11364 25.81538 -71.56114 1.000 155.43718 11 GLN D CA 1
ATOM 4664 C C . GLN D 1 11 ? 63.81350 24.96794 -70.33220 1.000 154.26983 11 GLN D C 1
ATOM 4665 O O . GLN D 1 11 ? 64.66462 24.17516 -69.91992 1.000 171.77519 11 GLN D O 1
ATOM 4671 N N . ILE D 1 12 ? 62.63512 25.12913 -69.73153 1.000 135.19975 12 ILE D N 1
ATOM 4672 C CA . ILE D 1 12 ? 62.27578 24.34315 -68.55601 1.000 135.15049 12 ILE D CA 1
ATOM 4673 C C . ILE D 1 12 ? 61.82917 22.93787 -68.94510 1.000 140.09992 12 ILE D C 1
ATOM 4674 O O . ILE D 1 12 ? 62.26871 21.94743 -68.34952 1.000 130.47367 12 ILE D O 1
ATOM 4679 N N . GLN D 1 13 ? 60.94714 22.82103 -69.94274 1.000 148.55161 13 GLN D N 1
ATOM 4680 C CA . GLN D 1 13 ? 60.45751 21.49826 -70.32320 1.000 148.93654 13 GLN D CA 1
ATOM 4681 C C . GLN D 1 13 ? 61.56367 20.64253 -70.93107 1.000 155.02152 13 GLN D C 1
ATOM 4682 O O . GLN D 1 13 ? 61.71124 19.46605 -70.58025 1.000 155.69830 13 GLN D O 1
ATOM 4688 N N . GLN D 1 14 ? 62.34986 21.20945 -71.84637 1.000 155.88872 14 GLN D N 1
ATOM 4689 C CA . GLN D 1 14 ? 63.44282 20.49024 -72.48714 1.000 160.61778 14 GLN D CA 1
ATOM 4690 C C . GLN D 1 14 ? 64.80823 20.82881 -71.89555 1.000 150.06980 14 GLN D C 1
ATOM 4691 O O . GLN D 1 14 ? 65.80385 20.86822 -72.62664 1.000 147.28450 14 GLN D O 1
ATOM 4697 N N . GLY D 1 15 ? 64.87451 21.07940 -70.58728 1.000 134.09098 15 GLY D N 1
ATOM 4698 C CA . GLY D 1 15 ? 66.10399 21.44376 -69.91985 1.000 140.31947 15 GLY D CA 1
ATOM 4699 C C . GLY D 1 15 ? 66.42982 20.51955 -68.75721 1.000 137.51887 15 GLY D C 1
ATOM 4700 O O . GLY D 1 15 ? 65.74597 19.52468 -68.50706 1.000 141.66202 15 GLY D O 1
ATOM 4701 N N . SER D 1 16 ? 67.49519 20.87547 -68.04139 1.000 149.42805 16 SER D N 1
ATOM 4702 C CA . SER D 1 16 ? 67.93031 20.06582 -66.91134 1.000 150.68784 16 SER D CA 1
ATOM 4703 C C . SER D 1 16 ? 67.06901 20.36703 -65.67771 1.000 155.40429 16 SER D C 1
ATOM 4704 O O . SER D 1 16 ? 66.24969 21.28772 -65.67748 1.000 155.98456 16 SER D O 1
ATOM 4707 N N . GLU D 1 17 ? 67.26602 19.59571 -64.59471 1.000 144.22600 17 GLU D N 1
ATOM 4708 C CA . GLU D 1 17 ? 66.41158 19.72646 -63.40918 1.000 144.47819 17 GLU D CA 1
ATOM 4709 C C . GLU D 1 17 ? 66.72407 20.94524 -62.53996 1.000 154.13629 17 GLU D C 1
ATOM 4710 O O . GLU D 1 17 ? 65.80773 21.52513 -61.95020 1.000 154.87287 17 GLU D O 1
ATOM 4716 N N . GLU D 1 18 ? 67.99116 21.34555 -62.40650 1.000 155.21129 18 GLU D N 1
ATOM 4717 C CA . GLU D 1 18 ? 68.26772 22.51870 -61.57457 1.000 144.84597 18 GLU D CA 1
ATOM 4718 C C . GLU D 1 18 ? 67.83519 23.79133 -62.27629 1.000 137.05337 18 GLU D C 1
ATOM 4719 O O . GLU D 1 18 ? 67.44167 24.76078 -61.61289 1.000 137.07173 18 GLU D O 1
ATOM 4725 N N . GLN D 1 19 ? 67.93647 23.81374 -63.60992 1.000 137.94320 19 GLN D N 1
ATOM 4726 C CA . GLN D 1 19 ? 67.31179 24.88697 -64.36449 1.000 142.11560 19 GLN D CA 1
ATOM 4727 C C . GLN D 1 19 ? 65.82702 24.91383 -64.05593 1.000 137.36041 19 GLN D C 1
ATOM 4728 O O . GLN D 1 19 ? 65.21021 25.97851 -64.03516 1.000 143.19145 19 GLN D O 1
ATOM 4734 N N . GLN D 1 20 ? 65.23554 23.74054 -63.81913 1.000 143.23396 20 GLN D N 1
ATOM 4735 C CA . GLN D 1 20 ? 63.84848 23.69546 -63.37893 1.000 148.71914 20 GLN D CA 1
ATOM 4736 C C . GLN D 1 20 ? 63.72369 24.16772 -61.93346 1.000 153.05089 20 GLN D C 1
ATOM 4737 O O . GLN D 1 20 ? 62.72712 24.80395 -61.57093 1.000 154.35557 20 GLN D O 1
ATOM 4743 N N . LYS D 1 21 ? 64.72733 23.87472 -61.09807 1.000 151.91290 21 LYS D N 1
ATOM 4744 C CA . LYS D 1 21 ? 64.66428 24.27300 -59.69344 1.000 147.24589 21 LYS D CA 1
ATOM 4745 C C . LYS D 1 21 ? 64.73895 25.78758 -59.53646 1.000 148.88264 21 LYS D C 1
ATOM 4746 O O . LYS D 1 21 ? 63.93052 26.38905 -58.81859 1.000 149.74042 21 LYS D O 1
ATOM 4752 N N . GLU D 1 22 ? 65.69918 26.42078 -60.20901 1.000 151.23332 22 GLU D N 1
ATOM 4753 C CA . GLU D 1 22 ? 65.89977 27.86226 -60.14274 1.000 154.62866 22 GLU D CA 1
ATOM 4754 C C . GLU D 1 22 ? 65.13219 28.63755 -61.21192 1.000 153.81229 22 GLU D C 1
ATOM 4755 O O . GLU D 1 22 ? 65.27647 29.86206 -61.29320 1.000 159.65324 22 GLU D O 1
ATOM 4761 N N . ALA D 1 23 ? 64.30989 27.96442 -62.01934 1.000 148.51006 23 ALA D N 1
ATOM 4762 C CA . ALA D 1 23 ? 63.54553 28.67856 -63.03986 1.000 144.02803 23 ALA D CA 1
ATOM 4763 C C . ALA D 1 23 ? 62.46264 29.51027 -62.38136 1.000 141.24735 23 ALA D C 1
ATOM 4764 O O . ALA D 1 23 ? 62.13680 30.61189 -62.84109 1.000 137.88853 23 ALA D O 1
ATOM 4766 N N . LEU D 1 24 ? 61.89117 28.97105 -61.30533 1.000 136.56640 24 LEU D N 1
ATOM 4767 C CA . LEU D 1 24 ? 60.86661 29.66434 -60.54120 1.000 130.15510 24 LEU D CA 1
ATOM 4768 C C . LEU D 1 24 ? 61.37112 31.01334 -60.04806 1.000 133.97804 24 LEU D C 1
ATOM 4769 O O . LEU D 1 24 ? 60.61651 31.99245 -60.01300 1.000 127.15793 24 LEU D O 1
ATOM 4774 N N . ALA D 1 25 ? 62.64341 31.08170 -59.65154 1.000 139.20904 25 ALA D N 1
ATOM 4775 C CA . ALA D 1 25 ? 63.20736 32.34153 -59.17641 1.000 148.37533 25 ALA D CA 1
ATOM 4776 C C . ALA D 1 25 ? 63.27964 33.40022 -60.27634 1.000 153.05549 25 ALA D C 1
ATOM 4777 O O . ALA D 1 25 ? 62.86458 34.54565 -60.06868 1.000 153.63241 25 ALA D O 1
ATOM 4779 N N . ARG D 1 26 ? 63.82041 33.04891 -61.44927 1.000 145.69691 26 ARG D N 1
ATOM 4780 C CA . ARG D 1 26 ? 63.96311 34.04491 -62.51197 1.000 138.52569 26 ARG D CA 1
ATOM 4781 C C . ARG D 1 26 ? 62.62140 34.58153 -63.00302 1.000 147.45469 26 ARG D C 1
ATOM 4782 O O . ARG D 1 26 ? 62.50473 35.77659 -63.29997 1.000 154.88503 26 ARG D O 1
ATOM 4790 N N . LEU D 1 27 ? 61.59615 33.72979 -63.10358 1.000 142.41554 27 LEU D N 1
ATOM 4791 C CA . LEU D 1 27 ? 60.32405 34.22112 -63.62838 1.000 139.51811 27 LEU D CA 1
ATOM 4792 C C . LEU D 1 27 ? 59.78893 35.35502 -62.76034 1.000 150.41382 27 LEU D C 1
ATOM 4793 O O . LEU D 1 27 ? 59.25176 36.33840 -63.27787 1.000 152.72859 27 LEU D O 1
ATOM 4798 N N . GLN D 1 28 ? 59.94142 35.24871 -61.43823 1.000 172.14240 28 GLN D N 1
ATOM 4799 C CA . GLN D 1 28 ? 59.59441 36.37685 -60.57912 1.000 170.93859 28 GLN D CA 1
ATOM 4800 C C . GLN D 1 28 ? 60.48401 37.58072 -60.86708 1.000 181.73384 28 GLN D C 1
ATOM 4801 O O . GLN D 1 28 ? 60.01314 38.72531 -60.86419 1.000 185.37953 28 GLN D O 1
ATOM 4807 N N . GLU D 1 29 ? 61.77601 37.34023 -61.12794 1.000 168.05089 29 GLU D N 1
ATOM 4808 C CA . GLU D 1 29 ? 62.70703 38.44350 -61.36354 1.000 157.81199 29 GLU D CA 1
ATOM 4809 C C . GLU D 1 29 ? 62.47336 39.12705 -62.71155 1.000 143.69933 29 GLU D C 1
ATOM 4810 O O . GLU D 1 29 ? 62.72062 40.33135 -62.84124 1.000 153.75808 29 GLU D O 1
ATOM 4816 N N . LEU D 1 30 ? 62.00536 38.38767 -63.72043 1.000 143.33548 30 LEU D N 1
ATOM 4817 C CA . LEU D 1 30 ? 61.72070 38.97589 -65.02953 1.000 139.42564 30 LEU D CA 1
ATOM 4818 C C . LEU D 1 30 ? 60.40790 39.75080 -65.06627 1.000 145.76843 30 LEU D C 1
ATOM 4819 O O . LEU D 1 30 ? 60.30956 40.76973 -65.76057 1.000 137.59852 30 LEU D O 1
ATOM 4824 N N . LEU D 1 31 ? 59.38235 39.27023 -64.35715 1.000 142.85749 31 LEU D N 1
ATOM 4825 C CA . LEU D 1 31 ? 58.05518 39.87153 -64.47407 1.000 139.13879 31 LEU D CA 1
ATOM 4826 C C . LEU D 1 31 ? 58.02670 41.32780 -64.01812 1.000 138.06391 31 LEU D C 1
ATOM 4827 O O . LEU D 1 31 ? 57.47458 42.18284 -64.71921 1.000 137.17883 31 LEU D O 1
ATOM 4832 N N . GLU D 1 32 ? 58.61260 41.64411 -62.85826 1.000 126.45446 32 GLU D N 1
ATOM 4833 C CA . GLU D 1 32 ? 58.59670 43.04035 -62.42211 1.000 127.53940 32 GLU D CA 1
ATOM 4834 C C . GLU D 1 32 ? 59.40316 43.94779 -63.34177 1.000 145.95402 32 GLU D C 1
ATOM 4835 O O . GLU D 1 32 ? 59.13226 45.15318 -63.40983 1.000 150.29254 32 GLU D O 1
ATOM 4841 N N . ALA D 1 33 ? 60.39301 43.41195 -64.05135 1.000 148.96926 33 ALA D N 1
ATOM 4842 C CA . ALA D 1 33 ? 61.17315 44.25979 -64.94395 1.000 148.66337 33 ALA D CA 1
ATOM 4843 C C . ALA D 1 33 ? 60.39827 44.65161 -66.19608 1.000 151.12364 33 ALA D C 1
ATOM 4844 O O . ALA D 1 33 ? 60.98597 45.21450 -67.12663 1.000 148.81237 33 ALA D O 1
ATOM 4846 N N . GLY D 1 34 ? 59.09695 44.37109 -66.22430 1.000 153.71639 34 GLY D N 1
ATOM 4847 C CA . GLY D 1 34 ? 58.24352 44.73949 -67.33194 1.000 135.84455 34 GLY D CA 1
ATOM 4848 C C . GLY D 1 34 ? 58.07511 43.66263 -68.36939 1.000 126.38857 34 GLY D C 1
ATOM 4849 O O . GLY D 1 34 ? 57.80938 43.97641 -69.53485 1.000 132.03635 34 GLY D O 1
ATOM 4850 N N . ALA D 1 35 ? 58.19080 42.39624 -67.97968 1.000 128.48588 35 ALA D N 1
ATOM 4851 C CA . ALA D 1 35 ? 58.00988 41.30839 -68.92536 1.000 132.03788 35 ALA D CA 1
ATOM 4852 C C . ALA D 1 35 ? 56.52352 41.04935 -69.11996 1.000 131.39345 35 ALA D C 1
ATOM 4853 O O . ALA D 1 35 ? 55.76671 40.95752 -68.14806 1.000 134.24265 35 ALA D O 1
ATOM 4855 N N . ASP D 1 36 ? 56.11235 40.92395 -70.37412 1.000 120.02080 36 ASP D N 1
ATOM 4856 C CA . ASP D 1 36 ? 54.71184 40.68849 -70.69005 1.000 113.79596 36 ASP D CA 1
ATOM 4857 C C . ASP D 1 36 ? 54.35807 39.22827 -70.43368 1.000 114.52813 36 ASP D C 1
ATOM 4858 O O . ASP D 1 36 ? 54.91504 38.34528 -71.09631 1.000 114.46021 36 ASP D O 1
ATOM 4863 N N . PRO D 1 37 ? 53.45863 38.92821 -69.49811 1.000 118.33471 37 PRO D N 1
ATOM 4864 C CA . PRO D 1 37 ? 53.03420 37.54089 -69.28683 1.000 110.13048 37 PRO D CA 1
ATOM 4865 C C . PRO D 1 37 ? 51.96361 37.06246 -70.25507 1.000 111.02391 37 PRO D C 1
ATOM 4866 O O . PRO D 1 37 ? 51.42441 35.97001 -70.05872 1.000 118.72764 37 PRO D O 1
ATOM 4870 N N . ASN D 1 38 ? 51.64833 37.84850 -71.28908 1.000 115.37515 38 ASN D N 1
ATOM 4871 C CA . ASN D 1 38 ? 50.62171 37.50319 -72.26088 1.000 105.31058 38 ASN D CA 1
ATOM 4872 C C . ASN D 1 38 ? 51.12642 37.45862 -73.69407 1.000 107.40458 38 ASN D C 1
ATOM 4873 O O . ASN D 1 38 ? 50.36931 37.04460 -74.57880 1.000 103.54344 38 ASN D O 1
ATOM 4878 N N . MET D 1 39 ? 52.36436 37.88102 -73.95399 1.000 125.52612 39 MET D N 1
ATOM 4879 C CA . MET D 1 39 ? 52.90953 37.87702 -75.30697 1.000 135.84206 39 MET D CA 1
ATOM 4880 C C . MET D 1 39 ? 52.98160 36.46393 -75.87128 1.000 130.07664 39 MET D C 1
ATOM 4881 O O . MET D 1 39 ? 53.76576 35.63741 -75.39232 1.000 126.94762 39 MET D O 1
ATOM 4886 N N . ALA D 1 40 ? 52.17656 36.18118 -76.89063 1.000 103.00393 40 ALA D N 1
ATOM 4887 C CA . ALA D 1 40 ? 52.21513 34.88660 -77.54795 1.000 95.84184 40 ALA D CA 1
ATOM 4888 C C . ALA D 1 40 ? 53.24345 34.90312 -78.67329 1.000 112.12621 40 ALA D C 1
ATOM 4889 O O . ALA D 1 40 ? 53.65456 35.96060 -79.15769 1.000 110.17654 40 ALA D O 1
ATOM 4891 N N . ASN D 1 41 ? 53.66826 33.70872 -79.07628 1.000 110.44535 41 ASN D N 1
ATOM 4892 C CA . ASN D 1 41 ? 54.64220 33.55532 -80.14813 1.000 108.96798 41 ASN D CA 1
ATOM 4893 C C . ASN D 1 41 ? 53.92402 33.32859 -81.48039 1.000 103.73094 41 ASN D C 1
ATOM 4894 O O . ASN D 1 41 ? 52.71748 33.55722 -81.60190 1.000 96.25234 41 ASN D O 1
ATOM 4899 N N . SER D 1 42 ? 54.67000 32.87174 -82.49047 1.000 112.69945 42 SER D N 1
ATOM 4900 C CA . SER D 1 42 ? 54.11849 32.70694 -83.83105 1.000 117.42440 42 SER D CA 1
ATOM 4901 C C . SER D 1 42 ? 52.95558 31.71802 -83.85666 1.000 115.58421 42 SER D C 1
ATOM 4902 O O . SER D 1 42 ? 52.00947 31.89572 -84.63502 1.000 116.10307 42 SER D O 1
ATOM 4905 N N . GLU D 1 43 ? 52.99461 30.68772 -83.01206 1.000 107.65037 43 GLU D N 1
ATOM 4906 C CA . GLU D 1 43 ? 51.96055 29.66013 -82.98912 1.000 113.43490 43 GLU D CA 1
ATOM 4907 C C . GLU D 1 43 ? 50.79179 30.01160 -82.06415 1.000 120.02015 43 GLU D C 1
ATOM 4908 O O . GLU D 1 43 ? 49.87913 29.19410 -81.89378 1.000 120.74957 43 GLU D O 1
ATOM 4914 N N . GLY D 1 44 ? 50.80121 31.20563 -81.46902 1.000 127.99809 44 GLY D N 1
ATOM 4915 C CA . GLY D 1 44 ? 49.71893 31.67133 -80.61766 1.000 128.11629 44 GLY D CA 1
ATOM 4916 C C . GLY D 1 44 ? 49.74501 31.14950 -79.20094 1.000 119.23117 44 GLY D C 1
ATOM 4917 O O . GLY D 1 44 ? 48.78354 31.36937 -78.45287 1.000 115.66138 44 GLY D O 1
ATOM 4918 N N . THR D 1 45 ? 50.82318 30.48502 -78.80728 1.000 103.00659 45 THR D N 1
ATOM 4919 C CA . THR D 1 45 ? 50.92989 29.88003 -77.49081 1.000 82.19920 45 THR D CA 1
ATOM 4920 C C . THR D 1 45 ? 51.34271 30.92792 -76.46648 1.000 89.41614 45 THR D C 1
ATOM 4921 O O . THR D 1 45 ? 52.43313 31.50051 -76.55994 1.000 90.48722 45 THR D O 1
ATOM 4925 N N . THR D 1 46 ? 50.46664 31.18279 -75.50096 1.000 96.33030 46 THR D N 1
ATOM 4926 C CA . THR D 1 46 ? 50.72713 32.12223 -74.42430 1.000 81.66034 46 THR D CA 1
ATOM 4927 C C . THR D 1 46 ? 51.55529 31.45501 -73.32819 1.000 82.85012 46 THR D C 1
ATOM 4928 O O . THR D 1 46 ? 51.66636 30.22701 -73.28365 1.000 80.65489 46 THR D O 1
ATOM 4932 N N . PRO D 1 47 ? 52.16936 32.24420 -72.44005 1.000 95.38089 47 PRO D N 1
ATOM 4933 C CA . PRO D 1 47 ? 52.89946 31.63968 -71.31271 1.000 93.39788 47 PRO D CA 1
ATOM 4934 C C . PRO D 1 47 ? 52.05969 30.67639 -70.49437 1.000 83.55002 47 PRO D C 1
ATOM 4935 O O . PRO D 1 47 ? 52.58465 29.67250 -69.99386 1.000 79.51579 47 PRO D O 1
ATOM 4939 N N . VAL D 1 48 ? 50.76454 30.94941 -70.34378 1.000 79.53097 48 VAL D N 1
ATOM 4940 C CA . VAL D 1 48 ? 49.89542 30.02458 -69.62622 1.000 73.44726 48 VAL D CA 1
ATOM 4941 C C . VAL D 1 48 ? 49.72800 28.73343 -70.41579 1.000 73.22409 48 VAL D C 1
ATOM 4942 O O . VAL D 1 48 ? 49.85328 27.63141 -69.86897 1.000 71.05639 48 VAL D O 1
ATOM 4946 N N . LEU D 1 49 ? 49.44905 28.85338 -71.71828 1.000 79.57607 49 LEU D N 1
ATOM 4947 C CA . LEU D 1 49 ? 49.20265 27.67542 -72.54634 1.000 71.71714 49 LEU D CA 1
ATOM 4948 C C . LEU D 1 49 ? 50.45803 26.82804 -72.70809 1.000 73.31666 49 LEU D C 1
ATOM 4949 O O . LEU D 1 49 ? 50.37972 25.59433 -72.73556 1.000 74.62223 49 LEU D O 1
ATOM 4954 N N . LEU D 1 50 ? 51.62208 27.46852 -72.83676 1.000 79.48660 50 LEU D N 1
ATOM 4955 C CA . LEU D 1 50 ? 52.86852 26.71213 -72.89679 1.000 85.48980 50 LEU D CA 1
ATOM 4956 C C . LEU D 1 50 ? 53.15332 26.02985 -71.56551 1.000 81.59168 50 LEU D C 1
ATOM 4957 O O . LEU D 1 50 ? 53.65568 24.90032 -71.53249 1.000 77.68099 50 LEU D O 1
ATOM 4962 N N . LEU D 1 51 ? 52.83972 26.70399 -70.45746 1.000 80.98300 51 LEU D N 1
ATOM 4963 C CA . LEU D 1 51 ? 53.03933 26.10143 -69.14672 1.000 72.25150 51 LEU D CA 1
ATOM 4964 C C . LEU D 1 51 ? 52.14698 24.88170 -68.96681 1.000 66.62807 51 LEU D C 1
ATOM 4965 O O . LEU D 1 51 ? 52.58932 23.85346 -68.44317 1.000 76.83602 51 LEU D O 1
ATOM 4970 N N . LEU D 1 52 ? 50.88842 24.97203 -69.40702 1.000 66.57447 52 LEU D N 1
ATOM 4971 C CA . LEU D 1 52 ? 50.00345 23.81239 -69.35325 1.000 68.49835 52 LEU D CA 1
ATOM 4972 C C . LEU D 1 52 ? 50.49632 22.69919 -70.26791 1.000 70.05570 52 LEU D C 1
ATOM 4973 O O . LEU D 1 52 ? 50.37729 21.51516 -69.93357 1.000 73.26746 52 LEU D O 1
ATOM 4978 N N . GLU D 1 53 ? 51.06265 23.06016 -71.42146 1.000 82.58059 53 GLU D N 1
ATOM 4979 C CA . GLU D 1 53 ? 51.64788 22.05769 -72.30455 1.000 90.79642 53 GLU D CA 1
ATOM 4980 C C . GLU D 1 53 ? 52.81744 21.35013 -71.63295 1.000 90.23733 53 GLU D C 1
ATOM 4981 O O . GLU D 1 53 ? 53.03111 20.15352 -71.85743 1.000 97.07237 53 GLU D O 1
ATOM 4987 N N . ILE D 1 54 ? 53.58549 22.07109 -70.81207 1.000 87.81778 54 ILE D N 1
ATOM 4988 C CA . ILE D 1 54 ? 54.66297 21.44160 -70.05649 1.000 74.36395 54 ILE D CA 1
ATOM 4989 C C . ILE D 1 54 ? 54.08863 20.46470 -69.03876 1.000 66.91354 54 ILE D C 1
ATOM 4990 O O . ILE D 1 54 ? 54.62176 19.36882 -68.84096 1.000 71.26124 54 ILE D O 1
ATOM 4995 N N . ILE D 1 55 ? 52.99054 20.84639 -68.38171 1.000 65.03374 55 ILE D N 1
ATOM 4996 C CA . ILE D 1 55 ? 52.33416 19.96946 -67.41374 1.000 68.83187 55 ILE D CA 1
ATOM 4997 C C . ILE D 1 55 ? 51.84971 18.69353 -68.08750 1.000 77.40510 55 ILE D C 1
ATOM 4998 O O . ILE D 1 55 ? 51.96459 17.59252 -67.53399 1.000 78.58576 55 ILE D O 1
ATOM 5003 N N . GLN D 1 56 ? 51.29385 18.82679 -69.29062 1.000 70.94213 56 GLN D N 1
ATOM 5004 C CA . GLN D 1 56 ? 50.74031 17.68225 -70.00304 1.000 68.10028 56 GLN D CA 1
ATOM 5005 C C . GLN D 1 56 ? 51.82395 16.67085 -70.35998 1.000 69.64852 56 GLN D C 1
ATOM 5006 O O . GLN D 1 56 ? 51.59895 15.45781 -70.28152 1.000 75.51412 56 GLN D O 1
ATOM 5012 N N . GLN D 1 57 ? 53.00904 17.14994 -70.74243 1.000 79.73231 57 GLN D N 1
ATOM 5013 C CA . GLN D 1 57 ? 54.09184 16.29901 -71.22219 1.000 85.81134 57 GLN D CA 1
ATOM 5014 C C . GLN D 1 57 ? 55.29115 16.23787 -70.28412 1.000 85.87507 57 GLN D C 1
ATOM 5015 O O . GLN D 1 57 ? 56.29116 15.59939 -70.62851 1.000 89.36732 57 GLN D O 1
ATOM 5021 N N . GLY D 1 58 ? 55.23605 16.88103 -69.12026 1.000 87.23200 58 GLY D N 1
ATOM 5022 C CA . GLY D 1 58 ? 56.38687 16.96835 -68.25063 1.000 88.20601 58 GLY D CA 1
ATOM 5023 C C . GLY D 1 58 ? 56.39809 15.91304 -67.15985 1.000 82.65909 58 GLY D C 1
ATOM 5024 O O . GLY D 1 58 ? 55.40772 15.23726 -66.89233 1.000 65.96579 58 GLY D O 1
ATOM 5025 N N . SER D 1 59 ? 57.56337 15.78810 -66.52912 1.000 83.88567 59 SER D N 1
ATOM 5026 C CA . SER D 1 59 ? 57.73708 14.87844 -65.41097 1.000 86.65124 59 SER D CA 1
ATOM 5027 C C . SER D 1 59 ? 56.98566 15.39320 -64.18593 1.000 85.03567 59 SER D C 1
ATOM 5028 O O . SER D 1 59 ? 56.50597 16.52856 -64.14771 1.000 88.42311 59 SER D O 1
ATOM 5031 N N . GLU D 1 60 ? 56.89968 14.53967 -63.16185 1.000 85.34210 60 GLU D N 1
ATOM 5032 C CA . GLU D 1 60 ? 56.24924 14.95010 -61.92179 1.000 90.47837 60 GLU D CA 1
ATOM 5033 C C . GLU D 1 60 ? 56.96972 16.12738 -61.28421 1.000 107.68801 60 GLU D C 1
ATOM 5034 O O . GLU D 1 60 ? 56.33468 16.96502 -60.63252 1.000 113.45771 60 GLU D O 1
ATOM 5040 N N . GLU D 1 61 ? 58.28997 16.21053 -61.46080 1.000 111.33351 61 GLU D N 1
ATOM 5041 C CA . GLU D 1 61 ? 59.02925 17.36062 -60.95403 1.000 108.76956 61 GLU D CA 1
ATOM 5042 C C . GLU D 1 61 ? 58.60688 18.63559 -61.67337 1.000 103.52330 61 GLU D C 1
ATOM 5043 O O . GLU D 1 61 ? 58.30712 19.65109 -61.03413 1.000 97.83502 61 GLU D O 1
ATOM 5049 N N . GLN D 1 62 ? 58.56819 18.59702 -63.00867 1.000 95.75580 62 GLN D N 1
ATOM 5050 C CA . GLN D 1 62 ? 58.11545 19.75786 -63.76558 1.000 93.62681 62 GLN D CA 1
ATOM 5051 C C . GLN D 1 62 ? 56.67075 20.10642 -63.43912 1.000 102.12728 62 GLN D C 1
ATOM 5052 O O . GLN D 1 62 ? 56.28939 21.28069 -63.48863 1.000 109.39137 62 GLN D O 1
ATOM 5058 N N . GLN D 1 63 ? 55.85958 19.10774 -63.08865 1.000 112.93382 63 GLN D N 1
ATOM 5059 C CA . GLN D 1 63 ? 54.44943 19.35435 -62.80633 1.000 111.80479 63 GLN D CA 1
ATOM 5060 C C . GLN D 1 63 ? 54.29090 20.20534 -61.55530 1.000 110.68392 63 GLN D C 1
ATOM 5061 O O . GLN D 1 63 ? 53.65093 21.26282 -61.58389 1.000 119.54879 63 GLN D O 1
ATOM 5067 N N . LYS D 1 64 ? 54.86495 19.75116 -60.43901 1.000 107.71989 64 LYS D N 1
ATOM 5068 C CA . LYS D 1 64 ? 54.73799 20.49472 -59.19213 1.000 109.51954 64 LYS D CA 1
ATOM 5069 C C . LYS D 1 64 ? 55.39497 21.86487 -59.29679 1.000 112.98896 64 LYS D C 1
ATOM 5070 O O . LYS D 1 64 ? 54.99577 22.80165 -58.59521 1.000 101.62765 64 LYS D O 1
ATOM 5076 N N . LEU D 1 65 ? 56.39668 22.00055 -60.17091 1.000 117.51901 65 LEU D N 1
ATOM 5077 C CA . LEU D 1 65 ? 57.01156 23.30183 -60.41056 1.000 113.05783 65 LEU D CA 1
ATOM 5078 C C . LEU D 1 65 ? 56.06417 24.25025 -61.13514 1.000 113.16619 65 LEU D C 1
ATOM 5079 O O . LEU D 1 65 ? 55.93044 25.41681 -60.74923 1.000 118.87344 65 LEU D O 1
ATOM 5084 N N . ALA D 1 66 ? 55.36821 23.75667 -62.16187 1.000 122.84470 66 ALA D N 1
ATOM 5085 C CA . ALA D 1 66 ? 54.55919 24.62460 -63.01116 1.000 129.83527 66 ALA D CA 1
ATOM 5086 C C . ALA D 1 66 ? 53.31440 25.14993 -62.31158 1.000 126.98584 66 ALA D C 1
ATOM 5087 O O . ALA D 1 66 ? 52.77208 26.17608 -62.73426 1.000 137.43226 66 ALA D O 1
ATOM 5089 N N . LEU D 1 67 ? 52.84481 24.47551 -61.26231 1.000 97.95438 67 LEU D N 1
ATOM 5090 C CA . LEU D 1 67 ? 51.69521 24.98615 -60.52536 1.000 106.11107 67 LEU D CA 1
ATOM 5091 C C . LEU D 1 67 ? 52.03042 26.32442 -59.87356 1.000 119.34043 67 LEU D C 1
ATOM 5092 O O . LEU D 1 67 ? 51.19584 27.23702 -59.84183 1.000 117.48545 67 LEU D O 1
ATOM 5097 N N . ALA D 1 68 ? 53.25340 26.46140 -59.35315 1.000 125.39457 68 ALA D N 1
ATOM 5098 C CA . ALA D 1 68 ? 53.67504 27.73193 -58.76961 1.000 119.71701 68 ALA D CA 1
ATOM 5099 C C . ALA D 1 68 ? 53.86532 28.81448 -59.82884 1.000 118.00669 68 ALA D C 1
ATOM 5100 O O . ALA D 1 68 ? 53.49392 29.97223 -59.60545 1.000 120.38417 68 ALA D O 1
ATOM 5102 N N . LEU D 1 69 ? 54.43427 28.46475 -60.98852 1.000 105.91684 69 LEU D N 1
ATOM 5103 C CA . LEU D 1 69 ? 54.62398 29.46118 -62.04336 1.000 101.52019 69 LEU D CA 1
ATOM 5104 C C . LEU D 1 69 ? 53.30222 29.98853 -62.58110 1.000 98.34452 69 LEU D C 1
ATOM 5105 O O . LEU D 1 69 ? 53.24113 31.12951 -63.05263 1.000 89.70499 69 LEU D O 1
ATOM 5110 N N . LEU D 1 70 ? 52.24071 29.18269 -62.53784 1.000 103.67416 70 LEU D N 1
ATOM 5111 C CA . LEU D 1 70 ? 50.94985 29.67652 -63.00347 1.000 102.39857 70 LEU D CA 1
ATOM 5112 C C . LEU D 1 70 ? 50.42736 30.77136 -62.08525 1.000 95.98656 70 LEU D C 1
ATOM 5113 O O . LEU D 1 70 ? 49.90298 31.78776 -62.55560 1.000 89.43017 70 LEU D O 1
ATOM 5118 N N . GLN D 1 71 ? 50.56221 30.57933 -60.77239 1.000 102.66623 71 GLN D N 1
ATOM 5119 C CA . GLN D 1 71 ? 50.18120 31.62143 -59.82659 1.000 105.20982 71 GLN D CA 1
ATOM 5120 C C . GLN D 1 71 ? 50.98985 32.89266 -60.05666 1.000 97.80152 71 GLN D C 1
ATOM 5121 O O . GLN D 1 71 ? 50.45256 34.00291 -59.97227 1.000 91.11985 71 GLN D O 1
ATOM 5127 N N . GLU D 1 72 ? 52.28435 32.74721 -60.35692 1.000 100.30405 72 GLU D N 1
ATOM 5128 C CA . GLU D 1 72 ? 53.12364 33.90677 -60.64829 1.000 97.71359 72 GLU D CA 1
ATOM 5129 C C . GLU D 1 72 ? 52.68271 34.60732 -61.92642 1.000 95.26056 72 GLU D C 1
ATOM 5130 O O . GLU D 1 72 ? 52.57892 35.83912 -61.96583 1.000 96.60180 72 GLU D O 1
ATOM 5136 N N . LEU D 1 73 ? 52.42980 33.83892 -62.98851 1.000 88.82288 73 LEU D N 1
ATOM 5137 C CA . LEU D 1 73 ? 51.99013 34.44600 -64.23979 1.000 88.20024 73 LEU D CA 1
ATOM 5138 C C . LEU D 1 73 ? 50.63508 35.11490 -64.06915 1.000 91.67654 73 LEU D C 1
ATOM 5139 O O . LEU D 1 73 ? 50.39933 36.20150 -64.61016 1.000 97.67149 73 LEU D O 1
ATOM 5144 N N . LEU D 1 74 ? 49.72961 34.47967 -63.32053 1.000 89.68653 74 LEU D N 1
ATOM 5145 C CA . LEU D 1 74 ? 48.41550 35.07274 -63.09935 1.000 96.86938 74 LEU D CA 1
ATOM 5146 C C . LEU D 1 74 ? 48.51942 36.33599 -62.25652 1.000 102.73173 74 LEU D C 1
ATOM 5147 O O . LEU D 1 74 ? 47.83257 37.32765 -62.52992 1.000 91.64180 74 LEU D O 1
ATOM 5152 N N . GLU D 1 75 ? 49.38078 36.32259 -61.23420 1.000 128.86115 75 GLU D N 1
ATOM 5153 C CA . GLU D 1 75 ? 49.59540 37.52507 -60.43489 1.000 133.64705 75 GLU D CA 1
ATOM 5154 C C . GLU D 1 75 ? 50.20619 38.63846 -61.27629 1.000 135.25183 75 GLU D C 1
ATOM 5155 O O . GLU D 1 75 ? 49.87396 39.81615 -61.09816 1.000 159.48560 75 GLU D O 1
ATOM 5161 N N . ALA D 1 76 ? 51.09602 38.28558 -62.20588 1.000 97.86245 76 ALA D N 1
ATOM 5162 C CA . ALA D 1 76 ? 51.67311 39.27746 -63.10228 1.000 90.85856 76 ALA D CA 1
ATOM 5163 C C . ALA D 1 76 ? 50.66347 39.82247 -64.10050 1.000 103.40067 76 ALA D C 1
ATOM 5164 O O . ALA D 1 76 ? 50.99299 40.75835 -64.83711 1.000 106.78574 76 ALA D O 1
ATOM 5166 N N . GLY D 1 77 ? 49.46258 39.25932 -64.15123 1.000 97.03822 77 GLY D N 1
ATOM 5167 C CA . GLY D 1 77 ? 48.42292 39.72750 -65.03515 1.000 89.56640 77 GLY D CA 1
ATOM 5168 C C . GLY D 1 77 ? 48.20640 38.92123 -66.29386 1.000 93.17467 77 GLY D C 1
ATOM 5169 O O . GLY D 1 77 ? 47.81455 39.49799 -67.31507 1.000 90.48641 77 GLY D O 1
ATOM 5170 N N . ALA D 1 78 ? 48.44074 37.61337 -66.25955 1.000 93.46616 78 ALA D N 1
ATOM 5171 C CA . ALA D 1 78 ? 48.18347 36.77962 -67.42232 1.000 87.10434 78 ALA D CA 1
ATOM 5172 C C . ALA D 1 78 ? 46.68525 36.56596 -67.58454 1.000 85.82196 78 ALA D C 1
ATOM 5173 O O . ALA D 1 78 ? 45.96978 36.31334 -66.61065 1.000 84.89724 78 ALA D O 1
ATOM 5175 N N . ASP D 1 79 ? 46.21409 36.66943 -68.82414 1.000 82.85818 79 ASP D N 1
ATOM 5176 C CA . ASP D 1 79 ? 44.79936 36.50187 -69.12862 1.000 75.94330 79 ASP D CA 1
ATOM 5177 C C . ASP D 1 79 ? 44.42050 35.02750 -69.08014 1.000 80.93960 79 ASP D C 1
ATOM 5178 O O . ASP D 1 79 ? 44.88758 34.24021 -69.91369 1.000 83.12812 79 ASP D O 1
ATOM 5183 N N . PRO D 1 80 ? 43.57588 34.61405 -68.12910 1.000 82.61100 80 PRO D N 1
ATOM 5184 C CA . PRO D 1 80 ? 43.16143 33.20567 -68.07008 1.000 75.59662 80 PRO D CA 1
ATOM 5185 C C . PRO D 1 80 ? 42.16668 32.82484 -69.14875 1.000 78.06851 80 PRO D C 1
ATOM 5186 O O . PRO D 1 80 ? 41.73112 31.66827 -69.18662 1.000 86.11640 80 PRO D O 1
ATOM 5190 N N . ASN D 1 81 ? 41.79145 33.76317 -70.01595 1.000 81.02363 81 ASN D N 1
ATOM 5191 C CA . ASN D 1 81 ? 40.82464 33.52339 -71.07407 1.000 80.42659 81 ASN D CA 1
ATOM 5192 C C . ASN D 1 81 ? 41.42308 33.58872 -72.47412 1.000 79.46898 81 ASN D C 1
ATOM 5193 O O . ASN D 1 81 ? 40.68539 33.42465 -73.45091 1.000 76.94622 81 ASN D O 1
ATOM 5198 N N . MET D 1 82 ? 42.72798 33.82591 -72.60332 1.000 86.10430 82 MET D N 1
ATOM 5199 C CA . MET D 1 82 ? 43.37235 33.93739 -73.91113 1.000 98.32053 82 MET D CA 1
ATOM 5200 C C . MET D 1 82 ? 43.57723 32.54614 -74.50081 1.000 96.34237 82 MET D C 1
ATOM 5201 O O . MET D 1 82 ? 44.34813 31.74466 -73.96150 1.000 84.14458 82 MET D O 1
ATOM 5206 N N . ALA D 1 83 ? 42.88970 32.25603 -75.60510 1.000 97.12294 83 ALA D N 1
ATOM 5207 C CA . ALA D 1 83 ? 42.97749 30.95078 -76.24330 1.000 91.14625 83 ALA D CA 1
ATOM 5208 C C . ALA D 1 83 ? 44.08202 30.92624 -77.29466 1.000 88.19184 83 ALA D C 1
ATOM 5209 O O . ALA D 1 83 ? 44.55375 31.96491 -77.76491 1.000 86.00782 83 ALA D O 1
ATOM 5211 N N . ASN D 1 84 ? 44.49586 29.71168 -77.65461 1.000 88.02812 84 ASN D N 1
ATOM 5212 C CA . ASN D 1 84 ? 45.48389 29.51976 -78.70359 1.000 88.86999 84 ASN D CA 1
ATOM 5213 C C . ASN D 1 84 ? 44.83826 29.70366 -80.07511 1.000 99.76659 84 ASN D C 1
ATOM 5214 O O . ASN D 1 84 ? 43.65601 30.03601 -80.19905 1.000 95.57125 84 ASN D O 1
ATOM 5219 N N . SER D 1 85 ? 45.63591 29.47921 -81.12303 1.000 124.14367 85 SER D N 1
ATOM 5220 C CA . SER D 1 85 ? 45.14961 29.64535 -82.48920 1.000 108.83358 85 SER D CA 1
ATOM 5221 C C . SER D 1 85 ? 43.99031 28.70633 -82.79826 1.000 115.29724 85 SER D C 1
ATOM 5222 O O . SER D 1 85 ? 43.09638 29.06025 -83.57521 1.000 133.39689 85 SER D O 1
ATOM 5225 N N . GLU D 1 86 ? 43.99251 27.50527 -82.21734 1.000 91.38033 86 GLU D N 1
ATOM 5226 C CA . GLU D 1 86 ? 42.90410 26.56338 -82.44798 1.000 105.71296 86 GLU D CA 1
ATOM 5227 C C . GLU D 1 86 ? 41.61631 26.97018 -81.74314 1.000 108.29786 86 GLU D C 1
ATOM 5228 O O . GLU D 1 86 ? 40.54606 26.46571 -82.09861 1.000 111.21299 86 GLU D O 1
ATOM 5234 N N . GLY D 1 87 ? 41.69261 27.86242 -80.76310 1.000 106.99538 87 GLY D N 1
ATOM 5235 C CA . GLY D 1 87 ? 40.53883 28.25097 -79.98070 1.000 94.14686 87 GLY D CA 1
ATOM 5236 C C . GLY D 1 87 ? 40.39490 27.52552 -78.66171 1.000 94.51532 87 GLY D C 1
ATOM 5237 O O . GLY D 1 87 ? 39.29841 27.52741 -78.08864 1.000 86.61942 87 GLY D O 1
ATOM 5238 N N . THR D 1 88 ? 41.46442 26.91533 -78.16308 1.000 99.03640 88 THR D N 1
ATOM 5239 C CA . THR D 1 88 ? 41.43885 26.17545 -76.91052 1.000 90.10507 88 THR D CA 1
ATOM 5240 C C . THR D 1 88 ? 41.85749 27.10071 -75.77299 1.000 83.04113 88 THR D C 1
ATOM 5241 O O . THR D 1 88 ? 42.96942 27.63966 -75.78394 1.000 73.52516 88 THR D O 1
ATOM 5245 N N . THR D 1 89 ? 40.95425 27.30354 -74.81283 1.000 89.14982 89 THR D N 1
ATOM 5246 C CA . THR D 1 89 ? 41.18379 28.15589 -73.65389 1.000 76.43294 89 THR D CA 1
ATOM 5247 C C . THR D 1 89 ? 41.99306 27.42370 -72.58488 1.000 75.00041 89 THR D C 1
ATOM 5248 O O . THR D 1 89 ? 42.07740 26.19289 -72.59540 1.000 79.47644 89 THR D O 1
ATOM 5252 N N . PRO D 1 90 ? 42.63179 28.16535 -71.66513 1.000 90.23718 90 PRO D N 1
ATOM 5253 C CA . PRO D 1 90 ? 43.36837 27.49671 -70.57320 1.000 86.84855 90 PRO D CA 1
ATOM 5254 C C . PRO D 1 90 ? 42.52145 26.52748 -69.76701 1.000 75.50433 90 PRO D C 1
ATOM 5255 O O . PRO D 1 90 ? 43.01187 25.45955 -69.37901 1.000 71.51778 90 PRO D O 1
ATOM 5259 N N . VAL D 1 91 ? 41.25403 26.86494 -69.51622 1.000 72.29278 91 VAL D N 1
ATOM 5260 C CA . VAL D 1 91 ? 40.38276 25.96845 -68.76273 1.000 72.19734 91 VAL D CA 1
ATOM 5261 C C . VAL D 1 91 ? 40.09873 24.69791 -69.55505 1.000 68.03295 91 VAL D C 1
ATOM 5262 O O . VAL D 1 91 ? 40.13519 23.58900 -69.00806 1.000 68.21126 91 VAL D O 1
ATOM 5266 N N . LEU D 1 92 ? 39.83746 24.83161 -70.85756 1.000 74.46487 92 LEU D N 1
ATOM 5267 C CA . LEU D 1 92 ? 39.54093 23.65827 -71.67387 1.000 64.37644 92 LEU D CA 1
ATOM 5268 C C . LEU D 1 92 ? 40.77433 22.79523 -71.89726 1.000 69.03762 92 LEU D C 1
ATOM 5269 O O . LEU D 1 92 ? 40.65470 21.57051 -72.01159 1.000 74.21787 92 LEU D O 1
ATOM 5274 N N . LEU D 1 93 ? 41.95925 23.40755 -71.97436 1.000 80.35546 93 LEU D N 1
ATOM 5275 C CA . LEU D 1 93 ? 43.18668 22.62407 -72.08419 1.000 84.14762 93 LEU D CA 1
ATOM 5276 C C . LEU D 1 93 ? 43.47997 21.87713 -70.78876 1.000 79.57019 93 LEU D C 1
ATOM 5277 O O . LEU D 1 93 ? 43.95067 20.73329 -70.81748 1.000 77.46313 93 LEU D O 1
ATOM 5282 N N . LEU D 1 94 ? 43.20320 22.50718 -69.64517 1.000 68.40267 94 LEU D N 1
ATOM 5283 C CA . LEU D 1 94 ? 43.35712 21.82991 -68.36259 1.000 61.17196 94 LEU D CA 1
ATOM 5284 C C . LEU D 1 94 ? 42.49465 20.57824 -68.30170 1.000 57.93766 94 LEU D C 1
ATOM 5285 O O . LEU D 1 94 ? 42.95284 19.51204 -67.87570 1.000 59.60648 94 LEU D O 1
ATOM 5290 N N . LEU D 1 95 ? 41.23063 20.69630 -68.71559 1.000 58.24554 95 LEU D N 1
ATOM 5291 C CA . LEU D 1 95 ? 40.33454 19.54820 -68.68486 1.000 56.98787 95 LEU D CA 1
ATOM 5292 C C . LEU D 1 95 ? 40.80373 18.45442 -69.62847 1.000 61.61383 95 LEU D C 1
ATOM 5293 O O . LEU D 1 95 ? 40.64689 17.26666 -69.32506 1.000 70.66461 95 LEU D O 1
ATOM 5298 N N . GLU D 1 96 ? 41.39618 18.83050 -70.76405 1.000 58.23880 96 GLU D N 1
ATOM 5299 C CA . GLU D 1 96 ? 41.95328 17.82932 -71.66661 1.000 69.49714 96 GLU D CA 1
ATOM 5300 C C . GLU D 1 96 ? 43.12504 17.10308 -71.01887 1.000 63.42935 96 GLU D C 1
ATOM 5301 O O . GLU D 1 96 ? 43.30477 15.89784 -71.22675 1.000 64.37565 96 GLU D O 1
ATOM 5307 N N . ILE D 1 97 ? 43.92281 17.81546 -70.21934 1.000 58.33081 97 ILE D N 1
ATOM 5308 C CA . ILE D 1 97 ? 44.99289 17.16525 -69.46861 1.000 62.50651 97 ILE D CA 1
ATOM 5309 C C . ILE D 1 97 ? 44.40937 16.14875 -68.49779 1.000 57.13448 97 ILE D C 1
ATOM 5310 O O . ILE D 1 97 ? 44.91836 15.03095 -68.36362 1.000 56.84317 97 ILE D O 1
ATOM 5315 N N . ILE D 1 98 ? 43.32324 16.51746 -67.81803 1.000 64.40477 98 ILE D N 1
ATOM 5316 C CA . ILE D 1 98 ? 42.66152 15.60655 -66.88627 1.000 68.77589 98 ILE D CA 1
ATOM 5317 C C . ILE D 1 98 ? 42.10953 14.38895 -67.61365 1.000 59.80538 98 ILE D C 1
ATOM 5318 O O . ILE D 1 98 ? 42.24242 13.25159 -67.14346 1.000 59.13767 98 ILE D O 1
ATOM 5323 N N . GLN D 1 99 ? 41.45984 14.61086 -68.75706 1.000 55.76076 99 GLN D N 1
ATOM 5324 C CA . GLN D 1 99 ? 40.82113 13.51821 -69.48269 1.000 61.18358 99 GLN D CA 1
ATOM 5325 C C . GLN D 1 99 ? 41.82070 12.44694 -69.90712 1.000 60.82203 99 GLN D C 1
ATOM 5326 O O . GLN D 1 99 ? 41.47968 11.25858 -69.92983 1.000 61.59587 99 GLN D O 1
ATOM 5332 N N . GLN D 1 100 ? 43.05479 12.83793 -70.23362 1.000 55.28301 100 GLN D N 1
ATOM 5333 C CA . GLN D 1 100 ? 44.04873 11.90957 -70.75449 1.000 57.16136 100 GLN D CA 1
ATOM 5334 C C . GLN D 1 100 ? 45.26446 11.74508 -69.85432 1.000 58.97066 100 GLN D C 1
ATOM 5335 O O . GLN D 1 100 ? 46.19488 11.01815 -70.22366 1.000 64.38063 100 GLN D O 1
ATOM 5341 N N . GLY D 1 101 ? 45.28017 12.36948 -68.68144 1.000 64.60250 101 GLY D N 1
ATOM 5342 C CA . GLY D 1 101 ? 46.46609 12.42261 -67.85794 1.000 62.00650 101 GLY D CA 1
ATOM 5343 C C . GLY D 1 101 ? 46.49116 11.37094 -66.76075 1.000 61.80214 101 GLY D C 1
ATOM 5344 O O . GLY D 1 101 ? 45.53300 10.63663 -66.53085 1.000 55.57146 101 GLY D O 1
ATOM 5345 N N . SER D 1 102 ? 47.63708 11.30776 -66.08813 1.000 63.41109 102 SER D N 1
ATOM 5346 C CA . SER D 1 102 ? 47.81179 10.41058 -64.96040 1.000 63.78031 102 SER D CA 1
ATOM 5347 C C . SER D 1 102 ? 47.01932 10.91507 -63.75522 1.000 57.01111 102 SER D C 1
ATOM 5348 O O . SER D 1 102 ? 46.47065 12.02073 -63.75664 1.000 48.10827 102 SER D O 1
ATOM 5351 N N . GLU D 1 103 ? 46.94961 10.07419 -62.71547 1.000 61.51016 103 GLU D N 1
ATOM 5352 C CA . GLU D 1 103 ? 46.27909 10.48366 -61.48336 1.000 62.41357 103 GLU D CA 1
ATOM 5353 C C . GLU D 1 103 ? 47.00188 11.64642 -60.81904 1.000 63.33787 103 GLU D C 1
ATOM 5354 O O . GLU D 1 103 ? 46.35742 12.51441 -60.21821 1.000 61.93817 103 GLU D O 1
ATOM 5360 N N . GLU D 1 104 ? 48.33220 11.69447 -60.93543 1.000 54.89786 104 GLU D N 1
ATOM 5361 C CA . GLU D 1 104 ? 49.07561 12.83623 -60.41584 1.000 56.35402 104 GLU D CA 1
ATOM 5362 C C . GLU D 1 104 ? 48.72481 14.10585 -61.17936 1.000 63.62971 104 GLU D C 1
ATOM 5363 O O . GLU D 1 104 ? 48.52541 15.16683 -60.57577 1.000 66.55931 104 GLU D O 1
ATOM 5369 N N . GLN D 1 105 ? 48.64949 14.01168 -62.51004 1.000 60.03403 105 GLN D N 1
ATOM 5370 C CA . GLN D 1 105 ? 48.26376 15.15305 -63.33082 1.000 51.09326 105 GLN D CA 1
ATOM 5371 C C . GLN D 1 105 ? 46.83126 15.59084 -63.05972 1.000 60.50608 105 GLN D C 1
ATOM 5372 O O . GLN D 1 105 ? 46.53032 16.78883 -63.11865 1.000 68.72719 105 GLN D O 1
ATOM 5378 N N . GLN D 1 106 ? 45.93818 14.64188 -62.76166 1.000 62.64602 106 GLN D N 1
ATOM 5379 C CA . GLN D 1 106 ? 44.53993 14.98155 -62.50589 1.000 64.24882 106 GLN D CA 1
ATOM 5380 C C . GLN D 1 106 ? 44.40305 15.86721 -61.27295 1.000 67.46873 106 GLN D C 1
ATOM 5381 O O . GLN D 1 106 ? 43.71696 16.89559 -61.30343 1.000 67.16240 106 GLN D O 1
ATOM 5387 N N . LYS D 1 107 ? 45.04129 15.47496 -60.16648 1.000 67.89552 107 LYS D N 1
ATOM 5388 C CA . LYS D 1 107 ? 44.93520 16.26398 -58.94214 1.000 69.45723 107 LYS D CA 1
ATOM 5389 C C . LYS D 1 107 ? 45.58070 17.63506 -59.09578 1.000 72.74019 107 LYS D C 1
ATOM 5390 O O . LYS D 1 107 ? 45.10832 18.61601 -58.50995 1.000 71.99027 107 LYS D O 1
ATOM 5396 N N . LEU D 1 108 ? 46.67351 17.72431 -59.85664 1.000 63.92059 108 LEU D N 1
ATOM 5397 C CA . LEU D 1 108 ? 47.32456 19.01870 -60.05513 1.000 75.09396 108 LEU D CA 1
ATOM 5398 C C . LEU D 1 108 ? 46.41821 19.97285 -60.82407 1.000 70.72515 108 LEU D C 1
ATOM 5399 O O . LEU D 1 108 ? 46.26019 21.13969 -60.44597 1.000 72.58615 108 LEU D O 1
ATOM 5404 N N . ALA D 1 109 ? 45.84490 19.50007 -61.93296 1.000 67.70624 109 ALA D N 1
ATOM 5405 C CA . ALA D 1 109 ? 44.99233 20.35180 -62.75458 1.000 72.40966 109 ALA D CA 1
ATOM 5406 C C . ALA D 1 109 ? 43.72340 20.76711 -62.01992 1.000 70.25947 109 ALA D C 1
ATOM 5407 O O . ALA D 1 109 ? 43.14028 21.81261 -62.33213 1.000 72.39220 109 ALA D O 1
ATOM 5409 N N . ALA D 1 110 ? 43.27585 19.96529 -61.05144 1.000 62.30438 110 ALA D N 1
ATOM 5410 C CA . ALA D 1 110 ? 42.12835 20.36134 -60.24305 1.000 71.98746 110 ALA D CA 1
ATOM 5411 C C . ALA D 1 110 ? 42.43203 21.62486 -59.44747 1.000 81.39589 110 ALA D C 1
ATOM 5412 O O . ALA D 1 110 ? 41.57658 22.50920 -59.31419 1.000 73.94745 110 ALA D O 1
ATOM 5414 N N . ALA D 1 111 ? 43.64679 21.72509 -58.90505 1.000 74.44384 111 ALA D N 1
ATOM 5415 C CA . ALA D 1 111 ? 44.03877 22.94613 -58.21366 1.000 68.87996 111 ALA D CA 1
ATOM 5416 C C . ALA D 1 111 ? 44.28513 24.07341 -59.20607 1.000 74.87823 111 ALA D C 1
ATOM 5417 O O . ALA D 1 111 ? 43.96630 25.23616 -58.92985 1.000 79.38469 111 ALA D O 1
ATOM 5419 N N . LEU D 1 112 ? 44.83479 23.74046 -60.37668 1.000 77.19622 112 LEU D N 1
ATOM 5420 C CA . LEU D 1 112 ? 45.09952 24.74775 -61.39651 1.000 73.24760 112 LEU D CA 1
ATOM 5421 C C . LEU D 1 112 ? 43.81060 25.36004 -61.93013 1.000 75.58995 112 LEU D C 1
ATOM 5422 O O . LEU D 1 112 ? 43.78486 26.55080 -62.26323 1.000 69.54173 112 LEU D O 1
ATOM 5427 N N . LEU D 1 113 ? 42.73799 24.56797 -62.02296 1.000 72.72017 113 LEU D N 1
ATOM 5428 C CA . LEU D 1 113 ? 41.46151 25.10771 -62.47928 1.000 65.50365 113 LEU D CA 1
ATOM 5429 C C . LEU D 1 113 ? 40.92076 26.13336 -61.49299 1.000 73.53037 113 LEU D C 1
ATOM 5430 O O . LEU D 1 113 ? 40.40100 27.18057 -61.89712 1.000 72.35229 113 LEU D O 1
ATOM 5435 N N . LYS D 1 114 ? 41.04426 25.84921 -60.19129 1.000 82.15020 114 LYS D N 1
ATOM 5436 C CA . LYS D 1 114 ? 40.62424 26.80256 -59.16734 1.000 82.91221 114 LYS D CA 1
ATOM 5437 C C . LYS D 1 114 ? 41.41594 28.09984 -59.27259 1.000 88.29036 114 LYS D C 1
ATOM 5438 O O . LYS D 1 114 ? 40.85790 29.19220 -59.11258 1.000 89.39456 114 LYS D O 1
ATOM 5444 N N . GLU D 1 115 ? 42.72218 27.99664 -59.53608 1.000 87.44883 115 GLU D N 1
ATOM 5445 C CA . GLU D 1 115 ? 43.53641 29.18894 -59.74794 1.000 86.91036 115 GLU D CA 1
ATOM 5446 C C . GLU D 1 115 ? 43.05286 29.97556 -60.96041 1.000 90.93873 115 GLU D C 1
ATOM 5447 O O . GLU D 1 115 ? 42.96793 31.20914 -60.91732 1.000 88.82307 115 GLU D O 1
ATOM 5453 N N . LEU D 1 116 ? 42.73608 29.27892 -62.05508 1.000 79.41074 116 LEU D N 1
ATOM 5454 C CA . LEU D 1 116 ? 42.24408 29.96636 -63.24259 1.000 76.08514 116 LEU D CA 1
ATOM 5455 C C . LEU D 1 116 ? 40.88452 30.59749 -62.98521 1.000 81.74137 116 LEU D C 1
ATOM 5456 O O . LEU D 1 116 ? 40.62954 31.72839 -63.41358 1.000 90.72671 116 LEU D O 1
ATOM 5461 N N . LEU D 1 117 ? 39.99787 29.88240 -62.29042 1.000 78.16482 117 LEU D N 1
ATOM 5462 C CA . LEU D 1 117 ? 38.68814 30.44295 -61.97401 1.000 85.12731 117 LEU D CA 1
ATOM 5463 C C . LEU D 1 117 ? 38.80963 31.64685 -61.04604 1.000 95.91409 117 LEU D C 1
ATOM 5464 O O . LEU D 1 117 ? 38.09140 32.64049 -61.21182 1.000 110.07214 117 LEU D O 1
ATOM 5469 N N . ASP D 1 118 ? 39.71290 31.58036 -60.06293 1.000 96.77972 118 ASP D N 1
ATOM 5470 C CA . ASP D 1 118 ? 39.93185 32.73287 -59.19231 1.000 102.39790 118 ASP D CA 1
ATOM 5471 C C . ASP D 1 118 ? 40.47742 33.92101 -59.97394 1.000 94.62215 118 ASP D C 1
ATOM 5472 O O . ASP D 1 118 ? 40.10059 35.06977 -59.71599 1.000 96.99451 118 ASP D O 1
ATOM 5477 N N . ALA D 1 119 ? 41.36190 33.66332 -60.93879 1.000 106.25391 119 ALA D N 1
ATOM 5478 C CA . ALA D 1 119 ? 41.90917 34.73372 -61.76253 1.000 95.66937 119 ALA D CA 1
ATOM 5479 C C . ALA D 1 119 ? 40.85206 35.40241 -62.63037 1.000 88.42399 119 ALA D C 1
ATOM 5480 O O . ALA D 1 119 ? 41.06158 36.53597 -63.07528 1.000 102.06625 119 ALA D O 1
ATOM 5482 N N . GLY D 1 120 ? 39.73137 34.73330 -62.88427 1.000 83.00947 120 GLY D N 1
ATOM 5483 C CA . GLY D 1 120 ? 38.67177 35.32652 -63.67239 1.000 84.63588 120 GLY D CA 1
ATOM 5484 C C . GLY D 1 120 ? 38.38813 34.58463 -64.96189 1.000 82.56826 120 GLY D C 1
ATOM 5485 O O . GLY D 1 120 ? 37.98957 35.19020 -65.96088 1.000 83.27169 120 GLY D O 1
ATOM 5486 N N . ALA D 1 121 ? 38.61311 33.27532 -64.96324 1.000 76.97583 121 ALA D N 1
ATOM 5487 C CA . ALA D 1 121 ? 38.31718 32.47899 -66.14314 1.000 76.73881 121 ALA D CA 1
ATOM 5488 C C . ALA D 1 121 ? 36.80960 32.34100 -66.31675 1.000 74.39435 121 ALA D C 1
ATOM 5489 O O . ALA D 1 121 ? 36.06926 32.16020 -65.34709 1.000 80.50865 121 ALA D O 1
ATOM 5491 N N . ASP D 1 122 ? 36.35650 32.43769 -67.55713 1.000 72.31115 122 ASP D N 1
ATOM 5492 C CA . ASP D 1 122 ? 34.93476 32.32190 -67.85520 1.000 74.00558 122 ASP D CA 1
ATOM 5493 C C . ASP D 1 122 ? 34.51359 30.85844 -67.82583 1.000 72.11832 122 ASP D C 1
ATOM 5494 O O . ASP D 1 122 ? 34.99662 30.07107 -68.64676 1.000 76.59563 122 ASP D O 1
ATOM 5499 N N . PRO D 1 123 ? 33.62682 30.45170 -66.91316 1.000 74.73684 123 PRO D N 1
ATOM 5500 C CA . PRO D 1 123 ? 33.23550 29.03506 -66.85108 1.000 76.70219 123 PRO D CA 1
ATOM 5501 C C . PRO D 1 123 ? 32.36713 28.58343 -68.01667 1.000 73.50504 123 PRO D C 1
ATOM 5502 O O . PRO D 1 123 ? 32.08767 27.38156 -68.12592 1.000 78.45572 123 PRO D O 1
ATOM 5506 N N . ASN D 1 124 ? 31.94778 29.49091 -68.89504 1.000 65.62981 124 ASN D N 1
ATOM 5507 C CA . ASN D 1 124 ? 31.08099 29.14718 -70.01189 1.000 71.32286 124 ASN D CA 1
ATOM 5508 C C . ASN D 1 124 ? 31.76127 29.28382 -71.36898 1.000 79.33397 124 ASN D C 1
ATOM 5509 O O . ASN D 1 124 ? 31.11214 29.05774 -72.39827 1.000 67.14455 124 ASN D O 1
ATOM 5514 N N . MET D 1 125 ? 33.05068 29.61671 -71.39896 1.000 72.27187 125 MET D N 1
ATOM 5515 C CA . MET D 1 125 ? 33.76567 29.80669 -72.65551 1.000 65.47625 125 MET D CA 1
ATOM 5516 C C . MET D 1 125 ? 33.94087 28.48423 -73.38564 1.000 66.87333 125 MET D C 1
ATOM 5517 O O . MET D 1 125 ? 34.53982 27.54555 -72.84998 1.000 65.88051 125 MET D O 1
ATOM 5522 N N . ALA D 1 126 ? 33.44293 28.41467 -74.61287 1.000 59.58599 126 ALA D N 1
ATOM 5523 C CA . ALA D 1 126 ? 33.55865 27.20606 -75.41043 1.000 71.99644 126 ALA D CA 1
ATOM 5524 C C . ALA D 1 126 ? 34.75429 27.31794 -76.35010 1.000 71.35353 126 ALA D C 1
ATOM 5525 O O . ALA D 1 126 ? 35.34202 28.38796 -76.53108 1.000 66.08650 126 ALA D O 1
ATOM 5527 N N . ASN D 1 127 ? 35.13000 26.18391 -76.93008 1.000 65.92060 127 ASN D N 1
ATOM 5528 C CA . ASN D 1 127 ? 36.19587 26.15197 -77.91804 1.000 81.81289 127 ASN D CA 1
ATOM 5529 C C . ASN D 1 127 ? 35.58339 26.36266 -79.30496 1.000 93.17800 127 ASN D C 1
ATOM 5530 O O . ASN D 1 127 ? 34.40645 26.71105 -79.43629 1.000 82.61033 127 ASN D O 1
ATOM 5535 N N . SER D 1 128 ? 36.37863 26.16100 -80.36037 1.000 90.46565 128 SER D N 1
ATOM 5536 C CA . SER D 1 128 ? 35.87665 26.37667 -81.71600 1.000 85.38700 128 SER D CA 1
ATOM 5537 C C . SER D 1 128 ? 34.71667 25.44807 -82.04283 1.000 90.28332 128 SER D C 1
ATOM 5538 O O . SER D 1 128 ? 33.85637 25.79150 -82.86164 1.000 90.19768 128 SER D O 1
ATOM 5541 N N . GLU D 1 129 ? 34.68295 24.27081 -81.43023 1.000 98.43461 129 GLU D N 1
ATOM 5542 C CA . GLU D 1 129 ? 33.62804 23.29727 -81.66582 1.000 105.05782 129 GLU D CA 1
ATOM 5543 C C . GLU D 1 129 ? 32.39408 23.52337 -80.79786 1.000 100.22573 129 GLU D C 1
ATOM 5544 O O . GLU D 1 129 ? 31.44783 22.73256 -80.87371 1.000 99.41367 129 GLU D O 1
ATOM 5550 N N . GLY D 1 130 ? 32.37599 24.57953 -79.98680 1.000 90.64432 130 GLY D N 1
ATOM 5551 C CA . GLY D 1 130 ? 31.26114 24.86692 -79.10790 1.000 82.62353 130 GLY D CA 1
ATOM 5552 C C . GLY D 1 130 ? 31.23439 24.07050 -77.82538 1.000 83.80943 130 GLY D C 1
ATOM 5553 O O . GLY D 1 130 ? 30.29615 24.23268 -77.03329 1.000 82.11026 130 GLY D O 1
ATOM 5554 N N . THR D 1 131 ? 32.23430 23.22618 -77.59226 1.000 91.40195 131 THR D N 1
ATOM 5555 C CA . THR D 1 131 ? 32.30479 22.42891 -76.37616 1.000 76.83842 131 THR D CA 1
ATOM 5556 C C . THR D 1 131 ? 32.64060 23.32287 -75.18878 1.000 65.89237 131 THR D C 1
ATOM 5557 O O . THR D 1 131 ? 33.68667 23.97911 -75.17405 1.000 66.80106 131 THR D O 1
ATOM 5561 N N . THR D 1 132 ? 31.74506 23.36008 -74.20495 1.000 72.27011 132 THR D N 1
ATOM 5562 C CA . THR D 1 132 ? 31.86735 24.14527 -72.98620 1.000 64.56285 132 THR D CA 1
ATOM 5563 C C . THR D 1 132 ? 32.63138 23.37123 -71.91866 1.000 58.68451 132 THR D C 1
ATOM 5564 O O . THR D 1 132 ? 32.79021 22.15010 -72.01435 1.000 59.35146 132 THR D O 1
ATOM 5568 N N . PRO D 1 133 ? 33.14834 24.05944 -70.89392 1.000 68.37199 133 PRO D N 1
ATOM 5569 C CA . PRO D 1 133 ? 33.81939 23.33035 -69.80341 1.000 74.07827 133 PRO D CA 1
ATOM 5570 C C . PRO D 1 133 ? 32.93588 22.29142 -69.13485 1.000 68.64238 133 PRO D C 1
ATOM 5571 O O . PRO D 1 133 ? 33.42257 21.21363 -68.76903 1.000 62.84666 133 PRO D O 1
ATOM 5575 N N . VAL D 1 134 ? 31.64273 22.58095 -68.97545 1.000 65.11981 134 VAL D N 1
ATOM 5576 C CA . VAL D 1 134 ? 30.72911 21.60367 -68.39024 1.000 59.54715 134 VAL D CA 1
ATOM 5577 C C . VAL D 1 134 ? 30.55213 20.41370 -69.32518 1.000 61.36521 134 VAL D C 1
ATOM 5578 O O . VAL D 1 134 ? 30.57084 19.25582 -68.89040 1.000 57.45978 134 VAL D O 1
ATOM 5582 N N . LEU D 1 135 ? 30.36124 20.68237 -70.62220 1.000 60.18490 135 LEU D N 1
ATOM 5583 C CA . LEU D 1 135 ? 30.15499 19.59986 -71.57983 1.000 55.89815 135 LEU D CA 1
ATOM 5584 C C . LEU D 1 135 ? 31.37936 18.69992 -71.67784 1.000 63.07299 135 LEU D C 1
ATOM 5585 O O . LEU D 1 135 ? 31.24905 17.48334 -71.85988 1.000 64.58571 135 LEU D O 1
ATOM 5590 N N . LEU D 1 136 ? 32.57916 19.27303 -71.55758 1.000 64.10797 136 LEU D N 1
ATOM 5591 C CA . LEU D 1 136 ? 33.77820 18.44362 -71.61782 1.000 69.19311 136 LEU D CA 1
ATOM 5592 C C . LEU D 1 136 ? 33.92496 17.60403 -70.35372 1.000 60.51961 136 LEU D C 1
ATOM 5593 O O . LEU D 1 136 ? 34.36342 16.44975 -70.41889 1.000 66.40260 136 LEU D O 1
ATOM 5598 N N . LEU D 1 137 ? 33.55697 18.16168 -69.19539 1.000 52.26834 137 LEU D N 1
ATOM 5599 C CA . LEU D 1 137 ? 33.58408 17.37971 -67.96249 1.000 58.18342 137 LEU D CA 1
ATOM 5600 C C . LEU D 1 137 ? 32.60490 16.21623 -68.01316 1.000 52.35335 137 LEU D C 1
ATOM 5601 O O . LEU D 1 137 ? 32.87129 15.15873 -67.43391 1.000 55.01355 137 LEU D O 1
ATOM 5606 N N . LEU D 1 138 ? 31.46631 16.39047 -68.68710 1.000 56.16095 138 LEU D N 1
ATOM 5607 C CA . LEU D 1 138 ? 30.52874 15.28307 -68.82832 1.000 52.77130 138 LEU D CA 1
ATOM 5608 C C . LEU D 1 138 ? 31.08981 14.18522 -69.72132 1.000 56.44608 138 LEU D C 1
ATOM 5609 O O . LEU D 1 138 ? 30.75279 13.01149 -69.53678 1.000 69.46883 138 LEU D O 1
ATOM 5614 N N . GLU D 1 139 ? 31.93606 14.53578 -70.69203 1.000 61.33239 139 GLU D N 1
ATOM 5615 C CA . GLU D 1 139 ? 32.63556 13.50032 -71.44468 1.000 63.12253 139 GLU D CA 1
ATOM 5616 C C . GLU D 1 139 ? 33.59701 12.73053 -70.54672 1.000 70.26894 139 GLU D C 1
ATOM 5617 O O . GLU D 1 139 ? 33.71622 11.50518 -70.66335 1.000 75.20171 139 GLU D O 1
ATOM 5623 N N . ILE D 1 140 ? 34.28557 13.43473 -69.64156 1.000 48.13931 140 ILE D N 1
ATOM 5624 C CA . ILE D 1 140 ? 35.21243 12.78199 -68.72122 1.000 50.27209 140 ILE D CA 1
ATOM 5625 C C . ILE D 1 140 ? 34.46671 11.81180 -67.80828 1.000 69.06673 140 ILE D C 1
ATOM 5626 O O . ILE D 1 140 ? 34.97360 10.73338 -67.47313 1.000 75.74764 140 ILE D O 1
ATOM 5631 N N . ILE D 1 141 ? 33.25506 12.17706 -67.38850 1.000 61.28496 141 ILE D N 1
ATOM 5632 C CA . ILE D 1 141 ? 32.44074 11.26536 -66.59009 1.000 52.97158 141 ILE D CA 1
ATOM 5633 C C . ILE D 1 141 ? 31.99808 10.06571 -67.42569 1.000 46.29380 141 ILE D C 1
ATOM 5634 O O . ILE D 1 141 ? 31.94064 8.93385 -66.93115 1.000 48.81160 141 ILE D O 1
ATOM 5639 N N . GLN D 1 142 ? 31.69471 10.28635 -68.70721 1.000 63.76612 142 GLN D N 1
ATOM 5640 C CA . GLN D 1 142 ? 31.11417 9.22203 -69.52301 1.000 62.98852 142 GLN D CA 1
ATOM 5641 C C . GLN D 1 142 ? 32.12768 8.13035 -69.85100 1.000 63.90659 142 GLN D C 1
ATOM 5642 O O . GLN D 1 142 ? 31.77797 6.94389 -69.86743 1.000 73.55451 142 GLN D O 1
ATOM 5648 N N . GLN D 1 143 ? 33.38276 8.49912 -70.12817 1.000 51.96640 143 GLN D N 1
ATOM 5649 C CA . GLN D 1 143 ? 34.36058 7.51991 -70.59375 1.000 56.93911 143 GLN D CA 1
ATOM 5650 C C . GLN D 1 143 ? 35.63835 7.51324 -69.76400 1.000 59.05639 143 GLN D C 1
ATOM 5651 O O . GLN D 1 143 ? 36.63951 6.93353 -70.19578 1.000 63.97319 143 GLN D O 1
ATOM 5657 N N . GLY D 1 144 ? 35.63650 8.12752 -68.58111 1.000 88.07827 144 GLY D N 1
ATOM 5658 C CA . GLY D 1 144 ? 36.82296 8.19480 -67.75925 1.000 96.29844 144 GLY D CA 1
ATOM 5659 C C . GLY D 1 144 ? 36.89413 7.09049 -66.71145 1.000 86.35543 144 GLY D C 1
ATOM 5660 O O . GLY D 1 144 ? 35.98736 6.27821 -66.54016 1.000 94.19124 144 GLY D O 1
ATOM 5661 N N . SER D 1 145 ? 38.01910 7.07985 -65.99923 1.000 71.31815 145 SER D N 1
ATOM 5662 C CA . SER D 1 145 ? 38.22145 6.12052 -64.92747 1.000 58.83181 145 SER D CA 1
ATOM 5663 C C . SER D 1 145 ? 37.34384 6.48184 -63.73368 1.000 61.56844 145 SER D C 1
ATOM 5664 O O . SER D 1 145 ? 36.73059 7.55315 -63.68055 1.000 60.76328 145 SER D O 1
ATOM 5667 N N . ARG D 1 146 ? 37.29720 5.57273 -62.75341 1.000 60.63783 146 ARG D N 1
ATOM 5668 C CA . ARG D 1 146 ? 36.51686 5.84304 -61.54973 1.000 53.95509 146 ARG D CA 1
ATOM 5669 C C . ARG D 1 146 ? 37.06732 7.04134 -60.79919 1.000 53.22647 146 ARG D C 1
ATOM 5670 O O . ARG D 1 146 ? 36.30153 7.80354 -60.20012 1.000 53.60156 146 ARG D O 1
ATOM 5678 N N . GLU D 1 147 ? 38.38810 7.22933 -60.83313 1.000 61.24633 147 GLU D N 1
ATOM 5679 C CA . GLU D 1 147 ? 38.98485 8.41611 -60.23393 1.000 59.99100 147 GLU D CA 1
ATOM 5680 C C . GLU D 1 147 ? 38.62631 9.66307 -61.02745 1.000 52.11777 147 GLU D C 1
ATOM 5681 O O . GLU D 1 147 ? 38.32142 10.71131 -60.44751 1.000 54.15323 147 GLU D O 1
ATOM 5687 N N . GLN D 1 148 ? 38.64662 9.56534 -62.35599 1.000 57.38983 148 GLN D N 1
ATOM 5688 C CA . GLN D 1 148 ? 38.27790 10.70993 -63.17627 1.000 55.02914 148 GLN D CA 1
ATOM 5689 C C . GLN D 1 148 ? 36.80834 11.05985 -62.99969 1.000 55.58126 148 GLN D C 1
ATOM 5690 O O . GLN D 1 148 ? 36.44515 12.24142 -62.99251 1.000 56.50663 148 GLN D O 1
ATOM 5696 N N . GLN D 1 149 ? 35.95601 10.04362 -62.84008 1.000 57.07143 149 GLN D N 1
ATOM 5697 C CA . GLN D 1 149 ? 34.54280 10.27388 -62.55427 1.000 49.83282 149 GLN D CA 1
ATOM 5698 C C . GLN D 1 149 ? 34.36418 11.14683 -61.31931 1.000 51.90944 149 GLN D C 1
ATOM 5699 O O . GLN D 1 149 ? 33.62476 12.13627 -61.34603 1.000 52.36462 149 GLN D O 1
ATOM 5705 N N . ALA D 1 150 ? 35.01919 10.78608 -60.21661 1.000 50.74241 150 ALA D N 1
ATOM 5706 C CA . ALA D 1 150 ? 34.85253 11.56300 -58.99348 1.000 56.30898 150 ALA D CA 1
ATOM 5707 C C . ALA D 1 150 ? 35.43674 12.96387 -59.13962 1.000 54.80351 150 ALA D C 1
ATOM 5708 O O . ALA D 1 150 ? 34.82279 13.94345 -58.70230 1.000 54.69733 150 ALA D O 1
ATOM 5710 N N . LEU D 1 151 ? 36.62133 13.08167 -59.74597 1.000 53.75367 151 LEU D N 1
ATOM 5711 C CA . LEU D 1 151 ? 37.24524 14.39353 -59.89091 1.000 50.16150 151 LEU D CA 1
ATOM 5712 C C . LEU D 1 151 ? 36.44290 15.28727 -60.82716 1.000 58.10699 151 LEU D C 1
ATOM 5713 O O . LEU D 1 151 ? 36.13735 16.43698 -60.48789 1.000 59.95854 151 LEU D O 1
ATOM 5718 N N . ALA D 1 152 ? 36.10525 14.78260 -62.01951 1.000 55.50074 152 ALA D N 1
ATOM 5719 C CA . ALA D 1 152 ? 35.29472 15.56882 -62.94461 1.000 57.14790 152 ALA D CA 1
ATOM 5720 C C . ALA D 1 152 ? 33.95566 15.94366 -62.32342 1.000 59.84647 152 ALA D C 1
ATOM 5721 O O . ALA D 1 152 ? 33.39998 17.00736 -62.62798 1.000 53.79377 152 ALA D O 1
ATOM 5723 N N . MET D 1 153 ? 33.43607 15.09200 -61.43739 1.000 61.37020 153 MET D N 1
ATOM 5724 C CA . MET D 1 153 ? 32.18934 15.39665 -60.74697 1.000 50.18840 153 MET D CA 1
ATOM 5725 C C . MET D 1 153 ? 32.35096 16.61319 -59.84461 1.000 45.94666 153 MET D C 1
ATOM 5726 O O . MET D 1 153 ? 31.52679 17.53190 -59.87520 1.000 57.05846 153 MET D O 1
ATOM 5731 N N . SER D 1 154 ? 33.40841 16.63495 -59.02765 1.000 52.66726 154 SER D N 1
ATOM 5732 C CA . SER D 1 154 ? 33.63326 17.77289 -58.13834 1.000 63.79527 154 SER D CA 1
ATOM 5733 C C . SER D 1 154 ? 34.04476 19.02098 -58.91658 1.000 61.24581 154 SER D C 1
ATOM 5734 O O . SER D 1 154 ? 33.65078 20.13770 -58.55695 1.000 55.08117 154 SER D O 1
ATOM 5737 N N . LEU D 1 155 ? 34.84188 18.85920 -59.97998 1.000 60.47622 155 LEU D N 1
ATOM 5738 C CA . LEU D 1 155 ? 35.18806 20.01002 -60.81300 1.000 66.08015 155 LEU D CA 1
ATOM 5739 C C . LEU D 1 155 ? 33.96106 20.58887 -61.49824 1.000 62.09520 155 LEU D C 1
ATOM 5740 O O . LEU D 1 155 ? 33.89538 21.79952 -61.74150 1.000 62.10845 155 LEU D O 1
ATOM 5745 N N . LEU D 1 156 ? 32.98382 19.74283 -61.81983 1.000 61.18661 156 LEU D N 1
ATOM 5746 C CA . LEU D 1 156 ? 31.75245 20.24115 -62.41397 1.000 58.50994 156 LEU D CA 1
ATOM 5747 C C . LEU D 1 156 ? 30.99238 21.11600 -61.42389 1.000 61.02994 156 LEU D C 1
ATOM 5748 O O . LEU D 1 156 ? 30.47883 22.17854 -61.79311 1.000 63.88083 156 LEU D O 1
ATOM 5753 N N . LEU D 1 157 ? 30.92314 20.69067 -60.15729 1.000 68.53646 157 LEU D N 1
ATOM 5754 C CA . LEU D 1 157 ? 30.29479 21.51249 -59.12411 1.000 75.33255 157 LEU D CA 1
ATOM 5755 C C . LEU D 1 157 ? 31.09378 22.78465 -58.86553 1.000 64.49966 157 LEU D C 1
ATOM 5756 O O . LEU D 1 157 ? 30.51553 23.83578 -58.56565 1.000 55.35787 157 LEU D O 1
ATOM 5761 N N . LEU D 1 158 ? 32.42488 22.70407 -58.95265 1.000 61.74768 158 LEU D N 1
ATOM 5762 C CA . LEU D 1 158 ? 33.24036 23.90634 -58.82217 1.000 61.14480 158 LEU D CA 1
ATOM 5763 C C . LEU D 1 158 ? 32.91925 24.90987 -59.91950 1.000 78.53755 158 LEU D C 1
ATOM 5764 O O . LEU D 1 158 ? 32.90345 26.12255 -59.67552 1.000 80.60590 158 LEU D O 1
ATOM 5769 N N . LEU D 1 159 ? 32.63810 24.42192 -61.13141 1.000 75.50442 159 LEU D N 1
ATOM 5770 C CA . LEU D 1 159 ? 32.29127 25.32259 -62.22481 1.000 82.47650 159 LEU D CA 1
ATOM 5771 C C . LEU D 1 159 ? 30.90164 25.91137 -62.03062 1.000 79.55791 159 LEU D C 1
ATOM 5772 O O . LEU D 1 159 ? 30.67805 27.09724 -62.30357 1.000 87.77333 159 LEU D O 1
ATOM 5777 N N . LEU D 1 160 ? 29.95566 25.09657 -61.56255 1.000 69.59286 160 LEU D N 1
ATOM 5778 C CA . LEU D 1 160 ? 28.61940 25.60471 -61.28065 1.000 68.40625 160 LEU D CA 1
ATOM 5779 C C . LEU D 1 160 ? 28.66726 26.66558 -60.19105 1.000 79.82661 160 LEU D C 1
ATOM 5780 O O . LEU D 1 160 ? 27.96176 27.67881 -60.26506 1.000 80.83523 160 LEU D O 1
ATOM 5785 N N . LEU D 1 161 ? 29.49254 26.44254 -59.16544 1.000 76.34567 161 LEU D N 1
ATOM 5786 C CA . LEU D 1 161 ? 29.71918 27.46625 -58.15329 1.000 73.29751 161 LEU D CA 1
ATOM 5787 C C . LEU D 1 161 ? 30.35659 28.71099 -58.75492 1.000 79.53742 161 LEU D C 1
ATOM 5788 O O . LEU D 1 161 ? 30.08458 29.82977 -58.30501 1.000 84.70068 161 LEU D O 1
ATOM 5793 N N . ALA D 1 162 ? 31.19774 28.53876 -59.77475 1.000 87.84764 162 ALA D N 1
ATOM 5794 C CA . ALA D 1 162 ? 31.84011 29.66394 -60.43904 1.000 84.70390 162 ALA D CA 1
ATOM 5795 C C . ALA D 1 162 ? 30.91827 30.39844 -61.40118 1.000 77.56851 162 ALA D C 1
ATOM 5796 O O . ALA D 1 162 ? 31.26773 31.49759 -61.84451 1.000 88.07889 162 ALA D O 1
ATOM 5798 N N . GLY D 1 163 ? 29.76125 29.83292 -61.73193 1.000 67.99894 163 GLY D N 1
ATOM 5799 C CA . GLY D 1 163 ? 28.80996 30.49280 -62.59942 1.000 82.13015 163 GLY D CA 1
ATOM 5800 C C . GLY D 1 163 ? 28.57322 29.85797 -63.95416 1.000 82.87087 163 GLY D C 1
ATOM 5801 O O . GLY D 1 163 ? 28.00359 30.51873 -64.83051 1.000 91.42327 163 GLY D O 1
ATOM 5802 N N . ALA D 1 164 ? 28.99496 28.61467 -64.16506 1.000 86.31433 164 ALA D N 1
ATOM 5803 C CA . ALA D 1 164 ? 28.75334 27.96092 -65.44291 1.000 75.57363 164 ALA D CA 1
ATOM 5804 C C . ALA D 1 164 ? 27.25910 27.72491 -65.62853 1.000 77.15179 164 ALA D C 1
ATOM 5805 O O . ALA D 1 164 ? 26.55631 27.32620 -64.69663 1.000 81.56364 164 ALA D O 1
ATOM 5807 N N . ASP D 1 165 ? 26.77660 27.95712 -66.84467 1.000 76.67773 165 ASP D N 1
ATOM 5808 C CA . ASP D 1 165 ? 25.36589 27.76650 -67.15415 1.000 79.77877 165 ASP D CA 1
ATOM 5809 C C . ASP D 1 165 ? 25.13567 26.32932 -67.59641 1.000 83.37680 165 ASP D C 1
ATOM 5810 O O . ASP D 1 165 ? 25.76331 25.88545 -68.56673 1.000 96.40517 165 ASP D O 1
ATOM 5815 N N . PRO D 1 166 ? 24.26114 25.57552 -66.93090 1.000 81.00249 166 PRO D N 1
ATOM 5816 C CA . PRO D 1 166 ? 24.13757 24.14353 -67.23245 1.000 84.42006 166 PRO D CA 1
ATOM 5817 C C . PRO D 1 166 ? 23.20432 23.82373 -68.38839 1.000 93.49807 166 PRO D C 1
ATOM 5818 O O . PRO D 1 166 ? 22.76134 22.67883 -68.52550 1.000 91.00910 166 PRO D O 1
ATOM 5822 N N . ASN D 1 167 ? 22.89533 24.81453 -69.22321 1.000 96.92572 167 ASN D N 1
ATOM 5823 C CA . ASN D 1 167 ? 22.01201 24.61195 -70.36198 1.000 86.34842 167 ASN D CA 1
ATOM 5824 C C . ASN D 1 167 ? 22.65908 24.93240 -71.70233 1.000 95.48801 167 ASN D C 1
ATOM 5825 O O . ASN D 1 167 ? 22.01691 24.73369 -72.74215 1.000 86.22922 167 ASN D O 1
ATOM 5830 N N . MET D 1 168 ? 23.89694 25.42851 -71.71377 1.000 99.98992 168 MET D N 1
ATOM 5831 C CA . MET D 1 168 ? 24.56730 25.74170 -72.96991 1.000 98.80129 168 MET D CA 1
ATOM 5832 C C . MET D 1 168 ? 24.86853 24.47752 -73.75964 1.000 95.60802 168 MET D C 1
ATOM 5833 O O . MET D 1 168 ? 25.50406 23.54741 -73.25386 1.000 85.16814 168 MET D O 1
ATOM 5838 N N . ALA D 1 169 ? 24.44746 24.46818 -75.01639 1.000 97.83767 169 ALA D N 1
ATOM 5839 C CA . ALA D 1 169 ? 24.73074 23.36367 -75.91089 1.000 85.38591 169 ALA D CA 1
ATOM 5840 C C . ALA D 1 169 ? 25.98869 23.66602 -76.71370 1.000 94.60887 169 ALA D C 1
ATOM 5841 O O . ALA D 1 169 ? 26.50484 24.78625 -76.71539 1.000 89.07533 169 ALA D O 1
ATOM 5843 N N . ASN D 1 170 ? 26.50785 22.63835 -77.36988 1.000 98.40667 170 ASN D N 1
ATOM 5844 C CA . ASN D 1 170 ? 27.65100 22.81236 -78.24798 1.000 109.76234 170 ASN D CA 1
ATOM 5845 C C . ASN D 1 170 ? 27.14591 23.23176 -79.62978 1.000 104.80467 170 ASN D C 1
ATOM 5846 O O . ASN D 1 170 ? 25.96654 23.54642 -79.81189 1.000 112.16886 170 ASN D O 1
ATOM 5851 N N . SER D 1 171 ? 28.03527 23.24313 -80.62429 1.000 105.68642 171 SER D N 1
ATOM 5852 C CA . SER D 1 171 ? 27.62788 23.66038 -81.96221 1.000 111.26121 171 SER D CA 1
ATOM 5853 C C . SER D 1 171 ? 26.59361 22.71518 -82.56236 1.000 106.14516 171 SER D C 1
ATOM 5854 O O . SER D 1 171 ? 25.70953 23.15633 -83.30591 1.000 112.44122 171 SER D O 1
ATOM 5857 N N . GLU D 1 172 ? 26.66894 21.42607 -82.23571 1.000 108.20064 172 GLU D N 1
ATOM 5858 C CA . GLU D 1 172 ? 25.71388 20.43383 -82.71648 1.000 108.93474 172 GLU D CA 1
ATOM 5859 C C . GLU D 1 172 ? 24.39840 20.45756 -81.95388 1.000 107.53197 172 GLU D C 1
ATOM 5860 O O . GLU D 1 172 ? 23.54736 19.59254 -82.19216 1.000 112.26787 172 GLU D O 1
ATOM 5866 N N . GLY D 1 173 ? 24.20892 21.42274 -81.05763 1.000 106.72947 173 GLY D N 1
ATOM 5867 C CA . GLY D 1 173 ? 22.98269 21.48187 -80.29139 1.000 103.78629 173 GLY D CA 1
ATOM 5868 C C . GLY D 1 173 ? 22.86455 20.45078 -79.19250 1.000 101.34369 173 GLY D C 1
ATOM 5869 O O . GLY D 1 173 ? 21.74705 20.12469 -78.78654 1.000 89.76234 173 GLY D O 1
ATOM 5870 N N . THR D 1 174 ? 23.97938 19.89740 -78.71876 1.000 108.11237 174 THR D N 1
ATOM 5871 C CA . THR D 1 174 ? 23.95063 18.89635 -77.65694 1.000 96.24218 174 THR D CA 1
ATOM 5872 C C . THR D 1 174 ? 24.03751 19.60147 -76.30267 1.000 81.49368 174 THR D C 1
ATOM 5873 O O . THR D 1 174 ? 25.08162 20.15855 -75.95799 1.000 92.87408 174 THR D O 1
ATOM 5877 N N . THR D 1 175 ? 22.95356 19.56599 -75.51898 1.000 82.85722 175 THR D N 1
ATOM 5878 C CA . THR D 1 175 ? 22.97663 20.21774 -74.21229 1.000 87.81221 175 THR D CA 1
ATOM 5879 C C . THR D 1 175 ? 23.55688 19.27572 -73.16143 1.000 77.34908 175 THR D C 1
ATOM 5880 O O . THR D 1 175 ? 23.59158 18.05748 -73.35934 1.000 79.48531 175 THR D O 1
ATOM 5884 N N . PRO D 1 176 ? 24.02397 19.81781 -72.02784 1.000 74.57960 176 PRO D N 1
ATOM 5885 C CA . PRO D 1 176 ? 24.52123 18.93693 -70.95316 1.000 75.63086 176 PRO D CA 1
ATOM 5886 C C . PRO D 1 176 ? 23.48481 17.94048 -70.45345 1.000 77.04475 176 PRO D C 1
ATOM 5887 O O . PRO D 1 176 ? 23.84231 16.81051 -70.09696 1.000 70.25715 176 PRO D O 1
ATOM 5891 N N . LYS D 1 177 ? 22.20802 18.32723 -70.40131 1.000 79.29428 177 LYS D N 1
ATOM 5892 C CA . LYS D 1 177 ? 21.17450 17.37228 -70.01282 1.000 69.60153 177 LYS D CA 1
ATOM 5893 C C . LYS D 1 177 ? 21.00729 16.28053 -71.06414 1.000 76.67429 177 LYS D C 1
ATOM 5894 O O . LYS D 1 177 ? 20.76046 15.11837 -70.72397 1.000 67.99212 177 LYS D O 1
ATOM 5900 N N . GLU D 1 178 ? 21.16212 16.63178 -72.34200 1.000 84.94387 178 GLU D N 1
ATOM 5901 C CA . GLU D 1 178 ? 21.08639 15.63995 -73.40808 1.000 79.11082 178 GLU D CA 1
ATOM 5902 C C . GLU D 1 178 ? 22.22988 14.63167 -73.28566 1.000 74.68748 178 GLU D C 1
ATOM 5903 O O . GLU D 1 178 ? 22.05997 13.44306 -73.58403 1.000 78.61036 178 GLU D O 1
ATOM 5909 N N . LEU D 1 179 ? 23.41203 15.09276 -72.85861 1.000 69.34177 179 LEU D N 1
ATOM 5910 C CA . LEU D 1 179 ? 24.52669 14.17072 -72.65861 1.000 71.86088 179 LEU D CA 1
ATOM 5911 C C . LEU D 1 179 ? 24.35547 13.33941 -71.39065 1.000 78.42937 179 LEU D C 1
ATOM 5912 O O . LEU D 1 179 ? 24.74234 12.16498 -71.37209 1.000 72.31034 179 LEU D O 1
ATOM 5917 N N . LEU D 1 180 ? 23.74824 13.90768 -70.34157 1.000 78.29507 180 LEU D N 1
ATOM 5918 C CA . LEU D 1 180 ? 23.55988 13.16312 -69.09790 1.000 69.18697 180 LEU D CA 1
ATOM 5919 C C . LEU D 1 180 ? 22.63507 11.97130 -69.28724 1.000 81.53836 180 LEU D C 1
ATOM 5920 O O . LEU D 1 180 ? 22.82055 10.93246 -68.64297 1.000 88.92061 180 LEU D O 1
ATOM 5925 N N . LYS D 1 181 ? 21.63006 12.10287 -70.15227 1.000 96.85317 181 LYS D N 1
ATOM 5926 C CA . LYS D 1 181 ? 20.74264 10.97818 -70.41831 1.000 103.80493 181 LYS D CA 1
ATOM 5927 C C . LYS D 1 181 ? 21.49988 9.81372 -71.04010 1.000 101.80118 181 LYS D C 1
ATOM 5928 O O . LYS D 1 181 ? 21.21599 8.64975 -70.73739 1.000 104.89159 181 LYS D O 1
ATOM 5934 N N . GLU D 1 182 ? 22.47386 10.10407 -71.90544 1.000 88.53132 182 GLU D N 1
ATOM 5935 C CA . GLU D 1 182 ? 23.26382 9.02822 -72.49476 1.000 86.11924 182 GLU D CA 1
ATOM 5936 C C . GLU D 1 182 ? 24.10591 8.32195 -71.44211 1.000 90.23764 182 GLU D C 1
ATOM 5937 O O . GLU D 1 182 ? 24.22601 7.09180 -71.45868 1.000 93.46249 182 GLU D O 1
ATOM 5943 N N . ILE D 1 183 ? 24.68680 9.08294 -70.51266 1.000 77.45084 183 ILE D N 1
ATOM 5944 C CA . ILE D 1 183 ? 25.49471 8.48000 -69.45873 1.000 70.60140 183 ILE D CA 1
ATOM 5945 C C . ILE D 1 183 ? 24.65071 7.53254 -68.62123 1.000 84.19846 183 ILE D C 1
ATOM 5946 O O . ILE D 1 183 ? 25.11358 6.46320 -68.20638 1.000 88.64819 183 ILE D O 1
ATOM 5951 N N . GLN D 1 184 ? 23.39396 7.89875 -68.37459 1.000 87.32996 184 GLN D N 1
ATOM 5952 C CA . GLN D 1 184 ? 22.53157 7.05474 -67.55804 1.000 87.73158 184 GLN D CA 1
ATOM 5953 C C . GLN D 1 184 ? 22.11851 5.78887 -68.29968 1.000 79.77899 184 GLN D C 1
ATOM 5954 O O . GLN D 1 184 ? 21.95311 4.73317 -67.67749 1.000 69.20946 184 GLN D O 1
ATOM 5960 N N . GLN D 1 185 ? 21.97136 5.86605 -69.62373 1.000 98.68003 185 GLN D N 1
ATOM 5961 C CA . GLN D 1 185 ? 21.46984 4.72685 -70.38582 1.000 98.57816 185 GLN D CA 1
ATOM 5962 C C . GLN D 1 185 ? 22.53188 3.65156 -70.57715 1.000 102.83688 185 GLN D C 1
ATOM 5963 O O . GLN D 1 185 ? 22.21284 2.45790 -70.55655 1.000 113.21546 185 GLN D O 1
ATOM 5969 N N . GLN D 1 186 ? 23.79260 4.04450 -70.77531 1.000 91.73390 186 GLN D N 1
ATOM 5970 C CA . GLN D 1 186 ? 24.85403 3.09303 -71.08632 1.000 91.31338 186 GLN D CA 1
ATOM 5971 C C . GLN D 1 186 ? 26.00709 3.15790 -70.09201 1.000 86.06814 186 GLN D C 1
ATOM 5972 O O . GLN D 1 186 ? 27.08556 2.62159 -70.36679 1.000 89.32718 186 GLN D O 1
ATOM 5978 N N . GLY D 1 187 ? 25.80466 3.79184 -68.93837 1.000 81.20377 187 GLY D N 1
ATOM 5979 C CA . GLY D 1 187 ? 26.86417 3.91166 -67.96021 1.000 74.13203 187 GLY D CA 1
ATOM 5980 C C . GLY D 1 187 ? 26.85365 2.80354 -66.92859 1.000 74.39995 187 GLY D C 1
ATOM 5981 O O . GLY D 1 187 ? 25.95629 1.96542 -66.89025 1.000 77.70497 187 GLY D O 1
ATOM 5982 N N . SER D 1 188 ? 27.88817 2.80844 -66.08963 1.000 75.19306 188 SER D N 1
ATOM 5983 C CA . SER D 1 188 ? 27.96978 1.87540 -64.97633 1.000 66.28751 188 SER D CA 1
ATOM 5984 C C . SER D 1 188 ? 26.94656 2.25467 -63.90884 1.000 67.33883 188 SER D C 1
ATOM 5985 O O . SER D 1 188 ? 26.25425 3.27177 -64.00383 1.000 71.59774 188 SER D O 1
ATOM 5988 N N . ASP D 1 189 ? 26.85293 1.42421 -62.86752 1.000 73.19126 189 ASP D N 1
ATOM 5989 C CA . ASP D 1 189 ? 25.95961 1.74516 -61.75702 1.000 71.99300 189 ASP D CA 1
ATOM 5990 C C . ASP D 1 189 ? 26.38239 3.03901 -61.07257 1.000 63.02518 189 ASP D C 1
ATOM 5991 O O . ASP D 1 189 ? 25.53449 3.82475 -60.63196 1.000 53.01106 189 ASP D O 1
ATOM 5996 N N . GLU D 1 190 ? 27.69258 3.28080 -60.98384 1.000 73.30644 190 GLU D N 1
ATOM 5997 C CA . GLU D 1 190 ? 28.18763 4.51794 -60.39336 1.000 58.23065 190 GLU D CA 1
ATOM 5998 C C . GLU D 1 190 ? 28.02295 5.69092 -61.35332 1.000 62.22600 190 GLU D C 1
ATOM 5999 O O . GLU D 1 190 ? 27.67164 6.79739 -60.92627 1.000 62.21972 190 GLU D O 1
ATOM 6005 N N . GLN D 1 191 ? 28.25760 5.46568 -62.65120 1.000 60.91893 191 GLN D N 1
ATOM 6006 C CA . GLN D 1 191 ? 28.03059 6.51719 -63.64032 1.000 57.87596 191 GLN D CA 1
ATOM 6007 C C . GLN D 1 191 ? 26.56378 6.93103 -63.68610 1.000 64.44139 191 GLN D C 1
ATOM 6008 O O . GLN D 1 191 ? 26.25128 8.11514 -63.86149 1.000 60.43502 191 GLN D O 1
ATOM 6014 N N . ARG D 1 192 ? 25.64705 5.96656 -63.56601 1.000 60.50950 192 ARG D N 1
ATOM 6015 C CA . ARG D 1 192 ? 24.22908 6.30898 -63.55071 1.000 58.85052 192 ARG D CA 1
ATOM 6016 C C . ARG D 1 192 ? 23.90012 7.18298 -62.34765 1.000 78.53294 192 ARG D C 1
ATOM 6017 O O . ARG D 1 192 ? 23.12967 8.14554 -62.46064 1.000 76.53406 192 ARG D O 1
ATOM 6025 N N . LEU D 1 193 ? 24.50990 6.88021 -61.19429 1.000 67.89533 193 LEU D N 1
ATOM 6026 C CA . LEU D 1 193 ? 24.28708 7.66622 -59.98412 1.000 57.59208 193 LEU D CA 1
ATOM 6027 C C . LEU D 1 193 ? 24.72574 9.11060 -60.16918 1.000 56.73266 193 LEU D C 1
ATOM 6028 O O . LEU D 1 193 ? 23.97070 10.04327 -59.86739 1.000 46.99609 193 LEU D O 1
ATOM 6033 N N . LEU D 1 194 ? 25.94543 9.31296 -60.67647 1.000 58.81984 194 LEU D N 1
ATOM 6034 C CA . LEU D 1 194 ? 26.42568 10.66574 -60.92969 1.000 45.91944 194 LEU D CA 1
ATOM 6035 C C . LEU D 1 194 ? 25.53088 11.38062 -61.92785 1.000 50.81218 194 LEU D C 1
ATOM 6036 O O . LEU D 1 194 ? 25.26482 12.57961 -61.78575 1.000 59.22836 194 LEU D O 1
ATOM 6041 N N . ALA D 1 195 ? 25.05033 10.65475 -62.94185 1.000 52.90345 195 ALA D N 1
ATOM 6042 C CA . ALA D 1 195 ? 24.16054 11.25238 -63.93116 1.000 63.60523 195 ALA D CA 1
ATOM 6043 C C . ALA D 1 195 ? 22.82443 11.63746 -63.31153 1.000 65.97044 195 ALA D C 1
ATOM 6044 O O . ALA D 1 195 ? 22.30638 12.73092 -63.57069 1.000 60.96143 195 ALA D O 1
ATOM 6046 N N . GLU D 1 196 ? 22.24824 10.74636 -62.49833 1.000 65.35185 196 GLU D N 1
ATOM 6047 C CA . GLU D 1 196 ? 20.98936 11.05534 -61.82739 1.000 71.37498 196 GLU D CA 1
ATOM 6048 C C . GLU D 1 196 ? 21.14812 12.21051 -60.84987 1.000 62.62101 196 GLU D C 1
ATOM 6049 O O . GLU D 1 196 ? 20.21822 13.00614 -60.66963 1.000 64.07142 196 GLU D O 1
ATOM 6055 N N . VAL D 1 197 ? 22.31172 12.30766 -60.20443 1.000 62.81922 197 VAL D N 1
ATOM 6056 C CA . VAL D 1 197 ? 22.59300 13.43173 -59.31629 1.000 58.66077 197 VAL D CA 1
ATOM 6057 C C . VAL D 1 197 ? 22.63313 14.73694 -60.10208 1.000 66.73445 197 VAL D C 1
ATOM 6058 O O . VAL D 1 197 ? 22.00578 15.73288 -59.72128 1.000 76.98838 197 VAL D O 1
ATOM 6062 N N . LEU D 1 198 ? 23.39238 14.75682 -61.20128 1.000 64.37060 198 LEU D N 1
ATOM 6063 C CA . LEU D 1 198 ? 23.51969 15.97567 -61.99452 1.000 71.25510 198 LEU D CA 1
ATOM 6064 C C . LEU D 1 198 ? 22.20018 16.37646 -62.63904 1.000 73.18997 198 LEU D C 1
ATOM 6065 O O . LEU D 1 198 ? 21.92086 17.57271 -62.78332 1.000 62.83501 198 LEU D O 1
ATOM 6070 N N . LEU D 1 199 ? 21.37886 15.40136 -63.02901 1.000 78.07082 199 LEU D N 1
ATOM 6071 C CA . LEU D 1 199 ? 20.07766 15.72917 -63.59863 1.000 72.70745 199 LEU D CA 1
ATOM 6072 C C . LEU D 1 199 ? 19.18598 16.41755 -62.57357 1.000 80.96335 199 LEU D C 1
ATOM 6073 O O . LEU D 1 199 ? 18.47961 17.37605 -62.90450 1.000 86.47590 199 LEU D O 1
ATOM 6078 N N . GLN D 1 200 ? 19.20712 15.95013 -61.32087 1.000 79.34033 200 GLN D N 1
ATOM 6079 C CA . GLN D 1 200 ? 18.42967 16.61982 -60.28151 1.000 74.17242 200 GLN D CA 1
ATOM 6080 C C . GLN D 1 200 ? 19.00040 17.99456 -59.97244 1.000 84.41824 200 GLN D C 1
ATOM 6081 O O . GLN D 1 200 ? 18.24799 18.95454 -59.76712 1.000 103.97180 200 GLN D O 1
ATOM 6087 N N . LEU D 1 201 ? 20.32988 18.10406 -59.92998 1.000 75.35512 201 LEU D N 1
ATOM 6088 C CA . LEU D 1 201 ? 20.96628 19.39008 -59.66899 1.000 79.57781 201 LEU D CA 1
ATOM 6089 C C . LEU D 1 201 ? 20.62716 20.39390 -60.75970 1.000 91.46524 201 LEU D C 1
ATOM 6090 O O . LEU D 1 201 ? 20.24602 21.53633 -60.48092 1.000 106.89968 201 LEU D O 1
ATOM 6095 N N . LEU D 1 202 ? 20.73884 19.96715 -62.01478 1.000 92.36821 202 LEU D N 1
ATOM 6096 C CA . LEU D 1 202 ? 20.41998 20.83730 -63.13849 1.000 84.90054 202 LEU D CA 1
ATOM 6097 C C . LEU D 1 202 ? 18.94039 21.20598 -63.15645 1.000 98.59924 202 LEU D C 1
ATOM 6098 O O . LEU D 1 202 ? 18.58374 22.35092 -63.45450 1.000 111.79176 202 LEU D O 1
ATOM 6103 N N . GLU D 1 203 ? 18.06414 20.24680 -62.84093 1.000 134.42958 203 GLU D N 1
ATOM 6104 C CA . GLU D 1 203 ? 16.62433 20.46274 -62.96002 1.000 156.01649 203 GLU D CA 1
ATOM 6105 C C . GLU D 1 203 ? 16.08674 21.54359 -62.02830 1.000 161.00985 203 GLU D C 1
ATOM 6106 O O . GLU D 1 203 ? 15.01558 22.09607 -62.30377 1.000 176.62654 203 GLU D O 1
ATOM 6112 N N . ALA D 1 204 ? 16.78534 21.86287 -60.93742 1.000 152.65455 204 ALA D N 1
ATOM 6113 C CA . ALA D 1 204 ? 16.27160 22.83972 -59.98480 1.000 164.68361 204 ALA D CA 1
ATOM 6114 C C . ALA D 1 204 ? 17.28394 23.87823 -59.52415 1.000 153.23120 204 ALA D C 1
ATOM 6115 O O . ALA D 1 204 ? 16.88227 24.84053 -58.85928 1.000 139.53159 204 ALA D O 1
ATOM 6117 N N . ALA D 1 205 ? 18.56367 23.74150 -59.87013 1.000 111.91325 205 ALA D N 1
ATOM 6118 C CA . ALA D 1 205 ? 19.57376 24.73148 -59.51707 1.000 112.28471 205 ALA D CA 1
ATOM 6119 C C . ALA D 1 205 ? 20.17867 25.38944 -60.75377 1.000 115.55376 205 ALA D C 1
ATOM 6120 O O . ALA D 1 205 ? 21.33627 25.81766 -60.74050 1.000 75.00988 205 ALA D O 1
ATOM 6122 N N . GLY D 1 206 ? 19.39741 25.47895 -61.82472 1.000 134.06093 206 GLY D N 1
ATOM 6123 C CA . GLY D 1 206 ? 19.81017 26.17067 -63.02898 1.000 121.63566 206 GLY D CA 1
ATOM 6124 C C . GLY D 1 206 ? 18.90492 27.35344 -63.30536 1.000 126.42955 206 GLY D C 1
ATOM 6125 O O . GLY D 1 206 ? 18.12853 27.75697 -62.43851 1.000 114.13150 206 GLY D O 1
ATOM 6126 N N . THR E 1 2 ? 28.30791 -45.74418 -96.29905 1.000 62.88740 2 THR E N 1
ATOM 6127 C CA . THR E 1 2 ? 28.87546 -46.95013 -96.89457 1.000 102.55903 2 THR E CA 1
ATOM 6128 C C . THR E 1 2 ? 29.71223 -47.71975 -95.87339 1.000 103.96430 2 THR E C 1
ATOM 6129 O O . THR E 1 2 ? 29.52974 -48.92331 -95.67504 1.000 106.16359 2 THR E O 1
ATOM 6133 N N . THR E 1 3 ? 30.63045 -47.00512 -95.23498 1.000 91.04831 3 THR E N 1
ATOM 6134 C CA . THR E 1 3 ? 31.50665 -47.51833 -94.19111 1.000 83.07323 3 THR E CA 1
ATOM 6135 C C . THR E 1 3 ? 30.75706 -47.58573 -92.86136 1.000 79.43416 3 THR E C 1
ATOM 6136 O O . THR E 1 3 ? 29.89753 -46.74130 -92.59370 1.000 83.45664 3 THR E O 1
ATOM 6140 N N . PRO E 1 4 ? 31.02374 -48.61120 -92.04455 1.000 73.75719 4 PRO E N 1
ATOM 6141 C CA . PRO E 1 4 ? 30.29340 -48.75656 -90.77129 1.000 70.86367 4 PRO E CA 1
ATOM 6142 C C . PRO E 1 4 ? 30.23938 -47.49374 -89.92578 1.000 73.42759 4 PRO E C 1
ATOM 6143 O O . PRO E 1 4 ? 29.18311 -47.19821 -89.35395 1.000 78.03977 4 PRO E O 1
ATOM 6147 N N . VAL E 1 5 ? 31.33804 -46.74204 -89.81790 1.000 69.37117 5 VAL E N 1
ATOM 6148 C CA . VAL E 1 5 ? 31.28590 -45.48832 -89.06946 1.000 64.63536 5 VAL E CA 1
ATOM 6149 C C . VAL E 1 5 ? 30.34906 -44.49731 -89.75097 1.000 69.29428 5 VAL E C 1
ATOM 6150 O O . VAL E 1 5 ? 29.54343 -43.82830 -89.09232 1.000 71.01989 5 VAL E O 1
ATOM 6154 N N . LEU E 1 6 ? 30.45313 -44.37110 -91.07508 1.000 75.22073 6 LEU E N 1
ATOM 6155 C CA . LEU E 1 6 ? 29.60172 -43.43525 -91.80218 1.000 72.23510 6 LEU E CA 1
ATOM 6156 C C . LEU E 1 6 ? 28.13852 -43.84643 -91.73680 1.000 70.55150 6 LEU E C 1
ATOM 6157 O O . LEU E 1 6 ? 27.25315 -42.99359 -91.60353 1.000 68.78305 6 LEU E O 1
ATOM 6162 N N . GLU E 1 7 ? 27.86605 -45.14918 -91.83232 1.000 76.09834 7 GLU E N 1
ATOM 6163 C CA . GLU E 1 7 ? 26.48844 -45.62365 -91.78141 1.000 79.88347 7 GLU E CA 1
ATOM 6164 C C . GLU E 1 7 ? 25.85640 -45.35975 -90.41835 1.000 76.21653 7 GLU E C 1
ATOM 6165 O O . GLU E 1 7 ? 24.67160 -45.01358 -90.33944 1.000 82.03707 7 GLU E O 1
ATOM 6171 N N . LEU E 1 8 ? 26.61228 -45.54955 -89.33268 1.000 72.95483 8 LEU E N 1
ATOM 6172 C CA . LEU E 1 8 ? 26.07406 -45.24771 -88.00755 1.000 71.99453 8 LEU E CA 1
ATOM 6173 C C . LEU E 1 8 ? 25.70027 -43.76912 -87.88585 1.000 72.52571 8 LEU E C 1
ATOM 6174 O O . LEU E 1 8 ? 24.61095 -43.43353 -87.40671 1.000 82.85912 8 LEU E O 1
ATOM 6179 N N . LEU E 1 9 ? 26.58437 -42.86741 -88.33156 1.000 73.13746 9 LEU E N 1
ATOM 6180 C CA . LEU E 1 9 ? 26.29263 -41.43626 -88.24000 1.000 67.56955 9 LEU E CA 1
ATOM 6181 C C . LEU E 1 9 ? 25.05336 -41.05697 -89.04101 1.000 77.68167 9 LEU E C 1
ATOM 6182 O O . LEU E 1 9 ? 24.26864 -40.20294 -88.61202 1.000 77.20285 9 LEU E O 1
ATOM 6187 N N . GLU E 1 10 ? 24.86144 -41.67409 -90.20898 1.000 83.17431 10 GLU E N 1
ATOM 6188 C CA . GLU E 1 10 ? 23.66486 -41.40033 -90.99610 1.000 76.35696 10 GLU E CA 1
ATOM 6189 C C . GLU E 1 10 ? 22.40669 -41.86250 -90.27746 1.000 79.72182 10 GLU E C 1
ATOM 6190 O O . GLU E 1 10 ? 21.34533 -41.25514 -90.44213 1.000 92.54556 10 GLU E O 1
ATOM 6196 N N . GLN E 1 11 ? 22.49822 -42.93675 -89.49317 1.000 78.89387 11 GLN E N 1
ATOM 6197 C CA . GLN E 1 11 ? 21.35723 -43.37747 -88.70007 1.000 92.02421 11 GLN E CA 1
ATOM 6198 C C . GLN E 1 11 ? 21.09213 -42.48783 -87.49481 1.000 96.73979 11 GLN E C 1
ATOM 6199 O O . GLN E 1 11 ? 19.99735 -42.55876 -86.92751 1.000 111.40095 11 GLN E O 1
ATOM 6205 N N . ILE E 1 12 ? 22.05238 -41.65730 -87.08795 1.000 82.63391 12 ILE E N 1
ATOM 6206 C CA . ILE E 1 12 ? 21.81447 -40.76746 -85.95488 1.000 89.07489 12 ILE E CA 1
ATOM 6207 C C . ILE E 1 12 ? 20.96426 -39.57861 -86.37623 1.000 92.33394 12 ILE E C 1
ATOM 6208 O O . ILE E 1 12 ? 19.97685 -39.23480 -85.71623 1.000 95.81862 12 ILE E O 1
ATOM 6213 N N . GLN E 1 13 ? 21.33676 -38.93094 -87.47899 1.000 80.84115 13 GLN E N 1
ATOM 6214 C CA . GLN E 1 13 ? 20.54813 -37.81124 -87.97755 1.000 86.12486 13 GLN E CA 1
ATOM 6215 C C . GLN E 1 13 ? 19.19288 -38.27996 -88.50046 1.000 94.71653 13 GLN E C 1
ATOM 6216 O O . GLN E 1 13 ? 18.17975 -37.59183 -88.32157 1.000 104.23407 13 GLN E O 1
ATOM 6222 N N . GLN E 1 14 ? 19.15529 -39.44180 -89.16040 1.000 85.36550 14 GLN E N 1
ATOM 6223 C CA . GLN E 1 14 ? 17.93082 -39.97643 -89.74387 1.000 95.81940 14 GLN E CA 1
ATOM 6224 C C . GLN E 1 14 ? 17.21319 -40.96747 -88.83494 1.000 104.47795 14 GLN E C 1
ATOM 6225 O O . GLN E 1 14 ? 16.50974 -41.85503 -89.33583 1.000 118.90499 14 GLN E O 1
ATOM 6231 N N . GLY E 1 15 ? 17.36391 -40.84030 -87.51678 1.000 105.60779 15 GLY E N 1
ATOM 6232 C CA . GLY E 1 15 ? 16.69527 -41.71189 -86.57583 1.000 115.80778 15 GLY E CA 1
ATOM 6233 C C . GLY E 1 15 ? 15.96214 -40.88757 -85.53426 1.000 120.02713 15 GLY E C 1
ATOM 6234 O O . GLY E 1 15 ? 15.96164 -39.65100 -85.57575 1.000 115.84646 15 GLY E O 1
ATOM 6235 N N . SER E 1 16 ? 15.36020 -41.61003 -84.58235 1.000 124.93003 16 SER E N 1
ATOM 6236 C CA . SER E 1 16 ? 14.65781 -41.02983 -83.44698 1.000 117.62503 16 SER E CA 1
ATOM 6237 C C . SER E 1 16 ? 15.64240 -40.63534 -82.36836 1.000 109.27678 16 SER E C 1
ATOM 6238 O O . SER E 1 16 ? 16.85248 -40.83625 -82.47498 1.000 110.94835 16 SER E O 1
ATOM 6241 N N . GLU E 1 17 ? 15.09070 -40.05680 -81.31273 1.000 106.96668 17 GLU E N 1
ATOM 6242 C CA . GLU E 1 17 ? 15.90063 -39.63447 -80.19050 1.000 109.82127 17 GLU E CA 1
ATOM 6243 C C . GLU E 1 17 ? 16.42357 -40.83050 -79.40557 1.000 111.43496 17 GLU E C 1
ATOM 6244 O O . GLU E 1 17 ? 17.49739 -40.73902 -78.80469 1.000 116.72458 17 GLU E O 1
ATOM 6250 N N . GLU E 1 18 ? 15.70032 -41.96326 -79.40346 1.000 118.65645 18 GLU E N 1
ATOM 6251 C CA . GLU E 1 18 ? 16.14856 -43.12038 -78.61523 1.000 118.57749 18 GLU E CA 1
ATOM 6252 C C . GLU E 1 18 ? 17.35027 -43.84389 -79.24086 1.000 118.11749 18 GLU E C 1
ATOM 6253 O O . GLU E 1 18 ? 18.25056 -44.28539 -78.52019 1.000 121.67393 18 GLU E O 1
ATOM 6259 N N . GLN E 1 19 ? 17.40831 -43.98089 -80.56453 1.000 116.25323 19 GLN E N 1
ATOM 6260 C CA . GLN E 1 19 ? 18.61833 -44.55797 -81.15801 1.000 126.04020 19 GLN E CA 1
ATOM 6261 C C . GLN E 1 19 ? 19.85090 -43.71031 -80.88409 1.000 129.04091 19 GLN E C 1
ATOM 6262 O O . GLN E 1 19 ? 20.98394 -44.21039 -80.92073 1.000 128.27914 19 GLN E O 1
ATOM 6268 N N . GLN E 1 20 ? 19.65154 -42.41375 -80.70115 1.000 143.30298 20 GLN E N 1
ATOM 6269 C CA . GLN E 1 20 ? 20.77218 -41.51970 -80.49461 1.000 147.38194 20 GLN E CA 1
ATOM 6270 C C . GLN E 1 20 ? 21.46693 -41.73983 -79.15583 1.000 160.93342 20 GLN E C 1
ATOM 6271 O O . GLN E 1 20 ? 22.68327 -41.55816 -79.08395 1.000 173.48961 20 GLN E O 1
ATOM 6277 N N . LYS E 1 21 ? 20.75255 -42.15551 -78.09776 1.000 125.17966 21 LYS E N 1
ATOM 6278 C CA . LYS E 1 21 ? 21.40559 -42.26684 -76.78606 1.000 120.21516 21 LYS E CA 1
ATOM 6279 C C . LYS E 1 21 ? 22.52011 -43.31473 -76.75539 1.000 120.94137 21 LYS E C 1
ATOM 6280 O O . LYS E 1 21 ? 23.61372 -43.04163 -76.24567 1.000 106.06234 21 LYS E O 1
ATOM 6286 N N . GLU E 1 22 ? 22.28390 -44.51059 -77.29160 1.000 127.37693 22 GLU E N 1
ATOM 6287 C CA . GLU E 1 22 ? 23.32448 -45.53687 -77.28800 1.000 121.45025 22 GLU E CA 1
ATOM 6288 C C . GLU E 1 22 ? 24.23595 -45.47237 -78.50444 1.000 114.62069 22 GLU E C 1
ATOM 6289 O O . GLU E 1 22 ? 25.06937 -46.36818 -78.68497 1.000 104.94157 22 GLU E O 1
ATOM 6295 N N . ALA E 1 23 ? 24.10694 -44.43375 -79.33228 1.000 115.48572 23 ALA E N 1
ATOM 6296 C CA . ALA E 1 23 ? 24.90775 -44.35903 -80.54869 1.000 106.93624 23 ALA E CA 1
ATOM 6297 C C . ALA E 1 23 ? 26.37468 -44.15993 -80.20237 1.000 92.31583 23 ALA E C 1
ATOM 6298 O O . ALA E 1 23 ? 27.25813 -44.70128 -80.87740 1.000 76.02646 23 ALA E O 1
ATOM 6300 N N . LEU E 1 24 ? 26.64709 -43.37158 -79.15900 1.000 90.55242 24 LEU E N 1
ATOM 6301 C CA . LEU E 1 24 ? 28.01590 -43.20142 -78.68845 1.000 84.21550 24 LEU E CA 1
ATOM 6302 C C . LEU E 1 24 ? 28.62112 -44.53223 -78.26256 1.000 88.16493 24 LEU E C 1
ATOM 6303 O O . LEU E 1 24 ? 29.78915 -44.80962 -78.55458 1.000 87.92406 24 LEU E O 1
ATOM 6308 N N . ALA E 1 25 ? 27.83690 -45.37606 -77.58561 1.000 97.82112 25 ALA E N 1
ATOM 6309 C CA . ALA E 1 25 ? 28.34631 -46.67249 -77.14944 1.000 94.20519 25 ALA E CA 1
ATOM 6310 C C . ALA E 1 25 ? 28.71314 -47.55801 -78.33645 1.000 97.83554 25 ALA E C 1
ATOM 6311 O O . ALA E 1 25 ? 29.80176 -48.14452 -78.36841 1.000 112.86890 25 ALA E O 1
ATOM 6313 N N . ARG E 1 26 ? 27.81612 -47.67396 -79.32348 1.000 75.93158 26 ARG E N 1
ATOM 6314 C CA . ARG E 1 26 ? 28.13448 -48.47511 -80.50444 1.000 88.37361 26 ARG E CA 1
ATOM 6315 C C . ARG E 1 26 ? 29.32489 -47.90568 -81.25856 1.000 91.28025 26 ARG E C 1
ATOM 6316 O O . ARG E 1 26 ? 30.17374 -48.65625 -81.75527 1.000 99.00020 26 ARG E O 1
ATOM 6324 N N . LEU E 1 27 ? 29.38984 -46.58069 -81.37453 1.000 81.95152 27 LEU E N 1
ATOM 6325 C CA . LEU E 1 27 ? 30.50620 -45.95483 -82.06874 1.000 72.96562 27 LEU E CA 1
ATOM 6326 C C . LEU E 1 27 ? 31.81616 -46.20168 -81.32740 1.000 77.23407 27 LEU E C 1
ATOM 6327 O O . LEU E 1 27 ? 32.86073 -46.39720 -81.95744 1.000 82.23816 27 LEU E O 1
ATOM 6332 N N . GLN E 1 28 ? 31.78634 -46.18603 -79.99156 1.000 81.50112 28 GLN E N 1
ATOM 6333 C CA . GLN E 1 28 ? 32.99379 -46.48494 -79.22518 1.000 79.40634 28 GLN E CA 1
ATOM 6334 C C . GLN E 1 28 ? 33.49834 -47.89765 -79.49737 1.000 79.11608 28 GLN E C 1
ATOM 6335 O O . GLN E 1 28 ? 34.70236 -48.10136 -79.68714 1.000 86.85649 28 GLN E O 1
ATOM 6341 N N . GLU E 1 29 ? 32.59786 -48.88553 -79.55555 1.000 75.64279 29 GLU E N 1
ATOM 6342 C CA . GLU E 1 29 ? 33.05800 -50.23879 -79.85453 1.000 79.05219 29 GLU E CA 1
ATOM 6343 C C . GLU E 1 29 ? 33.45972 -50.37596 -81.30890 1.000 77.87221 29 GLU E C 1
ATOM 6344 O O . GLU E 1 29 ? 34.31830 -51.20254 -81.63810 1.000 78.97382 29 GLU E O 1
ATOM 6350 N N . LEU E 1 30 ? 32.86369 -49.57539 -82.18929 1.000 80.50109 30 LEU E N 1
ATOM 6351 C CA . LEU E 1 30 ? 33.22199 -49.67580 -83.59342 1.000 71.24889 30 LEU E CA 1
ATOM 6352 C C . LEU E 1 30 ? 34.62013 -49.11317 -83.81501 1.000 70.62741 30 LEU E C 1
ATOM 6353 O O . LEU E 1 30 ? 35.43647 -49.72254 -84.51608 1.000 81.02896 30 LEU E O 1
ATOM 6358 N N . LEU E 1 31 ? 34.92717 -47.97327 -83.18587 1.000 63.71519 31 LEU E N 1
ATOM 6359 C CA . LEU E 1 31 ? 36.27139 -47.40951 -83.27309 1.000 68.41458 31 LEU E CA 1
ATOM 6360 C C . LEU E 1 31 ? 37.28054 -48.28600 -82.54540 1.000 73.03574 31 LEU E C 1
ATOM 6361 O O . LEU E 1 31 ? 38.40215 -48.48366 -83.02731 1.000 84.63943 31 LEU E O 1
ATOM 6366 N N . GLU E 1 32 ? 36.90425 -48.80345 -81.37304 1.000 65.62231 32 GLU E N 1
ATOM 6367 C CA . GLU E 1 32 ? 37.80129 -49.67258 -80.62244 1.000 64.16306 32 GLU E CA 1
ATOM 6368 C C . GLU E 1 32 ? 38.16124 -50.92053 -81.41536 1.000 76.89889 32 GLU E C 1
ATOM 6369 O O . GLU E 1 32 ? 39.24688 -51.48230 -81.23021 1.000 74.43067 32 GLU E O 1
ATOM 6375 N N . ALA E 1 33 ? 37.26251 -51.37762 -82.28676 1.000 80.11687 33 ALA E N 1
ATOM 6376 C CA . ALA E 1 33 ? 37.51581 -52.53404 -83.13489 1.000 75.86791 33 ALA E CA 1
ATOM 6377 C C . ALA E 1 33 ? 38.34836 -52.19900 -84.36901 1.000 82.56918 33 ALA E C 1
ATOM 6378 O O . ALA E 1 33 ? 38.55144 -53.07492 -85.21747 1.000 87.51615 33 ALA E O 1
ATOM 6380 N N . GLY E 1 34 ? 38.83340 -50.96704 -84.49322 1.000 87.93952 34 GLY E N 1
ATOM 6381 C CA . GLY E 1 34 ? 39.68499 -50.61232 -85.60839 1.000 92.62884 34 GLY E CA 1
ATOM 6382 C C . GLY E 1 34 ? 38.98313 -50.05812 -86.82591 1.000 97.85950 34 GLY E C 1
ATOM 6383 O O . GLY E 1 34 ? 39.48385 -50.22441 -87.94404 1.000 117.33987 34 GLY E O 1
ATOM 6384 N N . ALA E 1 35 ? 37.85108 -49.38608 -86.65313 1.000 78.19610 35 ALA E N 1
ATOM 6385 C CA . ALA E 1 35 ? 37.14334 -48.81446 -87.78732 1.000 71.38462 35 ALA E CA 1
ATOM 6386 C C . ALA E 1 35 ? 37.82097 -47.52460 -88.21864 1.000 87.18177 35 ALA E C 1
ATOM 6387 O O . ALA E 1 35 ? 38.23755 -46.71765 -87.38303 1.000 88.33765 35 ALA E O 1
ATOM 6389 N N . ASP E 1 36 ? 37.92629 -47.33389 -89.52631 1.000 85.77451 36 ASP E N 1
ATOM 6390 C CA . ASP E 1 36 ? 38.61208 -46.16266 -90.06169 1.000 80.59787 36 ASP E CA 1
ATOM 6391 C C . ASP E 1 36 ? 37.77975 -44.90794 -89.83777 1.000 71.69976 36 ASP E C 1
ATOM 6392 O O . ASP E 1 36 ? 36.68184 -44.79353 -90.39721 1.000 71.49427 36 ASP E O 1
ATOM 6397 N N . PRO E 1 37 ? 38.25579 -43.94698 -89.04212 1.000 65.60810 37 PRO E N 1
ATOM 6398 C CA . PRO E 1 37 ? 37.51266 -42.69999 -88.83518 1.000 63.22526 37 PRO E CA 1
ATOM 6399 C C . PRO E 1 37 ? 37.71055 -41.65019 -89.91689 1.000 63.12755 37 PRO E C 1
ATOM 6400 O O . PRO E 1 37 ? 37.27186 -40.51291 -89.72489 1.000 73.43904 37 PRO E O 1
ATOM 6404 N N . ASN E 1 38 ? 38.35848 -41.98088 -91.03711 1.000 61.14955 38 ASN E N 1
ATOM 6405 C CA . ASN E 1 38 ? 38.61357 -41.00446 -92.08329 1.000 55.95520 38 ASN E CA 1
ATOM 6406 C C . ASN E 1 38 ? 38.08010 -41.39155 -93.45518 1.000 72.97829 38 ASN E C 1
ATOM 6407 O O . ASN E 1 38 ? 38.11372 -40.55285 -94.36360 1.000 77.27074 38 ASN E O 1
ATOM 6412 N N . MET E 1 39 ? 37.60775 -42.62218 -93.64200 1.000 72.11609 39 MET E N 1
ATOM 6413 C CA . MET E 1 39 ? 37.10956 -43.04610 -94.94565 1.000 72.59011 39 MET E CA 1
ATOM 6414 C C . MET E 1 39 ? 35.89346 -42.22224 -95.34666 1.000 77.55569 39 MET E C 1
ATOM 6415 O O . MET E 1 39 ? 34.84539 -42.29204 -94.69669 1.000 88.59373 39 MET E O 1
ATOM 6420 N N . ALA E 1 40 ? 36.03255 -41.44961 -96.42008 1.000 84.92674 40 ALA E N 1
ATOM 6421 C CA . ALA E 1 40 ? 34.94845 -40.63316 -96.94713 1.000 80.24512 40 ALA E CA 1
ATOM 6422 C C . ALA E 1 40 ? 34.08159 -41.43769 -97.91063 1.000 76.61830 40 ALA E C 1
ATOM 6423 O O . ALA E 1 40 ? 34.46662 -42.50510 -98.39248 1.000 72.26780 40 ALA E O 1
ATOM 6425 N N . ASN E 1 41 ? 32.88966 -40.91200 -98.17882 1.000 79.76491 41 ASN E N 1
ATOM 6426 C CA . ASN E 1 41 ? 31.95114 -41.56266 -99.07826 1.000 76.71593 41 ASN E CA 1
ATOM 6427 C C . ASN E 1 41 ? 32.17364 -41.05701 -100.50282 1.000 90.57091 41 ASN E C 1
ATOM 6428 O O . ASN E 1 41 ? 33.18738 -40.42470 -100.81139 1.000 93.29739 41 ASN E O 1
ATOM 6433 N N . SER E 1 42 ? 31.20969 -41.32950 -101.38688 1.000 109.72355 42 SER E N 1
ATOM 6434 C CA . SER E 1 42 ? 31.36039 -40.97807 -102.79573 1.000 112.17247 42 SER E CA 1
ATOM 6435 C C . SER E 1 42 ? 31.54348 -39.47884 -102.99407 1.000 118.22709 42 SER E C 1
ATOM 6436 O O . SER E 1 42 ? 32.27807 -39.05982 -103.89647 1.000 113.20610 42 SER E O 1
ATOM 6439 N N . GLU E 1 43 ? 30.89101 -38.66121 -102.16859 1.000 101.67357 43 GLU E N 1
ATOM 6440 C CA . GLU E 1 43 ? 30.94789 -37.21022 -102.28207 1.000 101.53734 43 GLU E CA 1
ATOM 6441 C C . GLU E 1 43 ? 32.08120 -36.59474 -101.46928 1.000 90.99392 43 GLU E C 1
ATOM 6442 O O . GLU E 1 43 ? 32.17201 -35.36431 -101.38337 1.000 85.44450 43 GLU E O 1
ATOM 6448 N N . GLY E 1 44 ? 32.93648 -37.41731 -100.86780 1.000 79.63557 44 GLY E N 1
ATOM 6449 C CA . GLY E 1 44 ? 34.07076 -36.91141 -100.12412 1.000 86.34324 44 GLY E CA 1
ATOM 6450 C C . GLY E 1 44 ? 33.79254 -36.50410 -98.69727 1.000 77.87958 44 GLY E C 1
ATOM 6451 O O . GLY E 1 44 ? 34.64816 -35.86044 -98.07797 1.000 77.85021 44 GLY E O 1
ATOM 6452 N N . THR E 1 45 ? 32.62829 -36.84881 -98.15591 1.000 75.24897 45 THR E N 1
ATOM 6453 C CA . THR E 1 45 ? 32.27905 -36.47739 -96.79123 1.000 72.49773 45 THR E CA 1
ATOM 6454 C C . THR E 1 45 ? 32.92792 -37.44280 -95.80555 1.000 71.04603 45 THR E C 1
ATOM 6455 O O . THR E 1 45 ? 32.64075 -38.64484 -95.82465 1.000 65.20661 45 THR E O 1
ATOM 6459 N N . THR E 1 46 ? 33.81447 -36.92148 -94.96065 1.000 63.75373 46 THR E N 1
ATOM 6460 C CA . THR E 1 46 ? 34.44812 -37.72381 -93.92917 1.000 57.55192 46 THR E CA 1
ATOM 6461 C C . THR E 1 46 ? 33.52327 -37.83830 -92.72044 1.000 56.67908 46 THR E C 1
ATOM 6462 O O . THR E 1 46 ? 32.56560 -37.07106 -92.58775 1.000 56.81225 46 THR E O 1
ATOM 6466 N N . PRO E 1 47 ? 33.76978 -38.80741 -91.83129 1.000 59.47178 47 PRO E N 1
ATOM 6467 C CA . PRO E 1 47 ? 32.94251 -38.89577 -90.61620 1.000 58.16959 47 PRO E CA 1
ATOM 6468 C C . PRO E 1 47 ? 32.90254 -37.60851 -89.80520 1.000 56.30705 47 PRO E C 1
ATOM 6469 O O . PRO E 1 47 ? 31.84769 -37.26269 -89.25864 1.000 54.77527 47 PRO E O 1
ATOM 6473 N N . VAL E 1 48 ? 34.00837 -36.86610 -89.74240 1.000 51.61724 48 VAL E N 1
ATOM 6474 C CA . VAL E 1 48 ? 33.99412 -35.59427 -89.02796 1.000 50.03840 48 VAL E CA 1
ATOM 6475 C C . VAL E 1 48 ? 33.10127 -34.59426 -89.74822 1.000 50.00920 48 VAL E C 1
ATOM 6476 O O . VAL E 1 48 ? 32.27528 -33.91628 -89.12729 1.000 54.00322 48 VAL E O 1
ATOM 6480 N N . LEU E 1 49 ? 33.24416 -34.49639 -91.07134 1.000 52.29225 49 LEU E N 1
ATOM 6481 C CA . LEU E 1 49 ? 32.45703 -33.52523 -91.82302 1.000 52.66947 49 LEU E CA 1
ATOM 6482 C C . LEU E 1 49 ? 30.97416 -33.86023 -91.76963 1.000 48.44071 49 LEU E C 1
ATOM 6483 O O . LEU E 1 49 ? 30.13088 -32.95920 -91.68849 1.000 49.98714 49 LEU E O 1
ATOM 6488 N N . LEU E 1 50 ? 30.63346 -35.15015 -91.80922 1.000 48.92110 50 LEU E N 1
ATOM 6489 C CA . LEU E 1 50 ? 29.23302 -35.52894 -91.66316 1.000 55.22871 50 LEU E CA 1
ATOM 6490 C C . LEU E 1 50 ? 28.73071 -35.20217 -90.26468 1.000 58.08376 50 LEU E C 1
ATOM 6491 O O . LEU E 1 50 ? 27.58209 -34.77707 -90.09144 1.000 57.99197 50 LEU E O 1
ATOM 6496 N N . LEU E 1 51 ? 29.58690 -35.37148 -89.25812 1.000 50.88809 51 LEU E N 1
ATOM 6497 C CA . LEU E 1 51 ? 29.19063 -35.04670 -87.89490 1.000 51.33193 51 LEU E CA 1
ATOM 6498 C C . LEU E 1 51 ? 28.88973 -33.56027 -87.74784 1.000 57.68156 51 LEU E C 1
ATOM 6499 O O . LEU E 1 51 ? 27.91144 -33.18099 -87.09056 1.000 57.53393 51 LEU E O 1
ATOM 6504 N N . LEU E 1 52 ? 29.72429 -32.70206 -88.35141 1.000 56.92781 52 LEU E N 1
ATOM 6505 C CA . LEU E 1 52 ? 29.44028 -31.26890 -88.36667 1.000 48.30089 52 LEU E CA 1
ATOM 6506 C C . LEU E 1 52 ? 28.18415 -30.95845 -89.16795 1.000 50.27309 52 LEU E C 1
ATOM 6507 O O . LEU E 1 52 ? 27.45473 -30.01522 -88.83910 1.000 51.16012 52 LEU E O 1
ATOM 6512 N N . GLU E 1 53 ? 27.92780 -31.72046 -90.23080 1.000 53.24864 53 GLU E N 1
ATOM 6513 C CA . GLU E 1 53 ? 26.67933 -31.55692 -90.96388 1.000 53.98782 53 GLU E CA 1
ATOM 6514 C C . GLU E 1 53 ? 25.48918 -31.89030 -90.07767 1.000 51.20290 53 GLU E C 1
ATOM 6515 O O . GLU E 1 53 ? 24.43697 -31.24736 -90.16912 1.000 53.41542 53 GLU E O 1
ATOM 6521 N N . ILE E 1 54 ? 25.64702 -32.88381 -89.19787 1.000 58.53075 54 ILE E N 1
ATOM 6522 C CA . ILE E 1 54 ? 24.59019 -33.22415 -88.24875 1.000 66.23230 54 ILE E CA 1
ATOM 6523 C C . ILE E 1 54 ? 24.38686 -32.09322 -87.24498 1.000 57.13426 54 ILE E C 1
ATOM 6524 O O . ILE E 1 54 ? 23.25037 -31.72778 -86.92333 1.000 54.64335 54 ILE E O 1
ATOM 6529 N N . ILE E 1 55 ? 25.48056 -31.50945 -86.74905 1.000 56.50057 55 ILE E N 1
ATOM 6530 C CA . ILE E 1 55 ? 25.37131 -30.37306 -85.83702 1.000 53.06679 55 ILE E CA 1
ATOM 6531 C C . ILE E 1 55 ? 24.66241 -29.21340 -86.51379 1.000 54.00916 55 ILE E C 1
ATOM 6532 O O . ILE E 1 55 ? 23.82744 -28.53371 -85.90564 1.000 49.03197 55 ILE E O 1
ATOM 6537 N N . GLN E 1 56 ? 24.98608 -28.96906 -87.78280 1.000 61.85036 56 GLN E N 1
ATOM 6538 C CA . GLN E 1 56 ? 24.42076 -27.82695 -88.48707 1.000 58.90116 56 GLN E CA 1
ATOM 6539 C C . GLN E 1 56 ? 22.91577 -27.96851 -88.67934 1.000 58.92254 56 GLN E C 1
ATOM 6540 O O . GLN E 1 56 ? 22.17244 -26.99226 -88.52471 1.000 56.90376 56 GLN E O 1
ATOM 6546 N N . GLN E 1 57 ? 22.44055 -29.17284 -88.98581 1.000 53.98369 57 GLN E N 1
ATOM 6547 C CA . GLN E 1 57 ? 21.03672 -29.36779 -89.31888 1.000 73.02010 57 GLN E CA 1
ATOM 6548 C C . GLN E 1 57 ? 20.25613 -30.16844 -88.28669 1.000 70.93139 57 GLN E C 1
ATOM 6549 O O . GLN E 1 57 ? 19.05740 -30.39853 -88.48755 1.000 57.32876 57 GLN E O 1
ATOM 6555 N N . GLY E 1 58 ? 20.87856 -30.57118 -87.17922 1.000 68.56691 58 GLY E N 1
ATOM 6556 C CA . GLY E 1 58 ? 20.23819 -31.44892 -86.22727 1.000 68.97105 58 GLY E CA 1
ATOM 6557 C C . GLY E 1 58 ? 19.58806 -30.70383 -85.07732 1.000 68.65622 58 GLY E C 1
ATOM 6558 O O . GLY E 1 58 ? 19.82847 -29.52311 -84.84284 1.000 64.60883 58 GLY E O 1
ATOM 6559 N N . SER E 1 59 ? 18.75921 -31.43956 -84.34391 1.000 62.72426 59 SER E N 1
ATOM 6560 C CA . SER E 1 59 ? 18.10526 -30.89206 -83.17245 1.000 63.94667 59 SER E CA 1
ATOM 6561 C C . SER E 1 59 ? 19.13423 -30.63816 -82.07217 1.000 67.18274 59 SER E C 1
ATOM 6562 O O . SER E 1 59 ? 20.29966 -31.02701 -82.17393 1.000 62.58988 59 SER E O 1
ATOM 6565 N N . GLU E 1 60 ? 18.69093 -29.96461 -81.00594 1.000 72.48984 60 GLU E N 1
ATOM 6566 C CA . GLU E 1 60 ? 19.58498 -29.70381 -79.88172 1.000 58.62854 60 GLU E CA 1
ATOM 6567 C C . GLU E 1 60 ? 20.08764 -30.99731 -79.25509 1.000 62.04371 60 GLU E C 1
ATOM 6568 O O . GLU E 1 60 ? 21.22813 -31.05121 -78.78650 1.000 64.27299 60 GLU E O 1
ATOM 6574 N N . GLU E 1 61 ? 19.26443 -32.05087 -79.25382 1.000 74.61259 61 GLU E N 1
ATOM 6575 C CA . GLU E 1 61 ? 19.70897 -33.34541 -78.74276 1.000 71.91671 61 GLU E CA 1
ATOM 6576 C C . GLU E 1 61 ? 20.82399 -33.92396 -79.60671 1.000 73.63271 61 GLU E C 1
ATOM 6577 O O . GLU E 1 61 ? 21.86927 -34.34276 -79.09508 1.000 76.49931 61 GLU E O 1
ATOM 6583 N N . GLN E 1 62 ? 20.62246 -33.94363 -80.92691 1.000 68.71407 62 GLN E N 1
ATOM 6584 C CA . GLN E 1 62 ? 21.65519 -34.44184 -81.82995 1.000 64.38121 62 GLN E CA 1
ATOM 6585 C C . GLN E 1 62 ? 22.93088 -33.61313 -81.74548 1.000 64.40578 62 GLN E C 1
ATOM 6586 O O . GLN E 1 62 ? 24.02509 -34.13429 -81.98708 1.000 70.79501 62 GLN E O 1
ATOM 6592 N N . GLN E 1 63 ? 22.81006 -32.32679 -81.41186 1.000 61.77387 63 GLN E N 1
ATOM 6593 C CA . GLN E 1 63 ? 23.96769 -31.43729 -81.37708 1.000 61.76522 63 GLN E CA 1
ATOM 6594 C C . GLN E 1 63 ? 24.92936 -31.81705 -80.25526 1.000 76.65523 63 GLN E C 1
ATOM 6595 O O . GLN E 1 63 ? 26.11499 -32.07665 -80.49903 1.000 72.92999 63 GLN E O 1
ATOM 6601 N N . LYS E 1 64 ? 24.43825 -31.83917 -79.00886 1.000 68.80479 64 LYS E N 1
ATOM 6602 C CA . LYS E 1 64 ? 25.31149 -32.15451 -77.88146 1.000 67.89903 64 LYS E CA 1
ATOM 6603 C C . LYS E 1 64 ? 25.83317 -33.58283 -77.95620 1.000 74.21814 64 LYS E C 1
ATOM 6604 O O . LYS E 1 64 ? 26.91750 -33.87437 -77.43685 1.000 68.30429 64 LYS E O 1
ATOM 6610 N N . LEU E 1 65 ? 25.09649 -34.47615 -78.62122 1.000 73.21480 65 LEU E N 1
ATOM 6611 C CA . LEU E 1 65 ? 25.59896 -35.82819 -78.84649 1.000 70.85851 65 LEU E CA 1
ATOM 6612 C C . LEU E 1 65 ? 26.81273 -35.81385 -79.76734 1.000 70.15950 65 LEU E C 1
ATOM 6613 O O . LEU E 1 65 ? 27.77400 -36.56159 -79.55212 1.000 67.14547 65 LEU E O 1
ATOM 6618 N N . ALA E 1 66 ? 26.78852 -34.96488 -80.79630 1.000 69.05929 66 ALA E N 1
ATOM 6619 C CA . ALA E 1 66 ? 27.86009 -34.95505 -81.78141 1.000 65.28953 66 ALA E CA 1
ATOM 6620 C C . ALA E 1 66 ? 29.16869 -34.41415 -81.21404 1.000 63.94537 66 ALA E C 1
ATOM 6621 O O . ALA E 1 66 ? 30.23275 -34.69691 -81.77664 1.000 59.64199 66 ALA E O 1
ATOM 6623 N N . LEU E 1 67 ? 29.11761 -33.62833 -80.13318 1.000 58.94315 67 LEU E N 1
ATOM 6624 C CA . LEU E 1 67 ? 30.35184 -33.22104 -79.46291 1.000 65.87895 67 LEU E CA 1
ATOM 6625 C C . LEU E 1 67 ? 31.08609 -34.41831 -78.87594 1.000 63.88329 67 LEU E C 1
ATOM 6626 O O . LEU E 1 67 ? 32.31951 -34.49447 -78.93800 1.000 53.53751 67 LEU E O 1
ATOM 6631 N N . ALA E 1 68 ? 30.34669 -35.35530 -78.28193 1.000 62.73833 68 ALA E N 1
ATOM 6632 C CA . ALA E 1 68 ? 30.97935 -36.56745 -77.78076 1.000 63.04250 68 ALA E CA 1
ATOM 6633 C C . ALA E 1 68 ? 31.46301 -37.43902 -78.92970 1.000 59.17969 68 ALA E C 1
ATOM 6634 O O . ALA E 1 68 ? 32.55245 -38.02151 -78.86221 1.000 60.53921 68 ALA E O 1
ATOM 6636 N N . LEU E 1 69 ? 30.67782 -37.51528 -80.00536 1.000 50.56210 69 LEU E N 1
ATOM 6637 C CA . LEU E 1 69 ? 31.07612 -38.31963 -81.15172 1.000 56.61497 69 LEU E CA 1
ATOM 6638 C C . LEU E 1 69 ? 32.33429 -37.77021 -81.80660 1.000 56.75953 69 LEU E C 1
ATOM 6639 O O . LEU E 1 69 ? 33.14512 -38.54025 -82.33444 1.000 64.77308 69 LEU E O 1
ATOM 6644 N N . LEU E 1 70 ? 32.52316 -36.44909 -81.77186 1.000 44.63897 70 LEU E N 1
ATOM 6645 C CA . LEU E 1 70 ? 33.72516 -35.86633 -82.35653 1.000 53.78778 70 LEU E CA 1
ATOM 6646 C C . LEU E 1 70 ? 34.96296 -36.21173 -81.54467 1.000 55.98814 70 LEU E C 1
ATOM 6647 O O . LEU E 1 70 ? 36.00473 -36.55721 -82.11432 1.000 54.14732 70 LEU E O 1
ATOM 6652 N N . GLN E 1 71 ? 34.86717 -36.12318 -80.21416 1.000 56.14353 71 GLN E N 1
ATOM 6653 C CA . GLN E 1 71 ? 35.98507 -36.51249 -79.36197 1.000 59.62489 71 GLN E CA 1
ATOM 6654 C C . GLN E 1 71 ? 36.35542 -37.97061 -79.59208 1.000 62.06991 71 GLN E C 1
ATOM 6655 O O . GLN E 1 71 ? 37.54028 -38.32415 -79.61952 1.000 60.89294 71 GLN E O 1
ATOM 6661 N N . GLU E 1 72 ? 35.34808 -38.82691 -79.78058 1.000 62.88987 72 GLU E N 1
ATOM 6662 C CA . GLU E 1 72 ? 35.59962 -40.23700 -80.05462 1.000 63.96487 72 GLU E CA 1
ATOM 6663 C C . GLU E 1 72 ? 36.32283 -40.41649 -81.38593 1.000 60.91634 72 GLU E C 1
ATOM 6664 O O . GLU E 1 72 ? 37.30380 -41.16450 -81.47759 1.000 61.66657 72 GLU E O 1
ATOM 6670 N N . LEU E 1 73 ? 35.85478 -39.72805 -82.43161 1.000 51.77398 73 LEU E N 1
ATOM 6671 C CA . LEU E 1 73 ? 36.49861 -39.84223 -83.73530 1.000 46.79540 73 LEU E CA 1
ATOM 6672 C C . LEU E 1 73 ? 37.91512 -39.294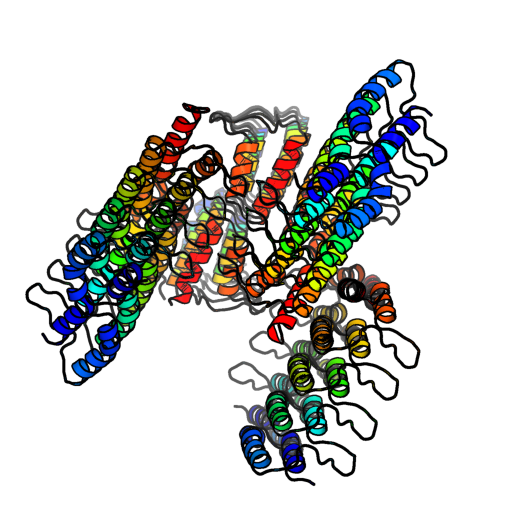33 -83.70007 1.000 60.23461 73 LEU E C 1
ATOM 6673 O O . LEU E 1 73 ? 38.83324 -39.88228 -84.28358 1.000 62.87961 73 LEU E O 1
ATOM 6678 N N . LEU E 1 74 ? 38.11243 -38.16609 -83.01955 1.000 58.24445 74 LEU E N 1
ATOM 6679 C CA . LEU E 1 74 ? 39.43724 -37.56307 -82.97277 1.000 49.35475 74 LEU E CA 1
ATOM 6680 C C . LEU E 1 74 ? 40.40976 -38.43714 -82.19494 1.000 63.62268 74 LEU E C 1
ATOM 6681 O O . LEU E 1 74 ? 41.56935 -38.58860 -82.59532 1.000 67.55495 74 LEU E O 1
ATOM 6686 N N . GLU E 1 75 ? 39.95120 -39.03725 -81.09233 1.000 72.62981 75 GLU E N 1
ATOM 6687 C CA . GLU E 1 75 ? 40.80512 -39.95416 -80.34455 1.000 75.48092 75 GLU E CA 1
ATOM 6688 C C . GLU E 1 75 ? 41.16898 -41.17083 -81.18321 1.000 67.34544 75 GLU E C 1
ATOM 6689 O O . GLU E 1 75 ? 42.30452 -41.65579 -81.12738 1.000 74.20438 75 GLU E O 1
ATOM 6695 N N . ALA E 1 76 ? 40.22609 -41.66052 -81.99038 1.000 55.75092 76 ALA E N 1
ATOM 6696 C CA . ALA E 1 76 ? 40.48847 -42.79081 -82.87116 1.000 56.23259 76 ALA E CA 1
ATOM 6697 C C . ALA E 1 76 ? 41.44524 -42.44622 -84.00291 1.000 73.32288 76 ALA E C 1
ATOM 6698 O O . ALA E 1 76 ? 41.83196 -43.34378 -84.75952 1.000 88.43595 76 ALA E O 1
ATOM 6700 N N . GLY E 1 77 ? 41.81843 -41.18226 -84.14667 1.000 62.17477 77 GLY E N 1
ATOM 6701 C CA . GLY E 1 77 ? 42.74379 -40.76343 -85.16756 1.000 61.16112 77 GLY E CA 1
ATOM 6702 C C . GLY E 1 77 ? 42.12809 -40.11237 -86.38224 1.000 57.05049 77 GLY E C 1
ATOM 6703 O O . GLY E 1 77 ? 42.68569 -40.24050 -87.47711 1.000 57.73559 77 GLY E O 1
ATOM 6704 N N . ALA E 1 78 ? 41.00756 -39.41452 -86.23029 1.000 57.04417 78 ALA E N 1
ATOM 6705 C CA . ALA E 1 78 ? 40.41689 -38.70248 -87.35089 1.000 55.33491 78 ALA E CA 1
ATOM 6706 C C . ALA E 1 78 ? 41.23706 -37.45637 -87.64642 1.000 56.47657 78 ALA E C 1
ATOM 6707 O O . ALA E 1 78 ? 41.66221 -36.74498 -86.73088 1.000 47.27924 78 ALA E O 1
ATOM 6709 N N . ASP E 1 79 ? 41.46179 -37.20230 -88.92663 1.000 52.36578 79 ASP E N 1
ATOM 6710 C CA . ASP E 1 79 ? 42.24833 -36.05421 -89.36506 1.000 48.03341 79 ASP E CA 1
ATOM 6711 C C . ASP E 1 79 ? 41.45941 -34.76267 -89.21469 1.000 46.49459 79 ASP E C 1
ATOM 6712 O O . ASP E 1 79 ? 40.47260 -34.57030 -89.93706 1.000 51.49728 79 ASP E O 1
ATOM 6717 N N . PRO E 1 80 ? 41.86035 -33.84168 -88.33393 1.000 50.93098 80 PRO E N 1
ATOM 6718 C CA . PRO E 1 80 ? 41.10385 -32.59155 -88.19412 1.000 57.81219 80 PRO E CA 1
ATOM 6719 C C . PRO E 1 80 ? 41.30489 -31.62256 -89.34966 1.000 53.89376 80 PRO E C 1
ATOM 6720 O O . PRO E 1 80 ? 40.68302 -30.55430 -89.34954 1.000 67.38216 80 PRO E O 1
ATOM 6724 N N . ASN E 1 81 ? 42.12491 -31.96882 -90.34284 1.000 43.19706 81 ASN E N 1
ATOM 6725 C CA . ASN E 1 81 ? 42.39774 -31.10316 -91.48144 1.000 53.64844 81 ASN E CA 1
ATOM 6726 C C . ASN E 1 81 ? 41.84856 -31.64245 -92.79532 1.000 60.59935 81 ASN E C 1
ATOM 6727 O O . ASN E 1 81 ? 42.08270 -31.02971 -93.84369 1.000 62.64117 81 ASN E O 1
ATOM 6732 N N . MET E 1 82 ? 41.15441 -32.77830 -92.78022 1.000 55.34359 82 MET E N 1
ATOM 6733 C CA . MET E 1 82 ? 40.64506 -33.37374 -94.01140 1.000 61.50486 82 MET E CA 1
ATOM 6734 C C . MET E 1 82 ? 39.40623 -32.60912 -94.45721 1.000 69.68169 82 MET E C 1
ATOM 6735 O O . MET E 1 82 ? 38.37357 -32.63082 -93.77747 1.000 59.99283 82 MET E O 1
ATOM 6740 N N . ALA E 1 83 ? 39.51868 -31.92499 -95.59272 1.000 71.78843 83 ALA E N 1
ATOM 6741 C CA . ALA E 1 83 ? 38.45187 -31.11168 -96.15077 1.000 64.67628 83 ALA E CA 1
ATOM 6742 C C . ALA E 1 83 ? 37.59035 -31.91799 -97.12045 1.000 61.21461 83 ALA E C 1
ATOM 6743 O O . ALA E 1 83 ? 37.95590 -33.00551 -97.56936 1.000 59.80369 83 ALA E O 1
ATOM 6745 N N . ASN E 1 84 ? 36.42476 -31.36093 -97.44176 1.000 66.90589 84 ASN E N 1
ATOM 6746 C CA . ASN E 1 84 ? 35.53440 -31.96785 -98.41729 1.000 65.44063 84 ASN E CA 1
ATOM 6747 C C . ASN E 1 84 ? 36.10185 -31.78159 -99.82349 1.000 72.33277 84 ASN E C 1
ATOM 6748 O O . ASN E 1 84 ? 37.19701 -31.24681 -100.01963 1.000 76.24202 84 ASN E O 1
ATOM 6753 N N . SER E 1 85 ? 35.34136 -32.23770 -100.82084 1.000 90.91680 85 SER E N 1
ATOM 6754 C CA . SER E 1 85 ? 35.78588 -32.10396 -102.20432 1.000 94.64672 85 SER E CA 1
ATOM 6755 C C . SER E 1 85 ? 35.96353 -30.64289 -102.59375 1.000 93.84115 85 SER E C 1
ATOM 6756 O O . SER E 1 85 ? 36.85943 -30.31260 -103.37956 1.000 85.48843 85 SER E O 1
ATOM 6759 N N . GLU E 1 86 ? 35.12071 -29.75782 -102.05678 1.000 92.16514 86 GLU E N 1
ATOM 6760 C CA . GLU E 1 86 ? 35.22255 -28.33496 -102.35559 1.000 82.36046 86 GLU E CA 1
ATOM 6761 C C . GLU E 1 86 ? 36.41106 -27.66725 -101.67489 1.000 64.61837 86 GLU E C 1
ATOM 6762 O O . GLU E 1 86 ? 36.74721 -26.53139 -102.02552 1.000 65.91910 86 GLU E O 1
ATOM 6768 N N . GLY E 1 87 ? 37.01155 -28.30585 -100.67919 1.000 66.94502 87 GLY E N 1
ATOM 6769 C CA . GLY E 1 87 ? 38.13231 -27.72387 -99.97287 1.000 66.99903 87 GLY E CA 1
ATOM 6770 C C . GLY E 1 87 ? 37.80470 -27.00185 -98.68451 1.000 64.66301 87 GLY E C 1
ATOM 6771 O O . GLY E 1 87 ? 38.61175 -26.17595 -98.23879 1.000 62.09810 87 GLY E O 1
ATOM 6772 N N . THR E 1 88 ? 36.64990 -27.26599 -98.08378 1.000 66.23291 88 THR E N 1
ATOM 6773 C CA . THR E 1 88 ? 36.26539 -26.61820 -96.83805 1.000 65.91457 88 THR E CA 1
ATOM 6774 C C . THR E 1 88 ? 36.72277 -27.50098 -95.68526 1.000 51.16786 88 THR E C 1
ATOM 6775 O O . THR E 1 88 ? 36.31199 -28.66183 -95.58752 1.000 47.64242 88 THR E O 1
ATOM 6779 N N . THR E 1 89 ? 37.59213 -26.96115 -94.83825 1.000 48.90192 89 THR E N 1
ATOM 6780 C CA . THR E 1 89 ? 38.13141 -27.70060 -93.71051 1.000 52.63141 89 THR E CA 1
ATOM 6781 C C . THR E 1 89 ? 37.12944 -27.73772 -92.55514 1.000 50.48467 89 THR E C 1
ATOM 6782 O O . THR E 1 89 ? 36.24507 -26.88389 -92.45726 1.000 53.33074 89 THR E O 1
ATOM 6786 N N . PRO E 1 90 ? 37.24863 -28.72337 -91.66044 1.000 49.88875 90 PRO E N 1
ATOM 6787 C CA . PRO E 1 90 ? 36.32679 -28.78383 -90.51027 1.000 51.38364 90 PRO E CA 1
ATOM 6788 C C . PRO E 1 90 ? 36.26748 -27.51323 -89.66748 1.000 52.75831 90 PRO E C 1
ATOM 6789 O O . PRO E 1 90 ? 35.17657 -27.13263 -89.22253 1.000 45.55927 90 PRO E O 1
ATOM 6793 N N . VAL E 1 91 ? 37.39602 -26.83455 -89.44417 1.000 55.47031 91 VAL E N 1
ATOM 6794 C CA . VAL E 1 91 ? 37.35477 -25.59641 -88.66974 1.000 46.77547 91 VAL E CA 1
ATOM 6795 C C . VAL E 1 91 ? 36.60132 -24.51563 -89.43584 1.000 46.84285 91 VAL E C 1
ATOM 6796 O O . VAL E 1 91 ? 35.81740 -23.75474 -88.85390 1.000 37.87471 91 VAL E O 1
ATOM 6800 N N . LEU E 1 92 ? 36.81790 -24.43442 -90.75264 1.000 49.56273 92 LEU E N 1
ATOM 6801 C CA . LEU E 1 92 ? 36.11742 -23.43621 -91.55112 1.000 39.58170 92 LEU E CA 1
ATOM 6802 C C . LEU E 1 92 ? 34.64092 -23.76576 -91.67363 1.000 40.20823 92 LEU E C 1
ATOM 6803 O O . LEU E 1 92 ? 33.80552 -22.85584 -91.72009 1.000 55.77465 92 LEU E O 1
ATOM 6808 N N . LEU E 1 93 ? 34.29779 -25.05208 -91.70566 1.000 44.69207 93 LEU E N 1
ATOM 6809 C CA . LEU E 1 93 ? 32.89069 -25.42910 -91.70333 1.000 45.31147 93 LEU E CA 1
ATOM 6810 C C . LEU E 1 93 ? 32.24452 -25.11022 -90.35800 1.000 49.21410 93 LEU E C 1
ATOM 6811 O O . LEU E 1 93 ? 31.08995 -24.66931 -90.30812 1.000 48.39760 93 LEU E O 1
ATOM 6816 N N . LEU E 1 94 ? 32.98260 -25.30349 -89.25891 1.000 46.97713 94 LEU E N 1
ATOM 6817 C CA . LEU E 1 94 ? 32.47499 -24.92817 -87.94120 1.000 45.47916 94 LEU E CA 1
ATOM 6818 C C . LEU E 1 94 ? 32.13870 -23.44770 -87.87740 1.000 44.83485 94 LEU E C 1
ATOM 6819 O O . LEU E 1 94 ? 31.05269 -23.06609 -87.42738 1.000 48.05756 94 LEU E O 1
ATOM 6824 N N . LEU E 1 95 ? 33.06266 -22.59596 -88.33402 1.000 43.46719 95 LEU E N 1
ATOM 6825 C CA . LEU E 1 95 ? 32.83350 -21.15763 -88.26939 1.000 40.60490 95 LEU E CA 1
ATOM 6826 C C . LEU E 1 95 ? 31.65985 -20.74050 -89.14222 1.000 45.00669 95 LEU E C 1
ATOM 6827 O O . LEU E 1 95 ? 30.90240 -19.83409 -88.77422 1.000 40.01753 95 LEU E O 1
ATOM 6832 N N . GLU E 1 96 ? 31.46632 -21.41156 -90.27700 1.000 45.36825 96 GLU E N 1
ATOM 6833 C CA . GLU E 1 96 ? 30.29292 -21.12748 -91.08970 1.000 47.31335 96 GLU E CA 1
ATOM 6834 C C . GLU E 1 96 ? 29.01873 -21.50704 -90.34809 1.000 47.95952 96 GLU E C 1
ATOM 6835 O O . GLU E 1 96 ? 27.99919 -20.81654 -90.46057 1.000 49.88917 96 GLU E O 1
ATOM 6841 N N . ILE E 1 97 ? 29.05898 -22.60133 -89.58221 1.000 49.15283 97 ILE E N 1
ATOM 6842 C CA . ILE E 1 97 ? 27.91540 -22.96998 -88.75040 1.000 53.46009 97 ILE E CA 1
ATOM 6843 C C . ILE E 1 97 ? 27.67660 -21.91493 -87.67830 1.000 50.78735 97 ILE E C 1
ATOM 6844 O O . ILE E 1 97 ? 26.53563 -21.51168 -87.42473 1.000 50.81635 97 ILE E O 1
ATOM 6849 N N . ILE E 1 98 ? 28.74846 -21.44090 -87.04326 1.000 36.42094 98 ILE E N 1
ATOM 6850 C CA . ILE E 1 98 ? 28.60863 -20.39770 -86.03492 1.000 39.33678 98 ILE E CA 1
ATOM 6851 C C . ILE E 1 98 ? 28.03153 -19.13987 -86.66068 1.000 49.53122 98 ILE E C 1
ATOM 6852 O O . ILE E 1 98 ? 27.12426 -18.50797 -86.10604 1.000 44.97634 98 ILE E O 1
ATOM 6857 N N . GLN E 1 99 ? 28.54067 -18.77181 -87.83776 1.000 52.78890 99 GLN E N 1
ATOM 6858 C CA . GLN E 1 99 ? 28.13552 -17.53944 -88.50328 1.000 37.76402 99 GLN E CA 1
ATOM 6859 C C . GLN E 1 99 ? 26.63696 -17.50241 -88.76800 1.000 49.06792 99 GLN E C 1
ATOM 6860 O O . GLN E 1 99 ? 26.02573 -16.42802 -88.72793 1.000 53.35571 99 GLN E O 1
ATOM 6866 N N . GLN E 1 100 ? 26.02755 -18.65930 -89.03039 1.000 53.56502 100 GLN E N 1
ATOM 6867 C CA . GLN E 1 100 ? 24.61787 -18.73739 -89.39119 1.000 49.63429 100 GLN E CA 1
ATOM 6868 C C . GLN E 1 100 ? 23.78478 -19.51516 -88.38100 1.000 50.13247 100 GLN E C 1
ATOM 6869 O O . GLN E 1 100 ? 22.59326 -19.74640 -88.62541 1.000 45.25067 100 GLN E O 1
ATOM 6875 N N . GLY E 1 101 ? 24.36416 -19.91672 -87.25112 1.000 51.72940 101 GLY E N 1
ATOM 6876 C CA . GLY E 1 101 ? 23.69619 -20.81281 -86.33662 1.000 52.95268 101 GLY E CA 1
ATOM 6877 C C . GLY E 1 101 ? 22.98871 -20.11295 -85.18311 1.000 52.97962 101 GLY E C 1
ATOM 6878 O O . GLY E 1 101 ? 23.13631 -18.91809 -84.93626 1.000 51.71656 101 GLY E O 1
ATOM 6879 N N . SER E 1 102 ? 22.20951 -20.91277 -84.46415 1.000 55.63986 102 SER E N 1
ATOM 6880 C CA . SER E 1 102 ? 21.48704 -20.46852 -83.28948 1.000 42.22961 102 SER E CA 1
ATOM 6881 C C . SER E 1 102 ? 22.45284 -20.23971 -82.12973 1.000 48.29668 102 SER E C 1
ATOM 6882 O O . SER E 1 102 ? 23.63624 -20.57759 -82.19629 1.000 52.42579 102 SER E O 1
ATOM 6885 N N . GLU E 1 103 ? 21.93378 -19.65255 -81.04822 1.000 45.45732 103 GLU E N 1
ATOM 6886 C CA . GLU E 1 103 ? 22.76604 -19.44196 -79.86845 1.000 43.17964 103 GLU E CA 1
ATOM 6887 C C . GLU E 1 103 ? 23.20013 -20.76392 -79.24986 1.000 58.25889 103 GLU E C 1
ATOM 6888 O O . GLU E 1 103 ? 24.33063 -20.88578 -78.76265 1.000 67.43676 103 GLU E O 1
ATOM 6894 N N . GLU E 1 104 ? 22.33171 -21.77876 -79.29236 1.000 58.51998 104 GLU E N 1
ATOM 6895 C CA . GLU E 1 104 ? 22.71446 -23.09067 -78.77728 1.000 56.99441 104 GLU E CA 1
ATOM 6896 C C . GLU E 1 104 ? 23.82535 -23.71397 -79.61712 1.000 61.17376 104 GLU E C 1
ATOM 6897 O O . GLU E 1 104 ? 24.78754 -24.26521 -79.06898 1.000 61.26216 104 GLU E O 1
ATOM 6903 N N . GLN E 1 105 ? 23.71557 -23.63133 -80.94749 1.000 56.28738 105 GLN E N 1
ATOM 6904 C CA . GLN E 1 105 ? 24.78933 -24.11728 -81.80755 1.000 48.19443 105 GLN E CA 1
ATOM 6905 C C . GLN E 1 105 ? 26.07694 -23.33503 -81.60127 1.000 58.63736 105 GLN E C 1
ATOM 6906 O O . GLN E 1 105 ? 27.17008 -23.89794 -81.72453 1.000 65.01858 105 GLN E O 1
ATOM 6912 N N . GLN E 1 106 ? 25.97036 -22.03889 -81.30424 1.000 67.79152 106 GLN E N 1
ATOM 6913 C CA . GLN E 1 106 ? 27.16125 -21.21557 -81.13006 1.000 66.93174 106 GLN E CA 1
ATOM 6914 C C . GLN E 1 106 ? 28.01678 -21.69603 -79.96256 1.000 68.18915 106 GLN E C 1
ATOM 6915 O O . GLN E 1 106 ? 29.22862 -21.89178 -80.11244 1.000 80.19106 106 GLN E O 1
ATOM 6921 N N . LYS E 1 107 ? 27.40703 -21.91486 -78.79452 1.000 55.61156 107 LYS E N 1
ATOM 6922 C CA . LYS E 1 107 ? 28.19694 -22.37387 -77.65563 1.000 60.14054 107 LYS E CA 1
ATOM 6923 C C . LYS E 1 107 ? 28.79373 -23.74859 -77.90755 1.000 75.24478 107 LYS E C 1
ATOM 6924 O O . LYS E 1 107 ? 29.91266 -24.03113 -77.46362 1.000 85.51122 107 LYS E O 1
ATOM 6930 N N . LEU E 1 108 ? 28.06227 -24.61649 -78.60579 1.000 68.45747 108 LEU E N 1
ATOM 6931 C CA . LEU E 1 108 ? 28.55445 -25.96419 -78.85293 1.000 62.29344 108 LEU E CA 1
ATOM 6932 C C . LEU E 1 108 ? 29.80310 -25.93234 -79.72500 1.000 74.08260 108 LEU E C 1
ATOM 6933 O O . LEU E 1 108 ? 30.82782 -26.53394 -79.38427 1.000 76.51093 108 LEU E O 1
ATOM 6938 N N . ALA E 1 109 ? 29.74241 -25.20789 -80.84533 1.000 84.63638 109 ALA E N 1
ATOM 6939 C CA . ALA E 1 109 ? 30.85492 -25.17124 -81.78937 1.000 90.55071 109 ALA E CA 1
ATOM 6940 C C . ALA E 1 109 ? 32.11458 -24.54750 -81.19352 1.000 87.12061 109 ALA E C 1
ATOM 6941 O O . ALA E 1 109 ? 33.21753 -24.81056 -81.68898 1.000 85.24046 109 ALA E O 1
ATOM 6943 N N . ALA E 1 110 ? 31.97963 -23.71506 -80.15909 1.000 61.52650 110 ALA E N 1
ATOM 6944 C CA . ALA E 1 110 ? 33.16225 -23.18714 -79.48643 1.000 67.64763 110 ALA E CA 1
ATOM 6945 C C . ALA E 1 110 ? 33.98158 -24.30564 -78.85184 1.000 70.15248 110 ALA E C 1
ATOM 6946 O O . ALA E 1 110 ? 35.21771 -24.27118 -78.87434 1.000 69.61263 110 ALA E O 1
ATOM 6948 N N . ALA E 1 111 ? 33.31034 -25.29671 -78.25908 1.000 78.78344 111 ALA E N 1
ATOM 6949 C CA . ALA E 1 111 ? 34.02175 -26.44853 -77.71357 1.000 69.41109 111 ALA E CA 1
ATOM 6950 C C . ALA E 1 111 ? 34.54881 -27.35217 -78.82240 1.000 60.49644 111 ALA E C 1
ATOM 6951 O O . ALA E 1 111 ? 35.63340 -27.92952 -78.68803 1.000 48.77531 111 ALA E O 1
ATOM 6953 N N . LEU E 1 112 ? 33.80196 -27.47219 -79.92543 1.000 66.16654 112 LEU E N 1
ATOM 6954 C CA . LEU E 1 112 ? 34.23501 -28.29521 -81.05026 1.000 54.21077 112 LEU E CA 1
ATOM 6955 C C . LEU E 1 112 ? 35.50506 -27.75148 -81.68316 1.000 53.20203 112 LEU E C 1
ATOM 6956 O O . LEU E 1 112 ? 36.33506 -28.52720 -82.17171 1.000 48.49232 112 LEU E O 1
ATOM 6961 N N . LEU E 1 113 ? 35.65681 -26.42508 -81.71397 1.000 50.37977 113 LEU E N 1
ATOM 6962 C CA . LEU E 1 113 ? 36.87433 -25.82831 -82.25036 1.000 51.31043 113 LEU E CA 1
ATOM 6963 C C . LEU E 1 113 ? 38.08228 -26.14229 -81.37588 1.000 52.05744 113 LEU E C 1
ATOM 6964 O O . LEU E 1 113 ? 39.16785 -26.44401 -81.88863 1.000 54.43496 113 LEU E O 1
ATOM 6969 N N . LYS E 1 114 ? 37.91348 -26.07095 -80.05345 1.000 49.44908 114 LYS E N 1
ATOM 6970 C CA . LYS E 1 114 ? 39.00740 -26.40299 -79.14825 1.000 51.34169 114 LYS E CA 1
ATOM 6971 C C . LYS E 1 114 ? 39.43790 -27.85588 -79.32646 1.000 52.97830 114 LYS E C 1
ATOM 6972 O O . LYS E 1 114 ? 40.63595 -28.16298 -79.33623 1.000 45.07061 114 LYS E O 1
ATOM 6978 N N . GLU E 1 115 ? 38.46916 -28.76042 -79.49250 1.000 50.97218 115 GLU E N 1
ATOM 6979 C CA . GLU E 1 115 ? 38.78470 -30.16460 -79.73454 1.000 48.48918 115 GLU E CA 1
ATOM 6980 C C . GLU E 1 115 ? 39.55193 -30.34778 -81.03863 1.000 55.93942 115 GLU E C 1
ATOM 6981 O O . GLU E 1 115 ? 40.52850 -31.10295 -81.09136 1.000 55.46738 115 GLU E O 1
ATOM 6987 N N . LEU E 1 116 ? 39.11838 -29.67096 -82.10562 1.000 59.96171 116 LEU E N 1
ATOM 6988 C CA . LEU E 1 116 ? 39.80515 -29.78409 -83.38819 1.000 45.48078 116 LEU E CA 1
ATOM 6989 C C . LEU E 1 116 ? 41.20342 -29.18509 -83.31932 1.000 52.55088 116 LEU E C 1
ATOM 6990 O O . LEU E 1 116 ? 42.16086 -29.76292 -83.84706 1.000 49.05561 116 LEU E O 1
ATOM 6995 N N . LEU E 1 117 ? 41.34287 -28.02679 -82.67202 1.000 48.02842 117 LEU E N 1
ATOM 6996 C CA . LEU E 1 117 ? 42.66020 -27.41453 -82.55694 1.000 48.11588 117 LEU E CA 1
ATOM 6997 C C . LEU E 1 117 ? 43.59786 -28.28976 -81.73881 1.000 56.19395 117 LEU E C 1
ATOM 6998 O O . LEU E 1 117 ? 44.76894 -28.45979 -82.09820 1.000 56.55671 117 LEU E O 1
ATOM 7003 N N . ASP E 1 118 ? 43.09395 -28.86920 -80.64318 1.000 59.25339 118 ASP E N 1
ATOM 7004 C CA . ASP E 1 118 ? 43.90518 -29.78722 -79.84677 1.000 64.74750 118 ASP E CA 1
ATOM 7005 C C . ASP E 1 118 ? 44.26605 -31.03883 -80.63642 1.000 70.74609 118 ASP E C 1
ATOM 7006 O O . ASP E 1 118 ? 45.37395 -31.56997 -80.49734 1.000 99.37955 118 ASP E O 1
ATOM 7011 N N . ALA E 1 119 ? 43.34464 -31.52961 -81.46861 1.000 69.91843 119 ALA E N 1
ATOM 7012 C CA . ALA E 1 119 ? 43.65716 -32.68278 -82.30276 1.000 61.47837 119 ALA E CA 1
ATOM 7013 C C . ALA E 1 119 ? 44.76300 -32.36692 -83.29732 1.000 59.84245 119 ALA E C 1
ATOM 7014 O O . ALA E 1 119 ? 45.42681 -33.28799 -83.78649 1.000 72.21845 119 ALA E O 1
ATOM 7016 N N . GLY E 1 120 ? 44.98058 -31.08818 -83.59368 1.000 42.96627 120 GLY E N 1
ATOM 7017 C CA . GLY E 1 120 ? 46.05505 -30.67816 -84.47115 1.000 54.58300 120 GLY E CA 1
ATOM 7018 C C . GLY E 1 120 ? 45.58345 -29.99470 -85.73416 1.000 47.09600 120 GLY E C 1
ATOM 7019 O O . GLY E 1 120 ? 46.25801 -30.04872 -86.76479 1.000 42.30092 120 GLY E O 1
ATOM 7020 N N . ALA E 1 121 ? 44.43284 -29.33552 -85.66453 1.000 52.08197 121 ALA E N 1
ATOM 7021 C CA . ALA E 1 121 ? 43.92300 -28.62120 -86.82250 1.000 42.71789 121 ALA E CA 1
ATOM 7022 C C . ALA E 1 121 ? 44.78107 -27.39191 -87.07951 1.000 52.35116 121 ALA E C 1
ATOM 7023 O O . ALA E 1 121 ? 45.21582 -26.71675 -86.14241 1.000 48.32254 121 ALA E O 1
ATOM 7025 N N . ASP E 1 122 ? 45.04331 -27.11423 -88.35929 1.000 48.90604 122 ASP E N 1
ATOM 7026 C CA . ASP E 1 122 ? 45.86400 -25.97061 -88.74330 1.000 45.15618 122 ASP E CA 1
ATOM 7027 C C . ASP E 1 122 ? 45.06067 -24.68147 -88.62465 1.000 52.92598 122 ASP E C 1
ATOM 7028 O O . ASP E 1 122 ? 44.10241 -24.47836 -89.38125 1.000 58.00266 122 ASP E O 1
ATOM 7033 N N . PRO E 1 123 ? 45.42549 -23.77949 -87.70482 1.000 57.33104 123 PRO E N 1
ATOM 7034 C CA . PRO E 1 123 ? 44.63190 -22.55281 -87.52268 1.000 60.89015 123 PRO E CA 1
ATOM 7035 C C . PRO E 1 123 ? 44.78234 -21.55171 -88.65510 1.000 60.07458 123 PRO E C 1
ATOM 7036 O O . PRO E 1 123 ? 44.03195 -20.56420 -88.68750 1.000 49.92384 123 PRO E O 1
ATOM 7040 N N . ASN E 1 124 ? 45.69631 -21.78736 -89.59559 1.000 51.93844 124 ASN E N 1
ATOM 7041 C CA . ASN E 1 124 ? 45.92762 -20.87425 -90.70370 1.000 56.19490 124 ASN E CA 1
ATOM 7042 C C . ASN E 1 124 ? 45.51567 -21.44898 -92.05056 1.000 52.87522 124 ASN E C 1
ATOM 7043 O O . ASN E 1 124 ? 45.73262 -20.79552 -93.07642 1.000 65.68652 124 ASN E O 1
ATOM 7048 N N . MET E 1 125 ? 44.94466 -22.65037 -92.08053 1.000 47.00153 125 MET E N 1
ATOM 7049 C CA . MET E 1 125 ? 44.51458 -23.25130 -93.33567 1.000 41.15874 125 MET E CA 1
ATOM 7050 C C . MET E 1 125 ? 43.28583 -22.50574 -93.84909 1.000 49.08655 125 MET E C 1
ATOM 7051 O O . MET E 1 125 ? 42.26378 -22.42660 -93.15590 1.000 51.24377 125 MET E O 1
ATOM 7056 N N . ALA E 1 126 ? 43.39179 -21.94837 -95.05372 1.000 57.48578 126 ALA E N 1
ATOM 7057 C CA . ALA E 1 126 ? 42.34685 -21.13566 -95.66070 1.000 46.64114 126 ALA E CA 1
ATOM 7058 C C . ALA E 1 126 ? 41.49973 -21.95646 -96.62540 1.000 50.20090 126 ALA E C 1
ATOM 7059 O O . ALA E 1 126 ? 41.82210 -23.09527 -96.96877 1.000 59.49386 126 ALA E O 1
ATOM 7061 N N . ASN E 1 127 ? 40.39422 -21.35852 -97.06119 1.000 54.87121 127 ASN E N 1
ATOM 7062 C CA . ASN E 1 127 ? 39.51610 -22.00267 -98.02403 1.000 57.73587 127 ASN E CA 1
ATOM 7063 C C . ASN E 1 127 ? 40.01090 -21.67937 -99.43187 1.000 61.25403 127 ASN E C 1
ATOM 7064 O O . ASN E 1 127 ? 41.10691 -21.14564 -99.62200 1.000 61.59187 127 ASN E O 1
ATOM 7069 N N . SER E 1 128 ? 39.19437 -21.99063 -100.43875 1.000 59.16196 128 SER E N 1
ATOM 7070 C CA . SER E 1 128 ? 39.61338 -21.75975 -101.81528 1.000 66.49600 128 SER E CA 1
ATOM 7071 C C . SER E 1 128 ? 39.86748 -20.28609 -102.09873 1.000 71.38030 128 SER E C 1
ATOM 7072 O O . SER E 1 128 ? 40.70620 -19.95668 -102.94542 1.000 74.93803 128 SER E O 1
ATOM 7075 N N . GLU E 1 129 ? 39.15306 -19.38560 -101.43074 1.000 65.65315 129 GLU E N 1
ATOM 7076 C CA . GLU E 1 129 ? 39.35406 -17.96664 -101.67788 1.000 64.03999 129 GLU E CA 1
ATOM 7077 C C . GLU E 1 129 ? 40.43208 -17.35017 -100.78927 1.000 70.61000 129 GLU E C 1
ATOM 7078 O O . GLU E 1 129 ? 40.61249 -16.12886 -100.81393 1.000 72.64395 129 GLU E O 1
ATOM 7084 N N . GLY E 1 130 ? 41.13068 -18.14908 -99.98893 1.000 78.04409 130 GLY E N 1
ATOM 7085 C CA . GLY E 1 130 ? 42.13276 -17.59864 -99.09951 1.000 74.27537 130 GLY E CA 1
ATOM 7086 C C . GLY E 1 130 ? 41.61672 -17.05267 -97.78755 1.000 70.13637 130 GLY E C 1
ATOM 7087 O O . GLY E 1 130 ? 42.39963 -16.46567 -97.03144 1.000 65.95431 130 GLY E O 1
ATOM 7088 N N . THR E 1 131 ? 40.32612 -17.20269 -97.49983 1.000 58.59486 131 THR E N 1
ATOM 7089 C CA . THR E 1 131 ? 39.78136 -16.75487 -96.22418 1.000 58.81922 131 THR E CA 1
ATOM 7090 C C . THR E 1 131 ? 40.28606 -17.65693 -95.10501 1.000 54.72736 131 THR E C 1
ATOM 7091 O O . THR E 1 131 ? 40.00992 -18.86241 -95.09460 1.000 47.46316 131 THR E O 1
ATOM 7095 N N . THR E 1 132 ? 41.01515 -17.07461 -94.16699 1.000 43.66681 132 THR E N 1
ATOM 7096 C CA . THR E 1 132 ? 41.56684 -17.79301 -93.03199 1.000 46.02820 132 THR E CA 1
ATOM 7097 C C . THR E 1 132 ? 40.56266 -17.84109 -91.88633 1.000 49.82957 132 THR E C 1
ATOM 7098 O O . THR E 1 132 ? 39.61842 -17.04658 -91.83921 1.000 48.24654 132 THR E O 1
ATOM 7102 N N . PRO E 1 133 ? 40.73435 -18.77116 -90.94045 1.000 53.87824 133 PRO E N 1
ATOM 7103 C CA . PRO E 1 133 ? 39.82688 -18.80206 -89.77857 1.000 53.02426 133 PRO E CA 1
ATOM 7104 C C . PRO E 1 133 ? 39.76951 -17.48769 -89.00979 1.000 46.59811 133 PRO E C 1
ATOM 7105 O O . PRO E 1 133 ? 38.70006 -17.12131 -88.50251 1.000 36.26469 133 PRO E O 1
ATOM 7109 N N . VAL E 1 134 ? 40.88653 -16.76347 -88.91208 1.000 47.11215 134 VAL E N 1
ATOM 7110 C CA . VAL E 1 134 ? 40.87616 -15.46947 -88.23631 1.000 40.70348 134 VAL E CA 1
ATOM 7111 C C . VAL E 1 134 ? 40.03808 -14.46675 -89.02221 1.000 44.85531 134 VAL E C 1
ATOM 7112 O O . VAL E 1 134 ? 39.20756 -13.74487 -88.45433 1.000 44.88711 134 VAL E O 1
ATOM 7116 N N . LEU E 1 135 ? 40.23997 -14.41035 -90.34277 1.000 37.58041 135 LEU E N 1
ATOM 7117 C CA . LEU E 1 135 ? 39.50010 -13.45742 -91.16492 1.000 42.92472 135 LEU E CA 1
ATOM 7118 C C . LEU E 1 135 ? 38.00523 -13.74714 -91.16393 1.000 43.10308 135 LEU E C 1
ATOM 7119 O O . LEU E 1 135 ? 37.19344 -12.81735 -91.23606 1.000 37.80720 135 LEU E O 1
ATOM 7124 N N . LEU E 1 136 ? 37.62419 -15.02541 -91.10792 1.000 42.10140 136 LEU E N 1
ATOM 7125 C CA . LEU E 1 136 ? 36.20874 -15.37244 -91.07165 1.000 43.91789 136 LEU E CA 1
ATOM 7126 C C . LEU E 1 136 ? 35.59421 -15.02708 -89.71874 1.000 43.56292 136 LEU E C 1
ATOM 7127 O O . LEU E 1 136 ? 34.43802 -14.59248 -89.65028 1.000 51.19188 136 LEU E O 1
ATOM 7132 N N . LEU E 1 137 ? 36.34675 -15.20898 -88.62996 1.000 38.52333 137 LEU E N 1
ATOM 7133 C CA . LEU E 1 137 ? 35.84410 -14.77872 -87.32920 1.000 40.99809 137 LEU E CA 1
ATOM 7134 C C . LEU E 1 137 ? 35.66167 -13.26895 -87.28349 1.000 41.77979 137 LEU E C 1
ATOM 7135 O O . LEU E 1 137 ? 34.74339 -12.77459 -86.61895 1.000 44.78879 137 LEU E O 1
ATOM 7140 N N . LEU E 1 138 ? 36.52087 -12.52155 -87.98431 1.000 40.64541 138 LEU E N 1
ATOM 7141 C CA . LEU E 1 138 ? 36.35895 -11.07302 -88.04297 1.000 44.20532 138 LEU E CA 1
ATOM 7142 C C . LEU E 1 138 ? 35.10864 -10.68034 -88.82089 1.000 40.61676 138 LEU E C 1
ATOM 7143 O O . LEU E 1 138 ? 34.52257 -9.62460 -88.55715 1.000 38.71300 138 LEU E O 1
ATOM 7148 N N . GLU E 1 139 ? 34.69940 -11.49732 -89.79331 1.000 42.84800 139 GLU E N 1
ATOM 7149 C CA . GLU E 1 139 ? 33.40708 -11.27735 -90.42991 1.000 39.98872 139 GLU E CA 1
ATOM 7150 C C . GLU E 1 139 ? 32.27070 -11.50840 -89.44610 1.000 38.27490 139 GLU E C 1
ATOM 7151 O O . GLU E 1 139 ? 31.29277 -10.75184 -89.43150 1.000 43.17522 139 GLU E O 1
ATOM 7157 N N . ILE E 1 140 ? 32.38809 -12.53980 -88.60572 1.000 37.40057 140 ILE E N 1
ATOM 7158 C CA . ILE E 1 140 ? 31.34164 -12.81586 -87.62594 1.000 40.97222 140 ILE E CA 1
ATOM 7159 C C . ILE E 1 140 ? 31.20408 -11.65497 -86.64967 1.000 48.20472 140 ILE E C 1
ATOM 7160 O O . ILE E 1 140 ? 30.08863 -11.25063 -86.29609 1.000 49.60994 140 ILE E O 1
ATOM 7165 N N . ILE E 1 141 ? 32.32540 -11.06465 -86.23726 1.000 41.52736 141 ILE E N 1
ATOM 7166 C CA . ILE E 1 141 ? 32.23740 -9.89784 -85.36763 1.000 41.56413 141 ILE E CA 1
ATOM 7167 C C . ILE E 1 141 ? 31.61689 -8.73447 -86.12483 1.000 37.90751 141 ILE E C 1
ATOM 7168 O O . ILE E 1 141 ? 30.81288 -7.97222 -85.57798 1.000 48.55578 141 ILE E O 1
ATOM 7173 N N . GLN E 1 142 ? 31.94502 -8.60679 -87.40665 1.000 43.62586 142 GLN E N 1
ATOM 7174 C CA . GLN E 1 142 ? 31.50364 -7.44594 -88.16417 1.000 41.03123 142 GLN E CA 1
ATOM 7175 C C . GLN E 1 142 ? 30.00064 -7.47059 -88.39357 1.000 39.87704 142 GLN E C 1
ATOM 7176 O O . GLN E 1 142 ? 29.34078 -6.42751 -88.31811 1.000 47.08149 142 GLN E O 1
ATOM 7182 N N . GLN E 1 143 ? 29.43357 -8.64846 -88.66138 1.000 40.24283 143 GLN E N 1
ATOM 7183 C CA . GLN E 1 143 ? 28.03681 -8.71808 -89.06865 1.000 48.43281 143 GLN E CA 1
ATOM 7184 C C . GLN E 1 143 ? 27.18919 -9.65556 -88.22034 1.000 36.78864 143 GLN E C 1
ATOM 7185 O O . GLN E 1 143 ? 26.04124 -9.93021 -88.58843 1.000 37.12466 143 GLN E O 1
ATOM 7191 N N . GLY E 1 144 ? 27.69187 -10.11562 -87.07693 1.000 45.55763 144 GLY E N 1
ATOM 7192 C CA . GLY E 1 144 ? 26.95123 -11.01953 -86.22947 1.000 41.69123 144 GLY E CA 1
ATOM 7193 C C . GLY E 1 144 ? 26.21008 -10.29708 -85.11350 1.000 46.40588 144 GLY E C 1
ATOM 7194 O O . GLY E 1 144 ? 26.29802 -9.08357 -84.93570 1.000 44.46255 144 GLY E O 1
ATOM 7195 N N . SER E 1 145 ? 25.47210 -11.09230 -84.34521 1.000 46.50963 145 SER E N 1
ATOM 7196 C CA . SER E 1 145 ? 24.73910 -10.59865 -83.19449 1.000 37.51014 145 SER E CA 1
ATOM 7197 C C . SER E 1 145 ? 25.70524 -10.22292 -82.07311 1.000 47.85523 145 SER E C 1
ATOM 7198 O O . SER E 1 145 ? 26.91744 -10.44761 -82.15226 1.000 51.32860 145 SER E O 1
ATOM 7201 N N . ARG E 1 146 ? 25.15484 -9.61974 -81.01710 1.000 53.67104 146 ARG E N 1
ATOM 7202 C CA . ARG E 1 146 ? 25.98467 -9.28074 -79.86754 1.000 50.96685 146 ARG E CA 1
ATOM 7203 C C . ARG E 1 146 ? 26.54759 -10.53479 -79.20785 1.000 53.63302 146 ARG E C 1
ATOM 7204 O O . ARG E 1 146 ? 27.65773 -10.50394 -78.66466 1.000 53.10604 146 ARG E O 1
ATOM 7212 N N . GLU E 1 147 ? 25.79687 -11.64267 -79.23537 1.000 54.86533 147 GLU E N 1
ATOM 7213 C CA . GLU E 1 147 ? 26.32442 -12.90144 -78.71819 1.000 44.25603 147 GLU E CA 1
ATOM 7214 C C . GLU E 1 147 ? 27.41937 -13.45475 -79.62007 1.000 34.69367 147 GLU E C 1
ATOM 7215 O O . GLU E 1 147 ? 28.45377 -13.92499 -79.13247 1.000 40.51710 147 GLU E O 1
ATOM 7221 N N . GLN E 1 148 ? 27.22069 -13.39403 -80.93707 1.000 38.38214 148 GLN E N 1
ATOM 7222 C CA . GLN E 1 148 ? 28.25217 -13.87723 -81.84731 1.000 44.52259 148 GLN E CA 1
ATOM 7223 C C . GLN E 1 148 ? 29.50766 -13.02632 -81.76082 1.000 48.54869 148 GLN E C 1
ATOM 7224 O O . GLN E 1 148 ? 30.62058 -13.54727 -81.90589 1.000 44.54137 148 GLN E O 1
ATOM 7230 N N . GLN E 1 149 ? 29.34391 -11.72058 -81.54153 1.000 45.01110 149 GLN E N 1
ATOM 7231 C CA . GLN E 1 149 ? 30.48996 -10.84254 -81.34801 1.000 38.58666 149 GLN E CA 1
ATOM 7232 C C . GLN E 1 149 ? 31.35653 -11.32307 -80.19146 1.000 44.75165 149 GLN E C 1
ATOM 7233 O O . GLN E 1 149 ? 32.57269 -11.48676 -80.33712 1.000 44.87468 149 GLN E O 1
ATOM 7239 N N . ALA E 1 150 ? 30.74015 -11.56126 -79.03090 1.000 43.65572 150 ALA E N 1
ATOM 7240 C CA . ALA E 1 150 ? 31.49791 -11.98932 -77.86088 1.000 34.48495 150 ALA E CA 1
ATOM 7241 C C . ALA E 1 150 ? 32.10412 -13.37126 -78.06540 1.000 43.81298 150 ALA E C 1
ATOM 7242 O O . ALA E 1 150 ? 33.26686 -13.60314 -77.71487 1.000 51.75732 150 ALA E O 1
ATOM 7244 N N . LEU E 1 151 ? 31.33793 -14.30085 -78.63697 1.000 44.59707 151 LEU E N 1
ATOM 7245 C CA . LEU E 1 151 ? 31.84627 -15.65493 -78.83020 1.000 45.31810 151 LEU E CA 1
ATOM 7246 C C . LEU E 1 151 ? 33.00787 -15.67959 -79.81823 1.000 47.89302 151 LEU E C 1
ATOM 7247 O O . LEU E 1 151 ? 34.07436 -16.23278 -79.52239 1.000 43.69734 151 LEU E O 1
ATOM 7252 N N . ALA E 1 152 ? 32.82641 -15.06773 -80.99282 1.000 43.86478 152 ALA E N 1
ATOM 7253 C CA . ALA E 1 152 ? 33.90362 -15.02407 -81.97467 1.000 35.03523 152 ALA E CA 1
ATOM 7254 C C . ALA E 1 152 ? 35.15329 -14.39799 -81.38234 1.000 46.94878 152 ALA E C 1
ATOM 7255 O O . ALA E 1 152 ? 36.27157 -14.72160 -81.80020 1.000 46.83085 152 ALA E O 1
ATOM 7257 N N . MET E 1 153 ? 34.97822 -13.51723 -80.39531 1.000 53.73105 153 MET E N 1
ATOM 7258 C CA . MET E 1 153 ? 36.11237 -12.89189 -79.72892 1.000 49.97941 153 MET E CA 1
ATOM 7259 C C . MET E 1 153 ? 36.95924 -13.93806 -79.01250 1.000 50.35751 153 MET E C 1
ATOM 7260 O O . MET E 1 153 ? 38.18651 -13.96428 -79.15381 1.000 71.34447 153 MET E O 1
ATOM 7265 N N . SER E 1 154 ? 36.31726 -14.81338 -78.23410 1.000 47.45165 154 SER E N 1
ATOM 7266 C CA . SER E 1 154 ? 37.05592 -15.86303 -77.53376 1.000 55.87865 154 SER E CA 1
ATOM 7267 C C . SER E 1 154 ? 37.59608 -16.91623 -78.49686 1.000 51.59774 154 SER E C 1
ATOM 7268 O O . SER E 1 154 ? 38.67228 -17.47518 -78.25621 1.000 51.57586 154 SER E O 1
ATOM 7271 N N . LEU E 1 155 ? 36.85937 -17.21926 -79.57248 1.000 53.56665 155 LEU E N 1
ATOM 7272 C CA . LEU E 1 155 ? 37.35786 -18.16187 -80.57258 1.000 45.64633 155 LEU E CA 1
ATOM 7273 C C . LEU E 1 155 ? 38.60679 -17.64059 -81.27150 1.000 45.69132 155 LEU E C 1
ATOM 7274 O O . LEU E 1 155 ? 39.48210 -18.42620 -81.65122 1.000 48.95026 155 LEU E O 1
ATOM 7279 N N . LEU E 1 156 ? 38.70649 -16.32613 -81.45692 1.000 44.19322 156 LEU E N 1
ATOM 7280 C CA . LEU E 1 156 ? 39.89780 -15.76237 -82.07636 1.000 45.66896 156 LEU E CA 1
ATOM 7281 C C . LEU E 1 156 ? 41.12032 -15.92512 -81.17594 1.000 51.60171 156 LEU E C 1
ATOM 7282 O O . LEU E 1 156 ? 42.20870 -16.27582 -81.65026 1.000 47.68017 156 LEU E O 1
ATOM 7287 N N . LEU E 1 157 ? 40.96028 -15.67604 -79.87346 1.000 53.53662 157 LEU E N 1
ATOM 7288 C CA . LEU E 1 157 ? 42.06214 -15.88179 -78.93662 1.000 63.97186 157 LEU E CA 1
ATOM 7289 C C . LEU E 1 157 ? 42.42955 -17.35467 -78.84198 1.000 55.43919 157 LEU E C 1
ATOM 7290 O O . LEU E 1 157 ? 43.60635 -17.70660 -78.69232 1.000 46.44195 157 LEU E O 1
ATOM 7295 N N . LEU E 1 158 ? 41.42821 -18.22723 -78.91595 1.000 56.42993 158 LEU E N 1
ATOM 7296 C CA . LEU E 1 158 ? 41.69124 -19.65755 -78.95409 1.000 55.70063 158 LEU E CA 1
ATOM 7297 C C . LEU E 1 158 ? 42.48775 -20.03964 -80.19859 1.000 55.88719 158 LEU E C 1
ATOM 7298 O O . LEU E 1 158 ? 43.31679 -20.95448 -80.14759 1.000 57.32839 158 LEU E O 1
ATOM 7303 N N . LEU E 1 159 ? 42.25232 -19.35422 -81.32248 1.000 51.02416 159 LEU E N 1
ATOM 7304 C CA . LEU E 1 159 ? 43.02865 -19.62387 -82.52933 1.000 49.92628 159 LEU E CA 1
ATOM 7305 C C . LEU E 1 159 ? 44.45222 -19.10501 -82.39583 1.000 52.13000 159 LEU E C 1
ATOM 7306 O O . LEU E 1 159 ? 45.40221 -19.76389 -82.83569 1.000 54.66359 159 LEU E O 1
ATOM 7311 N N . LEU E 1 160 ? 44.61855 -17.92256 -81.79733 1.000 51.97337 160 LEU E N 1
ATOM 7312 C CA . LEU E 1 160 ? 45.95914 -17.38693 -81.58286 1.000 58.27742 160 LEU E CA 1
ATOM 7313 C C . LEU E 1 160 ? 46.77662 -18.29753 -80.67794 1.000 61.28203 160 LEU E C 1
ATOM 7314 O O . LEU E 1 160 ? 47.96675 -18.52228 -80.92559 1.000 58.75518 160 LEU E O 1
ATOM 7319 N N . LEU E 1 161 ? 46.15131 -18.83984 -79.62879 1.000 57.82541 161 LEU E N 1
ATOM 7320 C CA . LEU E 1 161 ? 46.83136 -19.82379 -78.79555 1.000 53.78096 161 LEU E CA 1
ATOM 7321 C C . LEU E 1 161 ? 47.22427 -21.05310 -79.60059 1.000 60.46012 161 LEU E C 1
ATOM 7322 O O . LEU E 1 161 ? 48.24375 -21.68865 -79.30528 1.000 60.60165 161 LEU E O 1
ATOM 7327 N N . ALA E 1 162 ? 46.42950 -21.40266 -80.61595 1.000 66.24290 162 ALA E N 1
ATOM 7328 C CA . ALA E 1 162 ? 46.71842 -22.54036 -81.47899 1.000 55.53726 162 ALA E CA 1
ATOM 7329 C C . ALA E 1 162 ? 47.80206 -22.25719 -82.50931 1.000 50.73052 162 ALA E C 1
ATOM 7330 O O . ALA E 1 162 ? 48.28245 -23.20093 -83.14427 1.000 69.05802 162 ALA E O 1
ATOM 7332 N N . GLY E 1 163 ? 48.19555 -21.00659 -82.69721 1.000 44.47392 163 GLY E N 1
ATOM 7333 C CA . GLY E 1 163 ? 49.24510 -20.66636 -83.62694 1.000 56.10550 163 GLY E CA 1
ATOM 7334 C C . GLY E 1 163 ? 48.82469 -19.87175 -84.85392 1.000 65.38504 163 GLY E C 1
ATOM 7335 O O . GLY E 1 163 ? 49.59916 -19.80770 -85.82104 1.000 57.20512 163 GLY E O 1
ATOM 7336 N N . ALA E 1 164 ? 47.63719 -19.27874 -84.85110 1.000 61.33212 164 ALA E N 1
ATOM 7337 C CA . ALA E 1 164 ? 47.18706 -18.51921 -86.00496 1.000 54.63362 164 ALA E CA 1
ATOM 7338 C C . ALA E 1 164 ? 48.05966 -17.28621 -86.21160 1.000 66.07205 164 ALA E C 1
ATOM 7339 O O . ALA E 1 164 ? 48.46212 -16.61925 -85.25398 1.000 65.09165 164 ALA E O 1
ATOM 7341 N N . ASP E 1 165 ? 48.37736 -17.00225 -87.47332 1.000 72.24755 165 ASP E N 1
ATOM 7342 C CA . ASP E 1 165 ? 49.14441 -15.81244 -87.81477 1.000 65.58021 165 ASP E CA 1
ATOM 7343 C C . ASP E 1 165 ? 48.18885 -14.66529 -88.10157 1.000 61.63360 165 ASP E C 1
ATOM 7344 O O . ASP E 1 165 ? 47.39324 -14.76305 -89.04399 1.000 63.74848 165 ASP E O 1
ATOM 7349 N N . PRO E 1 166 ? 48.24859 -13.56321 -87.35458 1.000 60.63971 166 PRO E N 1
ATOM 7350 C CA . PRO E 1 166 ? 47.24429 -12.50567 -87.51928 1.000 61.78949 166 PRO E CA 1
ATOM 7351 C C . PRO E 1 166 ? 47.58749 -11.51561 -88.61996 1.000 71.25943 166 PRO E C 1
ATOM 7352 O O . PRO E 1 166 ? 47.03408 -10.41124 -88.66227 1.000 71.86774 166 PRO E O 1
ATOM 7356 N N . ASN E 1 167 ? 48.49544 -11.89458 -89.51746 1.000 67.65566 167 ASN E N 1
ATOM 7357 C CA . ASN E 1 167 ? 48.88105 -11.03183 -90.62332 1.000 65.09610 167 ASN E CA 1
ATOM 7358 C C . ASN E 1 167 ? 48.60438 -11.63872 -91.98987 1.000 68.87272 167 ASN E C 1
ATOM 7359 O O . ASN E 1 167 ? 48.84123 -10.96779 -93.00167 1.000 63.65581 167 ASN E O 1
ATOM 7364 N N . MET E 1 168 ? 48.13441 -12.88552 -92.05518 1.000 72.13278 168 MET E N 1
ATOM 7365 C CA . MET E 1 168 ? 47.80088 -13.49129 -93.33821 1.000 63.83008 168 MET E CA 1
ATOM 7366 C C . MET E 1 168 ? 46.59007 -12.80031 -93.94412 1.000 60.28156 168 MET E C 1
ATOM 7367 O O . MET E 1 168 ? 45.55297 -12.65373 -93.29042 1.000 57.94447 168 MET E O 1
ATOM 7372 N N . ALA E 1 169 ? 46.72340 -12.37896 -95.19317 1.000 54.17428 169 ALA E N 1
ATOM 7373 C CA . ALA E 1 169 ? 45.62676 -11.78906 -95.94070 1.000 55.62472 169 ALA E CA 1
ATOM 7374 C C . ALA E 1 169 ? 44.94854 -12.86091 -96.78551 1.000 53.99815 169 ALA E C 1
ATOM 7375 O O . ALA E 1 169 ? 45.43984 -13.98310 -96.92354 1.000 62.82175 169 ALA E O 1
ATOM 7377 N N . ASN E 1 170 ? 43.78216 -12.51971 -97.31754 1.000 53.82514 170 ASN E N 1
ATOM 7378 C CA . ASN E 1 170 ? 43.07577 -13.42002 -98.21475 1.000 64.54292 170 ASN E CA 1
ATOM 7379 C C . ASN E 1 170 ? 43.59610 -13.21017 -99.64000 1.000 67.56196 170 ASN E C 1
ATOM 7380 O O . ASN E 1 170 ? 44.60174 -12.52950 -99.85868 1.000 70.96360 170 ASN E O 1
ATOM 7385 N N . SER E 1 171 ? 42.92450 -13.80194 -100.63161 1.000 56.17668 171 SER E N 1
ATOM 7386 C CA . SER E 1 171 ? 43.37778 -13.64695 -102.01133 1.000 61.61782 171 SER E CA 1
ATOM 7387 C C . SER E 1 171 ? 43.28835 -12.19978 -102.48019 1.000 64.87681 171 SER E C 1
ATOM 7388 O O . SER E 1 171 ? 44.10224 -11.76605 -103.30466 1.000 81.19253 171 SER E O 1
ATOM 7391 N N . GLU E 1 172 ? 42.31676 -11.43939 -101.97346 1.000 66.36375 172 GLU E N 1
ATOM 7392 C CA . GLU E 1 172 ? 42.18387 -10.02776 -102.31575 1.000 64.74272 172 GLU E CA 1
ATOM 7393 C C . GLU E 1 172 ? 43.17551 -9.15049 -101.56984 1.000 60.59387 172 GLU E C 1
ATOM 7394 O O . GLU E 1 172 ? 43.11678 -7.92265 -101.69840 1.000 71.59882 172 GLU E O 1
ATOM 7400 N N . GLY E 1 173 ? 44.08849 -9.75092 -100.81268 1.000 66.84962 173 GLY E N 1
ATOM 7401 C CA . GLY E 1 173 ? 45.06104 -8.98440 -100.06585 1.000 65.34934 173 GLY E CA 1
ATOM 7402 C C . GLY E 1 173 ? 44.51667 -8.28343 -98.84564 1.000 52.58283 173 GLY E C 1
ATOM 7403 O O . GLY E 1 173 ? 45.12978 -7.32361 -98.37701 1.000 57.02915 173 GLY E O 1
ATOM 7404 N N . THR E 1 174 ? 43.37719 -8.72443 -98.31714 1.000 63.92267 174 THR E N 1
ATOM 7405 C CA . THR E 1 174 ? 42.78002 -8.09957 -97.13970 1.000 68.41786 174 THR E CA 1
ATOM 7406 C C . THR E 1 174 ? 43.32281 -8.76113 -95.87266 1.000 52.53788 174 THR E C 1
ATOM 7407 O O . THR E 1 174 ? 43.05577 -9.93819 -95.61347 1.000 43.95192 174 THR E O 1
ATOM 7411 N N . THR E 1 175 ? 44.09795 -7.99008 -95.06999 1.000 53.95195 175 THR E N 1
ATOM 7412 C CA . THR E 1 175 ? 44.69456 -8.49363 -93.84008 1.000 60.12590 175 THR E CA 1
ATOM 7413 C C . THR E 1 175 ? 43.72132 -8.36854 -92.67428 1.000 53.15915 175 THR E C 1
ATOM 7414 O O . THR E 1 175 ? 42.77910 -7.56856 -92.71855 1.000 47.28339 175 THR E O 1
ATOM 7418 N N . PRO E 1 176 ? 43.92912 -9.14965 -91.60511 1.000 47.33609 176 PRO E N 1
ATOM 7419 C CA . PRO E 1 176 ? 43.06301 -9.00671 -90.42020 1.000 50.59010 176 PRO E CA 1
ATOM 7420 C C . PRO E 1 176 ? 43.08102 -7.60688 -89.82666 1.000 50.94101 176 PRO E C 1
ATOM 7421 O O . PRO E 1 176 ? 42.04711 -7.13360 -89.33686 1.000 43.16069 176 PRO E O 1
ATOM 7425 N N . LYS E 1 177 ? 44.22881 -6.92502 -89.85733 1.000 52.49923 177 LYS E N 1
ATOM 7426 C CA . LYS E 1 177 ? 44.26844 -5.54735 -89.38049 1.000 44.15477 177 LYS E CA 1
ATOM 7427 C C . LYS E 1 177 ? 43.44997 -4.62519 -90.27473 1.000 45.10689 177 LYS E C 1
ATOM 7428 O O . LYS E 1 177 ? 42.77471 -3.71523 -89.77871 1.000 46.29101 177 LYS E O 1
ATOM 7434 N N . GLU E 1 178 ? 43.45881 -4.87642 -91.58666 1.000 53.93754 178 GLU E N 1
ATOM 7435 C CA . GLU E 1 178 ? 42.66402 -4.06933 -92.50708 1.000 57.06754 178 GLU E CA 1
ATOM 7436 C C . GLU E 1 178 ? 41.17027 -4.22625 -92.22881 1.000 55.14152 178 GLU E C 1
ATOM 7437 O O . GLU E 1 178 ? 40.42289 -3.24219 -92.25094 1.000 58.27095 178 GLU E O 1
ATOM 7443 N N . LEU E 1 179 ? 40.72454 -5.44448 -91.90358 1.000 48.92639 179 LEU E N 1
ATOM 7444 C CA . LEU E 1 179 ? 39.30712 -5.64749 -91.61716 1.000 50.11019 179 LEU E CA 1
ATOM 7445 C C . LEU E 1 179 ? 38.90659 -5.07084 -90.25951 1.000 54.50256 179 LEU E C 1
ATOM 7446 O O . LEU E 1 179 ? 37.79099 -4.55417 -90.11734 1.000 48.61916 179 LEU E O 1
ATOM 7451 N N . LEU E 1 180 ? 39.80348 -5.10514 -89.26887 1.000 45.94033 180 LEU E N 1
ATOM 7452 C CA . LEU E 1 180 ? 39.47337 -4.56085 -87.95411 1.000 41.54103 180 LEU E CA 1
ATOM 7453 C C . LEU E 1 180 ? 39.23324 -3.06060 -88.00839 1.000 51.49436 180 LEU E C 1
ATOM 7454 O O . LEU E 1 180 ? 38.39227 -2.54098 -87.26530 1.000 49.98008 180 LEU E O 1
ATOM 7459 N N . LYS E 1 181 ? 39.97594 -2.35421 -88.86223 1.000 49.84021 181 LYS E N 1
ATOM 7460 C CA . LYS E 1 181 ? 39.74285 -0.92960 -89.06758 1.000 46.64692 181 LYS E CA 1
ATOM 7461 C C . LYS E 1 181 ? 38.35444 -0.68544 -89.64280 1.000 51.13059 181 LYS E C 1
ATOM 7462 O O . LYS E 1 181 ? 37.71587 0.32966 -89.34143 1.000 53.67593 181 LYS E O 1
ATOM 7468 N N . GLU E 1 182 ? 37.89162 -1.58806 -90.51284 1.000 50.55925 182 GLU E N 1
ATOM 7469 C CA . GLU E 1 182 ? 36.55935 -1.45529 -91.09272 1.000 54.25669 182 GLU E CA 1
ATOM 7470 C C . GLU E 1 182 ? 35.47782 -1.63608 -90.03748 1.000 55.59180 182 GLU E C 1
ATOM 7471 O O . GLU E 1 182 ? 34.48713 -0.89612 -90.01977 1.000 53.09212 182 GLU E O 1
ATOM 7477 N N . ILE E 1 183 ? 35.65782 -2.61863 -89.15067 1.000 54.16719 183 ILE E N 1
ATOM 7478 C CA . ILE E 1 183 ? 34.70780 -2.85346 -88.06812 1.000 44.18102 183 ILE E CA 1
ATOM 7479 C C . ILE E 1 183 ? 34.64061 -1.64043 -87.15248 1.000 57.47797 183 ILE E C 1
ATOM 7480 O O . ILE E 1 183 ? 33.57251 -1.28876 -86.63594 1.000 64.84146 183 ILE E O 1
ATOM 7485 N N . GLN E 1 184 ? 35.77827 -0.97654 -86.94281 1.000 56.71623 184 GLN E N 1
ATOM 7486 C CA . GLN E 1 184 ? 35.80337 0.18667 -86.06714 1.000 44.46229 184 GLN E CA 1
ATOM 7487 C C . GLN E 1 184 ? 35.08289 1.37920 -86.68932 1.000 52.26816 184 GLN E C 1
ATOM 7488 O O . GLN E 1 184 ? 34.44634 2.15306 -85.96797 1.000 54.26251 184 GLN E O 1
ATOM 7494 N N . GLN E 1 185 ? 35.14848 1.53555 -88.01861 1.000 58.61913 185 GLN E N 1
ATOM 7495 C CA . GLN E 1 185 ? 34.56023 2.70627 -88.67140 1.000 61.29529 185 GLN E CA 1
ATOM 7496 C C . GLN E 1 185 ? 33.04554 2.60774 -88.81906 1.000 62.94445 185 GLN E C 1
ATOM 7497 O O . GLN E 1 185 ? 32.36673 3.64154 -88.80398 1.000 71.07004 185 GLN E O 1
ATOM 7503 N N . GLN E 1 186 ? 32.49560 1.40735 -89.02033 1.000 66.38245 186 GLN E N 1
ATOM 7504 C CA . GLN E 1 186 ? 31.06158 1.26895 -89.25208 1.000 78.72501 186 GLN E CA 1
ATOM 7505 C C . GLN E 1 186 ? 30.38503 0.36746 -88.22930 1.000 68.65321 186 GLN E C 1
ATOM 7506 O O . GLN E 1 186 ? 29.23057 -0.02625 -88.43569 1.000 76.64656 186 GLN E O 1
ATOM 7512 N N . GLY E 1 187 ? 31.05080 0.04941 -87.12626 1.000 56.19184 187 GLY E N 1
ATOM 7513 C CA . GLY E 1 187 ? 30.46258 -0.82676 -86.13627 1.000 57.80236 187 GLY E CA 1
ATOM 7514 C C . GLY E 1 187 ? 29.74599 -0.08772 -85.02517 1.000 56.80710 187 GLY E C 1
ATOM 7515 O O . GLY E 1 187 ? 29.84019 1.13178 -84.89169 1.000 61.15282 187 GLY E O 1
ATOM 7516 N N . SER E 1 188 ? 29.05425 -0.86595 -84.19483 1.000 53.01587 188 SER E N 1
ATOM 7517 C CA . SER E 1 188 ? 28.38190 -0.33159 -83.02152 1.000 47.86445 188 SER E CA 1
ATOM 7518 C C . SER E 1 188 ? 29.41777 0.10086 -81.99070 1.000 50.14184 188 SER E C 1
ATOM 7519 O O . SER E 1 188 ? 30.62866 -0.04918 -82.18038 1.000 50.97521 188 SER E O 1
ATOM 7522 N N . ASP E 1 189 ? 28.93368 0.65852 -80.88081 1.000 52.97750 189 ASP E N 1
ATOM 7523 C CA . ASP E 1 189 ? 29.84516 1.03795 -79.80829 1.000 46.84539 189 ASP E CA 1
ATOM 7524 C C . ASP E 1 189 ? 30.56812 -0.18277 -79.25351 1.000 52.29461 189 ASP E C 1
ATOM 7525 O O . ASP E 1 189 ? 31.76329 -0.11506 -78.93797 1.000 52.22908 189 ASP E O 1
ATOM 7530 N N . GLU E 1 190 ? 29.87327 -1.32308 -79.16986 1.000 47.64370 190 GLU E N 1
ATOM 7531 C CA . GLU E 1 190 ? 30.51669 -2.53606 -78.67714 1.000 37.08649 190 GLU E CA 1
ATOM 7532 C C . GLU E 1 190 ? 31.43592 -3.14196 -79.72329 1.000 41.35837 190 GLU E C 1
ATOM 7533 O O . GLU E 1 190 ? 32.51934 -3.63185 -79.38892 1.000 52.19601 190 GLU E O 1
ATOM 7539 N N . GLN E 1 191 ? 31.02920 -3.11216 -80.99125 1.000 44.49088 191 GLN E N 1
ATOM 7540 C CA . GLN E 1 191 ? 31.90492 -3.60591 -82.04481 1.000 38.10170 191 GLN E CA 1
ATOM 7541 C C . GLN E 1 191 ? 33.18935 -2.78918 -82.11786 1.000 35.54305 191 GLN E C 1
ATOM 7542 O O . GLN E 1 191 ? 34.27216 -3.34485 -82.33467 1.000 35.87814 191 GLN E O 1
ATOM 7548 N N . ARG E 1 192 ? 33.09469 -1.46856 -81.94324 1.000 36.09866 192 ARG E N 1
ATOM 7549 C CA . ARG E 1 192 ? 34.30195 -0.65064 -81.99072 1.000 46.58317 192 ARG E CA 1
ATOM 7550 C C . ARG E 1 192 ? 35.25247 -1.00779 -80.85516 1.000 49.76027 192 ARG E C 1
ATOM 7551 O O . ARG E 1 192 ? 36.47694 -1.01249 -81.03477 1.000 41.54220 192 ARG E O 1
ATOM 7559 N N . LEU E 1 193 ? 34.70636 -1.30037 -79.67421 1.000 47.11001 193 LEU E N 1
ATOM 7560 C CA . LEU E 1 193 ? 35.54570 -1.67544 -78.54173 1.000 50.77743 193 LEU E CA 1
ATOM 7561 C C . LEU E 1 193 ? 36.27552 -2.99363 -78.79952 1.000 45.25990 193 LEU E C 1
ATOM 7562 O O . LEU E 1 193 ? 37.49205 -3.09598 -78.59007 1.000 42.43945 193 LEU E O 1
ATOM 7567 N N . LEU E 1 194 ? 35.54743 -4.01331 -79.26609 1.000 36.47683 194 LEU E N 1
ATOM 7568 C CA . LEU E 1 194 ? 36.18185 -5.28597 -79.59574 1.000 34.59497 194 LEU E CA 1
ATOM 7569 C C . LEU E 1 194 ? 37.25790 -5.10550 -80.66022 1.000 43.34663 194 LEU E C 1
ATOM 7570 O O . LEU E 1 194 ? 38.32628 -5.72462 -80.58612 1.000 49.98002 194 LEU E O 1
ATOM 7575 N N . ALA E 1 195 ? 37.00149 -4.24659 -81.65081 1.000 44.42647 195 ALA E N 1
ATOM 7576 C CA . ALA E 1 195 ? 38.00033 -3.98792 -82.68339 1.000 41.93992 195 ALA E CA 1
ATOM 7577 C C . ALA E 1 195 ? 39.21956 -3.27380 -82.10994 1.000 47.70908 195 ALA E C 1
ATOM 7578 O O . ALA E 1 195 ? 40.35930 -3.64552 -82.41350 1.000 50.09137 195 ALA E O 1
ATOM 7580 N N . GLU E 1 196 ? 39.00571 -2.25816 -81.26596 1.000 50.95988 196 GLU E N 1
ATOM 7581 C CA . GLU E 1 196 ? 40.14007 -1.56290 -80.66463 1.000 53.84442 196 GLU E CA 1
ATOM 7582 C C . GLU E 1 196 ? 40.96867 -2.49902 -79.79978 1.000 53.40091 196 GLU E C 1
ATOM 7583 O O . GLU E 1 196 ? 42.19905 -2.38032 -79.75803 1.000 51.94131 196 GLU E O 1
ATOM 7589 N N . VAL E 1 197 ? 40.31701 -3.44852 -79.12690 1.000 49.17102 197 VAL E N 1
ATOM 7590 C CA . VAL E 1 197 ? 41.04423 -4.44777 -78.35101 1.000 45.19755 197 VAL E CA 1
ATOM 7591 C C . VAL E 1 197 ? 41.89776 -5.31289 -79.26757 1.000 49.69583 197 VAL E C 1
ATOM 7592 O O . VAL E 1 197 ? 43.10209 -5.49051 -79.04249 1.000 55.67675 197 VAL E O 1
ATOM 7596 N N . LEU E 1 198 ? 41.28394 -5.86353 -80.31858 1.000 47.28241 198 LEU E N 1
ATOM 7597 C CA . LEU E 1 198 ? 42.01812 -6.73155 -81.23253 1.000 47.42251 198 LEU E CA 1
ATOM 7598 C C . LEU E 1 198 ? 43.09880 -5.97033 -81.98862 1.000 49.22957 198 LEU E C 1
ATOM 7599 O O . LEU E 1 198 ? 44.16671 -6.52836 -82.26643 1.000 44.36525 198 LEU E O 1
ATOM 7604 N N . LEU E 1 199 ? 42.85180 -4.70086 -82.31993 1.000 47.32132 199 LEU E N 1
ATOM 7605 C CA . LEU E 1 199 ? 43.88832 -3.91138 -82.97222 1.000 42.03904 199 LEU E CA 1
ATOM 7606 C C . LEU E 1 199 ? 45.08726 -3.73177 -82.05426 1.000 52.96670 199 LEU E C 1
ATOM 7607 O O . LEU E 1 199 ? 46.23645 -3.80590 -82.50399 1.000 61.50174 199 LEU E O 1
ATOM 7612 N N . GLN E 1 200 ? 44.84245 -3.49503 -80.76146 1.000 51.61323 200 GLN E N 1
ATOM 7613 C CA . GLN E 1 200 ? 45.95345 -3.37444 -79.82286 1.000 54.03389 200 GLN E CA 1
ATOM 7614 C C . GLN E 1 200 ? 46.65405 -4.71241 -79.61456 1.000 54.25581 200 GLN E C 1
ATOM 7615 O O . GLN E 1 200 ? 47.88723 -4.76820 -79.54085 1.000 52.23583 200 GLN E O 1
ATOM 7621 N N . LEU E 1 201 ? 45.88949 -5.80236 -79.53154 1.000 51.96225 201 LEU E N 1
ATOM 7622 C CA . LEU E 1 201 ? 46.50073 -7.11581 -79.35953 1.000 49.79434 201 LEU E CA 1
ATOM 7623 C C . LEU E 1 201 ? 47.41251 -7.44694 -80.53348 1.000 66.76522 201 LEU E C 1
ATOM 7624 O O . LEU E 1 201 ? 48.53896 -7.92260 -80.34752 1.000 73.95432 201 LEU E O 1
ATOM 7629 N N . LEU E 1 202 ? 46.94074 -7.18686 -81.75593 1.000 66.22092 202 LEU E N 1
ATOM 7630 C CA . LEU E 1 202 ? 47.75776 -7.42913 -82.94000 1.000 57.20963 202 LEU E CA 1
ATOM 7631 C C . LEU E 1 202 ? 48.99238 -6.53663 -82.94843 1.000 57.25100 202 LEU E C 1
ATOM 7632 O O . LEU E 1 202 ? 50.09089 -6.98878 -83.28982 1.000 72.62294 202 LEU E O 1
ATOM 7637 N N . GLU E 1 203 ? 48.83262 -5.26456 -82.57628 1.000 51.11071 203 GLU E N 1
ATOM 7638 C CA . GLU E 1 203 ? 49.95744 -4.33989 -82.59960 1.000 61.12048 203 GLU E CA 1
ATOM 7639 C C . GLU E 1 203 ? 51.04249 -4.76151 -81.61844 1.000 81.27862 203 GLU E C 1
ATOM 7640 O O . GLU E 1 203 ? 52.20310 -4.36836 -81.77907 1.000 92.14226 203 GLU E O 1
ATOM 7646 N N . ALA E 1 204 ? 50.69279 -5.57244 -80.62025 1.000 83.80275 204 ALA E N 1
ATOM 7647 C CA . ALA E 1 204 ? 51.62380 -6.03059 -79.59839 1.000 98.83725 204 ALA E CA 1
ATOM 7648 C C . ALA E 1 204 ? 51.97535 -7.50390 -79.78692 1.000 98.29708 204 ALA E C 1
ATOM 7649 O O . ALA E 1 204 ? 52.18040 -8.23449 -78.81472 1.000 103.20342 204 ALA E O 1
ATOM 7651 N N . ALA E 1 205 ? 52.03340 -7.95359 -81.04063 1.000 98.34700 205 ALA E N 1
ATOM 7652 C CA . ALA E 1 205 ? 52.45305 -9.31006 -81.36492 1.000 99.20031 205 ALA E CA 1
ATOM 7653 C C . ALA E 1 205 ? 53.35918 -9.32206 -82.59154 1.000 112.13453 205 ALA E C 1
ATOM 7654 O O . ALA E 1 205 ? 53.36065 -10.29150 -83.35885 1.000 108.22301 205 ALA E O 1
ATOM 7656 N N . GLY E 1 206 ? 54.13004 -8.25306 -82.79081 1.000 115.14468 206 GLY E N 1
ATOM 7657 C CA . GLY E 1 206 ? 55.02590 -8.14903 -83.92373 1.000 128.56850 206 GLY E CA 1
ATOM 7658 C C . GLY E 1 206 ? 54.36464 -7.86888 -85.25470 1.000 139.38699 206 GLY E C 1
ATOM 7659 O O . GLY E 1 206 ? 55.00501 -8.05789 -86.29549 1.000 156.44636 206 GLY E O 1
ATOM 7660 N N . GLY E 1 207 ? 53.11032 -7.42216 -85.26134 1.000 128.95635 207 GLY E N 1
ATOM 7661 C CA . GLY E 1 207 ? 52.40623 -7.16149 -86.50228 1.000 137.67708 207 GLY E CA 1
ATOM 7662 C C . GLY E 1 207 ? 52.76532 -5.83688 -87.14464 1.000 150.49344 207 GLY E C 1
ATOM 7663 O O . GLY E 1 207 ? 53.57384 -5.79366 -88.07808 1.000 159.85510 207 GLY E O 1
ATOM 7664 N N . SER E 1 208 ? 52.16481 -4.75428 -86.65176 1.000 143.90559 208 SER E N 1
ATOM 7665 C CA . SER E 1 208 ? 52.40294 -3.39907 -87.15626 1.000 149.23355 208 SER E CA 1
ATOM 7666 C C . SER E 1 208 ? 52.18379 -3.29413 -88.66442 1.000 130.15088 208 SER E C 1
ATOM 7667 O O . SER E 1 208 ? 52.26013 -2.20709 -89.23712 1.000 114.67587 208 SER E O 1
ATOM 7670 N N . THR F 1 2 ? 75.69162 1.44515 -55.22687 1.000 136.03968 2 THR F N 1
ATOM 7671 C CA . THR F 1 2 ? 76.59277 2.33652 -55.94871 1.000 148.17516 2 THR F CA 1
ATOM 7672 C C . THR F 1 2 ? 77.01540 1.72441 -57.27892 1.000 135.92027 2 THR F C 1
ATOM 7673 O O . THR F 1 2 ? 78.07584 2.04946 -57.81295 1.000 134.05315 2 THR F O 1
ATOM 7677 N N . THR F 1 3 ? 76.18373 0.83433 -57.80675 1.000 129.64015 3 THR F N 1
ATOM 7678 C CA . THR F 1 3 ? 76.49304 0.20123 -59.07929 1.000 133.28047 3 THR F CA 1
ATOM 7679 C C . THR F 1 3 ? 76.41748 1.23337 -60.20352 1.000 129.01098 3 THR F C 1
ATOM 7680 O O . THR F 1 3 ? 75.52363 2.08660 -60.20053 1.000 128.24328 3 THR F O 1
ATOM 7684 N N . PRO F 1 4 ? 77.35947 1.20300 -61.15527 1.000 125.73649 4 PRO F N 1
ATOM 7685 C CA . PRO F 1 4 ? 77.35039 2.20121 -62.24202 1.000 123.29072 4 PRO F CA 1
ATOM 7686 C C . PRO F 1 4 ? 76.01906 2.33039 -62.96639 1.000 125.93686 4 PRO F C 1
ATOM 7687 O O . PRO F 1 4 ? 75.59340 3.45157 -63.27234 1.000 126.73782 4 PRO F O 1
ATOM 7691 N N . VAL F 1 5 ? 75.34928 1.21110 -63.25109 1.000 127.15677 5 VAL F N 1
ATOM 7692 C CA . VAL F 1 5 ? 74.04975 1.27086 -63.91400 1.000 112.85814 5 VAL F CA 1
ATOM 7693 C C . VAL F 1 5 ? 73.03436 1.98216 -63.03055 1.000 110.17325 5 VAL F C 1
ATOM 7694 O O . VAL F 1 5 ? 72.27447 2.83808 -63.49856 1.000 115.12923 5 VAL F O 1
ATOM 7698 N N . LEU F 1 6 ? 73.01003 1.65130 -61.73919 1.000 106.68772 6 LEU F N 1
ATOM 7699 C CA . LEU F 1 6 ? 72.03245 2.26430 -60.84932 1.000 112.54076 6 LEU F CA 1
ATOM 7700 C C . LEU F 1 6 ? 72.25479 3.76540 -60.72156 1.000 112.02386 6 LEU F C 1
ATOM 7701 O O . LEU F 1 6 ? 71.28942 4.53526 -60.66174 1.000 111.11621 6 LEU F O 1
ATOM 7706 N N . GLU F 1 7 ? 73.51445 4.20213 -60.64960 1.000 118.35701 7 GLU F N 1
ATOM 7707 C CA . GLU F 1 7 ? 73.77784 5.63730 -60.60572 1.000 117.32289 7 GLU F CA 1
ATOM 7708 C C . GLU F 1 7 ? 73.37770 6.31943 -61.90549 1.000 120.84282 7 GLU F C 1
ATOM 7709 O O . GLU F 1 7 ? 72.80973 7.41852 -61.88532 1.000 122.76190 7 GLU F O 1
ATOM 7715 N N . LEU F 1 8 ? 73.68124 5.68962 -63.04454 1.000 118.01204 8 LEU F N 1
ATOM 7716 C CA . LEU F 1 8 ? 73.32799 6.27559 -64.33270 1.000 116.98418 8 LEU F CA 1
ATOM 7717 C C . LEU F 1 8 ? 71.82578 6.50917 -64.43231 1.000 123.10273 8 LEU F C 1
ATOM 7718 O O . LEU F 1 8 ? 71.38231 7.59601 -64.82025 1.000 125.82729 8 LEU F O 1
ATOM 7723 N N . LEU F 1 9 ? 71.02359 5.50759 -64.05670 1.000 120.71036 9 LEU F N 1
ATOM 7724 C CA . LEU F 1 9 ? 69.57325 5.66303 -64.12666 1.000 119.05383 9 LEU F CA 1
ATOM 7725 C C . LEU F 1 9 ? 69.09433 6.79554 -63.22636 1.000 122.28257 9 LEU F C 1
ATOM 7726 O O . LEU F 1 9 ? 68.19152 7.55461 -63.59855 1.000 128.77619 9 LEU F O 1
ATOM 7731 N N . GLU F 1 10 ? 69.69470 6.93570 -62.04293 1.000 119.17649 10 GLU F N 1
ATOM 7732 C CA . GLU F 1 10 ? 69.34035 8.05378 -61.17881 1.000 124.89571 10 GLU F CA 1
ATOM 7733 C C . GLU F 1 10 ? 69.76643 9.37425 -61.80432 1.000 132.00341 10 GLU F C 1
ATOM 7734 O O . GLU F 1 10 ? 69.06959 10.38229 -61.66163 1.000 143.50236 10 GLU F O 1
ATOM 7740 N N . GLN F 1 11 ? 70.89348 9.37999 -62.51937 1.000 125.21420 11 GLN F N 1
ATOM 7741 C CA . GLN F 1 11 ? 71.30679 10.54637 -63.28858 1.000 130.95531 11 GLN F CA 1
ATOM 7742 C C . GLN F 1 11 ? 70.47952 10.74555 -64.55482 1.000 135.02131 11 GLN F C 1
ATOM 7743 O O . GLN F 1 11 ? 70.59433 11.80301 -65.17467 1.000 139.16788 11 GLN F O 1
ATOM 7749 N N . ILE F 1 12 ? 69.72484 9.74456 -65.01700 1.000 130.56976 12 ILE F N 1
ATOM 7750 C CA . ILE F 1 12 ? 68.87080 9.98123 -66.18150 1.000 123.18381 12 ILE F CA 1
ATOM 7751 C C . ILE F 1 12 ? 67.56119 10.64469 -65.77042 1.000 134.37919 12 ILE F C 1
ATOM 7752 O O . ILE F 1 12 ? 67.14679 11.64303 -66.37182 1.000 131.15103 12 ILE F O 1
ATOM 7757 N N . GLN F 1 13 ? 66.89638 10.10862 -64.74152 1.000 147.14686 13 GLN F N 1
ATOM 7758 C CA . GLN F 1 13 ? 65.67936 10.74293 -64.24200 1.000 141.22225 13 GLN F CA 1
ATOM 7759 C C . GLN F 1 13 ? 65.99370 12.08896 -63.58860 1.000 144.03714 13 GLN F C 1
ATOM 7760 O O . GLN F 1 13 ? 65.28085 13.07494 -63.80918 1.000 146.55373 13 GLN F O 1
ATOM 7766 N N . GLN F 1 14 ? 67.06541 12.15351 -62.79753 1.000 154.71316 14 GLN F N 1
ATOM 7767 C CA . GLN F 1 14 ? 67.53153 13.37424 -62.13358 1.000 170.51845 14 GLN F CA 1
ATOM 7768 C C . GLN F 1 14 ? 68.66035 14.05123 -62.90918 1.000 171.13410 14 GLN F C 1
ATOM 7769 O O . GLN F 1 14 ? 69.62554 14.56747 -62.33317 1.000 158.57828 14 GLN F O 1
ATOM 7775 N N . GLY F 1 15 ? 68.58630 13.98273 -64.23722 1.000 154.18624 15 GLY F N 1
ATOM 7776 C CA . GLY F 1 15 ? 69.57307 14.58373 -65.11264 1.000 148.54589 15 GLY F CA 1
ATOM 7777 C C . GLY F 1 15 ? 68.98477 15.52085 -66.14746 1.000 144.19448 15 GLY F C 1
ATOM 7778 O O . GLY F 1 15 ? 67.77929 15.79447 -66.15086 1.000 140.27201 15 GLY F O 1
ATOM 7779 N N . SER F 1 16 ? 69.84026 16.01636 -67.03599 1.000 146.17989 16 SER F N 1
ATOM 7780 C CA . SER F 1 16 ? 69.41906 16.92922 -68.08196 1.000 145.51303 16 SER F CA 1
ATOM 7781 C C . SER F 1 16 ? 68.79793 16.16058 -69.24301 1.000 139.03505 16 SER F C 1
ATOM 7782 O O . SER F 1 16 ? 68.81142 14.92914 -69.28781 1.000 151.26410 16 SER F O 1
ATOM 7785 N N . GLU F 1 17 ? 68.23184 16.90960 -70.19017 1.000 125.64069 17 GLU F N 1
ATOM 7786 C CA . GLU F 1 17 ? 67.71983 16.29376 -71.40677 1.000 133.67840 17 GLU F CA 1
ATOM 7787 C C . GLU F 1 17 ? 68.84883 15.91391 -72.35417 1.000 150.58570 17 GLU F C 1
ATOM 7788 O O . GLU F 1 17 ? 68.71745 14.94731 -73.11354 1.000 142.99428 17 GLU F O 1
ATOM 7794 N N . GLU F 1 18 ? 69.96325 16.65281 -72.31661 1.000 157.73548 18 GLU F N 1
ATOM 7795 C CA . GLU F 1 18 ? 71.05366 16.38966 -73.24992 1.000 146.54126 18 GLU F CA 1
ATOM 7796 C C . GLU F 1 18 ? 71.74206 15.06299 -72.95158 1.000 164.53092 18 GLU F C 1
ATOM 7797 O O . GLU F 1 18 ? 72.10939 14.33367 -73.88049 1.000 158.17990 18 GLU F O 1
ATOM 7803 N N . GLN F 1 19 ? 71.93216 14.72836 -71.67012 1.000 172.42309 19 GLN F N 1
ATOM 7804 C CA . GLN F 1 19 ? 72.39333 13.38246 -71.33239 1.000 162.95900 19 GLN F CA 1
ATOM 7805 C C . GLN F 1 19 ? 71.37984 12.31665 -71.72367 1.000 147.48269 19 GLN F C 1
ATOM 7806 O O . GLN F 1 19 ? 71.76093 11.17221 -71.99377 1.000 145.04544 19 GLN F O 1
ATOM 7812 N N . GLN F 1 20 ? 70.09016 12.65551 -71.74272 1.000 146.64793 20 GLN F N 1
ATOM 7813 C CA . GLN F 1 20 ? 69.10141 11.64629 -72.09445 1.000 152.44395 20 GLN F CA 1
ATOM 7814 C C . GLN F 1 20 ? 69.27145 11.21134 -73.54265 1.000 147.01034 20 GLN F C 1
ATOM 7815 O O . GLN F 1 20 ? 69.00727 10.04979 -73.87482 1.000 141.19420 20 GLN F O 1
ATOM 7821 N N . LYS F 1 21 ? 69.72086 12.12061 -74.41412 1.000 131.38531 21 LYS F N 1
ATOM 7822 C CA . LYS F 1 21 ? 70.00578 11.73037 -75.78957 1.000 125.19474 21 LYS F CA 1
ATOM 7823 C C . LYS F 1 21 ? 71.17064 10.74826 -75.83651 1.000 133.79074 21 LYS F C 1
ATOM 7824 O O . LYS F 1 21 ? 71.13364 9.76318 -76.58251 1.000 125.05656 21 LYS F O 1
ATOM 7830 N N . GLU F 1 22 ? 72.21191 11.00515 -75.04552 1.000 139.92049 22 GLU F N 1
ATOM 7831 C CA . GLU F 1 22 ? 73.40089 10.16679 -74.96819 1.000 134.93854 22 GLU F CA 1
ATOM 7832 C C . GLU F 1 22 ? 73.26737 9.03544 -73.95474 1.000 139.36728 22 GLU F C 1
ATOM 7833 O O . GLU F 1 22 ? 74.24965 8.32990 -73.70332 1.000 130.65797 22 GLU F O 1
ATOM 7839 N N . ALA F 1 23 ? 72.08751 8.85651 -73.35528 1.000 145.56629 23 ALA F N 1
ATOM 7840 C CA . ALA F 1 23 ? 71.94550 7.86325 -72.29522 1.000 138.64197 23 ALA F CA 1
ATOM 7841 C C . ALA F 1 23 ? 71.98082 6.44531 -72.84772 1.000 136.21623 23 ALA F C 1
ATOM 7842 O O . ALA F 1 23 ? 72.58890 5.55478 -72.24172 1.000 141.97463 23 ALA F O 1
ATOM 7844 N N . LEU F 1 24 ? 71.32941 6.21046 -73.98890 1.000 123.58238 24 LEU F N 1
ATOM 7845 C CA . LEU F 1 24 ? 71.33615 4.87025 -74.56387 1.000 125.81217 24 LEU F CA 1
ATOM 7846 C C . LEU F 1 24 ? 72.74955 4.42720 -74.91977 1.000 133.29192 24 LEU F C 1
ATOM 7847 O O . LEU F 1 24 ? 73.14069 3.29382 -74.62351 1.000 132.71009 24 LEU F O 1
ATOM 7852 N N . ALA F 1 25 ? 73.54784 5.32624 -75.50400 1.000 139.02055 25 ALA F N 1
ATOM 7853 C CA . ALA F 1 25 ? 74.92008 4.97990 -75.86659 1.000 132.44946 25 ALA F CA 1
ATOM 7854 C C . ALA F 1 25 ? 75.75397 4.63550 -74.63764 1.000 142.85519 25 ALA F C 1
ATOM 7855 O O . ALA F 1 25 ? 76.50453 3.65199 -74.64732 1.000 144.93843 25 ALA F O 1
ATOM 7857 N N . ARG F 1 26 ? 75.64551 5.43737 -73.57338 1.000 147.21666 26 ARG F N 1
ATOM 7858 C CA . ARG F 1 26 ? 76.39358 5.14757 -72.35332 1.000 141.79448 26 ARG F CA 1
ATOM 7859 C C . ARG F 1 26 ? 76.03246 3.78732 -71.77777 1.000 132.54186 26 ARG F C 1
ATOM 7860 O O . ARG F 1 26 ? 76.91306 3.03131 -71.35471 1.000 136.19807 26 ARG F O 1
ATOM 7868 N N . LEU F 1 27 ? 74.74303 3.45872 -71.74778 1.000 123.64979 27 LEU F N 1
ATOM 7869 C CA . LEU F 1 27 ? 74.33712 2.17035 -71.20389 1.000 125.24488 27 LEU F CA 1
ATOM 7870 C C . LEU F 1 27 ? 74.88409 1.03016 -72.04818 1.000 135.11099 27 LEU F C 1
ATOM 7871 O O . LEU F 1 27 ? 75.29200 -0.00796 -71.51418 1.000 141.37742 27 LEU F O 1
ATOM 7876 N N . GLN F 1 28 ? 74.90371 1.21933 -73.36759 1.000 138.91355 28 GLN F N 1
ATOM 7877 C CA . GLN F 1 28 ? 75.44767 0.22268 -74.28220 1.000 135.81631 28 GLN F CA 1
ATOM 7878 C C . GLN F 1 28 ? 76.92062 -0.05613 -73.99200 1.000 138.13837 28 GLN F C 1
ATOM 7879 O O . GLN F 1 28 ? 77.36079 -1.21185 -74.01425 1.000 130.46371 28 GLN F O 1
ATOM 7885 N N . GLU F 1 29 ? 77.70075 0.99567 -73.72648 1.000 147.28700 29 GLU F N 1
ATOM 7886 C CA . GLU F 1 29 ? 79.11509 0.81433 -73.41780 1.000 146.60105 29 GLU F CA 1
ATOM 7887 C C . GLU F 1 29 ? 79.32338 0.28502 -72.00455 1.000 145.38952 29 GLU F C 1
ATOM 7888 O O . GLU F 1 29 ? 80.32248 -0.39496 -71.74654 1.000 145.84915 29 GLU F O 1
ATOM 7894 N N . LEU F 1 30 ? 78.40521 0.58037 -71.07930 1.000 138.80606 30 LEU F N 1
ATOM 7895 C CA . LEU F 1 30 ? 78.56436 0.09539 -69.71102 1.000 132.81095 30 LEU F CA 1
ATOM 7896 C C . LEU F 1 30 ? 78.30603 -1.40238 -69.61639 1.000 131.31075 30 LEU F C 1
ATOM 7897 O O . LEU F 1 30 ? 78.97715 -2.10346 -68.85048 1.000 133.01285 30 LEU F O 1
ATOM 7902 N N . LEU F 1 31 ? 77.33169 -1.90986 -70.37183 1.000 119.84724 31 LEU F N 1
ATOM 7903 C CA . LEU F 1 31 ? 77.04305 -3.33851 -70.32998 1.000 123.61253 31 LEU F CA 1
ATOM 7904 C C . LEU F 1 31 ? 78.22166 -4.15100 -70.85068 1.000 137.46393 31 LEU F C 1
ATOM 7905 O O . LEU F 1 31 ? 78.57890 -5.18313 -70.27095 1.000 128.01954 31 LEU F O 1
ATOM 7910 N N . GLU F 1 32 ? 78.83265 -3.70344 -71.95089 1.000 143.35152 32 GLU F N 1
ATOM 7911 C CA . GLU F 1 32 ? 80.00136 -4.39048 -72.49458 1.000 134.52827 32 GLU F CA 1
ATOM 7912 C C . GLU F 1 32 ? 81.17915 -4.37938 -71.52784 1.000 135.86465 32 GLU F C 1
ATOM 7913 O O . GLU F 1 32 ? 82.01107 -5.29355 -71.55868 1.000 148.62162 32 GLU F O 1
ATOM 7919 N N . ALA F 1 33 ? 81.26617 -3.37502 -70.65796 1.000 137.47405 33 ALA F N 1
ATOM 7920 C CA . ALA F 1 33 ? 82.35565 -3.31208 -69.69088 1.000 143.39872 33 ALA F CA 1
ATOM 7921 C C . ALA F 1 33 ? 82.15928 -4.25822 -68.50972 1.000 155.00590 33 ALA F C 1
ATOM 7922 O O . ALA F 1 33 ? 82.96998 -4.23711 -67.57577 1.000 149.72456 33 ALA F O 1
ATOM 7924 N N . GLY F 1 34 ? 81.12212 -5.09256 -68.53653 1.000 178.81229 34 GLY F N 1
ATOM 7925 C CA . GLY F 1 34 ? 80.90663 -6.06194 -67.48299 1.000 179.75198 34 GLY F CA 1
ATOM 7926 C C . GLY F 1 34 ? 80.03296 -5.59601 -66.34308 1.000 170.54902 34 GLY F C 1
ATOM 7927 O O . GLY F 1 34 ? 80.21514 -6.05731 -65.21046 1.000 183.77115 34 GLY F O 1
ATOM 7928 N N . ALA F 1 35 ? 79.08970 -4.69448 -66.59862 1.000 139.58693 35 ALA F N 1
ATOM 7929 C CA . ALA F 1 35 ? 78.21014 -4.20831 -65.54674 1.000 141.29660 35 ALA F CA 1
ATOM 7930 C C . ALA F 1 35 ? 77.07487 -5.19094 -65.28315 1.000 153.66982 35 ALA F C 1
ATOM 7931 O O . ALA F 1 35 ? 76.45908 -5.71913 -66.21389 1.000 145.16911 35 ALA F O 1
ATOM 7933 N N . ASP F 1 36 ? 76.80328 -5.43214 -64.00366 1.000 169.57923 36 ASP F N 1
ATOM 7934 C CA . ASP F 1 36 ? 75.73089 -6.33803 -63.60632 1.000 163.87635 36 ASP F CA 1
ATOM 7935 C C . ASP F 1 36 ? 74.37834 -5.65660 -63.79251 1.000 147.70379 36 ASP F C 1
ATOM 7936 O O . ASP F 1 36 ? 74.11863 -4.63840 -63.13844 1.000 145.54068 36 ASP F O 1
ATOM 7941 N N . PRO F 1 37 ? 73.50289 -6.16908 -64.65197 1.000 119.08918 37 PRO F N 1
ATOM 7942 C CA . PRO F 1 37 ? 72.17823 -5.56409 -64.82315 1.000 112.89556 37 PRO F CA 1
ATOM 7943 C C . PRO F 1 37 ? 71.15736 -5.96563 -63.77075 1.000 112.80382 37 PRO F C 1
ATOM 7944 O O . PRO F 1 37 ? 69.97908 -5.63480 -63.92946 1.000 115.89256 37 PRO F O 1
ATOM 7948 N N . ASN F 1 38 ? 71.56870 -6.64835 -62.69987 1.000 108.95413 38 ASN F N 1
ATOM 7949 C CA . ASN F 1 38 ? 70.64292 -7.10408 -61.67345 1.000 110.79565 38 ASN F CA 1
ATOM 7950 C C . ASN F 1 38 ? 70.95614 -6.58524 -60.27802 1.000 120.73372 38 ASN F C 1
ATOM 7951 O O . ASN F 1 38 ? 70.15111 -6.80873 -59.36716 1.000 130.02365 38 ASN F O 1
ATOM 7956 N N . MET F 1 39 ? 72.08849 -5.90947 -60.07838 1.000 117.46803 39 MET F N 1
ATOM 7957 C CA . MET F 1 39 ? 72.46167 -5.40738 -58.75999 1.000 116.29269 39 MET F CA 1
ATOM 7958 C C . MET F 1 39 ? 71.45818 -4.39520 -58.21749 1.000 118.07083 39 MET F C 1
ATOM 7959 O O . MET F 1 39 ? 71.29817 -3.30262 -58.77358 1.000 116.50334 39 MET F O 1
ATOM 7964 N N . ALA F 1 40 ? 70.77276 -4.76236 -57.13927 1.000 115.12422 40 ALA F N 1
ATOM 7965 C CA . ALA F 1 40 ? 69.85053 -3.88102 -56.44118 1.000 117.63858 40 ALA F CA 1
ATOM 7966 C C . ALA F 1 40 ? 70.58522 -3.08543 -55.36321 1.000 130.70383 40 ALA F C 1
ATOM 7967 O O . ALA F 1 40 ? 71.70532 -3.41493 -54.96386 1.000 121.34760 40 ALA F O 1
ATOM 7969 N N . ASN F 1 41 ? 69.94519 -2.01177 -54.91042 1.000 144.63773 41 ASN F N 1
ATOM 7970 C CA . ASN F 1 41 ? 70.49698 -1.16815 -53.85981 1.000 143.59848 41 ASN F CA 1
ATOM 7971 C C . ASN F 1 41 ? 69.97330 -1.63982 -52.50181 1.000 146.86087 41 ASN F C 1
ATOM 7972 O O . ASN F 1 41 ? 69.45936 -2.75417 -52.37102 1.000 149.10742 41 ASN F O 1
ATOM 7977 N N . SER F 1 42 ? 70.11416 -0.79627 -51.47509 1.000 155.23833 42 SER F N 1
ATOM 7978 C CA . SER F 1 42 ? 69.70346 -1.17684 -50.12802 1.000 160.35605 42 SER F CA 1
ATOM 7979 C C . SER F 1 42 ? 68.21309 -1.49100 -50.05279 1.000 151.67594 42 SER F C 1
ATOM 7980 O O . SER F 1 42 ? 67.80995 -2.39681 -49.31224 1.000 153.31727 42 SER F O 1
ATOM 7983 N N . GLU F 1 43 ? 67.38265 -0.78596 -50.82117 1.000 139.45224 43 GLU F N 1
ATOM 7984 C CA . GLU F 1 43 ? 65.94563 -1.00812 -50.75528 1.000 138.99698 43 GLU F CA 1
ATOM 7985 C C . GLU F 1 43 ? 65.48747 -2.10698 -51.70425 1.000 133.66753 43 GLU F C 1
ATOM 7986 O O . GLU F 1 43 ? 64.28120 -2.34451 -51.82212 1.000 128.85385 43 GLU F O 1
ATOM 7992 N N . GLY F 1 44 ? 66.41527 -2.78311 -52.37687 1.000 135.48874 44 GLY F N 1
ATOM 7993 C CA . GLY F 1 44 ? 66.04462 -3.85015 -53.27653 1.000 117.15319 44 GLY F CA 1
ATOM 7994 C C . GLY F 1 44 ? 65.62504 -3.39907 -54.65308 1.000 105.22318 44 GLY F C 1
ATOM 7995 O O . GLY F 1 44 ? 65.08093 -4.20860 -55.41161 1.000 107.44715 44 GLY F O 1
ATOM 7996 N N . THR F 1 45 ? 65.85101 -2.13473 -55.00115 1.000 110.38916 45 THR F N 1
ATOM 7997 C CA . THR F 1 45 ? 65.44426 -1.62277 -56.30302 1.000 111.57112 45 THR F CA 1
ATOM 7998 C C . THR F 1 45 ? 66.46071 -2.03774 -57.35643 1.000 105.24878 45 THR F C 1
ATOM 7999 O O . THR F 1 45 ? 67.61980 -1.61075 -57.32083 1.000 109.52405 45 THR F O 1
ATOM 8003 N N . THR F 1 46 ? 66.01937 -2.86571 -58.28924 1.000 112.14682 46 THR F N 1
ATOM 8004 C CA . THR F 1 46 ? 66.84670 -3.31935 -59.38779 1.000 106.45045 46 THR F CA 1
ATOM 8005 C C . THR F 1 46 ? 66.85766 -2.27545 -60.49955 1.000 103.90595 46 THR F C 1
ATOM 8006 O O . THR F 1 46 ? 66.01403 -1.37479 -60.52576 1.000 112.32876 46 THR F O 1
ATOM 8010 N N . PRO F 1 47 ? 67.82193 -2.35722 -61.41988 1.000 87.35478 47 PRO F N 1
ATOM 8011 C CA . PRO F 1 47 ? 67.81971 -1.42118 -62.55743 1.000 93.54458 47 PRO F CA 1
ATOM 8012 C C . PRO F 1 47 ? 66.51558 -1.41303 -63.34220 1.000 92.79131 47 PRO F C 1
ATOM 8013 O O . PRO F 1 47 ? 66.09019 -0.35290 -63.81820 1.000 85.43906 47 PRO F O 1
ATOM 8017 N N . VAL F 1 48 ? 65.86159 -2.56833 -63.47856 1.000 92.47960 48 VAL F N 1
ATOM 8018 C CA . VAL F 1 48 ? 64.57385 -2.62269 -64.16549 1.000 80.59394 48 VAL F CA 1
ATOM 8019 C C . VAL F 1 48 ? 63.50568 -1.90140 -63.35427 1.000 77.98654 48 VAL F C 1
ATOM 8020 O O . VAL F 1 48 ? 62.70718 -1.12907 -63.89703 1.000 81.06581 48 VAL F O 1
ATOM 8024 N N . LEU F 1 49 ? 63.46359 -2.15490 -62.04449 1.000 82.02680 49 LEU F N 1
ATOM 8025 C CA . LEU F 1 49 ? 62.44267 -1.53160 -61.20976 1.000 82.11963 49 LEU F CA 1
ATOM 8026 C C . LEU F 1 49 ? 62.63270 -0.02263 -61.13368 1.000 85.61795 49 LEU F C 1
ATOM 8027 O O . LEU F 1 49 ? 61.65288 0.73178 -61.14622 1.000 90.76832 49 LEU F O 1
ATOM 8032 N N . LEU F 1 50 ? 63.88331 0.43974 -61.06349 1.000 91.01231 50 LEU F N 1
ATOM 8033 C CA . LEU F 1 50 ? 64.12493 1.87845 -61.09099 1.000 94.97144 50 LEU F CA 1
ATOM 8034 C C . LEU F 1 50 ? 63.75293 2.46152 -62.44686 1.000 83.16639 50 LEU F C 1
ATOM 8035 O O . LEU F 1 50 ? 63.20361 3.56577 -62.52578 1.000 91.90023 50 LEU F O 1
ATOM 8040 N N . LEU F 1 51 ? 64.02445 1.72224 -63.52337 1.000 76.98099 51 LEU F N 1
ATOM 8041 C CA . LEU F 1 51 ? 63.66529 2.19894 -64.85271 1.000 79.35780 51 LEU F CA 1
ATOM 8042 C C . LEU F 1 51 ? 62.15708 2.35246 -64.98835 1.000 82.77161 51 LEU F C 1
ATOM 8043 O O . LEU F 1 51 ? 61.67689 3.34656 -65.54484 1.000 82.70557 51 LEU F O 1
ATOM 8048 N N . LEU F 1 52 ? 61.39204 1.38451 -64.47284 1.000 83.01941 52 LEU F N 1
ATOM 8049 C CA . LEU F 1 52 ? 59.93946 1.52019 -64.47049 1.000 71.41955 52 LEU F CA 1
ATOM 8050 C C . LEU F 1 52 ? 59.50897 2.67857 -63.58658 1.000 73.32365 52 LEU F C 1
ATOM 8051 O O . LEU F 1 52 ? 58.55681 3.39886 -63.90889 1.000 71.35974 52 LEU F O 1
ATOM 8056 N N . GLU F 1 53 ? 60.22018 2.88997 -62.47941 1.000 75.55336 53 GLU F N 1
ATOM 8057 C CA . GLU F 1 53 ? 59.94160 4.04227 -61.63304 1.000 83.18421 53 GLU F CA 1
ATOM 8058 C C . GLU F 1 53 ? 60.17948 5.34045 -62.39084 1.000 84.76971 53 GLU F C 1
ATOM 8059 O O . GLU F 1 53 ? 59.44621 6.31947 -62.20798 1.000 81.31550 53 GLU F O 1
ATOM 8065 N N . ILE F 1 54 ? 61.19403 5.36022 -63.25892 1.000 87.84103 54 ILE F N 1
ATOM 8066 C CA . ILE F 1 54 ? 61.45002 6.53644 -64.08280 1.000 84.24749 54 ILE F CA 1
ATOM 8067 C C . ILE F 1 54 ? 60.30845 6.75066 -65.06568 1.000 77.57773 54 ILE F C 1
ATOM 8068 O O . ILE F 1 54 ? 59.87051 7.88365 -65.29441 1.000 86.55423 54 ILE F O 1
ATOM 8073 N N . ILE F 1 55 ? 59.80594 5.66616 -65.65626 1.000 72.67259 55 ILE F N 1
ATOM 8074 C CA . ILE F 1 55 ? 58.66976 5.76222 -66.56670 1.000 74.31124 55 ILE F CA 1
ATOM 8075 C C . ILE F 1 55 ? 57.45085 6.31002 -65.83684 1.000 77.05039 55 ILE F C 1
ATOM 8076 O O . ILE F 1 55 ? 56.71918 7.15889 -66.36103 1.000 69.70024 55 ILE F O 1
ATOM 8081 N N . GLN F 1 56 ? 57.22988 5.84535 -64.60549 1.000 79.50402 56 GLN F N 1
ATOM 8082 C CA . GLN F 1 56 ? 56.04611 6.23177 -63.84410 1.000 78.49421 56 GLN F CA 1
ATOM 8083 C C . GLN F 1 56 ? 56.04674 7.72278 -63.51388 1.000 82.82536 56 GLN F C 1
ATOM 8084 O O . GLN F 1 56 ? 54.99271 8.36947 -63.53637 1.000 93.26216 56 GLN F O 1
ATOM 8090 N N . GLN F 1 57 ? 57.21548 8.28683 -63.20412 1.000 77.88974 57 GLN F N 1
ATOM 8091 C CA . GLN F 1 57 ? 57.32206 9.66859 -62.75305 1.000 73.91837 57 GLN F CA 1
ATOM 8092 C C . GLN F 1 57 ? 58.02183 10.59609 -63.73865 1.000 75.81608 57 GLN F C 1
ATOM 8093 O O . GLN F 1 57 ? 58.22333 11.77155 -63.41667 1.000 92.21346 57 GLN F O 1
ATOM 8099 N N . GLY F 1 58 ? 58.40276 10.11614 -64.91873 1.000 78.15282 58 GLY F N 1
ATOM 8100 C CA . GLY F 1 58 ? 59.17787 10.90750 -65.84770 1.000 83.26982 58 GLY F CA 1
ATOM 8101 C C . GLY F 1 58 ? 58.33076 11.59898 -66.90635 1.000 83.67332 58 GLY F C 1
ATOM 8102 O O . GLY F 1 58 ? 57.14467 11.33015 -67.07344 1.000 73.50481 58 GLY F O 1
ATOM 8103 N N . SER F 1 59 ? 58.97439 12.52575 -67.61394 1.000 86.31886 59 SER F N 1
ATOM 8104 C CA . SER F 1 59 ? 58.33335 13.21543 -68.72199 1.000 88.32566 59 SER F CA 1
ATOM 8105 C C . SER F 1 59 ? 58.13811 12.25780 -69.89438 1.000 80.16866 59 SER F C 1
ATOM 8106 O O . SER F 1 59 ? 58.62421 11.12374 -69.89412 1.000 80.55763 59 SER F O 1
ATOM 8109 N N . GLU F 1 60 ? 57.40375 12.72883 -70.90659 1.000 86.85249 60 GLU F N 1
ATOM 8110 C CA . GLU F 1 60 ? 57.20108 11.92092 -72.10537 1.000 86.52325 60 GLU F CA 1
ATOM 8111 C C . GLU F 1 60 ? 58.52126 11.62240 -72.80383 1.000 100.52754 60 GLU F C 1
ATOM 8112 O O . GLU F 1 60 ? 58.67279 10.55650 -73.41293 1.000 111.22159 60 GLU F O 1
ATOM 8118 N N . GLU F 1 61 ? 59.48756 12.54186 -72.72382 1.000 98.63791 61 GLU F N 1
ATOM 8119 C CA . GLU F 1 61 ? 60.80916 12.27299 -73.28264 1.000 99.77127 61 GLU F CA 1
ATOM 8120 C C . GLU F 1 61 ? 61.49092 11.13103 -72.53826 1.000 84.13668 61 GLU F C 1
ATOM 8121 O O . GLU F 1 61 ? 61.97128 10.17179 -73.15412 1.000 76.13375 61 GLU F O 1
ATOM 8127 N N . GLN F 1 62 ? 61.50884 11.20385 -71.20434 1.000 80.54642 62 GLN F N 1
ATOM 8128 C CA . GLN F 1 62 ? 62.12045 10.14898 -70.40525 1.000 77.80379 62 GLN F CA 1
ATOM 8129 C C . GLN F 1 62 ? 61.43124 8.81153 -70.62433 1.000 91.72804 62 GLN F C 1
ATOM 8130 O O . GLN F 1 62 ? 62.06771 7.75721 -70.51290 1.000 90.48010 62 GLN F O 1
ATOM 8136 N N . GLN F 1 63 ? 60.13825 8.83603 -70.94588 1.000 93.89886 63 GLN F N 1
ATOM 8137 C CA . GLN F 1 63 ? 59.37770 7.60252 -71.10789 1.000 92.38980 63 GLN F CA 1
ATOM 8138 C C . GLN F 1 63 ? 59.85880 6.81361 -72.31998 1.000 97.43249 63 GLN F C 1
ATOM 8139 O O . GLN F 1 63 ? 60.26150 5.65000 -72.20013 1.000 85.09499 63 GLN F O 1
ATOM 8145 N N . LYS F 1 64 ? 59.81724 7.43601 -73.50354 1.000 108.31813 64 LYS F N 1
ATOM 8146 C CA . LYS F 1 64 ? 60.22312 6.74618 -74.72427 1.000 106.94758 64 LYS F CA 1
ATOM 8147 C C . LYS F 1 64 ? 61.70209 6.39200 -74.71134 1.000 102.26642 64 LYS F C 1
ATOM 8148 O O . LYS F 1 64 ? 62.11543 5.43247 -75.37262 1.000 115.10217 64 LYS F O 1
ATOM 8154 N N . LEU F 1 65 ? 62.51241 7.14591 -73.96861 1.000 95.07728 65 LEU F N 1
ATOM 8155 C CA . LEU F 1 65 ? 63.91625 6.78056 -73.82221 1.000 106.14355 65 LEU F CA 1
ATOM 8156 C C . LEU F 1 65 ? 64.06897 5.48593 -73.03086 1.000 117.00159 65 LEU F C 1
ATOM 8157 O O . LEU F 1 65 ? 64.89355 4.63170 -73.37783 1.000 116.41973 65 LEU F O 1
ATOM 8162 N N . ALA F 1 66 ? 63.27839 5.32284 -71.96629 1.000 111.58906 66 ALA F N 1
ATOM 8163 C CA . ALA F 1 66 ? 63.42079 4.17324 -71.08060 1.000 101.30695 66 ALA F CA 1
ATOM 8164 C C . ALA F 1 66 ? 62.93890 2.86825 -71.70685 1.000 107.15218 66 ALA F C 1
ATOM 8165 O O . ALA F 1 66 ? 63.35815 1.79570 -71.25898 1.000 104.40545 66 ALA F O 1
ATOM 8167 N N . LEU F 1 67 ? 62.06125 2.92283 -72.71337 1.000 99.53804 67 LEU F N 1
ATOM 8168 C CA . LEU F 1 67 ? 61.64091 1.68949 -73.37361 1.000 101.41133 67 LEU F CA 1
ATOM 8169 C C . LEU F 1 67 ? 62.82093 1.03728 -74.08869 1.000 107.85504 67 LEU F C 1
ATOM 8170 O O . LEU F 1 67 ? 62.99284 -0.18652 -74.03758 1.000 103.29073 67 LEU F O 1
ATOM 8175 N N . ALA F 1 68 ? 63.65172 1.84169 -74.75388 1.000 116.01877 68 ALA F N 1
ATOM 8176 C CA . ALA F 1 68 ? 64.86236 1.30599 -75.36676 1.000 111.28161 68 ALA F CA 1
ATOM 8177 C C . ALA F 1 68 ? 65.87111 0.88480 -74.30583 1.000 115.96650 68 ALA F C 1
ATOM 8178 O O . ALA F 1 68 ? 66.57895 -0.11542 -74.47518 1.000 114.53924 68 ALA F O 1
ATOM 8180 N N . LEU F 1 69 ? 65.95813 1.64753 -73.21055 1.000 109.63042 69 LEU F N 1
ATOM 8181 C CA . LEU F 1 69 ? 66.88085 1.31104 -72.13145 1.000 102.67590 69 LEU F CA 1
ATOM 8182 C C . LEU F 1 69 ? 66.51067 -0.00930 -71.47153 1.000 103.56399 69 LEU F C 1
ATOM 8183 O O . LEU F 1 69 ? 67.39177 -0.73955 -71.00315 1.000 104.96651 69 LEU F O 1
ATOM 8188 N N . LEU F 1 70 ? 65.21712 -0.33157 -71.42310 1.000 100.12013 70 LEU F N 1
ATOM 8189 C CA . LEU F 1 70 ? 64.79554 -1.60196 -70.84531 1.000 97.57762 70 LEU F CA 1
ATOM 8190 C C . LEU F 1 70 ? 65.21185 -2.76889 -71.72994 1.000 102.93991 70 LEU F C 1
ATOM 8191 O O . LEU F 1 70 ? 65.64825 -3.81051 -71.22661 1.000 100.67323 70 LEU F O 1
ATOM 8196 N N . GLN F 1 71 ? 65.06539 -2.61867 -73.05033 1.000 127.97689 71 GLN F N 1
ATOM 8197 C CA . GLN F 1 71 ? 65.51857 -3.65678 -73.97075 1.000 118.68991 71 GLN F CA 1
ATOM 8198 C C . GLN F 1 71 ? 67.01067 -3.91310 -73.81181 1.000 118.19534 71 GLN F C 1
ATOM 8199 O O . GLN F 1 71 ? 67.46412 -5.06174 -73.88218 1.000 120.65400 71 GLN F O 1
ATOM 8205 N N . GLU F 1 72 ? 67.78867 -2.85116 -73.59411 1.000 111.29457 72 GLU F N 1
ATOM 8206 C CA . GLU F 1 72 ? 69.22165 -3.00921 -73.37740 1.000 113.28319 72 GLU F CA 1
ATOM 8207 C C . GLU F 1 72 ? 69.49575 -3.79646 -72.10038 1.000 109.54825 72 GLU F C 1
ATOM 8208 O O . GLU F 1 72 ? 70.32936 -4.70962 -72.08728 1.000 110.32450 72 GLU F O 1
ATOM 8214 N N . LEU F 1 73 ? 68.79466 -3.46036 -71.01352 1.000 100.95999 73 LEU F N 1
ATOM 8215 C CA . LEU F 1 73 ? 68.98919 -4.18143 -69.75850 1.000 93.34280 73 LEU F CA 1
ATOM 8216 C C . LEU F 1 73 ? 68.54800 -5.63534 -69.87370 1.000 97.27911 73 LEU F C 1
ATOM 8217 O O . LEU F 1 73 ? 69.22514 -6.53637 -69.36549 1.000 98.72619 73 LEU F O 1
ATOM 8222 N N . LEU F 1 74 ? 67.41554 -5.88421 -70.53448 1.000 97.27019 74 LEU F N 1
ATOM 8223 C CA . LEU F 1 74 ? 66.93091 -7.25295 -70.67290 1.000 86.37420 74 LEU F CA 1
ATOM 8224 C C . LEU F 1 74 ? 67.85304 -8.07817 -71.55930 1.000 99.12136 74 LEU F C 1
ATOM 8225 O O . LEU F 1 74 ? 68.09570 -9.25790 -71.27957 1.000 102.97096 74 LEU F O 1
ATOM 8230 N N . GLU F 1 75 ? 68.37886 -7.47758 -72.63037 1.000 103.12319 75 GLU F N 1
ATOM 8231 C CA . GLU F 1 75 ? 69.33632 -8.18835 -73.47216 1.000 110.48092 75 GLU F CA 1
ATOM 8232 C C . GLU F 1 75 ? 70.59513 -8.53414 -72.69100 1.000 105.27843 75 GLU F C 1
ATOM 8233 O O . GLU F 1 75 ? 71.18807 -9.60114 -72.89180 1.000 102.56202 75 GLU F O 1
ATOM 8239 N N . ALA F 1 76 ? 71.01112 -7.64582 -71.78588 1.000 95.87977 76 ALA F N 1
ATOM 8240 C CA . ALA F 1 76 ? 72.17025 -7.89686 -70.94040 1.000 105.26807 76 ALA F CA 1
ATOM 8241 C C . ALA F 1 76 ? 71.92691 -8.99960 -69.92093 1.000 104.99464 76 ALA F C 1
ATOM 8242 O O . ALA F 1 76 ? 72.87035 -9.39541 -69.22714 1.000 104.92625 76 ALA F O 1
ATOM 8244 N N . GLY F 1 77 ? 70.69976 -9.49159 -69.80905 1.000 94.12924 77 GLY F N 1
ATOM 8245 C CA . GLY F 1 77 ? 70.37112 -10.55176 -68.88981 1.000 83.08308 77 GLY F CA 1
ATOM 8246 C C . GLY F 1 77 ? 69.70529 -10.10830 -67.60978 1.000 92.31574 77 GLY F C 1
ATOM 8247 O O . GLY F 1 77 ? 69.89035 -10.76459 -66.57872 1.000 102.82643 77 GLY F O 1
ATOM 8248 N N . ALA F 1 78 ? 68.93022 -9.02914 -67.63926 1.000 84.93179 78 ALA F N 1
ATOM 8249 C CA . ALA F 1 78 ? 68.22562 -8.59774 -66.44384 1.000 90.19938 78 ALA F CA 1
ATOM 8250 C C . ALA F 1 78 ? 67.06326 -9.53855 -66.16939 1.000 97.19787 78 ALA F C 1
ATOM 8251 O O . ALA F 1 78 ? 66.33895 -9.94111 -67.08394 1.000 90.05022 78 ALA F O 1
ATOM 8253 N N . ASP F 1 79 ? 66.89436 -9.89332 -64.90756 1.000 101.04489 79 ASP F N 1
ATOM 8254 C CA . ASP F 1 79 ? 65.83551 -10.80947 -64.51271 1.000 97.25845 79 ASP F CA 1
ATOM 8255 C C . ASP F 1 79 ? 64.49348 -10.08862 -64.54323 1.000 109.24342 79 ASP F C 1
ATOM 8256 O O . ASP F 1 79 ? 64.28290 -9.16765 -63.74119 1.000 113.50202 79 ASP F O 1
ATOM 8261 N N . PRO F 1 80 ? 63.57079 -10.45050 -65.43776 1.000 93.24779 80 PRO F N 1
ATOM 8262 C CA . PRO F 1 80 ? 62.26760 -9.77683 -65.47446 1.000 86.56345 80 PRO F CA 1
ATOM 8263 C C . PRO F 1 80 ? 61.32257 -10.18095 -64.35227 1.000 78.34854 80 PRO F C 1
ATOM 8264 O O . PRO F 1 80 ? 60.19344 -9.67967 -64.31279 1.000 78.87206 80 PRO F O 1
ATOM 8268 N N . ASN F 1 81 ? 61.74265 -11.06765 -63.44842 1.000 83.22751 81 ASN F N 1
ATOM 8269 C CA . ASN F 1 81 ? 60.91561 -11.51687 -62.33546 1.000 86.51400 81 ASN F CA 1
ATOM 8270 C C . ASN F 1 81 ? 61.42702 -11.04576 -60.98360 1.000 88.73227 81 ASN F C 1
ATOM 8271 O O . ASN F 1 81 ? 60.82249 -11.37979 -59.95935 1.000 85.74213 81 ASN F O 1
ATOM 8276 N N . MET F 1 82 ? 62.50985 -10.27518 -60.94954 1.000 90.87558 82 MET F N 1
ATOM 8277 C CA . MET F 1 82 ? 63.10238 -9.83820 -59.69106 1.000 94.79367 82 MET F CA 1
ATOM 8278 C C . MET F 1 82 ? 62.24340 -8.72174 -59.10876 1.000 90.34227 82 MET F C 1
ATOM 8279 O O . MET F 1 82 ? 62.16678 -7.62642 -59.67535 1.000 93.58416 82 MET F O 1
ATOM 8284 N N . ALA F 1 83 ? 61.58934 -9.00186 -57.98536 1.000 84.23748 83 ALA F N 1
ATOM 8285 C CA . ALA F 1 83 ? 60.70462 -8.04878 -57.33430 1.000 83.42119 83 ALA F CA 1
ATOM 8286 C C . ALA F 1 83 ? 61.45967 -7.22332 -56.29997 1.000 80.77607 83 ALA F C 1
ATOM 8287 O O . ALA F 1 83 ? 62.56178 -7.57410 -55.87332 1.000 88.72892 83 ALA F O 1
ATOM 8289 N N . ASN F 1 84 ? 60.84889 -6.10659 -55.90403 1.000 87.32031 84 ASN F N 1
ATOM 8290 C CA . ASN F 1 84 ? 61.41674 -5.25621 -54.86978 1.000 89.90330 84 ASN F CA 1
ATOM 8291 C C . ASN F 1 84 ? 61.19686 -5.87498 -53.49028 1.000 82.71302 84 ASN F C 1
ATOM 8292 O O . ASN F 1 84 ? 60.65615 -6.97527 -53.34664 1.000 71.17741 84 ASN F O 1
ATOM 8297 N N . SER F 1 85 ? 61.61440 -5.13825 -52.45749 1.000 89.13275 85 SER F N 1
ATOM 8298 C CA . SER F 1 85 ? 61.47136 -5.61640 -51.08657 1.000 88.30656 85 SER F CA 1
ATOM 8299 C C . SER F 1 85 ? 60.01177 -5.84414 -50.71043 1.000 90.43981 85 SER F C 1
ATOM 8300 O O . SER F 1 85 ? 59.70612 -6.76292 -49.94045 1.000 96.81763 85 SER F O 1
ATOM 8303 N N . GLU F 1 86 ? 59.09702 -5.02712 -51.23780 1.000 76.48914 86 GLU F N 1
ATOM 8304 C CA . GLU F 1 86 ? 57.68746 -5.20461 -50.91393 1.000 81.33424 86 GLU F CA 1
ATOM 8305 C C . GLU F 1 86 ? 57.08923 -6.43572 -51.57428 1.000 87.13809 86 GLU F C 1
ATOM 8306 O O . GLU F 1 86 ? 56.04037 -6.91283 -51.12769 1.000 86.17191 86 GLU F O 1
ATOM 8312 N N . GLY F 1 87 ? 57.74002 -6.97263 -52.59885 1.000 89.27767 87 GLY F N 1
ATOM 8313 C CA . GLY F 1 87 ? 57.20374 -8.08591 -53.34865 1.000 96.47263 87 GLY F CA 1
ATOM 8314 C C . GLY F 1 87 ? 56.50227 -7.71600 -54.63734 1.000 83.45030 87 GLY F C 1
ATOM 8315 O O . GLY F 1 87 ? 55.69307 -8.51193 -55.12724 1.000 80.70227 87 GLY F O 1
ATOM 8316 N N . THR F 1 88 ? 56.76890 -6.53254 -55.18605 1.000 83.78731 88 THR F N 1
ATOM 8317 C CA . THR F 1 88 ? 56.15009 -6.08148 -56.42564 1.000 77.79415 88 THR F CA 1
ATOM 8318 C C . THR F 1 88 ? 57.04864 -6.44161 -57.60611 1.000 77.31931 88 THR F C 1
ATOM 8319 O O . THR F 1 88 ? 58.17336 -5.94073 -57.71369 1.000 73.74949 88 THR F O 1
ATOM 8323 N N . THR F 1 89 ? 56.54497 -7.28915 -58.49694 1.000 71.47723 89 THR F N 1
ATOM 8324 C CA . THR F 1 89 ? 57.29942 -7.71827 -59.66082 1.000 66.75428 89 THR F CA 1
ATOM 8325 C C . THR F 1 89 ? 57.25562 -6.64660 -60.74729 1.000 65.71603 89 THR F C 1
ATOM 8326 O O . THR F 1 89 ? 56.36220 -5.79589 -60.75394 1.000 66.28284 89 THR F O 1
ATOM 8330 N N . PRO F 1 90 ? 58.21921 -6.66077 -61.67818 1.000 68.60168 90 PRO F N 1
ATOM 8331 C CA . PRO F 1 90 ? 58.19888 -5.66825 -62.77017 1.000 69.28962 90 PRO F CA 1
ATOM 8332 C C . PRO F 1 90 ? 56.90203 -5.63393 -63.56330 1.000 66.46922 90 PRO F C 1
ATOM 8333 O O . PRO F 1 90 ? 56.45113 -4.54583 -63.94372 1.000 59.00288 90 PRO F O 1
ATOM 8337 N N . VAL F 1 91 ? 56.28674 -6.78739 -63.82958 1.000 64.07615 91 VAL F N 1
ATOM 8338 C CA . VAL F 1 91 ? 55.00962 -6.77556 -64.53616 1.000 61.50190 91 VAL F CA 1
ATOM 8339 C C . VAL F 1 91 ? 53.92613 -6.17370 -63.65416 1.000 51.74571 91 VAL F C 1
ATOM 8340 O O . VAL F 1 91 ? 53.07455 -5.41117 -64.12631 1.000 45.54278 91 VAL F O 1
ATOM 8344 N N . LEU F 1 92 ? 53.94799 -6.49043 -62.35695 1.000 61.86948 92 LEU F N 1
ATOM 8345 C CA . LEU F 1 92 ? 52.93837 -5.94570 -61.45762 1.000 63.82516 92 LEU F CA 1
ATOM 8346 C C . LEU F 1 92 ? 53.12122 -4.44889 -61.26674 1.000 58.88623 92 LEU F C 1
ATOM 8347 O O . LEU F 1 92 ? 52.14004 -3.72762 -61.05659 1.000 61.81284 92 LEU F O 1
ATOM 8352 N N . LEU F 1 93 ? 54.36335 -3.96896 -61.31642 1.000 57.04241 93 LEU F N 1
ATOM 8353 C CA . LEU F 1 93 ? 54.59728 -2.53036 -61.28500 1.000 61.35593 93 LEU F CA 1
ATOM 8354 C C . LEU F 1 93 ? 54.15445 -1.86730 -62.58793 1.000 58.69208 93 LEU F C 1
ATOM 8355 O O . LEU F 1 93 ? 53.59876 -0.76263 -62.56916 1.000 60.58642 93 LEU F O 1
ATOM 8360 N N . LEU F 1 94 ? 54.37990 -2.53180 -63.72624 1.000 53.59647 94 LEU F N 1
ATOM 8361 C CA . LEU F 1 94 ? 53.92265 -2.00351 -65.01131 1.000 57.38386 94 LEU F CA 1
ATOM 8362 C C . LEU F 1 94 ? 52.41650 -1.79834 -65.02355 1.000 60.01203 94 LEU F C 1
ATOM 8363 O O . LEU F 1 94 ? 51.92009 -0.77374 -65.50596 1.000 53.07678 94 LEU F O 1
ATOM 8368 N N . LEU F 1 95 ? 51.67062 -2.79329 -64.54039 1.000 62.68308 95 LEU F N 1
ATOM 8369 C CA . LEU F 1 95 ? 50.21884 -2.68855 -64.51609 1.000 55.82457 95 LEU F CA 1
ATOM 8370 C C . LEU F 1 95 ? 49.75399 -1.57857 -63.58208 1.000 64.27346 95 LEU F C 1
ATOM 8371 O O . LEU F 1 95 ? 48.75009 -0.91361 -63.86490 1.000 63.94720 95 LEU F O 1
ATOM 8376 N N . GLU F 1 96 ? 50.47271 -1.35799 -62.47545 1.000 66.65999 96 GLU F N 1
ATOM 8377 C CA . GLU F 1 96 ? 50.14176 -0.25488 -61.57726 1.000 67.56654 96 GLU F CA 1
ATOM 8378 C C . GLU F 1 96 ? 50.37685 1.09606 -62.24335 1.000 67.26196 96 GLU F C 1
ATOM 8379 O O . GLU F 1 96 ? 49.62673 2.05016 -62.00639 1.000 67.66923 96 GLU F O 1
ATOM 8385 N N . ILE F 1 97 ? 51.41416 1.20052 -63.07481 1.000 55.95635 97 ILE F N 1
ATOM 8386 C CA . ILE F 1 97 ? 51.63394 2.43635 -63.81814 1.000 58.16208 97 ILE F CA 1
ATOM 8387 C C . ILE F 1 97 ? 50.46313 2.69979 -64.75610 1.000 66.72811 97 ILE F C 1
ATOM 8388 O O . ILE F 1 97 ? 49.97773 3.83076 -64.86328 1.000 71.65983 97 ILE F O 1
ATOM 8393 N N . ILE F 1 98 ? 49.98461 1.65635 -65.43983 1.000 73.18589 98 ILE F N 1
ATOM 8394 C CA . ILE F 1 98 ? 48.83419 1.79074 -66.33335 1.000 61.22144 98 ILE F CA 1
ATOM 8395 C C . ILE F 1 98 ? 47.58652 2.18632 -65.55351 1.000 68.52893 98 ILE F C 1
ATOM 8396 O O . ILE F 1 98 ? 46.81246 3.05049 -65.98473 1.000 60.83470 98 ILE F O 1
ATOM 8401 N N . GLN F 1 99 ? 47.36258 1.54670 -64.40252 1.000 63.59669 99 GLN F N 1
ATOM 8402 C CA . GLN F 1 99 ? 46.15578 1.80328 -63.62502 1.000 56.30800 99 GLN F CA 1
ATOM 8403 C C . GLN F 1 99 ? 46.04159 3.26902 -63.22710 1.000 62.54830 99 GLN F C 1
ATOM 8404 O O . GLN F 1 99 ? 44.93011 3.80353 -63.13498 1.000 67.40037 99 GLN F O 1
ATOM 8410 N N . GLN F 1 100 ? 47.17209 3.93122 -62.98354 1.000 68.48695 100 GLN F N 1
ATOM 8411 C CA . GLN F 1 100 ? 47.18652 5.30655 -62.50213 1.000 65.97425 100 GLN F CA 1
ATOM 8412 C C . GLN F 1 100 ? 47.85811 6.27068 -63.47150 1.000 69.73457 100 GLN F C 1
ATOM 8413 O O . GLN F 1 100 ? 48.05063 7.44215 -63.12476 1.000 79.78363 100 GLN F O 1
ATOM 8419 N N . GLY F 1 101 ? 48.23189 5.81385 -64.66718 1.000 63.49367 101 GLY F N 1
ATOM 8420 C CA . GLY F 1 101 ? 49.03125 6.60434 -65.57583 1.000 65.75405 101 GLY F CA 1
ATOM 8421 C C . GLY F 1 101 ? 48.22310 7.31784 -66.64889 1.000 63.39766 101 GLY F C 1
ATOM 8422 O O . GLY F 1 101 ? 47.01956 7.12615 -66.79915 1.000 55.24975 101 GLY F O 1
ATOM 8423 N N . SER F 1 102 ? 48.92584 8.17364 -67.38983 1.000 62.81243 102 SER F N 1
ATOM 8424 C CA . SER F 1 102 ? 48.33633 8.88641 -68.51202 1.000 69.34547 102 SER F CA 1
ATOM 8425 C C . SER F 1 102 ? 48.11715 7.93844 -69.68830 1.000 59.48918 102 SER F C 1
ATOM 8426 O O . SER F 1 102 ? 48.54729 6.78245 -69.68079 1.000 56.40931 102 SER F O 1
ATOM 8429 N N . GLU F 1 103 ? 47.41663 8.44088 -70.70913 1.000 58.61738 103 GLU F N 1
ATOM 8430 C CA . GLU F 1 103 ? 47.23261 7.65071 -71.92049 1.000 59.87910 103 GLU F CA 1
ATOM 8431 C C . GLU F 1 103 ? 48.55866 7.40584 -72.62658 1.000 66.84946 103 GLU F C 1
ATOM 8432 O O . GLU F 1 103 ? 48.74855 6.35060 -73.23956 1.000 67.48712 103 GLU F O 1
ATOM 8438 N N . GLU F 1 104 ? 49.48961 8.35869 -72.54499 1.000 64.40425 104 GLU F N 1
ATOM 8439 C CA . GLU F 1 104 ? 50.81057 8.14513 -73.12694 1.000 66.21352 104 GLU F CA 1
ATOM 8440 C C . GLU F 1 104 ? 51.56869 7.04835 -72.38803 1.000 64.57876 104 GLU F C 1
ATOM 8441 O O . GLU F 1 104 ? 52.20493 6.19464 -73.01635 1.000 64.72501 104 GLU F O 1
ATOM 8447 N N . GLN F 1 105 ? 51.51694 7.05666 -71.05434 1.000 66.74609 105 GLN F N 1
ATOM 8448 C CA . GLN F 1 105 ? 52.15749 5.99534 -70.28483 1.000 55.88664 105 GLN F CA 1
ATOM 8449 C C . GLN F 1 105 ? 51.50931 4.64462 -70.56020 1.000 68.07717 105 GLN F C 1
ATOM 8450 O O . GLN F 1 105 ? 52.18969 3.61190 -70.57030 1.000 72.90268 105 GLN F O 1
ATOM 8456 N N . GLN F 1 106 ? 50.19092 4.63276 -70.77586 1.000 69.05105 106 GLN F N 1
ATOM 8457 C CA . GLN F 1 106 ? 49.48549 3.38783 -71.06624 1.000 54.10975 106 GLN F CA 1
ATOM 8458 C C . GLN F 1 106 ? 49.97656 2.77387 -72.36875 1.000 66.82518 106 GLN F C 1
ATOM 8459 O O . GLN F 1 106 ? 50.23083 1.56614 -72.44531 1.000 70.32263 106 GLN F O 1
ATOM 8465 N N . LYS F 1 107 ? 50.09949 3.59730 -73.41248 1.000 65.32623 107 LYS F N 1
ATOM 8466 C CA . LYS F 1 107 ? 50.54347 3.10091 -74.70920 1.000 71.82188 107 LYS F CA 1
ATOM 8467 C C . LYS F 1 107 ? 51.95409 2.53776 -74.61387 1.000 70.49131 107 LYS F C 1
ATOM 8468 O O . LYS F 1 107 ? 52.28323 1.54368 -75.27173 1.000 72.76451 107 LYS F O 1
ATOM 8474 N N . LEU F 1 108 ? 52.80231 3.17191 -73.80112 1.000 74.01252 108 LEU F N 1
ATOM 8475 C CA . LEU F 1 108 ? 54.18634 2.73438 -73.65400 1.000 73.89550 108 LEU F CA 1
ATOM 8476 C C . LEU F 1 108 ? 54.26702 1.38279 -72.95824 1.000 72.28652 108 LEU F C 1
ATOM 8477 O O . LEU F 1 108 ? 54.94125 0.46375 -73.43576 1.000 78.75279 108 LEU F O 1
ATOM 8482 N N . ALA F 1 109 ? 53.58447 1.25044 -71.81923 1.000 84.27594 109 ALA F N 1
ATOM 8483 C CA . ALA F 1 109 ? 53.66690 0.04131 -71.00796 1.000 89.43910 109 ALA F CA 1
ATOM 8484 C C . ALA F 1 109 ? 53.12096 -1.19028 -71.71769 1.000 89.15407 109 ALA F C 1
ATOM 8485 O O . ALA F 1 109 ? 53.49795 -2.31058 -71.35833 1.000 103.34746 109 ALA F O 1
ATOM 8487 N N . ALA F 1 110 ? 52.23613 -1.01696 -72.70165 1.000 68.54148 110 ALA F N 1
ATOM 8488 C CA . ALA F 1 110 ? 51.76827 -2.16435 -73.47269 1.000 76.35102 110 ALA F CA 1
ATOM 8489 C C . ALA F 1 110 ? 52.92230 -2.83202 -74.20844 1.000 78.79497 110 ALA F C 1
ATOM 8490 O O . ALA F 1 110 ? 52.98244 -4.06412 -74.30607 1.000 68.73162 110 ALA F O 1
ATOM 8492 N N . ALA F 1 111 ? 53.84080 -2.03008 -74.74741 1.000 87.17813 111 ALA F N 1
ATOM 8493 C CA . ALA F 1 111 ? 55.02785 -2.58597 -75.38320 1.000 79.17265 111 ALA F CA 1
ATOM 8494 C C . ALA F 1 111 ? 56.00039 -3.13617 -74.34491 1.000 77.62885 111 ALA F C 1
ATOM 8495 O O . ALA F 1 111 ? 56.65575 -4.15785 -74.58208 1.000 75.83726 111 ALA F O 1
ATOM 8497 N N . LEU F 1 112 ? 56.09358 -2.48074 -73.18067 1.000 71.03495 112 LEU F N 1
ATOM 8498 C CA . LEU F 1 112 ? 57.01125 -2.93402 -72.13837 1.000 69.63957 112 LEU F CA 1
ATOM 8499 C C . LEU F 1 112 ? 56.61054 -4.29707 -71.59463 1.000 77.53665 112 LEU F C 1
ATOM 8500 O O . LEU F 1 112 ? 57.47703 -5.11501 -71.26280 1.000 84.71355 112 LEU F O 1
ATOM 8505 N N . LEU F 1 113 ? 55.30626 -4.56252 -71.49278 1.000 80.24667 113 LEU F N 1
ATOM 8506 C CA . LEU F 1 113 ? 54.86747 -5.87791 -71.04029 1.000 69.71404 113 LEU F CA 1
ATOM 8507 C C . LEU F 1 113 ? 55.27234 -6.95202 -72.03617 1.000 75.03846 113 LEU F C 1
ATOM 8508 O O . LEU F 1 113 ? 55.69810 -8.04475 -71.64460 1.000 81.80606 113 LEU F O 1
ATOM 8513 N N . LYS F 1 114 ? 55.14808 -6.65543 -73.33211 1.000 76.42305 114 LYS F N 1
ATOM 8514 C CA . LYS F 1 114 ? 55.59160 -7.59761 -74.35066 1.000 72.46357 114 LYS F CA 1
ATOM 8515 C C . LYS F 1 114 ? 57.08253 -7.87950 -74.22239 1.000 82.67746 114 LYS F C 1
ATOM 8516 O O . LYS F 1 114 ? 57.51314 -9.03321 -74.32691 1.000 76.58828 114 LYS F O 1
ATOM 8522 N N . GLU F 1 115 ? 57.88462 -6.83814 -73.97953 1.000 94.86494 115 GLU F N 1
ATOM 8523 C CA . GLU F 1 115 ? 59.31841 -7.03343 -73.78024 1.000 86.22291 115 GLU F CA 1
ATOM 8524 C C . GLU F 1 115 ? 59.60681 -7.85922 -72.53291 1.000 80.50537 115 GLU F C 1
ATOM 8525 O O . GLU F 1 115 ? 60.46198 -8.75249 -72.55791 1.000 84.05130 115 GLU F O 1
ATOM 8531 N N . LEU F 1 116 ? 58.91535 -7.56924 -71.42752 1.000 69.90871 116 LEU F N 1
ATOM 8532 C CA . LEU F 1 116 ? 59.13473 -8.34211 -70.20937 1.000 70.29185 116 LEU F CA 1
ATOM 8533 C C . LEU F 1 116 ? 58.68905 -9.78548 -70.38818 1.000 73.54292 116 LEU F C 1
ATOM 8534 O O . LEU F 1 116 ? 59.36908 -10.71193 -69.93202 1.000 75.76200 116 LEU F O 1
ATOM 8539 N N . LEU F 1 117 ? 57.54652 -9.99785 -71.04132 1.000 72.51347 117 LEU F N 1
ATOM 8540 C CA . LEU F 1 117 ? 57.10422 -11.36128 -71.30218 1.000 69.12598 117 LEU F CA 1
ATOM 8541 C C . LEU F 1 117 ? 58.08120 -12.07645 -72.22652 1.000 77.70359 117 LEU F C 1
ATOM 8542 O O . LEU F 1 117 ? 58.38096 -13.25897 -72.02688 1.000 77.32054 117 LEU F O 1
ATOM 8547 N N . ASP F 1 118 ? 58.60242 -11.36935 -73.23583 1.000 91.20427 118 ASP F N 1
ATOM 8548 C CA . ASP F 1 118 ? 59.61392 -11.96253 -74.10745 1.000 96.47709 118 ASP F CA 1
ATOM 8549 C C . ASP F 1 118 ? 60.87895 -12.30511 -73.33112 1.000 82.79121 118 ASP F C 1
ATOM 8550 O O . ASP F 1 118 ? 61.52185 -13.32709 -73.59706 1.000 83.04847 118 ASP F O 1
ATOM 8555 N N . ALA F 1 119 ? 61.25613 -11.46150 -72.36888 1.000 80.45061 119 ALA F N 1
ATOM 8556 C CA . ALA F 1 119 ? 62.41897 -11.76432 -71.54527 1.000 78.53268 119 ALA F CA 1
ATOM 8557 C C . ALA F 1 119 ? 62.20505 -13.01106 -70.69893 1.000 82.99796 119 ALA F C 1
ATOM 8558 O O . ALA F 1 119 ? 63.18449 -13.63379 -70.27329 1.000 89.21737 119 ALA F O 1
ATOM 8560 N N . GLY F 1 120 ? 60.95069 -13.38457 -70.44569 1.000 77.25055 120 GLY F N 1
ATOM 8561 C CA . GLY F 1 120 ? 60.63464 -14.58814 -69.70105 1.000 73.75537 120 GLY F CA 1
ATOM 8562 C C . GLY F 1 120 ? 59.93407 -14.31131 -68.38561 1.000 78.67226 120 GLY F C 1
ATOM 8563 O O . GLY F 1 120 ? 60.04798 -15.09210 -67.43600 1.000 74.59585 120 GLY F O 1
ATOM 8564 N N . ALA F 1 121 ? 59.18919 -13.21220 -68.32327 1.000 70.77634 121 ALA F N 1
ATOM 8565 C CA . ALA F 1 121 ? 58.48278 -12.85694 -67.10208 1.000 66.11511 121 ALA F CA 1
ATOM 8566 C C . ALA F 1 121 ? 57.32467 -13.81591 -66.85085 1.000 72.84928 121 ALA F C 1
ATOM 8567 O O . ALA F 1 121 ? 56.65472 -14.26553 -67.78350 1.000 76.35674 121 ALA F O 1
ATOM 8569 N N . ASP F 1 122 ? 57.11860 -14.16144 -65.57996 1.000 85.70546 122 ASP F N 1
ATOM 8570 C CA . ASP F 1 122 ? 56.04930 -15.06722 -65.17411 1.000 79.54226 122 ASP F CA 1
ATOM 8571 C C . ASP F 1 122 ? 54.70671 -14.34548 -65.16884 1.000 77.06573 122 ASP F C 1
ATOM 8572 O O . ASP F 1 122 ? 54.49366 -13.43177 -64.36171 1.000 81.36348 122 ASP F O 1
ATOM 8577 N N . PRO F 1 123 ? 53.77737 -14.72216 -66.05240 1.000 69.84675 123 PRO F N 1
ATOM 8578 C CA . PRO F 1 123 ? 52.46964 -14.05295 -66.08211 1.000 68.62078 123 PRO F CA 1
ATOM 8579 C C . PRO F 1 123 ? 51.58869 -14.39894 -64.89452 1.000 69.93472 123 PRO F C 1
ATOM 8580 O O . PRO F 1 123 ? 50.51182 -13.80659 -64.74755 1.000 71.85268 123 PRO F O 1
ATOM 8584 N N . ASN F 1 124 ? 52.02040 -15.32685 -64.04044 1.000 63.81773 124 ASN F N 1
ATOM 8585 C CA . ASN F 1 124 ? 51.25104 -15.75663 -62.88457 1.000 59.62560 124 ASN F CA 1
ATOM 8586 C C . ASN F 1 124 ? 51.88655 -15.35794 -61.56120 1.000 75.74946 124 ASN F C 1
ATOM 8587 O O . ASN F 1 124 ? 51.34333 -15.69544 -60.50295 1.000 70.21369 124 ASN F O 1
ATOM 8592 N N . MET F 1 125 ? 53.01440 -14.65275 -61.58814 1.000 77.35530 125 MET F N 1
ATOM 8593 C CA . MET F 1 125 ? 53.70106 -14.27182 -60.36017 1.000 75.38538 125 MET F CA 1
ATOM 8594 C C . MET F 1 125 ? 52.90176 -13.20079 -59.62933 1.000 69.87115 125 MET F C 1
ATOM 8595 O O . MET F 1 125 ? 52.66279 -12.11607 -60.17118 1.000 66.75359 125 MET F O 1
ATOM 8600 N N . ALA F 1 126 ? 52.50234 -13.49747 -58.39833 1.000 69.07534 126 ALA F N 1
ATOM 8601 C CA . ALA F 1 126 ? 51.69548 -12.58783 -57.60315 1.000 74.00543 126 ALA F CA 1
ATOM 8602 C C . ALA F 1 126 ? 52.57387 -11.78643 -56.65089 1.000 84.42800 126 ALA F C 1
ATOM 8603 O O . ALA F 1 126 ? 53.75824 -12.07270 -56.45990 1.000 86.30493 126 ALA F O 1
ATOM 8605 N N . ASN F 1 127 ? 51.97371 -10.75541 -56.06288 1.000 89.89650 127 ASN F N 1
ATOM 8606 C CA . ASN F 1 127 ? 52.64961 -9.90719 -55.09438 1.000 95.57130 127 ASN F CA 1
ATOM 8607 C C . ASN F 1 127 ? 52.45822 -10.46999 -53.68527 1.000 103.84831 127 ASN F C 1
ATOM 8608 O O . ASN F 1 127 ? 51.98708 -11.59471 -53.49574 1.000 108.44477 127 ASN F O 1
ATOM 8613 N N . SER F 1 128 ? 52.83197 -9.68185 -52.67447 1.000 102.17463 128 SER F N 1
ATOM 8614 C CA . SER F 1 128 ? 52.68445 -10.12531 -51.29210 1.000 92.71631 128 SER F CA 1
ATOM 8615 C C . SER F 1 128 ? 51.22519 -10.36790 -50.93233 1.000 92.29740 128 SER F C 1
ATOM 8616 O O . SER F 1 128 ? 50.92910 -11.20273 -50.07215 1.000 104.83131 128 SER F O 1
ATOM 8619 N N . GLU F 1 129 ? 50.30504 -9.64595 -51.56536 1.000 97.72097 129 GLU F N 1
ATOM 8620 C CA . GLU F 1 129 ? 48.88243 -9.79261 -51.29409 1.000 103.53316 129 GLU F CA 1
ATOM 8621 C C . GLU F 1 129 ? 48.24627 -10.92026 -52.09668 1.000 107.47431 129 GLU F C 1
ATOM 8622 O O . GLU F 1 129 ? 47.04042 -11.15277 -51.96533 1.000 110.83389 129 GLU F O 1
ATOM 8628 N N . GLY F 1 130 ? 49.01720 -11.64058 -52.90552 1.000 106.16480 130 GLY F N 1
ATOM 8629 C CA . GLY F 1 130 ? 48.44143 -12.67523 -53.73279 1.000 102.13458 130 GLY F CA 1
ATOM 8630 C C . GLY F 1 130 ? 47.77415 -12.17249 -54.99320 1.000 87.06505 130 GLY F C 1
ATOM 8631 O O . GLY F 1 130 ? 47.16573 -12.97339 -55.71315 1.000 82.12966 130 GLY F O 1
ATOM 8632 N N . THR F 1 131 ? 47.84138 -10.87062 -55.26636 1.000 95.10881 131 THR F N 1
ATOM 8633 C CA . THR F 1 131 ? 47.25445 -10.29981 -56.47407 1.000 85.29872 131 THR F CA 1
ATOM 8634 C C . THR F 1 131 ? 48.06926 -10.70981 -57.69879 1.000 64.62553 131 THR F C 1
ATOM 8635 O O . THR F 1 131 ? 49.26882 -10.42580 -57.77729 1.000 67.04952 131 THR F O 1
ATOM 8639 N N . THR F 1 132 ? 47.42931 -11.39058 -58.64024 1.000 53.95203 132 THR F N 1
ATOM 8640 C CA . THR F 1 132 ? 48.07903 -11.81934 -59.86943 1.000 60.85978 132 THR F CA 1
ATOM 8641 C C . THR F 1 132 ? 47.99905 -10.72800 -60.93260 1.000 51.02923 132 THR F C 1
ATOM 8642 O O . THR F 1 132 ? 47.19338 -9.79861 -60.82404 1.000 51.85165 132 THR F O 1
ATOM 8646 N N . PRO F 1 133 ? 48.84682 -10.79018 -61.96713 1.000 43.96387 133 PRO F N 1
ATOM 8647 C CA . PRO F 1 133 ? 48.71429 -9.81325 -63.06372 1.000 57.23663 133 PRO F CA 1
ATOM 8648 C C . PRO F 1 133 ? 47.34093 -9.81411 -63.72472 1.000 55.10930 133 PRO F C 1
ATOM 8649 O O . PRO F 1 133 ? 46.83640 -8.74630 -64.09984 1.000 50.12225 133 PRO F O 1
ATOM 8653 N N . VAL F 1 134 ? 46.71374 -10.98483 -63.86660 1.000 49.87949 134 VAL F N 1
ATOM 8654 C CA . VAL F 1 134 ? 45.37327 -11.04661 -64.44248 1.000 44.52484 134 VAL F CA 1
ATOM 8655 C C . VAL F 1 134 ? 44.35927 -10.38394 -63.51888 1.000 50.90380 134 VAL F C 1
ATOM 8656 O O . VAL F 1 134 ? 43.47943 -9.64138 -63.97316 1.000 50.78076 134 VAL F O 1
ATOM 8660 N N . LEU F 1 135 ? 44.44464 -10.65640 -62.21402 1.000 52.73379 135 LEU F N 1
ATOM 8661 C CA . LEU F 1 135 ? 43.48944 -10.06183 -61.28335 1.000 56.82739 135 LEU F CA 1
ATOM 8662 C C . LEU F 1 135 ? 43.61851 -8.54405 -61.25398 1.000 59.36640 135 LEU F C 1
ATOM 8663 O O . LEU F 1 135 ? 42.61610 -7.82764 -61.15246 1.000 54.30212 135 LEU F O 1
ATOM 8668 N N . LEU F 1 136 ? 44.84178 -8.03318 -61.37929 1.000 62.14367 136 LEU F N 1
ATOM 8669 C CA . LEU F 1 136 ? 45.02808 -6.58880 -61.39030 1.000 55.40592 136 LEU F CA 1
ATOM 8670 C C . LEU F 1 136 ? 44.50649 -5.98453 -62.68935 1.000 53.22771 136 LEU F C 1
ATOM 8671 O O . LEU F 1 136 ? 43.93725 -4.88681 -62.68655 1.000 58.07746 136 LEU F O 1
ATOM 8676 N N . LEU F 1 137 ? 44.67315 -6.69116 -63.80812 1.000 44.98543 137 LEU F N 1
ATOM 8677 C CA . LEU F 1 137 ? 44.12199 -6.19945 -65.06644 1.000 52.21823 137 LEU F CA 1
ATOM 8678 C C . LEU F 1 137 ? 42.60158 -6.13581 -65.01934 1.000 54.87786 137 LEU F C 1
ATOM 8679 O O . LEU F 1 137 ? 41.99201 -5.23185 -65.60149 1.000 60.59859 137 LEU F O 1
ATOM 8684 N N . LEU F 1 138 ? 41.96881 -7.08006 -64.32194 1.000 57.99101 138 LEU F N 1
ATOM 8685 C CA . LEU F 1 138 ? 40.51672 -7.03703 -64.19928 1.000 58.53012 138 LEU F CA 1
ATOM 8686 C C . LEU F 1 138 ? 40.05850 -5.86231 -63.34481 1.000 61.80166 138 LEU F C 1
ATOM 8687 O O . LEU F 1 138 ? 38.97739 -5.31282 -63.58399 1.000 64.33652 138 LEU F O 1
ATOM 8692 N N . GLU F 1 139 ? 40.86612 -5.45299 -62.36175 1.000 61.33577 139 GLU F N 1
ATOM 8693 C CA . GLU F 1 139 ? 40.56297 -4.23092 -61.62493 1.000 56.56968 139 GLU F CA 1
ATOM 8694 C C . GLU F 1 139 ? 40.64484 -3.01939 -62.53965 1.000 57.29906 139 GLU F C 1
ATOM 8695 O O . GLU F 1 139 ? 39.82097 -2.10169 -62.45054 1.000 65.08575 139 GLU F O 1
ATOM 8701 N N . ILE F 1 140 ? 41.63734 -3.00004 -63.42800 1.000 55.46745 140 ILE F N 1
ATOM 8702 C CA . ILE F 1 140 ? 41.76429 -1.89491 -64.36892 1.000 60.30698 140 ILE F CA 1
ATOM 8703 C C . ILE F 1 140 ? 40.55243 -1.84836 -65.28844 1.000 56.57608 140 ILE F C 1
ATOM 8704 O O . ILE F 1 140 ? 40.04660 -0.77149 -65.62272 1.000 63.40322 140 ILE F O 1
ATOM 8709 N N . ILE F 1 141 ? 40.05158 -3.01478 -65.69205 1.000 53.91599 141 ILE F N 1
ATOM 8710 C CA . ILE F 1 141 ? 38.84245 -3.04937 -66.50631 1.000 60.01953 141 ILE F CA 1
ATOM 8711 C C . ILE F 1 141 ? 37.64150 -2.57939 -65.69420 1.000 56.93505 141 ILE F C 1
ATOM 8712 O O . ILE F 1 141 ? 36.76699 -1.86554 -66.20334 1.000 40.91440 141 ILE F O 1
ATOM 8717 N N . GLN F 1 142 ? 37.59474 -2.94860 -64.41307 1.000 54.70845 142 GLN F N 1
ATOM 8718 C CA . GLN F 1 142 ? 36.41776 -2.66437 -63.60218 1.000 57.79004 142 GLN F CA 1
ATOM 8719 C C . GLN F 1 142 ? 36.29568 -1.18047 -63.28017 1.000 61.36655 142 GLN F C 1
ATOM 8720 O O . GLN F 1 142 ? 35.18421 -0.63607 -63.26142 1.000 59.07065 142 GLN F O 1
ATOM 8726 N N . GLN F 1 143 ? 37.41774 -0.50878 -63.00813 1.000 54.62787 143 GLN F N 1
ATOM 8727 C CA . GLN F 1 143 ? 37.36252 0.86531 -62.52569 1.000 65.77946 143 GLN F CA 1
ATOM 8728 C C . GLN F 1 143 ? 38.20872 1.83794 -63.33586 1.000 58.62518 143 GLN F C 1
ATOM 8729 O O . GLN F 1 143 ? 38.43972 2.96422 -62.87756 1.000 68.97104 143 GLN F O 1
ATOM 8735 N N . GLY F 1 144 ? 38.68324 1.44066 -64.51524 1.000 55.59886 144 GLY F N 1
ATOM 8736 C CA . GLY F 1 144 ? 39.46793 2.31071 -65.36081 1.000 59.90582 144 GLY F CA 1
ATOM 8737 C C . GLY F 1 144 ? 38.62136 2.97229 -66.44101 1.000 51.23913 144 GLY F C 1
ATOM 8738 O O . GLY F 1 144 ? 37.42781 2.72061 -66.58310 1.000 49.70944 144 GLY F O 1
ATOM 8739 N N . SER F 1 145 ? 39.27613 3.84131 -67.20932 1.000 46.72453 145 SER F N 1
ATOM 8740 C CA . SER F 1 145 ? 38.62990 4.52708 -68.32110 1.000 50.53406 145 SER F CA 1
ATOM 8741 C C . SER F 1 145 ? 38.41773 3.57625 -69.50012 1.000 50.49061 145 SER F C 1
ATOM 8742 O O . SER F 1 145 ? 38.87704 2.42970 -69.50045 1.000 53.75383 145 SER F O 1
ATOM 8745 N N . ARG F 1 146 ? 37.70781 4.06373 -70.52731 1.000 43.51505 146 ARG F N 1
ATOM 8746 C CA . ARG F 1 146 ? 37.50425 3.21483 -71.69628 1.000 46.95657 146 ARG F CA 1
ATOM 8747 C C . ARG F 1 146 ? 38.81766 2.91567 -72.40220 1.000 53.92830 146 ARG F C 1
ATOM 8748 O O . ARG F 1 146 ? 38.99897 1.81275 -72.93481 1.000 56.93561 146 ARG F O 1
ATOM 8756 N N . GLU F 1 147 ? 39.75161 3.86766 -72.39793 1.000 47.53223 147 GLU F N 1
ATOM 8757 C CA . GLU F 1 147 ? 41.06524 3.59416 -72.96367 1.000 39.11238 147 GLU F CA 1
ATOM 8758 C C . GLU F 1 147 ? 41.80647 2.56166 -72.13065 1.000 48.84874 147 GLU F C 1
ATOM 8759 O O . GLU F 1 147 ? 42.48302 1.68450 -72.67944 1.000 52.05673 147 GLU F O 1
ATOM 8765 N N . GLN F 1 148 ? 41.70395 2.65740 -70.80401 1.000 46.66915 148 GLN F N 1
ATOM 8766 C CA . GLN F 1 148 ? 42.31101 1.64249 -69.95750 1.000 39.46996 148 GLN F CA 1
ATOM 8767 C C . GLN F 1 148 ? 41.58305 0.31173 -70.09776 1.000 50.78021 148 GLN F C 1
ATOM 8768 O O . GLN F 1 148 ? 42.22103 -0.74929 -70.13914 1.000 42.02021 148 GLN F O 1
ATOM 8774 N N . GLN F 1 149 ? 40.24927 0.35531 -70.21883 1.000 42.44618 149 GLN F N 1
ATOM 8775 C CA . GLN F 1 149 ? 39.47474 -0.86679 -70.41640 1.000 39.85849 149 GLN F CA 1
ATOM 8776 C C . GLN F 1 149 ? 39.96672 -1.62963 -71.63802 1.000 46.45415 149 GLN F C 1
ATOM 8777 O O . GLN F 1 149 ? 40.29746 -2.81671 -71.55305 1.000 49.75866 149 GLN F O 1
ATOM 8783 N N . ALA F 1 150 ? 40.05003 -0.94861 -72.78146 1.000 37.55276 150 ALA F N 1
ATOM 8784 C CA . ALA F 1 150 ? 40.46464 -1.61279 -74.00828 1.000 43.00723 150 ALA F CA 1
ATOM 8785 C C . ALA F 1 150 ? 41.90760 -2.08917 -73.90943 1.000 54.72361 150 ALA F C 1
ATOM 8786 O O . ALA F 1 150 ? 42.23232 -3.20053 -74.34692 1.000 52.31616 150 ALA F O 1
ATOM 8788 N N . LEU F 1 151 ? 42.78856 -1.26116 -73.34315 1.000 50.22197 151 LEU F N 1
ATOM 8789 C CA . LEU F 1 151 ? 44.18598 -1.65564 -73.20838 1.000 48.13458 151 LEU F CA 1
ATOM 8790 C C . LEU F 1 151 ? 44.33399 -2.83238 -72.25240 1.000 50.68102 151 LEU F C 1
ATOM 8791 O O . LEU F 1 151 ? 44.95471 -3.84518 -72.59463 1.000 52.33858 151 LEU F O 1
ATOM 8796 N N . ALA F 1 152 ? 43.76166 -2.72276 -71.04918 1.000 44.56947 152 ALA F N 1
ATOM 8797 C CA . ALA F 1 152 ? 43.83883 -3.83325 -70.10584 1.000 51.49736 152 ALA F CA 1
ATOM 8798 C C . ALA F 1 152 ? 43.22875 -5.09580 -70.69460 1.000 53.03212 152 ALA F C 1
ATOM 8799 O O . ALA F 1 152 ? 43.66269 -6.20750 -70.37261 1.000 54.76502 152 ALA F O 1
ATOM 8801 N N . MET F 1 153 ? 42.23707 -4.94026 -71.57118 1.000 51.83231 153 MET F N 1
ATOM 8802 C CA . MET F 1 153 ? 41.63783 -6.08977 -72.23436 1.000 49.27747 153 MET F CA 1
ATOM 8803 C C . MET F 1 153 ? 42.64985 -6.79187 -73.13454 1.000 49.43396 153 MET F C 1
ATOM 8804 O O . MET F 1 153 ? 42.80702 -8.01535 -73.07337 1.000 55.57068 153 MET F O 1
ATOM 8809 N N . SER F 1 154 ? 43.35279 -6.03256 -73.97790 1.000 56.65119 154 SER F N 1
ATOM 8810 C CA . SER F 1 154 ? 44.34302 -6.64987 -74.85746 1.000 56.53906 154 SER F CA 1
ATOM 8811 C C . SER F 1 154 ? 45.54893 -7.15609 -74.06807 1.000 47.66185 154 SER F C 1
ATOM 8812 O O . SER F 1 154 ? 46.12475 -8.19425 -74.40914 1.000 47.97971 154 SER F O 1
ATOM 8815 N N . LEU F 1 155 ? 45.95189 -6.44077 -73.01299 1.000 52.10364 155 LEU F N 1
ATOM 8816 C CA . LEU F 1 155 ? 47.04451 -6.93514 -72.17658 1.000 61.89752 155 LEU F CA 1
ATOM 8817 C C . LEU F 1 155 ? 46.67099 -8.22703 -71.46308 1.000 60.57712 155 LEU F C 1
ATOM 8818 O O . LEU F 1 155 ? 47.53737 -9.07906 -71.22830 1.000 59.88115 155 LEU F O 1
ATOM 8823 N N . LEU F 1 156 ? 45.39519 -8.39406 -71.11179 1.000 50.31606 156 LEU F N 1
ATOM 8824 C CA . LEU F 1 156 ? 44.97324 -9.63917 -70.48261 1.000 52.84000 156 LEU F CA 1
ATOM 8825 C C . LEU F 1 156 ? 45.09919 -10.80605 -71.45195 1.000 58.38513 156 LEU F C 1
ATOM 8826 O O . LEU F 1 156 ? 45.55268 -11.89298 -71.07207 1.000 55.69505 156 LEU F O 1
ATOM 8831 N N . LEU F 1 157 ? 44.69761 -10.59869 -72.70857 1.000 69.14182 157 LEU F N 1
ATOM 8832 C CA . LEU F 1 157 ? 44.85958 -11.63781 -73.71900 1.000 60.24692 157 LEU F CA 1
ATOM 8833 C C . LEU F 1 157 ? 46.33200 -11.89563 -74.00336 1.000 63.67160 157 LEU F C 1
ATOM 8834 O O . LEU F 1 157 ? 46.73134 -13.03968 -74.25183 1.000 68.43473 157 LEU F O 1
ATOM 8839 N N . LEU F 1 158 ? 47.15228 -10.84036 -73.97116 1.000 52.83204 158 LEU F N 1
ATOM 8840 C CA . LEU F 1 158 ? 48.58743 -11.00866 -74.16347 1.000 45.14641 158 LEU F CA 1
ATOM 8841 C C . LEU F 1 158 ? 49.18211 -11.88435 -73.07079 1.000 63.86385 158 LEU F C 1
ATOM 8842 O O . LEU F 1 158 ? 50.11191 -12.66222 -73.31951 1.000 64.68227 158 LEU F O 1
ATOM 8847 N N . LEU F 1 159 ? 48.65997 -11.76868 -71.84989 1.000 61.38070 159 LEU F N 1
ATOM 8848 C CA . LEU F 1 159 ? 49.14576 -12.61181 -70.76638 1.000 59.10583 159 LEU F CA 1
ATOM 8849 C C . LEU F 1 159 ? 48.67396 -14.04740 -70.93992 1.000 59.22936 159 LEU F C 1
ATOM 8850 O O . LEU F 1 159 ? 49.43211 -14.98994 -70.68395 1.000 59.29551 159 LEU F O 1
ATOM 8855 N N . LEU F 1 160 ? 47.42352 -14.23412 -71.37328 1.000 62.49556 160 LEU F N 1
ATOM 8856 C CA . LEU F 1 160 ? 46.92895 -15.58446 -71.61899 1.000 64.74427 160 LEU F CA 1
ATOM 8857 C C . LEU F 1 160 ? 47.73509 -16.26511 -72.71285 1.000 61.38759 160 LEU F C 1
ATOM 8858 O O . LEU F 1 160 ? 48.06019 -17.45336 -72.60875 1.000 59.84663 160 LEU F O 1
ATOM 8863 N N . LEU F 1 161 ? 48.07805 -15.52072 -73.76465 1.000 54.25662 161 LEU F N 1
ATOM 8864 C CA . LEU F 1 161 ? 48.96497 -16.05386 -74.78970 1.000 60.44266 161 LEU F CA 1
ATOM 8865 C C . LEU F 1 161 ? 50.32543 -16.42175 -74.21278 1.000 63.75214 161 LEU F C 1
ATOM 8866 O O . LEU F 1 161 ? 50.96042 -17.37512 -74.67830 1.000 74.31415 161 LEU F O 1
ATOM 8871 N N . ALA F 1 162 ? 50.78558 -15.68600 -73.20127 1.000 62.74204 162 ALA F N 1
ATOM 8872 C CA . ALA F 1 162 ? 52.05139 -15.98834 -72.55045 1.000 54.51270 162 ALA F CA 1
ATOM 8873 C C . ALA F 1 162 ? 51.95273 -17.16716 -71.59298 1.000 57.74243 162 ALA F C 1
ATOM 8874 O O . ALA F 1 162 ? 52.98922 -17.65861 -71.13122 1.000 62.31063 162 ALA F O 1
ATOM 8876 N N . GLY F 1 163 ? 50.74828 -17.62471 -71.28451 1.000 55.61073 163 GLY F N 1
ATOM 8877 C CA . GLY F 1 163 ? 50.54692 -18.76173 -70.42059 1.000 68.87195 163 GLY F CA 1
ATOM 8878 C C . GLY F 1 163 ? 49.89353 -18.47573 -69.08130 1.000 69.75815 163 GLY F C 1
ATOM 8879 O O . GLY F 1 163 ? 49.95480 -19.33626 -68.19343 1.000 79.17006 163 GLY F O 1
ATOM 8880 N N . ALA F 1 164 ? 49.27922 -17.30877 -68.90618 1.000 67.90313 164 ALA F N 1
ATOM 8881 C CA . ALA F 1 164 ? 48.65356 -16.97757 -67.63409 1.000 75.99763 164 ALA F CA 1
ATOM 8882 C C . ALA F 1 164 ? 47.45971 -17.88615 -67.35951 1.000 84.05189 164 ALA F C 1
ATOM 8883 O O . ALA F 1 164 ? 46.67789 -18.20583 -68.25973 1.000 79.06608 164 ALA F O 1
ATOM 8885 N N . ASP F 1 165 ? 47.33282 -18.31477 -66.10291 1.000 94.61180 165 ASP F N 1
ATOM 8886 C CA . ASP F 1 165 ? 46.20994 -19.14330 -65.68434 1.000 84.99894 165 ASP F CA 1
ATOM 8887 C C . ASP F 1 165 ? 45.07918 -18.24827 -65.20169 1.000 87.13331 165 ASP F C 1
ATOM 8888 O O . ASP F 1 165 ? 45.26563 -17.50739 -64.22731 1.000 94.87317 165 ASP F O 1
ATOM 8893 N N . PRO F 1 166 ? 43.90869 -18.28909 -65.82557 1.000 86.34603 166 PRO F N 1
ATOM 8894 C CA . PRO F 1 166 ? 42.84262 -17.34813 -65.45920 1.000 88.16917 166 PRO F CA 1
ATOM 8895 C C . PRO F 1 166 ? 41.97808 -17.82238 -64.30109 1.000 93.17403 166 PRO F C 1
ATOM 8896 O O . PRO F 1 166 ? 40.84555 -17.35636 -64.14439 1.000 92.76299 166 PRO F O 1
ATOM 8900 N N . ASN F 1 167 ? 42.48274 -18.75831 -63.49665 1.000 92.12482 167 ASN F N 1
ATOM 8901 C CA . ASN F 1 167 ? 41.73465 -19.27898 -62.36043 1.000 97.07943 167 ASN F CA 1
ATOM 8902 C C . ASN F 1 167 ? 42.42572 -19.06116 -61.02001 1.000 85.67656 167 ASN F C 1
ATOM 8903 O O . ASN F 1 167 ? 41.86427 -19.43369 -59.98367 1.000 98.26313 167 ASN F O 1
ATOM 8908 N N . MET F 1 168 ? 43.62483 -18.48951 -61.00795 1.000 85.96259 168 MET F N 1
ATOM 8909 C CA . MET F 1 168 ? 44.32660 -18.22228 -59.75853 1.000 107.21493 168 MET F CA 1
ATOM 8910 C C . MET F 1 168 ? 43.61081 -17.15400 -58.94094 1.000 104.65311 168 MET F C 1
ATOM 8911 O O . MET F 1 168 ? 43.30013 -16.07309 -59.45143 1.000 101.52384 168 MET F O 1
ATOM 8916 N N . ALA F 1 169 ? 43.37079 -17.44909 -57.66571 1.000 97.93937 169 ALA F N 1
ATOM 8917 C CA . ALA F 1 169 ? 42.76491 -16.50521 -56.73891 1.000 90.00520 169 ALA F CA 1
ATOM 8918 C C . ALA F 1 169 ? 43.83848 -15.75735 -55.95264 1.000 100.48103 169 ALA F C 1
ATOM 8919 O O . ALA F 1 169 ? 45.01029 -16.14211 -55.93636 1.000 106.41734 169 ALA F O 1
ATOM 8921 N N . ASN F 1 170 ? 43.42495 -14.65962 -55.31450 1.000 109.40443 170 ASN F N 1
ATOM 8922 C CA . ASN F 1 170 ? 44.30796 -13.87286 -54.46201 1.000 118.52547 170 ASN F CA 1
ATOM 8923 C C . ASN F 1 170 ? 44.27605 -14.40941 -53.02702 1.000 124.72023 170 ASN F C 1
ATOM 8924 O O . ASN F 1 170 ? 43.77516 -15.50563 -52.75654 1.000 100.46169 170 ASN F O 1
ATOM 8929 N N . SER F 1 171 ? 44.82993 -13.63254 -52.08847 1.000 141.49001 171 SER F N 1
ATOM 8930 C CA . SER F 1 171 ? 44.87275 -14.06524 -50.69355 1.000 152.59158 171 SER F CA 1
ATOM 8931 C C . SER F 1 171 ? 43.47407 -14.20457 -50.10129 1.000 171.46633 171 SER F C 1
ATOM 8932 O O . SER F 1 171 ? 43.22783 -15.09991 -49.28423 1.000 182.59025 171 SER F O 1
ATOM 8935 N N . GLU F 1 172 ? 42.54287 -13.33627 -50.49761 1.000 154.67617 172 GLU F N 1
ATOM 8936 C CA . GLU F 1 172 ? 41.15911 -13.46429 -50.05081 1.000 158.82845 172 GLU F CA 1
ATOM 8937 C C . GLU F 1 172 ? 40.37637 -14.50775 -50.84059 1.000 129.69308 172 GLU F C 1
ATOM 8938 O O . GLU F 1 172 ? 39.15271 -14.58898 -50.68581 1.000 121.52113 172 GLU F O 1
ATOM 8944 N N . GLY F 1 173 ? 41.03985 -15.28918 -51.69022 1.000 118.97731 173 GLY F N 1
ATOM 8945 C CA . GLY F 1 173 ? 40.33224 -16.29820 -52.44936 1.000 109.66562 173 GLY F CA 1
ATOM 8946 C C . GLY F 1 173 ? 39.49668 -15.75313 -53.58057 1.000 115.98525 173 GLY F C 1
ATOM 8947 O O . GLY F 1 173 ? 38.55688 -16.42021 -54.02300 1.000 96.15887 173 GLY F O 1
ATOM 8948 N N . THR F 1 174 ? 39.80587 -14.54956 -54.05900 1.000 119.05444 174 THR F N 1
ATOM 8949 C CA . THR F 1 174 ? 39.05080 -13.92532 -55.13837 1.000 104.29501 174 THR F CA 1
ATOM 8950 C C . THR F 1 174 ? 39.64202 -14.36855 -56.47124 1.000 102.18715 174 THR F C 1
ATOM 8951 O O . THR F 1 174 ? 40.77697 -14.01204 -56.80535 1.000 112.61142 174 THR F O 1
ATOM 8955 N N . THR F 1 175 ? 38.87020 -15.16129 -57.22690 1.000 95.79626 175 THR F N 1
ATOM 8956 C CA . THR F 1 175 ? 39.24597 -15.67389 -58.53576 1.000 98.49359 175 THR F CA 1
ATOM 8957 C C . THR F 1 175 ? 38.88099 -14.67561 -59.62454 1.000 81.63952 175 THR F C 1
ATOM 8958 O O . THR F 1 175 ? 38.04115 -13.79407 -59.41753 1.000 83.17413 175 THR F O 1
ATOM 8962 N N . PRO F 1 176 ? 39.51445 -14.77210 -60.79821 1.000 77.56062 176 PRO F N 1
ATOM 8963 C CA . PRO F 1 176 ? 39.12961 -13.87167 -61.89656 1.000 73.71827 176 PRO F CA 1
ATOM 8964 C C . PRO F 1 176 ? 37.67100 -13.99490 -62.30764 1.000 70.94862 176 PRO F C 1
ATOM 8965 O O . PRO F 1 176 ? 37.03616 -12.97642 -62.60763 1.000 74.90441 176 PRO F O 1
ATOM 8969 N N . LYS F 1 177 ? 37.10615 -15.20548 -62.30532 1.000 74.29173 177 LYS F N 1
ATOM 8970 C CA . LYS F 1 177 ? 35.68579 -15.34322 -62.61811 1.000 71.21455 177 LYS F CA 1
ATOM 8971 C C . LYS F 1 177 ? 34.81667 -14.71104 -61.53798 1.000 68.31280 177 LYS F C 1
ATOM 8972 O O . LYS F 1 177 ? 33.74241 -14.17871 -61.83872 1.000 72.08123 177 LYS F O 1
ATOM 8978 N N . GLU F 1 178 ? 35.26616 -14.75620 -60.28189 1.000 78.05752 178 GLU F N 1
ATOM 8979 C CA . GLU F 1 178 ? 34.53118 -14.10752 -59.20009 1.000 81.18966 178 GLU F CA 1
ATOM 8980 C C . GLU F 1 178 ? 34.46829 -12.60013 -59.41153 1.000 82.66773 178 GLU F C 1
ATOM 8981 O O . GLU F 1 178 ? 33.42159 -11.97654 -59.19563 1.000 75.70889 178 GLU F O 1
ATOM 8987 N N . LEU F 1 179 ? 35.56872 -12.00587 -59.87931 1.000 81.74576 179 LEU F N 1
ATOM 8988 C CA . LEU F 1 179 ? 35.58858 -10.57515 -60.15841 1.000 74.28853 179 LEU F CA 1
ATOM 8989 C C . LEU F 1 179 ? 34.85630 -10.24140 -61.45316 1.000 78.32858 179 LEU F C 1
ATOM 8990 O O . LEU F 1 179 ? 34.24677 -9.17114 -61.55974 1.000 74.68865 179 LEU F O 1
ATOM 8995 N N . LEU F 1 180 ? 34.89414 -11.14198 -62.43978 1.000 76.97740 180 LEU F N 1
ATOM 8996 C CA . LEU F 1 180 ? 34.23405 -10.87362 -63.71402 1.000 68.59143 180 LEU F CA 1
ATOM 8997 C C . LEU F 1 180 ? 32.72615 -10.77558 -63.56470 1.000 70.46887 180 LEU F C 1
ATOM 8998 O O . LEU F 1 180 ? 32.08746 -9.98678 -64.26819 1.000 71.03111 180 LEU F O 1
ATOM 9003 N N . LYS F 1 181 ? 32.13757 -11.58285 -62.68424 1.000 85.69036 181 LYS F N 1
ATOM 9004 C CA . LYS F 1 181 ? 30.71167 -11.44912 -62.41424 1.000 96.87862 181 LYS F CA 1
ATOM 9005 C C . LYS F 1 181 ? 30.39773 -10.09266 -61.79599 1.000 87.06288 181 LYS F C 1
ATOM 9006 O O . LYS F 1 181 ? 29.35768 -9.49489 -62.09113 1.000 89.32298 181 LYS F O 1
ATOM 9012 N N . GLU F 1 182 ? 31.29788 -9.58255 -60.95521 1.000 90.48864 182 GLU F N 1
ATOM 9013 C CA . GLU F 1 182 ? 31.09210 -8.26995 -60.35686 1.000 91.62677 182 GLU F CA 1
ATOM 9014 C C . GLU F 1 182 ? 31.09802 -7.17811 -61.42014 1.000 74.72364 182 GLU F C 1
ATOM 9015 O O . GLU F 1 182 ? 30.28822 -6.24305 -61.36847 1.000 73.38609 182 GLU F O 1
ATOM 9021 N N . ILE F 1 183 ? 32.00797 -7.28090 -62.38909 1.000 78.97463 183 ILE F N 1
ATOM 9022 C CA . ILE F 1 183 ? 32.06568 -6.29869 -63.46722 1.000 69.38266 183 ILE F CA 1
ATOM 9023 C C . ILE F 1 183 ? 30.78537 -6.32307 -64.29396 1.000 68.79363 183 ILE F C 1
ATOM 9024 O O . ILE F 1 183 ? 30.25889 -5.27472 -64.68386 1.000 71.00580 183 ILE F O 1
ATOM 9029 N N . GLN F 1 184 ? 30.24324 -7.51454 -64.54466 1.000 75.12767 184 GLN F N 1
ATOM 9030 C CA . GLN F 1 184 ? 29.06234 -7.61802 -65.39637 1.000 75.33648 184 GLN F CA 1
ATOM 9031 C C . GLN F 1 184 ? 27.81906 -7.06766 -64.71734 1.000 79.47127 184 GLN F C 1
ATOM 9032 O O . GLN F 1 184 ? 26.94130 -6.51946 -65.39141 1.000 71.05122 184 GLN F O 1
ATOM 9038 N N . GLN F 1 185 ? 27.73175 -7.18765 -63.39314 1.000 99.30733 185 GLN F N 1
ATOM 9039 C CA . GLN F 1 185 ? 26.50965 -6.81510 -62.69111 1.000 96.59978 185 GLN F CA 1
ATOM 9040 C C . GLN F 1 185 ? 26.36503 -5.30703 -62.55104 1.000 93.14944 185 GLN F C 1
ATOM 9041 O O . GLN F 1 185 ? 25.25084 -4.78145 -62.64783 1.000 112.87087 185 GLN F O 1
ATOM 9047 N N . GLN F 1 186 ? 27.46744 -4.59495 -62.31001 1.000 73.60918 186 GLN F N 1
ATOM 9048 C CA . GLN F 1 186 ? 27.40646 -3.16177 -62.04765 1.000 80.16204 186 GLN F CA 1
ATOM 9049 C C . GLN F 1 186 ? 28.29017 -2.35163 -62.99005 1.000 80.12465 186 GLN F C 1
ATOM 9050 O O . GLN F 1 186 ? 28.55482 -1.17630 -62.72240 1.000 99.55688 186 GLN F O 1
ATOM 9056 N N . GLY F 1 187 ? 28.72877 -2.94116 -64.10588 1.000 76.57260 187 GLY F N 1
ATOM 9057 C CA . GLY F 1 187 ? 29.57544 -2.23201 -65.04321 1.000 65.38375 187 GLY F CA 1
ATOM 9058 C C . GLY F 1 187 ? 28.77484 -1.52017 -66.11824 1.000 69.21806 187 GLY F C 1
ATOM 9059 O O . GLY F 1 187 ? 27.55439 -1.62919 -66.18249 1.000 80.89110 187 GLY F O 1
ATOM 9060 N N . SER F 1 188 ? 29.48321 -0.75419 -66.94798 1.000 62.36570 188 SER F N 1
ATOM 9061 C CA . SER F 1 188 ? 28.84977 -0.07373 -68.07051 1.000 61.64097 188 SER F CA 1
ATOM 9062 C C . SER F 1 188 ? 28.46338 -1.08437 -69.15203 1.000 69.22271 188 SER F C 1
ATOM 9063 O O . SER F 1 188 ? 28.77705 -2.27503 -69.07069 1.000 67.59118 188 SER F O 1
ATOM 9066 N N . ASP F 1 189 ? 27.78568 -0.59493 -70.19770 1.000 72.13004 189 ASP F N 1
ATOM 9067 C CA . ASP F 1 189 ? 27.41601 -1.46972 -71.31005 1.000 66.26032 189 ASP F CA 1
ATOM 9068 C C . ASP F 1 189 ? 28.65178 -2.04674 -71.97974 1.000 56.26852 189 ASP F C 1
ATOM 9069 O O . ASP F 1 189 ? 28.66691 -3.21473 -72.38743 1.000 47.81966 189 ASP F O 1
ATOM 9074 N N . GLU F 1 190 ? 29.70652 -1.24697 -72.07541 1.000 58.03598 190 GLU F N 1
ATOM 9075 C CA . GLU F 1 190 ? 30.94985 -1.71666 -72.66207 1.000 63.93495 190 GLU F CA 1
ATOM 9076 C C . GLU F 1 190 ? 31.69434 -2.62067 -71.69021 1.000 57.43398 190 GLU F C 1
ATOM 9077 O O . GLU F 1 190 ? 32.31331 -3.60628 -72.10693 1.000 59.62509 190 GLU F O 1
ATOM 9083 N N . GLN F 1 191 ? 31.65537 -2.29562 -70.39442 1.000 56.52802 191 GLN F N 1
ATOM 9084 C CA . GLN F 1 191 ? 32.26500 -3.17382 -69.39909 1.000 57.24167 191 GLN F CA 1
ATOM 9085 C C . GLN F 1 191 ? 31.57578 -4.53195 -69.35477 1.000 59.82470 191 GLN F C 1
ATOM 9086 O O . GLN F 1 191 ? 32.24393 -5.56985 -69.25247 1.000 58.00777 191 GLN F O 1
ATOM 9092 N N . ARG F 1 192 ? 30.24085 -4.54222 -69.44805 1.000 53.34189 192 ARG F N 1
ATOM 9093 C CA . ARG F 1 192 ? 29.49394 -5.79774 -69.43462 1.000 53.83357 192 ARG F CA 1
ATOM 9094 C C . ARG F 1 192 ? 29.87238 -6.67518 -70.61963 1.000 59.76986 192 ARG F C 1
ATOM 9095 O O . ARG F 1 192 ? 29.95891 -7.90164 -70.48694 1.000 62.09946 192 ARG F O 1
ATOM 9103 N N . LEU F 1 193 ? 30.08892 -6.06771 -71.79140 1.000 62.11884 193 LEU F N 1
ATOM 9104 C CA . LEU F 1 193 ? 30.47600 -6.85121 -72.95956 1.000 57.54540 193 LEU F CA 1
ATOM 9105 C C . LEU F 1 193 ? 31.83458 -7.51045 -72.75417 1.000 62.87639 193 LEU F C 1
ATOM 9106 O O . LEU F 1 193 ? 31.97759 -8.72694 -72.92800 1.000 67.99186 193 LEU F O 1
ATOM 9111 N N . LEU F 1 194 ? 32.83677 -6.72903 -72.33750 1.000 58.70473 194 LEU F N 1
ATOM 9112 C CA . LEU F 1 194 ? 34.17328 -7.28450 -72.13760 1.000 53.01532 194 LEU F CA 1
ATOM 9113 C C . LEU F 1 194 ? 34.17402 -8.40835 -71.11035 1.000 61.50379 194 LEU F C 1
ATOM 9114 O O . LEU F 1 194 ? 34.87023 -9.41480 -71.28811 1.000 63.26623 194 LEU F O 1
ATOM 9119 N N . ALA F 1 195 ? 33.38796 -8.26984 -70.03948 1.000 55.99890 195 ALA F N 1
ATOM 9120 C CA . ALA F 1 195 ? 33.34197 -9.32635 -69.03434 1.000 55.95531 195 ALA F CA 1
ATOM 9121 C C . ALA F 1 195 ? 32.75566 -10.60285 -69.61748 1.000 66.93049 195 ALA F C 1
ATOM 9122 O O . ALA F 1 195 ? 33.28412 -11.69834 -69.39179 1.000 68.45025 195 ALA F O 1
ATOM 9124 N N . GLU F 1 196 ? 31.67206 -10.47905 -70.38682 1.000 63.76703 196 GLU F N 1
ATOM 9125 C CA . GLU F 1 196 ? 31.07622 -11.65389 -71.00783 1.000 62.91288 196 GLU F CA 1
ATOM 9126 C C . GLU F 1 196 ? 32.03910 -12.31096 -71.98253 1.000 55.00858 196 GLU F C 1
ATOM 9127 O O . GLU F 1 196 ? 32.03220 -13.53797 -72.12602 1.000 60.58731 196 GLU F O 1
ATOM 9133 N N . VAL F 1 197 ? 32.87446 -11.51942 -72.65588 1.000 56.87529 197 VAL F N 1
ATOM 9134 C CA . VAL F 1 197 ? 33.90340 -12.09933 -73.51402 1.000 61.17281 197 VAL F CA 1
ATOM 9135 C C . VAL F 1 197 ? 34.87702 -12.91712 -72.67826 1.000 61.06616 197 VAL F C 1
ATOM 9136 O O . VAL F 1 197 ? 35.17560 -14.07579 -72.99134 1.000 71.02108 197 VAL F O 1
ATOM 9140 N N . LEU F 1 198 ? 35.38489 -12.32170 -71.59880 1.000 53.33067 198 LEU F N 1
ATOM 9141 C CA . LEU F 1 198 ? 36.34676 -13.01730 -70.75384 1.000 67.91492 198 LEU F CA 1
ATOM 9142 C C . LEU F 1 198 ? 35.70959 -14.21732 -70.05900 1.000 67.31836 198 LEU F C 1
ATOM 9143 O O . LEU F 1 198 ? 36.35650 -15.25673 -69.88956 1.000 58.18054 198 LEU F O 1
ATOM 9148 N N . LEU F 1 199 ? 34.43781 -14.10167 -69.66488 1.000 68.04308 199 LEU F N 1
ATOM 9149 C CA . LEU F 1 199 ? 33.74527 -15.24130 -69.06861 1.000 55.91739 199 LEU F CA 1
ATOM 9150 C C . LEU F 1 199 ? 33.57981 -16.36413 -70.08160 1.000 67.04236 199 LEU F C 1
ATOM 9151 O O . LEU F 1 199 ? 33.73984 -17.54472 -69.74919 1.000 88.61373 199 LEU F O 1
ATOM 9156 N N . GLN F 1 200 ? 33.26209 -16.00514 -71.32726 1.000 67.43768 200 GLN F N 1
ATOM 9157 C CA . GLN F 1 200 ? 33.14059 -16.98138 -72.40331 1.000 64.01685 200 GLN F CA 1
ATOM 9158 C C . GLN F 1 200 ? 34.49288 -17.60390 -72.72787 1.000 71.90218 200 GLN F C 1
ATOM 9159 O O . GLN F 1 200 ? 34.58809 -18.80851 -72.99990 1.000 74.37212 200 GLN F O 1
ATOM 9165 N N . LEU F 1 201 ? 35.54564 -16.78527 -72.71617 1.000 72.66167 201 LEU F N 1
ATOM 9166 C CA . LEU F 1 201 ? 36.89521 -17.27927 -72.96235 1.000 78.52908 201 LEU F CA 1
ATOM 9167 C C . LEU F 1 201 ? 37.35592 -18.24164 -71.87209 1.000 93.49710 201 LEU F C 1
ATOM 9168 O O . LEU F 1 201 ? 37.92155 -19.29973 -72.17074 1.000 105.03573 201 LEU F O 1
ATOM 9173 N N . LEU F 1 202 ? 37.11552 -17.89636 -70.60210 1.000 90.18680 202 LEU F N 1
ATOM 9174 C CA . LEU F 1 202 ? 37.53852 -18.75753 -69.49790 1.000 80.30464 202 LEU F CA 1
ATOM 9175 C C . LEU F 1 202 ? 36.83771 -20.11162 -69.53220 1.000 94.82915 202 LEU F C 1
ATOM 9176 O O . LEU F 1 202 ? 37.46956 -21.14934 -69.30051 1.000 95.16446 202 LEU F O 1
ATOM 9181 N N . GLU F 1 203 ? 35.53262 -20.12346 -69.82017 1.000 96.87876 203 GLU F N 1
ATOM 9182 C CA . GLU F 1 203 ? 34.76587 -21.36500 -69.78330 1.000 104.42043 203 GLU F CA 1
ATOM 9183 C C . GLU F 1 203 ? 35.23123 -22.37683 -70.82184 1.000 124.45708 203 GLU F C 1
ATOM 9184 O O . GLU F 1 203 ? 34.97527 -23.57562 -70.65992 1.000 143.78898 203 GLU F O 1
ATOM 9190 N N . ALA F 1 204 ? 35.93581 -21.93995 -71.86332 1.000 135.10467 204 ALA F N 1
ATOM 9191 C CA . ALA F 1 204 ? 36.32861 -22.84619 -72.93459 1.000 137.12749 204 ALA F CA 1
ATOM 9192 C C . ALA F 1 204 ? 37.79850 -23.23805 -72.85415 1.000 138.70827 204 ALA F C 1
ATOM 9193 O O . ALA F 1 204 ? 38.11776 -24.43018 -72.89761 1.000 138.78085 204 ALA F O 1
ATOM 9195 N N . ALA F 1 205 ? 38.70787 -22.26664 -72.82583 1.000 115.15313 205 ALA F N 1
ATOM 9196 C CA . ALA F 1 205 ? 40.10965 -22.57379 -72.57703 1.000 121.93827 205 ALA F CA 1
ATOM 9197 C C . ALA F 1 205 ? 40.75654 -21.42192 -71.81817 1.000 124.31883 205 ALA F C 1
ATOM 9198 O O . ALA F 1 205 ? 40.40276 -20.26071 -72.03182 1.000 124.95030 205 ALA F O 1
ATOM 9200 N N . GLY F 1 206 ? 41.72332 -21.74542 -70.96395 1.000 116.61800 206 GLY F N 1
ATOM 9201 C CA . GLY F 1 206 ? 42.48547 -20.72955 -70.25754 1.000 101.00182 206 GLY F CA 1
ATOM 9202 C C . GLY F 1 206 ? 43.18775 -19.73991 -71.17294 1.000 99.78688 206 GLY F C 1
ATOM 9203 O O . GLY F 1 206 ? 44.17006 -20.07127 -71.83975 1.000 99.86954 206 GLY F O 1
ATOM 9204 N N . THR G 1 3 ? 64.70018 -32.47089 -41.22842 1.000 110.37943 3 THR G N 1
ATOM 9205 C CA . THR G 1 3 ? 65.57650 -32.11294 -40.11596 1.000 127.20923 3 THR G CA 1
ATOM 9206 C C . THR G 1 3 ? 65.06298 -32.76498 -38.83028 1.000 126.11624 3 THR G C 1
ATOM 9207 O O . THR G 1 3 ? 63.85781 -32.78178 -38.58741 1.000 127.16035 3 THR G O 1
ATOM 9211 N N . PRO G 1 4 ? 65.98434 -33.30053 -38.01864 1.000 129.19000 4 PRO G N 1
ATOM 9212 C CA . PRO G 1 4 ? 65.56887 -34.04722 -36.81030 1.000 128.40216 4 PRO G CA 1
ATOM 9213 C C . PRO G 1 4 ? 64.61630 -33.32738 -35.86239 1.000 132.67535 4 PRO G C 1
ATOM 9214 O O . PRO G 1 4 ? 63.64705 -33.93977 -35.39536 1.000 144.85777 4 PRO G O 1
ATOM 9218 N N . VAL G 1 5 ? 64.85814 -32.05085 -35.55596 1.000 117.29977 5 VAL G N 1
ATOM 9219 C CA . VAL G 1 5 ? 63.94438 -31.32904 -34.67267 1.000 111.41373 5 VAL G CA 1
ATOM 9220 C C . VAL G 1 5 ? 62.57930 -31.17500 -35.33219 1.000 111.03148 5 VAL G C 1
ATOM 9221 O O . VAL G 1 5 ? 61.53916 -31.40063 -34.70323 1.000 100.80048 5 VAL G O 1
ATOM 9225 N N . LEU G 1 6 ? 62.56006 -30.79137 -36.61200 1.000 110.35623 6 LEU G N 1
ATOM 9226 C CA . LEU G 1 6 ? 61.29378 -30.59340 -37.31182 1.000 109.89843 6 LEU G CA 1
ATOM 9227 C C . LEU G 1 6 ? 60.52277 -31.89974 -37.45669 1.000 121.14744 6 LEU G C 1
ATOM 9228 O O . LEU G 1 6 ? 59.29092 -31.91512 -37.35043 1.000 122.09025 6 LEU G O 1
ATOM 9233 N N . GLU G 1 7 ? 61.22678 -33.00595 -37.71545 1.000 130.16107 7 GLU G N 1
ATOM 9234 C CA . GLU G 1 7 ? 60.55191 -34.29450 -37.85738 1.000 132.44906 7 GLU G CA 1
ATOM 9235 C C . GLU G 1 7 ? 59.89104 -34.72081 -36.55013 1.000 131.80576 7 GLU G C 1
ATOM 9236 O O . GLU G 1 7 ? 58.78864 -35.28271 -36.56149 1.000 134.30016 7 GLU G O 1
ATOM 9242 N N . LEU G 1 8 ? 60.55807 -34.47803 -35.41684 1.000 114.43713 8 LEU G N 1
ATOM 9243 C CA . LEU G 1 8 ? 59.96574 -34.78773 -34.11839 1.000 110.05457 8 LEU G CA 1
ATOM 9244 C C . LEU G 1 8 ? 58.65977 -34.02892 -33.91718 1.000 119.43925 8 LEU G C 1
ATOM 9245 O O . LEU G 1 8 ? 57.64701 -34.60934 -33.50638 1.000 118.81721 8 LEU G O 1
ATOM 9250 N N . LEU G 1 9 ? 58.66725 -32.72209 -34.20106 1.000 116.56609 9 LEU G N 1
ATOM 9251 C CA . LEU G 1 9 ? 57.44972 -31.92525 -34.07679 1.000 101.93848 9 LEU G CA 1
ATOM 9252 C C . LEU G 1 9 ? 56.36363 -32.41049 -35.02299 1.000 102.94297 9 LEU G C 1
ATOM 9253 O O . LEU G 1 9 ? 55.17532 -32.34840 -34.68706 1.000 103.48038 9 LEU G O 1
ATOM 9258 N N . GLU G 1 10 ? 56.74503 -32.88021 -36.21182 1.000 104.62125 10 GLU G N 1
ATOM 9259 C CA . GLU G 1 10 ? 55.75183 -33.41471 -37.13383 1.000 110.39999 10 GLU G CA 1
ATOM 9260 C C . GLU G 1 10 ? 55.06018 -34.63994 -36.55880 1.000 122.90358 10 GLU G C 1
ATOM 9261 O O . GLU G 1 10 ? 53.87046 -34.85601 -36.81300 1.000 131.12317 10 GLU G O 1
ATOM 9267 N N . GLN G 1 11 ? 55.77502 -35.44817 -35.77544 1.000 122.69443 11 GLN G N 1
ATOM 9268 C CA . GLN G 1 11 ? 55.13318 -36.60904 -35.17588 1.000 130.38540 11 GLN G CA 1
ATOM 9269 C C . GLN G 1 11 ? 54.22376 -36.22858 -34.01334 1.000 132.83185 11 GLN G C 1
ATOM 9270 O O . GLN G 1 11 ? 53.38438 -37.03905 -33.61044 1.000 153.11541 11 GLN G O 1
ATOM 9276 N N . ILE G 1 12 ? 54.36588 -35.02066 -33.46747 1.000 119.84678 12 ILE G N 1
ATOM 9277 C CA . ILE G 1 12 ? 53.47888 -34.58401 -32.39358 1.000 123.72763 12 ILE G CA 1
ATOM 9278 C C . ILE G 1 12 ? 52.12193 -34.18786 -32.95901 1.000 128.04683 12 ILE G C 1
ATOM 9279 O O . ILE G 1 12 ? 51.07408 -34.58506 -32.43681 1.000 133.42895 12 ILE G O 1
ATOM 9284 N N . GLN G 1 13 ? 52.12015 -33.39317 -34.03195 1.000 130.16922 13 GLN G N 1
ATOM 9285 C CA . GLN G 1 13 ? 50.86327 -33.02851 -34.67699 1.000 129.33797 13 GLN G CA 1
ATOM 9286 C C . GLN G 1 13 ? 50.21641 -34.24380 -35.32937 1.000 138.46216 13 GLN G C 1
ATOM 9287 O O . GLN G 1 13 ? 48.99317 -34.41563 -35.26438 1.000 144.79541 13 GLN G O 1
ATOM 9293 N N . GLN G 1 14 ? 51.02326 -35.10215 -35.95728 1.000 135.55424 14 GLN G N 1
ATOM 9294 C CA . GLN G 1 14 ? 50.52559 -36.28542 -36.64428 1.000 142.94592 14 GLN G CA 1
ATOM 9295 C C . GLN G 1 14 ? 50.57787 -37.53676 -35.77528 1.000 139.73521 14 GLN G C 1
ATOM 9296 O O . GLN G 1 14 ? 50.65607 -38.65164 -36.30956 1.000 131.63908 14 GLN G O 1
ATOM 9302 N N . GLY G 1 15 ? 50.50958 -37.39207 -34.44941 1.000 136.10089 15 GLY G N 1
ATOM 9303 C CA . GLY G 1 15 ? 50.59788 -38.52454 -33.55180 1.000 132.86156 15 GLY G CA 1
ATOM 9304 C C . GLY G 1 15 ? 49.47216 -38.56316 -32.53250 1.000 128.80955 15 GLY G C 1
ATOM 9305 O O . GLY G 1 15 ? 48.59430 -37.69889 -32.50501 1.000 117.87987 15 GLY G O 1
ATOM 9306 N N . SER G 1 16 ? 49.54512 -39.58517 -31.67846 1.000 144.68070 16 SER G N 1
ATOM 9307 C CA . SER G 1 16 ? 48.60495 -39.83623 -30.59769 1.000 147.18164 16 SER G CA 1
ATOM 9308 C C . SER G 1 16 ? 48.96448 -39.02763 -29.35574 1.000 151.89792 16 SER G C 1
ATOM 9309 O O . SER G 1 16 ? 49.95442 -38.29392 -29.31549 1.000 144.31209 16 SER G O 1
ATOM 9312 N N . GLU G 1 17 ? 48.12678 -39.15780 -28.32491 1.000 177.34717 17 GLU G N 1
ATOM 9313 C CA . GLU G 1 17 ? 48.38809 -38.47283 -27.06321 1.000 175.74754 17 GLU G CA 1
ATOM 9314 C C . GLU G 1 17 ? 49.53265 -39.10513 -26.28427 1.000 186.97507 17 GLU G C 1
ATOM 9315 O O . GLU G 1 17 ? 50.23474 -38.40403 -25.54984 1.000 189.83171 17 GLU G O 1
ATOM 9321 N N . GLU G 1 18 ? 49.73789 -40.41581 -26.41812 1.000 171.29571 18 GLU G N 1
ATOM 9322 C CA . GLU G 1 18 ? 50.79794 -41.05927 -25.65223 1.000 159.70327 18 GLU G CA 1
ATOM 9323 C C . GLU G 1 18 ? 52.16884 -40.62528 -26.14559 1.000 150.57084 18 GLU G C 1
ATOM 9324 O O . GLU G 1 18 ? 53.08636 -40.42009 -25.34239 1.000 149.87296 18 GLU G O 1
ATOM 9330 N N . GLN G 1 19 ? 52.31349 -40.45758 -27.46116 1.000 149.81839 19 GLN G N 1
ATOM 9331 C CA . GLN G 1 19 ? 53.54400 -39.92803 -28.03416 1.000 148.53596 19 GLN G CA 1
ATOM 9332 C C . GLN G 1 19 ? 53.83440 -38.51373 -27.53817 1.000 137.05144 19 GLN G C 1
ATOM 9333 O O . GLN G 1 19 ? 55.00015 -38.13069 -27.38860 1.000 142.55136 19 GLN G O 1
ATOM 9339 N N . GLN G 1 20 ? 52.78446 -37.72785 -27.28728 1.000 127.37089 20 GLN G N 1
ATOM 9340 C CA . GLN G 1 20 ? 52.94511 -36.33129 -26.89296 1.000 130.82065 20 GLN G CA 1
ATOM 9341 C C . GLN G 1 20 ? 53.45050 -36.17078 -25.46137 1.000 134.39164 20 GLN G C 1
ATOM 9342 O O . GLN G 1 20 ? 54.23068 -35.25407 -25.18491 1.000 144.28222 20 GLN G O 1
ATOM 9348 N N . LYS G 1 21 ? 53.02695 -37.03543 -24.53138 1.000 128.37603 21 LYS G N 1
ATOM 9349 C CA . LYS G 1 21 ? 53.45472 -36.86092 -23.13985 1.000 135.61496 21 LYS G CA 1
ATOM 9350 C C . LYS G 1 21 ? 54.96215 -37.03720 -22.99350 1.000 143.65986 21 LYS G C 1
ATOM 9351 O O . LYS G 1 21 ? 55.61029 -36.32524 -22.21573 1.000 133.87499 21 LYS G O 1
ATOM 9357 N N . GLU G 1 22 ? 55.53114 -37.97908 -23.73076 1.000 146.80715 22 GLU G N 1
ATOM 9358 C CA . GLU G 1 22 ? 56.95605 -38.26605 -23.72951 1.000 139.97138 22 GLU G CA 1
ATOM 9359 C C . GLU G 1 22 ? 57.73956 -37.36506 -24.67971 1.000 137.32561 22 GLU G C 1
ATOM 9360 O O . GLU G 1 22 ? 58.94917 -37.55785 -24.84569 1.000 128.54554 22 GLU G O 1
ATOM 9366 N N . ALA G 1 23 ? 57.07086 -36.40164 -25.31819 1.000 140.71033 23 ALA G N 1
ATOM 9367 C CA . ALA G 1 23 ? 57.71416 -35.52655 -26.29297 1.000 137.61912 23 ALA G CA 1
ATOM 9368 C C . ALA G 1 23 ? 58.55290 -34.42801 -25.64148 1.000 142.52202 23 ALA G C 1
ATOM 9369 O O . ALA G 1 23 ? 59.64434 -34.11800 -26.13185 1.000 141.89559 23 ALA G O 1
ATOM 9371 N N . LEU G 1 24 ? 58.06638 -33.82369 -24.54750 1.000 141.66199 24 LEU G N 1
ATOM 9372 C CA . LEU G 1 24 ? 58.80067 -32.72271 -23.92039 1.000 137.71682 24 LEU G CA 1
ATOM 9373 C C . LEU G 1 24 ? 60.18913 -33.15779 -23.47443 1.000 146.84137 24 LEU G C 1
ATOM 9374 O O . LEU G 1 24 ? 61.17768 -32.46209 -23.72658 1.000 145.35273 24 LEU G O 1
ATOM 9379 N N . ALA G 1 25 ? 60.28588 -34.32018 -22.83111 1.000 143.13848 25 ALA G N 1
ATOM 9380 C CA . ALA G 1 25 ? 61.58960 -34.83759 -22.43548 1.000 137.98391 25 ALA G CA 1
ATOM 9381 C C . ALA G 1 25 ? 62.43756 -35.17827 -23.65226 1.000 149.43647 25 ALA G C 1
ATOM 9382 O O . ALA G 1 25 ? 63.63664 -34.87784 -23.68263 1.000 167.34845 25 ALA G O 1
ATOM 9384 N N . ARG G 1 26 ? 61.82844 -35.80118 -24.66579 1.000 138.53002 26 ARG G N 1
ATOM 9385 C CA . ARG G 1 26 ? 62.57984 -36.21946 -25.84445 1.000 148.58611 26 ARG G CA 1
ATOM 9386 C C . ARG G 1 26 ? 63.28419 -35.03766 -26.49591 1.000 147.79974 26 ARG G C 1
ATOM 9387 O O . ARG G 1 26 ? 64.47839 -35.10649 -26.80121 1.000 142.07244 26 ARG G O 1
ATOM 9395 N N . LEU G 1 27 ? 62.56051 -33.93713 -26.70784 1.000 150.81427 27 LEU G N 1
ATOM 9396 C CA . LEU G 1 27 ? 63.19030 -32.74040 -27.25445 1.000 143.34204 27 LEU G CA 1
ATOM 9397 C C . LEU G 1 27 ? 64.11785 -32.09471 -26.23324 1.000 146.23839 27 LEU G C 1
ATOM 9398 O O . LEU G 1 27 ? 65.19911 -31.61024 -26.58658 1.000 142.61374 27 LEU G O 1
ATOM 9403 N N . GLN G 1 28 ? 63.70523 -32.08553 -24.96088 1.000 152.98151 28 GLN G N 1
ATOM 9404 C CA . GLN G 1 28 ? 64.51969 -31.50463 -23.89837 1.000 152.28153 28 GLN G CA 1
ATOM 9405 C C . GLN G 1 28 ? 65.88268 -32.16933 -23.84711 1.000 151.92012 28 GLN G C 1
ATOM 9406 O O . GLN G 1 28 ? 66.91021 -31.50251 -23.67065 1.000 154.08434 28 GLN G O 1
ATOM 9412 N N . GLU G 1 29 ? 65.90041 -33.49250 -23.97708 1.000 158.58384 29 GLU G N 1
ATOM 9413 C CA . GLU G 1 29 ? 67.14102 -34.24879 -24.03191 1.000 161.89693 29 GLU G CA 1
ATOM 9414 C C . GLU G 1 29 ? 67.79444 -34.17134 -25.41004 1.000 156.27046 29 GLU G C 1
ATOM 9415 O O . GLU G 1 29 ? 69.02601 -34.21392 -25.51444 1.000 159.58138 29 GLU G O 1
ATOM 9421 N N . LEU G 1 30 ? 66.98855 -34.03755 -26.46875 1.000 136.73893 30 LEU G N 1
ATOM 9422 C CA . LEU G 1 30 ? 67.53653 -33.96938 -27.81907 1.000 131.62906 30 LEU G CA 1
ATOM 9423 C C . LEU G 1 30 ? 68.17563 -32.60899 -28.07708 1.000 129.69017 30 LEU G C 1
ATOM 9424 O O . LEU G 1 30 ? 69.20756 -32.52495 -28.75169 1.000 126.25943 30 LEU G O 1
ATOM 9429 N N . LEU G 1 31 ? 67.56464 -31.52910 -27.57525 1.000 124.14521 31 LEU G N 1
ATOM 9430 C CA . LEU G 1 31 ? 68.17251 -30.20756 -27.71996 1.000 117.80530 31 LEU G CA 1
ATOM 9431 C C . LEU G 1 31 ? 69.48989 -30.12997 -26.95994 1.000 134.77411 31 LEU G C 1
ATOM 9432 O O . LEU G 1 31 ? 70.45865 -29.53056 -27.44152 1.000 134.35565 31 LEU G O 1
ATOM 9437 N N . GLU G 1 32 ? 69.54044 -30.72859 -25.76553 1.000 141.94701 32 GLU G N 1
ATOM 9438 C CA . GLU G 1 32 ? 70.77001 -30.74560 -24.97926 1.000 141.37463 32 GLU G CA 1
ATOM 9439 C C . GLU G 1 32 ? 71.90559 -31.41846 -25.74073 1.000 137.46715 32 GLU G C 1
ATOM 9440 O O . GLU G 1 32 ? 73.07722 -31.07364 -25.54602 1.000 142.22115 32 GLU G O 1
ATOM 9446 N N . ALA G 1 33 ? 71.57522 -32.34152 -26.64271 1.000 127.00353 33 ALA G N 1
ATOM 9447 C CA . ALA G 1 33 ? 72.55550 -33.08015 -27.42799 1.000 121.65337 33 ALA G CA 1
ATOM 9448 C C . ALA G 1 33 ? 73.14432 -32.27399 -28.58095 1.000 116.20712 33 ALA G C 1
ATOM 9449 O O . ALA G 1 33 ? 73.90078 -32.83345 -29.38312 1.000 108.69883 33 ALA G O 1
ATOM 9451 N N . GLY G 1 34 ? 72.82767 -30.98645 -28.67653 1.000 116.39464 34 GLY G N 1
ATOM 9452 C CA . GLY G 1 34 ? 73.39121 -30.14150 -29.70830 1.000 127.36869 34 GLY G CA 1
ATOM 9453 C C . GLY G 1 34 ? 72.58052 -30.04322 -30.97874 1.000 113.22701 34 GLY G C 1
ATOM 9454 O O . GLY G 1 34 ? 73.15052 -29.80852 -32.05105 1.000 114.53494 34 GLY G O 1
ATOM 9455 N N . ALA G 1 35 ? 71.26643 -30.21161 -30.89618 1.000 109.22808 35 ALA G N 1
ATOM 9456 C CA . ALA G 1 35 ? 70.40743 -30.07891 -32.06123 1.000 100.90967 35 ALA G CA 1
ATOM 9457 C C . ALA G 1 35 ? 70.10673 -28.61177 -32.32427 1.000 109.38607 35 ALA G C 1
ATOM 9458 O O . ALA G 1 35 ? 69.86956 -27.83774 -31.39341 1.000 113.40580 35 ALA G O 1
ATOM 9460 N N . ASP G 1 36 ? 70.11866 -28.23190 -33.59221 1.000 113.61010 36 ASP G N 1
ATOM 9461 C CA . ASP G 1 36 ? 69.84561 -26.84627 -33.95743 1.000 112.34006 36 ASP G CA 1
ATOM 9462 C C . ASP G 1 36 ? 68.36445 -26.53673 -33.77997 1.000 109.88420 36 ASP G C 1
ATOM 9463 O O . ASP G 1 36 ? 67.52885 -27.12461 -34.48018 1.000 109.74904 36 ASP G O 1
ATOM 9468 N N . PRO G 1 37 ? 67.99161 -25.62562 -32.87867 1.000 99.47365 37 PRO G N 1
ATOM 9469 C CA . PRO G 1 37 ? 66.58055 -25.26447 -32.71714 1.000 94.98516 37 PRO G CA 1
ATOM 9470 C C . PRO G 1 37 ? 66.07679 -24.25061 -33.73024 1.000 89.59639 37 PRO G C 1
ATOM 9471 O O . PRO G 1 37 ? 64.94965 -23.76941 -33.58785 1.000 89.69850 37 PRO G O 1
ATOM 9475 N N . ASN G 1 38 ? 66.88200 -23.92612 -34.74051 1.000 92.08849 38 ASN G N 1
ATOM 9476 C CA . ASN G 1 38 ? 66.52030 -22.95259 -35.75441 1.000 83.65244 38 ASN G CA 1
ATOM 9477 C C . ASN G 1 38 ? 66.56474 -23.51103 -37.16421 1.000 82.07538 38 ASN G C 1
ATOM 9478 O O . ASN G 1 38 ? 66.12972 -22.81952 -38.09132 1.000 92.52330 38 ASN G O 1
ATOM 9483 N N . MET G 1 39 ? 67.06003 -24.73524 -37.35493 1.000 85.02938 39 MET G N 1
ATOM 9484 C CA . MET G 1 39 ? 67.16737 -25.30039 -38.69334 1.000 87.43567 39 MET G CA 1
ATOM 9485 C C . MET G 1 39 ? 65.80146 -25.39566 -39.35183 1.000 95.48520 39 MET G C 1
ATOM 9486 O O . MET G 1 39 ? 64.95913 -26.20540 -38.95129 1.000 100.99715 39 MET G O 1
ATOM 9491 N N . ALA G 1 40 ? 65.58215 -24.57706 -40.36961 1.000 95.26417 40 ALA G N 1
ATOM 9492 C CA . ALA G 1 40 ? 64.33783 -24.61585 -41.11091 1.000 86.85913 40 ALA G CA 1
ATOM 9493 C C . ALA G 1 40 ? 64.44958 -25.59725 -42.26526 1.000 89.87209 40 ALA G C 1
ATOM 9494 O O . ALA G 1 40 ? 65.54166 -25.96172 -42.70616 1.000 95.54491 40 ALA G O 1
ATOM 9496 N N . ASN G 1 41 ? 63.30174 -26.01935 -42.75549 1.000 94.07223 41 ASN G N 1
ATOM 9497 C CA . ASN G 1 41 ? 63.25727 -26.92632 -43.88765 1.000 114.81885 41 ASN G CA 1
ATOM 9498 C C . ASN G 1 41 ? 63.15023 -26.09293 -45.16443 1.000 126.10173 41 ASN G C 1
ATOM 9499 O O . ASN G 1 41 ? 63.47814 -24.90369 -45.17325 1.000 132.24623 41 ASN G O 1
ATOM 9504 N N . SER G 1 42 ? 62.70826 -26.71153 -46.25606 1.000 127.10836 42 SER G N 1
ATOM 9505 C CA . SER G 1 42 ? 62.71382 -26.03819 -47.54879 1.000 127.03976 42 SER G CA 1
ATOM 9506 C C . SER G 1 42 ? 61.91944 -24.73648 -47.52610 1.000 131.99344 42 SER G C 1
ATOM 9507 O O . SER G 1 42 ? 62.23105 -23.80127 -48.27112 1.000 146.04796 42 SER G O 1
ATOM 9510 N N . GLU G 1 43 ? 60.86526 -24.66730 -46.72434 1.000 129.47477 43 GLU G N 1
ATOM 9511 C CA . GLU G 1 43 ? 59.99158 -23.50446 -46.74592 1.000 135.38366 43 GLU G CA 1
ATOM 9512 C C . GLU G 1 43 ? 60.33102 -22.44018 -45.72448 1.000 134.91128 43 GLU G C 1
ATOM 9513 O O . GLU G 1 43 ? 59.64294 -21.41587 -45.67169 1.000 125.53098 43 GLU G O 1
ATOM 9519 N N . GLY G 1 44 ? 61.40279 -22.61520 -44.96838 1.000 132.64521 44 GLY G N 1
ATOM 9520 C CA . GLY G 1 44 ? 61.70510 -21.62717 -43.96947 1.000 137.01612 44 GLY G CA 1
ATOM 9521 C C . GLY G 1 44 ? 60.89219 -21.78831 -42.70783 1.000 119.57310 44 GLY G C 1
ATOM 9522 O O . GLY G 1 44 ? 60.91990 -20.89565 -41.85493 1.000 115.59387 44 GLY G O 1
ATOM 9523 N N . THR G 1 45 ? 60.15904 -22.89261 -42.55463 1.000 104.14727 45 THR G N 1
ATOM 9524 C CA . THR G 1 45 ? 59.37674 -23.09324 -41.33920 1.000 94.88682 45 THR G CA 1
ATOM 9525 C C . THR G 1 45 ? 60.32450 -23.58161 -40.25211 1.000 89.53628 45 THR G C 1
ATOM 9526 O O . THR G 1 45 ? 60.85117 -24.69592 -40.32876 1.000 92.10670 45 THR G O 1
ATOM 9530 N N . THR G 1 46 ? 60.52515 -22.75236 -39.23357 1.000 84.63268 46 THR G N 1
ATOM 9531 C CA . THR G 1 46 ? 61.39052 -23.06386 -38.10875 1.000 81.86075 46 THR G CA 1
ATOM 9532 C C . THR G 1 46 ? 60.65117 -23.91638 -37.08407 1.000 86.09471 46 THR G C 1
ATOM 9533 O O . THR G 1 46 ? 59.42237 -24.01857 -37.12395 1.000 93.12552 46 THR G O 1
ATOM 9537 N N . PRO G 1 47 ? 61.37981 -24.55588 -36.15955 1.000 86.68620 47 PRO G N 1
ATOM 9538 C CA . PRO G 1 47 ? 60.70195 -25.29556 -35.08094 1.000 86.82593 47 PRO G CA 1
ATOM 9539 C C . PRO G 1 47 ? 59.69141 -24.45634 -34.32016 1.000 80.75546 47 PRO G C 1
ATOM 9540 O O . PRO G 1 47 ? 58.67757 -24.99115 -33.85123 1.000 80.27209 47 PRO G O 1
ATOM 9544 N N . VAL G 1 48 ? 59.95095 -23.15548 -34.16898 1.000 79.02525 48 VAL G N 1
ATOM 9545 C CA . VAL G 1 48 ? 58.99155 -22.26698 -33.52145 1.000 66.51188 48 VAL G CA 1
ATOM 9546 C C . VAL G 1 48 ? 57.74382 -22.10429 -34.38280 1.000 68.03110 48 VAL G C 1
ATOM 9547 O O . VAL G 1 48 ? 56.61395 -22.21157 -33.89212 1.000 67.54224 48 VAL G O 1
ATOM 9551 N N . LEU G 1 49 ? 57.92853 -21.85187 -35.68267 1.000 68.49534 49 LEU G N 1
ATOM 9552 C CA . LEU G 1 49 ? 56.78562 -21.62101 -36.56347 1.000 60.99652 49 LEU G CA 1
ATOM 9553 C C . LEU G 1 49 ? 55.92491 -22.87012 -36.72229 1.000 61.01460 49 LEU G C 1
ATOM 9554 O O . LEU G 1 49 ? 54.69626 -22.77077 -36.81153 1.000 54.76413 49 LEU G O 1
ATOM 9559 N N . LEU G 1 50 ? 56.54512 -24.05091 -36.79403 1.000 72.28696 50 LEU G N 1
ATOM 9560 C CA . LEU G 1 50 ? 55.76033 -25.28126 -36.84658 1.000 68.97424 50 LEU G CA 1
ATOM 9561 C C . LEU G 1 50 ? 55.04858 -25.53356 -35.52279 1.000 72.72630 50 LEU G C 1
ATOM 9562 O O . LEU G 1 50 ? 53.91010 -26.01823 -35.50228 1.000 62.98860 50 LEU G O 1
ATOM 9567 N N . LEU G 1 51 ? 55.70459 -25.20890 -34.40690 1.000 70.04266 51 LEU G N 1
ATOM 9568 C CA . LEU G 1 51 ? 55.07662 -25.38968 -33.10444 1.000 60.17067 51 LEU G CA 1
ATOM 9569 C C . LEU G 1 51 ? 53.84203 -24.50986 -32.97006 1.000 70.57098 51 LEU G C 1
ATOM 9570 O O . LEU G 1 51 ? 52.81366 -24.94764 -32.43998 1.000 80.58317 51 LEU G O 1
ATOM 9575 N N . LEU G 1 52 ? 53.92540 -23.26201 -33.44156 1.000 64.32142 52 LEU G N 1
ATOM 9576 C CA . LEU G 1 52 ? 52.74386 -22.40709 -33.47034 1.000 52.37575 52 LEU G CA 1
ATOM 9577 C C . LEU G 1 52 ? 51.69546 -22.95965 -34.42421 1.000 59.77685 52 LEU G C 1
ATOM 9578 O O . LEU G 1 52 ? 50.49273 -22.87078 -34.15470 1.000 66.26718 52 LEU G O 1
ATOM 9583 N N . GLU G 1 53 ? 52.13753 -23.55153 -35.53563 1.000 66.36667 53 GLU G N 1
ATOM 9584 C CA . GLU G 1 53 ? 51.20908 -24.17681 -36.46995 1.000 62.08413 53 GLU G CA 1
ATOM 9585 C C . GLU G 1 53 ? 50.47039 -25.33541 -35.81453 1.000 68.62146 53 GLU G C 1
ATOM 9586 O O . GLU G 1 53 ? 49.28323 -25.55746 -36.08152 1.000 65.64897 53 GLU G O 1
ATOM 9592 N N . ILE G 1 54 ? 51.15409 -26.07923 -34.94368 1.000 86.96961 54 ILE G N 1
ATOM 9593 C CA . ILE G 1 54 ? 50.49354 -27.15514 -34.21340 1.000 83.97138 54 ILE G CA 1
ATOM 9594 C C . ILE G 1 54 ? 49.44400 -26.58374 -33.26627 1.000 74.32347 54 ILE G C 1
ATOM 9595 O O . ILE G 1 54 ? 48.34198 -27.12931 -33.13954 1.000 79.26856 54 ILE G O 1
ATOM 9600 N N . ILE G 1 55 ? 49.75812 -25.46349 -32.60895 1.000 66.40456 55 ILE G N 1
ATOM 9601 C CA . ILE G 1 55 ? 48.79840 -24.81258 -31.71861 1.000 69.75007 55 ILE G CA 1
ATOM 9602 C C . ILE G 1 55 ? 47.54933 -24.40024 -32.48498 1.000 67.29765 55 ILE G C 1
ATOM 9603 O O . ILE G 1 55 ? 46.42175 -24.56387 -32.00371 1.000 69.09884 55 ILE G O 1
ATOM 9608 N N . GLN G 1 56 ? 47.73368 -23.87374 -33.69528 1.000 62.23939 56 GLN G N 1
ATOM 9609 C CA . GLN G 1 56 ? 46.61768 -23.36850 -34.48733 1.000 62.99997 56 GLN G CA 1
ATOM 9610 C C . GLN G 1 56 ? 45.64487 -24.48095 -34.86680 1.000 74.29623 56 GLN G C 1
ATOM 9611 O O . GLN G 1 56 ? 44.42822 -24.26298 -34.91477 1.000 73.11337 56 GLN G O 1
ATOM 9617 N N . GLN G 1 57 ? 46.15658 -25.67302 -35.16065 1.000 74.13135 57 GLN G N 1
ATOM 9618 C CA . GLN G 1 57 ? 45.32110 -26.76701 -35.63142 1.000 73.85765 57 GLN G CA 1
ATOM 9619 C C . GLN G 1 57 ? 45.21074 -27.92626 -34.64983 1.000 73.31642 57 GLN G C 1
ATOM 9620 O O . GLN G 1 57 ? 44.52738 -28.90950 -34.95672 1.000 61.96573 57 GLN G O 1
ATOM 9626 N N . GLY G 1 58 ? 45.82884 -27.83974 -33.47365 1.000 73.79204 58 GLY G N 1
ATOM 9627 C CA . GLY G 1 58 ? 45.89025 -28.96672 -32.57067 1.000 83.39392 58 GLY G CA 1
ATOM 9628 C C . GLY G 1 58 ? 44.80763 -28.95887 -31.50449 1.000 83.59056 58 GLY G C 1
ATOM 9629 O O . GLY G 1 58 ? 44.14143 -27.95779 -31.25548 1.000 72.35688 58 GLY G O 1
ATOM 9630 N N . SER G 1 59 ? 44.66238 -30.11433 -30.85791 1.000 81.99969 59 SER G N 1
ATOM 9631 C CA . SER G 1 59 ? 43.71260 -30.25647 -29.77070 1.000 81.48600 59 SER G CA 1
ATOM 9632 C C . SER G 1 59 ? 44.18117 -29.45939 -28.55796 1.000 80.16373 59 SER G C 1
ATOM 9633 O O . SER G 1 59 ? 45.31268 -28.97218 -28.49822 1.000 74.02369 59 SER G O 1
ATOM 9636 N N . GLU G 1 60 ? 43.29137 -29.34164 -27.56935 1.000 80.62560 60 GLU G N 1
ATOM 9637 C CA . GLU G 1 60 ? 43.64746 -28.63186 -26.34480 1.000 90.18859 60 GLU G CA 1
ATOM 9638 C C . GLU G 1 60 ? 44.80891 -29.30867 -25.62828 1.000 97.82997 60 GLU G C 1
ATOM 9639 O O . GLU G 1 60 ? 45.59464 -28.63707 -24.94935 1.000 84.73229 60 GLU G O 1
ATOM 9645 N N . GLU G 1 61 ? 44.92353 -30.63361 -25.74976 1.000 103.63417 61 GLU G N 1
ATOM 9646 C CA . GLU G 1 61 ? 46.07572 -31.32923 -25.18643 1.000 104.44919 61 GLU G CA 1
ATOM 9647 C C . GLU G 1 61 ? 47.36067 -30.91690 -25.89766 1.000 100.27779 61 GLU G C 1
ATOM 9648 O O . GLU G 1 61 ? 48.35992 -30.57310 -25.25410 1.000 97.91161 61 GLU G O 1
ATOM 9654 N N . GLN G 1 62 ? 47.34747 -30.93843 -27.23186 1.000 83.20231 62 GLN G N 1
ATOM 9655 C CA . GLN G 1 62 ? 48.51854 -30.52883 -27.99747 1.000 81.57594 62 GLN G CA 1
ATOM 9656 C C . GLN G 1 62 ? 48.87661 -29.06926 -27.75136 1.000 75.83137 62 GLN G C 1
ATOM 9657 O O . GLN G 1 62 ? 50.04872 -28.69158 -27.85512 1.000 73.91400 62 GLN G O 1
ATOM 9663 N N . GLN G 1 63 ? 47.88471 -28.23395 -27.44200 1.000 73.16306 63 GLN G N 1
ATOM 9664 C CA . GLN G 1 63 ? 48.13275 -26.80363 -27.28878 1.000 82.05186 63 GLN G CA 1
ATOM 9665 C C . GLN G 1 63 ? 48.98904 -26.51326 -26.06044 1.000 96.40208 63 GLN G C 1
ATOM 9666 O O . GLN G 1 63 ? 50.06386 -25.91022 -26.16838 1.000 106.52819 63 GLN G O 1
ATOM 9672 N N . LYS G 1 64 ? 48.52583 -26.92908 -24.87649 1.000 88.20632 64 LYS G N 1
ATOM 9673 C CA . LYS G 1 64 ? 49.28414 -26.66900 -23.65590 1.000 94.57151 64 LYS G CA 1
ATOM 9674 C C . LYS G 1 64 ? 50.62800 -27.38414 -23.65460 1.000 103.54456 64 LYS G C 1
ATOM 9675 O O . LYS G 1 64 ? 51.55393 -26.94241 -22.96388 1.000 106.35990 64 LYS G O 1
ATOM 9681 N N . LEU G 1 65 ? 50.75641 -28.47099 -24.41851 1.000 98.51353 65 LEU G N 1
ATOM 9682 C CA . LEU G 1 65 ? 52.05303 -29.12042 -24.56480 1.000 94.57995 65 LEU G CA 1
ATOM 9683 C C . LEU G 1 65 ? 53.04167 -28.21090 -25.28512 1.000 99.23917 65 LEU G C 1
ATOM 9684 O O . LEU G 1 65 ? 54.20662 -28.11087 -24.88510 1.000 96.11325 65 LEU G O 1
ATOM 9689 N N . ALA G 1 66 ? 52.58487 -27.51744 -26.33232 1.000 97.59955 66 ALA G N 1
ATOM 9690 C CA . ALA G 1 66 ? 53.47445 -26.71013 -27.16003 1.000 94.74993 66 ALA G CA 1
ATOM 9691 C C . ALA G 1 66 ? 53.96469 -25.44931 -26.45897 1.000 89.58998 66 ALA G C 1
ATOM 9692 O O . ALA G 1 66 ? 54.99994 -24.90591 -26.85448 1.000 89.26573 66 ALA G O 1
ATOM 9694 N N . LEU G 1 67 ? 53.24443 -24.95820 -25.44781 1.000 91.44987 67 LEU G N 1
ATOM 9695 C CA . LEU G 1 67 ? 53.73119 -23.80188 -24.70011 1.000 95.99377 67 LEU G CA 1
ATOM 9696 C C . LEU G 1 67 ? 55.01865 -24.14338 -23.95480 1.000 109.94279 67 LEU G C 1
ATOM 9697 O O . LEU G 1 67 ? 55.93758 -23.31893 -23.87798 1.000 113.86725 67 LEU G O 1
ATOM 9702 N N . ALA G 1 68 ? 55.10154 -25.35019 -23.39006 1.000 117.28691 68 ALA G N 1
ATOM 9703 C CA . ALA G 1 68 ? 56.33714 -25.76612 -22.73512 1.000 109.25706 68 ALA G CA 1
ATOM 9704 C C . ALA G 1 68 ? 57.45754 -26.01131 -23.74276 1.000 112.12246 68 ALA G C 1
ATOM 9705 O O . ALA G 1 68 ? 58.60747 -25.62978 -23.49633 1.000 125.84728 68 ALA G O 1
ATOM 9707 N N . LEU G 1 69 ? 57.14608 -26.63205 -24.88851 1.000 103.56020 69 LEU G N 1
ATOM 9708 C CA . LEU G 1 69 ? 58.17522 -26.86612 -25.90241 1.000 96.01761 69 LEU G CA 1
ATOM 9709 C C . LEU G 1 69 ? 58.71662 -25.57020 -26.48183 1.000 95.51266 69 LEU G C 1
ATOM 9710 O O . LEU G 1 69 ? 59.87215 -25.52788 -26.91804 1.000 95.33132 69 LEU G O 1
ATOM 9715 N N . LEU G 1 70 ? 57.90701 -24.51263 -26.52103 1.000 102.83364 70 LEU G N 1
ATOM 9716 C CA . LEU G 1 70 ? 58.42510 -23.25044 -27.03102 1.000 103.85943 70 LEU G CA 1
ATOM 9717 C C . LEU G 1 70 ? 59.46441 -22.67664 -26.07995 1.000 121.79582 70 LEU G C 1
ATOM 9718 O O . LEU G 1 70 ? 60.52897 -22.22326 -26.51565 1.000 122.94114 70 LEU G O 1
ATOM 9723 N N . GLN G 1 71 ? 59.17806 -22.71012 -24.77488 1.000 111.02969 71 GLN G N 1
ATOM 9724 C CA . GLN G 1 71 ? 60.15615 -22.28357 -23.77900 1.000 112.14182 71 GLN G CA 1
ATOM 9725 C C . GLN G 1 71 ? 61.41492 -23.13916 -23.84506 1.000 98.26646 71 GLN G C 1
ATOM 9726 O O . GLN G 1 71 ? 62.52972 -22.63708 -23.65908 1.000 103.49734 71 GLN G O 1
ATOM 9732 N N . GLU G 1 72 ? 61.25153 -24.43959 -24.09534 1.000 95.34242 72 GLU G N 1
ATOM 9733 C CA . GLU G 1 72 ? 62.40064 -25.32755 -24.22722 1.000 98.30381 72 GLU G CA 1
ATOM 9734 C C . GLU G 1 72 ? 63.23869 -24.93013 -25.43968 1.000 100.77902 72 GLU G C 1
ATOM 9735 O O . GLU G 1 72 ? 64.47251 -24.86936 -25.37115 1.000 102.79878 72 GLU G O 1
ATOM 9741 N N . LEU G 1 73 ? 62.57216 -24.66872 -26.56965 1.000 99.70703 73 LEU G N 1
ATOM 9742 C CA . LEU G 1 73 ? 63.25999 -24.23010 -27.78108 1.000 86.11269 73 LEU G CA 1
ATOM 9743 C C . LEU G 1 73 ? 63.88763 -22.85334 -27.59948 1.000 92.27176 73 LEU G C 1
ATOM 9744 O O . LEU G 1 73 ? 64.99368 -22.60113 -28.09053 1.000 87.96795 73 LEU G O 1
ATOM 9749 N N . LEU G 1 74 ? 63.18743 -21.94368 -26.91500 1.000 90.05490 74 LEU G N 1
ATOM 9750 C CA . LEU G 1 74 ? 63.71446 -20.59684 -26.71414 1.000 87.30487 74 LEU G CA 1
ATOM 9751 C C . LEU G 1 74 ? 64.95115 -20.61011 -25.82204 1.000 95.79079 74 LEU G C 1
ATOM 9752 O O . LEU G 1 74 ? 65.91455 -19.87728 -26.07819 1.000 97.06150 74 LEU G O 1
ATOM 9757 N N . GLU G 1 75 ? 64.94772 -21.43507 -24.77170 1.000 88.49272 75 GLU G N 1
ATOM 9758 C CA . GLU G 1 75 ? 66.14660 -21.57310 -23.95060 1.000 99.59412 75 GLU G CA 1
ATOM 9759 C C . GLU G 1 75 ? 67.29642 -22.15061 -24.76303 1.000 106.48587 75 GLU G C 1
ATOM 9760 O O . GLU G 1 75 ? 68.45827 -21.77468 -24.56733 1.000 116.70006 75 GLU G O 1
ATOM 9766 N N . ALA G 1 76 ? 66.99117 -23.06108 -25.68775 1.000 94.62412 76 ALA G N 1
ATOM 9767 C CA . ALA G 1 76 ? 68.01930 -23.62230 -26.54977 1.000 91.66507 76 ALA G CA 1
ATOM 9768 C C . ALA G 1 76 ? 68.57604 -22.60631 -27.53837 1.000 102.70751 76 ALA G C 1
ATOM 9769 O O . ALA G 1 76 ? 69.55519 -22.91321 -28.22675 1.000 107.23651 76 ALA G O 1
ATOM 9771 N N . GLY G 1 77 ? 67.98737 -21.41901 -27.62385 1.000 96.07550 77 GLY G N 1
ATOM 9772 C CA . GLY G 1 77 ? 68.46512 -20.38187 -28.50604 1.000 103.35436 77 GLY G CA 1
ATOM 9773 C C . GLY G 1 77 ? 67.70702 -20.21838 -29.80350 1.000 95.05426 77 GLY G C 1
ATOM 9774 O O . GLY G 1 77 ? 68.31736 -19.84399 -30.81114 1.000 97.88938 77 GLY G O 1
ATOM 9775 N N . ALA G 1 78 ? 66.40509 -20.48345 -29.81756 1.000 94.71601 78 ALA G N 1
ATOM 9776 C CA . ALA G 1 78 ? 65.62977 -20.29571 -31.03317 1.000 81.61959 78 ALA G CA 1
ATOM 9777 C C . ALA G 1 78 ? 65.40987 -18.80971 -31.28690 1.000 82.17822 78 ALA G C 1
ATOM 9778 O O . ALA G 1 78 ? 65.12763 -18.04168 -30.36339 1.000 82.22753 78 ALA G O 1
ATOM 9780 N N . ASP G 1 79 ? 65.56417 -18.40179 -32.54871 1.000 82.76438 79 ASP G N 1
ATOM 9781 C CA . ASP G 1 79 ? 65.39642 -17.00802 -32.94745 1.000 78.85320 79 ASP G CA 1
ATOM 9782 C C . ASP G 1 79 ? 63.91830 -16.64088 -33.00085 1.000 75.09401 79 ASP G C 1
ATOM 9783 O O . ASP G 1 79 ? 63.19487 -17.12926 -33.87778 1.000 71.33784 79 ASP G O 1
ATOM 9788 N N . PRO G 1 80 ? 63.43866 -15.76332 -32.11363 1.000 81.98641 80 PRO G N 1
ATOM 9789 C CA . PRO G 1 80 ? 62.02000 -15.38504 -32.13278 1.000 74.87425 80 PRO G CA 1
ATOM 9790 C C . PRO G 1 80 ? 61.64473 -14.44149 -33.26238 1.000 73.63674 80 PRO G C 1
ATOM 9791 O O . PRO G 1 80 ? 60.47213 -14.06087 -33.36139 1.000 74.76947 80 PRO G O 1
ATOM 9795 N N . ASN G 1 81 ? 62.59836 -14.05160 -34.10672 1.000 71.92613 81 ASN G N 1
ATOM 9796 C CA . ASN G 1 81 ? 62.33462 -13.15285 -35.21931 1.000 72.40023 81 ASN G CA 1
ATOM 9797 C C . ASN G 1 81 ? 62.48920 -13.81967 -36.57599 1.000 69.21797 81 ASN G C 1
ATOM 9798 O O . ASN G 1 81 ? 62.32107 -13.14814 -37.59801 1.000 77.42745 81 ASN G O 1
ATOM 9803 N N . MET G 1 82 ? 62.80397 -15.11167 -36.62050 1.000 68.10646 82 MET G N 1
ATOM 9804 C CA . MET G 1 82 ? 62.98415 -15.80573 -37.89099 1.000 73.25815 82 MET G CA 1
ATOM 9805 C C . MET G 1 82 ? 61.61314 -16.09618 -38.49004 1.000 70.32418 82 MET G C 1
ATOM 9806 O O . MET G 1 82 ? 60.84379 -16.89439 -37.94468 1.000 67.74108 82 MET G O 1
ATOM 9811 N N . ALA G 1 83 ? 61.30341 -15.43912 -39.60290 1.000 64.78903 83 ALA G N 1
ATOM 9812 C CA . ALA G 1 83 ? 60.01810 -15.58316 -40.26642 1.000 63.06105 83 ALA G CA 1
ATOM 9813 C C . ALA G 1 83 ? 60.06048 -16.66402 -41.34180 1.000 74.05420 83 ALA G C 1
ATOM 9814 O O . ALA G 1 83 ? 61.12483 -17.10070 -41.78646 1.000 75.94029 83 ALA G O 1
ATOM 9816 N N . ASN G 1 84 ? 58.87054 -17.09382 -41.75400 1.000 75.83052 84 ASN G N 1
ATOM 9817 C CA . ASN G 1 84 ? 58.72320 -18.05759 -42.83062 1.000 73.44911 84 ASN G CA 1
ATOM 9818 C C . ASN G 1 84 ? 58.96539 -17.38090 -44.17938 1.000 81.51052 84 ASN G C 1
ATOM 9819 O O . ASN G 1 84 ? 59.32139 -16.20138 -44.26116 1.000 76.86168 84 ASN G O 1
ATOM 9824 N N . SER G 1 85 ? 58.77647 -18.15015 -45.25623 1.000 98.89267 85 SER G N 1
ATOM 9825 C CA . SER G 1 85 ? 58.99973 -17.62950 -46.60285 1.000 100.50245 85 SER G CA 1
ATOM 9826 C C . SER G 1 85 ? 58.08321 -16.45491 -46.91718 1.000 93.69233 85 SER G C 1
ATOM 9827 O O . SER G 1 85 ? 58.47692 -15.53903 -47.64954 1.000 92.13462 85 SER G O 1
ATOM 9830 N N . GLU G 1 86 ? 56.85812 -16.47000 -46.38609 1.000 87.11402 86 GLU G N 1
ATOM 9831 C CA . GLU G 1 86 ? 55.91679 -15.38417 -46.62653 1.000 79.27925 86 GLU G CA 1
ATOM 9832 C C . GLU G 1 86 ? 56.28376 -14.11439 -45.87120 1.000 79.31135 86 GLU G C 1
ATOM 9833 O O . GLU G 1 86 ? 55.75573 -13.04458 -46.18925 1.000 97.16169 86 GLU G O 1
ATOM 9839 N N . GLY G 1 87 ? 57.14832 -14.20663 -44.87094 1.000 77.34474 87 GLY G N 1
ATOM 9840 C CA . GLY G 1 87 ? 57.50682 -13.06045 -44.06970 1.000 67.57350 87 GLY G CA 1
ATOM 9841 C C . GLY G 1 87 ? 56.72838 -12.91984 -42.78446 1.000 71.33849 87 GLY G C 1
ATOM 9842 O O . GLY G 1 87 ? 56.71308 -11.82556 -42.21081 1.000 86.23735 87 GLY G O 1
ATOM 9843 N N . THR G 1 88 ? 56.09994 -13.98938 -42.30691 1.000 67.25290 88 THR G N 1
ATOM 9844 C CA . THR G 1 88 ? 55.30051 -13.94858 -41.09091 1.000 67.67681 88 THR G CA 1
ATOM 9845 C C . THR G 1 88 ? 56.17171 -14.30989 -39.89403 1.000 69.18481 88 THR G C 1
ATOM 9846 O O . THR G 1 88 ? 56.70369 -15.42321 -39.81710 1.000 70.61592 88 THR G O 1
ATOM 9850 N N . THR G 1 89 ? 56.31097 -13.37040 -38.96463 1.000 60.67265 89 THR G N 1
ATOM 9851 C CA . THR G 1 89 ? 57.12110 -13.57832 -37.77872 1.000 60.35293 89 THR G CA 1
ATOM 9852 C C . THR G 1 89 ? 56.34920 -14.40103 -36.75463 1.000 57.41548 89 THR G C 1
ATOM 9853 O O . THR G 1 89 ? 55.12406 -14.51773 -36.83796 1.000 57.39483 89 THR G O 1
ATOM 9857 N N . PRO G 1 90 ? 57.05034 -15.02249 -35.80023 1.000 61.34229 90 PRO G N 1
ATOM 9858 C CA . PRO G 1 90 ? 56.34208 -15.78523 -34.75725 1.000 60.26205 90 PRO G CA 1
ATOM 9859 C C . PRO G 1 90 ? 55.28298 -14.98365 -34.01192 1.000 54.19222 90 PRO G C 1
ATOM 9860 O O . PRO G 1 90 ? 54.23012 -15.54022 -33.67639 1.000 51.20798 90 PRO G O 1
ATOM 9864 N N . VAL G 1 91 ? 55.52504 -13.69771 -33.73700 1.000 55.39650 91 VAL G N 1
ATOM 9865 C CA . VAL G 1 91 ? 54.51036 -12.89414 -33.05674 1.000 54.81427 91 VAL G CA 1
ATOM 9866 C C . VAL G 1 91 ? 53.30704 -12.66713 -33.96316 1.000 43.10133 91 VAL G C 1
ATOM 9867 O O . VAL G 1 91 ? 52.15930 -12.69666 -33.50552 1.000 48.11482 91 VAL G O 1
ATOM 9871 N N . LEU G 1 92 ? 53.54038 -12.44003 -35.25789 1.000 41.21165 92 LEU G N 1
ATOM 9872 C CA . LEU G 1 92 ? 52.41805 -12.21182 -36.16104 1.000 47.99608 92 LEU G CA 1
ATOM 9873 C C . LEU G 1 92 ? 51.59403 -13.47484 -36.37240 1.000 57.34637 92 LEU G C 1
ATOM 9874 O O . LEU G 1 92 ? 50.36790 -13.39368 -36.51125 1.000 63.71999 92 LEU G O 1
ATOM 9879 N N . LEU G 1 93 ? 52.23275 -14.64650 -36.38309 1.000 55.57721 93 LEU G N 1
ATOM 9880 C CA . LEU G 1 93 ? 51.46350 -15.88266 -36.46927 1.000 56.94562 93 LEU G CA 1
ATOM 9881 C C . LEU G 1 93 ? 50.68253 -16.12133 -35.18557 1.000 52.64480 93 LEU G C 1
ATOM 9882 O O . LEU G 1 93 ? 49.55012 -16.61477 -35.22363 1.000 60.34931 93 LEU G O 1
ATOM 9887 N N . LEU G 1 94 ? 51.27151 -15.77019 -34.04171 1.000 51.49174 94 LEU G N 1
ATOM 9888 C CA . LEU G 1 94 ? 50.56032 -15.87373 -32.77324 1.000 49.23775 94 LEU G CA 1
ATOM 9889 C C . LEU G 1 94 ? 49.28776 -15.04350 -32.80049 1.000 53.69155 94 LEU G C 1
ATOM 9890 O O . LEU G 1 94 ? 48.21590 -15.51151 -32.39858 1.000 54.70145 94 LEU G O 1
ATOM 9895 N N . LEU G 1 95 ? 49.39315 -13.79810 -33.27305 1.000 57.86238 95 LEU G N 1
ATOM 9896 C CA . LEU G 1 95 ? 48.22669 -12.92721 -33.34753 1.000 50.91854 95 LEU G CA 1
ATOM 9897 C C . LEU G 1 95 ? 47.20085 -13.46175 -34.33364 1.000 53.34165 95 LEU G C 1
ATOM 9898 O O . LEU G 1 95 ? 45.99342 -13.31028 -34.11951 1.000 63.13952 95 LEU G O 1
ATOM 9903 N N . GLU G 1 96 ? 47.65570 -14.09218 -35.41468 1.000 48.92335 96 GLU G N 1
ATOM 9904 C CA . GLU G 1 96 ? 46.71381 -14.70998 -36.33651 1.000 48.41561 96 GLU G CA 1
ATOM 9905 C C . GLU G 1 96 ? 45.99009 -15.87439 -35.67703 1.000 47.14454 96 GLU G C 1
ATOM 9906 O O . GLU G 1 96 ? 44.80007 -16.09215 -35.92824 1.000 52.12251 96 GLU G O 1
ATOM 9912 N N . ILE G 1 97 ? 46.68937 -16.62468 -34.82057 1.000 50.90846 97 ILE G N 1
ATOM 9913 C CA . ILE G 1 97 ? 46.04647 -17.70264 -34.07254 1.000 50.32844 97 ILE G CA 1
ATOM 9914 C C . ILE G 1 97 ? 44.97641 -17.14353 -33.14532 1.000 52.90104 97 ILE G C 1
ATOM 9915 O O . ILE G 1 97 ? 43.86425 -17.67736 -33.06554 1.000 67.37773 97 ILE G O 1
ATOM 9920 N N . ILE G 1 98 ? 45.28343 -16.04987 -32.44681 1.000 50.60372 98 ILE G N 1
ATOM 9921 C CA . ILE G 1 98 ? 44.29114 -15.42921 -31.57417 1.000 49.69114 98 ILE G CA 1
ATOM 9922 C C . ILE G 1 98 ? 43.10089 -14.93676 -32.38151 1.000 55.29817 98 ILE G C 1
ATOM 9923 O O . ILE G 1 98 ? 41.94127 -15.15967 -32.00830 1.000 50.28651 98 ILE G O 1
ATOM 9928 N N . GLN G 1 99 ? 43.37104 -14.28554 -33.51505 1.000 57.59105 99 GLN G N 1
ATOM 9929 C CA . GLN G 1 99 ? 42.31418 -13.66125 -34.30436 1.000 59.55308 99 GLN G CA 1
ATOM 9930 C C . GLN G 1 99 ? 41.25542 -14.66435 -34.74273 1.000 46.99907 99 GLN G C 1
ATOM 9931 O O . GLN G 1 99 ? 40.07204 -14.31663 -34.83213 1.000 44.71184 99 GLN G O 1
ATOM 9937 N N . GLN G 1 100 ? 41.65291 -15.90697 -35.01261 1.000 61.26465 100 GLN G N 1
ATOM 9938 C CA . GLN G 1 100 ? 40.73696 -16.91637 -35.52837 1.000 66.05356 100 GLN G CA 1
ATOM 9939 C C . GLN G 1 100 ? 40.56544 -18.09934 -34.58386 1.000 64.65796 100 GLN G C 1
ATOM 9940 O O . GLN G 1 100 ? 39.85552 -19.05214 -34.92989 1.000 58.33720 100 GLN G O 1
ATOM 9946 N N . GLY G 1 101 ? 41.16106 -18.05286 -33.38871 1.000 57.18859 101 GLY G N 1
ATOM 9947 C CA . GLY G 1 101 ? 41.22318 -19.20583 -32.51942 1.000 56.06906 101 GLY G CA 1
ATOM 9948 C C . GLY G 1 101 ? 40.13678 -19.24725 -31.45353 1.000 60.21020 101 GLY G C 1
ATOM 9949 O O . GLY G 1 101 ? 39.37561 -18.30552 -31.24909 1.000 59.08963 101 GLY G O 1
ATOM 9950 N N . SER G 1 102 ? 40.08158 -20.38835 -30.77166 1.000 56.41968 102 SER G N 1
ATOM 9951 C CA . SER G 1 102 ? 39.14939 -20.57564 -29.67600 1.000 62.30962 102 SER G CA 1
ATOM 9952 C C . SER G 1 102 ? 39.59145 -19.75566 -28.46834 1.000 60.56152 102 SER G C 1
ATOM 9953 O O . SER G 1 102 ? 40.69382 -19.20351 -28.42800 1.000 63.83284 102 SER G O 1
ATOM 9956 N N . GLU G 1 103 ? 38.71289 -19.68636 -27.46422 1.000 57.51775 103 GLU G N 1
ATOM 9957 C CA . GLU G 1 103 ? 39.06701 -18.97648 -26.24036 1.000 58.63519 103 GLU G CA 1
ATOM 9958 C C . GLU G 1 103 ? 40.22683 -19.65306 -25.52313 1.000 68.79405 103 GLU G C 1
ATOM 9959 O O . GLU G 1 103 ? 41.06848 -18.97288 -24.92387 1.000 63.10186 103 GLU G O 1
ATOM 9965 N N . GLU G 1 104 ? 40.30633 -20.98351 -25.59862 1.000 67.15510 104 GLU G N 1
ATOM 9966 C CA . GLU G 1 104 ? 41.44323 -21.68691 -25.01633 1.000 60.13198 104 GLU G CA 1
ATOM 9967 C C . GLU G 1 104 ? 42.73005 -21.34408 -25.75337 1.000 60.53047 104 GLU G C 1
ATOM 9968 O O . GLU G 1 104 ? 43.76835 -21.10693 -25.12605 1.000 71.19099 104 GLU G O 1
ATOM 9974 N N . GLN G 1 105 ? 42.67905 -21.30957 -27.08522 1.000 58.42805 105 GLN G N 1
ATOM 9975 C CA . GLN G 1 105 ? 43.84891 -20.91879 -27.86208 1.000 59.24366 105 GLN G CA 1
ATOM 9976 C C . GLN G 1 105 ? 44.24224 -19.47669 -27.57999 1.000 65.85156 105 GLN G C 1
ATOM 9977 O O . GLN G 1 105 ? 45.43411 -19.14365 -27.54315 1.000 61.46700 105 GLN G O 1
ATOM 9983 N N . GLN G 1 106 ? 43.24964 -18.61069 -27.36412 1.000 61.51266 106 GLN G N 1
ATOM 9984 C CA . GLN G 1 106 ? 43.52492 -17.20454 -27.09273 1.000 60.95612 106 GLN G CA 1
ATOM 9985 C C . GLN G 1 106 ? 44.32090 -17.04122 -25.80699 1.000 66.77703 106 GLN G C 1
ATOM 9986 O O . GLN G 1 106 ? 45.31633 -16.30883 -25.76766 1.000 76.29286 106 GLN G O 1
ATOM 9992 N N . LYS G 1 107 ? 43.89973 -17.72888 -24.74372 1.000 63.08276 107 LYS G N 1
ATOM 9993 C CA . LYS G 1 107 ? 44.58127 -17.59740 -23.46134 1.000 67.26376 107 LYS G CA 1
ATOM 9994 C C . LYS G 1 107 ? 46.02211 -18.08130 -23.55815 1.000 61.47971 107 LYS G C 1
ATOM 9995 O O . LYS G 1 107 ? 46.93590 -17.45136 -23.01282 1.000 71.80228 107 LYS G O 1
ATOM 10001 N N . LEU G 1 108 ? 46.24487 -19.18073 -24.28178 1.000 66.74847 108 LEU G N 1
ATOM 10002 C CA . LEU G 1 108 ? 47.58547 -19.74325 -24.41475 1.000 71.81511 108 LEU G CA 1
ATOM 10003 C C . LEU G 1 108 ? 48.49462 -18.83511 -25.23515 1.000 78.19139 108 LEU G C 1
ATOM 10004 O O . LEU G 1 108 ? 49.63724 -18.57139 -24.84208 1.000 77.90975 108 LEU G O 1
ATOM 10009 N N . ALA G 1 109 ? 48.01779 -18.36688 -26.39294 1.000 84.20029 109 ALA G N 1
ATOM 10010 C CA . ALA G 1 109 ? 48.86561 -17.53757 -27.24485 1.000 85.58691 109 ALA G CA 1
ATOM 10011 C C . ALA G 1 109 ? 49.24081 -16.22523 -26.56527 1.000 71.71137 109 ALA G C 1
ATOM 10012 O O . ALA G 1 109 ? 50.28161 -15.63909 -26.88297 1.000 73.87634 109 ALA G O 1
ATOM 10014 N N . ALA G 1 110 ? 48.41917 -15.75393 -25.62504 1.000 60.27999 110 ALA G N 1
ATOM 10015 C CA . ALA G 1 110 ? 48.77933 -14.56291 -24.86449 1.000 63.72132 110 ALA G CA 1
ATOM 10016 C C . ALA G 1 110 ? 50.03237 -14.79482 -24.02869 1.000 79.39165 110 ALA G C 1
ATOM 10017 O O . ALA G 1 110 ? 50.89910 -13.91565 -23.93649 1.000 77.40449 110 ALA G O 1
ATOM 10019 N N . ALA G 1 111 ? 50.15106 -15.97923 -23.42045 1.000 72.86464 111 ALA G N 1
ATOM 10020 C CA . ALA G 1 111 ? 51.34228 -16.29420 -22.64091 1.000 69.51955 111 ALA G CA 1
ATOM 10021 C C . ALA G 1 111 ? 52.55473 -16.50135 -23.53782 1.000 81.16924 111 ALA G C 1
ATOM 10022 O O . ALA G 1 111 ? 53.67742 -16.14657 -23.15748 1.000 79.84706 111 ALA G O 1
ATOM 10024 N N . LEU G 1 112 ? 52.34803 -17.07256 -24.72599 1.000 82.38018 112 LEU G N 1
ATOM 10025 C CA . LEU G 1 112 ? 53.45083 -17.27950 -25.65485 1.000 71.05934 112 LEU G CA 1
ATOM 10026 C C . LEU G 1 112 ? 54.01775 -15.95948 -26.15780 1.000 70.58041 112 LEU G C 1
ATOM 10027 O O . LEU G 1 112 ? 55.22770 -15.85852 -26.39391 1.000 71.51258 112 LEU G O 1
ATOM 10032 N N . LEU G 1 113 ? 53.16774 -14.94190 -26.32813 1.000 55.64982 113 LEU G N 1
ATOM 10033 C CA . LEU G 1 113 ? 53.65828 -13.65318 -26.80425 1.000 65.33601 113 LEU G CA 1
ATOM 10034 C C . LEU G 1 113 ? 54.61623 -13.02437 -25.80398 1.000 72.68760 113 LEU G C 1
ATOM 10035 O O . LEU G 1 113 ? 55.64850 -12.46434 -26.19102 1.000 70.23881 113 LEU G O 1
ATOM 10040 N N . LYS G 1 114 ? 54.28907 -13.10160 -24.51248 1.000 79.47818 114 LYS G N 1
ATOM 10041 C CA . LYS G 1 114 ? 55.21149 -12.62267 -23.48861 1.000 75.72656 114 LYS G CA 1
ATOM 10042 C C . LYS G 1 114 ? 56.51009 -13.41752 -23.52393 1.000 81.10737 114 LYS G C 1
ATOM 10043 O O . LYS G 1 114 ? 57.59921 -12.85625 -23.34944 1.000 76.08080 114 LYS G O 1
ATOM 10049 N N . GLU G 1 115 ? 56.41036 -14.73136 -23.74913 1.000 83.09102 115 GLU G N 1
ATOM 10050 C CA . GLU G 1 115 ? 57.60607 -15.55651 -23.87213 1.000 70.03913 115 GLU G CA 1
ATOM 10051 C C . GLU G 1 115 ? 58.45864 -15.10185 -25.04696 1.000 65.85327 115 GLU G C 1
ATOM 10052 O O . GLU G 1 115 ? 59.68191 -14.98012 -24.92500 1.000 76.35111 115 GLU G O 1
ATOM 10058 N N . LEU G 1 116 ? 57.82596 -14.82798 -26.19049 1.000 63.93870 116 LEU G N 1
ATOM 10059 C CA . LEU G 1 116 ? 58.57161 -14.36327 -27.35583 1.000 71.60739 116 LEU G CA 1
ATOM 10060 C C . LEU G 1 116 ? 59.17059 -12.98385 -27.11844 1.000 73.71147 116 LEU G C 1
ATOM 10061 O O . LEU G 1 116 ? 60.32283 -12.72994 -27.48889 1.000 68.96843 116 LEU G O 1
ATOM 10066 N N . LEU G 1 117 ? 58.40442 -12.08187 -26.50049 1.000 78.68869 117 LEU G N 1
ATOM 10067 C CA . LEU G 1 117 ? 58.91613 -10.74523 -26.22175 1.000 68.17153 117 LEU G CA 1
ATOM 10068 C C . LEU G 1 117 ? 60.09730 -10.80450 -25.26333 1.000 75.85871 117 LEU G C 1
ATOM 10069 O O . LEU G 1 117 ? 61.09137 -10.09003 -25.44566 1.000 77.51936 117 LEU G O 1
ATOM 10074 N N . ASP G 1 118 ? 60.01540 -11.66582 -24.24576 1.000 67.64202 118 ASP G N 1
ATOM 10075 C CA . ASP G 1 118 ? 61.14449 -11.84329 -23.33895 1.000 79.37285 118 ASP G CA 1
ATOM 10076 C C . ASP G 1 118 ? 62.34879 -12.41988 -24.07045 1.000 79.65154 118 ASP G C 1
ATOM 10077 O O . ASP G 1 118 ? 63.49381 -12.05359 -23.78188 1.000 92.50125 118 ASP G O 1
ATOM 10082 N N . ALA G 1 119 ? 62.10909 -13.33259 -25.01611 1.000 79.54629 119 ALA G N 1
ATOM 10083 C CA . ALA G 1 119 ? 63.19101 -13.89675 -25.81387 1.000 75.82731 119 ALA G CA 1
ATOM 10084 C C . ALA G 1 119 ? 63.85615 -12.85990 -26.71048 1.000 75.72978 119 ALA G C 1
ATOM 10085 O O . ALA G 1 119 ? 65.01011 -13.05237 -27.10916 1.000 99.39365 119 ALA G O 1
ATOM 10087 N N . GLY G 1 120 ? 63.16750 -11.76672 -27.02459 1.000 69.70819 120 GLY G N 1
ATOM 10088 C CA . GLY G 1 120 ? 63.75161 -10.71705 -27.83460 1.000 71.55877 120 GLY G CA 1
ATOM 10089 C C . GLY G 1 120 ? 63.04508 -10.49040 -29.15549 1.000 59.84187 120 GLY G C 1
ATOM 10090 O O . GLY G 1 120 ? 63.66327 -10.06079 -30.13225 1.000 62.05957 120 GLY G O 1
ATOM 10091 N N . ALA G 1 121 ? 61.74498 -10.75521 -29.19757 1.000 62.73944 121 ALA G N 1
ATOM 10092 C CA . ALA G 1 121 ? 60.99407 -10.54538 -30.42366 1.000 62.85342 121 ALA G CA 1
ATOM 10093 C C . ALA G 1 121 ? 60.85255 -9.05550 -30.70580 1.000 64.73784 121 ALA G C 1
ATOM 10094 O O . ALA G 1 121 ? 60.58992 -8.25849 -29.80203 1.000 77.87887 121 ALA G O 1
ATOM 10096 N N . ASP G 1 122 ? 61.02345 -8.68141 -31.97301 1.000 74.16137 122 ASP G N 1
ATOM 10097 C CA . ASP G 1 122 ? 60.92230 -7.28637 -32.38499 1.000 70.94268 122 ASP G CA 1
ATOM 10098 C C . ASP G 1 122 ? 59.45422 -6.89578 -32.46292 1.000 59.38333 122 ASP G C 1
ATOM 10099 O O . ASP G 1 122 ? 58.72045 -7.40724 -33.31628 1.000 73.85935 122 ASP G O 1
ATOM 10104 N N . PRO G 1 123 ? 58.98960 -5.98469 -31.60539 1.000 58.54752 123 PRO G N 1
ATOM 10105 C CA . PRO G 1 123 ? 57.55965 -5.64327 -31.60385 1.000 66.98945 123 PRO G CA 1
ATOM 10106 C C . PRO G 1 123 ? 57.11274 -4.84100 -32.81074 1.000 64.38884 123 PRO G C 1
ATOM 10107 O O . PRO G 1 123 ? 55.90395 -4.62456 -32.96746 1.000 72.62457 123 PRO G O 1
ATOM 10111 N N . ASN G 1 124 ? 58.02793 -4.40817 -33.67289 1.000 62.24864 124 ASN G N 1
ATOM 10112 C CA . ASN G 1 124 ? 57.66868 -3.60455 -34.83054 1.000 66.63528 124 ASN G CA 1
ATOM 10113 C C . ASN G 1 124 ? 57.89626 -4.32430 -36.15291 1.000 60.05574 124 ASN G C 1
ATOM 10114 O O . ASN G 1 124 ? 57.64708 -3.74114 -37.21230 1.000 62.86492 124 ASN G O 1
ATOM 10119 N N . MET G 1 125 ? 58.33712 -5.57605 -36.12075 1.000 58.32047 125 MET G N 1
ATOM 10120 C CA . MET G 1 125 ? 58.62216 -6.31736 -37.34198 1.000 61.50323 125 MET G CA 1
ATOM 10121 C C . MET G 1 125 ? 57.32348 -6.67027 -38.05761 1.000 59.07565 125 MET G C 1
ATOM 10122 O O . MET G 1 125 ? 56.48499 -7.39696 -37.51324 1.000 55.94362 125 MET G O 1
ATOM 10127 N N . ALA G 1 126 ? 57.17030 -6.18244 -39.28524 1.000 67.34928 126 ALA G N 1
ATOM 10128 C CA . ALA G 1 126 ? 55.96597 -6.40042 -40.07351 1.000 69.84017 126 ALA G CA 1
ATOM 10129 C C . ALA G 1 126 ? 56.16134 -7.55288 -41.05333 1.000 70.26822 126 ALA G C 1
ATOM 10130 O O . ALA G 1 126 ? 57.27418 -8.02739 -41.29227 1.000 66.53962 126 ALA G O 1
ATOM 10132 N N . ASN G 1 127 ? 55.05240 -7.99889 -41.63048 1.000 72.78849 127 ASN G N 1
ATOM 10133 C CA . ASN G 1 127 ? 55.09121 -9.06784 -42.61341 1.000 77.83253 127 ASN G CA 1
ATOM 10134 C C . ASN G 1 127 ? 55.28482 -8.47564 -44.00837 1.000 79.96893 127 ASN G C 1
ATOM 10135 O O . ASN G 1 127 ? 55.58142 -7.28812 -44.17214 1.000 59.33469 127 ASN G O 1
ATOM 10140 N N . SER G 1 128 ? 55.12054 -9.31893 -45.03149 1.000 84.32312 128 SER G N 1
ATOM 10141 C CA . SER G 1 128 ? 55.29912 -8.87989 -46.41109 1.000 83.03552 128 SER G CA 1
ATOM 10142 C C . SER G 1 128 ? 54.30726 -7.78932 -46.79097 1.000 90.96414 128 SER G C 1
ATOM 10143 O O . SER G 1 128 ? 54.61131 -6.93901 -47.63633 1.000 93.13611 128 SER G O 1
ATOM 10146 N N . GLU G 1 129 ? 53.12131 -7.80161 -46.18825 1.000 96.72373 129 GLU G N 1
ATOM 10147 C CA . GLU G 1 129 ? 52.09019 -6.81131 -46.46060 1.000 101.68052 129 GLU G CA 1
ATOM 10148 C C . GLU G 1 129 ? 52.24533 -5.54889 -45.62205 1.000 92.75477 129 GLU G C 1
ATOM 10149 O O . GLU G 1 129 ? 51.40567 -4.64744 -45.72175 1.000 93.08643 129 GLU G O 1
ATOM 10155 N N . GLY G 1 130 ? 53.28901 -5.46568 -44.79934 1.000 82.10746 130 GLY G N 1
ATOM 10156 C CA . GLY G 1 130 ? 53.51795 -4.31398 -43.95446 1.000 88.95750 130 GLY G CA 1
ATOM 10157 C C . GLY G 1 130 ? 52.69199 -4.26460 -42.69010 1.000 82.43858 130 GLY G C 1
ATOM 10158 O O . GLY G 1 130 ? 52.79663 -3.28413 -41.94101 1.000 79.33802 130 GLY G O 1
ATOM 10159 N N . THR G 1 131 ? 51.88083 -5.28461 -42.42460 1.000 88.90464 131 THR G N 1
ATOM 10160 C CA . THR G 1 131 ? 51.05421 -5.30787 -41.22513 1.000 83.97318 131 THR G CA 1
ATOM 10161 C C . THR G 1 131 ? 51.91893 -5.52248 -39.98873 1.000 74.56665 131 THR G C 1
ATOM 10162 O O . THR G 1 131 ? 52.57593 -6.56053 -39.85283 1.000 69.78538 131 THR G O 1
ATOM 10166 N N . THR G 1 132 ? 51.90740 -4.54874 -39.08339 1.000 66.78904 132 THR G N 1
ATOM 10167 C CA . THR G 1 132 ? 52.67796 -4.63985 -37.85602 1.000 59.39240 132 THR G CA 1
ATOM 10168 C C . THR G 1 132 ? 51.87297 -5.35545 -36.78187 1.000 58.82171 132 THR G C 1
ATOM 10169 O O . THR G 1 132 ? 50.65049 -5.49056 -36.89497 1.000 53.92457 132 THR G O 1
ATOM 10173 N N . PRO G 1 133 ? 52.53635 -5.85844 -35.73381 1.000 62.66203 133 PRO G N 1
ATOM 10174 C CA . PRO G 1 133 ? 51.77908 -6.46227 -34.62338 1.000 54.38027 133 PRO G CA 1
ATOM 10175 C C . PRO G 1 133 ? 50.75325 -5.52228 -34.00708 1.000 53.52246 133 PRO G C 1
ATOM 10176 O O . PRO G 1 133 ? 49.67138 -5.96993 -33.60585 1.000 55.13484 133 PRO G O 1
ATOM 10180 N N . VAL G 1 134 ? 51.05172 -4.22497 -33.93178 1.000 56.87938 134 VAL G N 1
ATOM 10181 C CA . VAL G 1 134 ? 50.07372 -3.27516 -33.40948 1.000 48.06542 134 VAL G CA 1
ATOM 10182 C C . VAL G 1 134 ? 48.87626 -3.17067 -34.34709 1.000 48.51555 134 VAL G C 1
ATOM 10183 O O . VAL G 1 134 ? 47.71988 -3.22681 -33.90897 1.000 44.71664 134 VAL G O 1
ATOM 10187 N N . LEU G 1 135 ? 49.13727 -3.03503 -35.65414 1.000 61.27929 135 LEU G N 1
ATOM 10188 C CA . LEU G 1 135 ? 48.05461 -2.88377 -36.62503 1.000 51.33744 135 LEU G CA 1
ATOM 10189 C C . LEU G 1 135 ? 47.17563 -4.12137 -36.67956 1.000 46.77765 135 LEU G C 1
ATOM 10190 O O . LEU G 1 135 ? 45.95988 -4.01607 -36.87077 1.000 53.15070 135 LEU G O 1
ATOM 10195 N N . LEU G 1 136 ? 47.76946 -5.30454 -36.51489 1.000 54.23461 136 LEU G N 1
ATOM 10196 C CA . LEU G 1 136 ? 46.97647 -6.52863 -36.55101 1.000 53.24524 136 LEU G CA 1
ATOM 10197 C C . LEU G 1 136 ? 46.12037 -6.66755 -35.29765 1.000 50.75725 136 LEU G C 1
ATOM 10198 O O . LEU G 1 136 ? 44.96892 -7.11549 -35.37441 1.000 54.93701 136 LEU G O 1
ATOM 10203 N N . LEU G 1 137 ? 46.65469 -6.26649 -34.13828 1.000 48.22314 137 LEU G N 1
ATOM 10204 C CA . LEU G 1 137 ? 45.86416 -6.30072 -32.91109 1.000 49.19667 137 LEU G CA 1
ATOM 10205 C C . LEU G 1 137 ? 44.66716 -5.36043 -32.98463 1.000 50.65588 137 LEU G C 1
ATOM 10206 O O . LEU G 1 137 ? 43.60078 -5.67008 -32.43908 1.000 54.62412 137 LEU G O 1
ATOM 10211 N N . LEU G 1 138 ? 44.81250 -4.22043 -33.66361 1.000 47.38308 138 LEU G N 1
ATOM 10212 C CA . LEU G 1 138 ? 43.67737 -3.31907 -33.81724 1.000 43.85895 138 LEU G CA 1
ATOM 10213 C C . LEU G 1 138 ? 42.59633 -3.92691 -34.70264 1.000 47.58003 138 LEU G C 1
ATOM 10214 O O . LEU G 1 138 ? 41.40968 -3.63934 -34.51385 1.000 50.88299 138 LEU G O 1
ATOM 10219 N N . GLU G 1 139 ? 42.97989 -4.76267 -35.67107 1.000 53.71971 139 GLU G N 1
ATOM 10220 C CA . GLU G 1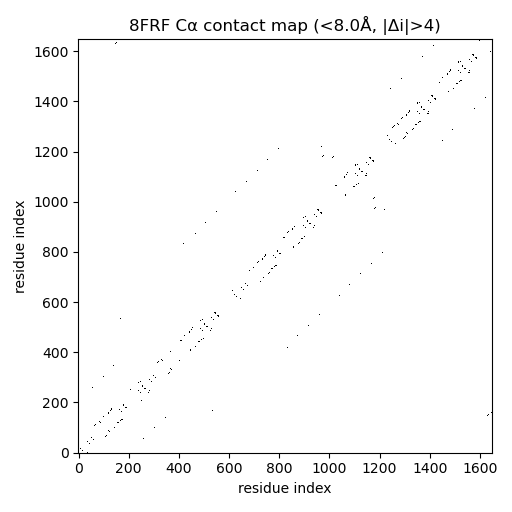 139 ? 41.98077 -5.51096 -36.42371 1.000 49.03213 139 GLU G CA 1
ATOM 10221 C C . GLU G 1 139 ? 41.26225 -6.50149 -35.52273 1.000 53.27125 139 GLU G C 1
ATOM 10222 O O . GLU G 1 139 ? 40.04477 -6.68784 -35.63896 1.000 66.39065 139 GLU G O 1
ATOM 10228 N N . ILE G 1 140 ? 41.99990 -7.14694 -34.61750 1.000 45.84910 140 ILE G N 1
ATOM 10229 C CA . ILE G 1 140 ? 41.36870 -8.08361 -33.69592 1.000 49.85734 140 ILE G CA 1
ATOM 10230 C C . ILE G 1 140 ? 40.36627 -7.35564 -32.81346 1.000 53.58672 140 ILE G C 1
ATOM 10231 O O . ILE G 1 140 ? 39.26189 -7.85275 -32.56079 1.000 55.18603 140 ILE G O 1
ATOM 10236 N N . ILE G 1 141 ? 40.71263 -6.14288 -32.37618 1.000 55.92987 141 ILE G N 1
ATOM 10237 C CA . ILE G 1 141 ? 39.78813 -5.35113 -31.57257 1.000 44.53520 141 ILE G CA 1
ATOM 10238 C C . ILE G 1 141 ? 38.58506 -4.93811 -32.40619 1.000 44.79588 141 ILE G C 1
ATOM 10239 O O . ILE G 1 141 ? 37.44195 -4.96209 -31.93273 1.000 43.00541 141 ILE G O 1
ATOM 10244 N N . GLN G 1 142 ? 38.81785 -4.59591 -33.67326 1.000 51.25204 142 GLN G N 1
ATOM 10245 C CA . GLN G 1 142 ? 37.75017 -4.05158 -34.50200 1.000 50.19489 142 GLN G CA 1
ATOM 10246 C C . GLN G 1 142 ? 36.71557 -5.11112 -34.84495 1.000 46.81000 142 GLN G C 1
ATOM 10247 O O . GLN G 1 142 ? 35.51804 -4.81323 -34.91778 1.000 35.76574 142 GLN G O 1
ATOM 10253 N N . GLN G 1 143 ? 37.15843 -6.35056 -35.06956 1.000 50.12881 143 GLN G N 1
ATOM 10254 C CA . GLN G 1 143 ? 36.28577 -7.39269 -35.59118 1.000 48.95291 143 GLN G CA 1
ATOM 10255 C C . GLN G 1 143 ? 36.25283 -8.65354 -34.73495 1.000 52.63347 143 GLN G C 1
ATOM 10256 O O . GLN G 1 143 ? 35.72349 -9.67608 -35.18721 1.000 59.48196 143 GLN G O 1
ATOM 10262 N N . GLY G 1 144 ? 36.78223 -8.61341 -33.51145 1.000 53.33260 144 GLY G N 1
ATOM 10263 C CA . GLY G 1 144 ? 36.80771 -9.77206 -32.64855 1.000 58.40379 144 GLY G CA 1
ATOM 10264 C C . GLY G 1 144 ? 35.65584 -9.80118 -31.65115 1.000 56.21425 144 GLY G C 1
ATOM 10265 O O . GLY G 1 144 ? 34.81723 -8.90528 -31.58002 1.000 56.15457 144 GLY G O 1
ATOM 10266 N N . SER G 1 145 ? 35.62322 -10.88644 -30.88192 1.000 50.21928 145 SER G N 1
ATOM 10267 C CA . SER G 1 145 ? 34.64534 -11.04509 -29.81857 1.000 49.66749 145 SER G CA 1
ATOM 10268 C C . SER G 1 145 ? 34.98646 -10.12407 -28.64711 1.000 51.89752 145 SER G C 1
ATOM 10269 O O . SER G 1 145 ? 36.03390 -9.46969 -28.61712 1.000 53.82492 145 SER G O 1
ATOM 10272 N N . ARG G 1 146 ? 34.08088 -10.07168 -27.66634 1.000 46.45461 146 ARG G N 1
ATOM 10273 C CA . ARG G 1 146 ? 34.35478 -9.25734 -26.48757 1.000 48.00101 146 ARG G CA 1
ATOM 10274 C C . ARG G 1 146 ? 35.57397 -9.77216 -25.73114 1.000 57.72168 146 ARG G C 1
ATOM 10275 O O . ARG G 1 146 ? 36.34384 -8.97314 -25.18514 1.000 58.97970 146 ARG G O 1
ATOM 10283 N N . GLU G 1 147 ? 35.78711 -11.09381 -25.71405 1.000 51.43074 147 GLU G N 1
ATOM 10284 C CA . GLU G 1 147 ? 36.99360 -11.63346 -25.09434 1.000 41.79534 147 GLU G CA 1
ATOM 10285 C C . GLU G 1 147 ? 38.23091 -11.27354 -25.90526 1.000 50.75593 147 GLU G C 1
ATOM 10286 O O . GLU G 1 147 ? 39.27367 -10.92921 -25.33714 1.000 53.54935 147 GLU G O 1
ATOM 10292 N N . GLN G 1 148 ? 38.13447 -11.34600 -27.23441 1.000 46.63933 148 GLN G N 1
ATOM 10293 C CA . GLN G 1 148 ? 39.26466 -10.97872 -28.07911 1.000 38.87157 148 GLN G CA 1
ATOM 10294 C C . GLN G 1 148 ? 39.57686 -9.49117 -27.97941 1.000 46.74883 148 GLN G C 1
ATOM 10295 O O . GLN G 1 148 ? 40.74501 -9.09551 -28.04559 1.000 46.20733 148 GLN G O 1
ATOM 10301 N N . GLN G 1 149 ? 38.54522 -8.65199 -27.84208 1.000 51.56959 149 GLN G N 1
ATOM 10302 C CA . GLN G 1 149 ? 38.75466 -7.21666 -27.64871 1.000 53.36357 149 GLN G CA 1
ATOM 10303 C C . GLN G 1 149 ? 39.60637 -6.93662 -26.41407 1.000 51.57320 149 GLN G C 1
ATOM 10304 O O . GLN G 1 149 ? 40.57975 -6.17588 -26.47557 1.000 45.33781 149 GLN G O 1
ATOM 10310 N N . ALA G 1 150 ? 39.22866 -7.51689 -25.27117 1.000 42.54795 150 ALA G N 1
ATOM 10311 C CA . ALA G 1 150 ? 39.97177 -7.28317 -24.03649 1.000 53.14829 150 ALA G CA 1
ATOM 10312 C C . ALA G 1 150 ? 41.37767 -7.86799 -24.11590 1.000 49.95242 150 ALA G C 1
ATOM 10313 O O . ALA G 1 150 ? 42.33785 -7.25435 -23.63482 1.000 48.77713 150 ALA G O 1
ATOM 10315 N N . LEU G 1 151 ? 41.51550 -9.06782 -24.68674 1.000 46.74449 151 LEU G N 1
ATOM 10316 C CA . LEU G 1 151 ? 42.83445 -9.68672 -24.79349 1.000 55.90713 151 LEU G CA 1
ATOM 10317 C C . LEU G 1 151 ? 43.74396 -8.89685 -25.72933 1.000 47.33410 151 LEU G C 1
ATOM 10318 O O . LEU G 1 151 ? 44.88724 -8.58520 -25.37609 1.000 47.52123 151 LEU G O 1
ATOM 10323 N N . ALA G 1 152 ? 43.25954 -8.57669 -26.93476 1.000 39.84337 152 ALA G N 1
ATOM 10324 C CA . ALA G 1 152 ? 44.06128 -7.78431 -27.86288 1.000 48.23168 152 ALA G CA 1
ATOM 10325 C C . ALA G 1 152 ? 44.43492 -6.43084 -27.27088 1.000 50.96174 152 ALA G C 1
ATOM 10326 O O . ALA G 1 152 ? 45.51074 -5.89687 -27.56656 1.000 48.92487 152 ALA G O 1
ATOM 10328 N N . MET G 1 153 ? 43.57577 -5.86868 -26.42134 1.000 57.73127 153 MET G N 1
ATOM 10329 C CA . MET G 1 153 ? 43.90877 -4.60334 -25.77743 1.000 50.89712 153 MET G CA 1
ATOM 10330 C C . MET G 1 153 ? 45.10460 -4.75782 -24.85060 1.000 51.06273 153 MET G C 1
ATOM 10331 O O . MET G 1 153 ? 46.06335 -3.98297 -24.92705 1.000 61.95771 153 MET G O 1
ATOM 10336 N N . SER G 1 154 ? 45.07949 -5.77129 -23.98442 1.000 50.36493 154 SER G N 1
ATOM 10337 C CA . SER G 1 154 ? 46.18986 -5.96297 -23.05929 1.000 51.89033 154 SER G CA 1
ATOM 10338 C C . SER G 1 154 ? 47.45821 -6.37138 -23.80001 1.000 51.69132 154 SER G C 1
ATOM 10339 O O . SER G 1 154 ? 48.56050 -5.94800 -23.43131 1.000 56.67409 154 SER G O 1
ATOM 10342 N N . LEU G 1 155 ? 47.32560 -7.18068 -24.85435 1.000 52.18064 155 LEU G N 1
ATOM 10343 C CA . LEU G 1 155 ? 48.49420 -7.53236 -25.65440 1.000 50.75864 155 LEU G CA 1
ATOM 10344 C C . LEU G 1 155 ? 49.07607 -6.31463 -26.35371 1.000 54.45913 155 LEU G C 1
ATOM 10345 O O . LEU G 1 155 ? 50.29901 -6.21632 -26.51486 1.000 57.28787 155 LEU G O 1
ATOM 10350 N N . LEU G 1 156 ? 48.21970 -5.37060 -26.74828 1.000 50.11052 156 LEU G N 1
ATOM 10351 C CA . LEU G 1 156 ? 48.69766 -4.15011 -27.38411 1.000 43.12283 156 LEU G CA 1
ATOM 10352 C C . LEU G 1 156 ? 49.49784 -3.30014 -26.40386 1.000 44.09844 156 LEU G C 1
ATOM 10353 O O . LEU G 1 156 ? 50.54801 -2.75459 -26.76050 1.000 44.63846 156 LEU G O 1
ATOM 10358 N N . LEU G 1 157 ? 49.02059 -3.18012 -25.16248 1.000 49.16077 157 LEU G N 1
ATOM 10359 C CA . LEU G 1 157 ? 49.78397 -2.46437 -24.14414 1.000 54.61848 157 LEU G CA 1
ATOM 10360 C C . LEU G 1 157 ? 51.08132 -3.19453 -23.81700 1.000 57.79552 157 LEU G C 1
ATOM 10361 O O . LEU G 1 157 ? 52.10582 -2.55936 -23.53574 1.000 55.65802 157 LEU G O 1
ATOM 10366 N N . LEU G 1 158 ? 51.04984 -4.53054 -23.82976 1.000 55.16861 158 LEU G N 1
ATOM 10367 C CA . LEU G 1 158 ? 52.26864 -5.30304 -23.61960 1.000 50.95619 158 LEU G CA 1
ATOM 10368 C C . LEU G 1 158 ? 53.28337 -5.03047 -24.72412 1.000 53.03638 158 LEU G C 1
ATOM 10369 O O . LEU G 1 158 ? 54.49437 -4.99841 -24.47382 1.000 54.21194 158 LEU G O 1
ATOM 10374 N N . LEU G 1 159 ? 52.80702 -4.81678 -25.95309 1.000 50.45475 159 LEU G N 1
ATOM 10375 C CA . LEU G 1 159 ? 53.71889 -4.50327 -27.04906 1.000 61.55758 159 LEU G CA 1
ATOM 10376 C C . LEU G 1 159 ? 54.29120 -3.09866 -26.91141 1.000 63.28312 159 LEU G C 1
ATOM 10377 O O . LEU G 1 159 ? 55.48186 -2.87924 -27.17074 1.000 53.82066 159 LEU G O 1
ATOM 10382 N N . LEU G 1 160 ? 53.45838 -2.13434 -26.50853 1.000 58.49226 160 LEU G N 1
ATOM 10383 C CA . LEU G 1 160 ? 53.95506 -0.78113 -26.29341 1.000 53.50082 160 LEU G CA 1
ATOM 10384 C C . LEU G 1 160 ? 54.99472 -0.76069 -25.18480 1.000 63.46966 160 LEU G C 1
ATOM 10385 O O . LEU G 1 160 ? 56.02246 -0.08093 -25.29664 1.000 64.09759 160 LEU G O 1
ATOM 10390 N N . LEU G 1 161 ? 54.74965 -1.51633 -24.11168 1.000 61.37205 161 LEU G N 1
ATOM 10391 C CA . LEU G 1 161 ? 55.75171 -1.66719 -23.06504 1.000 51.08677 161 LEU G CA 1
ATOM 10392 C C . LEU G 1 161 ? 57.01905 -2.31672 -23.60104 1.000 54.78253 161 LEU G C 1
ATOM 10393 O O . LEU G 1 161 ? 58.12100 -2.00181 -23.13811 1.000 63.54941 161 LEU G O 1
ATOM 10398 N N . ALA G 1 162 ? 56.88810 -3.20886 -24.58411 1.000 56.17813 162 ALA G N 1
ATOM 10399 C CA . ALA G 1 162 ? 58.04623 -3.85030 -25.19364 1.000 59.74363 162 ALA G CA 1
ATOM 10400 C C . ALA G 1 162 ? 58.78495 -2.95401 -26.18405 1.000 63.47726 162 ALA G C 1
ATOM 10401 O O . ALA G 1 162 ? 59.89869 -3.30253 -26.59304 1.000 60.35435 162 ALA G O 1
ATOM 10403 N N . GLY G 1 163 ? 58.21338 -1.82128 -26.57071 1.000 62.80312 163 GLY G N 1
ATOM 10404 C CA . GLY G 1 163 ? 58.85661 -0.89957 -27.47920 1.000 61.10197 163 GLY G CA 1
ATOM 10405 C C . GLY G 1 163 ? 58.20468 -0.72538 -28.84500 1.000 59.91219 163 GLY G C 1
ATOM 10406 O O . GLY G 1 163 ? 58.85345 -0.18940 -29.75227 1.000 58.35842 163 GLY G O 1
ATOM 10407 N N . ALA G 1 164 ? 56.96259 -1.16302 -29.01886 1.000 62.56510 164 ALA G N 1
ATOM 10408 C CA . ALA G 1 164 ? 56.29050 -1.01475 -30.29982 1.000 62.34269 164 ALA G CA 1
ATOM 10409 C C . ALA G 1 164 ? 56.03889 0.45759 -30.60268 1.000 76.01703 164 ALA G C 1
ATOM 10410 O O . ALA G 1 164 ? 55.70686 1.24431 -29.71176 1.000 77.10317 164 ALA G O 1
ATOM 10412 N N . ASP G 1 165 ? 56.22661 0.83501 -31.86586 1.000 76.43406 165 ASP G N 1
ATOM 10413 C CA . ASP G 1 165 ? 55.96810 2.20209 -32.29833 1.000 72.55985 165 ASP G CA 1
ATOM 10414 C C . ASP G 1 165 ? 54.52505 2.32349 -32.77257 1.000 79.79773 165 ASP G C 1
ATOM 10415 O O . ASP G 1 165 ? 54.12692 1.60086 -33.69675 1.000 75.73766 165 ASP G O 1
ATOM 10420 N N . PRO G 1 166 ? 53.71256 3.20217 -32.17930 1.000 82.96664 166 PRO G N 1
ATOM 10421 C CA . PRO G 1 166 ? 52.28826 3.24784 -32.53821 1.000 77.88836 166 PRO G CA 1
ATOM 10422 C C . PRO G 1 166 ? 51.99294 4.12737 -33.74516 1.000 83.01625 166 PRO G C 1
ATOM 10423 O O . PRO G 1 166 ? 50.84499 4.53513 -33.95067 1.000 85.05443 166 PRO G O 1
ATOM 10427 N N . ASN G 1 167 ? 53.00886 4.43566 -34.55078 1.000 80.04571 167 ASN G N 1
ATOM 10428 C CA . ASN G 1 167 ? 52.81113 5.26125 -35.73217 1.000 78.47504 167 ASN G CA 1
ATOM 10429 C C . ASN G 1 167 ? 53.17653 4.57275 -37.03718 1.000 73.98726 167 ASN G C 1
ATOM 10430 O O . ASN G 1 167 ? 52.96096 5.16239 -38.10127 1.000 68.08355 167 ASN G O 1
ATOM 10435 N N . MET G 1 168 ? 53.71575 3.35723 -36.99342 1.000 78.16115 168 MET G N 1
ATOM 10436 C CA . MET G 1 168 ? 54.07091 2.64922 -38.21509 1.000 70.29955 168 MET G CA 1
ATOM 10437 C C . MET G 1 168 ? 52.81976 2.27697 -38.99722 1.000 73.53402 168 MET G C 1
ATOM 10438 O O . MET G 1 168 ? 51.90385 1.64673 -38.45848 1.000 72.84786 168 MET G O 1
ATOM 10443 N N . ALA G 1 169 ? 52.79178 2.65204 -40.27243 1.000 72.31907 169 ALA G N 1
ATOM 10444 C CA . ALA G 1 169 ? 51.70393 2.30633 -41.17222 1.000 68.03433 169 ALA G CA 1
ATOM 10445 C C . ALA G 1 169 ? 52.06032 1.06177 -41.97400 1.000 66.25519 169 ALA G C 1
ATOM 10446 O O . ALA G 1 169 ? 53.21601 0.63694 -42.02455 1.000 73.76692 169 ALA G O 1
ATOM 10448 N N . ASN G 1 170 ? 51.04719 0.47513 -42.60056 1.000 71.55235 170 ASN G N 1
ATOM 10449 C CA . ASN G 1 170 ? 51.25707 -0.67507 -43.46435 1.000 80.96220 170 ASN G CA 1
ATOM 10450 C C . ASN G 1 170 ? 51.61015 -0.19935 -44.87451 1.000 99.94335 170 ASN G C 1
ATOM 10451 O O . ASN G 1 170 ? 51.86267 0.98562 -45.11206 1.000 83.57463 170 ASN G O 1
ATOM 10456 N N . SER G 1 171 ? 51.63318 -1.13385 -45.82957 1.000 110.17955 171 SER G N 1
ATOM 10457 C CA . SER G 1 171 ? 51.95854 -0.78467 -47.20915 1.000 108.07746 171 SER G CA 1
ATOM 10458 C C . SER G 1 171 ? 50.91373 0.14086 -47.81615 1.000 108.87837 171 SER G C 1
ATOM 10459 O O . SER G 1 171 ? 51.24294 0.97580 -48.66621 1.000 117.49064 171 SER G O 1
ATOM 10462 N N . GLU G 1 172 ? 49.65673 0.00758 -47.40042 1.000 97.14452 172 GLU G N 1
ATOM 10463 C CA . GLU G 1 172 ? 48.58347 0.87377 -47.86842 1.000 101.67015 172 GLU G CA 1
ATOM 10464 C C . GLU G 1 172 ? 48.57468 2.23143 -47.17666 1.000 100.92921 172 GLU G C 1
ATOM 10465 O O . GLU G 1 172 ? 47.64738 3.01837 -47.39789 1.000 110.08208 172 GLU G O 1
ATOM 10471 N N . GLY G 1 173 ? 49.57205 2.52211 -46.34558 1.000 95.62345 173 GLY G N 1
ATOM 10472 C CA . GLY G 1 173 ? 49.61814 3.80483 -45.67658 1.000 97.93581 173 GLY G CA 1
ATOM 10473 C C . GLY G 1 173 ? 48.60118 3.96957 -44.57570 1.000 84.81556 173 GLY G C 1
ATOM 10474 O O . GLY G 1 173 ? 48.29117 5.10152 -44.19595 1.000 87.58894 173 GLY G O 1
ATOM 10475 N N . THR G 1 174 ? 48.06779 2.86804 -44.05298 1.000 85.54282 174 THR G N 1
ATOM 10476 C CA . THR G 1 174 ? 47.06780 2.90626 -42.99177 1.000 78.83208 174 THR G CA 1
ATOM 10477 C C . THR G 1 174 ? 47.77947 2.91481 -41.64475 1.000 79.23843 174 THR G C 1
ATOM 10478 O O . THR G 1 174 ? 48.40884 1.92329 -41.25929 1.000 77.44516 174 THR G O 1
ATOM 10482 N N . THR G 1 175 ? 47.67447 4.02830 -40.92921 1.000 80.42490 175 THR G N 1
ATOM 10483 C CA . THR G 1 175 ? 48.30836 4.15937 -39.62970 1.000 70.89443 175 THR G CA 1
ATOM 10484 C C . THR G 1 175 ? 47.40755 3.60375 -38.53657 1.000 63.77451 175 THR G C 1
ATOM 10485 O O . THR G 1 175 ? 46.19081 3.48254 -38.71696 1.000 48.81894 175 THR G O 1
ATOM 10489 N N . PRO G 1 176 ? 47.98497 3.23531 -37.38969 1.000 67.86674 176 PRO G N 1
ATOM 10490 C CA . PRO G 1 176 ? 47.15041 2.79391 -36.26075 1.000 68.41499 176 PRO G CA 1
ATOM 10491 C C . PRO G 1 176 ? 46.15812 3.84479 -35.79517 1.000 63.88444 176 PRO G C 1
ATOM 10492 O O . PRO G 1 176 ? 45.04299 3.48968 -35.38877 1.000 59.89795 176 PRO G O 1
ATOM 10496 N N . LYS G 1 177 ? 46.51998 5.13008 -35.84610 1.000 46.01215 177 LYS G N 1
ATOM 10497 C CA . LYS G 1 177 ? 45.55486 6.16119 -35.48304 1.000 47.70086 177 LYS G CA 1
ATOM 10498 C C . LYS G 1 177 ? 44.39994 6.20370 -36.47732 1.000 60.54720 177 LYS G C 1
ATOM 10499 O O . LYS G 1 177 ? 43.24391 6.40561 -36.08635 1.000 59.44125 177 LYS G O 1
ATOM 10505 N N . GLU G 1 178 ? 44.68819 5.98170 -37.76362 1.000 61.38928 178 GLU G N 1
ATOM 10506 C CA . GLU G 1 178 ? 43.62782 5.94702 -38.76664 1.000 48.47296 178 GLU G CA 1
ATOM 10507 C C . GLU G 1 178 ? 42.69042 4.76884 -38.52933 1.000 48.58974 178 GLU G C 1
ATOM 10508 O O . GLU G 1 178 ? 41.47231 4.88829 -38.69818 1.000 49.75079 178 GLU G O 1
ATOM 10514 N N . LEU G 1 179 ? 43.23649 3.62545 -38.11282 1.000 57.42122 179 LEU G N 1
ATOM 10515 C CA . LEU G 1 179 ? 42.39076 2.46807 -37.83880 1.000 53.88422 179 LEU G CA 1
ATOM 10516 C C . LEU G 1 179 ? 41.60140 2.63537 -36.54606 1.000 56.30613 179 LEU G C 1
ATOM 10517 O O . LEU G 1 179 ? 40.47677 2.13136 -36.44295 1.000 53.28191 179 LEU G O 1
ATOM 10522 N N . LEU G 1 180 ? 42.16807 3.33064 -35.55343 1.000 55.28125 180 LEU G N 1
ATOM 10523 C CA . LEU G 1 180 ? 41.45186 3.55310 -34.29912 1.000 52.80558 180 LEU G CA 1
ATOM 10524 C C . LEU G 1 180 ? 40.22487 4.43060 -34.51191 1.000 47.20404 180 LEU G C 1
ATOM 10525 O O . LEU G 1 180 ? 39.18463 4.22485 -33.87312 1.000 42.42159 180 LEU G O 1
ATOM 10530 N N . LYS G 1 181 ? 40.32604 5.40587 -35.41710 1.000 45.68342 181 LYS G N 1
ATOM 10531 C CA . LYS G 1 181 ? 39.18025 6.25207 -35.72258 1.000 42.34690 181 LYS G CA 1
ATOM 10532 C C . LYS G 1 181 ? 38.02915 5.43710 -36.29426 1.000 53.52283 181 LYS G C 1
ATOM 10533 O O . LYS G 1 181 ? 36.86262 5.70825 -35.99212 1.000 60.95346 181 LYS G O 1
ATOM 10539 N N . GLU G 1 182 ? 38.33298 4.42707 -37.11465 1.000 57.21239 182 GLU G N 1
ATOM 10540 C CA . GLU G 1 182 ? 37.26809 3.58288 -37.64876 1.000 65.15081 182 GLU G CA 1
ATOM 10541 C C . GLU G 1 182 ? 36.59892 2.77791 -36.54142 1.000 58.58025 182 GLU G C 1
ATOM 10542 O O . GLU G 1 182 ? 35.37196 2.62931 -36.52876 1.000 62.18758 182 GLU G O 1
ATOM 10548 N N . ILE G 1 183 ? 37.38972 2.25684 -35.60104 1.000 47.23070 183 ILE G N 1
ATOM 10549 C CA . ILE G 1 183 ? 36.82531 1.51404 -34.47877 1.000 56.51050 183 ILE G CA 1
ATOM 10550 C C . ILE G 1 183 ? 35.92195 2.41566 -33.64849 1.000 63.60314 183 ILE G C 1
ATOM 10551 O O . ILE G 1 183 ? 34.84727 2.00266 -33.19165 1.000 58.41161 183 ILE G O 1
ATOM 10556 N N . GLN G 1 184 ? 36.32034 3.67558 -33.48284 1.000 60.80917 184 GLN G N 1
ATOM 10557 C CA . GLN G 1 184 ? 35.54145 4.60247 -32.67321 1.000 52.67009 184 GLN G CA 1
ATOM 10558 C C . GLN G 1 184 ? 34.22558 4.98362 -33.33485 1.000 60.16399 184 GLN G C 1
ATOM 10559 O O . GLN G 1 184 ? 33.22327 5.18994 -32.64194 1.000 55.93586 184 GLN G O 1
ATOM 10565 N N . GLN G 1 185 ? 34.20089 5.07460 -34.66289 1.000 77.47287 185 GLN G N 1
ATOM 10566 C CA . GLN G 1 185 ? 33.01237 5.58226 -35.33802 1.000 77.61618 185 GLN G CA 1
ATOM 10567 C C . GLN G 1 185 ? 31.91545 4.53236 -35.44124 1.000 75.58591 185 GLN G C 1
ATOM 10568 O O . GLN G 1 185 ? 30.72812 4.87037 -35.36405 1.000 82.54831 185 GLN G O 1
ATOM 10574 N N . GLN G 1 186 ? 32.28329 3.26351 -35.63571 1.000 63.17548 186 GLN G N 1
ATOM 10575 C CA . GLN G 1 186 ? 31.30204 2.20881 -35.86997 1.000 64.37789 186 GLN G CA 1
ATOM 10576 C C . GLN G 1 186 ? 31.42256 1.04449 -34.89285 1.000 51.91172 186 GLN G C 1
ATOM 10577 O O . GLN G 1 186 ? 30.88294 -0.03317 -35.15790 1.000 56.63552 186 GLN G O 1
ATOM 10583 N N . GLY G 1 187 ? 32.10629 1.23056 -33.76653 1.000 53.82834 187 GLY G N 1
ATOM 10584 C CA . GLY G 1 187 ? 32.25958 0.15767 -32.80500 1.000 46.09788 187 GLY G CA 1
ATOM 10585 C C . GLY G 1 187 ? 31.17724 0.14883 -31.72970 1.000 55.06264 187 GLY G C 1
ATOM 10586 O O . GLY G 1 187 ? 30.32799 1.03674 -31.65391 1.000 61.25221 187 GLY G O 1
ATOM 10587 N N . SER G 1 188 ? 31.22073 -0.89114 -30.89629 1.000 51.84519 188 SER G N 1
ATOM 10588 C CA . SER G 1 188 ? 30.32617 -1.00756 -29.75203 1.000 43.59335 188 SER G CA 1
ATOM 10589 C C . SER G 1 188 ? 30.69998 0.02284 -28.68925 1.000 51.83747 188 SER G C 1
ATOM 10590 O O . SER G 1 188 ? 31.65811 0.78618 -28.83376 1.000 51.07660 188 SER G O 1
ATOM 10593 N N . ASP G 1 189 ? 29.92436 0.05671 -27.60115 1.000 57.21862 189 ASP G N 1
ATOM 10594 C CA . ASP G 1 189 ? 30.26920 0.95950 -26.50652 1.000 55.41436 189 ASP G CA 1
ATOM 10595 C C . ASP G 1 189 ? 31.63174 0.61242 -25.92389 1.000 50.30774 189 ASP G C 1
ATOM 10596 O O . ASP G 1 189 ? 32.41626 1.50500 -25.57980 1.000 54.75472 189 ASP G O 1
ATOM 10601 N N . GLU G 1 190 ? 31.94433 -0.68016 -25.83838 1.000 46.53979 190 GLU G N 1
ATOM 10602 C CA . GLU G 1 190 ? 33.23969 -1.09466 -25.31657 1.000 44.22399 190 GLU G CA 1
ATOM 10603 C C . GLU G 1 190 ? 34.34631 -0.89161 -26.34120 1.000 41.35126 190 GLU G C 1
ATOM 10604 O O . GLU G 1 190 ? 35.44904 -0.45832 -25.98957 1.000 44.83873 190 GLU G O 1
ATOM 10610 N N . GLN G 1 191 ? 34.06573 -1.17629 -27.61189 1.000 43.88374 191 GLN G N 1
ATOM 10611 C CA . GLN G 1 191 ? 35.06463 -0.95113 -28.64726 1.000 41.33129 191 GLN G CA 1
ATOM 10612 C C . GLN G 1 191 ? 35.44185 0.52260 -28.73751 1.000 49.68440 191 GLN G C 1
ATOM 10613 O O . GLN G 1 191 ? 36.62527 0.85801 -28.87633 1.000 37.60025 191 GLN G O 1
ATOM 10619 N N . ARG G 1 192 ? 34.44998 1.41880 -28.64032 1.000 50.27803 192 ARG G N 1
ATOM 10620 C CA . ARG G 1 192 ? 34.73201 2.85108 -28.71740 1.000 46.33583 192 ARG G CA 1
ATOM 10621 C C . ARG G 1 192 ? 35.58493 3.30778 -27.54313 1.000 52.59082 192 ARG G C 1
ATOM 10622 O O . ARG G 1 192 ? 36.46736 4.16021 -27.70023 1.000 45.35232 192 ARG G O 1
ATOM 10630 N N . LEU G 1 193 ? 35.32320 2.76016 -26.35340 1.000 55.10288 193 LEU G N 1
ATOM 10631 C CA . LEU G 1 193 ? 36.11187 3.11232 -25.17820 1.000 47.38360 193 LEU G CA 1
ATOM 10632 C C . LEU G 1 193 ? 37.56858 2.70748 -25.35805 1.000 44.04198 193 LEU G C 1
ATOM 10633 O O . LEU G 1 193 ? 38.48114 3.48824 -25.06474 1.000 50.99069 193 LEU G O 1
ATOM 10638 N N . LEU G 1 194 ? 37.80649 1.47848 -25.82587 1.000 42.69062 194 LEU G N 1
ATOM 10639 C CA . LEU G 1 194 ? 39.17460 1.03701 -26.08580 1.000 39.17462 194 LEU G CA 1
ATOM 10640 C C . LEU G 1 194 ? 39.85753 1.91720 -27.12936 1.000 51.14584 194 LEU G C 1
ATOM 10641 O O . LEU G 1 194 ? 41.04809 2.22761 -27.00727 1.000 52.55455 194 LEU G O 1
ATOM 10646 N N . ALA G 1 195 ? 39.12039 2.32894 -28.16443 1.000 53.64839 195 ALA G N 1
ATOM 10647 C CA . ALA G 1 195 ? 39.68981 3.21469 -29.17596 1.000 39.90316 195 ALA G CA 1
ATOM 10648 C C . ALA G 1 195 ? 40.00005 4.59075 -28.59834 1.000 43.72881 195 ALA G C 1
ATOM 10649 O O . ALA G 1 195 ? 41.05058 5.17093 -28.89419 1.000 53.62224 195 ALA G O 1
ATOM 10651 N N . GLU G 1 196 ? 39.08630 5.14186 -27.79527 1.000 69.25339 196 GLU G N 1
ATOM 10652 C CA . GLU G 1 196 ? 39.33099 6.44460 -27.18445 1.000 73.28813 196 GLU G CA 1
ATOM 10653 C C . GLU G 1 196 ? 40.51491 6.41012 -26.22739 1.000 70.77722 196 GLU G C 1
ATOM 10654 O O . GLU G 1 196 ? 41.24760 7.39914 -26.11800 1.000 78.68070 196 GLU G O 1
ATOM 10660 N N . VAL G 1 197 ? 40.72001 5.29290 -25.52601 1.000 54.46663 197 VAL G N 1
ATOM 10661 C CA . VAL G 1 197 ? 41.88908 5.17012 -24.65654 1.000 52.51250 197 VAL G CA 1
ATOM 10662 C C . VAL G 1 197 ? 43.16950 5.19114 -25.48148 1.000 50.79956 197 VAL G C 1
ATOM 10663 O O . VAL G 1 197 ? 44.08647 5.98126 -25.22399 1.000 51.17618 197 VAL G O 1
ATOM 10667 N N . LEU G 1 198 ? 43.23871 4.33445 -26.50247 1.000 51.64557 198 LEU G N 1
ATOM 10668 C CA . LEU G 1 198 ? 44.44281 4.24158 -27.31964 1.000 49.88795 198 LEU G CA 1
ATOM 10669 C C . LEU G 1 198 ? 44.70478 5.52621 -28.09363 1.000 54.26752 198 LEU G C 1
ATOM 10670 O O . LEU G 1 198 ? 45.86665 5.90792 -28.28237 1.000 48.14578 198 LEU G O 1
ATOM 10675 N N . LEU G 1 199 ? 43.65048 6.20984 -28.54234 1.000 49.66273 199 LEU G N 1
ATOM 10676 C CA . LEU G 1 199 ? 43.85627 7.47590 -29.23300 1.000 42.32827 199 LEU G CA 1
ATOM 10677 C C . LEU G 1 199 ? 44.45668 8.51514 -28.30028 1.000 54.91514 199 LEU G C 1
ATOM 10678 O O . LEU G 1 199 ? 45.36861 9.25615 -28.68842 1.000 51.30920 199 LEU G O 1
ATOM 10683 N N . GLN G 1 200 ? 43.97816 8.56655 -27.05504 1.000 59.09057 200 GLN G N 1
ATOM 10684 C CA . GLN G 1 200 ? 44.53656 9.51351 -26.09720 1.000 56.03920 200 GLN G CA 1
ATOM 10685 C C . GLN G 1 200 ? 45.97069 9.15003 -25.74133 1.000 67.03438 200 GLN G C 1
ATOM 10686 O O . GLN G 1 200 ? 46.82884 10.03217 -25.61220 1.000 75.57544 200 GLN G O 1
ATOM 10692 N N . LEU G 1 201 ? 46.24975 7.85385 -25.59329 1.000 60.90195 201 LEU G N 1
ATOM 10693 C CA . LEU G 1 201 ? 47.60659 7.41916 -25.28876 1.000 54.48273 201 LEU G CA 1
ATOM 10694 C C . LEU G 1 201 ? 48.57217 7.82319 -26.39815 1.000 67.59027 201 LEU G C 1
ATOM 10695 O O . LEU G 1 201 ? 49.67022 8.32393 -26.12449 1.000 56.07333 201 LEU G O 1
ATOM 10700 N N . LEU G 1 202 ? 48.17201 7.62777 -27.65881 1.000 71.54735 202 LEU G N 1
ATOM 10701 C CA . LEU G 1 202 ? 49.02642 8.00804 -28.78026 1.000 60.24801 202 LEU G CA 1
ATOM 10702 C C . LEU G 1 202 ? 49.23894 9.51571 -28.82331 1.000 75.01876 202 LEU G C 1
ATOM 10703 O O . LEU G 1 202 ? 50.36315 9.99232 -29.01717 1.000 87.15205 202 LEU G O 1
ATOM 10708 N N . GLU G 1 203 ? 48.16456 10.28635 -28.64332 1.000 77.94241 203 GLU G N 1
ATOM 10709 C CA . GLU G 1 203 ? 48.27542 11.73767 -28.71536 1.000 82.00790 203 GLU G CA 1
ATOM 10710 C C . GLU G 1 203 ? 49.11800 12.29941 -27.57838 1.000 92.48891 203 GLU G C 1
ATOM 10711 O O . GLU G 1 203 ? 49.60688 13.42921 -27.68221 1.000 120.51423 203 GLU G O 1
ATOM 10717 N N . ALA G 1 204 ? 49.32218 11.52642 -26.51154 1.000 100.39485 204 ALA G N 1
ATOM 10718 C CA . ALA G 1 204 ? 50.02988 11.99161 -25.32724 1.000 101.67826 204 ALA G CA 1
ATOM 10719 C C . ALA G 1 204 ? 51.45578 11.46663 -25.23327 1.000 102.63628 204 ALA G C 1
ATOM 10720 O O . ALA G 1 204 ? 52.18390 11.86757 -24.32106 1.000 100.48737 204 ALA G O 1
ATOM 10722 N N . ALA G 1 205 ? 51.86867 10.58254 -26.13852 1.000 110.19999 205 ALA G N 1
ATOM 10723 C CA . ALA G 1 205 ? 53.24715 10.10830 -26.19186 1.000 108.28747 205 ALA G CA 1
ATOM 10724 C C . ALA G 1 205 ? 53.72803 10.05587 -27.63509 1.000 126.31437 205 ALA G C 1
ATOM 10725 O O . ALA G 1 205 ? 54.42448 9.12132 -28.04569 1.000 135.61570 205 ALA G O 1
ATOM 10727 N N . GLY G 1 206 ? 53.35462 11.06148 -28.42523 1.000 126.07329 206 GLY G N 1
ATOM 10728 C CA . GLY G 1 206 ? 53.83643 11.15244 -29.79321 1.000 131.14592 206 GLY G CA 1
ATOM 10729 C C . GLY G 1 206 ? 55.27618 11.64134 -29.83386 1.000 146.23216 206 GLY G C 1
ATOM 10730 O O . GLY G 1 206 ? 55.69737 12.47545 -29.03210 1.000 142.87778 206 GLY G O 1
ATOM 10731 N N . GLY G 1 207 ? 56.03552 11.10607 -30.78680 1.000 126.89422 207 GLY G N 1
ATOM 10732 C CA . GLY G 1 207 ? 57.45282 11.40464 -30.83679 1.000 125.46374 207 GLY G CA 1
ATOM 10733 C C . GLY G 1 207 ? 58.23291 10.87576 -29.65633 1.000 130.88368 207 GLY G C 1
ATOM 10734 O O . GLY G 1 207 ? 59.32018 11.38052 -29.36366 1.000 117.34603 207 GLY G O 1
ATOM 10735 N N . SER G 1 208 ? 57.70029 9.87446 -28.96066 1.000 130.89651 208 SER G N 1
ATOM 10736 C CA . SER G 1 208 ? 58.37255 9.26997 -27.81579 1.000 125.17326 208 SER G CA 1
ATOM 10737 C C . SER G 1 208 ? 57.95397 7.81416 -27.64943 1.000 119.05566 208 SER G C 1
ATOM 10738 O O . SER G 1 208 ? 58.32648 7.16021 -26.67541 1.000 135.24094 208 SER G O 1
ATOM 10741 N N . THR H 1 3 ? 30.76466 -48.60345 -21.77329 1.000 119.67798 3 THR H N 1
ATOM 10742 C CA . THR H 1 3 ? 30.06572 -48.99528 -22.99355 1.000 128.75803 3 THR H CA 1
ATOM 10743 C C . THR H 1 3 ? 31.00730 -48.94326 -24.19345 1.000 123.63128 3 THR H C 1
ATOM 10744 O O . THR H 1 3 ? 31.82334 -48.02411 -24.30413 1.000 115.95566 3 THR H O 1
ATOM 10748 N N . PRO H 1 4 ? 30.90830 -49.94848 -25.07080 1.000 126.58692 4 PRO H N 1
ATOM 10749 C CA . PRO H 1 4 ? 31.80070 -49.99886 -26.24428 1.000 117.33668 4 PRO H CA 1
ATOM 10750 C C . PRO H 1 4 ? 31.83043 -48.72116 -27.07113 1.000 107.82020 4 PRO H C 1
ATOM 10751 O O . PRO H 1 4 ? 32.90626 -48.30953 -27.52151 1.000 106.54054 4 PRO H O 1
ATOM 10755 N N . VAL H 1 5 ? 30.67577 -48.08871 -27.29348 1.000 102.20110 5 VAL H N 1
ATOM 10756 C CA . VAL H 1 5 ? 30.63272 -46.85856 -28.08222 1.000 95.96073 5 VAL H CA 1
ATOM 10757 C C . VAL H 1 5 ? 31.38628 -45.73219 -27.38560 1.000 104.65960 5 VAL H C 1
ATOM 10758 O O . VAL H 1 5 ? 32.14561 -44.98853 -28.01996 1.000 103.68797 5 VAL H O 1
ATOM 10762 N N . LEU H 1 6 ? 31.18049 -45.57643 -26.07702 1.000 101.99349 6 LEU H N 1
ATOM 10763 C CA . LEU H 1 6 ? 31.82515 -44.48132 -25.35930 1.000 98.24639 6 LEU H CA 1
ATOM 10764 C C . LEU H 1 6 ? 33.34408 -44.62650 -25.33807 1.000 108.20543 6 LEU H C 1
ATOM 10765 O O . LEU H 1 6 ? 34.06482 -43.63356 -25.49407 1.000 107.64061 6 LEU H O 1
ATOM 10770 N N . GLU H 1 7 ? 33.85686 -45.84605 -25.13993 1.000 104.77092 7 GLU H N 1
ATOM 10771 C CA . GLU H 1 7 ? 35.30925 -46.01959 -25.14227 1.000 101.15505 7 GLU H CA 1
ATOM 10772 C C . GLU H 1 7 ? 35.91070 -45.76927 -26.52052 1.000 98.81701 7 GLU H C 1
ATOM 10773 O O . GLU H 1 7 ? 37.00910 -45.21170 -26.62423 1.000 101.71404 7 GLU H O 1
ATOM 10779 N N . LEU H 1 8 ? 35.22915 -46.19929 -27.58607 1.000 99.59232 8 LEU H N 1
ATOM 10780 C CA . LEU H 1 8 ? 35.70160 -45.90241 -28.93702 1.000 92.66274 8 LEU H CA 1
ATOM 10781 C C . LEU H 1 8 ? 35.84055 -44.40083 -29.14565 1.000 107.60427 8 LEU H C 1
ATOM 10782 O O . LEU H 1 8 ? 36.84025 -43.92867 -29.69958 1.000 108.98462 8 LEU H O 1
ATOM 10787 N N . LEU H 1 9 ? 34.83225 -43.63327 -28.72133 1.000 100.86809 9 LEU H N 1
ATOM 10788 C CA . LEU H 1 9 ? 34.92453 -42.18249 -28.83212 1.000 97.94138 9 LEU H CA 1
ATOM 10789 C C . LEU H 1 9 ? 36.09350 -41.66265 -28.00934 1.000 105.89642 9 LEU H C 1
ATOM 10790 O O . LEU H 1 9 ? 36.80858 -40.74506 -28.43157 1.000 104.85083 9 LEU H O 1
ATOM 10795 N N . GLU H 1 10 ? 36.30995 -42.25128 -26.83187 1.000 95.32508 10 GLU H N 1
ATOM 10796 C CA . GLU H 1 10 ? 37.46470 -41.87922 -26.02809 1.000 105.20984 10 GLU H CA 1
ATOM 10797 C C . GLU H 1 10 ? 38.76858 -42.29265 -26.69589 1.000 112.57217 10 GLU H C 1
ATOM 10798 O O . GLU H 1 10 ? 39.77467 -41.59013 -26.56358 1.000 120.25175 10 GLU H O 1
ATOM 10804 N N . GLN H 1 11 ? 38.77583 -43.41367 -27.42286 1.000 106.99488 11 GLN H N 1
ATOM 10805 C CA . GLN H 1 11 ? 39.98021 -43.78526 -28.15514 1.000 111.09058 11 GLN H CA 1
ATOM 10806 C C . GLN H 1 11 ? 40.19893 -42.91354 -29.38350 1.000 118.81472 11 GLN H C 1
ATOM 10807 O O . GLN H 1 11 ? 41.30021 -42.92467 -29.93673 1.000 130.02188 11 GLN H O 1
ATOM 10813 N N . ILE H 1 12 ? 39.17607 -42.19670 -29.85117 1.000 117.04729 12 ILE H N 1
ATOM 10814 C CA . ILE H 1 12 ? 39.37795 -41.27281 -30.96330 1.000 113.08908 12 ILE H CA 1
ATOM 10815 C C . ILE H 1 12 ? 40.00635 -39.98537 -30.46185 1.000 124.85922 12 ILE H C 1
ATOM 10816 O O . ILE H 1 12 ? 40.97999 -39.48215 -31.03493 1.000 122.16107 12 ILE H O 1
ATOM 10821 N N . GLN H 1 13 ? 39.45334 -39.42647 -29.38513 1.000 119.52614 13 GLN H N 1
ATOM 10822 C CA . GLN H 1 13 ? 40.09122 -38.26283 -28.79206 1.000 121.60632 13 GLN H CA 1
ATOM 10823 C C . GLN H 1 13 ? 41.44628 -38.65343 -28.22291 1.000 141.73191 13 GLN H C 1
ATOM 10824 O O . GLN H 1 13 ? 42.44620 -37.96740 -28.45614 1.000 153.50647 13 GLN H O 1
ATOM 10830 N N . GLN H 1 14 ? 41.52109 -39.79747 -27.54559 1.000 144.06676 14 GLN H N 1
ATOM 10831 C CA . GLN H 1 14 ? 42.77753 -40.24866 -26.96208 1.000 149.44667 14 GLN H CA 1
ATOM 10832 C C . GLN H 1 14 ? 43.52475 -41.24166 -27.85105 1.000 148.57950 14 GLN H C 1
ATOM 10833 O O . GLN H 1 14 ? 44.18338 -42.14954 -27.33751 1.000 149.12698 14 GLN H O 1
ATOM 10839 N N . GLY H 1 15 ? 43.41910 -41.10344 -29.17364 1.000 150.46436 15 GLY H N 1
ATOM 10840 C CA . GLY H 1 15 ? 44.11816 -41.97285 -30.09867 1.000 144.34594 15 GLY H CA 1
ATOM 10841 C C . GLY H 1 15 ? 44.96509 -41.15403 -31.05313 1.000 144.95545 15 GLY H C 1
ATOM 10842 O O . GLY H 1 15 ? 45.06173 -39.93018 -30.93550 1.000 152.06757 15 GLY H O 1
ATOM 10843 N N . SER H 1 16 ? 45.59256 -41.85842 -31.99668 1.000 141.71182 16 SER H N 1
ATOM 10844 C CA . SER H 1 16 ? 46.43694 -41.21580 -32.99489 1.000 130.24659 16 SER H CA 1
ATOM 10845 C C . SER H 1 16 ? 45.60351 -40.65300 -34.14283 1.000 119.90891 16 SER H C 1
ATOM 10846 O O . SER H 1 16 ? 44.39093 -40.86094 -34.22958 1.000 115.24637 16 SER H O 1
ATOM 10849 N N . GLU H 1 17 ? 46.28108 -39.92539 -35.03693 1.000 118.81802 17 GLU H N 1
ATOM 10850 C CA . GLU H 1 17 ? 45.61100 -39.38677 -36.21293 1.000 118.07878 17 GLU H CA 1
ATOM 10851 C C . GLU H 1 17 ? 45.35729 -40.47904 -37.24104 1.000 117.18665 17 GLU H C 1
ATOM 10852 O O . GLU H 1 17 ? 44.37297 -40.41421 -37.98566 1.000 117.50303 17 GLU H O 1
ATOM 10858 N N . GLU H 1 18 ? 46.24011 -41.47804 -37.30674 1.000 114.68266 18 GLU H N 1
ATOM 10859 C CA . GLU H 1 18 ? 46.01847 -42.59796 -38.21406 1.000 116.31209 18 GLU H CA 1
ATOM 10860 C C . GLU H 1 18 ? 44.90672 -43.50548 -37.69211 1.000 123.63593 18 GLU H C 1
ATOM 10861 O O . GLU H 1 18 ? 44.14896 -44.08444 -38.47948 1.000 119.74127 18 GLU H O 1
ATOM 10867 N N . GLN H 1 19 ? 44.80678 -43.65331 -36.36455 1.000 125.83655 19 GLN H N 1
ATOM 10868 C CA . GLN H 1 19 ? 43.67564 -44.35774 -35.76204 1.000 118.51187 19 GLN H CA 1
ATOM 10869 C C . GLN H 1 19 ? 42.35130 -43.68862 -36.11007 1.000 124.03499 19 GLN H C 1
ATOM 10870 O O . GLN H 1 19 ? 41.31236 -44.35689 -36.16862 1.000 121.23717 19 GLN H O 1
ATOM 10876 N N . GLN H 1 20 ? 42.36930 -42.37143 -36.33274 1.000 123.21221 20 GLN H N 1
ATOM 10877 C CA . GLN H 1 20 ? 41.15101 -41.64298 -36.67113 1.000 115.44943 20 GLN H CA 1
ATOM 10878 C C . GLN H 1 20 ? 40.60293 -42.09438 -38.01742 1.000 128.51047 20 GLN H C 1
ATOM 10879 O O . GLN H 1 20 ? 39.40236 -41.95663 -38.27979 1.000 128.75111 20 GLN H O 1
ATOM 10885 N N . LYS H 1 21 ? 41.47467 -42.60815 -38.88854 1.000 157.17481 21 LYS H N 1
ATOM 10886 C CA . LYS H 1 21 ? 41.04201 -43.10389 -40.19102 1.000 165.09248 21 LYS H CA 1
ATOM 10887 C C . LYS H 1 21 ? 40.05871 -44.25968 -40.03629 1.000 161.91698 21 LYS H C 1
ATOM 10888 O O . LYS H 1 21 ? 39.07583 -44.35431 -40.78156 1.000 174.07532 21 LYS H O 1
ATOM 10894 N N . GLU H 1 22 ? 40.30330 -45.14341 -39.06796 1.000 152.77245 22 GLU H N 1
ATOM 10895 C CA . GLU H 1 22 ? 39.44472 -46.29349 -38.80937 1.000 150.64056 22 GLU H CA 1
ATOM 10896 C C . GLU H 1 22 ? 38.26398 -45.96669 -37.90349 1.000 141.93536 22 GLU H C 1
ATOM 10897 O O . GLU H 1 22 ? 37.51884 -46.88104 -37.53424 1.000 132.52664 22 GLU H O 1
ATOM 10903 N N . ALA H 1 23 ? 38.07035 -44.69994 -37.53270 1.000 144.29389 23 ALA H N 1
ATOM 10904 C CA . ALA H 1 23 ? 37.02927 -44.38469 -36.56212 1.000 128.14161 23 ALA H CA 1
ATOM 10905 C C . ALA H 1 23 ? 35.63520 -44.50025 -37.16748 1.000 126.90662 23 ALA H C 1
ATOM 10906 O O . ALA H 1 23 ? 34.73403 -45.07407 -36.54437 1.000 122.44898 23 ALA H O 1
ATOM 10908 N N . LEU H 1 24 ? 35.43529 -43.97225 -38.38042 1.000 129.53391 24 LEU H N 1
ATOM 10909 C CA . LEU H 1 24 ? 34.11972 -44.06590 -39.01048 1.000 126.99521 24 LEU H CA 1
ATOM 10910 C C . LEU H 1 24 ? 33.74535 -45.51418 -39.29050 1.000 124.68222 24 LEU H C 1
ATOM 10911 O O . LEU H 1 24 ? 32.60045 -45.92377 -39.06371 1.000 124.10035 24 LEU H O 1
ATOM 10916 N N . ALA H 1 25 ? 34.70215 -46.30442 -39.78180 1.000 127.29562 25 ALA H N 1
ATOM 10917 C CA . ALA H 1 25 ? 34.44725 -47.71878 -40.03159 1.000 126.83807 25 ALA H CA 1
ATOM 10918 C C . ALA H 1 25 ? 34.17926 -48.47016 -38.73265 1.000 129.89693 25 ALA H C 1
ATOM 10919 O O . ALA H 1 25 ? 33.25165 -49.28320 -38.65466 1.000 128.76587 25 ALA H O 1
ATOM 10921 N N . ARG H 1 26 ? 35.00222 -48.23547 -37.70446 1.000 127.09930 26 ARG H N 1
ATOM 10922 C CA . ARG H 1 26 ? 34.78821 -48.92987 -36.43659 1.000 123.60509 26 ARG H CA 1
ATOM 10923 C C . ARG H 1 26 ? 33.43464 -48.59823 -35.82489 1.000 123.39748 26 ARG H C 1
ATOM 10924 O O . ARG H 1 26 ? 32.76640 -49.48154 -35.27564 1.000 116.04370 26 ARG H O 1
ATOM 10932 N N . LEU H 1 27 ? 33.01780 -47.33296 -35.88429 1.000 120.16287 27 LEU H N 1
ATOM 10933 C CA . LEU H 1 27 ? 31.71052 -46.99435 -35.33441 1.000 114.40171 27 LEU H CA 1
ATOM 10934 C C . LEU H 1 27 ? 30.60229 -47.67011 -36.12891 1.000 111.22665 27 LEU H C 1
ATOM 10935 O O . LEU H 1 27 ? 29.62764 -48.16235 -35.55048 1.000 109.51433 27 LEU H O 1
ATOM 10940 N N . GLN H 1 28 ? 30.74011 -47.70775 -37.45745 1.000 113.59958 28 GLN H N 1
ATOM 10941 C CA . GLN H 1 28 ? 29.76280 -48.40757 -38.28501 1.000 120.87364 28 GLN H CA 1
ATOM 10942 C C . GLN H 1 28 ? 29.74010 -49.90358 -37.98210 1.000 133.43049 28 GLN H C 1
ATOM 10943 O O . GLN H 1 28 ? 28.66531 -50.50983 -37.91168 1.000 128.38659 28 GLN H O 1
ATOM 10949 N N . GLU H 1 29 ? 30.91073 -50.52783 -37.80282 1.000 154.41479 29 GLU H N 1
ATOM 10950 C CA . GLU H 1 29 ? 30.89288 -51.94992 -37.46567 1.000 163.40574 29 GLU H CA 1
ATOM 10951 C C . GLU H 1 29 ? 30.46214 -52.17763 -36.02500 1.000 154.27548 29 GLU H C 1
ATOM 10952 O O . GLU H 1 29 ? 29.91206 -53.23965 -35.71251 1.000 155.47644 29 GLU H O 1
ATOM 10958 N N . LEU H 1 30 ? 30.70190 -51.21553 -35.13184 1.000 130.08665 30 LEU H N 1
ATOM 10959 C CA . LEU H 1 30 ? 30.21280 -51.39598 -33.76884 1.000 119.96338 30 LEU H CA 1
ATOM 10960 C C . LEU H 1 30 ? 28.70058 -51.22873 -33.70263 1.000 118.16449 30 LEU H C 1
ATOM 10961 O O . LEU H 1 30 ? 28.01972 -51.98770 -33.00615 1.000 116.96808 30 LEU H O 1
ATOM 10966 N N . LEU H 1 31 ? 28.16021 -50.24975 -34.43042 1.000 113.31577 31 LEU H N 1
ATOM 10967 C CA . LEU H 1 31 ? 26.71630 -50.04220 -34.43771 1.000 108.02050 31 LEU H CA 1
ATOM 10968 C C . LEU H 1 31 ? 25.98954 -51.20416 -35.10987 1.000 120.75485 31 LEU H C 1
ATOM 10969 O O . LEU H 1 31 ? 24.97242 -51.68521 -34.59508 1.000 111.03732 31 LEU H O 1
ATOM 10974 N N . GLU H 1 32 ? 26.51118 -51.68586 -36.24516 1.000 123.55197 32 GLU H N 1
ATOM 10975 C CA . GLU H 1 32 ? 25.88743 -52.81027 -36.94125 1.000 122.28888 32 GLU H CA 1
ATOM 10976 C C . GLU H 1 32 ? 25.85485 -54.06049 -36.07131 1.000 120.55654 32 GLU H C 1
ATOM 10977 O O . GLU H 1 32 ? 24.95339 -54.89591 -36.21395 1.000 117.97073 32 GLU H O 1
ATOM 10983 N N . ALA H 1 33 ? 26.80602 -54.18877 -35.14882 1.000 124.44022 33 ALA H N 1
ATOM 10984 C CA . ALA H 1 33 ? 26.87717 -55.31200 -34.22304 1.000 113.26051 33 ALA H CA 1
ATOM 10985 C C . ALA H 1 33 ? 25.89358 -55.19505 -33.05966 1.000 117.87716 33 ALA H C 1
ATOM 10986 O O . ALA H 1 33 ? 25.96744 -56.00119 -32.12595 1.000 105.58238 33 ALA H O 1
ATOM 10988 N N . GLY H 1 34 ? 24.99444 -54.21205 -33.08584 1.000 136.47038 34 GLY H N 1
ATOM 10989 C CA . GLY H 1 34 ? 23.99593 -54.06748 -32.04506 1.000 126.14108 34 GLY H CA 1
ATOM 10990 C C . GLY H 1 34 ? 24.37826 -53.15801 -30.90050 1.000 118.86869 34 GLY H C 1
ATOM 10991 O O . GLY H 1 34 ? 23.92692 -53.37867 -29.77030 1.000 111.41375 34 GLY H O 1
ATOM 10992 N N . ALA H 1 35 ? 25.20403 -52.14568 -31.15129 1.000 120.33230 35 ALA H N 1
ATOM 10993 C CA . ALA H 1 35 ? 25.62052 -51.21881 -30.10712 1.000 115.32796 35 ALA H CA 1
ATOM 10994 C C . ALA H 1 35 ? 24.57341 -50.14077 -29.85435 1.000 103.41630 35 ALA H C 1
ATOM 10995 O O . ALA H 1 35 ? 23.98058 -49.59481 -30.78997 1.000 95.46919 35 ALA H O 1
ATOM 10997 N N . ASP H 1 36 ? 24.35027 -49.84310 -28.57900 1.000 91.49494 36 ASP H N 1
ATOM 10998 C CA . ASP H 1 36 ? 23.40972 -48.79873 -28.18002 1.000 89.36830 36 ASP H CA 1
ATOM 10999 C C . ASP H 1 36 ? 24.01093 -47.42363 -28.43984 1.000 87.20298 36 ASP H C 1
ATOM 11000 O O . ASP H 1 36 ? 25.02366 -47.07683 -27.81592 1.000 94.00321 36 ASP H O 1
ATOM 11005 N N . PRO H 1 37 ? 23.42952 -46.60817 -29.31939 1.000 80.40734 37 PRO H N 1
ATOM 11006 C CA . PRO H 1 37 ? 23.94476 -45.25308 -29.53635 1.000 72.05113 37 PRO H CA 1
ATOM 11007 C C . PRO H 1 37 ? 23.49383 -44.24444 -28.49296 1.000 77.98135 37 PRO H C 1
ATOM 11008 O O . PRO H 1 37 ? 23.71511 -43.04530 -28.68321 1.000 76.26106 37 PRO H O 1
ATOM 11012 N N . ASN H 1 38 ? 22.86732 -44.70801 -27.40845 1.000 78.17436 38 ASN H N 1
ATOM 11013 C CA . ASN H 1 38 ? 22.34912 -43.84199 -26.36391 1.000 70.17171 38 ASN H CA 1
ATOM 11014 C C . ASN H 1 38 ? 22.88704 -44.16195 -24.97780 1.000 83.44439 38 ASN H C 1
ATOM 11015 O O . ASN H 1 38 ? 22.60078 -43.41064 -24.03941 1.000 92.77199 38 ASN H O 1
ATOM 11020 N N . MET H 1 39 ? 23.64427 -45.24765 -24.81775 1.000 95.05956 39 MET H N 1
ATOM 11021 C CA . MET H 1 39 ? 24.16933 -45.65091 -23.51741 1.000 105.29792 39 MET H CA 1
ATOM 11022 C C . MET H 1 39 ? 25.07314 -44.58216 -22.91450 1.000 110.24850 39 MET H C 1
ATOM 11023 O O . MET H 1 39 ? 26.15282 -44.30460 -23.44685 1.000 114.65210 39 MET H O 1
ATOM 11028 N N . ALA H 1 40 ? 24.64709 -43.98578 -21.80409 1.000 92.54391 40 ALA H N 1
ATOM 11029 C CA . ALA H 1 40 ? 25.44724 -42.99357 -21.10172 1.000 90.76133 40 ALA H CA 1
ATOM 11030 C C . ALA H 1 40 ? 26.37546 -43.66248 -20.09026 1.000 97.45459 40 ALA H C 1
ATOM 11031 O O . ALA H 1 40 ? 26.18843 -44.81878 -19.70402 1.000 99.38320 40 ALA H O 1
ATOM 11033 N N . ASN H 1 41 ? 27.39394 -42.91930 -19.66779 1.000 92.09954 41 ASN H N 1
ATOM 11034 C CA . ASN H 1 41 ? 28.33660 -43.43492 -18.68963 1.000 94.77925 41 ASN H CA 1
ATOM 11035 C C . ASN H 1 41 ? 27.88111 -43.04396 -17.28476 1.000 107.00433 41 ASN H C 1
ATOM 11036 O O . ASN H 1 41 ? 26.75757 -42.57545 -17.07925 1.000 99.70365 41 ASN H O 1
ATOM 11041 N N . SER H 1 42 ? 28.77646 -43.20552 -16.30597 1.000 120.10841 42 SER H N 1
ATOM 11042 C CA . SER H 1 42 ? 28.41440 -42.97216 -14.91098 1.000 128.60075 42 SER H CA 1
ATOM 11043 C C . SER H 1 42 ? 27.95125 -41.53682 -14.67715 1.000 135.41228 42 SER H C 1
ATOM 11044 O O . SER H 1 42 ? 27.03480 -41.29431 -13.88284 1.000 142.85589 42 SER H O 1
ATOM 11047 N N . GLU H 1 43 ? 28.56069 -40.57529 -15.36446 1.000 116.23775 43 GLU H N 1
ATOM 11048 C CA . GLU H 1 43 ? 28.23394 -39.16676 -15.19340 1.000 115.26709 43 GLU H CA 1
ATOM 11049 C C . GLU H 1 43 ? 27.15354 -38.67671 -16.15432 1.000 110.44130 43 GLU H C 1
ATOM 11050 O O . GLU H 1 43 ? 26.87317 -37.47327 -16.18810 1.000 107.92688 43 GLU H O 1
ATOM 11056 N N . GLY H 1 44 ? 26.54921 -39.57090 -16.93487 1.000 106.74349 44 GLY H N 1
ATOM 11057 C CA . GLY H 1 44 ? 25.46989 -39.19837 -17.83450 1.000 113.82216 44 GLY H CA 1
ATOM 11058 C C . GLY H 1 44 ? 25.85520 -38.66519 -19.19924 1.000 91.73151 44 GLY H C 1
ATOM 11059 O O . GLY H 1 44 ? 24.98693 -38.12657 -19.89764 1.000 79.20722 44 GLY H O 1
ATOM 11060 N N . THR H 1 45 ? 27.11538 -38.79092 -19.60434 1.000 93.15829 45 THR H N 1
ATOM 11061 C CA . THR H 1 45 ? 27.55240 -38.30026 -20.90624 1.000 92.62464 45 THR H CA 1
ATOM 11062 C C . THR H 1 45 ? 27.18170 -39.31783 -21.98306 1.000 89.92298 45 THR H C 1
ATOM 11063 O O . THR H 1 45 ? 27.64294 -40.46341 -21.94475 1.000 83.14157 45 THR H O 1
ATOM 11067 N N . THR H 1 46 ? 26.33303 -38.90897 -22.92808 1.000 87.76038 46 THR H N 1
ATOM 11068 C CA . THR H 1 46 ? 25.90877 -39.77705 -24.01713 1.000 78.99338 46 THR H CA 1
ATOM 11069 C C . THR H 1 46 ? 26.94621 -39.79772 -25.13702 1.000 75.28646 46 THR H C 1
ATOM 11070 O O . THR H 1 46 ? 27.81264 -38.92307 -25.20551 1.000 78.10138 46 THR H O 1
ATOM 11074 N N . PRO H 1 47 ? 26.88483 -40.79913 -26.02879 1.000 80.86159 47 PRO H N 1
ATOM 11075 C CA . PRO H 1 47 ? 27.80642 -40.80915 -27.18110 1.000 84.88495 47 PRO H CA 1
ATOM 11076 C C . PRO H 1 47 ? 27.76956 -39.53757 -28.01579 1.000 83.65547 47 PRO H C 1
ATOM 11077 O O . PRO H 1 47 ? 28.81449 -39.09946 -28.51582 1.000 78.45552 47 PRO H O 1
ATOM 11081 N N . VAL H 1 48 ? 26.59762 -38.92230 -28.17214 1.000 72.25721 48 VAL H N 1
ATOM 11082 C CA . VAL H 1 48 ? 26.52743 -37.65770 -28.89472 1.000 71.88620 48 VAL H CA 1
ATOM 11083 C C . VAL H 1 48 ? 27.23762 -36.56296 -28.11005 1.000 68.92133 48 VAL H C 1
ATOM 11084 O O . VAL H 1 48 ? 28.01419 -35.77815 -28.66783 1.000 60.79429 48 VAL H O 1
ATOM 11088 N N . LEU H 1 49 ? 26.98641 -36.49994 -26.80111 1.000 71.43727 49 LEU H N 1
ATOM 11089 C CA . LEU H 1 49 ? 27.59380 -35.45793 -25.98183 1.000 68.42837 49 LEU H CA 1
ATOM 11090 C C . LEU H 1 49 ? 29.10544 -35.61064 -25.91809 1.000 65.98385 49 LEU H C 1
ATOM 11091 O O . LEU H 1 49 ? 29.83507 -34.61580 -25.98696 1.000 70.42668 49 LEU H O 1
ATOM 11096 N N . LEU H 1 50 ? 29.59866 -36.84611 -25.81772 1.000 74.73227 50 LEU H N 1
ATOM 11097 C CA . LEU H 1 50 ? 31.04288 -37.04748 -25.82976 1.000 71.37377 50 LEU H CA 1
ATOM 11098 C C . LEU H 1 50 ? 31.62705 -36.68587 -27.18749 1.000 68.87019 50 LEU H C 1
ATOM 11099 O O . LEU H 1 50 ? 32.70845 -36.09157 -27.26447 1.000 71.19874 50 LEU H O 1
ATOM 11104 N N . LEU H 1 51 ? 30.91022 -37.00334 -28.26817 1.000 64.57072 51 LEU H N 1
ATOM 11105 C CA . LEU H 1 51 ? 31.39664 -36.64569 -29.59482 1.000 65.52403 51 LEU H CA 1
ATOM 11106 C C . LEU H 1 51 ? 31.48555 -35.13467 -29.76115 1.000 62.65943 51 LEU H C 1
ATOM 11107 O O . LEU H 1 51 ? 32.49382 -34.61567 -30.25265 1.000 62.49965 51 LEU H O 1
ATOM 11112 N N . LEU H 1 52 ? 30.45536 -34.40847 -29.32372 1.000 60.02112 52 LEU H N 1
ATOM 11113 C CA . LEU H 1 52 ? 30.51948 -32.95239 -29.35709 1.000 59.13103 52 LEU H CA 1
ATOM 11114 C C . LEU H 1 52 ? 31.59894 -32.42983 -28.42221 1.000 60.13582 52 LEU H C 1
ATOM 11115 O O . LEU H 1 52 ? 32.21069 -31.39219 -28.70310 1.000 61.64184 52 LEU H O 1
ATOM 11120 N N . GLU H 1 53 ? 31.81995 -33.11651 -27.29637 1.000 61.46261 53 GLU H N 1
ATOM 11121 C CA . GLU H 1 53 ? 32.91206 -32.75457 -26.39810 1.000 60.07996 53 GLU H CA 1
ATOM 11122 C C . GLU H 1 53 ? 34.26658 -32.95164 -27.06910 1.000 62.74029 53 GLU H C 1
ATOM 11123 O O . GLU H 1 53 ? 35.19907 -32.17239 -26.84176 1.000 66.94128 53 GLU H O 1
ATOM 11129 N N . ILE H 1 54 ? 34.39198 -33.98450 -27.90579 1.000 64.64816 54 ILE H N 1
ATOM 11130 C CA . ILE H 1 54 ? 35.63090 -34.19547 -28.64935 1.000 64.43439 54 ILE H CA 1
ATOM 11131 C C . ILE H 1 54 ? 35.85999 -33.05853 -29.63790 1.000 68.47184 54 ILE H C 1
ATOM 11132 O O . ILE H 1 54 ? 36.98380 -32.56662 -29.78982 1.000 74.06131 54 ILE H O 1
ATOM 11137 N N . ILE H 1 55 ? 34.79519 -32.61014 -30.30640 1.000 63.53918 55 ILE H N 1
ATOM 11138 C CA . ILE H 1 55 ? 34.89089 -31.48350 -31.23112 1.000 55.44510 55 ILE H CA 1
ATOM 11139 C C . ILE H 1 55 ? 35.36616 -30.23749 -30.50157 1.000 66.95079 55 ILE H C 1
ATOM 11140 O O . ILE H 1 55 ? 36.19605 -29.47063 -31.00854 1.000 61.50378 55 ILE H O 1
ATOM 11145 N N . GLN H 1 56 ? 34.84327 -30.02254 -29.29630 1.000 65.48489 56 GLN H N 1
ATOM 11146 C CA . GLN H 1 56 ? 35.15606 -28.82282 -28.53555 1.000 57.90329 56 GLN H CA 1
ATOM 11147 C C . GLN H 1 56 ? 36.63403 -28.77280 -28.16465 1.000 69.77245 56 GLN H C 1
ATOM 11148 O O . GLN H 1 56 ? 37.23822 -27.69344 -28.13994 1.000 70.83645 56 GLN H O 1
ATOM 11154 N N . GLN H 1 57 ? 37.23137 -29.92675 -27.86133 1.000 72.07873 57 GLN H N 1
ATOM 11155 C CA . GLN H 1 57 ? 38.61468 -29.99510 -27.40755 1.000 71.49230 57 GLN H CA 1
ATOM 11156 C C . GLN H 1 57 ? 39.55865 -30.66301 -28.39646 1.000 80.40650 57 GLN H C 1
ATOM 11157 O O . GLN H 1 57 ? 40.73984 -30.82937 -28.07704 1.000 92.10716 57 GLN H O 1
ATOM 11163 N N . GLY H 1 58 ? 39.08865 -31.05442 -29.57768 1.000 91.72032 58 GLY H N 1
ATOM 11164 C CA . GLY H 1 58 ? 39.90716 -31.80178 -30.50524 1.000 98.36878 58 GLY H CA 1
ATOM 11165 C C . GLY H 1 58 ? 40.57923 -30.93505 -31.56069 1.000 98.74136 58 GLY H C 1
ATOM 11166 O O . GLY H 1 58 ? 40.25725 -29.76542 -31.75483 1.000 94.58186 58 GLY H O 1
ATOM 11167 N N . SER H 1 59 ? 41.54139 -31.54984 -32.24356 1.000 84.53456 59 SER H N 1
ATOM 11168 C CA . SER H 1 59 ? 42.23449 -30.91422 -33.35016 1.000 77.91573 59 SER H CA 1
ATOM 11169 C C . SER H 1 59 ? 41.29521 -30.76735 -34.54736 1.000 81.95235 59 SER H C 1
ATOM 11170 O O . SER H 1 59 ? 40.17600 -31.28567 -34.56091 1.000 91.14069 59 SER H O 1
ATOM 11173 N N . GLU H 1 60 ? 41.76045 -30.03881 -35.56663 1.000 80.04297 60 GLU H N 1
ATOM 11174 C CA . GLU H 1 60 ? 40.95876 -29.88441 -36.77734 1.000 70.01202 60 GLU H CA 1
ATOM 11175 C C . GLU H 1 60 ? 40.71375 -31.22164 -37.46552 1.000 81.81450 60 GLU H C 1
ATOM 11176 O O . GLU H 1 60 ? 39.64920 -31.42204 -38.06156 1.000 83.98214 60 GLU H O 1
ATOM 11182 N N . GLU H 1 61 ? 41.67291 -32.15081 -37.37906 1.000 74.91617 61 GLU H N 1
ATOM 11183 C CA . GLU H 1 61 ? 41.48392 -33.48289 -37.95143 1.000 79.96444 61 GLU H CA 1
ATOM 11184 C C . GLU H 1 61 ? 40.35527 -34.22729 -37.25430 1.000 87.43689 61 GLU H C 1
ATOM 11185 O O . GLU H 1 61 ? 39.50014 -34.83660 -37.90748 1.000 97.16402 61 GLU H O 1
ATOM 11191 N N . GLN H 1 62 ? 40.35343 -34.21170 -35.92120 1.000 87.24890 62 GLN H N 1
ATOM 11192 C CA . GLN H 1 62 ? 39.26522 -34.83342 -35.17762 1.000 91.86651 62 GLN H CA 1
ATOM 11193 C C . GLN H 1 62 ? 37.92961 -34.17476 -35.50960 1.000 92.48442 62 GLN H C 1
ATOM 11194 O O . GLN H 1 62 ? 36.88292 -34.83196 -35.46967 1.000 90.53415 62 GLN H O 1
ATOM 11200 N N . GLN H 1 63 ? 37.95264 -32.88592 -35.86044 1.000 91.65354 63 GLN H N 1
ATOM 11201 C CA . GLN H 1 63 ? 36.72422 -32.14641 -36.13673 1.000 89.02370 63 GLN H CA 1
ATOM 11202 C C . GLN H 1 63 ? 36.04103 -32.65930 -37.39908 1.000 91.61746 63 GLN H C 1
ATOM 11203 O O . GLN H 1 63 ? 34.86175 -33.03088 -37.37532 1.000 98.68525 63 GLN H O 1
ATOM 11209 N N . LYS H 1 64 ? 36.77192 -32.67648 -38.51846 1.000 95.06033 64 LYS H N 1
ATOM 11210 C CA . LYS H 1 64 ? 36.19887 -33.10229 -39.79362 1.000 104.84354 64 LYS H CA 1
ATOM 11211 C C . LYS H 1 64 ? 35.73053 -34.55112 -39.75093 1.000 101.82913 64 LYS H C 1
ATOM 11212 O O . LYS H 1 64 ? 34.84667 -34.94344 -40.52058 1.000 104.56529 64 LYS H O 1
ATOM 11218 N N . LEU H 1 65 ? 36.31905 -35.35779 -38.87115 1.000 96.82983 65 LEU H N 1
ATOM 11219 C CA . LEU H 1 65 ? 35.87762 -36.73555 -38.68486 1.000 101.11815 65 LEU H CA 1
ATOM 11220 C C . LEU H 1 65 ? 34.48972 -36.80918 -38.04570 1.000 109.01697 65 LEU H C 1
ATOM 11221 O O . LEU H 1 65 ? 33.68899 -37.69073 -38.38274 1.000 102.31038 65 LEU H O 1
ATOM 11226 N N . ALA H 1 66 ? 34.19036 -35.89037 -37.12145 1.000 110.66790 66 ALA H N 1
ATOM 11227 C CA . ALA H 1 66 ? 33.00510 -35.98675 -36.27096 1.000 99.18041 66 ALA H CA 1
ATOM 11228 C C . ALA H 1 66 ? 31.66741 -35.77999 -36.98351 1.000 92.47685 66 ALA H C 1
ATOM 11229 O O . ALA H 1 66 ? 30.64763 -36.23876 -36.46082 1.000 92.44017 66 ALA H O 1
ATOM 11231 N N . LEU H 1 67 ? 31.61657 -35.10637 -38.13648 1.000 83.93206 67 LEU H N 1
ATOM 11232 C CA . LEU H 1 67 ? 30.33467 -35.00456 -38.83925 1.000 93.49817 67 LEU H CA 1
ATOM 11233 C C . LEU H 1 67 ? 29.81598 -36.36651 -39.28246 1.000 100.47394 67 LEU H C 1
ATOM 11234 O O . LEU H 1 67 ? 28.61730 -36.65351 -39.16027 1.000 84.95409 67 LEU H O 1
ATOM 11239 N N . ALA H 1 68 ? 30.69843 -37.22170 -39.79737 1.000 95.54268 68 ALA H N 1
ATOM 11240 C CA . ALA H 1 68 ? 30.26486 -38.56223 -40.16653 1.000 92.14131 68 ALA H CA 1
ATOM 11241 C C . ALA H 1 68 ? 29.92469 -39.38268 -38.93222 1.000 98.87968 68 ALA H C 1
ATOM 11242 O O . ALA H 1 68 ? 28.95203 -40.14608 -38.93718 1.000 110.89122 68 ALA H O 1
ATOM 11244 N N . LEU H 1 69 ? 30.70349 -39.22737 -37.85860 1.000 87.51671 69 LEU H N 1
ATOM 11245 C CA . LEU H 1 69 ? 30.41766 -39.97372 -36.64048 1.000 79.34167 69 LEU H CA 1
ATOM 11246 C C . LEU H 1 69 ? 29.08633 -39.55754 -36.02869 1.000 85.98556 69 LEU H C 1
ATOM 11247 O O . LEU H 1 69 ? 28.39313 -40.38736 -35.43022 1.000 86.66659 69 LEU H O 1
ATOM 11252 N N . LEU H 1 70 ? 28.71138 -38.28302 -36.15979 1.000 78.51712 70 LEU H N 1
ATOM 11253 C CA . LEU H 1 70 ? 27.42312 -37.85195 -35.62965 1.000 71.03508 70 LEU H CA 1
ATOM 11254 C C . LEU H 1 70 ? 26.26456 -38.35888 -36.47875 1.000 79.11042 70 LEU H C 1
ATOM 11255 O O . LEU H 1 70 ? 25.25541 -38.81962 -35.93409 1.000 85.84395 70 LEU H O 1
ATOM 11260 N N . GLN H 1 71 ? 26.37214 -38.27085 -37.81113 1.000 92.05273 71 GLN H N 1
ATOM 11261 C CA . GLN H 1 71 ? 25.30905 -38.82432 -38.64904 1.000 101.66260 71 GLN H CA 1
ATOM 11262 C C . GLN H 1 71 ? 25.14207 -40.31697 -38.40655 1.000 105.28742 71 GLN H C 1
ATOM 11263 O O . GLN H 1 71 ? 24.01995 -40.83497 -38.43197 1.000 116.40778 71 GLN H O 1
ATOM 11269 N N . GLU H 1 72 ? 26.24631 -41.02700 -38.17784 1.000 81.83736 72 GLU H N 1
ATOM 11270 C CA . GLU H 1 72 ? 26.15053 -42.44898 -37.87220 1.000 94.97557 72 GLU H CA 1
ATOM 11271 C C . GLU H 1 72 ? 25.39148 -42.66995 -36.56965 1.000 84.62290 72 GLU H C 1
ATOM 11272 O O . GLU H 1 72 ? 24.51753 -43.54031 -36.48704 1.000 90.33590 72 GLU H O 1
ATOM 11278 N N . LEU H 1 73 ? 25.71391 -41.88541 -35.53685 1.000 86.30767 73 LEU H N 1
ATOM 11279 C CA . LEU H 1 73 ? 25.01464 -42.01555 -34.26142 1.000 74.35394 73 LEU H CA 1
ATOM 11280 C C . LEU H 1 73 ? 23.54862 -41.62221 -34.39181 1.000 74.66350 73 LEU H C 1
ATOM 11281 O O . LEU H 1 73 ? 22.67329 -42.26758 -33.80457 1.000 79.35436 73 LEU H O 1
ATOM 11286 N N . LEU H 1 74 ? 23.26195 -40.55389 -35.13870 1.000 79.53318 74 LEU H N 1
ATOM 11287 C CA . LEU H 1 74 ? 21.87771 -40.12255 -35.30480 1.000 74.51920 74 LEU H CA 1
ATOM 11288 C C . LEU H 1 74 ? 21.08088 -41.11876 -36.13859 1.000 80.46840 74 LEU H C 1
ATOM 11289 O O . LEU H 1 74 ? 19.91490 -41.39667 -35.83385 1.000 76.29956 74 LEU H O 1
ATOM 11294 N N . GLU H 1 75 ? 21.68979 -41.66103 -37.19787 1.000 88.57476 75 GLU H N 1
ATOM 11295 C CA . GLU H 1 75 ? 21.02183 -42.68746 -37.99452 1.000 93.30856 75 GLU H CA 1
ATOM 11296 C C . GLU H 1 75 ? 20.78428 -43.95320 -37.17989 1.000 93.20653 75 GLU H C 1
ATOM 11297 O O . GLU H 1 75 ? 19.77601 -44.64315 -37.37034 1.000 100.30826 75 GLU H O 1
ATOM 11303 N N . ALA H 1 76 ? 21.71387 -44.28595 -36.28102 1.000 82.82074 76 ALA H N 1
ATOM 11304 C CA . ALA H 1 76 ? 21.56082 -45.44486 -35.40915 1.000 81.47471 76 ALA H CA 1
ATOM 11305 C C . ALA H 1 76 ? 20.46716 -45.26628 -34.36327 1.000 82.38129 76 ALA H C 1
ATOM 11306 O O . ALA H 1 76 ? 20.15043 -46.23101 -33.65708 1.000 86.30446 76 ALA H O 1
ATOM 11308 N N . GLY H 1 77 ? 19.89526 -44.07359 -34.24375 1.000 80.11988 77 GLY H N 1
ATOM 11309 C CA . GLY H 1 77 ? 18.81617 -43.81524 -33.31934 1.000 77.25088 77 GLY H CA 1
ATOM 11310 C C . GLY H 1 77 ? 19.18307 -43.10779 -32.03588 1.000 73.27492 77 GLY H C 1
ATOM 11311 O O . GLY H 1 77 ? 18.52333 -43.33556 -31.01600 1.000 81.61560 77 GLY H O 1
ATOM 11312 N N . ALA H 1 78 ? 20.19273 -42.24622 -32.05181 1.000 76.17160 78 ALA H N 1
ATOM 11313 C CA . ALA H 1 78 ? 20.55207 -41.49209 -30.86229 1.000 72.99680 78 ALA H CA 1
ATOM 11314 C C . ALA H 1 78 ? 19.53892 -40.38327 -30.61646 1.000 69.22225 78 ALA H C 1
ATOM 11315 O O . ALA H 1 78 ? 19.09634 -39.71040 -31.55081 1.000 59.56487 78 ALA H O 1
ATOM 11317 N N . ASP H 1 79 ? 19.15652 -40.21055 -29.35102 1.000 76.10396 79 ASP H N 1
ATOM 11318 C CA . ASP H 1 79 ? 18.20517 -39.17310 -28.96811 1.000 80.23115 79 ASP H CA 1
ATOM 11319 C C . ASP H 1 79 ? 18.90552 -37.82077 -28.98115 1.000 72.25085 79 ASP H C 1
ATOM 11320 O O . ASP H 1 79 ? 19.76754 -37.56537 -28.13131 1.000 70.99967 79 ASP H O 1
ATOM 11325 N N . PRO H 1 80 ? 18.53995 -36.91505 -29.89460 1.000 59.29926 80 PRO H N 1
ATOM 11326 C CA . PRO H 1 80 ? 19.22188 -35.61416 -29.95651 1.000 53.92027 80 PRO H CA 1
ATOM 11327 C C . PRO H 1 80 ? 18.84108 -34.65709 -28.83911 1.000 54.99142 80 PRO H C 1
ATOM 11328 O O . PRO H 1 80 ? 19.38622 -33.54785 -28.79036 1.000 52.23389 80 PRO H O 1
ATOM 11332 N N . ASN H 1 81 ? 17.94542 -35.04896 -27.93359 1.000 52.30301 81 ASN H N 1
ATOM 11333 C CA . ASN H 1 81 ? 17.52593 -34.19767 -26.82983 1.000 56.26474 81 ASN H CA 1
ATOM 11334 C C . ASN H 1 81 ? 17.98336 -34.71351 -25.47437 1.000 61.13409 81 ASN H C 1
ATOM 11335 O O . ASN H 1 81 ? 17.65478 -34.10260 -24.45224 1.000 69.90592 81 ASN H O 1
ATOM 11340 N N . MET H 1 82 ? 18.73182 -35.81092 -25.43397 1.000 48.35628 82 MET H N 1
ATOM 11341 C CA . MET H 1 82 ? 19.19568 -36.37432 -24.17312 1.000 51.14818 82 MET H CA 1
ATOM 11342 C C . MET H 1 82 ? 20.32690 -35.50789 -23.63458 1.000 59.18881 82 MET H C 1
ATOM 11343 O O . MET H 1 82 ? 21.39471 -35.41163 -24.25062 1.000 56.62700 82 MET H O 1
ATOM 11348 N N . ALA H 1 83 ? 20.08414 -34.85370 -22.50247 1.000 56.31452 83 ALA H N 1
ATOM 11349 C CA . ALA H 1 83 ? 21.08015 -33.99210 -21.88712 1.000 65.17560 83 ALA H CA 1
ATOM 11350 C C . ALA H 1 83 ? 21.92824 -34.77793 -20.89164 1.000 68.92793 83 ALA H C 1
ATOM 11351 O O . ALA H 1 83 ? 21.55546 -35.86270 -20.43713 1.000 69.87290 83 ALA H O 1
ATOM 11353 N N . ASN H 1 84 ? 23.08439 -34.21106 -20.55397 1.000 68.53242 84 ASN H N 1
ATOM 11354 C CA . ASN H 1 84 ? 23.95332 -34.80804 -19.55340 1.000 69.02427 84 ASN H CA 1
ATOM 11355 C C . ASN H 1 84 ? 23.39032 -34.55576 -18.15556 1.000 81.44017 84 ASN H C 1
ATOM 11356 O O . ASN H 1 84 ? 22.30167 -33.99905 -17.98269 1.000 73.66333 84 ASN H O 1
ATOM 11361 N N . SER H 1 85 ? 24.14537 -34.98313 -17.13973 1.000 94.03789 85 SER H N 1
ATOM 11362 C CA . SER H 1 85 ? 23.70866 -34.80810 -15.75705 1.000 90.99418 85 SER H CA 1
ATOM 11363 C C . SER H 1 85 ? 23.52654 -33.33618 -15.40605 1.000 97.20021 85 SER H C 1
ATOM 11364 O O . SER H 1 85 ? 22.66773 -32.99722 -14.58375 1.000 97.55015 85 SER H O 1
ATOM 11367 N N . GLU H 1 86 ? 24.33062 -32.45117 -16.00295 1.000 90.34694 86 GLU H N 1
ATOM 11368 C CA . GLU H 1 86 ? 24.19152 -31.02224 -15.74696 1.000 97.07186 86 GLU H CA 1
ATOM 11369 C C . GLU H 1 86 ? 22.93265 -30.44443 -16.38011 1.000 95.50340 86 GLU H C 1
ATOM 11370 O O . GLU H 1 86 ? 22.49058 -29.36160 -15.97942 1.000 80.46219 86 GLU H O 1
ATOM 11376 N N . GLY H 1 87 ? 22.34852 -31.14212 -17.34734 1.000 104.56496 87 GLY H N 1
ATOM 11377 C CA . GLY H 1 87 ? 21.19717 -30.64964 -18.06756 1.000 103.43518 87 GLY H CA 1
ATOM 11378 C C . GLY H 1 87 ? 21.51628 -29.97446 -19.38213 1.000 89.92878 87 GLY H C 1
ATOM 11379 O O . GLY H 1 87 ? 20.66868 -29.23334 -19.89767 1.000 83.92804 87 GLY H O 1
ATOM 11380 N N . THR H 1 88 ? 22.69746 -30.21775 -19.94587 1.000 73.25110 88 THR H N 1
ATOM 11381 C CA . THR H 1 88 ? 23.11760 -29.58376 -21.18794 1.000 69.03224 88 THR H CA 1
ATOM 11382 C C . THR H 1 88 ? 22.73318 -30.45486 -22.37722 1.000 69.23784 88 THR H C 1
ATOM 11383 O O . THR H 1 88 ? 23.19714 -31.59364 -22.49761 1.000 64.15668 88 THR H O 1
ATOM 11387 N N . THR H 1 89 ? 21.87998 -29.91875 -23.24553 1.000 56.22039 89 THR H N 1
ATOM 11388 C CA . THR H 1 89 ? 21.44214 -30.62719 -24.43230 1.000 58.26616 89 THR H CA 1
ATOM 11389 C C . THR H 1 89 ? 22.49728 -30.52361 -25.53067 1.000 66.01095 89 THR H C 1
ATOM 11390 O O . THR H 1 89 ? 23.32987 -29.61290 -25.51603 1.000 60.63008 89 THR H O 1
ATOM 11394 N N . PRO H 1 90 ? 22.49475 -31.45845 -26.49184 1.000 49.49328 90 PRO H N 1
ATOM 11395 C CA . PRO H 1 90 ? 23.46356 -31.36210 -27.59674 1.000 44.08989 90 PRO H CA 1
ATOM 11396 C C . PRO H 1 90 ? 23.40361 -30.03610 -28.33733 1.000 57.79238 90 PRO H C 1
ATOM 11397 O O . PRO H 1 90 ? 24.44665 -29.51795 -28.75592 1.000 59.66175 90 PRO H O 1
ATOM 11401 N N . VAL H 1 91 ? 22.20832 -29.46915 -28.51457 1.000 49.97927 91 VAL H N 1
ATOM 11402 C CA . VAL H 1 91 ? 22.10364 -28.18083 -29.19040 1.000 48.70970 91 VAL H CA 1
ATOM 11403 C C . VAL H 1 91 ? 22.73868 -27.08611 -28.34493 1.000 48.80458 91 VAL H C 1
ATOM 11404 O O . VAL H 1 91 ? 23.45713 -26.22159 -28.86120 1.000 55.79681 91 VAL H O 1
ATOM 11408 N N . LEU H 1 92 ? 22.51264 -27.11918 -27.03100 1.000 52.68444 92 LEU H N 1
ATOM 11409 C CA . LEU H 1 92 ? 23.09424 -26.09761 -26.16712 1.000 59.59596 92 LEU H CA 1
ATOM 11410 C C . LEU H 1 92 ? 24.60371 -26.25418 -26.05814 1.000 60.75949 92 LEU H C 1
ATOM 11411 O O . LEU H 1 92 ? 25.31959 -25.25895 -25.90068 1.000 58.79878 92 LEU H O 1
ATOM 11416 N N . LEU H 1 93 ? 25.10169 -27.48983 -26.12020 1.000 65.91562 93 LEU H N 1
ATOM 11417 C CA . LEU H 1 93 ? 26.54451 -27.70370 -26.15517 1.000 64.95393 93 LEU H CA 1
ATOM 11418 C C . LEU H 1 93 ? 27.13407 -27.24678 -27.48366 1.000 52.52622 93 LEU H C 1
ATOM 11419 O O . LEU H 1 93 ? 28.23421 -26.68475 -27.52341 1.000 51.49961 93 LEU H O 1
ATOM 11424 N N . LEU H 1 94 ? 26.41271 -27.48085 -28.58018 1.000 56.43843 94 LEU H N 1
ATOM 11425 C CA . LEU H 1 94 ? 26.85791 -27.00889 -29.88565 1.000 48.14741 94 LEU H CA 1
ATOM 11426 C C . LEU H 1 94 ? 27.01059 -25.49592 -29.89614 1.000 46.47585 94 LEU H C 1
ATOM 11427 O O . LEU H 1 94 ? 28.01494 -24.96395 -30.38314 1.000 42.74251 94 LEU H O 1
ATOM 11432 N N . LEU H 1 95 ? 26.00671 -24.78446 -29.37436 1.000 50.54285 95 LEU H N 1
ATOM 11433 C CA . LEU H 1 95 ? 26.06703 -23.32727 -29.33573 1.000 52.34179 95 LEU H CA 1
ATOM 11434 C C . LEU H 1 95 ? 27.18978 -22.83531 -28.43187 1.000 47.37026 95 LEU H C 1
ATOM 11435 O O . LEU H 1 95 ? 27.74571 -21.75787 -28.67448 1.000 51.27671 95 LEU H O 1
ATOM 11440 N N . GLU H 1 96 ? 27.51225 -23.58102 -27.37063 1.000 47.96626 96 GLU H N 1
ATOM 11441 C CA . GLU H 1 96 ? 28.67681 -23.22982 -26.56341 1.000 47.31616 96 GLU H CA 1
ATOM 11442 C C . GLU H 1 96 ? 29.95833 -23.39749 -27.36764 1.000 47.60601 96 GLU H C 1
ATOM 11443 O O . GLU H 1 96 ? 30.90373 -22.61630 -27.20730 1.000 58.07389 96 GLU H O 1
ATOM 11449 N N . ILE H 1 97 ? 30.00581 -24.40893 -28.24234 1.000 42.37544 97 ILE H N 1
ATOM 11450 C CA . ILE H 1 97 ? 31.15507 -24.57186 -29.12917 1.000 43.53646 97 ILE H CA 1
ATOM 11451 C C . ILE H 1 97 ? 31.28114 -23.36864 -30.05659 1.000 40.61057 97 ILE H C 1
ATOM 11452 O O . ILE H 1 97 ? 32.38603 -22.87577 -30.30929 1.000 53.18944 97 ILE H O 1
ATOM 11457 N N . ILE H 1 98 ? 30.16066 -22.88451 -30.59088 1.000 38.78757 98 ILE H N 1
ATOM 11458 C CA . ILE H 1 98 ? 30.19916 -21.67106 -31.40308 1.000 38.43811 98 ILE H CA 1
ATOM 11459 C C . ILE H 1 98 ? 30.62960 -20.47559 -30.55904 1.000 40.60483 98 ILE H C 1
ATOM 11460 O O . ILE H 1 98 ? 31.46544 -19.66392 -30.97578 1.000 40.78773 98 ILE H O 1
ATOM 11465 N N . GLN H 1 99 ? 30.05448 -20.34775 -29.35897 1.000 48.48919 99 GLN H N 1
ATOM 11466 C CA . GLN H 1 99 ? 30.30699 -19.17658 -28.52160 1.000 45.83001 99 GLN H CA 1
ATOM 11467 C C . GLN H 1 99 ? 31.77791 -19.03511 -28.15551 1.000 41.63724 99 GLN H C 1
ATOM 11468 O O . GLN H 1 99 ? 32.31051 -17.91925 -28.13251 1.000 44.29689 99 GLN H O 1
ATOM 11474 N N . GLN H 1 100 ? 32.46111 -20.15096 -27.89697 1.000 42.31447 100 GLN H N 1
ATOM 11475 C CA . GLN H 1 100 ? 33.82890 -20.10817 -27.39094 1.000 48.71272 100 GLN H CA 1
ATOM 11476 C C . GLN H 1 100 ? 34.84611 -20.73505 -28.33308 1.000 48.51091 100 GLN H C 1
ATOM 11477 O O . GLN H 1 100 ? 36.02091 -20.85202 -27.96360 1.000 54.06505 100 GLN H O 1
ATOM 11483 N N . GLY H 1 101 ? 34.43905 -21.13338 -29.53684 1.000 46.21671 101 GLY H N 1
ATOM 11484 C CA . GLY H 1 101 ? 35.29691 -21.88781 -30.41982 1.000 42.05483 101 GLY H CA 1
ATOM 11485 C C . GLY H 1 101 ? 35.99447 -21.02556 -31.45680 1.000 51.25439 101 GLY H C 1
ATOM 11486 O O . GLY H 1 101 ? 35.73252 -19.83479 -31.60044 1.000 54.88060 101 GLY H O 1
ATOM 11487 N N . SER H 1 102 ? 36.91232 -21.66679 -32.17621 1.000 51.19831 102 SER H N 1
ATOM 11488 C CA . SER H 1 102 ? 37.60627 -21.04213 -33.28986 1.000 56.17532 102 SER H CA 1
ATOM 11489 C C . SER H 1 102 ? 36.65320 -20.87444 -34.47866 1.000 55.02936 102 SER H C 1
ATOM 11490 O O . SER H 1 102 ? 35.52337 -21.36888 -34.48210 1.000 58.71146 102 SER H O 1
ATOM 11493 N N . GLU H 1 103 ? 37.11852 -20.15964 -35.50530 1.000 48.94397 103 GLU H N 1
ATOM 11494 C CA . GLU H 1 103 ? 36.29470 -19.99496 -36.69876 1.000 49.57266 103 GLU H CA 1
ATOM 11495 C C . GLU H 1 103 ? 36.03494 -21.32819 -37.39091 1.000 59.29329 103 GLU H C 1
ATOM 11496 O O . GLU H 1 103 ? 34.96434 -21.51975 -37.97815 1.000 65.25445 103 GLU H O 1
ATOM 11502 N N . GLU H 1 104 ? 36.98856 -22.26198 -37.32810 1.000 48.24898 104 GLU H N 1
ATOM 11503 C CA . GLU H 1 104 ? 36.75215 -23.59099 -37.88458 1.000 51.87949 104 GLU H CA 1
ATOM 11504 C C . GLU H 1 104 ? 35.68030 -24.34174 -37.10739 1.000 53.18605 104 GLU H C 1
ATOM 11505 O O . GLU H 1 104 ? 34.78920 -24.95663 -37.70556 1.000 51.16573 104 GLU H O 1
ATOM 11511 N N . GLN H 1 105 ? 35.74423 -24.29678 -35.77408 1.000 65.46483 105 GLN H N 1
ATOM 11512 C CA . GLN H 1 105 ? 34.72055 -24.94858 -34.96298 1.000 62.27493 105 GLN H CA 1
ATOM 11513 C C . GLN H 1 105 ? 33.35308 -24.32355 -35.18494 1.000 57.25239 105 GLN H C 1
ATOM 11514 O O . GLN H 1 105 ? 32.33613 -25.02681 -35.15787 1.000 51.03047 105 GLN H O 1
ATOM 11520 N N . GLN H 1 106 ? 33.31432 -23.01072 -35.41894 1.000 66.53474 106 GLN H N 1
ATOM 11521 C CA . GLN H 1 106 ? 32.04963 -22.32365 -35.64771 1.000 61.75842 106 GLN H CA 1
ATOM 11522 C C . GLN H 1 106 ? 31.35275 -22.87233 -36.88355 1.000 55.27315 106 GLN H C 1
ATOM 11523 O O . GLN H 1 106 ? 30.15580 -23.18159 -36.85459 1.000 49.37163 106 GLN H O 1
ATOM 11529 N N . LYS H 1 107 ? 32.09850 -23.01630 -37.97740 1.000 47.73808 107 LYS H N 1
ATOM 11530 C CA . LYS H 1 107 ? 31.50719 -23.51337 -39.20947 1.000 47.07963 107 LYS H CA 1
ATOM 11531 C C . LYS H 1 107 ? 30.99280 -24.93270 -39.02220 1.000 60.08918 107 LYS H C 1
ATOM 11532 O O . LYS H 1 107 ? 29.92482 -25.28918 -39.53522 1.000 65.86322 107 LYS H O 1
ATOM 11538 N N . LEU H 1 108 ? 31.73264 -25.75155 -38.27083 1.000 58.66480 108 LEU H N 1
ATOM 11539 C CA . LEU H 1 108 ? 31.32746 -27.13696 -38.05553 1.000 64.45478 108 LEU H CA 1
ATOM 11540 C C . LEU H 1 108 ? 30.07056 -27.22211 -37.19711 1.000 59.07600 108 LEU H C 1
ATOM 11541 O O . LEU H 1 108 ? 29.09869 -27.89342 -37.56603 1.000 57.19688 108 LEU H O 1
ATOM 11546 N N . ALA H 1 109 ? 30.06623 -26.53975 -36.04980 1.000 64.64370 109 ALA H N 1
ATOM 11547 C CA . ALA H 1 109 ? 28.92103 -26.63449 -35.15171 1.000 63.81731 109 ALA H CA 1
ATOM 11548 C C . ALA H 1 109 ? 27.66038 -26.07083 -35.79281 1.000 63.06433 109 ALA H C 1
ATOM 11549 O O . ALA H 1 109 ? 26.54743 -26.45537 -35.41606 1.000 74.84159 109 ALA H O 1
ATOM 11551 N N . ALA H 1 110 ? 27.81198 -25.14726 -36.74344 1.000 44.71388 110 ALA H N 1
ATOM 11552 C CA . ALA H 1 110 ? 26.66049 -24.67163 -37.49801 1.000 45.14359 110 ALA H CA 1
ATOM 11553 C C . ALA H 1 110 ? 26.06189 -25.78259 -38.35106 1.000 65.02505 110 ALA H C 1
ATOM 11554 O O . ALA H 1 110 ? 24.83543 -25.90900 -38.44609 1.000 67.24911 110 ALA H O 1
ATOM 11556 N N . ALA H 1 111 ? 26.91333 -26.59922 -38.97806 1.000 60.14854 111 ALA H N 1
ATOM 11557 C CA . ALA H 1 111 ? 26.41717 -27.70479 -39.79031 1.000 54.06415 111 ALA H CA 1
ATOM 11558 C C . ALA H 1 111 ? 25.84873 -28.81738 -38.92104 1.000 66.09817 111 ALA H C 1
ATOM 11559 O O . ALA H 1 111 ? 24.86762 -29.47188 -39.29612 1.000 65.44682 111 ALA H O 1
ATOM 11561 N N . LEU H 1 112 ? 26.46025 -29.05312 -37.76169 1.000 58.37842 112 LEU H N 1
ATOM 11562 C CA . LEU H 1 112 ? 25.95825 -30.07901 -36.86106 1.000 54.06391 112 LEU H CA 1
ATOM 11563 C C . LEU H 1 112 ? 24.59176 -29.70784 -36.30131 1.000 66.27883 112 LEU H C 1
ATOM 11564 O O . LEU H 1 112 ? 23.76015 -30.59103 -36.06411 1.000 77.35552 112 LEU H O 1
ATOM 11569 N N . LEU H 1 113 ? 24.33802 -28.41389 -36.09136 1.000 64.26391 113 LEU H N 1
ATOM 11570 C CA . LEU H 1 113 ? 23.04528 -27.99427 -35.55986 1.000 71.13322 113 LEU H CA 1
ATOM 11571 C C . LEU H 1 113 ? 21.91244 -28.33997 -36.51700 1.000 70.89746 113 LEU H C 1
ATOM 11572 O O . LEU H 1 113 ? 20.83434 -28.76473 -36.08554 1.000 75.79145 113 LEU H O 1
ATOM 11577 N N . LYS H 1 114 ? 22.12993 -28.15141 -37.81918 1.000 65.39717 114 LYS H N 1
ATOM 11578 C CA . LYS H 1 114 ? 21.11663 -28.54461 -38.79115 1.000 63.16311 114 LYS H CA 1
ATOM 11579 C C . LYS H 1 114 ? 20.85730 -30.04434 -38.72475 1.000 63.14245 114 LYS H C 1
ATOM 11580 O O . LYS H 1 114 ? 19.70690 -30.48879 -38.80956 1.000 63.43925 114 LYS H O 1
ATOM 11586 N N . GLU H 1 115 ? 21.91466 -30.83935 -38.55558 1.000 58.82381 115 GLU H N 1
ATOM 11587 C CA . GLU H 1 115 ? 21.73415 -32.27750 -38.40287 1.000 57.73081 115 GLU H CA 1
ATOM 11588 C C . GLU H 1 115 ? 20.88087 -32.58962 -37.18311 1.000 60.61232 115 GLU H C 1
ATOM 11589 O O . GLU H 1 115 ? 19.99064 -33.44677 -37.24117 1.000 60.71500 115 GLU H O 1
ATOM 11595 N N . LEU H 1 116 ? 21.13406 -31.89628 -36.06949 1.000 55.27623 116 LEU H N 1
ATOM 11596 C CA . LEU H 1 116 ? 20.36503 -32.14368 -34.85619 1.000 49.54863 116 LEU H CA 1
ATOM 11597 C C . LEU H 1 116 ? 18.90916 -31.73719 -35.02737 1.000 55.57274 116 LEU H C 1
ATOM 11598 O O . LEU H 1 116 ? 18.00397 -32.45613 -34.58804 1.000 59.29175 116 LEU H O 1
ATOM 11603 N N . LEU H 1 117 ? 18.65905 -30.59149 -35.66172 1.000 61.23387 117 LEU H N 1
ATOM 11604 C CA . LEU H 1 117 ? 17.27882 -30.18113 -35.88942 1.000 59.13079 117 LEU H CA 1
ATOM 11605 C C . LEU H 1 117 ? 16.56922 -31.17154 -36.79954 1.000 63.28548 117 LEU H C 1
ATOM 11606 O O . LEU H 1 117 ? 15.40207 -31.51136 -36.57328 1.000 73.87901 117 LEU H O 1
ATOM 11611 N N . ASP H 1 118 ? 17.26595 -31.65720 -37.82722 1.000 60.62985 118 ASP H N 1
ATOM 11612 C CA . ASP H 1 118 ? 16.68934 -32.67970 -38.69045 1.000 58.20801 118 ASP H CA 1
ATOM 11613 C C . ASP H 1 118 ? 16.43674 -33.96734 -37.91790 1.000 58.64606 118 ASP H C 1
ATOM 11614 O O . ASP H 1 118 ? 15.43771 -34.65630 -38.15659 1.000 75.87729 118 ASP H O 1
ATOM 11619 N N . ALA H 1 119 ? 17.33975 -34.31551 -36.99370 1.000 55.89604 119 ALA H N 1
ATOM 11620 C CA . ALA H 1 119 ? 17.14904 -35.50094 -36.16343 1.000 64.61617 119 ALA H CA 1
ATOM 11621 C C . ALA H 1 119 ? 15.95400 -35.36995 -35.22745 1.000 68.81802 119 ALA H C 1
ATOM 11622 O O . ALA H 1 119 ? 15.42282 -36.39102 -34.77297 1.000 73.69994 119 ALA H O 1
ATOM 11624 N N . GLY H 1 120 ? 15.53027 -34.14410 -34.92309 1.000 57.10137 120 GLY H N 1
ATOM 11625 C CA . GLY H 1 120 ? 14.35340 -33.92211 -34.10743 1.000 60.76368 120 GLY H CA 1
ATOM 11626 C C . GLY H 1 120 ? 14.63987 -33.23494 -32.79049 1.000 60.57516 120 GLY H C 1
ATOM 11627 O O . GLY H 1 120 ? 13.89807 -33.41544 -31.81797 1.000 51.69008 120 GLY H O 1
ATOM 11628 N N . ALA H 1 121 ? 15.69185 -32.41956 -32.75627 1.000 59.77068 121 ALA H N 1
ATOM 11629 C CA . ALA H 1 121 ? 16.05064 -31.72053 -31.53194 1.000 50.21410 121 ALA H CA 1
ATOM 11630 C C . ALA H 1 121 ? 15.02616 -30.63654 -31.21716 1.000 57.68228 121 ALA H C 1
ATOM 11631 O O . ALA H 1 121 ? 14.54629 -29.93241 -32.11044 1.000 58.27065 121 ALA H O 1
ATOM 11633 N N . ASP H 1 122 ? 14.68342 -30.51512 -29.93090 1.000 62.85791 122 ASP H N 1
ATOM 11634 C CA . ASP H 1 122 ? 13.70023 -29.54537 -29.46171 1.000 52.77787 122 ASP H CA 1
ATOM 11635 C C . ASP H 1 122 ? 14.32804 -28.15810 -29.40791 1.000 56.33701 122 ASP H C 1
ATOM 11636 O O . ASP H 1 122 ? 15.22195 -27.91202 -28.58599 1.000 54.90229 122 ASP H O 1
ATOM 11641 N N . PRO H 1 123 ? 13.87437 -27.22155 -30.24942 1.000 49.24632 123 PRO H N 1
ATOM 11642 C CA . PRO H 1 123 ? 14.48284 -25.87997 -30.26337 1.000 56.82171 123 PRO H CA 1
ATOM 11643 C C . PRO H 1 123 ? 14.15816 -25.03744 -29.03327 1.000 59.02031 123 PRO H C 1
ATOM 11644 O O . PRO H 1 123 ? 14.69148 -23.92536 -28.90641 1.000 50.75658 123 PRO H O 1
ATOM 11648 N N . ASN H 1 124 ? 13.30236 -25.51444 -28.13292 1.000 48.81137 124 ASN H N 1
ATOM 11649 C CA . ASN H 1 124 ? 12.95422 -24.75927 -26.94360 1.000 47.82707 124 ASN H CA 1
ATOM 11650 C C . ASN H 1 124 ? 13.46036 -25.40840 -25.66870 1.000 53.05955 124 ASN H C 1
ATOM 11651 O O . ASN H 1 124 ? 13.20834 -24.88010 -24.57964 1.000 53.40609 124 ASN H O 1
ATOM 11656 N N . MET H 1 125 ? 14.16439 -26.53273 -25.77120 1.000 54.83258 125 MET H N 1
ATOM 11657 C CA . MET H 1 125 ? 14.65684 -27.22246 -24.58619 1.000 52.89329 125 MET H CA 1
ATOM 11658 C C . MET H 1 125 ? 15.81400 -26.43629 -23.98145 1.000 49.17565 125 MET H C 1
ATOM 11659 O O . MET H 1 125 ? 16.84297 -26.23448 -24.63567 1.000 36.78549 125 MET H O 1
ATOM 11664 N N . ALA H 1 126 ? 15.65029 -26.00289 -22.73492 1.000 47.06608 126 ALA H N 1
ATOM 11665 C CA . ALA H 1 126 ? 16.64559 -25.19510 -22.04625 1.000 46.81655 126 ALA H CA 1
ATOM 11666 C C . ALA H 1 126 ? 17.51206 -26.05658 -21.13117 1.000 50.64982 126 ALA H C 1
ATOM 11667 O O . ALA H 1 126 ? 17.23577 -27.23504 -20.89053 1.000 54.74624 126 ALA H O 1
ATOM 11669 N N . ASN H 1 127 ? 18.58466 -25.44968 -20.62583 1.000 51.01453 127 ASN H N 1
ATOM 11670 C CA . ASN H 1 127 ? 19.48805 -26.12839 -19.70886 1.000 61.55551 127 ASN H CA 1
ATOM 11671 C C . ASN H 1 127 ? 18.99938 -25.94360 -18.26923 1.000 62.70694 127 ASN H C 1
ATOM 11672 O O . ASN H 1 127 ? 17.89798 -25.44145 -18.02638 1.000 53.76114 127 ASN H O 1
ATOM 11677 N N . SER H 1 128 ? 19.82655 -26.34989 -17.29628 1.000 61.47010 128 SER H N 1
ATOM 11678 C CA . SER H 1 128 ? 19.44360 -26.26573 -15.88664 1.000 64.76553 128 SER H CA 1
ATOM 11679 C C . SER H 1 128 ? 19.22353 -24.82660 -15.43630 1.000 71.81187 128 SER H C 1
ATOM 11680 O O . SER H 1 128 ? 18.42746 -24.57641 -14.52301 1.000 79.28134 128 SER H O 1
ATOM 11683 N N . GLU H 1 129 ? 19.92684 -23.87751 -16.04686 1.000 69.34298 129 GLU H N 1
ATOM 11684 C CA . GLU H 1 129 ? 19.80320 -22.46022 -15.73528 1.000 73.73157 129 GLU H CA 1
ATOM 11685 C C . GLU H 1 129 ? 18.65628 -21.79815 -16.49869 1.000 68.38492 129 GLU H C 1
ATOM 11686 O O . GLU H 1 129 ? 18.41160 -20.59977 -16.32319 1.000 68.92911 129 GLU H O 1
ATOM 11692 N N . GLY H 1 130 ? 17.91692 -22.55809 -17.30459 1.000 58.35327 130 GLY H N 1
ATOM 11693 C CA . GLY H 1 130 ? 16.83264 -22.01174 -18.09252 1.000 53.84227 130 GLY H CA 1
ATOM 11694 C C . GLY H 1 130 ? 17.24808 -21.32097 -19.37312 1.000 61.91822 130 GLY H C 1
ATOM 11695 O O . GLY H 1 130 ? 16.38552 -20.76747 -20.06873 1.000 61.66511 130 GLY H O 1
ATOM 11696 N N . THR H 1 131 ? 18.53411 -21.32715 -19.70760 1.000 66.45081 131 THR H N 1
ATOM 11697 C CA . THR H 1 131 ? 18.99334 -20.69725 -20.93696 1.000 58.80335 131 THR H CA 1
ATOM 11698 C C . THR H 1 131 ? 18.52001 -21.50750 -22.13434 1.000 49.21003 131 THR H C 1
ATOM 11699 O O . THR H 1 131 ? 18.87784 -22.68039 -22.28399 1.000 50.03147 131 THR H O 1
ATOM 11703 N N . THR H 1 132 ? 17.72397 -20.88799 -22.97337 1.000 51.22579 132 THR H N 1
ATOM 11704 C CA . THR H 1 132 ? 17.19140 -21.51003 -24.17187 1.000 50.91985 132 THR H CA 1
ATOM 11705 C C . THR H 1 132 ? 18.16456 -21.35942 -25.33298 1.000 42.49900 132 THR H C 1
ATOM 11706 O O . THR H 1 132 ? 19.06535 -20.51580 -25.29905 1.000 46.80164 132 THR H O 1
ATOM 11710 N N . PRO H 1 133 ? 18.02170 -22.17593 -26.37755 1.000 45.11260 133 PRO H N 1
ATOM 11711 C CA . PRO H 1 133 ? 18.87487 -21.99091 -27.56240 1.000 47.76330 133 PRO H CA 1
ATOM 11712 C C . PRO H 1 133 ? 18.79992 -20.58843 -28.14672 1.000 49.55981 133 PRO H C 1
ATOM 11713 O O . PRO H 1 133 ? 19.80757 -20.08130 -28.65957 1.000 43.01311 133 PRO H O 1
ATOM 11717 N N . VAL H 1 134 ? 17.63151 -19.94637 -28.09312 1.000 45.46374 134 VAL H N 1
ATOM 11718 C CA . VAL H 1 134 ? 17.51629 -18.57229 -28.57576 1.000 41.26843 134 VAL H CA 1
ATOM 11719 C C . VAL H 1 134 ? 18.29697 -17.61716 -27.67904 1.000 44.99924 134 VAL H C 1
ATOM 11720 O O . VAL H 1 134 ? 19.06508 -16.77487 -28.16151 1.000 39.23603 134 VAL H O 1
ATOM 11724 N N . LEU H 1 135 ? 18.13025 -17.74850 -26.35842 1.000 46.23315 135 LEU H N 1
ATOM 11725 C CA . LEU H 1 135 ? 18.80772 -16.84235 -25.43445 1.000 46.31355 135 LEU H CA 1
ATOM 11726 C C . LEU H 1 135 ? 20.32200 -16.96725 -25.51811 1.000 42.43196 135 LEU H C 1
ATOM 11727 O O . LEU H 1 135 ? 21.03301 -15.97077 -25.35611 1.000 46.62256 135 LEU H O 1
ATOM 11732 N N . LEU H 1 136 ? 20.83669 -18.17095 -25.76527 1.000 44.04757 136 LEU H N 1
ATOM 11733 C CA . LEU H 1 136 ? 22.28112 -18.32642 -25.89580 1.000 48.56611 136 LEU H CA 1
ATOM 11734 C C . LEU H 1 136 ? 22.78686 -17.72678 -27.20573 1.000 42.46707 136 LEU H C 1
ATOM 11735 O O . LEU H 1 136 ? 23.85685 -17.11085 -27.23907 1.000 44.43996 136 LEU H O 1
ATOM 11740 N N . LEU H 1 137 ? 22.02152 -17.87159 -28.28968 1.000 39.73309 137 LEU H N 1
ATOM 11741 C CA . LEU H 1 137 ? 22.41772 -17.25652 -29.55210 1.000 46.44643 137 LEU H CA 1
ATOM 11742 C C . LEU H 1 137 ? 22.44018 -15.73734 -29.44816 1.000 50.71021 137 LEU H C 1
ATOM 11743 O O . LEU H 1 137 ? 23.27720 -15.08391 -30.08391 1.000 51.25962 137 LEU H O 1
ATOM 11748 N N . LEU H 1 138 ? 21.53464 -15.15577 -28.65679 1.000 37.05317 138 LEU H N 1
ATOM 11749 C CA . LEU H 1 138 ? 21.56575 -13.71134 -28.46494 1.000 41.23373 138 LEU H CA 1
ATOM 11750 C C . LEU H 1 138 ? 22.79033 -13.27582 -27.66685 1.000 43.50758 138 LEU H C 1
ATOM 11751 O O . LEU H 1 138 ? 23.27592 -12.15155 -27.84278 1.000 44.79848 138 LEU H O 1
ATOM 11756 N N . GLU H 1 139 ? 23.29077 -14.13882 -26.77933 1.000 43.20775 139 GLU H N 1
ATOM 11757 C CA . GLU H 1 139 ? 24.56191 -13.86980 -26.11381 1.000 36.63272 139 GLU H CA 1
ATOM 11758 C C . GLU H 1 139 ? 25.71312 -13.88512 -27.10940 1.000 52.21338 139 GLU H C 1
ATOM 11759 O O . GLU H 1 139 ? 26.63972 -13.06880 -27.01346 1.000 54.17618 139 GLU H O 1
ATOM 11765 N N . ILE H 1 140 ? 25.67123 -14.81585 -28.06722 1.000 45.33774 140 ILE H N 1
ATOM 11766 C CA . ILE H 1 140 ? 26.70821 -14.89639 -29.09061 1.000 43.40032 140 ILE H CA 1
ATOM 11767 C C . ILE H 1 140 ? 26.71988 -13.63858 -29.94816 1.000 47.84294 140 ILE H C 1
ATOM 11768 O O . ILE H 1 140 ? 27.78394 -13.16194 -30.36016 1.000 48.16974 140 ILE H O 1
ATOM 11773 N N . ILE H 1 141 ? 25.54133 -13.08833 -30.24446 1.000 48.38019 141 ILE H N 1
ATOM 11774 C CA . ILE H 1 141 ? 25.48269 -11.85220 -31.01988 1.000 47.66604 141 ILE H CA 1
ATOM 11775 C C . ILE H 1 141 ? 26.01449 -10.67246 -30.20758 1.000 44.15293 141 ILE H C 1
ATOM 11776 O O . ILE H 1 141 ? 26.74267 -9.81663 -30.72926 1.000 32.62105 141 ILE H O 1
ATOM 11781 N N . GLN H 1 142 ? 25.67638 -10.61307 -28.91732 1.000 42.33377 142 GLN H N 1
ATOM 11782 C CA . GLN H 1 142 ? 26.02721 -9.43626 -28.13064 1.000 38.76486 142 GLN H CA 1
ATOM 11783 C C . GLN H 1 142 ? 27.51648 -9.38379 -27.80626 1.000 41.93712 142 GLN H C 1
ATOM 11784 O O . GLN H 1 142 ? 28.09531 -8.29165 -27.74948 1.000 38.64508 142 GLN H O 1
ATOM 11790 N N . GLN H 1 143 ? 28.15861 -10.53077 -27.58442 1.000 41.00875 143 GLN H N 1
ATOM 11791 C CA . GLN H 1 143 ? 29.53681 -10.52892 -27.10998 1.000 47.30418 143 GLN H CA 1
ATOM 11792 C C . GLN H 1 143 ? 30.47692 -11.28651 -28.03425 1.000 48.72564 143 GLN H C 1
ATOM 11793 O O . GLN H 1 143 ? 31.65270 -11.47079 -27.69241 1.000 54.83694 143 GLN H O 1
ATOM 11799 N N . GLY H 1 144 ? 30.01346 -11.67284 -29.22145 1.000 43.08699 144 GLY H N 1
ATOM 11800 C CA . GLY H 1 144 ? 30.82158 -12.42185 -30.15338 1.000 46.48164 144 GLY H CA 1
ATOM 11801 C C . GLY H 1 144 ? 31.46713 -11.54295 -31.21299 1.000 50.80347 144 GLY H C 1
ATOM 11802 O O . GLY H 1 144 ? 31.24017 -10.33890 -31.30096 1.000 52.82521 144 GLY H O 1
ATOM 11803 N N . SER H 1 145 ? 32.27583 -12.19441 -32.04405 1.000 48.93614 145 SER H N 1
ATOM 11804 C CA . SER H 1 145 ? 32.95560 -11.53891 -33.14765 1.000 44.44795 145 SER H CA 1
ATOM 11805 C C . SER H 1 145 ? 31.97216 -11.18817 -34.26154 1.000 47.33095 145 SER H C 1
ATOM 11806 O O . SER H 1 145 ? 30.79812 -11.57239 -34.24467 1.000 46.84224 145 SER H O 1
ATOM 11809 N N . ARG H 1 146 ? 32.47210 -10.43158 -35.24322 1.000 45.38843 146 ARG H N 1
ATOM 11810 C CA . ARG H 1 146 ? 31.65282 -10.08865 -36.39929 1.000 40.84064 146 ARG H CA 1
ATOM 11811 C C . ARG H 1 146 ? 31.25618 -11.33886 -37.17544 1.000 53.74342 146 ARG H C 1
ATOM 11812 O O . ARG H 1 146 ? 30.14342 -11.40839 -37.71148 1.000 53.75400 146 ARG H O 1
ATOM 11820 N N . GLU H 1 147 ? 32.12948 -12.35118 -37.20907 1.000 50.56428 147 GLU H N 1
ATOM 11821 C CA . GLU H 1 147 ? 31.75888 -13.61945 -37.82588 1.000 39.85167 147 GLU H CA 1
ATOM 11822 C C . GLU H 1 147 ? 30.68756 -14.32576 -37.01167 1.000 44.42795 147 GLU H C 1
ATOM 11823 O O . GLU H 1 147 ? 29.72099 -14.85728 -37.57110 1.000 47.59144 147 GLU H O 1
ATOM 11829 N N . GLN H 1 148 ? 30.82986 -14.31829 -35.68641 1.000 37.88708 148 GLN H N 1
ATOM 11830 C CA . GLN H 1 148 ? 29.85014 -14.98056 -34.83622 1.000 38.13015 148 GLN H CA 1
ATOM 11831 C C . GLN H 1 148 ? 28.49887 -14.27996 -34.89369 1.000 42.70095 148 GLN H C 1
ATOM 11832 O O . GLN H 1 148 ? 27.45247 -14.94101 -34.88356 1.000 38.85734 148 GLN H O 1
ATOM 11838 N N . GLN H 1 149 ? 28.50774 -12.94594 -34.99087 1.000 41.71132 149 GLN H N 1
ATOM 11839 C CA . GLN H 1 149 ? 27.26919 -12.18058 -35.10719 1.000 36.66140 149 GLN H CA 1
ATOM 11840 C C . GLN H 1 149 ? 26.41777 -12.65969 -36.27142 1.000 47.92082 149 GLN H C 1
ATOM 11841 O O . GLN H 1 149 ? 25.22944 -12.96058 -36.10460 1.000 44.32657 149 GLN H O 1
ATOM 11847 N N . ALA H 1 150 ? 27.00790 -12.72983 -37.46508 1.000 47.88232 150 ALA H N 1
ATOM 11848 C CA . ALA H 1 150 ? 26.23410 -13.13149 -38.63087 1.000 37.73310 150 ALA H CA 1
ATOM 11849 C C . ALA H 1 150 ? 25.78378 -14.57872 -38.51005 1.000 43.03519 150 ALA H C 1
ATOM 11850 O O . ALA H 1 150 ? 24.62034 -14.89587 -38.78540 1.000 46.10913 150 ALA H O 1
ATOM 11852 N N . LEU H 1 151 ? 26.68104 -15.46332 -38.06344 1.000 46.11856 151 LEU H N 1
ATOM 11853 C CA . LEU H 1 151 ? 26.33477 -16.87618 -37.94233 1.000 39.83393 151 LEU H CA 1
ATOM 11854 C C . LEU H 1 151 ? 25.25801 -17.08786 -36.89018 1.000 41.70273 151 LEU H C 1
ATOM 11855 O O . LEU H 1 151 ? 24.25775 -17.76739 -37.14738 1.000 46.90231 151 LEU H O 1
ATOM 11860 N N . ALA H 1 152 ? 25.44724 -16.52536 -35.69292 1.000 32.86731 152 ALA H N 1
ATOM 11861 C CA . ALA H 1 152 ? 24.41451 -16.64831 -34.67226 1.000 34.71257 152 ALA H CA 1
ATOM 11862 C C . ALA H 1 152 ? 23.10190 -16.03744 -35.13591 1.000 40.54698 152 ALA H C 1
ATOM 11863 O O . ALA H 1 152 ? 22.02612 -16.52355 -34.76943 1.000 51.87993 152 ALA H O 1
ATOM 11865 N N . MET H 1 153 ? 23.16693 -14.99744 -35.96719 1.000 42.91108 153 MET H N 1
ATOM 11866 C CA . MET H 1 153 ? 21.94637 -14.39200 -36.48920 1.000 53.46625 153 MET H CA 1
ATOM 11867 C C . MET H 1 153 ? 21.17778 -15.36288 -37.37709 1.000 51.07959 153 MET H C 1
ATOM 11868 O O . MET H 1 153 ? 19.96867 -15.55142 -37.20636 1.000 60.70731 153 MET H O 1
ATOM 11873 N N . SER H 1 154 ? 21.86465 -15.99652 -38.32951 1.000 35.78532 154 SER H N 1
ATOM 11874 C CA . SER H 1 154 ? 21.17324 -16.90493 -39.23639 1.000 38.89985 154 SER H CA 1
ATOM 11875 C C . SER H 1 154 ? 20.69183 -18.15623 -38.51410 1.000 41.51813 154 SER H C 1
ATOM 11876 O O . SER H 1 154 ? 19.58842 -18.64439 -38.78452 1.000 46.36585 154 SER H O 1
ATOM 11879 N N . LEU H 1 155 ? 21.48358 -18.67559 -37.57194 1.000 39.33051 155 LEU H N 1
ATOM 11880 C CA . LEU H 1 155 ? 21.03061 -19.83791 -36.81441 1.000 44.86312 155 LEU H CA 1
ATOM 11881 C C . LEU H 1 155 ? 19.80823 -19.51190 -35.96528 1.000 43.95175 155 LEU H C 1
ATOM 11882 O O . LEU H 1 155 ? 18.93966 -20.37295 -35.76884 1.000 42.47364 155 LEU H O 1
ATOM 11887 N N . LEU H 1 156 ? 19.70439 -18.27468 -35.47503 1.000 33.40062 156 LEU H N 1
ATOM 11888 C CA . LEU H 1 156 ? 18.52421 -17.90919 -34.70201 1.000 38.70859 156 LEU H CA 1
ATOM 11889 C C . LEU H 1 156 ? 17.27373 -17.94112 -35.57157 1.000 43.29843 156 LEU H C 1
ATOM 11890 O O . LEU H 1 156 ? 16.24745 -18.50512 -35.17104 1.000 33.95540 156 LEU H O 1
ATOM 11895 N N . LEU H 1 157 ? 17.35980 -17.39458 -36.78900 1.000 50.17572 157 LEU H N 1
ATOM 11896 C CA . LEU H 1 157 ? 16.23453 -17.47422 -37.71244 1.000 37.33566 157 LEU H CA 1
ATOM 11897 C C . LEU H 1 157 ? 15.94989 -18.91824 -38.07901 1.000 36.80960 157 LEU H C 1
ATOM 11898 O O . LEU H 1 157 ? 14.78639 -19.30999 -38.23908 1.000 30.37042 157 LEU H O 1
ATOM 11903 N N . LEU H 1 158 ? 17.00716 -19.72889 -38.19358 1.000 40.75976 158 LEU H N 1
ATOM 11904 C CA . LEU H 1 158 ? 16.83343 -21.15386 -38.44656 1.000 37.90113 158 LEU H CA 1
ATOM 11905 C C . LEU H 1 158 ? 16.06664 -21.81607 -37.31643 1.000 35.10741 158 LEU H C 1
ATOM 11906 O O . LEU H 1 158 ? 15.19324 -22.65671 -37.55585 1.000 31.88915 158 LEU H O 1
ATOM 11911 N N . LEU H 1 159 ? 16.34689 -21.40970 -36.07680 1.000 40.13114 159 LEU H N 1
ATOM 11912 C CA . LEU H 1 159 ? 15.63282 -21.97327 -34.94030 1.000 39.71197 159 LEU H CA 1
ATOM 11913 C C . LEU H 1 159 ? 14.19998 -21.45594 -34.87203 1.000 38.61157 159 LEU H C 1
ATOM 11914 O O . LEU H 1 159 ? 13.27523 -22.21685 -34.56229 1.000 38.09295 159 LEU H O 1
ATOM 11919 N N . LEU H 1 160 ? 13.99115 -20.17083 -35.17073 1.000 34.37116 160 LEU H N 1
ATOM 11920 C CA . LEU H 1 160 ? 12.63404 -19.63751 -35.17121 1.000 36.53585 160 LEU H CA 1
ATOM 11921 C C . LEU H 1 160 ? 11.76161 -20.34631 -36.20005 1.000 46.93185 160 LEU H C 1
ATOM 11922 O O . LEU H 1 160 ? 10.60447 -20.68359 -35.91818 1.000 44.53938 160 LEU H O 1
ATOM 11927 N N . LEU H 1 161 ? 12.30420 -20.58661 -37.39754 1.000 42.32800 161 LEU H N 1
ATOM 11928 C CA . LEU H 1 161 ? 11.59091 -21.37128 -38.39936 1.000 36.29172 161 LEU H CA 1
ATOM 11929 C C . LEU H 1 161 ? 11.34653 -22.79886 -37.92562 1.000 39.41935 161 LEU H C 1
ATOM 11930 O O . LEU H 1 161 ? 10.33995 -23.41086 -38.29652 1.000 48.01624 161 LEU H O 1
ATOM 11935 N N . ALA H 1 162 ? 12.25229 -23.34284 -37.11081 1.000 37.76024 162 ALA H N 1
ATOM 11936 C CA . ALA H 1 162 ? 12.11976 -24.68829 -36.56381 1.000 40.52452 162 ALA H CA 1
ATOM 11937 C C . ALA H 1 162 ? 11.09686 -24.77791 -35.43639 1.000 47.80873 162 ALA H C 1
ATOM 11938 O O . ALA H 1 162 ? 10.80303 -25.88782 -34.97430 1.000 40.37558 162 ALA H O 1
ATOM 11940 N N . GLY H 1 163 ? 10.58801 -23.64537 -34.95864 1.000 42.39330 163 GLY H N 1
ATOM 11941 C CA . GLY H 1 163 ? 9.57610 -23.61309 -33.92588 1.000 41.65968 163 GLY H CA 1
ATOM 11942 C C . GLY H 1 163 ? 10.01422 -23.02574 -32.60085 1.000 46.53946 163 GLY H C 1
ATOM 11943 O O . GLY H 1 163 ? 9.27744 -23.15540 -31.61513 1.000 44.60443 163 GLY H O 1
ATOM 11944 N N . ALA H 1 164 ? 11.17253 -22.37304 -32.54650 1.000 43.97185 164 ALA H N 1
ATOM 11945 C CA . ALA H 1 164 ? 11.62444 -21.74851 -31.31288 1.000 37.75497 164 ALA H CA 1
ATOM 11946 C C . ALA H 1 164 ? 10.72647 -20.56653 -30.96761 1.000 47.63231 164 ALA H C 1
ATOM 11947 O O . ALA H 1 164 ? 10.30343 -19.80958 -31.84777 1.000 50.20882 164 ALA H O 1
ATOM 11949 N N . ASP H 1 165 ? 10.40806 -20.43228 -29.68016 1.000 50.11727 165 ASP H N 1
ATOM 11950 C CA . ASP H 1 165 ? 9.59952 -19.31912 -29.19107 1.000 50.17341 165 ASP H CA 1
ATOM 11951 C C . ASP H 1 165 ? 10.49895 -18.17646 -28.74304 1.000 48.17860 165 ASP H C 1
ATOM 11952 O O . ASP H 1 165 ? 11.35609 -18.38454 -27.87235 1.000 53.69340 165 ASP H O 1
ATOM 11957 N N . PRO H 1 166 ? 10.34322 -16.97428 -29.28558 1.000 50.64474 166 PRO H N 1
ATOM 11958 C CA . PRO H 1 166 ? 11.27763 -15.89297 -28.95129 1.000 59.72349 166 PRO H CA 1
ATOM 11959 C C . PRO H 1 166 ? 10.91520 -15.14325 -27.67982 1.000 57.07788 166 PRO H C 1
ATOM 11960 O O . PRO H 1 166 ? 11.40229 -14.02718 -27.47351 1.000 50.93107 166 PRO H O 1
ATOM 11964 N N . ASN H 1 167 ? 10.06795 -15.72641 -26.82399 1.000 56.08467 167 ASN H N 1
ATOM 11965 C CA . ASN H 1 167 ? 9.66497 -15.06918 -25.58809 1.000 60.71450 167 ASN H CA 1
ATOM 11966 C C . ASN H 1 167 ? 10.00021 -15.83535 -24.31555 1.000 57.23117 167 ASN H C 1
ATOM 11967 O O . ASN H 1 167 ? 9.78696 -15.29667 -23.22387 1.000 59.53501 167 ASN H O 1
ATOM 11972 N N . MET H 1 168 ? 10.51487 -17.05651 -24.41443 1.000 52.96731 168 MET H N 1
ATOM 11973 C CA . MET H 1 168 ? 10.87075 -17.82877 -23.22999 1.000 57.60048 168 MET H CA 1
ATOM 11974 C C . MET H 1 168 ? 12.04617 -17.18738 -22.50083 1.000 52.05341 168 MET H C 1
ATOM 11975 O O . MET H 1 168 ? 13.08522 -16.90653 -23.10599 1.000 49.63789 168 MET H O 1
ATOM 11980 N N . ALA H 1 169 ? 11.88167 -16.96366 -21.19819 1.000 57.87460 169 ALA H N 1
ATOM 11981 C CA . ALA H 1 169 ? 12.91661 -16.39222 -20.34631 1.000 52.52552 169 ALA H CA 1
ATOM 11982 C C . ALA H 1 169 ? 13.70306 -17.48515 -19.62894 1.000 56.06734 169 ALA H C 1
ATOM 11983 O O . ALA H 1 169 ? 13.30648 -18.65375 -19.59575 1.000 54.65470 169 ALA H O 1
ATOM 11985 N N . ASN H 1 170 ? 14.84826 -17.08670 -19.06204 1.000 58.48237 170 ASN H N 1
ATOM 11986 C CA . ASN H 1 170 ? 15.68773 -17.98697 -18.28260 1.000 66.74203 170 ASN H CA 1
ATOM 11987 C C . ASN H 1 170 ? 15.23252 -17.99579 -16.82062 1.000 72.37449 170 ASN H C 1
ATOM 11988 O O . ASN H 1 170 ? 14.18273 -17.45097 -16.46548 1.000 73.99462 170 ASN H O 1
ATOM 11993 N N . SER H 1 171 ? 16.04065 -18.60810 -15.94925 1.000 71.59274 171 SER H N 1
ATOM 11994 C CA . SER H 1 171 ? 15.68664 -18.67862 -14.53446 1.000 89.46423 171 SER H CA 1
ATOM 11995 C C . SER H 1 171 ? 15.64239 -17.29747 -13.89292 1.000 87.80204 171 SER H C 1
ATOM 11996 O O . SER H 1 171 ? 14.82960 -17.05937 -12.99198 1.000 107.51145 171 SER H O 1
ATOM 11999 N N . GLU H 1 172 ? 16.49463 -16.37697 -14.34263 1.000 87.58235 172 GLU H N 1
ATOM 12000 C CA . GLU H 1 172 ? 16.49903 -15.01011 -13.83646 1.000 80.94437 172 GLU H CA 1
ATOM 12001 C C . GLU H 1 172 ? 15.40948 -14.14629 -14.45600 1.000 78.17746 172 GLU H C 1
ATOM 12002 O O . GLU H 1 172 ? 15.36416 -12.94266 -14.17856 1.000 72.71732 172 GLU H O 1
ATOM 12008 N N . GLY H 1 173 ? 14.53028 -14.72582 -15.27089 1.000 78.30659 173 GLY H N 1
ATOM 12009 C CA . GLY H 1 173 ? 13.47342 -13.94616 -15.88186 1.000 89.27344 173 GLY H CA 1
ATOM 12010 C C . GLY H 1 173 ? 13.92733 -13.03419 -16.99768 1.000 81.51606 173 GLY H C 1
ATOM 12011 O O . GLY H 1 173 ? 13.22840 -12.07000 -17.32172 1.000 89.15761 173 GLY H O 1
ATOM 12012 N N . THR H 1 174 ? 15.07707 -13.31519 -17.60424 1.000 63.00243 174 THR H N 1
ATOM 12013 C CA . THR H 1 174 ? 15.62274 -12.48268 -18.67038 1.000 65.40337 174 THR H CA 1
ATOM 12014 C C . THR H 1 174 ? 15.03480 -12.94653 -19.99779 1.000 61.39049 174 THR H C 1
ATOM 12015 O O . THR H 1 174 ? 15.31466 -14.05898 -20.45496 1.000 56.65031 174 THR H O 1
ATOM 12019 N N . THR H 1 175 ? 14.21238 -12.09856 -20.61103 1.000 59.22989 175 THR H N 1
ATOM 12020 C CA . THR H 1 175 ? 13.59201 -12.45402 -21.87479 1.000 51.55068 175 THR H CA 1
ATOM 12021 C C . THR H 1 175 ? 14.50887 -12.11057 -23.03900 1.000 46.33525 175 THR H C 1
ATOM 12022 O O . THR H 1 175 ? 15.40780 -11.27083 -22.91471 1.000 44.07824 175 THR H O 1
ATOM 12026 N N . PRO H 1 176 ? 14.31609 -12.76124 -24.18855 1.000 44.75396 176 PRO H N 1
ATOM 12027 C CA . PRO H 1 176 ? 15.10373 -12.38535 -25.37222 1.000 51.30417 176 PRO H CA 1
ATOM 12028 C C . PRO H 1 176 ? 14.92398 -10.92920 -25.77176 1.000 46.13703 176 PRO H C 1
ATOM 12029 O O . PRO H 1 176 ? 15.87586 -10.30810 -26.26324 1.000 37.22213 176 PRO H O 1
ATOM 12033 N N . LYS H 1 177 ? 13.73086 -10.36117 -25.57314 1.000 44.52578 177 LYS H N 1
ATOM 12034 C CA . LYS H 1 177 ? 13.53058 -8.95054 -25.89068 1.000 43.44376 177 LYS H CA 1
ATOM 12035 C C . LYS H 1 177 ? 14.35129 -8.05035 -24.97394 1.000 45.78154 177 LYS H C 1
ATOM 12036 O O . LYS H 1 177 ? 14.90148 -7.03412 -25.42090 1.000 41.12331 177 LYS H O 1
ATOM 12042 N N . GLU H 1 178 ? 14.47746 -8.42840 -23.69663 1.000 45.77730 178 GLU H N 1
ATOM 12043 C CA . GLU H 1 178 ? 15.28547 -7.64962 -22.76097 1.000 37.35780 178 GLU H CA 1
ATOM 12044 C C . GLU H 1 178 ? 16.75249 -7.66329 -23.16178 1.000 44.90361 178 GLU H C 1
ATOM 12045 O O . GLU H 1 178 ? 17.44903 -6.64800 -23.04391 1.000 45.46902 178 GLU H O 1
ATOM 12051 N N . LEU H 1 179 ? 17.23348 -8.80432 -23.65510 1.000 46.66273 179 LEU H N 1
ATOM 12052 C CA . LEU H 1 179 ? 18.61372 -8.89561 -24.11035 1.000 42.42616 179 LEU H CA 1
ATOM 12053 C C . LEU H 1 179 ? 18.81218 -8.16330 -25.43621 1.000 41.14051 179 LEU H C 1
ATOM 12054 O O . LEU H 1 179 ? 19.88548 -7.59856 -25.67789 1.000 44.54738 179 LEU H O 1
ATOM 12059 N N . LEU H 1 180 ? 17.78925 -8.13935 -26.29456 1.000 42.36241 180 LEU H N 1
ATOM 12060 C CA . LEU H 1 180 ? 17.90228 -7.41619 -27.55955 1.000 48.15268 180 LEU H CA 1
ATOM 12061 C C . LEU H 1 180 ? 18.02175 -5.91522 -27.32794 1.000 37.23410 180 LEU H C 1
ATOM 12062 O O . LEU H 1 180 ? 18.73208 -5.21965 -28.06366 1.000 30.13573 180 LEU H O 1
ATOM 12067 N N . LYS H 1 181 ? 17.32070 -5.39633 -26.31696 1.000 45.35439 181 LYS H N 1
ATOM 12068 C CA . LYS H 1 181 ? 17.47845 -3.98963 -25.96529 1.000 48.80225 181 LYS H CA 1
ATOM 12069 C C . LYS H 1 181 ? 18.90669 -3.70074 -25.52405 1.000 44.45257 181 LYS H C 1
ATOM 12070 O O . LYS H 1 181 ? 19.46330 -2.64891 -25.85172 1.000 43.84537 181 LYS H O 1
ATOM 12076 N N . GLU H 1 182 ? 19.52784 -4.63682 -24.80256 1.000 47.71781 182 GLU H N 1
ATOM 12077 C CA . GLU H 1 182 ? 20.91626 -4.44297 -24.40411 1.000 44.73068 182 GLU H CA 1
ATOM 12078 C C . GLU H 1 182 ? 21.83101 -4.42730 -25.62040 1.000 49.62184 182 GLU H C 1
ATOM 12079 O O . GLU H 1 182 ? 22.73760 -3.59171 -25.71045 1.000 54.00011 182 GLU H O 1
ATOM 12085 N N . ILE H 1 183 ? 21.58800 -5.32098 -26.58285 1.000 48.07072 183 ILE H N 1
ATOM 12086 C CA . ILE H 1 183 ? 22.40111 -5.33991 -27.79565 1.000 45.72279 183 ILE H CA 1
ATOM 12087 C C . ILE H 1 183 ? 22.25622 -4.02465 -28.54613 1.000 42.71163 183 ILE H C 1
ATOM 12088 O O . ILE H 1 183 ? 23.22490 -3.49937 -29.10585 1.000 44.00630 183 ILE H O 1
ATOM 12093 N N . GLN H 1 184 ? 21.04762 -3.46357 -28.55190 1.000 40.96206 184 GLN H N 1
ATOM 12094 C CA . GLN H 1 184 ? 20.81780 -2.18855 -29.21834 1.000 43.07375 184 GLN H CA 1
ATOM 12095 C C . GLN H 1 184 ? 21.45488 -1.01951 -28.47915 1.000 62.63288 184 GLN H C 1
ATOM 12096 O O . GLN H 1 184 ? 21.89521 -0.05529 -29.11056 1.000 61.20917 184 GLN H O 1
ATOM 12102 N N . GLN H 1 185 ? 21.50412 -1.06894 -27.15174 1.000 45.34012 185 GLN H N 1
ATOM 12103 C CA . GLN H 1 185 ? 21.94516 0.10720 -26.41547 1.000 40.49699 185 GLN H CA 1
ATOM 12104 C C . GLN H 1 185 ? 23.45610 0.27573 -26.45355 1.000 50.51812 185 GLN H C 1
ATOM 12105 O O . GLN H 1 185 ? 23.95679 1.40023 -26.57792 1.000 55.47256 185 GLN H O 1
ATOM 12111 N N . GLN H 1 186 ? 24.19411 -0.82799 -26.34654 1.000 49.22702 186 GLN H N 1
ATOM 12112 C CA . GLN H 1 186 ? 25.64225 -0.78174 -26.19886 1.000 50.92342 186 GLN H CA 1
ATOM 12113 C C . GLN H 1 186 ? 26.37289 -1.61033 -27.24654 1.000 53.39813 186 GLN H C 1
ATOM 12114 O O . GLN H 1 186 ? 27.57077 -1.87541 -27.09752 1.000 52.12067 186 GLN H O 1
ATOM 12120 N N . GLY H 1 187 ? 25.68848 -1.98821 -28.32645 1.000 60.27527 187 GLY H N 1
ATOM 12121 C CA . GLY H 1 187 ? 26.31680 -2.76858 -29.36837 1.000 49.77036 187 GLY H CA 1
ATOM 12122 C C . GLY H 1 187 ? 26.91354 -1.89496 -30.45067 1.000 49.78844 187 GLY H C 1
ATOM 12123 O O . GLY H 1 187 ? 26.72616 -0.67787 -30.46159 1.000 46.73067 187 GLY H O 1
ATOM 12124 N N . SER H 1 188 ? 27.63058 -2.54969 -31.36380 1.000 51.54218 188 SER H N 1
ATOM 12125 C CA . SER H 1 188 ? 28.22904 -1.89569 -32.51827 1.000 42.28875 188 SER H CA 1
ATOM 12126 C C . SER H 1 188 ? 27.14606 -1.47046 -33.50607 1.000 40.72142 188 SER H C 1
ATOM 12127 O O . SER H 1 188 ? 25.95516 -1.73449 -33.32109 1.000 42.33654 188 SER H O 1
ATOM 12130 N N . ASP H 1 189 ? 27.57353 -0.81054 -34.58607 1.000 48.51608 189 ASP H N 1
ATOM 12131 C CA . ASP H 1 189 ? 26.62588 -0.40589 -35.62023 1.000 42.24262 189 ASP H CA 1
ATOM 12132 C C . ASP H 1 189 ? 25.93047 -1.61838 -36.22244 1.000 39.04757 189 ASP H C 1
ATOM 12133 O O . ASP H 1 189 ? 24.72427 -1.58543 -36.49354 1.000 41.65300 189 ASP H O 1
ATOM 12138 N N . GLU H 1 190 ? 26.66942 -2.71194 -36.39816 1.000 43.34298 190 GLU H N 1
ATOM 12139 C CA . GLU H 1 190 ? 26.09835 -3.94007 -36.93522 1.000 41.67362 190 GLU H CA 1
ATOM 12140 C C . GLU H 1 190 ? 25.28966 -4.68653 -35.88367 1.000 40.29381 190 GLU H C 1
ATOM 12141 O O . GLU H 1 190 ? 24.24397 -5.26913 -36.19652 1.000 38.03525 190 GLU H O 1
ATOM 12147 N N . GLN H 1 191 ? 25.75902 -4.69129 -34.63565 1.000 47.39325 191 GLN H N 1
ATOM 12148 C CA . GLN H 1 191 ? 24.98996 -5.33168 -33.57458 1.000 46.54488 191 GLN H CA 1
ATOM 12149 C C . GLN H 1 191 ? 23.64528 -4.64775 -33.37308 1.000 36.84153 191 GLN H C 1
ATOM 12150 O O . GLN H 1 191 ? 22.60952 -5.31569 -33.26890 1.000 31.50343 191 GLN H O 1
ATOM 12156 N N . ARG H 1 192 ? 23.63462 -3.31520 -33.36857 1.000 30.30219 192 ARG H N 1
ATOM 12157 C CA . ARG H 1 192 ? 22.38207 -2.59405 -33.18266 1.000 38.40331 192 ARG H CA 1
ATOM 12158 C C . ARG H 1 192 ? 21.42159 -2.86975 -34.32640 1.000 41.25111 192 ARG H C 1
ATOM 12159 O O . ARG H 1 192 ? 20.21004 -3.00017 -34.11038 1.000 36.16336 192 ARG H O 1
ATOM 12167 N N . LEU H 1 193 ? 21.94799 -2.97916 -35.54930 1.000 45.48014 193 LEU H N 1
ATOM 12168 C CA . LEU H 1 193 ? 21.10155 -3.30798 -36.68990 1.000 41.42956 193 LEU H CA 1
ATOM 12169 C C . LEU H 1 193 ? 20.46910 -4.68218 -36.51105 1.000 39.07522 193 LEU H C 1
ATOM 12170 O O . LEU H 1 193 ? 19.25679 -4.84650 -36.69104 1.000 41.62802 193 LEU H O 1
ATOM 12175 N N . LEU H 1 194 ? 21.27368 -5.68347 -36.13765 1.000 39.10181 194 LEU H N 1
ATOM 12176 C CA . LEU H 1 194 ? 20.71333 -7.00839 -35.88893 1.000 36.02191 194 LEU H CA 1
ATOM 12177 C C . LEU H 1 194 ? 19.67315 -6.95615 -34.78255 1.000 33.50288 194 LEU H C 1
ATOM 12178 O O . LEU H 1 194 ? 18.62995 -7.61103 -34.87262 1.000 43.01949 194 LEU H O 1
ATOM 12183 N N . ALA H 1 195 ? 19.93449 -6.16244 -33.73941 1.000 33.25886 195 ALA H N 1
ATOM 12184 C CA . ALA H 1 195 ? 18.99447 -6.03916 -32.63011 1.000 34.22767 195 ALA H CA 1
ATOM 12185 C C . ALA H 1 195 ? 17.70796 -5.34351 -33.05541 1.000 39.94839 195 ALA H C 1
ATOM 12186 O O . ALA H 1 195 ? 16.61096 -5.77707 -32.68172 1.000 36.73849 195 ALA H O 1
ATOM 12188 N N . GLU H 1 196 ? 17.81926 -4.25526 -33.82416 1.000 46.50594 196 GLU H N 1
ATOM 12189 C CA . GLU H 1 196 ? 16.62135 -3.55822 -34.28475 1.000 43.90017 196 GLU H CA 1
ATOM 12190 C C . GLU H 1 196 ? 15.77751 -4.44328 -35.19511 1.000 41.21851 196 GLU H C 1
ATOM 12191 O O . GLU H 1 196 ? 14.54285 -4.39339 -35.14741 1.000 43.40253 196 GLU H O 1
ATOM 12197 N N . VAL H 1 197 ? 16.42254 -5.28447 -36.00664 1.000 44.17049 197 VAL H N 1
ATOM 12198 C CA . VAL H 1 197 ? 15.67998 -6.21444 -36.85159 1.000 32.29903 197 VAL H CA 1
ATOM 12199 C C . VAL H 1 197 ? 14.89320 -7.19782 -35.99763 1.000 34.11541 197 VAL H C 1
ATOM 12200 O O . VAL H 1 197 ? 13.68393 -7.38325 -36.17996 1.000 34.06661 197 VAL H O 1
ATOM 12204 N N . LEU H 1 198 ? 15.57238 -7.84715 -35.05384 1.000 39.01040 198 LEU H N 1
ATOM 12205 C CA . LEU H 1 198 ? 14.90709 -8.82720 -34.20240 1.000 44.45147 198 LEU H CA 1
ATOM 12206 C C . LEU H 1 198 ? 13.87483 -8.17651 -33.29035 1.000 43.34538 198 LEU H C 1
ATOM 12207 O O . LEU H 1 198 ? 12.83925 -8.78466 -32.99398 1.000 47.01520 198 LEU H O 1
ATOM 12212 N N . LEU H 1 199 ? 14.13390 -6.95159 -32.83429 1.000 38.01004 199 LEU H N 1
ATOM 12213 C CA . LEU H 1 199 ? 13.14375 -6.25799 -32.02120 1.000 36.97092 199 LEU H CA 1
ATOM 12214 C C . LEU H 1 199 ? 11.87517 -5.95625 -32.81571 1.000 43.29563 199 LEU H C 1
ATOM 12215 O O . LEU H 1 199 ? 10.76328 -6.09987 -32.29342 1.000 47.84216 199 LEU H O 1
ATOM 12220 N N . GLN H 1 200 ? 12.01336 -5.54411 -34.07810 1.000 39.44056 200 GLN H N 1
ATOM 12221 C CA . GLN H 1 200 ? 10.82857 -5.28702 -34.89182 1.000 34.10377 200 GLN H CA 1
ATOM 12222 C C . GLN H 1 200 ? 10.07659 -6.57457 -35.19957 1.000 43.78513 200 GLN H C 1
ATOM 12223 O O . GLN H 1 200 ? 8.83855 -6.58671 -35.22486 1.000 39.32919 200 GLN H O 1
ATOM 12229 N N . LEU H 1 201 ? 10.80674 -7.66113 -35.46783 1.000 43.91601 201 LEU H N 1
ATOM 12230 C CA . LEU H 1 201 ? 10.15202 -8.93942 -35.72124 1.000 43.65031 201 LEU H CA 1
ATOM 12231 C C . LEU H 1 201 ? 9.36681 -9.39635 -34.49903 1.000 53.02158 201 LEU H C 1
ATOM 12232 O O . LEU H 1 201 ? 8.22618 -9.86101 -34.62047 1.000 57.75692 201 LEU H O 1
ATOM 12237 N N . LEU H 1 202 ? 9.96630 -9.27520 -33.31037 1.000 49.44543 202 LEU H N 1
ATOM 12238 C CA . LEU H 1 202 ? 9.26589 -9.64460 -32.08433 1.000 56.44970 202 LEU H CA 1
ATOM 12239 C C . LEU H 1 202 ? 8.06815 -8.73666 -31.82238 1.000 51.27608 202 LEU H C 1
ATOM 12240 O O . LEU H 1 202 ? 6.99386 -9.21784 -31.44657 1.000 65.21366 202 LEU H O 1
ATOM 12245 N N . GLU H 1 203 ? 8.22690 -7.42328 -32.01512 1.000 47.66254 203 GLU H N 1
ATOM 12246 C CA . GLU H 1 203 ? 7.14524 -6.49650 -31.69097 1.000 64.57234 203 GLU H CA 1
ATOM 12247 C C . GLU H 1 203 ? 5.91487 -6.71139 -32.56329 1.000 67.63915 203 GLU H C 1
ATOM 12248 O O . GLU H 1 203 ? 4.81918 -6.27396 -32.19150 1.000 71.00821 203 GLU H O 1
ATOM 12254 N N . ALA H 1 204 ? 6.05257 -7.39590 -33.69629 1.000 69.46624 204 ALA H N 1
ATOM 12255 C CA . ALA H 1 204 ? 4.91936 -7.57110 -34.58835 1.000 69.61325 204 ALA H CA 1
ATOM 12256 C C . ALA H 1 204 ? 4.29303 -8.95306 -34.47980 1.000 74.09316 204 ALA H C 1
ATOM 12257 O O . ALA H 1 204 ? 3.19438 -9.15704 -35.00137 1.000 82.91498 204 ALA H O 1
ATOM 12259 N N . ALA H 1 205 ? 4.93600 -9.88836 -33.77993 1.000 72.48371 205 ALA H N 1
ATOM 12260 C CA . ALA H 1 205 ? 4.34227 -11.19448 -33.52884 1.000 82.47907 205 ALA H CA 1
ATOM 12261 C C . ALA H 1 205 ? 4.63886 -11.67776 -32.11005 1.000 91.30509 205 ALA H C 1
ATOM 12262 O O . ALA H 1 205 ? 4.66706 -12.88639 -31.85682 1.000 98.89418 205 ALA H O 1
ATOM 12264 N N . GLY H 1 206 ? 4.86674 -10.75663 -31.17530 1.000 88.11382 206 GLY H N 1
ATOM 12265 C CA . GLY H 1 206 ? 5.16104 -11.13390 -29.80420 1.000 81.19537 206 GLY H CA 1
ATOM 12266 C C . GLY H 1 206 ? 3.92518 -11.49620 -29.00491 1.000 99.46298 206 GLY H C 1
ATOM 12267 O O . GLY H 1 206 ? 3.90274 -12.51619 -28.30695 1.000 89.11663 206 GLY H O 1
ATOM 12268 N N . GLY H 1 207 ? 2.88729 -10.66078 -29.09735 1.000 96.97876 207 GLY H N 1
ATOM 12269 C CA . GLY H 1 207 ? 1.63102 -10.96343 -28.43856 1.000 82.94754 207 GLY H CA 1
ATOM 12270 C C . GLY H 1 207 ? 0.96057 -12.21160 -28.96444 1.000 89.08537 207 GLY H C 1
ATOM 12271 O O . GLY H 1 207 ? 0.10422 -12.78200 -28.27967 1.000 98.02393 207 GLY H O 1
ATOM 12272 N N . SER H 1 208 ? 1.32988 -12.64959 -30.16968 1.000 97.05722 208 SER H N 1
ATOM 12273 C CA . SER H 1 208 ? 0.79514 -13.88099 -30.75351 1.000 103.18559 208 SER H CA 1
ATOM 12274 C C . SER H 1 208 ? 1.83682 -14.40008 -31.74621 1.000 99.15330 208 SER H C 1
ATOM 12275 O O . SER H 1 208 ? 1.86137 -13.98789 -32.90857 1.000 95.34606 208 SER H O 1
ATOM 12278 N N . TRP H 1 209 ? 2.69872 -15.29842 -31.26912 1.000 85.81554 209 TRP H N 1
ATOM 12279 C CA . TRP H 1 209 ? 3.71994 -15.91246 -32.11205 1.000 96.07454 209 TRP H CA 1
ATOM 12280 C C . TRP H 1 209 ? 3.13737 -17.17518 -32.73418 1.000 92.96542 209 TRP H C 1
ATOM 12281 O O . TRP H 1 209 ? 2.85250 -18.14999 -32.02994 1.000 81.13327 209 TRP H O 1
ATOM 12292 N N . GLY H 1 210 ? 2.96385 -17.15427 -34.05459 1.000 96.88187 210 GLY H N 1
ATOM 12293 C CA . GLY H 1 210 ? 2.36991 -18.25098 -34.78988 1.000 90.92281 210 GLY H CA 1
ATOM 12294 C C . GLY H 1 210 ? 1.00901 -17.94675 -35.37374 1.000 95.64572 210 GLY H C 1
ATOM 12295 O O . GLY H 1 210 ? 0.45414 -18.79795 -36.08030 1.000 89.39188 210 GLY H O 1
ATOM 12296 N N . SER H 1 211 ? 0.45368 -16.76109 -35.11134 1.000 95.91702 211 SER H N 1
ATOM 12297 C CA . SER H 1 211 ? -0.87522 -16.43342 -35.61330 1.000 86.48984 211 SER H CA 1
ATOM 12298 C C . SER H 1 211 ? -0.91047 -16.31424 -37.13078 1.000 96.16983 211 SER H C 1
ATOM 12299 O O . SER H 1 211 ? -1.99866 -16.32210 -37.71790 1.000 101.01001 211 SER H O 1
ATOM 12302 N N . HIS H 1 212 ? 0.24913 -16.19972 -37.77797 1.000 108.35098 212 HIS H N 1
ATOM 12303 C CA . HIS H 1 212 ? 0.32807 -16.12692 -39.23130 1.000 98.39185 212 HIS H CA 1
ATOM 12304 C C . HIS H 1 212 ? 1.12501 -17.28133 -39.82604 1.000 96.53519 212 HIS H C 1
ATOM 12305 O O . HIS H 1 212 ? 1.45566 -17.24223 -41.01710 1.000 102.75529 212 HIS H O 1
ATOM 12312 N N . HIS H 1 213 ? 1.43617 -18.31029 -39.03493 1.000 87.94159 213 HIS H N 1
ATOM 12313 C CA . HIS H 1 213 ? 2.14138 -19.49176 -39.53311 1.000 84.86218 213 HIS H CA 1
ATOM 12314 C C . HIS H 1 213 ? 1.22111 -20.45046 -40.28131 1.000 80.18297 213 HIS H C 1
ATOM 12315 O O . HIS H 1 213 ? 1.31951 -21.66696 -40.10579 1.000 70.54288 213 HIS H O 1
ATOM 12322 N N . HIS H 1 214 ? 0.31437 -19.93162 -41.10581 1.000 88.18724 214 HIS H N 1
ATOM 12323 C CA . HIS H 1 214 ? -0.57886 -20.77432 -41.89497 1.000 97.11651 214 HIS H CA 1
ATOM 12324 C C . HIS H 1 214 ? -0.39523 -20.52432 -43.38813 1.000 99.99935 214 HIS H C 1
ATOM 12325 O O . HIS H 1 214 ? -0.57276 -21.43039 -44.20339 1.000 108.09786 214 HIS H O 1
#

Nearest PDB structures (foldseek):
  8frf-assembly3_G  TM=9.972E-01  e=2.359E-29  synthetic construct
  8fre-assembly2_B  TM=9.671E-01  e=1.274E-21  synthetic construct
  6e9x-assembly1_C  TM=3.226E-01  e=1.755E-01  synthetic construct
  6e9r-assembly1_B  TM=3.035E-01  e=6.285E-01  synthetic construct
  5cwl-assembly2_B  TM=2.602E-01  e=4.397E-01  synthetic construct

Secondary structure (DSSP, 8-state):
--HHHHHHHHHHTS-HHHHHTHHHHHHHHHHTT--TT---TT---HHHHHHHHHHHS-HHHHHHHHHHHHHHHHTT--TT---TT---HHHHHHHHHHHS-HHHHHHHHHHHHHHHHHT--TT---TT---HHHHHHHHHHHS-HHHHHHHHHHHHHHHHHT--TT---TT---HHHHHHHHHHHS-HHHHHHHHHHHHHHHH-/--HHHHHHHHHHTS-HHHHHTHHHHHHHHHHTT--S----TT---HHHHHHHHHHHS-HHHHHHHHHHHHHHHHTT--TT---TT---HHHHHHHHHHHS-HHHHHHHHHHHHHHHHHT--TT---TT---HHHHHHHHHHHS-HHHHHHHHHHHHHHHHHT--TT---TT---HHHHHHHHHHHS-HHHHHHHHHHHHHHHH-/--HHHHHHHHHHTS-HHHHHHHHHHHHHHHHTT--S----TT---HHHHHHHHHHHS-HHHHHHHHHHHHHHHHTT--TT---TT---HHHHHHHHHHHS-HHHHHHHHHHHHHHHHHT--TT---TT---HHHHHHHHHHHS-HHHHHHHHHHHHHHHHHT--TT---TT---HHHHHHHHHHHS-HHHHHHHHHHHHHHHH---/-HHHHHHHHHHTS-HHHHHTHHHHHHHHHHTT--SS---TT---HHHHHHHHHHHS-HHHHHHHHHHHHHHHHTT--TT---TT---HHHHHHHHHHHS-HHHHHHHHHHHHHHHHHT--TT---TT---HHHHHHHHHHHS-HHHHHHHHHHHHHHHHHT--TT---TT---HHHHHHHHHHHS-HHHHHHHHHHHHHHHH--/--HHHHHHHHHHTS-HHHHHTHHHHHHHHHHTT--S----TT---HHHHHHHHHHHS-HHHHHHHHHHHHHHHHTT--TT---TT---HHHHHHHHHHH--HHHHHHHHHHHHHHHHHT--TT---TT---HHHHHHHHHHHS-HHHHHHHHHHHHHHHHHT--TT---TT---HHHHHHHHHHHS-HHHHHHHHHHHHHHHTTT--/--HHHHHHHHHHTS-HHHHHTHHHHHHHHHHTT--TT---TT---HHHHHHHHHHHS-HHHHHHHHHHHHHHHHTT--TT---TT---HHHHHHHHHHHS-HHHHHHHHHHHHHHHHHT--TT---TT---HHHHHHHHHHHS-HHHHHHHHHHHHHHHHHT--TT---TT---HHHHHHHHHHHS-HHHHHHHHHHHHHHHH--/-HHHHHHHHHHTS-HHHHHTHHHHHHHHHHTT--TT---TT---HHHHHHHHHHHS-HHHHHHHHHHHHHHHHTT--TT---TT---HHHHHHHHHHHS-HHHHHHHHHHHHHHHHHT--TT---TT---HHHHHHHHHHHS-HHHHHHHHHHHHHHHHHT--TT---TT---HHHHHHHHHHHS-HHHHHHHHHHHHHHHHSTT-/-HHHHHHHHHHTS-TTGGGGHHHHHHHHHHTT--TT---TT---HHHHHHHHHHHS-HHHHHHHHHHHHHHHHTT--TT---TT---HHHHHHHHHHHS-HHHHHHHHHHHHHHHHHT--TT---TT---HHHHHHHHHHHS-HHHHHHHHHHHHHHHHTT--TT---TT---HHHHHHHHHHHS-HHHHHHHHHHHHHHHHHSSSTTTT--

B-factor: mean 77.82, std 29.79, range [28.04, 214.08]

Foldseek 3Di:
DFPLVVLLVCLLPHDVVSLPCSLVVVLVVLVVPGQQADADPQQQGSLNSLLVCLLPHDLSSNVSSLSVLLSSLVSPYQQQRDTPQFQGSLNSLLVSLLPHDLSSVVSSLSVNVSSLVSPYDQQRATPQQQGSLNSLLVQLQPHDPSSVVSSLVVNVVSVVSPYDQARDTPVRQGNLNSLVVQLPPHDPVSVVSSVVVNVVVVVD/DFPLVVLLVCLLVHDLVSLVCSLVVVLVCLVVPGDQADADPQQQGSLNSLLVCLLPHDLSSNVSSLSVVLSSLVSPYQQQRDTPQFQGSLNSLLVSCLPHDPSSLVSSLSVNLSSLVSPYDQLRAGPFSQGSLNSLLVSLQPHDPSSVVSSLVSNVSSVVSPYDQARATNVRQGNLNSLVVQLVPNDPVSVVSSVVVNVVNVVD/DFPLVVLLVCCLVHDLVVLVCRVVVVLVCLVVPGDQADADPQQQGSLNSLLVCLLPHDLSSNVSSLVVVLSSLVSPYQQQRDTPQFQGSLNSLLVSCLPHDPSSLVSSLVVNVVSLVSPYDQARATPQQQGSLNSLLVCLQPHDPSSVVSSLVSNVVSVVSPYDQARDTPVRQGNLNSLVVQLPPHDPVSVVSSVVVNVVVVPDDD/DVLVVLLVCCLVHDVVSLVCSLVVLLVVLVVPDQQADADPQQQGSLNSLLVSLLVHDLSSNVSSLSVLLVSLVSPYQQQRDTPQFQGSLNSLLVSLLPHDPSSVVSSLVVNVSSLVSPYQQARAGPQQQGSLNSLLVCLQPHDPSSVVSSLVSNVVSVVSPYQQARDTPVRQGNLNSLVVQLVPHDPVSVVSSVVVNVCNVPVD/DFPLVVLLVCCQVDDLVSLVCSLVVNLVCLVVPGQQADADPQQQGSLNSLLVCLLPHDLSSNVSSLSVLLSSLVSPYQQQRDTPQFQGSLNSLLVSLLPHDPSSVVSSLSVNLSSLVSPYQQQRAGPQQQGSLNSLLVCLQPHDPSSVVSSLVSNVSSVVSPYDQARDTNVNQGNLNSLVVQLVPHDPVSVVSSVVVNVVCVPPPHD/DFPLVVLLVCCLVHDVVVLVVSLVVLLVVLVVPGDQADADPQQQGSLNSLLVSLLPHDLSSNVSSLSVNLSSLVSPYQQQRDTPQFQGSLNSLLVSLLPHDLSSLVSSLVVVVSSLVSPYQQQRAGPQQQGSLNSLLVCLQPHDPSSVVSSLVVNVVSVVSPYDQARATPVRQGNLNSLVVQLPPHDPVSVVSSVVVVVVNVPDD/DVLVVLLVCLLVHDLVSLVCSLVVVLVVLVVPDQQADDDPFQQGSLNSLLVCLLPHDLSSNVSSLSVNLSSLVSPYQQQRDTNQFQGSLNSLLVSLLPHDPSSVVSSLVVNVVSLVSPYDQQRATPQQQGLLNSLLVSLQPHDPSSVVSSLVVNVVSVVSPYDQARDTPVRQGNLNSLVVQLPPHDPVSVVSSVVVNVVCVVDPPD/DVLLVLLVCCLVDDLVVLVCSLVVLLVCLVVPDDQADADPQFQGSLNSLLVCLLVHDLSSLVSSVSVNVSSLVSPYDQQRDTNQFQGSLNSLLVCLQPHDPSSVVSSLVVNVVSLVSPYDQQRAGPQQQGSLNSLLVCLQPHDPVSNVSSLVVNVVSVVSPYQQARATNVRQGNLNSLVVQLPPHDPVSVVSSVVVNVVCVVCVVPPCPPVD

Solvent-accessible surface area: 63861 Å² total; per-residue (Å²): 98,28,74,0,1,84,15,0,51,91,2,29,110,5,16,37,112,60,10,139,106,0,51,40,104,0,71,124,48,22,145,86,68,22,57,10,48,100,46,47,124,128,22,26,6,0,3,6,11,0,0,59,2,0,54,72,7,7,43,82,8,12,114,23,1,40,33,2,0,67,51,0,18,144,44,47,6,61,13,39,94,22,41,92,134,23,15,4,0,4,1,26,0,0,50,2,0,50,71,7,14,36,84,11,10,121,19,0,15,39,0,0,21,50,0,2,50,46,31,6,50,16,37,64,32,25,67,68,16,18,4,0,3,3,10,0,2,57,2,1,39,96,8,11,25,73,8,10,1,11,0,0,3,4,5,4,1,0,16,17,9,48,8,58,27,99,67,37,32,50,90,45,33,48,2,97,91,16,3,83,46,1,62,56,21,9,11,26,24,11,73,0,0,0,47,0,1,24,64,5,30,159,36,75,115,28,85,0,2,74,11,0,41,83,3,37,83,6,16,60,135,82,9,141,82,2,50,51,109,0,69,120,44,16,140,89,66,23,68,11,50,101,32,47,116,126,24,25,5,0,2,6,12,0,0,61,0,0,63,70,6,8,50,78,6,12,114,23,0,38,32,0,0,62,35,0,19,141,41,49,6,59,12,57,99,21,37,88,129,26,24,5,0,4,3,27,0,0,60,4,0,48,77,6,12,50,72,8,11,135,18,0,15,34,0,0,69,50,0,19,94,45,45,6,62,15,35,88,19,50,100,106,16,18,3,0,4,4,12,0,2,58,2,0,36,96,8,12,40,76,6,11,0,11,0,0,9,4,2,5,10,0,25,85,40,49,7,58,20,101,66,39,33,87,130,41,42,36,1,103,83,20,1,78,26,0,59,54,19,8,11,21,29,10,75,0,0,0,46,0,0,25,26,6,29,138,32,62,148,18,86,1,2,94,8,0,69,97,3,43,105,7,16,37,91,105,14,149,120,4,32,57,121,0,90,128,31,23,157,87,67,22,63,14,49,108,36,50,115,121,19,26,5,0,2,5,10,0,0,59,1,0,60,73,7,8,43,74,5,13,109,26,0,43,40,0,0,70,44,0,20,151,43,46,7,64,13,55,90,23,38,93,133,22,15,6,0,3,2,24,0,0,49,2,0,47,72,6,14,46,78,8,9,131,21,0,21,48,0,0,101,56,0,24,96,45,46,8,62,15,35,93,20,35,28,47,13,15,5,0,4,4,11,0,1,57,2,0,46,84,6,12,95,95,8,14,46,34,0,18,59,5,3,63,50,0,41,157,44,48,7,52,12,97,69,38,35,58,114,41,36,38,2,99,88,16,2,81,43,1,54,69,27,10,8,68,79,10,74,103,33,0,63,66,1,24,126,78,24,153,88,54,88,104,68,91,2,5,104,30,0,67,104,4,44,102,18,11,37,111,100,14,119,114,5,61,43,128,0,94,125,30,21,160,91,69,26,63,12,49,97,32,47,127,106,18,16,4,0,2,5,8,1,0,60,1,0,61,72,6,7,42,111,5,9,130,26,1,35,35,1,0,66,43,0,22,144,42,48,6,61,11,44,92,25,38,96,133,20,16,3,0,4,1,21,0,0,50,2,0,47,73,7,14,49,91,9,10,110,15,0,9,41,0,0,59,50,0,23,94,48,45,8,61,15,35,50,32,35,88,122,14,19,4,0,3,4,13,0,2,55,1,0,35,83,8,12,24,75,8,10,0,8,0,0,4,3,1,1,10,0,25,62,47,47,7,62,9,92,68,36,34,86,140,41,41,34,1,74,85,18,0,80,44,1,61,64,23,4,10,32,23,11,52,0,0,0,37,0,0,21,64,6,16,114,58,29,77,122,28,81,1,1,96,23,0,53,101,5,44,80,11,10,32,125,104,9,110,135,4,48,52,166,0,72,123,41,18,154,90,67,23,66,12,45,97,34,44,111,127,20,30,3,0,3,7,10,0,0,64,2,0,64,74,7,8,42,73,9,14,114,23,1,40,31,1,0,69,44,0,20,144,43,48,5,58,11,41,89,21,44,96,138,28,22,4,0,3,2,28,0,0,56,2,0,51,78,6,14,48,80,8,10,123,24,0,8,38,0,0,59,52,0,17,96,46,45,6,54,12,32,69,30,51,100,108,16,20,4,0,4,4,13,0,1,62,3,0,40,98,6,12,40,83,7,10,1,2,0,0,4,2,3,5,7,0,23,68,41,47,8,60,16,68,72,34,34,87,124,40,37,35,0,78,80,16,1,82,68,1,52,143,78,9,13,22,30,12,73,0,0,0,34,0,0,28,55,3,9,127,19,50,72,20,120,163,16,80,1,6,100,7,0,66,85,5,39,111,12,18,23,111,88,16,138,124,3,54,60,116,0,84,115,28,29,156,87,69,23,68,14,51,95,32,52,125,100,18,14,4,0,2,6,8,0,0,55,4,0,61,71,7,8,43,97,14,12,136,30,2,29,34,2,0,64,46,0,20,144,43,48,6,61,10,37,88,25,40,93,101,22,17,4,0,2,2,24,0,0,53,2,0,53,75,7,13,41,82,8,10,122,6,0,15,41,0,0,62,47,0,23,89,44,47,7,51,13,36,66,34,38,41,68,17,15,4,0,4,4,12,0,1,63,1,0,42,93,8,12,30,68,7,11,1,6,0,0,5,2,2,2,9,0,7,61,49,50,4,62,4,91,66,38,35,75,131,42,27,44,2,104,76,16,2,82,38,1,59,65,22,5,9,39,27,10,50,0,0,0,46,0,0,27,40,2,26,155,44,13,44,50,93,2,4,97,15,0,58,94,5,44,104,7,8,28,124,65,7,151,92,0,54,47,94,0,74,126,54,16,150,90,71,21,63,13,43,100,27,66,105,99,17,30,3,0,1,4,12,1,0,60,3,0,62,77,6,7,41,80,11,11,110,24,2,43,32,0,0,56,44,0,20,145,44,48,6,62,11,39,86,22,38,88,128,22,12,3,0,2,1,22,0,0,49,2,0,48,78,7,13,39,85,9,10,121,19,0,20,46,0,0,98,49,0,23,95,47,45,7,57,14,34,65,33,31,43,58,15,20,4,0,5,4,12,0,1,60,2,1,46,108,7,14,93,83,10,14,45,31,0,17,59,6,4,65,47,0,40,151,47,47,8,60,28,82,68,38,34,68,125,42,41,38,2,99,92,16,3,77,47,1,58,54,28,8,9,57,74,12,85,105,30,1,69,67,1,22,124,76,17,156,88,49,54,84,136,58,90,2,6,102,11,0,70,98,7,28,120,11,6,48,129,96,14,172,94,2,58,52,105,0,68,129,43,20,150,84,71,22,63,13,52,106,35,52,126,113,17,19,6,0,2,4,16,1,0,68,3,0,57,63,6,10,48,98,8,12,160,29,1,60,31,1,0,67,42,0,22,142,44,48,7,68,12,36,93,23,36,91,129,20,16,6,0,4,2,19,0,0,49,2,0,46,74,7,16,51,78,9,11,118,22,0,18,50,0,0,61,49,0,27,93,45,47,7,54,16,40,73,32,36,92,92,16,14,5,1,4,3,12,0,2,50,2,1,48,90,7,12,37,81,7,10,3,15,0,0,4,5,5,5,8,0,4,81,49,47,0,46,2,60,73,40,31,86,122,42,41,38,1,92,87,13,2,80,69,3,64,120,95,6,10,21,36,11,69,0,0,0,40,0,2,19,57,2,10,151,33,2,27,92,59,51,31,38,1,78,139